Protein 6ZPN (pdb70)

Solvent-accessible surface area: 92435 Å² total; per-residue (Å²): 162,98,132,46,87,108,33,122,129,75,23,1,30,61,69,24,4,76,44,8,25,60,69,207,142,60,129,113,16,92,77,206,85,146,32,69,1,6,2,2,0,0,3,0,1,23,144,111,44,6,1,59,58,83,28,116,71,133,70,89,85,118,9,25,88,54,0,0,110,20,0,39,57,27,0,59,84,32,1,98,41,4,63,5,92,41,54,55,11,4,4,36,97,75,9,97,141,11,0,83,30,13,13,139,50,2,149,108,15,16,0,1,9,0,6,0,8,50,25,10,49,114,2,46,80,37,0,52,4,48,9,8,38,140,121,116,81,115,109,50,56,8,32,2,56,69,7,6,65,30,4,54,8,7,1,0,6,0,2,4,3,15,35,0,5,17,1,35,151,31,12,100,122,18,11,71,128,0,54,139,67,15,114,147,123,160,110,158,122,30,74,6,175,59,24,13,0,0,0,5,0,20,45,178,39,102,50,22,103,67,100,132,8,2,15,0,2,2,0,0,0,0,3,11,12,3,51,0,2,0,6,12,6,4,34,83,39,71,175,138,18,205,54,71,15,96,159,0,13,175,9,42,36,160,66,116,82,51,215,36,26,17,1,14,1,37,30,2,3,35,0,0,0,0,2,0,0,20,58,45,14,78,92,99,56,0,44,129,28,3,64,42,14,131,0,2,5,11,0,0,33,7,0,2,0,0,14,36,0,3,24,70,42,44,2,89,9,61,4,91,22,141,15,71,106,10,85,206,25,104,28,7,140,31,3,39,120,4,0,34,83,1,5,70,26,64,85,180,197,173,118,48,94,73,19,87,11,6,43,113,28,0,68,28,0,60,115,28,20,79,188,54,74,3,98,66,101,124,74,1,100,25,0,1,0,0,4,17,0,4,64,14,151,149,36,39,41,74,0,0,23,1,0,1,52,0,0,3,44,3,64,45,0,1,18,9,0,3,3,1,22,0,16,83,54,0,20,83,12,17,47,29,79,28,70,85,1,26,17,12,0,2,6,0,0,0,2,0,2,10,12,16,52,40,0,19,82,37,0,1,63,26,11,0,14,51,15,0,9,24,1,1,99,41,140,48,119,22,55,120,44,56,75,29,91,31,121,23,45,38,0,2,0,0,0,0,0,0,6,0,2,59,54,37,55,8,0,8,20,9,0,29,76,28,77,0,0,50,1,0,1,89,13,3,92,93,106,138,45,62,30,15,24,12,1,0,0,0,0,0,0,10,0,0,104,90,8,42,66,0,6,64,30,0,39,176,43,82,0,19,134,61,0,27,77,13,10,117,18,66,23,2,29,0,0,0,0,0,0,19,0,0,13,12,0,12,30,0,73,27,91,58,129,83,0,21,148,28,0,51,39,6,0,132,32,0,20,101,4,12,60,12,0,1,8,7,0,5,27,7,0,0,10,0,0,0,46,0,0,61,76,21,47,113,84,0,24,64,10,0,33,76,54,10,41,122,83,110,164,216,126,89,5,2,51,30,0,3,134,47,0,36,74,4,25,97,8,23,2,28,27,0,77,40,17,0,37,40,0,15,68,57,0,37,112,23,4,42,99,12,52,23,16,31,0,36,128,5,50,124,74,53,137,157,254,67,54,120,83,12,98,102,16,90,0,24,65,60,117,152,158,247,83,133,2,70,41,137,24,43,2,6,65,9,4,4,21,64,0,39,68,64,26,43,175,112,130,93,87,57,96,116,0,89,58,40,98,0,67,65,84,67,14,63,1,86,5,37,45,63,2,17,70,15,30,9,1,59,113,78,64,3,0,0,0,0,1,40,4,0,1,0,0,0,21,31,11,112,125,61,49,118,62,1,44,3,3,2,20,1,63,132,62,25,116,0,19,56,6,23,15,0,2,36,76,124,74,13,2,0,0,0,0,0,27,46,2,1,0,16,0,2,20,37,4,53,13,70,172,143,20,49,9,5,0,0,6,61,0,12,69,213,78,4,35,7,29,13,3,29,2,40,1,40,0,3,0,0,2,129,51,170,48,0,35,0,2,14,3,35,50,6,10,13,37,69,98,7,29,4,103,11,73,44,34,11,18,16,12,14,2,10,61,89,76,1,37,41,2,0,0,0,0,14,32,3,1,6,4,2,0,13,14,170,73,174,57,129,113,1,43,68,101,109,12,131,11,140,64,153,64,86,5,71,14,1,56,15,5,96,31,20,120,128,26,1,0,7,2,4,101,41,0,60,0,1,1,23,27,33,175,92,109,115,36,94,74,76,38,98,8,8,194,62,79,0,77,22,5,9,10,0,66,65,12,19,0,0,0,0,0,4,14,16,6,23,0,26,0,10,8,11,90,22,61,58,1,10,133,15,85,2,132,20,123,78,140,146,32,24,123,51,0,9,0,24,6,10,10,22,5,16,73,104,45,0,0,0,0,0,0,103,42,11,41,53,0,0,0,11,12,21,26,141,84,187,24,125,150,119,71,94,154,70,71,103,22,59,110,41,104,127,70,20,4,51,66,81,27,10,90,6,4,36,60,94,169,99,158,44,122,119,15,104,64,217,101,180,46,106,2,52,9,2,2,0,6,0,2,25,64,152,35,127,65,156,191,46,63,54,46,8,1,32,56,78,33,120,94,111,86,79,84,113,12,24,79,58,0,0,112,22,0,41,59,20,1,51,83,30,4,154,186,5,166,5,128,33,39,54,15,3,6,40,118,66,13,108,153,21,3,61,36,19,77,149,111,3,166,116,54,25,1,0,20,0,7,0,7,40,6,1,22,95,6,51,92,56,0,44,6,51,12,2,40,140,123,112,78,118,70,47,50,10,37,2,56,67,9,8,109,14,2,79,8,12,1,0,1,0,1,0,0,24,19,0,8,15,0,32,161,24,10,64,130,29,12,72,131,37,83,171,99,185,110,80,13,16,0,0,0,0,0,25,58,176,42,95,17,13,99,67,62,134,4,0,13,0,0,0,0,0,0,0,4,14,16,4,41,1,3,0,9,17,6,5,20,40,40,46,80,98,11,167,30,64,17,110,132,0,48,149,8,33,40,156,74,158,98,97,203,40,13,15,1,11,1,29,31,1,2,29,0,0,0,4,2,0,0,17,56,42,12,76,110,115,54,0,47,129,13,7,66,47,21,106,0,3,6,8,0,1,37,5,0,0,2,0,12,51,1,0,12,11,35,19,0,46,10,72,9,89,24,145,15,70,89,14,34,143,23,104,24,4,94,26,5,28,66,5,0,10,12,1,1,18,12,12,68,69,68,136,273,160,98,116,41,24,60,14,11,9,6,4,48,25,0,19,34,0,26,117,16,20,88,204,50,69,3,80,98,102,78,59,0,79,25,0,0,0,0,1,24,0,5,68,10,155,127,34,30,32,19,0,0,13,2,0,2,74,0,0,10,64,3,50,53,0,0,26,11,0,4,3,1,22,0,16,78,52,0,24,140,13,16,140,32,93,29,74,103,0,28,4,0,0,0,1,0,0,0,0,0,2,4,1,23,51,40,0,15,79,38,0,10,126,78,92,0,40,64,15,0,2,34,2,0,83,36,134,72,112,20,55,87,24,0,34,41,21,10,85,24,18,43,0,0,0,0,0,0,0,0,6,0,2,51,76,23,162,72,0,10,73,32,0,27,92,22,67,2,0,48,1,0,1,80,8,4,118,118,50,129,44,58,22,5,19,15,0,0,0,0,2,0,0,12,0,0,105,108,32,51,114,0,6,108,30,0,38,184,42,79,0,15,133,85,0,26,73,12,7,132,21,68,26,2,25,0,0,0,0,0,0,16,0,0,15,14,0,11,28,3,97,123,88,55,128,94,1,19,171,43,0,55,38,6,0,133,31,0,19,91,4,10,84,2,0,1,10,5,0,8,32,3,0,0,2,0,0,0,44,0,0,60,77,20,45,118,101,0,25,82,8,0,71,74,60,14,93,117,81,184,190,126,7,25,53,27,0,2,101,42,0,37,79,3,25,97,8,19,2,44,32,0,79,152,13,0,34,40,0,14,70,46,0,46,127,21,8,88,166,27,138,48,60,76,3,50,129,31,54,120,106,97,102,176,97,111,85,11,101,96,16,100,2,40,98,82,133,3,76,42,113,16,32,0,13,45,12,4,2,27,77,0,32,50,88,20,39,222,135,46,26,93,35,2,76,109,57,38,48,135,97,79,49,88,88,0,115,46,13,68,0,42,72,108,68,15,63,1,83,6,41,60,52,2,15,70,15,29,9,1,45,36,83,61,3,0,0,0,0,0,70,1,1,3,0,0,0,23,29,12,143,93,67,45,100,60,0,61,2,2,1,18,0,62,132,58,11,118,0,26,58,6,26,13,0,7,34,68,118,98,10,0,0,0,0,0,0,14,15,1,1,0,15,0,1,30,25,3,55,17,61,165,141,21,42,5,2,0,0,3,57,0,5,67,79,204,108,55,28,6,32,9,24,12,2,29,5,31,1,27,0,1,0,0,4,84,40,144,32,0,38,0,6,15,4,36,58,2,16,20,42,72,89,4,47,5,107,11,53,40,35,12,17,16,20,5,0,0,72,40,39,1,22,38,3,0,0,0,0,14,48,2,1,5,12,2,0,11,7,152,73,164,64,150,106,0,39,72,51,106,11,124,34,115,72,168,69,93,5,64,24,5,45,5,2,54,20,16,117,106,37,2,0,6,1,5,90,28,0,70,0,12,12,30,29,29,200,88,106,117,32,90,84,84,44,87,8,7,196,92,74,0,75,20,14,12,11,0,47,17,1,26,0,0,0,0,0,4,32,46,56,26,0,20,0,11,19,21,80,20,125,72,38,0,95,24,123,2,111,83,17,0,23,6,12,10,23,3,15,1,60,32,0,0,0,0,0,2,111,69,30,39,81,0,1,0,5,12,15,19,118,86,160,117,177

Radius of gyration: 49.33 Å; Cα contacts (8 Å, |Δi|>4): 4350; chains: 2; bounding box: 129×126×127 Å

Secondary structure (DSSP, 8-state):
-TTTTTS----S-SHHHH-SS--------S------EEEEEEEEE----BTTB----SSHHHHHHHHHHHHHHHHHHH-TTSEEEEEES-BHHHHHHHHHHHHHHTTTSEEEEEEEESSSPPPPSSS-EEEEPTTS-SEEEE-HHHHHHHS-SSEEEEEESTTTHHHHHTHHHHHHHHHHHHH-----------EEEEESS-SS------SSS-S-HHHHHHHSHHHHHHHHHHHH-TTT----HHHHHT-SS-TT-TTSHHHHHHHHHHHHHHHHHHHHS-HHHHHHHHSS-HHHHHHHHHHHHHHHHGGGGS---EESSPPP--TT-THHHHHHHHHHHHHHT----------THHHHHHHHHHHHHHSGGGTTTPPPSSHHHHHHHTT-TTTHHHHHHHHHHHHHT-HHHHHHHHHHT-HHHHHHGGG---TTTHHHHHHHHHHHHTT-TTHHHHHHHTTHHHHHHHHHSTT--PPP-SS-----HHHHHHHHHHHHHSS-HHHHHHHHHTTHHHHHHHHHHS-S-HHHHHHHHHHHHHHSSS-HHHHHHHHHTTHHHHHHGGGG-S-HHHHHHHHHHHHHHTT-SS--HHHHHHHHHHHHHHHGGGG-S-HHHHHHHHHHHHHHHHHTHHHHHHHHHHHHHHHHH--HHHHHHHHHHHHHTS-SSHHHHHHHHHHHHHHHHHHHSSS-THHHHHHHHHHH---S-SPPP--TT--------SPPP-HHHHHGGGGTS-----HHHHHHHHHS---EEEEEEE-SS-EEEEEE-SSSSEEEEEESSS-EEEEETTTT---EEE---PPTT--EEEEEEE-TTTS-EEEEEETTSEEEEES-TTSTTT--EEEEEE-S----EEEEETTTTEEEEE-SSSEEEEEETTTTEEEEEEEP--SSPEEEEEE-TTT--EEEEEETTSEEEEEETTS-TTS-EEEEEE-TT---EEEEEE-TTT-S-EEEEESSSEEEEE-SSSSSEEEEEE--SS-EEEEEE-SSSSEEEEEETTTEEEEEETTS-EEEEE----SS-TT-TTS-EEEEEE-SSSSEEEEEESS--EEEEEE--S-----/---S--GGGT-----S-SGGGSTT----------S------EEEEEEEE---S---------BTTB-TTSSSHHHHHHHHHHHHHHHHHHH-SSSEEEEEES-BHHHHHHHHHHHHHHSSSSEEEEEEE-SSSPPPPTTS-EEEEPTTS-SEEEE-HHHHHHHS-SSEEEEEESTTTHHHHHTHHHHHHHHHHH---EEEEESS-SS------SSS-S-HHHHHHH-HHHHHHHHHHHHSBTTB---HHHHHS-SS-TT-TTSHHHHHHHHHHHHHHHHHHHHS-HHHHHHHHSS-HHHHHHHHHHHHHHHHGGGGS---EESSPPP--TT-THHHHHHHHHHHHHHTSTT----------THHHHHHHHHHHHHHSGGGTTTPPPSSHHHHHHHTT-TTTHHHHHHHHHHHHHT-HHHHHHHHHHT-HHHHHHGGG---TTTHHHHHHHHHHHHTS-TTHHHHHHHTTHHHHHHHHHSTT--PPP-S-SGGGGHHHHHHHHHHHHHTT-HHHHHHHHHTTHHHHHHHHHHS-S-HHHHHHHHHHHHHHTSS-HHHHHHHHHTTHHHHHHGGGG-SSHHHHHHHHHHHHHHTT-SS--HHHHHHHHHHHHHHHGGGG-S-HHHHHHHHHHHHHHHHHTHHHHHHHHHHHHHT----HHHHHHHHHHHHTS-SSHHHHHHHHHHHHHHHHHHHSSS-THHHHHHHHHH----SPPP-S-----S----HHHHHGGGGTS------HHHHHHH-SHHHHHHHHHSEEEEEEEEEE-SS-EEEEEE-SSSSEEEEEESSS-EEEEETTTT---EEE---PPTT--EEEEEEES-SSS-EEEEEETTSEEEEES-TT-SSS--EEEEEE---------EEEEETTTTEEEEESSSSEEEEEETTTTS--EEEEP--SSPEEEEEE-TTT--EEEEEETTSEEEEEETTS-GGG-EEEEEE-TT---EEEEEE-TTT-S-EEEEESS-EEEEE-SSSSSEEEEEES-SS-EEEEEE-SSSSEEEEEETTTEEEEEETTS--S-EE-----EEEEEE-SSSSEEEEEESS--EEEEEEEES----

B-factor: mean 144.94, std 38.02, range [10.31, 367.52]

InterPro domains:
  IPR001680 WD40 repeat [SM00320] (1176-1211)
  IPR001680 WD40 repeat [SM00320] (1214-1258)
  IPR001680 WD40 repeat [SM00320] (1314-1355)
  IPR001680 WD40 repeat [SM00320] (1361-1402)
  IPR001680 WD40 repeat [SM00320] (1405-1444)
  IPR001680 WD40 repeat [SM00320] (1453-1494)
  IPR004083 Regulatory associated protein of TOR [PTHR12848] (195-1495)
  IPR011989 Armadillo-like helical [G3DSA:1.25.10.10] (623-888)
  IPR015943 WD40/YVTN repeat-like-containing domain superfamily [G3DSA:2.130.10.10] (1147-1270)
  IPR015943 WD40/YVTN repeat-like-containing domain superfamily [G3DSA:2.130.10.10] (1272-1500)
  IPR016024 Armadillo-type fold [SSF48371] (625-972)
  IPR029347 Raptor, N-terminal CASPase-like domain [PF14538] (255-404)
  IPR029347 Raptor, N-terminal CASPase-like domain [SM01302] (253-406)
  IPR036322 WD40-repeat-containing domain superfamily [SSF50978] (1142-1494)

Organism: Chaetomium thermophilum (strain DSM 1495 / CBS 144.50 / IMI 039719) (NCBI:txid759272)

Sequence (2158 aa):
ISQLANNWYMYFTDKRHETTGKPKEIQDWRMRDRLKTVSAAIAVCLNKLEAWQDPTIPPVSKALENIGKALQSQYETLAIRTRCKQYLDPSIEETKKFCISLRRNAKDERVLFHYNGHGVPKPTASGEIWVFNKNYTQYIPVSLYDLQQWLQAPTIFVWDCSEAGNILKNYHKFVERHEKEEEEQSYEKVNFRPYIHLAACASKENLPTNPMLPADLFTCCLTTPIEMALWFFVLQNPLKTKLTPERARKLGGRLQERRTPLGELNWIFTAITDTIAWTTLPRDLFRKFFRQDLMVAALFRNFLLAQRIMPVYGCHPQSYPELPDTRRHPLWEAWDHAVDMALAQLPMLYDYVPSTFFTEQLTAFEIYLTRGDAAAQKPPEQLPVVLQVLLSQQHRLRALILLGRFLDLGPWAVQLALSIGIFPYVLKLLQSAAQELKPVMVFIWTRILAVDISCQQDLIKDNGYTYFSSIMRPNETIPVVGLSVIDEHKAMCAFILSMLCKGFKTGQVVCNSTEIMTSCLYHTEHPDNPLLRQWSCLCISQLWKDFNEAKWRGIRENALQKLAALARDSCPEVRAAMIHAMTTFLGIPEVTDEVARLEEGIAWALLEMATDGSPIVRKELLVFWSVFVLRYENKFLVAAYEQLLEEKEYDSLYAAIWKHLCIMSVDPHPEVQRDATTIVDYIHHALLHSPVGTQAQTLMDEILRAYHVAPEPLSPGYQERKPTLPLVSTFLEWSTEYFREPQMKTQPQKLYARTHRWNNQIGLINNGTQPSKMTFHQFENCVAVADDGNTITVWDWKTNARLSRFSNGNPEGTKISDLCFINEDDQALLMTGSSDGVIRIYNNYDSDERVELASAWRALTHGMVFEWLQVNGRVLVAGDERVIRIWSAGQEICTHEIPARSGSCVTSLTSDQMTGNIFVAGFGDGAIRVFDSRLRPHEAMVRKWKDDARQWVRSVHMQRGGQRELLSASRNGKISLWDIRMDQPLKTFQSTKEILRTASTHEHLPVFAVGTSAHMVKVFDFDGNELTRLEPYSNFLQGSKASPIATTAFHPHRMILGCASRGDNYISLYSCSNERVPNSEDIISQLANNWYMYFTDKRHETTGKPKFEIQDWRMRDRLKTVSAAIAVCLNIGVEPPGAKLEAWQDPTIPPVSKALENIGKALQSQYETLAIRTRCKQYLDPSIEETKKFCISLRRNAKDERVLFHYNGHGVPKPTASGEIWVFNKNYTQYIPVSLYDLQQWLQAPTIFVWDCSEAGNILKNYHKFVERHEKEERPYIHLAACASKENLPTNPMLPADLFTCCLTTPIEMALWFFVLQNPLKTKLTPERARKLGGRLQERRTPLGELNWIFTAITDTIAWTTLPRDLFRKFFRQDLMVAALFRNFLLAQRIMPVYGCHPQSYPELPDTRRHPLWEAWDHAVDMALAQLPMLERPYDYVPSTFFTEQLTAFEIYLTRGDAAAQKPPEQLPVVLQVLLSQQHRLRALILLGRFLDLGPWAVQLALSIGIFPYVLKLLQSAAQELKPVMVFIWTRILAVDISCQQDLIKDNGYTYFSSIMRPNETIPVVGLSVIDEHKAMCAFILSMLCKGFKTGQVVCNSTEIMTSCLYHTEHPDNPLLRQWSCLCISQLWKDFNEAKWRGIRENALQKLAALARDSCPEVRAAMIHAMTTFLGIPEVTDEVARLEEGIAWALLEMATDGSPIVRKELLVFWSVFVLRYENKFLVAAYEQLLEEKESLYAAIWKHLCIMSVDPHPEVQRDATTIVDYIHHALLHSPVGTQAQTLMDEILYHVAPEPLSPGPTLPLVSTFLEWSTEYFREPQMKRSRNEAVLRETQPQKLYARTHRWNNQIGLINNGTQPSKMTFHQFENCVAVADDGNTITVWDWKTNARLSRFSNGNPEGTKISDLCFINEDDQALLMTGSSDGVIRIYNNYDSDERVELASAWRALTHMNSGMVFEWLQVNGRVLVAGDERVIRIWSAGQEICTHEIPARSGSCVTSLTSDQMTGNIFVAGFGDGAIRVFDSRLRPHEAMVRKWKDDARQWVRSVHMQRGGQRELLSASRNGKISLWDIRMDQPLKTFQSTKEILRTASTHEHLPVFAVGTSAHMVKVFDFDGNELTRLEPYSPIATTAFHPHRMILGCASRGDNYISLYSCSNERVP

Structure (mmCIF, N/CA/C/O backbone):
data_6ZPN
#
_entry.id   6ZPN
#
_cell.length_a   183.306
_cell.length_b   183.306
_cell.length_c   271.393
_cell.angle_alpha   90.000
_cell.angle_beta   90.000
_cell.angle_gamma   90.000
#
_symmetry.space_group_name_H-M   'P 41 21 2'
#
loop_
_atom_site.group_PDB
_atom_site.id
_atom_site.type_symbol
_atom_site.label_atom_id
_atom_site.label_alt_id
_atom_site.label_comp_id
_atom_site.label_asym_id
_atom_site.label_entity_id
_atom_site.label_seq_id
_atom_site.pdbx_PDB_ins_code
_atom_site.Cartn_x
_atom_site.Cartn_y
_atom_site.Cartn_z
_atom_site.occupancy
_atom_site.B_iso_or_equiv
_atom_site.auth_seq_id
_atom_site.auth_comp_id
_atom_site.auth_asym_id
_atom_site.auth_atom_id
_atom_site.pdbx_PDB_model_num
ATOM 1 N N . ILE A 1 216 ? 60.148 131.405 95.590 1.00 195.73 216 ILE A N 1
ATOM 2 C CA . ILE A 1 216 ? 60.716 130.961 96.858 1.00 209.72 216 ILE A CA 1
ATOM 3 C C . ILE A 1 216 ? 59.683 130.202 97.679 1.00 202.48 216 ILE A C 1
ATOM 4 O O . ILE A 1 216 ? 60.020 129.575 98.683 1.00 211.90 216 ILE A O 1
ATOM 19 N N . SER A 1 217 ? 58.424 130.221 97.244 1.00 206.99 217 SER A N 1
ATOM 20 C CA . SER A 1 217 ? 57.461 129.323 97.865 1.00 204.92 217 SER A CA 1
ATOM 21 C C . SER A 1 217 ? 57.735 127.891 97.430 1.00 193.60 217 SER A C 1
ATOM 22 O O . SER A 1 217 ? 57.725 126.967 98.252 1.00 182.77 217 SER A O 1
ATOM 30 N N . GLN A 1 218 ? 57.984 127.696 96.135 1.00 185.70 218 GLN A N 1
ATOM 31 C CA . GLN A 1 218 ? 58.418 126.393 95.653 1.00 192.78 218 GLN A CA 1
ATOM 32 C C . GLN A 1 218 ? 59.749 126.000 96.284 1.00 214.63 218 GLN A C 1
ATOM 33 O O . GLN A 1 218 ? 59.922 124.862 96.742 1.00 230.76 218 GLN A O 1
ATOM 47 N N . LEU A 1 219 ? 60.693 126.945 96.338 1.00 200.32 219 LEU A N 1
ATOM 48 C CA . LEU A 1 219 ? 62.025 126.659 96.863 1.00 202.71 219 LEU A CA 1
ATOM 49 C C . LEU A 1 219 ? 61.993 126.268 98.333 1.00 214.98 219 LEU A C 1
ATOM 50 O O . LEU A 1 219 ? 62.813 125.456 98.777 1.00 208.96 219 LEU A O 1
ATOM 66 N N . ALA A 1 220 ? 61.068 126.836 99.101 1.00 214.51 220 ALA A N 1
ATOM 67 C CA . ALA A 1 220 ? 60.907 126.486 100.505 1.00 186.15 220 ALA A CA 1
ATOM 68 C C . ALA A 1 220 ? 60.040 125.252 100.706 1.00 183.22 220 ALA A C 1
ATOM 69 O O . ALA A 1 220 ? 59.842 124.838 101.853 1.00 175.43 220 ALA A O 1
ATOM 76 N N . ASN A 1 221 ? 59.526 124.659 99.627 1.00 199.09 221 ASN A N 1
ATOM 77 C CA . ASN A 1 221 ? 58.688 123.471 99.710 1.00 214.94 221 ASN A CA 1
ATOM 78 C C . ASN A 1 221 ? 59.336 122.206 99.162 1.00 222.04 221 ASN A C 1
ATOM 79 O O . ASN A 1 221 ? 59.059 121.119 99.676 1.00 210.93 221 ASN A O 1
ATOM 90 N N . ASN A 1 222 ? 60.189 122.313 98.144 1.00 227.49 222 ASN A N 1
ATOM 91 C CA . ASN A 1 222 ? 60.655 121.159 97.382 1.00 206.29 222 ASN A CA 1
ATOM 92 C C . ASN A 1 222 ? 61.992 120.597 97.868 1.00 200.71 222 ASN A C 1
ATOM 93 O O . ASN A 1 222 ? 62.542 119.704 97.216 1.00 210.58 222 ASN A O 1
ATOM 104 N N . TRP A 1 223 ? 62.528 121.094 98.985 1.00 200.65 223 TRP A N 1
ATOM 105 C CA . TRP A 1 223 ? 63.924 120.843 99.361 1.00 183.02 223 TRP A CA 1
ATOM 106 C C . TRP A 1 223 ? 64.005 119.569 100.203 1.00 188.82 223 TRP A C 1
ATOM 107 O O . TRP A 1 223 ? 64.092 119.599 101.433 1.00 184.61 223 TRP A O 1
ATOM 128 N N . TYR A 1 224 ? 63.976 118.420 99.508 1.00 188.95 224 TYR A N 1
ATOM 129 C CA . TYR A 1 224 ? 64.032 117.099 100.118 1.00 169.28 224 TYR A CA 1
ATOM 130 C C . TYR A 1 224 ? 65.461 116.546 100.130 1.00 146.21 224 TYR A C 1
ATOM 131 O O . TYR A 1 224 ? 66.416 117.191 99.692 1.00 159.63 224 TYR A O 1
ATOM 149 N N . MET A 1 225 ? 65.591 115.325 100.657 1.00 131.13 225 MET A N 1
ATOM 150 C CA . MET A 1 225 ? 66.792 114.500 100.567 1.00 130.76 225 MET A CA 1
ATOM 151 C C . MET A 1 225 ? 66.472 113.263 99.727 1.00 127.58 225 MET A C 1
ATOM 152 O O . MET A 1 225 ? 65.359 112.733 99.786 1.00 158.79 225 MET A O 1
ATOM 166 N N . TYR A 1 226 ? 67.460 112.786 98.952 1.00 124.20 226 TYR A N 1
ATOM 167 C CA . TYR A 1 226 ? 67.140 112.008 97.759 1.00 118.32 226 TYR A CA 1
ATOM 168 C C . TYR A 1 226 ? 67.649 110.572 97.643 1.00 121.29 226 TYR A C 1
ATOM 169 O O . TYR A 1 226 ? 67.381 109.945 96.611 1.00 138.22 226 TYR A O 1
ATOM 187 N N . PHE A 1 227 ? 68.360 110.011 98.615 1.00 102.61 227 PHE A N 1
ATOM 188 C CA . PHE A 1 227 ? 68.730 108.595 98.493 1.00 107.80 227 PHE A CA 1
ATOM 189 C C . PHE A 1 227 ? 68.674 107.879 99.841 1.00 118.08 227 PHE A C 1
ATOM 190 O O . PHE A 1 227 ? 69.563 107.104 100.195 1.00 109.32 227 PHE A O 1
ATOM 207 N N . THR A 1 228 ? 67.609 108.108 100.605 1.00 120.09 228 THR A N 1
ATOM 208 C CA . THR A 1 228 ? 67.471 107.481 101.919 1.00 136.08 228 THR A CA 1
ATOM 209 C C . THR A 1 228 ? 66.061 106.938 102.167 1.00 129.21 228 THR A C 1
ATOM 210 O O . THR A 1 228 ? 65.431 107.225 103.186 1.00 144.28 228 THR A O 1
ATOM 221 N N . ASP A 1 229 ? 65.546 106.140 101.234 1.00 122.49 229 ASP A N 1
ATOM 222 C CA . ASP A 1 229 ? 64.236 105.509 101.356 1.00 114.91 229 ASP A CA 1
ATOM 223 C C . ASP A 1 229 ? 64.412 104.019 101.637 1.00 113.27 229 ASP A C 1
ATOM 224 O O . ASP A 1 229 ? 65.510 103.471 101.501 1.00 110.49 229 ASP A O 1
ATOM 233 N N . LYS A 1 230 ? 63.322 103.347 102.032 1.00 101.11 230 LYS A N 1
ATOM 234 C CA . LYS A 1 230 ? 63.438 101.915 102.297 1.00 100.02 230 LYS A CA 1
ATOM 235 C C . LYS A 1 230 ? 63.999 101.183 101.088 1.00 93.95 230 LYS A C 1
ATOM 236 O O . LYS A 1 230 ? 64.750 100.213 101.238 1.00 85.82 230 LYS A O 1
ATOM 255 N N . ARG A 1 231 ? 63.654 101.635 99.885 1.00 89.96 231 ARG A N 1
ATOM 256 C CA . ARG A 1 231 ? 64.146 100.972 98.690 1.00 90.44 231 ARG A CA 1
ATOM 257 C C . ARG A 1 231 ? 65.638 101.194 98.471 1.00 86.75 231 ARG A C 1
ATOM 258 O O . ARG A 1 231 ? 66.208 100.567 97.573 1.00 102.68 231 ARG A O 1
ATOM 279 N N . HIS A 1 232 ? 66.279 102.070 99.250 1.00 82.28 232 HIS A N 1
ATOM 280 C CA . HIS A 1 232 ? 67.719 102.265 99.156 1.00 90.94 232 HIS A CA 1
ATOM 281 C C . HIS A 1 232 ? 68.510 101.730 100.340 1.00 94.67 232 HIS A C 1
ATOM 282 O O . HIS A 1 232 ? 69.672 101.359 100.168 1.00 100.90 232 HIS A O 1
ATOM 296 N N . GLU A 1 233 ? 67.915 101.647 101.528 1.00 97.98 233 GLU A N 1
ATOM 297 C CA . GLU A 1 233 ? 68.582 101.004 102.651 1.00 113.82 233 GLU A CA 1
ATOM 298 C C . GLU A 1 233 ? 68.322 99.512 102.734 1.00 107.83 233 GLU A C 1
ATOM 299 O O . GLU A 1 233 ? 68.988 98.824 103.514 1.00 116.33 233 GLU A O 1
ATOM 311 N N . THR A 1 234 ? 67.385 99.006 101.943 1.00 114.39 234 THR A N 1
ATOM 312 C CA . THR A 1 234 ? 67.319 97.608 101.573 1.00 116.72 234 THR A CA 1
ATOM 313 C C . THR A 1 234 ? 66.919 97.565 100.111 1.00 109.28 234 THR A C 1
ATOM 314 O O . THR A 1 234 ? 66.634 98.593 99.491 1.00 115.79 234 THR A O 1
ATOM 325 N N . THR A 1 235 ? 66.878 96.367 99.567 1.00 122.94 235 THR A N 1
ATOM 326 C CA . THR A 1 235 ? 66.165 96.126 98.328 1.00 111.89 235 THR A CA 1
ATOM 327 C C . THR A 1 235 ? 65.214 94.933 98.419 1.00 111.23 235 THR A C 1
ATOM 328 O O . THR A 1 235 ? 64.211 94.912 97.693 1.00 84.48 235 THR A O 1
ATOM 339 N N . GLY A 1 236 ? 65.415 94.027 99.378 1.00 106.82 236 GLY A N 1
ATOM 340 C CA . GLY A 1 236 ? 64.607 92.831 99.491 1.00 94.77 236 GLY A CA 1
ATOM 341 C C . GLY A 1 236 ? 64.276 92.562 100.945 1.00 101.73 236 GLY A C 1
ATOM 342 O O . GLY A 1 236 ? 64.971 93.007 101.861 1.00 109.73 236 GLY A O 1
ATOM 346 N N . LYS A 1 237 ? 63.204 91.808 101.131 1.00 89.04 237 LYS A N 1
ATOM 347 C CA . LYS A 1 237 ? 62.641 91.603 102.453 1.00 96.01 237 LYS A CA 1
ATOM 348 C C . LYS A 1 237 ? 63.638 90.956 103.411 1.00 97.60 237 LYS A C 1
ATOM 349 O O . LYS A 1 237 ? 64.381 90.052 103.022 1.00 100.07 237 LYS A O 1
ATOM 368 N N . PRO A 1 238 ? 63.677 91.413 104.667 1.00 138.00 238 PRO A N 1
ATOM 369 C CA . PRO A 1 238 ? 64.573 90.855 105.686 1.00 141.29 238 PRO A CA 1
ATOM 370 C C . PRO A 1 238 ? 63.884 89.817 106.546 1.00 135.12 238 PRO A C 1
ATOM 371 O O . PRO A 1 238 ? 62.730 89.990 106.971 1.00 126.35 238 PRO A O 1
ATOM 382 N N . LYS A 1 239 ? 64.608 88.750 106.834 1.00 149.72 239 LYS A N 1
ATOM 383 C CA . LYS A 1 239 ? 64.098 87.674 107.676 1.00 166.92 239 LYS A CA 1
ATOM 384 C C . LYS A 1 239 ? 62.718 87.211 107.207 1.00 173.19 239 LYS A C 1
ATOM 385 O O . LYS A 1 239 ? 62.321 86.062 107.430 1.00 177.35 239 LYS A O 1
ATOM 404 N N . GLU A 1 244 ? 55.438 84.049 110.175 1.00 178.59 244 GLU A N 1
ATOM 405 C CA . GLU A 1 244 ? 56.306 84.365 111.304 1.00 191.14 244 GLU A CA 1
ATOM 406 C C . GLU A 1 244 ? 55.488 84.669 112.562 1.00 188.93 244 GLU A C 1
ATOM 407 O O . GLU A 1 244 ? 55.951 85.365 113.470 1.00 175.52 244 GLU A O 1
ATOM 419 N N . ILE A 1 245 ? 54.274 84.127 112.604 1.00 150.43 245 ILE A N 1
ATOM 420 C CA . ILE A 1 245 ? 53.340 84.361 113.693 1.00 138.80 245 ILE A CA 1
ATOM 421 C C . ILE A 1 245 ? 53.305 83.122 114.575 1.00 130.54 245 ILE A C 1
ATOM 422 O O . ILE A 1 245 ? 53.623 82.009 114.149 1.00 153.97 245 ILE A O 1
ATOM 438 N N . GLN A 1 246 ? 52.916 83.318 115.827 1.00 122.69 246 GLN A N 1
ATOM 439 C CA . GLN A 1 246 ? 52.674 82.216 116.743 1.00 130.50 246 GLN A CA 1
ATOM 440 C C . GLN A 1 246 ? 51.197 81.843 116.716 1.00 120.69 246 GLN A C 1
ATOM 441 O O . GLN A 1 246 ? 50.330 82.682 116.463 1.00 104.06 246 GLN A O 1
ATOM 455 N N . ASP A 1 247 ? 50.915 80.574 116.991 1.00 126.27 247 ASP A N 1
ATOM 456 C CA . ASP A 1 247 ? 49.550 80.080 116.878 1.00 130.04 247 ASP A CA 1
ATOM 457 C C . ASP A 1 247 ? 48.616 80.861 117.795 1.00 123.89 247 ASP A C 1
ATOM 458 O O . ASP A 1 247 ? 48.975 81.208 118.923 1.00 119.38 247 ASP A O 1
ATOM 467 N N . TRP A 1 248 ? 47.410 81.154 117.297 1.00 114.27 248 TRP A N 1
ATOM 468 C CA . TRP A 1 248 ? 46.429 81.883 118.097 1.00 121.68 248 TRP A CA 1
ATOM 469 C C . TRP A 1 248 ? 45.009 81.343 118.039 1.00 118.87 248 TRP A C 1
ATOM 470 O O . TRP A 1 248 ? 44.225 81.660 118.940 1.00 133.23 248 TRP A O 1
ATOM 491 N N . ARG A 1 249 ? 44.623 80.571 117.030 1.00 108.72 249 ARG A N 1
ATOM 492 C CA . ARG A 1 249 ? 43.230 80.168 116.907 1.00 111.45 249 ARG A CA 1
ATOM 493 C C . ARG A 1 249 ? 42.913 79.029 117.879 1.00 114.12 249 ARG A C 1
ATOM 494 O O . ARG A 1 249 ? 43.787 78.505 118.575 1.00 108.67 249 ARG A O 1
ATOM 515 N N . MET A 1 250 ? 41.633 78.655 117.935 1.00 115.48 250 MET A N 1
ATOM 516 C CA . MET A 1 250 ? 41.125 77.677 118.900 1.00 138.12 250 MET A CA 1
ATOM 517 C C . MET A 1 250 ? 40.834 76.364 118.178 1.00 140.49 250 MET A C 1
ATOM 518 O O . MET A 1 250 ? 39.798 76.220 117.522 1.00 173.14 250 MET A O 1
ATOM 532 N N . ARG A 1 251 ? 41.740 75.398 118.321 1.00 137.64 251 ARG A N 1
ATOM 533 C CA . ARG A 1 251 ? 41.590 74.108 117.656 1.00 179.49 251 ARG A CA 1
ATOM 534 C C . ARG A 1 251 ? 40.767 73.129 118.492 1.00 192.23 251 ARG A C 1
ATOM 535 O O . ARG A 1 251 ? 39.840 72.498 117.975 1.00 197.31 251 ARG A O 1
ATOM 556 N N . ASP A 1 252 ? 41.077 73.002 119.782 1.00 174.14 252 ASP A N 1
ATOM 557 C CA . ASP A 1 252 ? 40.419 72.015 120.633 1.00 191.31 252 ASP A CA 1
ATOM 558 C C . ASP A 1 252 ? 39.005 72.488 120.947 1.00 166.05 252 ASP A C 1
ATOM 559 O O . ASP A 1 252 ? 38.689 72.825 122.092 1.00 174.97 252 ASP A O 1
ATOM 568 N N . ARG A 1 253 ? 38.148 72.524 119.930 1.00 161.12 253 ARG A N 1
ATOM 569 C CA . ARG A 1 253 ? 36.784 73.025 120.076 1.00 166.07 253 ARG A CA 1
ATOM 570 C C . ARG A 1 253 ? 35.881 71.846 120.416 1.00 153.94 253 ARG A C 1
ATOM 571 O O . ARG A 1 253 ? 35.459 71.100 119.530 1.00 158.71 253 ARG A O 1
ATOM 592 N N . LEU A 1 254 ? 35.590 71.670 121.709 1.00 148.65 254 LEU A N 1
ATOM 593 C CA . LEU A 1 254 ? 34.694 70.621 122.185 1.00 141.84 254 LEU A CA 1
ATOM 594 C C . LEU A 1 254 ? 33.640 71.207 123.116 1.00 137.95 254 LEU A C 1
ATOM 595 O O . LEU A 1 254 ? 33.972 71.890 124.089 1.00 144.90 254 LEU A O 1
ATOM 611 N N . LYS A 1 255 ? 32.376 70.922 122.824 1.00 123.04 255 LYS A N 1
ATOM 612 C CA . LYS A 1 255 ? 31.245 71.488 123.544 1.00 128.46 255 LYS A CA 1
ATOM 613 C C . LYS A 1 255 ? 30.911 70.662 124.787 1.00 109.10 255 LYS A C 1
ATOM 614 O O . LYS A 1 255 ? 31.264 69.487 124.892 1.00 115.46 255 LYS A O 1
ATOM 633 N N . THR A 1 256 ? 30.224 71.301 125.739 1.00 104.15 256 THR A N 1
ATOM 634 C CA . THR A 1 256 ? 29.528 70.588 126.809 1.00 108.11 256 THR A CA 1
ATOM 635 C C . THR A 1 256 ? 28.103 70.321 126.336 1.00 111.35 256 THR A C 1
ATOM 636 O O . THR A 1 256 ? 27.305 71.253 126.197 1.00 129.67 256 THR A O 1
ATOM 647 N N . VAL A 1 257 ? 27.777 69.058 126.097 1.00 106.23 257 VAL A N 1
ATOM 648 C CA . VAL A 1 257 ? 26.534 68.725 125.416 1.00 111.11 257 VAL A CA 1
ATOM 649 C C . VAL A 1 257 ? 25.378 68.622 126.394 1.00 121.53 257 VAL A C 1
ATOM 650 O O . VAL A 1 257 ? 24.310 69.205 126.180 1.00 133.13 257 VAL A O 1
ATOM 663 N N . SER A 1 258 ? 25.577 67.910 127.497 1.00 123.33 258 SER A N 1
ATOM 664 C CA . SER A 1 258 ? 24.473 67.585 128.382 1.00 125.54 258 SER A CA 1
ATOM 665 C C . SER A 1 258 ? 24.899 67.739 129.833 1.00 109.94 258 SER A C 1
ATOM 666 O O . SER A 1 258 ? 26.084 67.700 130.170 1.00 109.75 258 SER A O 1
ATOM 674 N N . ALA A 1 259 ? 23.898 67.941 130.685 1.00 104.27 259 ALA A N 1
ATOM 675 C CA . ALA A 1 259 ? 24.108 68.246 132.090 1.00 110.02 259 ALA A CA 1
ATOM 676 C C . ALA A 1 259 ? 23.135 67.449 132.945 1.00 122.20 259 ALA A C 1
ATOM 677 O O . ALA A 1 259 ? 21.948 67.345 132.618 1.00 124.80 259 ALA A O 1
ATOM 684 N N . ALA A 1 260 ? 23.649 66.890 134.039 1.00 124.97 260 ALA A N 1
ATOM 685 C CA . ALA A 1 260 ? 22.840 66.223 135.051 1.00 124.94 260 ALA A CA 1
ATOM 686 C C . ALA A 1 260 ? 22.850 67.048 136.329 1.00 122.38 260 ALA A C 1
ATOM 687 O O . ALA A 1 260 ? 23.921 67.358 136.862 1.00 110.68 260 ALA A O 1
ATOM 694 N N . ILE A 1 261 ? 21.663 67.387 136.825 1.00 114.66 261 ILE A N 1
ATOM 695 C CA . ILE A 1 261 ? 21.497 68.245 137.990 1.00 129.80 261 ILE A CA 1
ATOM 696 C C . ILE A 1 261 ? 20.879 67.384 139.083 1.00 132.43 261 ILE A C 1
ATOM 697 O O . ILE A 1 261 ? 19.657 67.224 139.141 1.00 131.68 261 ILE A O 1
ATOM 713 N N . ALA A 1 262 ? 21.715 66.840 139.961 1.00 137.54 262 ALA A N 1
ATOM 714 C CA . ALA A 1 262 ? 21.276 65.925 141.010 1.00 137.82 262 ALA A CA 1
ATOM 715 C C . ALA A 1 262 ? 21.068 66.717 142.294 1.00 140.61 262 ALA A C 1
ATOM 716 O O . ALA A 1 262 ? 22.041 67.145 142.925 1.00 144.35 262 ALA A O 1
ATOM 723 N N . VAL A 1 263 ? 19.808 66.912 142.688 1.00 129.54 263 VAL A N 1
ATOM 724 C CA . VAL A 1 263 ? 19.522 67.567 143.960 1.00 142.77 263 VAL A CA 1
ATOM 725 C C . VAL A 1 263 ? 19.048 66.519 144.959 1.00 161.38 263 VAL A C 1
ATOM 726 O O . VAL A 1 263 ? 18.373 65.546 144.605 1.00 181.54 263 VAL A O 1
ATOM 739 N N . CYS A 1 264 ? 19.398 66.738 146.225 1.00 167.42 264 CYS A N 1
ATOM 740 C CA . CYS A 1 264 ? 19.081 65.815 147.312 1.00 162.81 264 CYS A CA 1
ATOM 741 C C . CYS A 1 264 ? 18.736 66.655 148.533 1.00 187.16 264 CYS A C 1
ATOM 742 O O . CYS A 1 264 ? 19.609 67.341 149.075 1.00 217.14 264 CYS A O 1
ATOM 750 N N . LEU A 1 265 ? 17.479 66.614 148.964 1.00 204.15 265 LEU A N 1
ATOM 751 C CA . LEU A 1 265 ? 17.071 67.425 150.104 1.00 206.19 265 LEU A CA 1
ATOM 752 C C . LEU A 1 265 ? 15.719 66.948 150.616 1.00 200.21 265 LEU A C 1
ATOM 753 O O . LEU A 1 265 ? 14.974 66.254 149.918 1.00 211.38 265 LEU A O 1
ATOM 769 N N . ASN A 1 266 ? 15.427 67.320 151.860 1.00 198.76 266 ASN A N 1
ATOM 770 C CA . ASN A 1 266 ? 14.164 66.983 152.506 1.00 184.59 266 ASN A CA 1
ATOM 771 C C . ASN A 1 266 ? 14.098 67.644 153.880 1.00 183.21 266 ASN A C 1
ATOM 772 O O . ASN A 1 266 ? 13.242 67.312 154.699 1.00 195.08 266 ASN A O 1
ATOM 783 N N . LYS A 1 282 ? 17.294 79.142 155.752 1.00 183.71 282 LYS A N 1
ATOM 784 C CA . LYS A 1 282 ? 18.028 78.926 154.512 1.00 196.76 282 LYS A CA 1
ATOM 785 C C . LYS A 1 282 ? 17.058 78.547 153.391 1.00 210.31 282 LYS A C 1
ATOM 786 O O . LYS A 1 282 ? 16.093 77.819 153.626 1.00 192.88 282 LYS A O 1
ATOM 805 N N . LEU A 1 283 ? 17.317 79.028 152.174 1.00 210.22 283 LEU A N 1
ATOM 806 C CA . LEU A 1 283 ? 16.465 78.750 151.024 1.00 205.51 283 LEU A CA 1
ATOM 807 C C . LEU A 1 283 ? 17.300 78.243 149.854 1.00 201.99 283 LEU A C 1
ATOM 808 O O . LEU A 1 283 ? 18.529 78.357 149.836 1.00 164.09 283 LEU A O 1
ATOM 824 N N . GLU A 1 284 ? 16.604 77.676 148.868 1.00 200.95 284 GLU A N 1
ATOM 825 C CA . GLU A 1 284 ? 17.221 76.955 147.763 1.00 212.40 284 GLU A CA 1
ATOM 826 C C . GLU A 1 284 ? 16.712 77.500 146.438 1.00 221.41 284 GLU A C 1
ATOM 827 O O . GLU A 1 284 ? 15.502 77.665 146.256 1.00 233.56 284 GLU A O 1
ATOM 839 N N . ALA A 1 285 ? 17.637 77.778 145.519 1.00 212.31 285 ALA A N 1
ATOM 840 C CA . ALA A 1 285 ? 17.303 78.064 144.124 1.00 201.93 285 ALA A CA 1
ATOM 841 C C . ALA A 1 285 ? 16.250 79.160 143.995 1.00 194.58 285 ALA A C 1
ATOM 842 O O . ALA A 1 285 ? 15.363 79.099 143.139 1.00 165.02 285 ALA A O 1
ATOM 849 N N . TRP A 1 286 ? 16.331 80.172 144.858 1.00 206.12 286 TRP A N 1
ATOM 850 C CA . TRP A 1 286 ? 15.377 81.279 144.857 1.00 209.70 286 TRP A CA 1
ATOM 851 C C . TRP A 1 286 ? 13.959 80.786 145.081 1.00 216.66 286 TRP A C 1
ATOM 852 O O . TRP A 1 286 ? 12.985 81.446 144.703 1.00 194.27 286 TRP A O 1
ATOM 873 N N . GLN A 1 287 ? 13.842 79.637 145.721 1.00 217.74 287 GLN A N 1
ATOM 874 C CA . GLN A 1 287 ? 12.562 79.051 146.060 1.00 219.13 287 GLN A CA 1
ATOM 875 C C . GLN A 1 287 ? 12.549 78.807 147.556 1.00 230.95 287 GLN A C 1
ATOM 876 O O . GLN A 1 287 ? 13.568 78.424 148.142 1.00 214.65 287 GLN A O 1
ATOM 890 N N . ASP A 1 288 ? 11.401 79.051 148.171 1.00 240.11 288 ASP A N 1
ATOM 891 C CA . ASP A 1 288 ? 11.206 78.693 149.564 1.00 238.02 288 ASP A CA 1
ATOM 892 C C . ASP A 1 288 ? 10.761 77.239 149.614 1.00 231.14 288 ASP A C 1
ATOM 893 O O . ASP A 1 288 ? 9.666 76.926 149.124 1.00 208.79 288 ASP A O 1
ATOM 902 N N . PRO A 1 289 ? 11.559 76.323 150.147 1.00 233.24 289 PRO A N 1
ATOM 903 C CA . PRO A 1 289 ? 11.056 74.971 150.398 1.00 226.72 289 PRO A CA 1
ATOM 904 C C . PRO A 1 289 ? 10.217 75.066 151.665 1.00 257.99 289 PRO A C 1
ATOM 905 O O . PRO A 1 289 ? 10.054 76.144 152.233 1.00 280.61 289 PRO A O 1
ATOM 916 N N . THR A 1 290 ? 9.670 73.941 152.108 1.00 269.81 290 THR A N 1
ATOM 917 C CA . THR A 1 290 ? 8.824 73.936 153.296 1.00 254.14 290 THR A CA 1
ATOM 918 C C . THR A 1 290 ? 7.467 74.593 153.056 1.00 255.32 290 THR A C 1
ATOM 919 O O . THR A 1 290 ? 6.824 75.049 154.006 1.00 269.35 290 THR A O 1
ATOM 930 N N . ILE A 1 291 ? 7.017 74.663 151.807 1.00 267.80 291 ILE A N 1
ATOM 931 C CA . ILE A 1 291 ? 5.711 75.239 151.471 1.00 257.89 291 ILE A CA 1
ATOM 932 C C . ILE A 1 291 ? 4.762 74.048 151.575 1.00 272.56 291 ILE A C 1
ATOM 933 O O . ILE A 1 291 ? 5.191 72.910 151.333 1.00 243.53 291 ILE A O 1
ATOM 949 N N . PRO A 1 292 ? 3.490 74.234 151.922 1.00 251.31 292 PRO A N 1
ATOM 950 C CA . PRO A 1 292 ? 2.633 73.077 152.232 1.00 263.43 292 PRO A CA 1
ATOM 951 C C . PRO A 1 292 ? 2.514 72.083 151.086 1.00 273.92 292 PRO A C 1
ATOM 952 O O . PRO A 1 292 ? 2.296 70.888 151.342 1.00 293.55 292 PRO A O 1
ATOM 963 N N . PRO A 1 293 ? 2.643 72.497 149.815 1.00 273.54 293 PRO A N 1
ATOM 964 C CA . PRO A 1 293 ? 2.940 71.456 148.799 1.00 249.27 293 PRO A CA 1
ATOM 965 C C . PRO A 1 293 ? 4.449 71.205 148.703 1.00 243.83 293 PRO A C 1
ATOM 966 O O . PRO A 1 293 ? 5.160 71.720 147.837 1.00 254.90 293 PRO A O 1
ATOM 977 N N . VAL A 1 294 ? 4.964 70.387 149.629 1.00 223.19 294 VAL A N 1
ATOM 978 C CA . VAL A 1 294 ? 6.412 70.208 149.744 1.00 225.62 294 VAL A CA 1
ATOM 979 C C . VAL A 1 294 ? 6.990 69.590 148.474 1.00 231.82 294 VAL A C 1
ATOM 980 O O . VAL A 1 294 ? 8.057 70.001 147.996 1.00 279.30 294 VAL A O 1
ATOM 993 N N . SER A 1 295 ? 6.296 68.607 147.897 1.00 218.19 295 SER A N 1
ATOM 994 C CA . SER A 1 295 ? 6.784 68.014 146.657 1.00 210.92 295 SER A CA 1
ATOM 995 C C . SER A 1 295 ? 6.734 69.012 145.506 1.00 218.01 295 SER A C 1
ATOM 996 O O . SER A 1 295 ? 7.588 68.972 144.616 1.00 252.07 295 SER A O 1
ATOM 1004 N N . LYS A 1 296 ? 5.757 69.922 145.510 1.00 217.32 296 LYS A N 1
ATOM 1005 C CA . LYS A 1 296 ? 5.728 70.974 144.499 1.00 214.69 296 LYS A CA 1
ATOM 1006 C C . LYS A 1 296 ? 6.938 71.893 144.626 1.00 219.03 296 LYS A C 1
ATOM 1007 O O . LYS A 1 296 ? 7.526 72.304 143.619 1.00 246.70 296 LYS A O 1
ATOM 1026 N N . ALA A 1 297 ? 7.319 72.235 145.859 1.00 207.39 297 ALA A N 1
ATOM 1027 C CA . ALA A 1 297 ? 8.508 73.059 146.058 1.00 212.68 297 ALA A CA 1
ATOM 1028 C C . ALA A 1 297 ? 9.765 72.314 145.631 1.00 214.45 297 ALA A C 1
ATOM 1029 O O . ALA A 1 297 ? 10.695 72.915 145.079 1.00 221.00 297 ALA A O 1
ATOM 1036 N N . LEU A 1 298 ? 9.807 71.001 145.862 1.00 206.07 298 LEU A N 1
ATOM 1037 C CA . LEU A 1 298 ? 10.957 70.212 145.432 1.00 189.19 298 LEU A CA 1
ATOM 1038 C C . LEU A 1 298 ? 10.976 70.027 143.917 1.00 179.00 298 LEU A C 1
ATOM 1039 O O . LEU A 1 298 ? 12.042 69.792 143.345 1.00 153.30 298 LEU A O 1
ATOM 1055 N N . GLU A 1 299 ? 9.825 70.161 143.256 1.00 205.11 299 GLU A N 1
ATOM 1056 C CA . GLU A 1 299 ? 9.774 70.208 141.795 1.00 208.40 299 GLU A CA 1
ATOM 1057 C C . GLU A 1 299 ? 10.251 71.558 141.264 1.00 205.13 299 GLU A C 1
ATOM 1058 O O . GLU A 1 299 ? 10.951 71.630 140.242 1.00 197.17 299 GLU A O 1
ATOM 1070 N N . ASN A 1 300 ? 9.874 72.636 141.952 1.00 200.12 300 ASN A N 1
ATOM 1071 C CA . ASN A 1 300 ? 10.271 73.968 141.515 1.00 186.13 300 ASN A CA 1
ATOM 1072 C C . ASN A 1 300 ? 11.763 74.188 141.717 1.00 171.64 300 ASN A C 1
ATOM 1073 O O . ASN A 1 300 ? 12.411 74.854 140.905 1.00 192.42 300 ASN A O 1
ATOM 1084 N N . ILE A 1 301 ? 12.326 73.643 142.796 1.00 154.94 301 ILE A N 1
ATOM 1085 C CA . ILE A 1 301 ? 13.771 73.725 142.982 1.00 167.00 301 ILE A CA 1
ATOM 1086 C C . ILE A 1 301 ? 14.494 73.022 141.842 1.00 165.93 301 ILE A C 1
ATOM 1087 O O . ILE A 1 301 ? 15.597 73.424 141.454 1.00 179.78 301 ILE A O 1
ATOM 1103 N N . GLY A 1 302 ? 13.890 71.972 141.284 1.00 155.15 302 GLY A N 1
ATOM 1104 C CA . GLY A 1 302 ? 14.477 71.336 140.117 1.00 165.37 302 GLY A CA 1
ATOM 1105 C C . GLY A 1 302 ? 14.395 72.211 138.881 1.00 159.68 302 GLY A C 1
ATOM 1106 O O . GLY A 1 302 ? 15.398 72.440 138.194 1.00 174.26 302 GLY A O 1
ATOM 1110 N N . LYS A 1 303 ? 13.192 72.697 138.572 1.00 165.59 303 LYS A N 1
ATOM 1111 C CA . LYS A 1 303 ? 13.012 73.457 137.337 1.00 166.28 303 LYS A CA 1
ATOM 1112 C C . LYS A 1 303 ? 13.819 74.751 137.362 1.00 170.04 303 LYS A C 1
ATOM 1113 O O . LYS A 1 303 ? 14.349 75.186 136.328 1.00 164.81 303 LYS A O 1
ATOM 1132 N N . ALA A 1 304 ? 13.926 75.382 138.532 1.00 164.91 304 ALA A N 1
ATOM 1133 C CA . ALA A 1 304 ? 14.719 76.598 138.644 1.00 173.52 304 ALA A CA 1
ATOM 1134 C C . ALA A 1 304 ? 16.172 76.334 138.278 1.00 153.19 304 ALA A C 1
ATOM 1135 O O . ALA A 1 304 ? 16.766 77.074 137.489 1.00 153.17 304 ALA A O 1
ATOM 1142 N N . LEU A 1 305 ? 16.765 75.285 138.852 1.00 138.45 305 LEU A N 1
ATOM 1143 C CA . LEU A 1 305 ? 18.150 74.962 138.527 1.00 139.37 305 LEU A CA 1
ATOM 1144 C C . LEU A 1 305 ? 18.296 74.622 137.050 1.00 132.52 305 LEU A C 1
ATOM 1145 O O . LEU A 1 305 ? 19.291 74.992 136.410 1.00 161.32 305 LEU A O 1
ATOM 1161 N N . GLN A 1 306 ? 17.307 73.925 136.488 1.00 136.91 306 GLN A N 1
ATOM 1162 C CA . GLN A 1 306 ? 17.353 73.602 135.066 1.00 141.44 306 GLN A CA 1
ATOM 1163 C C . GLN A 1 306 ? 17.461 74.868 134.224 1.00 154.10 306 GLN A C 1
ATOM 1164 O O . GLN A 1 306 ? 18.354 74.995 133.374 1.00 173.84 306 GLN A O 1
ATOM 1178 N N . SER A 1 307 ? 16.568 75.829 134.463 1.00 138.22 307 SER A N 1
ATOM 1179 C CA . SER A 1 307 ? 16.597 77.061 133.677 1.00 142.59 307 SER A CA 1
ATOM 1180 C C . SER A 1 307 ? 17.867 77.866 133.949 1.00 140.77 307 SER A C 1
ATOM 1181 O O . SER A 1 307 ? 18.448 78.461 133.026 1.00 136.92 307 SER A O 1
ATOM 1189 N N . GLN A 1 308 ? 18.313 77.900 135.207 1.00 133.07 308 GLN A N 1
ATOM 1190 C CA . GLN A 1 308 ? 19.515 78.651 135.552 1.00 129.22 308 GLN A CA 1
ATOM 1191 C C . GLN A 1 308 ? 20.721 78.143 134.773 1.00 125.88 308 GLN A C 1
ATOM 1192 O O . GLN A 1 308 ? 21.491 78.933 134.214 1.00 141.47 308 GLN A O 1
ATOM 1206 N N . TYR A 1 309 ? 20.904 76.822 134.723 1.00 129.44 309 TYR A N 1
ATOM 1207 C CA . TYR A 1 309 ? 22.009 76.286 133.933 1.00 130.69 309 TYR A CA 1
ATOM 1208 C C . TYR A 1 309 ? 21.795 76.528 132.442 1.00 134.49 309 TYR A C 1
ATOM 1209 O O . TYR A 1 309 ? 22.750 76.835 131.719 1.00 151.96 309 TYR A O 1
ATOM 1227 N N . GLU A 1 310 ? 20.553 76.400 131.957 1.00 118.33 310 GLU A N 1
ATOM 1228 C CA . GLU A 1 310 ? 20.314 76.579 130.528 1.00 132.03 310 GLU A CA 1
ATOM 1229 C C . GLU A 1 310 ? 20.680 77.983 130.071 1.00 132.14 310 GLU A C 1
ATOM 1230 O O . GLU A 1 310 ? 21.070 78.175 128.913 1.00 120.81 310 GLU A O 1
ATOM 1242 N N . THR A 1 311 ? 20.563 78.972 130.960 1.00 128.22 311 THR A N 1
ATOM 1243 C CA . THR A 1 311 ? 20.865 80.346 130.570 1.00 120.20 311 THR A CA 1
ATOM 1244 C C . THR A 1 311 ? 22.359 80.641 130.473 1.00 112.91 311 THR A C 1
ATOM 1245 O O . THR A 1 311 ? 22.739 81.621 129.824 1.00 144.23 311 THR A O 1
ATOM 1256 N N . LEU A 1 312 ? 23.207 79.844 131.121 1.00 102.13 312 LEU A N 1
ATOM 1257 C CA . LEU A 1 312 ? 24.648 80.047 131.020 1.00 106.05 312 LEU A CA 1
ATOM 1258 C C . LEU A 1 312 ? 25.186 79.691 129.636 1.00 108.44 312 LEU A C 1
ATOM 1259 O O . LEU A 1 312 ? 25.931 80.465 129.024 1.00 120.97 312 LEU A O 1
ATOM 1275 N N . ALA A 1 313 ? 24.836 78.507 129.136 1.00 120.82 313 ALA A N 1
ATOM 1276 C CA . ALA A 1 313 ? 25.420 77.949 127.923 1.00 124.24 313 ALA A CA 1
ATOM 1277 C C . ALA A 1 313 ? 24.349 77.246 127.083 1.00 132.92 313 ALA A C 1
ATOM 1278 O O . ALA A 1 313 ? 24.366 76.036 126.893 1.00 137.92 313 ALA A O 1
ATOM 1285 N N . ILE A 1 314 ? 23.390 78.009 126.571 1.00 121.72 314 ILE A N 1
ATOM 1286 C CA . ILE A 1 314 ? 22.188 77.470 125.942 1.00 136.85 314 ILE A CA 1
ATOM 1287 C C . ILE A 1 314 ? 22.373 76.245 125.048 1.00 125.73 314 ILE A C 1
ATOM 1288 O O . ILE A 1 314 ? 21.384 75.603 124.674 1.00 135.41 314 ILE A O 1
ATOM 1304 N N . ARG A 1 315 ? 23.611 75.897 124.688 1.00 122.12 315 ARG A N 1
ATOM 1305 C CA . ARG A 1 315 ? 23.819 74.648 123.954 1.00 119.01 315 ARG A CA 1
ATOM 1306 C C . ARG A 1 315 ? 23.545 73.429 124.832 1.00 124.03 315 ARG A C 1
ATOM 1307 O O . ARG A 1 315 ? 22.938 72.453 124.376 1.00 130.48 315 ARG A O 1
ATOM 1328 N N . THR A 1 316 ? 23.963 73.472 126.095 1.00 117.17 316 THR A N 1
ATOM 1329 C CA . THR A 1 316 ? 23.828 72.310 126.964 1.00 118.08 316 THR A CA 1
ATOM 1330 C C . THR A 1 316 ? 22.361 72.027 127.251 1.00 130.09 316 THR A C 1
ATOM 1331 O O . THR A 1 316 ? 21.611 72.920 127.658 1.00 142.22 316 THR A O 1
ATOM 1342 N N . ARG A 1 317 ? 21.951 70.780 127.033 1.00 129.43 317 ARG A N 1
ATOM 1343 C CA . ARG A 1 317 ? 20.640 70.320 127.473 1.00 136.70 317 ARG A CA 1
ATOM 1344 C C . ARG A 1 317 ? 20.782 69.733 128.873 1.00 127.59 317 ARG A C 1
ATOM 1345 O O . ARG A 1 317 ? 21.690 68.938 129.125 1.00 110.26 317 ARG A O 1
ATOM 1366 N N . CYS A 1 318 ? 19.893 70.130 129.783 1.00 140.95 318 CYS A N 1
ATOM 1367 C CA . CYS A 1 318 ? 20.038 69.820 131.201 1.00 144.44 318 CYS A CA 1
ATOM 1368 C C . CYS A 1 318 ? 18.822 69.070 131.719 1.00 160.77 318 CYS A C 1
ATOM 1369 O O . CYS A 1 318 ? 17.683 69.494 131.497 1.00 177.05 318 CYS A O 1
ATOM 1377 N N . LYS A 1 319 ? 19.073 67.964 132.417 1.00 156.60 319 LYS A N 1
ATOM 1378 C CA . LYS A 1 319 ? 18.036 67.214 133.110 1.00 149.25 319 LYS A CA 1
ATOM 1379 C C . LYS A 1 319 ? 18.255 67.308 134.613 1.00 140.36 319 LYS A C 1
ATOM 1380 O O . LYS A 1 319 ? 19.395 67.258 135.082 1.00 111.24 319 LYS A O 1
ATOM 1399 N N . GLN A 1 320 ? 17.163 67.432 135.362 1.00 146.90 320 GLN A N 1
ATOM 1400 C CA . GLN A 1 320 ? 17.210 67.480 136.817 1.00 149.70 320 GLN A CA 1
ATOM 1401 C C . GLN A 1 320 ? 16.721 66.149 137.374 1.00 163.81 320 GLN A C 1
ATOM 1402 O O . GLN A 1 320 ? 15.831 65.512 136.802 1.00 171.78 320 GLN A O 1
ATOM 1416 N N . TYR A 1 321 ? 17.321 65.732 138.486 1.00 161.46 321 TYR A N 1
ATOM 1417 C CA . TYR A 1 321 ? 17.005 64.470 139.141 1.00 152.47 321 TYR A CA 1
ATOM 1418 C C . TYR A 1 321 ? 16.837 64.737 140.628 1.00 160.34 321 TYR A C 1
ATOM 1419 O O . TYR A 1 321 ? 17.779 65.184 141.300 1.00 145.91 321 TYR A O 1
ATOM 1437 N N . LEU A 1 322 ? 15.643 64.440 141.133 1.00 153.64 322 LEU A N 1
ATOM 1438 C CA . LEU A 1 322 ? 15.172 64.899 142.431 1.00 165.17 322 LEU A CA 1
ATOM 1439 C C . LEU A 1 322 ? 15.207 63.738 143.412 1.00 175.10 322 LEU A C 1
ATOM 1440 O O . LEU A 1 322 ? 14.496 62.744 143.225 1.00 177.68 322 LEU A O 1
ATOM 1456 N N . ASP A 1 323 ? 16.023 63.870 144.454 1.00 185.07 323 ASP A N 1
ATOM 1457 C CA . ASP A 1 323 ? 16.208 62.822 145.449 1.00 181.07 323 ASP A CA 1
ATOM 1458 C C . ASP A 1 323 ? 16.453 61.484 144.749 1.00 170.58 323 ASP A C 1
ATOM 1459 O O . ASP A 1 323 ? 15.658 60.549 144.883 1.00 167.68 323 ASP A O 1
ATOM 1468 N N . PRO A 1 324 ? 17.531 61.367 143.981 1.00 171.91 324 PRO A N 1
ATOM 1469 C CA . PRO A 1 324 ? 17.732 60.165 143.171 1.00 182.07 324 PRO A CA 1
ATOM 1470 C C . PRO A 1 324 ? 18.186 58.969 143.990 1.00 184.70 324 PRO A C 1
ATOM 1471 O O . PRO A 1 324 ? 18.885 59.097 144.998 1.00 186.75 324 PRO A O 1
ATOM 1482 N N . SER A 1 325 ? 17.781 57.788 143.535 1.00 189.19 325 SER A N 1
ATOM 1483 C CA . SER A 1 325 ? 18.292 56.546 144.090 1.00 190.74 325 SER A CA 1
ATOM 1484 C C . SER A 1 325 ? 19.601 56.185 143.400 1.00 169.07 325 SER A C 1
ATOM 1485 O O . SER A 1 325 ? 19.812 56.503 142.226 1.00 155.75 325 SER A O 1
ATOM 1493 N N . ILE A 1 326 ? 20.479 55.505 144.139 1.00 167.88 326 ILE A N 1
ATOM 1494 C CA . ILE A 1 326 ? 21.803 55.195 143.604 1.00 172.22 326 ILE A CA 1
ATOM 1495 C C . ILE A 1 326 ? 21.687 54.441 142.282 1.00 181.20 326 ILE A C 1
ATOM 1496 O O . ILE A 1 326 ? 22.461 54.679 141.342 1.00 182.94 326 ILE A O 1
ATOM 1512 N N . GLU A 1 327 ? 20.721 53.526 142.184 1.00 184.74 327 GLU A N 1
ATOM 1513 C CA . GLU A 1 327 ? 20.457 52.864 140.909 1.00 182.77 327 GLU A CA 1
ATOM 1514 C C . GLU A 1 327 ? 20.144 53.886 139.821 1.00 175.54 327 GLU A C 1
ATOM 1515 O O . GLU A 1 327 ? 20.681 53.814 138.704 1.00 143.48 327 GLU A O 1
ATOM 1527 N N . GLU A 1 328 ? 19.288 54.864 140.140 1.00 180.48 328 GLU A N 1
ATOM 1528 C CA . GLU A 1 328 ? 18.942 55.904 139.175 1.00 172.69 328 GLU A CA 1
ATOM 1529 C C . GLU A 1 328 ? 20.170 56.712 138.777 1.00 155.52 328 GLU A C 1
ATOM 1530 O O . GLU A 1 328 ? 20.321 57.099 137.610 1.00 157.89 328 GLU A O 1
ATOM 1542 N N . THR A 1 329 ? 21.039 57.013 139.744 1.00 149.06 329 THR A N 1
ATOM 1543 C CA . THR A 1 329 ? 22.204 57.830 139.434 1.00 140.86 329 THR A CA 1
ATOM 1544 C C . THR A 1 329 ? 23.159 57.098 138.502 1.00 139.87 329 THR A C 1
ATOM 1545 O O . THR A 1 329 ? 23.656 57.688 137.535 1.00 153.08 329 THR A O 1
ATOM 1556 N N . LYS A 1 330 ? 23.435 55.816 138.766 1.00 137.70 330 LYS A N 1
ATOM 1557 C CA . LYS A 1 330 ? 24.278 55.075 137.831 1.00 151.06 330 LYS A CA 1
ATOM 1558 C C . LYS A 1 330 ? 23.628 55.025 136.457 1.00 157.89 330 LYS A C 1
ATOM 1559 O O . LYS A 1 330 ? 24.308 55.163 135.427 1.00 142.73 330 LYS A O 1
ATOM 1578 N N . LYS A 1 331 ? 22.301 54.865 136.423 1.00 158.71 331 LYS A N 1
ATOM 1579 C CA . LYS A 1 331 ? 21.619 54.812 135.140 1.00 161.73 331 LYS A CA 1
ATOM 1580 C C . LYS A 1 331 ? 21.852 56.088 134.342 1.00 162.02 331 LYS A C 1
ATOM 1581 O O . LYS A 1 331 ? 22.314 56.033 133.196 1.00 152.95 331 LYS A O 1
ATOM 1600 N N . PHE A 1 332 ? 21.551 57.258 134.927 1.00 174.73 332 PHE A N 1
ATOM 1601 C CA . PHE A 1 332 ? 21.721 58.460 134.113 1.00 152.38 332 PHE A CA 1
ATOM 1602 C C . PHE A 1 332 ? 23.191 58.741 133.838 1.00 142.37 332 PHE A C 1
ATOM 1603 O O . PHE A 1 332 ? 23.502 59.328 132.810 1.00 139.27 332 PHE A O 1
ATOM 1620 N N . CYS A 1 333 ? 24.108 58.417 134.750 1.00 131.90 333 CYS A N 1
ATOM 1621 C CA . CYS A 1 333 ? 25.502 58.747 134.471 1.00 142.11 333 CYS A CA 1
ATOM 1622 C C . CYS A 1 333 ? 26.000 57.971 133.258 1.00 152.07 333 CYS A C 1
ATOM 1623 O O . CYS A 1 333 ? 26.590 58.549 132.332 1.00 159.84 333 CYS A O 1
ATOM 1631 N N . ILE A 1 334 ? 25.694 56.671 133.201 1.00 149.71 334 ILE A N 1
ATOM 1632 C CA . ILE A 1 334 ? 26.096 55.900 132.028 1.00 159.02 334 ILE A CA 1
ATOM 1633 C C . ILE A 1 334 ? 25.337 56.394 130.799 1.00 168.27 334 ILE A C 1
ATOM 1634 O O . ILE A 1 334 ? 25.899 56.487 129.698 1.00 165.43 334 ILE A O 1
ATOM 1650 N N . SER A 1 335 ? 24.057 56.742 130.965 1.00 162.16 335 SER A N 1
ATOM 1651 C CA . SER A 1 335 ? 23.282 57.261 129.844 1.00 160.94 335 SER A CA 1
ATOM 1652 C C . SER A 1 335 ? 23.884 58.561 129.317 1.00 146.51 335 SER A C 1
ATOM 1653 O O . SER A 1 335 ? 24.017 58.751 128.105 1.00 164.02 335 SER A O 1
ATOM 1661 N N . LEU A 1 336 ? 24.222 59.481 130.222 1.00 158.70 336 LEU A N 1
ATOM 1662 C CA . LEU A 1 336 ? 24.855 60.740 129.855 1.00 145.62 336 LEU A CA 1
ATOM 1663 C C . LEU A 1 336 ? 26.100 60.495 129.030 1.00 137.32 336 LEU A C 1
ATOM 1664 O O . LEU A 1 336 ? 26.310 61.122 127.987 1.00 127.20 336 LEU A O 1
ATOM 1680 N N . ARG A 1 337 ? 26.958 59.595 129.506 1.00 135.94 337 ARG A N 1
ATOM 1681 C CA . ARG A 1 337 ? 28.217 59.382 128.810 1.00 135.61 337 ARG A CA 1
ATOM 1682 C C . ARG A 1 337 ? 28.025 58.627 127.501 1.00 127.33 337 ARG A C 1
ATOM 1683 O O . ARG A 1 337 ? 28.910 58.677 126.639 1.00 119.34 337 ARG A O 1
ATOM 1704 N N . ARG A 1 338 ? 26.887 57.948 127.319 1.00 121.60 338 ARG A N 1
ATOM 1705 C CA . ARG A 1 338 ? 26.579 57.402 125.998 1.00 138.68 338 ARG A CA 1
ATOM 1706 C C . ARG A 1 338 ? 26.034 58.470 125.055 1.00 140.02 338 ARG A C 1
ATOM 1707 O O . ARG A 1 338 ? 26.414 58.516 123.881 1.00 169.68 338 ARG A O 1
ATOM 1728 N N . ASN A 1 339 ? 25.134 59.322 125.539 1.00 121.81 339 ASN A N 1
ATOM 1729 C CA . ASN A 1 339 ? 24.560 60.341 124.671 1.00 134.87 339 ASN A CA 1
ATOM 1730 C C . ASN A 1 339 ? 25.618 61.338 124.214 1.00 137.65 339 ASN A C 1
ATOM 1731 O O . ASN A 1 339 ? 25.635 61.737 123.044 1.00 158.24 339 ASN A O 1
ATOM 1742 N N . ALA A 1 340 ? 26.502 61.758 125.118 1.00 131.64 340 ALA A N 1
ATOM 1743 C CA . ALA A 1 340 ? 27.595 62.654 124.749 1.00 122.41 340 ALA A CA 1
ATOM 1744 C C . ALA A 1 340 ? 28.888 61.862 124.557 1.00 120.32 340 ALA A C 1
ATOM 1745 O O . ALA A 1 340 ? 29.851 61.974 125.316 1.00 124.04 340 ALA A O 1
ATOM 1752 N N . LYS A 1 341 ? 28.891 61.035 123.520 1.00 125.47 341 LYS A N 1
ATOM 1753 C CA . LYS A 1 341 ? 30.102 60.313 123.161 1.00 135.47 341 LYS A CA 1
ATOM 1754 C C . LYS A 1 341 ? 31.219 61.306 122.855 1.00 133.62 341 LYS A C 1
ATOM 1755 O O . LYS A 1 341 ? 31.083 62.145 121.959 1.00 138.17 341 LYS A O 1
ATOM 1774 N N . ASP A 1 342 ? 32.312 61.229 123.608 1.00 149.09 342 ASP A N 1
ATOM 1775 C CA . ASP A 1 342 ? 33.504 62.029 123.344 1.00 155.83 342 ASP A CA 1
ATOM 1776 C C . ASP A 1 342 ? 33.399 63.516 123.684 1.00 135.28 342 ASP A C 1
ATOM 1777 O O . ASP A 1 342 ? 34.413 64.220 123.639 1.00 116.18 342 ASP A O 1
ATOM 1786 N N . GLU A 1 343 ? 32.218 64.009 124.055 1.00 146.86 343 GLU A N 1
ATOM 1787 C CA . GLU A 1 343 ? 32.029 65.426 124.351 1.00 132.21 343 GLU A CA 1
ATOM 1788 C C . GLU A 1 343 ? 31.815 65.643 125.846 1.00 119.45 343 GLU A C 1
ATOM 1789 O O . GLU A 1 343 ? 31.389 64.744 126.574 1.00 122.65 343 GLU A O 1
ATOM 1801 N N . ARG A 1 344 ? 32.108 66.861 126.296 1.00 114.89 344 ARG A N 1
ATOM 1802 C CA . ARG A 1 344 ? 32.114 67.152 127.725 1.00 109.74 344 ARG A CA 1
ATOM 1803 C C . ARG A 1 344 ? 30.708 67.019 128.310 1.00 113.55 344 ARG A C 1
ATOM 1804 O O . ARG A 1 344 ? 29.701 67.168 127.611 1.00 134.32 344 ARG A O 1
ATOM 1825 N N . VAL A 1 345 ? 30.649 66.727 129.610 1.00 105.24 345 VAL A N 1
ATOM 1826 C CA . VAL A 1 345 ? 29.388 66.531 130.316 1.00 111.70 345 VAL A CA 1
ATOM 1827 C C . VAL A 1 345 ? 29.489 67.149 131.702 1.00 112.48 345 VAL A C 1
ATOM 1828 O O . VAL A 1 345 ? 30.544 67.119 132.338 1.00 114.00 345 VAL A O 1
ATOM 1841 N N . LEU A 1 346 ? 28.372 67.694 132.181 1.00 108.01 346 LEU A N 1
ATOM 1842 C CA . LEU A 1 346 ? 28.307 68.364 133.474 1.00 117.07 346 LEU A CA 1
ATOM 1843 C C . LEU A 1 346 ? 27.584 67.487 134.484 1.00 117.46 346 LEU A C 1
ATOM 1844 O O . LEU A 1 346 ? 26.443 67.074 134.248 1.00 103.31 346 LEU A O 1
ATOM 1860 N N . PHE A 1 347 ? 28.229 67.237 135.620 1.00 128.72 347 PHE A N 1
ATOM 1861 C CA . PHE A 1 347 ? 27.598 66.583 136.758 1.00 136.63 347 PHE A CA 1
ATOM 1862 C C . PHE A 1 347 ? 27.507 67.586 137.898 1.00 121.01 347 PHE A C 1
ATOM 1863 O O . PHE A 1 347 ? 28.535 68.036 138.414 1.00 119.80 347 PHE A O 1
ATOM 1880 N N . HIS A 1 348 ? 26.283 67.913 138.298 1.00 101.79 348 HIS A N 1
ATOM 1881 C CA . HIS A 1 348 ? 26.022 68.801 139.419 1.00 117.12 348 HIS A CA 1
ATOM 1882 C C . HIS A 1 348 ? 25.530 67.969 140.590 1.00 137.72 348 HIS A C 1
ATOM 1883 O O . HIS A 1 348 ? 24.759 67.021 140.410 1.00 146.75 348 HIS A O 1
ATOM 1897 N N . TYR A 1 349 ? 25.990 68.318 141.785 1.00 135.75 349 TYR A N 1
ATOM 1898 C CA . TYR A 1 349 ? 25.638 67.581 142.986 1.00 145.49 349 TYR A CA 1
ATOM 1899 C C . TYR A 1 349 ? 25.256 68.562 144.079 1.00 147.21 349 TYR A C 1
ATOM 1900 O O . TYR A 1 349 ? 25.989 69.520 144.342 1.00 148.48 349 TYR A O 1
ATOM 1918 N N . ASN A 1 350 ? 24.103 68.321 144.698 1.00 136.03 350 ASN A N 1
ATOM 1919 C CA . ASN A 1 350 ? 23.586 69.124 145.800 1.00 150.58 350 ASN A CA 1
ATOM 1920 C C . ASN A 1 350 ? 23.347 68.169 146.965 1.00 164.91 350 ASN A C 1
ATOM 1921 O O . ASN A 1 350 ? 22.390 67.387 146.943 1.00 168.37 350 ASN A O 1
ATOM 1932 N N . GLY A 1 351 ? 24.223 68.213 147.967 1.00 187.16 351 GLY A N 1
ATOM 1933 C CA . GLY A 1 351 ? 24.174 67.249 149.053 1.00 178.11 351 GLY A CA 1
ATOM 1934 C C . GLY A 1 351 ? 23.667 67.793 150.375 1.00 174.96 351 GLY A C 1
ATOM 1935 O O . GLY A 1 351 ? 24.195 67.445 151.436 1.00 145.44 351 GLY A O 1
ATOM 1939 N N . HIS A 1 352 ? 22.629 68.632 150.336 1.00 158.03 352 HIS A N 1
ATOM 1940 C CA . HIS A 1 352 ? 22.160 69.264 151.565 1.00 170.19 352 HIS A CA 1
ATOM 1941 C C . HIS A 1 352 ? 21.409 68.272 152.448 1.00 172.17 352 HIS A C 1
ATOM 1942 O O . HIS A 1 352 ? 21.581 68.273 153.672 1.00 207.81 352 HIS A O 1
ATOM 1956 N N . GLY A 1 353 ? 20.581 67.412 151.847 1.00 197.01 353 GLY A N 1
ATOM 1957 C CA . GLY A 1 353 ? 19.790 66.472 152.624 1.00 193.75 353 GLY A CA 1
ATOM 1958 C C . GLY A 1 353 ? 20.517 65.213 153.049 1.00 183.39 353 GLY A C 1
ATOM 1959 O O . GLY A 1 353 ? 20.056 64.526 153.965 1.00 187.07 353 GLY A O 1
ATOM 1963 N N . VAL A 1 354 ? 21.628 64.887 152.399 1.00 196.24 354 VAL A N 1
ATOM 1964 C CA . VAL A 1 354 ? 22.388 63.678 152.707 1.00 199.09 354 VAL A CA 1
ATOM 1965 C C . VAL A 1 354 ? 23.595 64.088 153.546 1.00 202.80 354 VAL A C 1
ATOM 1966 O O . VAL A 1 354 ? 23.839 65.291 153.719 1.00 181.14 354 VAL A O 1
ATOM 1979 N N . PRO A 1 355 ? 24.361 63.152 154.101 1.00 198.05 355 PRO A N 1
ATOM 1980 C CA . PRO A 1 355 ? 25.516 63.533 154.917 1.00 202.49 355 PRO A CA 1
ATOM 1981 C C . PRO A 1 355 ? 26.718 63.912 154.060 1.00 182.50 355 PRO A C 1
ATOM 1982 O O . PRO A 1 355 ? 26.770 63.680 152.851 1.00 152.21 355 PRO A O 1
ATOM 1993 N N . LYS A 1 356 ? 27.695 64.516 154.727 1.00 190.80 356 LYS A N 1
ATOM 1994 C CA . LYS A 1 356 ? 28.865 65.042 154.047 1.00 197.25 356 LYS A CA 1
ATOM 1995 C C . LYS A 1 356 ? 29.677 63.908 153.429 1.00 191.79 356 LYS A C 1
ATOM 1996 O O . LYS A 1 356 ? 29.696 62.793 153.956 1.00 168.60 356 LYS A O 1
ATOM 2015 N N . PRO A 1 357 ? 30.351 64.160 152.306 1.00 181.31 357 PRO A N 1
ATOM 2016 C CA . PRO A 1 357 ? 31.229 63.128 151.751 1.00 188.93 357 PRO A CA 1
ATOM 2017 C C . PRO A 1 357 ? 32.232 62.687 152.802 1.00 192.21 357 PRO A C 1
ATOM 2018 O O . PRO A 1 357 ? 32.697 63.482 153.622 1.00 196.21 357 PRO A O 1
ATOM 2029 N N . THR A 1 358 ? 32.572 61.405 152.767 1.00 222.92 358 THR A N 1
ATOM 2030 C CA . THR A 1 358 ? 33.550 60.864 153.695 1.00 224.11 358 THR A CA 1
ATOM 2031 C C . THR A 1 358 ? 34.949 61.193 153.194 1.00 209.46 358 THR A C 1
ATOM 2032 O O . THR A 1 358 ? 35.143 61.543 152.026 1.00 189.81 358 THR A O 1
ATOM 2043 N N . ALA A 1 359 ? 35.942 61.070 154.079 1.00 228.65 359 ALA A N 1
ATOM 2044 C CA . ALA A 1 359 ? 37.317 61.349 153.663 1.00 233.56 359 ALA A CA 1
ATOM 2045 C C . ALA A 1 359 ? 37.882 60.190 152.854 1.00 236.91 359 ALA A C 1
ATOM 2046 O O . ALA A 1 359 ? 39.044 59.803 152.992 1.00 213.07 359 ALA A O 1
ATOM 2053 N N . SER A 1 360 ? 37.017 59.640 152.003 1.00 230.00 360 SER A N 1
ATOM 2054 C CA . SER A 1 360 ? 37.311 58.682 150.950 1.00 230.27 360 SER A CA 1
ATOM 2055 C C . SER A 1 360 ? 36.670 59.255 149.693 1.00 226.34 360 SER A C 1
ATOM 2056 O O . SER A 1 360 ? 36.156 60.382 149.701 1.00 233.72 360 SER A O 1
ATOM 2064 N N . GLY A 1 361 ? 36.670 58.490 148.611 1.00 220.64 361 GLY A N 1
ATOM 2065 C CA . GLY A 1 361 ? 36.026 58.990 147.416 1.00 220.91 361 GLY A CA 1
ATOM 2066 C C . GLY A 1 361 ? 34.512 59.040 147.495 1.00 211.80 361 GLY A C 1
ATOM 2067 O O . GLY A 1 361 ? 33.887 59.755 146.704 1.00 194.26 361 GLY A O 1
ATOM 2071 N N . GLU A 1 362 ? 33.908 58.323 148.439 1.00 200.29 362 GLU A N 1
ATOM 2072 C CA . GLU A 1 362 ? 32.459 58.155 148.414 1.00 203.67 362 GLU A CA 1
ATOM 2073 C C . GLU A 1 362 ? 31.697 59.449 148.705 1.00 186.45 362 GLU A C 1
ATOM 2074 O O . GLU A 1 362 ? 32.112 60.282 149.519 1.00 159.83 362 GLU A O 1
ATOM 2086 N N . ILE A 1 363 ? 30.571 59.604 148.002 1.00 187.26 363 ILE A N 1
ATOM 2087 C CA . ILE A 1 363 ? 29.608 60.682 148.184 1.00 190.52 363 ILE A CA 1
ATOM 2088 C C . ILE A 1 363 ? 28.246 60.036 148.399 1.00 169.93 363 ILE A C 1
ATOM 2089 O O . ILE A 1 363 ? 27.991 58.922 147.927 1.00 150.25 363 ILE A O 1
ATOM 2105 N N . TRP A 1 364 ? 27.359 60.740 149.093 1.00 177.35 364 TRP A N 1
ATOM 2106 C CA . TRP A 1 364 ? 26.103 60.147 149.526 1.00 185.56 364 TRP A CA 1
ATOM 2107 C C . TRP A 1 364 ? 24.948 60.472 148.589 1.00 170.10 364 TRP A C 1
ATOM 2108 O O . TRP A 1 364 ? 24.867 61.553 147.999 1.00 157.07 364 TRP A O 1
ATOM 2129 N N . VAL A 1 365 ? 24.055 59.496 148.463 1.00 182.53 365 VAL A N 1
ATOM 2130 C CA . VAL A 1 365 ? 22.877 59.535 147.618 1.00 190.59 365 VAL A CA 1
ATOM 2131 C C . VAL A 1 365 ? 21.700 59.108 148.491 1.00 209.00 365 VAL A C 1
ATOM 2132 O O . VAL A 1 365 ? 21.864 58.850 149.683 1.00 215.85 365 VAL A O 1
ATOM 2145 N N . PHE A 1 366 ? 20.513 59.038 147.903 1.00 207.66 366 PHE A N 1
ATOM 2146 C CA . PHE A 1 366 ? 19.428 58.324 148.560 1.00 212.83 366 PHE A CA 1
ATOM 2147 C C . PHE A 1 366 ? 19.458 56.854 148.140 1.00 233.35 366 PHE A C 1
ATOM 2148 O O . PHE A 1 366 ? 20.090 56.473 147.151 1.00 205.80 366 PHE A O 1
ATOM 2165 N N . ASN A 1 367 ? 18.754 56.032 148.909 1.00 233.37 367 ASN A N 1
ATOM 2166 C CA . ASN A 1 367 ? 18.555 54.629 148.579 1.00 239.88 367 ASN A CA 1
ATOM 2167 C C . ASN A 1 367 ? 17.252 54.460 147.812 1.00 246.16 367 ASN A C 1
ATOM 2168 O O . ASN A 1 367 ? 16.329 55.269 147.939 1.00 288.14 367 ASN A O 1
ATOM 2179 N N . LYS A 1 368 ? 17.182 53.404 147.002 1.00 272.02 368 LYS A N 1
ATOM 2180 C CA . LYS A 1 368 ? 15.887 53.013 146.467 1.00 240.39 368 LYS A CA 1
ATOM 2181 C C . LYS A 1 368 ? 14.918 52.861 147.632 1.00 250.59 368 LYS A C 1
ATOM 2182 O O . LYS A 1 368 ? 15.307 52.461 148.733 1.00 256.83 368 LYS A O 1
ATOM 2201 N N . ASN A 1 369 ? 13.652 53.196 147.389 1.00 227.93 369 ASN A N 1
ATOM 2202 C CA . ASN A 1 369 ? 12.588 53.387 148.377 1.00 238.79 369 ASN A CA 1
ATOM 2203 C C . ASN A 1 369 ? 12.704 54.762 149.034 1.00 253.27 369 ASN A C 1
ATOM 2204 O O . ASN A 1 369 ? 11.828 55.119 149.832 1.00 272.04 369 ASN A O 1
ATOM 2215 N N . TYR A 1 370 ? 13.737 55.549 148.720 1.00 267.35 370 TYR A N 1
ATOM 2216 C CA . TYR A 1 370 ? 13.851 56.928 149.200 1.00 259.47 370 TYR A CA 1
ATOM 2217 C C . TYR A 1 370 ? 13.835 56.988 150.727 1.00 259.80 370 TYR A C 1
ATOM 2218 O O . TYR A 1 370 ? 13.223 57.876 151.326 1.00 255.98 370 TYR A O 1
ATOM 2236 N N . THR A 1 371 ? 14.523 56.036 151.363 1.00 270.51 371 THR A N 1
ATOM 2237 C CA . THR A 1 371 ? 14.547 55.931 152.819 1.00 256.70 371 THR A CA 1
ATOM 2238 C C . THR A 1 371 ? 15.941 56.147 153.395 1.00 268.67 371 THR A C 1
ATOM 2239 O O . THR A 1 371 ? 16.119 57.021 154.250 1.00 268.31 371 THR A O 1
ATOM 2250 N N . GLN A 1 372 ? 16.937 55.386 152.945 1.00 236.80 372 GLN A N 1
ATOM 2251 C CA . GLN A 1 372 ? 18.260 55.354 153.550 1.00 241.59 372 GLN A CA 1
ATOM 2252 C C . GLN A 1 372 ? 19.284 56.044 152.658 1.00 245.86 372 GLN A C 1
ATOM 2253 O O . GLN A 1 372 ? 19.065 56.252 151.462 1.00 281.05 372 GLN A O 1
ATOM 2267 N N . TYR A 1 373 ? 20.417 56.400 153.263 1.00 242.29 373 TYR A N 1
ATOM 2268 C CA . TYR A 1 373 ? 21.506 57.073 152.567 1.00 217.27 373 TYR A CA 1
ATOM 2269 C C . TYR A 1 373 ? 22.553 56.039 152.162 1.00 204.33 373 TYR A C 1
ATOM 2270 O O . TYR A 1 373 ? 23.150 55.386 153.024 1.00 215.31 373 TYR A O 1
ATOM 2288 N N . ILE A 1 374 ? 22.778 55.899 150.857 1.00 204.35 374 ILE A N 1
ATOM 2289 C CA . ILE A 1 374 ? 23.816 55.010 150.337 1.00 209.32 374 ILE A CA 1
ATOM 2290 C C . ILE A 1 374 ? 25.015 55.833 149.878 1.00 213.01 374 ILE A C 1
ATOM 2291 O O . ILE A 1 374 ? 24.832 56.894 149.265 1.00 244.18 374 ILE A O 1
ATOM 2307 N N . PRO A 1 375 ? 26.243 55.399 150.145 1.00 208.53 375 PRO A N 1
ATOM 2308 C CA . PRO A 1 375 ? 27.408 56.060 149.546 1.00 212.01 375 PRO A CA 1
ATOM 2309 C C . PRO A 1 375 ? 27.709 55.537 148.146 1.00 209.31 375 PRO A C 1
ATOM 2310 O O . PRO A 1 375 ? 27.275 54.455 147.745 1.00 180.14 375 PRO A O 1
ATOM 2321 N N . VAL A 1 376 ? 28.481 56.335 147.404 1.00 215.90 376 VAL A N 1
ATOM 2322 C CA . VAL A 1 376 ? 28.918 56.002 146.048 1.00 206.30 376 VAL A CA 1
ATOM 2323 C C . VAL A 1 376 ? 30.401 56.338 145.945 1.00 191.40 376 VAL A C 1
ATOM 2324 O O . VAL A 1 376 ? 30.769 57.517 145.964 1.00 160.68 376 VAL A O 1
ATOM 2337 N N . SER A 1 377 ? 31.242 55.320 145.771 1.00 192.24 377 SER A N 1
ATOM 2338 C CA . SER A 1 377 ? 32.676 55.541 145.638 1.00 207.55 377 SER A CA 1
ATOM 2339 C C . SER A 1 377 ? 33.013 56.092 144.258 1.00 183.37 377 SER A C 1
ATOM 2340 O O . SER A 1 377 ? 32.298 55.859 143.279 1.00 151.44 377 SER A O 1
ATOM 2348 N N . LEU A 1 378 ? 34.133 56.818 144.184 1.00 188.69 378 LEU A N 1
ATOM 2349 C CA . LEU A 1 378 ? 34.499 57.475 142.933 1.00 185.30 378 LEU A CA 1
ATOM 2350 C C . LEU A 1 378 ? 34.771 56.466 141.825 1.00 185.10 378 LEU A C 1
ATOM 2351 O O . LEU A 1 378 ? 34.463 56.733 140.667 1.00 194.79 378 LEU A O 1
ATOM 2367 N N . TYR A 1 379 ? 35.391 55.327 142.137 1.00 176.55 379 TYR A N 1
ATOM 2368 C CA . TYR A 1 379 ? 35.743 54.381 141.078 1.00 177.98 379 TYR A CA 1
ATOM 2369 C C . TYR A 1 379 ? 34.529 54.039 140.211 1.00 195.99 379 TYR A C 1
ATOM 2370 O O . TYR A 1 379 ? 34.592 54.084 138.973 1.00 183.57 379 TYR A O 1
ATOM 2388 N N . ASP A 1 380 ? 33.401 53.716 140.852 1.00 197.39 380 ASP A N 1
ATOM 2389 C CA . ASP A 1 380 ? 32.170 53.427 140.119 1.00 194.40 380 ASP A CA 1
ATOM 2390 C C . ASP A 1 380 ? 31.707 54.643 139.318 1.00 182.25 380 ASP A C 1
ATOM 2391 O O . ASP A 1 380 ? 31.341 54.539 138.135 1.00 149.92 380 ASP A O 1
ATOM 2400 N N . LEU A 1 381 ? 31.726 55.814 139.951 1.00 198.54 381 LEU A N 1
ATOM 2401 C CA . LEU A 1 381 ? 31.291 57.023 139.266 1.00 160.18 381 LEU A CA 1
ATOM 2402 C C . LEU A 1 381 ? 32.124 57.252 138.016 1.00 140.28 381 LEU A C 1
ATOM 2403 O O . LEU A 1 381 ? 31.586 57.510 136.942 1.00 124.67 381 LEU A O 1
ATOM 2419 N N . GLN A 1 382 ? 33.443 57.134 138.138 1.00 149.56 382 GLN A N 1
ATOM 2420 C CA . GLN A 1 382 ? 34.337 57.283 136.999 1.00 148.44 382 GLN A CA 1
ATOM 2421 C C . GLN A 1 382 ? 34.020 56.268 135.907 1.00 151.44 382 GLN A C 1
ATOM 2422 O O . GLN A 1 382 ? 34.066 56.596 134.716 1.00 148.51 382 GLN A O 1
ATOM 2436 N N . GLN A 1 383 ? 33.698 55.028 136.287 1.00 153.38 383 GLN A N 1
ATOM 2437 C CA . GLN A 1 383 ? 33.306 54.056 135.269 1.00 156.07 383 GLN A CA 1
ATOM 2438 C C . GLN A 1 383 ? 31.992 54.439 134.596 1.00 165.75 383 GLN A C 1
ATOM 2439 O O . GLN A 1 383 ? 31.694 53.928 133.511 1.00 184.18 383 GLN A O 1
ATOM 2453 N N . TRP A 1 384 ? 31.197 55.312 135.224 1.00 161.55 384 TRP A N 1
ATOM 2454 C CA . TRP A 1 384 ? 29.997 55.851 134.575 1.00 165.53 384 TRP A CA 1
ATOM 2455 C C . TRP A 1 384 ? 30.242 57.129 133.761 1.00 151.77 384 TRP A C 1
ATOM 2456 O O . TRP A 1 384 ? 29.701 57.273 132.660 1.00 171.26 384 TRP A O 1
ATOM 2477 N N . LEU A 1 385 ? 31.051 58.052 134.277 1.00 152.19 385 LEU A N 1
ATOM 2478 C CA . LEU A 1 385 ? 31.214 59.414 133.780 1.00 121.49 385 LEU A CA 1
ATOM 2479 C C . LEU A 1 385 ? 32.643 59.539 133.273 1.00 119.02 385 LEU A C 1
ATOM 2480 O O . LEU A 1 385 ? 33.401 60.421 133.688 1.00 153.34 385 LEU A O 1
ATOM 2496 N N . GLN A 1 386 ? 32.986 58.670 132.332 1.00 125.26 386 GLN A N 1
ATOM 2497 C CA . GLN A 1 386 ? 34.360 58.383 131.965 1.00 138.21 386 GLN A CA 1
ATOM 2498 C C . GLN A 1 386 ? 35.174 59.566 131.461 1.00 149.08 386 GLN A C 1
ATOM 2499 O O . GLN A 1 386 ? 36.066 60.065 132.156 1.00 157.32 386 GLN A O 1
ATOM 2513 N N . ALA A 1 387 ? 34.844 60.031 130.271 1.00 136.97 387 ALA A N 1
ATOM 2514 C CA . ALA A 1 387 ? 35.627 60.978 129.478 1.00 152.29 387 ALA A CA 1
ATOM 2515 C C . ALA A 1 387 ? 35.176 62.405 129.785 1.00 142.71 387 ALA A C 1
ATOM 2516 O O . ALA A 1 387 ? 34.339 62.591 130.676 1.00 185.39 387 ALA A O 1
ATOM 2523 N N . PRO A 1 388 ? 35.689 63.443 129.071 1.00 136.78 388 PRO A N 1
ATOM 2524 C CA . PRO A 1 388 ? 35.659 64.809 129.619 1.00 123.76 388 PRO A CA 1
ATOM 2525 C C . PRO A 1 388 ? 34.407 65.182 130.394 1.00 115.37 388 PRO A C 1
ATOM 2526 O O . PRO A 1 388 ? 33.288 64.959 129.923 1.00 109.83 388 PRO A O 1
ATOM 2537 N N . THR A 1 389 ? 34.599 65.712 131.607 1.00 106.89 389 THR A N 1
ATOM 2538 C CA . THR A 1 389 ? 33.498 66.051 132.496 1.00 114.04 389 THR A CA 1
ATOM 2539 C C . THR A 1 389 ? 33.863 67.229 133.390 1.00 114.03 389 THR A C 1
ATOM 2540 O O . THR A 1 389 ? 35.025 67.416 133.772 1.00 108.26 389 THR A O 1
ATOM 2551 N N . ILE A 1 390 ? 32.839 68.020 133.697 1.00 97.51 390 ILE A N 1
ATOM 2552 C CA . ILE A 1 390 ? 32.879 69.087 134.683 1.00 108.86 390 ILE A CA 1
ATOM 2553 C C . ILE A 1 390 ? 32.089 68.582 135.879 1.00 113.49 390 ILE A C 1
ATOM 2554 O O . ILE A 1 390 ? 31.048 67.933 135.714 1.00 120.73 390 ILE A O 1
ATOM 2570 N N . PHE A 1 391 ? 32.579 68.879 137.074 1.00 124.67 391 PHE A N 1
ATOM 2571 C CA . PHE A 1 391 ? 31.940 68.490 138.321 1.00 127.69 391 PHE A CA 1
ATOM 2572 C C . PHE A 1 391 ? 31.641 69.747 139.119 1.00 114.76 391 PHE A C 1
ATOM 2573 O O . PHE A 1 391 ? 32.519 70.598 139.279 1.00 86.51 391 PHE A O 1
ATOM 2590 N N . VAL A 1 392 ? 30.410 69.867 139.606 1.00 114.77 392 VAL A N 1
ATOM 2591 C CA . VAL A 1 392 ? 30.011 70.952 140.496 1.00 130.02 392 VAL A CA 1
ATOM 2592 C C . VAL A 1 392 ? 29.565 70.326 141.808 1.00 140.47 392 VAL A C 1
ATOM 2593 O O . VAL A 1 392 ? 28.657 69.484 141.820 1.00 132.30 392 VAL A O 1
ATOM 2606 N N . TRP A 1 393 ? 30.197 70.740 142.910 1.00 134.16 393 TRP A N 1
ATOM 2607 C CA . TRP A 1 393 ? 29.948 70.168 144.234 1.00 128.27 393 TRP A CA 1
ATOM 2608 C C . TRP A 1 393 ? 29.396 71.246 145.163 1.00 139.07 393 TRP A C 1
ATOM 2609 O O . TRP A 1 393 ? 30.162 72.058 145.691 1.00 133.88 393 TRP A O 1
ATOM 2630 N N . ASP A 1 394 ? 28.079 71.260 145.384 1.00 131.72 394 ASP A N 1
ATOM 2631 C CA . ASP A 1 394 ? 27.484 72.105 146.420 1.00 146.98 394 ASP A CA 1
ATOM 2632 C C . ASP A 1 394 ? 27.185 71.255 147.657 1.00 169.87 394 ASP A C 1
ATOM 2633 O O . ASP A 1 394 ? 26.036 70.997 148.023 1.00 159.14 394 ASP A O 1
ATOM 2642 N N . CYS A 1 395 ? 28.264 70.827 148.313 1.00 177.73 395 CYS A N 1
ATOM 2643 C CA . CYS A 1 395 ? 28.178 70.106 149.575 1.00 174.89 395 CYS A CA 1
ATOM 2644 C C . CYS A 1 395 ? 29.237 70.641 150.529 1.00 183.23 395 CYS A C 1
ATOM 2645 O O . CYS A 1 395 ? 30.118 71.415 150.146 1.00 192.02 395 CYS A O 1
ATOM 2653 N N . SER A 1 396 ? 29.144 70.217 151.786 1.00 208.22 396 SER A N 1
ATOM 2654 C CA . SER A 1 396 ? 30.192 70.494 152.754 1.00 193.46 396 SER A CA 1
ATOM 2655 C C . SER A 1 396 ? 31.365 69.538 152.559 1.00 181.70 396 SER A C 1
ATOM 2656 O O . SER A 1 396 ? 31.247 68.488 151.922 1.00 167.90 396 SER A O 1
ATOM 2664 N N . GLU A 1 397 ? 32.510 69.920 153.129 1.00 196.26 397 GLU A N 1
ATOM 2665 C CA . GLU A 1 397 ? 33.734 69.131 153.046 1.00 206.27 397 GLU A CA 1
ATOM 2666 C C . GLU A 1 397 ? 33.919 68.546 151.652 1.00 185.76 397 GLU A C 1
ATOM 2667 O O . GLU A 1 397 ? 34.330 67.389 151.506 1.00 183.28 397 GLU A O 1
ATOM 2679 N N . ALA A 1 398 ? 33.619 69.337 150.621 1.00 187.38 398 ALA A N 1
ATOM 2680 C CA . ALA A 1 398 ? 33.826 68.863 149.261 1.00 177.16 398 ALA A CA 1
ATOM 2681 C C . ALA A 1 398 ? 35.298 68.597 148.983 1.00 167.04 398 ALA A C 1
ATOM 2682 O O . ALA A 1 398 ? 35.621 67.758 148.140 1.00 139.09 398 ALA A O 1
ATOM 2689 N N . GLY A 1 399 ? 36.198 69.262 149.710 1.00 168.59 399 GLY A N 1
ATOM 2690 C CA . GLY A 1 399 ? 37.613 69.176 149.382 1.00 180.07 399 GLY A CA 1
ATOM 2691 C C . GLY A 1 399 ? 38.127 67.751 149.332 1.00 190.58 399 GLY A C 1
ATOM 2692 O O . GLY A 1 399 ? 38.955 67.409 148.484 1.00 179.45 399 GLY A O 1
ATOM 2696 N N . ASN A 1 400 ? 37.636 66.895 150.230 1.00 189.14 400 ASN A N 1
ATOM 2697 C CA . ASN A 1 400 ? 38.112 65.517 150.264 1.00 198.05 400 ASN A CA 1
ATOM 2698 C C . ASN A 1 400 ? 37.821 64.804 148.950 1.00 186.86 400 ASN A C 1
ATOM 2699 O O . ASN A 1 400 ? 38.642 64.014 148.466 1.00 162.00 400 ASN A O 1
ATOM 2710 N N . ILE A 1 401 ? 36.669 65.099 148.342 1.00 191.57 401 ILE A N 1
ATOM 2711 C CA . ILE A 1 401 ? 36.342 64.540 147.032 1.00 169.43 401 ILE A CA 1
ATOM 2712 C C . ILE A 1 401 ? 37.477 64.808 146.054 1.00 154.73 401 ILE A C 1
ATOM 2713 O O . ILE A 1 401 ? 37.882 63.927 145.286 1.00 112.71 401 ILE A O 1
ATOM 2729 N N . LEU A 1 402 ? 38.028 66.025 146.092 1.00 164.40 402 LEU A N 1
ATOM 2730 C CA . LEU A 1 402 ? 39.112 66.394 145.190 1.00 173.92 402 LEU A CA 1
ATOM 2731 C C . LEU A 1 402 ? 40.395 65.653 145.530 1.00 168.53 402 LEU A C 1
ATOM 2732 O O . LEU A 1 402 ? 41.185 65.339 144.633 1.00 174.97 402 LEU A O 1
ATOM 2748 N N . LYS A 1 403 ? 40.619 65.375 146.816 1.00 173.68 403 LYS A N 1
ATOM 2749 C CA . LYS A 1 403 ? 41.886 64.797 147.247 1.00 181.57 403 LYS A CA 1
ATOM 2750 C C . LYS A 1 403 ? 42.054 63.385 146.698 1.00 177.43 403 LYS A C 1
ATOM 2751 O O . LYS A 1 403 ? 43.030 63.088 145.999 1.00 160.82 403 LYS A O 1
ATOM 2770 N N . ASN A 1 404 ? 41.104 62.501 146.994 1.00 174.35 404 ASN A N 1
ATOM 2771 C CA . ASN A 1 404 ? 41.244 61.086 146.687 1.00 190.99 404 ASN A CA 1
ATOM 2772 C C . ASN A 1 404 ? 40.719 60.723 145.306 1.00 182.93 404 ASN A C 1
ATOM 2773 O O . ASN A 1 404 ? 40.554 59.535 145.012 1.00 225.88 404 ASN A O 1
ATOM 2784 N N . TYR A 1 405 ? 40.454 61.709 144.454 1.00 186.09 405 TYR A N 1
ATOM 2785 C CA . TYR A 1 405 ? 40.018 61.407 143.096 1.00 182.62 405 TYR A CA 1
ATOM 2786 C C . TYR A 1 405 ? 41.184 60.976 142.213 1.00 167.31 405 TYR A C 1
ATOM 2787 O O . TYR A 1 405 ? 40.987 60.185 141.285 1.00 149.62 405 TYR A O 1
ATOM 2805 N N . HIS A 1 406 ? 42.401 61.460 142.492 1.00 160.63 406 HIS A N 1
ATOM 2806 C CA . HIS A 1 406 ? 43.527 61.184 141.602 1.00 178.93 406 HIS A CA 1
ATOM 2807 C C . HIS A 1 406 ? 43.946 59.719 141.648 1.00 208.89 406 HIS A C 1
ATOM 2808 O O . HIS A 1 406 ? 44.222 59.118 140.604 1.00 211.91 406 HIS A O 1
ATOM 2822 N N . LYS A 1 407 ? 44.013 59.125 142.841 1.00 212.61 407 LYS A N 1
ATOM 2823 C CA . LYS A 1 407 ? 44.408 57.722 142.925 1.00 200.53 407 LYS A CA 1
ATOM 2824 C C . LYS A 1 407 ? 43.379 56.820 142.250 1.00 171.32 407 LYS A C 1
ATOM 2825 O O . LYS A 1 407 ? 43.741 55.926 141.475 1.00 171.18 407 LYS A O 1
ATOM 2844 N N . PHE A 1 408 ? 42.090 57.064 142.492 1.00 161.47 408 PHE A N 1
ATOM 2845 C CA . PHE A 1 408 ? 41.066 56.249 141.850 1.00 168.19 408 PHE A CA 1
ATOM 2846 C C . PHE A 1 408 ? 41.169 56.322 140.331 1.00 173.45 408 PHE A C 1
ATOM 2847 O O . PHE A 1 408 ? 40.861 55.343 139.642 1.00 164.24 408 PHE A O 1
ATOM 2864 N N . VAL A 1 409 ? 41.604 57.463 139.789 1.00 177.75 409 VAL A N 1
ATOM 2865 C CA . VAL A 1 409 ? 41.859 57.546 138.353 1.00 181.07 409 VAL A CA 1
ATOM 2866 C C . VAL A 1 409 ? 43.020 56.641 137.968 1.00 182.72 409 VAL A C 1
ATOM 2867 O O . VAL A 1 409 ? 42.924 55.848 137.025 1.00 182.45 409 VAL A O 1
ATOM 2880 N N . GLU A 1 410 ? 44.133 56.738 138.699 1.00 185.40 410 GLU A N 1
ATOM 2881 C CA . GLU A 1 410 ? 45.323 56.001 138.298 1.00 194.30 410 GLU A CA 1
ATOM 2882 C C . GLU A 1 410 ? 45.043 54.511 138.230 1.00 185.20 410 GLU A C 1
ATOM 2883 O O . GLU A 1 410 ? 45.653 53.802 137.422 1.00 167.00 410 GLU A O 1
ATOM 2895 N N . ARG A 1 411 ? 44.130 54.014 139.062 1.00 183.40 411 ARG A N 1
ATOM 2896 C CA . ARG A 1 411 ? 43.700 52.632 138.914 1.00 191.96 411 ARG A CA 1
ATOM 2897 C C . ARG A 1 411 ? 43.123 52.416 137.522 1.00 185.28 411 ARG A C 1
ATOM 2898 O O . ARG A 1 411 ? 43.732 51.742 136.679 1.00 189.61 411 ARG A O 1
ATOM 2919 N N . HIS A 1 412 ? 42.025 53.114 137.215 1.00 183.68 412 HIS A N 1
ATOM 2920 C CA . HIS A 1 412 ? 41.424 52.995 135.894 1.00 170.70 412 HIS A CA 1
ATOM 2921 C C . HIS A 1 412 ? 42.480 53.132 134.813 1.00 170.65 412 HIS A C 1
ATOM 2922 O O . HIS A 1 412 ? 42.592 52.281 133.924 1.00 163.30 412 HIS A O 1
ATOM 2936 N N . GLU A 1 413 ? 43.299 54.179 134.906 1.00 175.40 413 GLU A N 1
ATOM 2937 C CA . GLU A 1 413 ? 44.273 54.431 133.855 1.00 188.01 413 GLU A CA 1
ATOM 2938 C C . GLU A 1 413 ? 45.087 53.173 133.605 1.00 202.75 413 GLU A C 1
ATOM 2939 O O . GLU A 1 413 ? 45.007 52.569 132.527 1.00 211.90 413 GLU A O 1
ATOM 2951 N N . LYS A 1 414 ? 45.757 52.672 134.648 1.00 202.04 414 LYS A N 1
ATOM 2952 C CA . LYS A 1 414 ? 46.557 51.471 134.447 1.00 204.11 414 LYS A CA 1
ATOM 2953 C C . LYS A 1 414 ? 45.652 50.316 134.058 1.00 199.37 414 LYS A C 1
ATOM 2954 O O . LYS A 1 414 ? 45.943 49.575 133.110 1.00 193.89 414 LYS A O 1
ATOM 2973 N N . GLU A 1 415 ? 44.513 50.194 134.743 1.00 191.81 415 GLU A N 1
ATOM 2974 C CA . GLU A 1 415 ? 43.538 49.168 134.398 1.00 185.22 415 GLU A CA 1
ATOM 2975 C C . GLU A 1 415 ? 43.295 49.180 132.896 1.00 192.61 415 GLU A C 1
ATOM 2976 O O . GLU A 1 415 ? 43.496 48.170 132.208 1.00 177.33 415 GLU A O 1
ATOM 2988 N N . GLU A 1 416 ? 42.952 50.352 132.354 1.00 211.10 416 GLU A N 1
ATOM 2989 C CA . GLU A 1 416 ? 42.549 50.417 130.959 1.00 201.77 416 GLU A CA 1
ATOM 2990 C C . GLU A 1 416 ? 43.758 50.362 130.039 1.00 210.88 416 GLU A C 1
ATOM 2991 O O . GLU A 1 416 ? 43.615 50.015 128.861 1.00 227.53 416 GLU A O 1
ATOM 3003 N N . GLU A 1 417 ? 44.946 50.674 130.564 1.00 208.60 417 GLU A N 1
ATOM 3004 C CA . GLU A 1 417 ? 46.173 50.472 129.810 1.00 211.92 417 GLU A CA 1
ATOM 3005 C C . GLU A 1 417 ? 46.505 48.995 129.671 1.00 210.00 417 GLU A C 1
ATOM 3006 O O . GLU A 1 417 ? 47.229 48.621 128.743 1.00 186.16 417 GLU A O 1
ATOM 3018 N N . GLU A 1 418 ? 45.976 48.147 130.562 1.00 222.35 418 GLU A N 1
ATOM 3019 C CA . GLU A 1 418 ? 46.374 46.742 130.558 1.00 218.81 418 GLU A CA 1
ATOM 3020 C C . GLU A 1 418 ? 46.058 46.078 129.226 1.00 228.45 418 GLU A C 1
ATOM 3021 O O . GLU A 1 418 ? 46.795 45.188 128.786 1.00 254.29 418 GLU A O 1
ATOM 3033 N N . GLN A 1 419 ? 44.981 46.496 128.573 1.00 222.75 419 GLN A N 1
ATOM 3034 C CA . GLN A 1 419 ? 44.566 45.893 127.316 1.00 208.31 419 GLN A CA 1
ATOM 3035 C C . GLN A 1 419 ? 45.117 46.672 126.126 1.00 192.52 419 GLN A C 1
ATOM 3036 O O . GLN A 1 419 ? 45.966 46.175 125.386 1.00 177.72 419 GLN A O 1
ATOM 3050 N N . SER A 1 425 ? 42.944 43.487 122.278 1.00 184.71 425 SER A N 1
ATOM 3051 C CA . SER A 1 425 ? 43.273 44.695 121.528 1.00 206.14 425 SER A CA 1
ATOM 3052 C C . SER A 1 425 ? 42.012 45.509 121.226 1.00 230.90 425 SER A C 1
ATOM 3053 O O . SER A 1 425 ? 41.314 45.242 120.246 1.00 230.12 425 SER A O 1
ATOM 3061 N N . TYR A 1 426 ? 41.723 46.500 122.071 1.00 237.60 426 TYR A N 1
ATOM 3062 C CA . TYR A 1 426 ? 40.522 47.315 121.934 1.00 229.51 426 TYR A CA 1
ATOM 3063 C C . TYR A 1 426 ? 40.828 48.751 122.344 1.00 242.45 426 TYR A C 1
ATOM 3064 O O . TYR A 1 426 ? 41.887 49.051 122.903 1.00 255.42 426 TYR A O 1
ATOM 3082 N N . GLU A 1 427 ? 39.875 49.642 122.059 1.00 243.44 427 GLU A N 1
ATOM 3083 C CA . GLU A 1 427 ? 40.040 51.069 122.312 1.00 226.18 427 GLU A CA 1
ATOM 3084 C C . GLU A 1 427 ? 39.853 51.394 123.791 1.00 211.01 427 GLU A C 1
ATOM 3085 O O . GLU A 1 427 ? 38.940 50.887 124.446 1.00 211.51 427 GLU A O 1
ATOM 3097 N N . LYS A 1 428 ? 40.708 52.275 124.305 1.00 186.52 428 LYS A N 1
ATOM 3098 C CA . LYS A 1 428 ? 40.722 52.613 125.722 1.00 182.66 428 LYS A CA 1
ATOM 3099 C C . LYS A 1 428 ? 39.532 53.522 126.056 1.00 172.85 428 LYS A C 1
ATOM 3100 O O . LYS A 1 428 ? 38.665 53.788 125.217 1.00 202.24 428 LYS A O 1
ATOM 3119 N N . VAL A 1 429 ? 39.481 54.007 127.295 1.00 157.79 429 VAL A N 1
ATOM 3120 C CA . VAL A 1 429 ? 38.299 54.680 127.833 1.00 161.08 429 VAL A CA 1
ATOM 3121 C C . VAL A 1 429 ? 38.567 56.125 128.239 1.00 171.62 429 VAL A C 1
ATOM 3122 O O . VAL A 1 429 ? 37.614 56.856 128.558 1.00 155.49 429 VAL A O 1
ATOM 3135 N N . ASN A 1 430 ? 39.831 56.534 128.262 1.00 188.05 430 ASN A N 1
ATOM 3136 C CA . ASN A 1 430 ? 40.403 57.871 128.348 1.00 183.50 430 ASN A CA 1
ATOM 3137 C C . ASN A 1 430 ? 40.403 58.593 129.694 1.00 190.28 430 ASN A C 1
ATOM 3138 O O . ASN A 1 430 ? 41.473 59.002 130.148 1.00 210.74 430 ASN A O 1
ATOM 3149 N N . PHE A 1 431 ? 39.307 58.605 130.439 1.00 160.28 431 PHE A N 1
ATOM 3150 C CA . PHE A 1 431 ? 39.295 59.291 131.732 1.00 153.87 431 PHE A CA 1
ATOM 3151 C C . PHE A 1 431 ? 40.092 60.607 131.830 1.00 157.85 431 PHE A C 1
ATOM 3152 O O . PHE A 1 431 ? 40.211 61.148 132.936 1.00 128.23 431 PHE A O 1
ATOM 3169 N N . ARG A 1 432 ? 40.623 61.167 130.712 1.00 172.77 432 ARG A N 1
ATOM 3170 C CA . ARG A 1 432 ? 41.788 62.045 130.887 1.00 185.41 432 ARG A CA 1
ATOM 3171 C C . ARG A 1 432 ? 41.415 63.464 131.316 1.00 185.70 432 ARG A C 1
ATOM 3172 O O . ARG A 1 432 ? 41.955 63.975 132.304 1.00 225.40 432 ARG A O 1
ATOM 3193 N N . PRO A 1 433 ? 40.504 64.133 130.599 1.00 161.56 433 PRO A N 1
ATOM 3194 C CA . PRO A 1 433 ? 40.180 65.532 130.911 1.00 141.06 433 PRO A CA 1
ATOM 3195 C C . PRO A 1 433 ? 39.063 65.785 131.923 1.00 133.99 433 PRO A C 1
ATOM 3196 O O . PRO A 1 433 ? 37.912 65.939 131.509 1.00 121.22 433 PRO A O 1
ATOM 3207 N N . TYR A 1 434 ? 39.337 65.823 133.226 1.00 116.22 434 TYR A N 1
ATOM 3208 C CA . TYR A 1 434 ? 38.290 66.104 134.202 1.00 118.71 434 TYR A CA 1
ATOM 3209 C C . TYR A 1 434 ? 38.551 67.430 134.909 1.00 120.15 434 TYR A C 1
ATOM 3210 O O . TYR A 1 434 ? 39.701 67.820 135.131 1.00 118.16 434 TYR A O 1
ATOM 3228 N N . ILE A 1 435 ? 37.464 68.132 135.240 1.00 114.96 435 ILE A N 1
ATOM 3229 C CA . ILE A 1 435 ? 37.524 69.464 135.837 1.00 119.94 435 ILE A CA 1
ATOM 3230 C C . ILE A 1 435 ? 36.575 69.503 137.026 1.00 125.29 435 ILE A C 1
ATOM 3231 O O . ILE A 1 435 ? 35.423 69.076 136.910 1.00 121.82 435 ILE A O 1
ATOM 3247 N N . HIS A 1 436 ? 37.057 69.999 138.167 1.00 121.33 436 HIS A N 1
ATOM 3248 C CA . HIS A 1 436 ? 36.266 70.066 139.390 1.00 131.59 436 HIS A CA 1
ATOM 3249 C C . HIS A 1 436 ? 36.055 71.513 139.816 1.00 120.01 436 HIS A C 1
ATOM 3250 O O . HIS A 1 436 ? 36.950 72.352 139.667 1.00 119.10 436 HIS A O 1
ATOM 3264 N N . LEU A 1 437 ? 34.876 71.785 140.380 1.00 116.95 437 LEU A N 1
ATOM 3265 C CA . LEU A 1 437 ? 34.561 73.066 141.009 1.00 128.18 437 LEU A CA 1
ATOM 3266 C C . LEU A 1 437 ? 33.794 72.759 142.290 1.00 137.82 437 LEU A C 1
ATOM 3267 O O . LEU A 1 437 ? 32.660 72.262 142.238 1.00 136.95 437 LEU A O 1
ATOM 3283 N N . ALA A 1 438 ? 34.403 73.076 143.431 1.00 154.16 438 ALA A N 1
ATOM 3284 C CA . ALA A 1 438 ? 33.898 72.695 144.740 1.00 157.62 438 ALA A CA 1
ATOM 3285 C C . ALA A 1 438 ? 33.686 73.934 145.599 1.00 153.25 438 ALA A C 1
ATOM 3286 O O . ALA A 1 438 ? 34.425 74.915 145.493 1.00 135.84 438 ALA A O 1
ATOM 3293 N N . ALA A 1 439 ? 32.668 73.874 146.463 1.00 142.98 439 ALA A N 1
ATOM 3294 C CA . ALA A 1 439 ? 32.320 75.024 147.290 1.00 155.48 439 ALA A CA 1
ATOM 3295 C C . ALA A 1 439 ? 33.201 75.159 148.528 1.00 182.29 439 ALA A C 1
ATOM 3296 O O . ALA A 1 439 ? 33.480 76.285 148.958 1.00 192.65 439 ALA A O 1
ATOM 3303 N N . CYS A 1 440 ? 33.645 74.045 149.110 1.00 197.31 440 CYS A N 1
ATOM 3304 C CA . CYS A 1 440 ? 34.356 74.041 150.381 1.00 187.12 440 CYS A CA 1
ATOM 3305 C C . CYS A 1 440 ? 35.734 73.414 150.223 1.00 181.09 440 CYS A C 1
ATOM 3306 O O . CYS A 1 440 ? 36.033 72.743 149.231 1.00 176.12 440 CYS A O 1
ATOM 3314 N N . ALA A 1 441 ? 36.573 73.627 151.233 1.00 168.02 441 ALA A N 1
ATOM 3315 C CA . ALA A 1 441 ? 37.860 72.958 151.314 1.00 195.50 441 ALA A CA 1
ATOM 3316 C C . ALA A 1 441 ? 37.689 71.659 152.102 1.00 213.29 441 ALA A C 1
ATOM 3317 O O . ALA A 1 441 ? 36.570 71.226 152.392 1.00 220.59 441 ALA A O 1
ATOM 3324 N N . SER A 1 442 ? 38.807 71.022 152.452 1.00 242.94 442 SER A N 1
ATOM 3325 C CA . SER A 1 442 ? 38.758 69.697 153.061 1.00 224.46 442 SER A CA 1
ATOM 3326 C C . SER A 1 442 ? 37.826 69.648 154.270 1.00 227.15 442 SER A C 1
ATOM 3327 O O . SER A 1 442 ? 36.931 68.797 154.339 1.00 202.43 442 SER A O 1
ATOM 3335 N N . LYS A 1 443 ? 38.010 70.556 155.230 1.00 221.11 443 LYS A N 1
ATOM 3336 C CA . LYS A 1 443 ? 37.403 70.418 156.548 1.00 221.06 443 LYS A CA 1
ATOM 3337 C C . LYS A 1 443 ? 36.367 71.488 156.872 1.00 203.32 443 LYS A C 1
ATOM 3338 O O . LYS A 1 443 ? 35.896 71.544 158.012 1.00 203.66 443 LYS A O 1
ATOM 3357 N N . GLU A 1 444 ? 35.985 72.323 155.915 1.00 208.61 444 GLU A N 1
ATOM 3358 C CA . GLU A 1 444 ? 35.075 73.418 156.218 1.00 216.55 444 GLU A CA 1
ATOM 3359 C C . GLU A 1 444 ? 33.617 72.972 156.108 1.00 202.49 444 GLU A C 1
ATOM 3360 O O . GLU A 1 444 ? 33.304 71.873 155.644 1.00 177.30 444 GLU A O 1
ATOM 3372 N N . ASN A 1 445 ? 32.721 73.848 156.565 1.00 180.16 445 ASN A N 1
ATOM 3373 C CA . ASN A 1 445 ? 31.285 73.609 156.537 1.00 201.62 445 ASN A CA 1
ATOM 3374 C C . ASN A 1 445 ? 30.579 74.719 155.770 1.00 200.11 445 ASN A C 1
ATOM 3375 O O . ASN A 1 445 ? 30.889 75.903 155.941 1.00 190.87 445 ASN A O 1
ATOM 3386 N N . LEU A 1 446 ? 29.632 74.323 154.929 1.00 218.41 446 LEU A N 1
ATOM 3387 C CA . LEU A 1 446 ? 28.761 75.286 154.272 1.00 215.39 446 LEU A CA 1
ATOM 3388 C C . LEU A 1 446 ? 28.106 76.186 155.322 1.00 213.34 446 LEU A C 1
ATOM 3389 O O . LEU A 1 446 ? 27.728 75.708 156.400 1.00 229.21 446 LEU A O 1
ATOM 3405 N N . PRO A 1 447 ? 27.960 77.482 155.053 1.00 200.45 447 PRO A N 1
ATOM 3406 C CA . PRO A 1 447 ? 27.470 78.401 156.088 1.00 213.49 447 PRO A CA 1
ATOM 3407 C C . PRO A 1 447 ? 26.023 78.107 156.456 1.00 216.94 447 PRO A C 1
ATOM 3408 O O . PRO A 1 447 ? 25.323 77.334 155.799 1.00 195.40 447 PRO A O 1
ATOM 3419 N N . THR A 1 448 ? 25.576 78.747 157.538 1.00 239.49 448 THR A N 1
ATOM 3420 C CA . THR A 1 448 ? 24.311 78.398 158.176 1.00 223.48 448 THR A CA 1
ATOM 3421 C C . THR A 1 448 ? 23.338 79.558 158.329 1.00 198.34 448 THR A C 1
ATOM 3422 O O . THR A 1 448 ? 22.130 79.357 158.173 1.00 153.38 448 THR A O 1
ATOM 3433 N N . ASN A 1 449 ? 23.819 80.770 158.598 1.00 186.95 449 ASN A N 1
ATOM 3434 C CA . ASN A 1 449 ? 22.932 81.812 159.096 1.00 196.77 449 ASN A CA 1
ATOM 3435 C C . ASN A 1 449 ? 21.885 82.182 158.044 1.00 204.67 449 ASN A C 1
ATOM 3436 O O . ASN A 1 449 ? 22.098 81.980 156.844 1.00 223.20 449 ASN A O 1
ATOM 3447 N N . PRO A 1 450 ? 20.718 82.696 158.472 1.00 207.85 450 PRO A N 1
ATOM 3448 C CA . PRO A 1 450 ? 19.776 83.275 157.506 1.00 210.10 450 PRO A CA 1
ATOM 3449 C C . PRO A 1 450 ? 20.328 84.574 156.948 1.00 222.14 450 PRO A C 1
ATOM 3450 O O . PRO A 1 450 ? 21.459 84.952 157.269 1.00 213.84 450 PRO A O 1
ATOM 3461 N N . MET A 1 451 ? 19.551 85.270 156.124 1.00 213.42 451 MET A N 1
ATOM 3462 C CA . MET A 1 451 ? 20.096 86.299 155.248 1.00 217.85 451 MET A CA 1
ATOM 3463 C C . MET A 1 451 ? 21.114 85.700 154.283 1.00 231.21 451 MET A C 1
ATOM 3464 O O . MET A 1 451 ? 21.992 86.416 153.799 1.00 274.88 451 MET A O 1
ATOM 3478 N N . LEU A 1 452 ? 21.012 84.366 154.033 1.00 252.65 452 LEU A N 1
ATOM 3479 C CA . LEU A 1 452 ? 21.887 83.539 153.196 1.00 216.93 452 LEU A CA 1
ATOM 3480 C C . LEU A 1 452 ? 21.124 82.308 152.697 1.00 205.15 452 LEU A C 1
ATOM 3481 O O . LEU A 1 452 ? 20.495 81.605 153.499 1.00 242.31 452 LEU A O 1
ATOM 3497 N N . PRO A 1 453 ? 21.141 82.018 151.397 1.00 183.13 453 PRO A N 1
ATOM 3498 C CA . PRO A 1 453 ? 20.539 80.773 150.908 1.00 180.74 453 PRO A CA 1
ATOM 3499 C C . PRO A 1 453 ? 21.437 79.574 151.179 1.00 176.33 453 PRO A C 1
ATOM 3500 O O . PRO A 1 453 ? 22.642 79.696 151.400 1.00 172.56 453 PRO A O 1
ATOM 3511 N N . ALA A 1 454 ? 20.819 78.392 151.166 1.00 163.94 454 ALA A N 1
ATOM 3512 C CA . ALA A 1 454 ? 21.598 77.171 151.337 1.00 177.15 454 ALA A CA 1
ATOM 3513 C C . ALA A 1 454 ? 22.515 76.912 150.147 1.00 193.31 454 ALA A C 1
ATOM 3514 O O . ALA A 1 454 ? 23.686 76.555 150.325 1.00 180.29 454 ALA A O 1
ATOM 3521 N N . ASP A 1 455 ? 22.007 77.089 148.933 1.00 188.53 455 ASP A N 1
ATOM 3522 C CA . ASP A 1 455 ? 22.738 76.738 147.716 1.00 173.71 455 ASP A CA 1
ATOM 3523 C C . ASP A 1 455 ? 23.653 77.871 147.254 1.00 165.64 455 ASP A C 1
ATOM 3524 O O . ASP A 1 455 ? 23.649 78.254 146.088 1.00 208.54 455 ASP A O 1
ATOM 3533 N N . LEU A 1 456 ? 24.498 78.373 148.161 1.00 152.18 456 LEU A N 1
ATOM 3534 C CA . LEU A 1 456 ? 25.250 79.596 147.882 1.00 165.21 456 LEU A CA 1
ATOM 3535 C C . LEU A 1 456 ? 26.177 79.422 146.684 1.00 146.55 456 LEU A C 1
ATOM 3536 O O . LEU A 1 456 ? 26.167 80.237 145.755 1.00 139.89 456 LEU A O 1
ATOM 3552 N N . PHE A 1 457 ? 27.018 78.391 146.708 1.00 152.64 457 PHE A N 1
ATOM 3553 C CA . PHE A 1 457 ? 27.954 78.185 145.606 1.00 146.70 457 PHE A CA 1
ATOM 3554 C C . PHE A 1 457 ? 27.200 77.951 144.302 1.00 142.81 457 PHE A C 1
ATOM 3555 O O . PHE A 1 457 ? 27.632 78.413 143.236 1.00 140.33 457 PHE A O 1
ATOM 3572 N N . THR A 1 458 ? 26.045 77.283 144.380 1.00 132.49 458 THR A N 1
ATOM 3573 C CA . THR A 1 458 ? 25.172 77.154 143.218 1.00 145.14 458 THR A CA 1
ATOM 3574 C C . THR A 1 458 ? 24.673 78.521 142.765 1.00 143.61 458 THR A C 1
ATOM 3575 O O . THR A 1 458 ? 24.573 78.785 141.561 1.00 160.38 458 THR A O 1
ATOM 3586 N N . CYS A 1 459 ? 24.358 79.406 143.717 1.00 144.79 459 CYS A N 1
ATOM 3587 C CA . CYS A 1 459 ? 23.932 80.757 143.366 1.00 157.26 459 CYS A CA 1
ATOM 3588 C C . CYS A 1 459 ? 25.026 81.490 142.604 1.00 146.24 459 CYS A C 1
ATOM 3589 O O . CYS A 1 459 ? 24.776 82.123 141.571 1.00 138.82 459 CYS A O 1
ATOM 3597 N N . CYS A 1 460 ? 26.253 81.415 143.115 1.00 154.45 460 CYS A N 1
ATOM 3598 C CA . CYS A 1 460 ? 27.382 82.042 142.446 1.00 136.41 460 CYS A CA 1
ATOM 3599 C C . CYS A 1 460 ? 27.539 81.514 141.029 1.00 117.20 460 CYS A C 1
ATOM 3600 O O . CYS A 1 460 ? 27.606 82.290 140.068 1.00 124.91 460 CYS A O 1
ATOM 3608 N N . LEU A 1 461 ? 27.560 80.191 140.874 1.00 113.53 461 LEU A N 1
ATOM 3609 C CA . LEU A 1 461 ? 27.900 79.610 139.584 1.00 113.47 461 LEU A CA 1
ATOM 3610 C C . LEU A 1 461 ? 26.742 79.552 138.598 1.00 112.20 461 LEU A C 1
ATOM 3611 O O . LEU A 1 461 ? 26.987 79.264 137.424 1.00 113.92 461 LEU A O 1
ATOM 3627 N N . THR A 1 462 ? 25.503 79.823 139.013 1.00 107.97 462 THR A N 1
ATOM 3628 C CA . THR A 1 462 ? 24.384 79.724 138.083 1.00 121.72 462 THR A CA 1
ATOM 3629 C C . THR A 1 462 ? 23.470 80.939 138.046 1.00 124.36 462 THR A C 1
ATOM 3630 O O . THR A 1 462 ? 22.679 81.056 137.103 1.00 121.36 462 THR A O 1
ATOM 3641 N N . THR A 1 463 ? 23.550 81.844 139.014 1.00 115.71 463 THR A N 1
ATOM 3642 C CA . THR A 1 463 ? 22.816 83.110 138.955 1.00 144.71 463 THR A CA 1
ATOM 3643 C C . THR A 1 463 ? 23.708 84.213 139.513 1.00 146.73 463 THR A C 1
ATOM 3644 O O . THR A 1 463 ? 23.345 84.925 140.454 1.00 165.25 463 THR A O 1
ATOM 3655 N N . PRO A 1 464 ? 24.895 84.387 138.930 1.00 132.85 464 PRO A N 1
ATOM 3656 C CA . PRO A 1 464 ? 25.893 85.261 139.560 1.00 122.48 464 PRO A CA 1
ATOM 3657 C C . PRO A 1 464 ? 25.437 86.698 139.722 1.00 131.82 464 PRO A C 1
ATOM 3658 O O . PRO A 1 464 ? 25.820 87.341 140.702 1.00 140.29 464 PRO A O 1
ATOM 3669 N N . ILE A 1 465 ? 24.657 87.238 138.784 1.00 131.32 465 ILE A N 1
ATOM 3670 C CA . ILE A 1 465 ? 24.260 88.641 138.885 1.00 128.95 465 ILE A CA 1
ATOM 3671 C C . ILE A 1 465 ? 23.302 88.845 140.055 1.00 138.83 465 ILE A C 1
ATOM 3672 O O . ILE A 1 465 ? 23.445 89.790 140.841 1.00 138.37 465 ILE A O 1
ATOM 3688 N N . GLU A 1 466 ? 22.294 87.978 140.174 1.00 151.37 466 GLU A N 1
ATOM 3689 C CA . GLU A 1 466 ? 21.356 88.094 141.286 1.00 140.47 466 GLU A CA 1
ATOM 3690 C C . GLU A 1 466 ? 22.072 87.894 142.613 1.00 126.22 466 GLU A C 1
ATOM 3691 O O . GLU A 1 466 ? 21.862 88.653 143.569 1.00 120.72 466 GLU A O 1
ATOM 3703 N N . MET A 1 467 ? 22.949 86.894 142.674 1.00 123.57 467 MET A N 1
ATOM 3704 C CA . MET A 1 467 ? 23.697 86.639 143.898 1.00 148.56 467 MET A CA 1
ATOM 3705 C C . MET A 1 467 ? 24.595 87.819 144.244 1.00 140.10 467 MET A C 1
ATOM 3706 O O . MET A 1 467 ? 24.755 88.157 145.419 1.00 164.02 467 MET A O 1
ATOM 3720 N N . ALA A 1 468 ? 25.193 88.456 143.236 1.00 134.04 468 ALA A N 1
ATOM 3721 C CA . ALA A 1 468 ? 26.085 89.583 143.491 1.00 143.77 468 ALA A CA 1
ATOM 3722 C C . ALA A 1 468 ? 25.315 90.814 143.951 1.00 133.97 468 ALA A C 1
ATOM 3723 O O . ALA A 1 468 ? 25.777 91.542 144.834 1.00 139.49 468 ALA A O 1
ATOM 3730 N N . LEU A 1 469 ? 24.140 91.065 143.369 1.00 128.05 469 LEU A N 1
ATOM 3731 C CA . LEU A 1 469 ? 23.293 92.156 143.846 1.00 137.04 469 LEU A CA 1
ATOM 3732 C C . LEU A 1 469 ? 22.906 91.930 145.299 1.00 157.70 469 LEU A C 1
ATOM 3733 O O . LEU A 1 469 ? 22.949 92.842 146.138 1.00 159.03 469 LEU A O 1
ATOM 3749 N N . TRP A 1 470 ? 22.506 90.703 145.598 1.00 146.46 470 TRP A N 1
ATOM 3750 C CA . TRP A 1 470 ? 22.172 90.306 146.956 1.00 164.60 470 TRP A CA 1
ATOM 3751 C C . TRP A 1 470 ? 23.340 90.520 147.917 1.00 149.35 470 TRP A C 1
ATOM 3752 O O . TRP A 1 470 ? 23.202 91.166 148.970 1.00 197.58 470 TRP A O 1
ATOM 3773 N N . PHE A 1 471 ? 24.502 89.967 147.568 1.00 132.91 471 PHE A N 1
ATOM 3774 C CA . PHE A 1 471 ? 25.707 90.093 148.379 1.00 128.51 471 PHE A CA 1
ATOM 3775 C C . PHE A 1 471 ? 26.059 91.555 148.599 1.00 143.35 471 PHE A C 1
ATOM 3776 O O . PHE A 1 471 ? 26.535 91.935 149.676 1.00 158.81 471 PHE A O 1
ATOM 3793 N N . PHE A 1 472 ? 25.848 92.388 147.577 1.00 158.63 472 PHE A N 1
ATOM 3794 C CA . PHE A 1 472 ? 26.124 93.812 147.703 1.00 170.02 472 PHE A CA 1
ATOM 3795 C C . PHE A 1 472 ? 25.193 94.469 148.707 1.00 178.92 472 PHE A C 1
ATOM 3796 O O . PHE A 1 472 ? 25.628 95.301 149.511 1.00 226.95 472 PHE A O 1
ATOM 3813 N N . VAL A 1 473 ? 23.904 94.123 148.669 1.00 157.42 473 VAL A N 1
ATOM 3814 C CA . VAL A 1 473 ? 22.992 94.712 149.645 1.00 166.80 473 VAL A CA 1
ATOM 3815 C C . VAL A 1 473 ? 23.377 94.277 151.050 1.00 172.97 473 VAL A C 1
ATOM 3816 O O . VAL A 1 473 ? 23.178 95.024 152.016 1.00 176.10 473 VAL A O 1
ATOM 3829 N N . LEU A 1 474 ? 23.919 93.065 151.197 1.00 160.43 474 LEU A N 1
ATOM 3830 C CA . LEU A 1 474 ? 24.379 92.647 152.521 1.00 166.29 474 LEU A CA 1
ATOM 3831 C C . LEU A 1 474 ? 25.610 93.435 152.963 1.00 155.85 474 LEU A C 1
ATOM 3832 O O . LEU A 1 474 ? 25.693 93.869 154.117 1.00 216.24 474 LEU A O 1
ATOM 3848 N N . GLN A 1 475 ? 26.580 93.621 152.066 1.00 152.94 475 GLN A N 1
ATOM 3849 C CA . GLN A 1 475 ? 27.836 94.254 152.449 1.00 173.02 475 GLN A CA 1
ATOM 3850 C C . GLN A 1 475 ? 27.745 95.773 152.482 1.00 193.46 475 GLN A C 1
ATOM 3851 O O . GLN A 1 475 ? 28.526 96.412 153.198 1.00 184.24 475 GLN A O 1
ATOM 3865 N N . ASN A 1 476 ? 26.817 96.361 151.731 1.00 193.84 476 ASN A N 1
ATOM 3866 C CA . ASN A 1 476 ? 26.647 97.814 1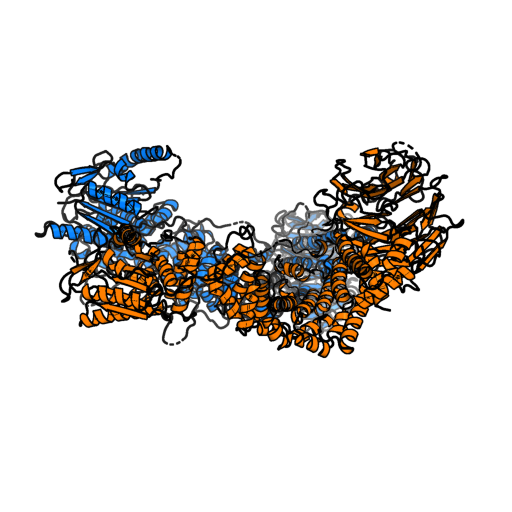51.670 1.00 204.53 476 ASN A CA 1
ATOM 3867 C C . ASN A 1 476 ? 25.186 98.178 151.922 1.00 211.60 476 ASN A C 1
ATOM 3868 O O . ASN A 1 476 ? 24.529 98.802 151.082 1.00 195.33 476 ASN A O 1
ATOM 3879 N N . PRO A 1 477 ? 24.646 97.814 153.091 1.00 212.18 477 PRO A N 1
ATOM 3880 C CA . PRO A 1 477 ? 23.272 98.228 153.426 1.00 209.14 477 PRO A CA 1
ATOM 3881 C C . PRO A 1 477 ? 23.138 99.718 153.667 1.00 214.85 477 PRO A C 1
ATOM 3882 O O . PRO A 1 477 ? 22.017 100.243 153.632 1.00 174.05 477 PRO A O 1
ATOM 3893 N N . LEU A 1 478 ? 24.241 100.405 153.937 1.00 193.33 478 LEU A N 1
ATOM 3894 C CA . LEU A 1 478 ? 24.235 101.840 154.157 1.00 209.10 478 LEU A CA 1
ATOM 3895 C C . LEU A 1 478 ? 24.392 102.625 152.863 1.00 213.98 478 LEU A C 1
ATOM 3896 O O . LEU A 1 478 ? 24.278 103.856 152.885 1.00 262.32 478 LEU A O 1
ATOM 3912 N N . LYS A 1 479 ? 24.659 101.945 151.745 1.00 239.40 479 LYS A N 1
ATOM 3913 C CA . LYS A 1 479 ? 24.536 102.537 150.420 1.00 212.65 479 LYS A CA 1
ATOM 3914 C C . LYS A 1 479 ? 23.131 102.460 149.836 1.00 206.82 479 LYS A C 1
ATOM 3915 O O . LYS A 1 479 ? 22.740 103.357 149.080 1.00 192.57 479 LYS A O 1
ATOM 3934 N N . THR A 1 480 ? 22.359 101.420 150.156 1.00 214.93 480 THR A N 1
ATOM 3935 C CA . THR A 1 480 ? 20.973 101.321 149.721 1.00 219.52 480 THR A CA 1
ATOM 3936 C C . THR A 1 480 ? 20.066 100.880 150.861 1.00 242.30 480 THR A C 1
ATOM 3937 O O . THR A 1 480 ? 20.457 100.087 151.721 1.00 233.60 480 THR A O 1
ATOM 3948 N N . LYS A 1 481 ? 18.846 101.410 150.854 1.00 230.92 481 LYS A N 1
ATOM 3949 C CA . LYS A 1 481 ? 17.801 100.989 151.785 1.00 226.40 481 LYS A CA 1
ATOM 3950 C C . LYS A 1 481 ? 16.867 99.969 151.131 1.00 215.62 481 LYS A C 1
ATOM 3951 O O . LYS A 1 481 ? 15.660 100.178 151.008 1.00 191.99 481 LYS A O 1
ATOM 3970 N N . LEU A 1 482 ? 17.441 98.845 150.713 1.00 214.87 482 LEU A N 1
ATOM 3971 C CA . LEU A 1 482 ? 16.694 97.802 150.028 1.00 203.09 482 LEU A CA 1
ATOM 3972 C C . LEU A 1 482 ? 16.875 96.473 150.746 1.00 200.99 482 LEU A C 1
ATOM 3973 O O . LEU A 1 482 ? 17.834 96.267 151.494 1.00 182.12 482 LEU A O 1
ATOM 3989 N N . THR A 1 483 ? 15.930 95.575 150.512 1.00 190.55 483 THR A N 1
ATOM 3990 C CA . THR A 1 483 ? 16.123 94.198 150.934 1.00 185.65 483 THR A CA 1
ATOM 3991 C C . THR A 1 483 ? 17.039 93.493 149.940 1.00 180.19 483 THR A C 1
ATOM 3992 O O . THR A 1 483 ? 16.939 93.728 148.733 1.00 196.84 483 THR A O 1
ATOM 4003 N N . PRO A 1 484 ? 17.925 92.615 150.404 1.00 194.12 484 PRO A N 1
ATOM 4004 C CA . PRO A 1 484 ? 18.620 91.745 149.447 1.00 186.04 484 PRO A CA 1
ATOM 4005 C C . PRO A 1 484 ? 17.638 91.024 148.544 1.00 174.46 484 PRO A C 1
ATOM 4006 O O . PRO A 1 484 ? 17.891 90.863 147.344 1.00 185.96 484 PRO A O 1
ATOM 4017 N N . GLU A 1 485 ? 16.490 90.630 149.094 1.00 173.36 485 GLU A N 1
ATOM 4018 C CA . GLU A 1 485 ? 15.436 90.029 148.287 1.00 186.89 485 GLU A CA 1
ATOM 4019 C C . GLU A 1 485 ? 15.033 90.934 147.128 1.00 179.36 485 GLU A C 1
ATOM 4020 O O . GLU A 1 485 ? 14.650 90.438 146.062 1.00 182.51 485 GLU A O 1
ATOM 4032 N N . ARG A 1 486 ? 15.105 92.258 147.313 1.00 169.25 486 ARG A N 1
ATOM 4033 C CA . ARG A 1 486 ? 14.635 93.178 146.281 1.00 173.29 486 ARG A CA 1
ATOM 4034 C C . ARG A 1 486 ? 15.698 93.447 145.224 1.00 169.73 486 ARG A C 1
ATOM 4035 O O . ARG A 1 486 ? 15.375 93.555 144.037 1.00 183.92 486 ARG A O 1
ATOM 4056 N N . ALA A 1 487 ? 16.964 93.569 145.629 1.00 177.13 487 ALA A N 1
ATOM 4057 C CA . ALA A 1 487 ? 18.028 93.750 144.647 1.00 173.55 487 ALA A CA 1
ATOM 4058 C C . ALA A 1 487 ? 17.998 92.627 143.621 1.00 174.55 487 ALA A C 1
ATOM 4059 O O . ALA A 1 487 ? 18.111 92.863 142.412 1.00 155.73 487 ALA A O 1
ATOM 4066 N N . ARG A 1 488 ? 17.852 91.392 144.100 1.00 148.68 488 ARG A N 1
ATOM 4067 C CA . ARG A 1 488 ? 17.662 90.239 143.232 1.00 141.67 488 ARG A CA 1
ATOM 4068 C C . ARG A 1 488 ? 16.732 90.541 142.067 1.00 137.88 488 ARG A C 1
ATOM 4069 O O . ARG A 1 488 ? 17.030 90.218 140.912 1.00 172.07 488 ARG A O 1
ATOM 4090 N N . LYS A 1 489 ? 15.598 91.170 142.360 1.00 149.27 489 LYS A N 1
ATOM 4091 C CA . LYS A 1 489 ? 14.565 91.437 141.360 1.00 168.37 489 LYS A CA 1
ATOM 4092 C C . LYS A 1 489 ? 14.802 92.799 140.708 1.00 156.44 489 LYS A C 1
ATOM 4093 O O . LYS A 1 489 ? 13.958 93.695 140.710 1.00 195.08 489 LYS A O 1
ATOM 4112 N N . LEU A 1 490 ? 15.992 92.935 140.135 1.00 151.14 490 LEU A N 1
ATOM 4113 C CA . LEU A 1 490 ? 16.360 94.151 139.430 1.00 156.01 490 LEU A CA 1
ATOM 4114 C C . LEU A 1 490 ? 15.774 94.111 138.026 1.00 158.74 490 LEU A C 1
ATOM 4115 O O . LEU A 1 490 ? 15.937 93.123 137.303 1.00 148.68 490 LEU A O 1
ATOM 4131 N N . GLY A 1 491 ? 15.089 95.186 137.644 1.00 164.37 491 GLY A N 1
ATOM 4132 C CA . GLY A 1 491 ? 14.468 95.261 136.338 1.00 177.74 491 GLY A CA 1
ATOM 4133 C C . GLY A 1 491 ? 15.449 95.054 135.204 1.00 180.42 491 GLY A C 1
ATOM 4134 O O . GLY A 1 491 ? 16.521 95.666 135.183 1.00 187.10 491 GLY A O 1
ATOM 4138 N N . GLY A 1 492 ? 15.097 94.194 134.256 1.00 173.20 492 GLY A N 1
ATOM 4139 C CA . GLY A 1 492 ? 15.919 93.960 133.094 1.00 166.28 492 GLY A CA 1
ATOM 4140 C C . GLY A 1 492 ? 15.875 92.510 132.664 1.00 157.60 492 GLY A C 1
ATOM 4141 O O . GLY A 1 492 ? 15.106 91.701 133.180 1.00 182.30 492 GLY A O 1
ATOM 4145 N N . ARG A 1 493 ? 16.733 92.194 131.699 1.00 155.51 493 ARG A N 1
ATOM 4146 C CA . ARG A 1 493 ? 16.781 90.892 131.047 1.00 152.48 493 ARG A CA 1
ATOM 4147 C C . ARG A 1 493 ? 18.249 90.570 130.815 1.00 158.36 493 ARG A C 1
ATOM 4148 O O . ARG A 1 493 ? 19.000 91.425 130.339 1.00 169.82 493 ARG A O 1
ATOM 4169 N N . LEU A 1 494 ? 18.657 89.347 131.156 1.00 157.31 494 LEU A N 1
ATOM 4170 C CA . LEU A 1 494 ? 20.082 89.025 131.198 1.00 141.11 494 LEU A CA 1
ATOM 4171 C C . LEU A 1 494 ? 20.785 89.188 129.850 1.00 137.48 494 LEU A C 1
ATOM 4172 O O . LEU A 1 494 ? 21.955 89.589 129.818 1.00 125.41 494 LEU A O 1
ATOM 4188 N N . GLN A 1 495 ? 20.115 88.894 128.734 1.00 139.86 495 GLN A N 1
ATOM 4189 C CA . GLN A 1 495 ? 20.739 88.977 127.417 1.00 152.98 495 GLN A CA 1
ATOM 4190 C C . GLN A 1 495 ? 20.410 90.263 126.660 1.00 150.86 495 GLN A C 1
ATOM 4191 O O . GLN A 1 495 ? 20.673 90.342 125.455 1.00 151.42 495 GLN A O 1
ATOM 4205 N N . GLU A 1 496 ? 19.853 91.269 127.329 1.00 150.10 496 GLU A N 1
ATOM 4206 C CA . GLU A 1 496 ? 19.637 92.599 126.758 1.00 151.36 496 GLU A CA 1
ATOM 4207 C C . GLU A 1 496 ? 20.518 93.622 127.472 1.00 143.20 496 GLU A C 1
ATOM 4208 O O . GLU A 1 496 ? 20.171 94.096 128.557 1.00 151.66 496 GLU A O 1
ATOM 4220 N N . ARG A 1 497 ? 21.647 93.982 126.852 1.00 140.67 497 ARG A N 1
ATOM 4221 C CA . ARG A 1 497 ? 22.562 94.939 127.473 1.00 135.87 497 ARG A CA 1
ATOM 4222 C C . ARG A 1 497 ? 21.911 96.298 127.717 1.00 135.78 497 ARG A C 1
ATOM 4223 O O . ARG A 1 497 ? 22.438 97.090 128.506 1.00 115.93 497 ARG A O 1
ATOM 4244 N N . ARG A 1 498 ? 20.785 96.590 127.068 1.00 135.26 498 ARG A N 1
ATOM 4245 C CA . ARG A 1 498 ? 20.167 97.900 127.208 1.00 152.66 498 ARG A CA 1
ATOM 4246 C C . ARG A 1 498 ? 19.431 98.087 128.531 1.00 149.96 498 ARG A C 1
ATOM 4247 O O . ARG A 1 498 ? 19.133 99.227 128.905 1.00 136.49 498 ARG A O 1
ATOM 4268 N N . THR A 1 499 ? 19.157 97.009 129.255 1.00 155.33 499 THR A N 1
ATOM 4269 C CA . THR A 1 499 ? 18.471 97.071 130.537 1.00 152.88 499 THR A CA 1
ATOM 4270 C C . THR A 1 499 ? 19.431 96.933 131.709 1.00 133.58 499 THR A C 1
ATOM 4271 O O . THR A 1 499 ? 20.448 96.242 131.607 1.00 117.13 499 THR A O 1
ATOM 4282 N N . PRO A 1 500 ? 19.096 97.580 132.847 1.00 141.44 500 PRO A N 1
ATOM 4283 C CA . PRO A 1 500 ? 19.995 97.580 134.012 1.00 145.56 500 PRO A CA 1
ATOM 4284 C C . PRO A 1 500 ? 20.611 96.227 134.313 1.00 142.58 500 PRO A C 1
ATOM 4285 O O . PRO A 1 500 ? 21.818 96.115 134.551 1.00 132.29 500 PRO A O 1
ATOM 4296 N N . LEU A 1 501 ? 19.777 95.189 134.322 1.00 144.71 501 LEU A N 1
ATOM 4297 C CA . LEU A 1 501 ? 20.273 93.856 134.632 1.00 149.75 501 LEU A CA 1
ATOM 4298 C C . LEU A 1 501 ? 21.226 93.360 133.552 1.00 146.98 501 LEU A C 1
ATOM 4299 O O . LEU A 1 501 ? 22.301 92.832 133.855 1.00 115.71 501 LEU A O 1
ATOM 4315 N N . GLY A 1 502 ? 20.851 93.521 132.282 1.00 155.18 502 GLY A N 1
ATOM 4316 C CA . GLY A 1 502 ? 21.727 93.083 131.210 1.00 145.43 502 GLY A CA 1
ATOM 4317 C C . GLY A 1 502 ? 23.042 93.835 131.196 1.00 128.08 502 GLY A C 1
ATOM 4318 O O . GLY A 1 502 ? 24.107 93.240 131.015 1.00 110.29 502 GLY A O 1
ATOM 4322 N N . GLU A 1 503 ? 22.984 95.157 131.384 1.00 123.87 503 GLU A N 1
ATOM 4323 C CA . GLU A 1 503 ? 24.206 95.948 131.475 1.00 116.87 503 GLU A CA 1
ATOM 4324 C C . GLU A 1 503 ? 25.081 95.453 132.615 1.00 111.84 503 GLU A C 1
ATOM 4325 O O . GLU A 1 503 ? 26.301 95.327 132.469 1.00 101.59 503 GLU A O 1
ATOM 4337 N N . LEU A 1 504 ? 24.474 95.198 133.775 1.00 108.03 504 LEU A N 1
ATOM 4338 C CA . LEU A 1 504 ? 25.242 94.691 134.902 1.00 114.90 504 LEU A CA 1
ATOM 4339 C C . LEU A 1 504 ? 25.890 93.361 134.553 1.00 111.66 504 LEU A C 1
ATOM 4340 O O . LEU A 1 504 ? 27.049 93.116 134.898 1.00 113.29 504 LEU A O 1
ATOM 4356 N N . ASN A 1 505 ? 25.152 92.492 133.865 1.00 111.50 505 ASN A N 1
ATOM 4357 C CA . ASN A 1 505 ? 25.701 91.203 133.459 1.00 120.89 505 ASN A CA 1
ATOM 4358 C C . ASN A 1 505 ? 26.896 91.393 132.538 1.00 111.70 505 ASN A C 1
ATOM 4359 O O . ASN A 1 505 ? 27.924 90.721 132.679 1.00 101.60 505 ASN A O 1
ATOM 4370 N N . TRP A 1 506 ? 26.775 92.319 131.597 1.00 113.27 506 TRP A N 1
ATOM 4371 C CA . TRP A 1 506 ? 27.842 92.579 130.639 1.00 108.26 506 TRP A CA 1
ATOM 4372 C C . TRP A 1 506 ? 29.078 93.136 131.331 1.00 100.35 506 TRP A C 1
ATOM 4373 O O . TRP A 1 506 ? 30.204 92.679 131.083 1.00 93.00 506 TRP A O 1
ATOM 4394 N N . ILE A 1 507 ? 28.882 94.099 132.232 1.00 104.10 507 ILE A N 1
ATOM 4395 C CA . ILE A 1 507 ? 29.992 94.634 133.012 1.00 104.44 507 ILE A CA 1
ATOM 4396 C C . ILE A 1 507 ? 30.637 93.528 133.834 1.00 98.36 507 ILE A C 1
ATOM 4397 O O . ILE A 1 507 ? 31.865 93.451 133.942 1.00 84.16 507 ILE A O 1
ATOM 4413 N N . PHE A 1 508 ? 29.822 92.658 134.428 1.00 98.75 508 PHE A N 1
ATOM 4414 C CA . PHE A 1 508 ? 30.357 91.532 135.181 1.00 110.22 508 PHE A CA 1
ATOM 4415 C C . PHE A 1 508 ? 31.244 90.671 134.297 1.00 97.27 508 PHE A C 1
ATOM 4416 O O . PHE A 1 508 ? 32.341 90.261 134.698 1.00 74.18 508 PHE A O 1
ATOM 4433 N N . THR A 1 509 ? 30.765 90.362 133.094 1.00 95.14 509 THR A N 1
ATOM 4434 C CA . THR A 1 509 ? 31.543 89.531 132.188 1.00 95.26 509 THR A CA 1
ATOM 4435 C C . THR A 1 509 ? 32.880 90.186 131.893 1.00 100.63 509 THR A C 1
ATOM 4436 O O . THR A 1 509 ? 33.932 89.545 131.975 1.00 96.00 509 THR A O 1
ATOM 4447 N N . ALA A 1 510 ? 32.854 91.483 131.587 1.00 108.39 510 ALA A N 1
ATOM 4448 C CA . ALA A 1 510 ? 34.094 92.203 131.319 1.00 104.54 510 ALA A CA 1
ATOM 4449 C C . ALA A 1 510 ? 35.040 92.130 132.515 1.00 96.75 510 ALA A C 1
ATOM 4450 O O . ALA A 1 510 ? 36.233 91.827 132.368 1.00 71.51 510 ALA A O 1
ATOM 4457 N N . ILE A 1 511 ? 34.515 92.379 133.716 1.00 93.64 511 ILE A N 1
ATOM 4458 C CA . ILE A 1 511 ? 35.367 92.487 134.895 1.00 98.21 511 ILE A CA 1
ATOM 4459 C C . ILE A 1 511 ? 36.006 91.145 135.219 1.00 97.31 511 ILE A C 1
ATOM 4460 O O . ILE A 1 511 ? 37.215 91.055 135.453 1.00 97.20 511 ILE A O 1
ATOM 4476 N N . THR A 1 512 ? 35.201 90.087 135.257 1.00 96.25 512 THR A N 1
ATOM 4477 C CA . THR A 1 512 ? 35.742 88.767 135.556 1.00 101.33 512 THR A CA 1
ATOM 4478 C C . THR A 1 512 ? 36.707 88.305 134.469 1.00 100.85 512 THR A C 1
ATOM 4479 O O . THR A 1 512 ? 37.741 87.680 134.762 1.00 96.33 512 THR A O 1
ATOM 4490 N N . ASP A 1 513 ? 36.394 88.601 133.206 1.00 103.89 513 ASP A N 1
ATOM 4491 C CA . ASP A 1 513 ? 37.284 88.213 132.122 1.00 107.12 513 ASP A CA 1
ATOM 4492 C C . ASP A 1 513 ? 38.649 88.867 132.290 1.00 104.08 513 ASP A C 1
ATOM 4493 O O . ASP A 1 513 ? 39.682 88.197 132.194 1.00 97.21 513 ASP A O 1
ATOM 4502 N N . THR A 1 514 ? 38.676 90.173 132.580 1.00 111.86 514 THR A N 1
ATOM 4503 C CA . THR A 1 514 ? 39.963 90.840 132.769 1.00 111.17 514 THR A CA 1
ATOM 4504 C C . THR A 1 514 ? 40.666 90.373 134.037 1.00 108.48 514 THR A C 1
ATOM 4505 O O . THR A 1 514 ? 41.899 90.307 134.070 1.00 109.89 514 THR A O 1
ATOM 4516 N N . ILE A 1 515 ? 39.910 90.054 135.089 1.00 100.77 515 ILE A N 1
ATOM 4517 C CA . ILE A 1 515 ? 40.523 89.526 136.302 1.00 107.13 515 ILE A CA 1
ATOM 4518 C C . ILE A 1 515 ? 41.318 88.272 135.975 1.00 107.52 515 ILE A C 1
ATOM 4519 O O . ILE A 1 515 ? 42.498 88.143 136.332 1.00 125.96 515 ILE A O 1
ATOM 4535 N N . ALA A 1 516 ? 40.681 87.332 135.271 1.00 111.84 516 ALA A N 1
ATOM 4536 C CA . ALA A 1 516 ? 41.382 86.117 134.864 1.00 119.20 516 ALA A CA 1
ATOM 4537 C C . ALA A 1 516 ? 42.559 86.446 133.947 1.00 129.26 516 ALA A C 1
ATOM 4538 O O . ALA A 1 516 ? 43.674 85.948 134.145 1.00 121.28 516 ALA A O 1
ATOM 4545 N N . TRP A 1 517 ? 42.327 87.302 132.945 1.00 129.24 517 TRP A N 1
ATOM 4546 C CA . TRP A 1 517 ? 43.376 87.703 132.007 1.00 123.99 517 TRP A CA 1
ATOM 4547 C C . TRP A 1 517 ? 44.607 88.209 132.744 1.00 122.85 517 TRP A C 1
ATOM 4548 O O . TRP A 1 517 ? 45.743 87.991 132.305 1.00 137.27 517 TRP A O 1
ATOM 4569 N N . THR A 1 518 ? 44.395 88.887 133.869 1.00 120.81 518 THR A N 1
ATOM 4570 C CA . THR A 1 518 ? 45.493 89.433 134.653 1.00 126.49 518 THR A CA 1
ATOM 4571 C C . THR A 1 518 ? 46.181 88.375 135.506 1.00 146.22 518 THR A C 1
ATOM 4572 O O . THR A 1 518 ? 47.412 88.262 135.490 1.00 189.47 518 THR A O 1
ATOM 4583 N N . THR A 1 519 ? 45.406 87.597 136.263 1.00 136.96 519 THR A N 1
ATOM 4584 C CA . THR A 1 519 ? 45.964 86.863 137.393 1.00 135.16 519 THR A CA 1
ATOM 4585 C C . THR A 1 519 ? 46.495 85.472 137.066 1.00 130.96 519 THR A C 1
ATOM 4586 O O . THR A 1 519 ? 47.074 84.834 137.951 1.00 147.29 519 THR A O 1
ATOM 4597 N N . LEU A 1 520 ? 46.308 84.973 135.853 1.00 130.60 520 LEU A N 1
ATOM 4598 C CA . LEU A 1 520 ? 46.775 83.643 135.488 1.00 123.53 520 LEU A CA 1
ATOM 4599 C C . LEU A 1 520 ? 47.379 83.697 134.092 1.00 123.98 520 LEU A C 1
ATOM 4600 O O . LEU A 1 520 ? 47.107 84.628 133.326 1.00 130.06 520 LEU A O 1
ATOM 4616 N N . PRO A 1 521 ? 48.221 82.724 133.739 1.00 126.86 521 PRO A N 1
ATOM 4617 C CA . PRO A 1 521 ? 48.924 82.786 132.452 1.00 136.32 521 PRO A CA 1
ATOM 4618 C C . PRO A 1 521 ? 48.026 82.490 131.262 1.00 135.03 521 PRO A C 1
ATOM 4619 O O . PRO A 1 521 ? 46.971 81.862 131.373 1.00 136.82 521 PRO A O 1
ATOM 4630 N N . ARG A 1 522 ? 48.486 82.952 130.095 1.00 139.62 522 ARG A N 1
ATOM 4631 C CA . ARG A 1 522 ? 47.687 82.849 128.878 1.00 146.12 522 ARG A CA 1
ATOM 4632 C C . ARG A 1 522 ? 47.235 81.418 128.616 1.00 140.68 522 ARG A C 1
ATOM 4633 O O . ARG A 1 522 ? 46.120 81.193 128.133 1.00 138.89 522 ARG A O 1
ATOM 4654 N N . ASP A 1 523 ? 48.090 80.437 128.907 1.00 154.87 523 ASP A N 1
ATOM 4655 C CA . ASP A 1 523 ? 47.713 79.042 128.703 1.00 151.11 523 ASP A CA 1
ATOM 4656 C C . ASP A 1 523 ? 46.350 78.753 129.322 1.00 137.98 523 ASP A C 1
ATOM 4657 O O . ASP A 1 523 ? 45.387 78.404 128.626 1.00 138.18 523 ASP A O 1
ATOM 4666 N N . LEU A 1 524 ? 46.255 78.915 130.643 1.00 126.58 524 LEU A N 1
ATOM 4667 C CA . LEU A 1 524 ? 45.025 78.587 131.354 1.00 134.43 524 LEU A CA 1
ATOM 4668 C C . LEU A 1 524 ? 43.887 79.516 130.954 1.00 127.02 524 LEU A C 1
ATOM 4669 O O . LEU A 1 524 ? 42.739 79.075 130.809 1.00 169.04 524 LEU A O 1
ATOM 4685 N N . PHE A 1 525 ? 44.176 80.811 130.799 1.00 116.07 525 PHE A N 1
ATOM 4686 C CA . PHE A 1 525 ? 43.134 81.751 130.407 1.00 111.74 525 PHE A CA 1
ATOM 4687 C C . PHE A 1 525 ? 42.445 81.275 129.140 1.00 117.51 525 PHE A C 1
ATOM 4688 O O . PHE A 1 525 ? 41.216 81.194 129.076 1.00 115.47 525 PHE A O 1
ATOM 4705 N N . ARG A 1 526 ? 43.233 80.945 128.119 1.00 120.88 526 ARG A N 1
ATOM 4706 C CA . ARG A 1 526 ? 42.653 80.507 126.858 1.00 124.20 526 ARG A CA 1
ATOM 4707 C C . ARG A 1 526 ? 41.985 79.145 126.999 1.00 126.47 526 ARG A C 1
ATOM 4708 O O . ARG A 1 526 ? 40.950 78.892 126.371 1.00 144.20 526 ARG A O 1
ATOM 4729 N N . LYS A 1 527 ? 42.550 78.255 127.822 1.00 130.41 527 LYS A N 1
ATOM 4730 C CA . LYS A 1 527 ? 42.000 76.904 127.895 1.00 129.38 527 LYS A CA 1
ATOM 4731 C C . LYS A 1 527 ? 40.676 76.852 128.654 1.00 123.42 527 LYS A C 1
ATOM 4732 O O . LYS A 1 527 ? 39.869 75.950 128.404 1.00 152.30 527 LYS A O 1
ATOM 4751 N N . PHE A 1 528 ? 40.425 77.785 129.574 1.00 101.08 528 PHE A N 1
ATOM 4752 C CA . PHE A 1 528 ? 39.204 77.725 130.380 1.00 115.30 528 PHE A CA 1
ATOM 4753 C C . PHE A 1 528 ? 38.227 78.870 130.147 1.00 104.86 528 PHE A C 1
ATOM 4754 O O . PHE A 1 528 ? 37.017 78.639 130.174 1.00 96.18 528 PHE A O 1
ATOM 4771 N N . PHE A 1 529 ? 38.696 80.094 129.904 1.00 111.72 529 PHE A N 1
ATOM 4772 C CA . PHE A 1 529 ? 37.816 81.236 129.687 1.00 108.09 529 PHE A CA 1
ATOM 4773 C C . PHE A 1 529 ? 37.564 81.542 128.216 1.00 99.60 529 PHE A C 1
ATOM 4774 O O . PHE A 1 529 ? 36.847 82.503 127.920 1.00 106.53 529 PHE A O 1
ATOM 4791 N N . ARG A 1 530 ? 38.154 80.776 127.292 1.00 110.05 530 ARG A N 1
ATOM 4792 C CA . ARG A 1 530 ? 37.917 80.971 125.868 1.00 116.74 530 ARG A CA 1
ATOM 4793 C C . ARG A 1 530 ? 37.532 79.704 125.115 1.00 130.15 530 ARG A C 1
ATOM 4794 O O . ARG A 1 530 ? 37.149 79.806 123.946 1.00 139.02 530 ARG A O 1
ATOM 4815 N N . GLN A 1 531 ? 37.620 78.525 125.728 1.00 127.82 531 GLN A N 1
ATOM 4816 C CA . GLN A 1 531 ? 37.389 77.297 124.974 1.00 129.62 531 GLN A CA 1
ATOM 4817 C C . GLN A 1 531 ? 35.899 77.027 124.781 1.00 116.72 531 GLN A C 1
ATOM 4818 O O . GLN A 1 531 ? 35.423 76.903 123.647 1.00 140.37 531 GLN A O 1
ATOM 4832 N N . ASP A 1 532 ? 35.145 76.935 125.874 1.00 99.67 532 ASP A N 1
ATOM 4833 C CA . ASP A 1 532 ? 33.740 76.555 125.814 1.00 114.54 532 ASP A CA 1
ATOM 4834 C C . ASP A 1 532 ? 32.892 77.532 126.612 1.00 108.18 532 ASP A C 1
ATOM 4835 O O . ASP A 1 532 ? 33.319 78.028 127.658 1.00 129.35 532 ASP A O 1
ATOM 4844 N N . LEU A 1 533 ? 31.677 77.787 126.117 1.00 105.83 533 LEU A N 1
ATOM 4845 C CA . LEU A 1 533 ? 30.789 78.730 126.788 1.00 109.64 533 LEU A CA 1
ATOM 4846 C C . LEU A 1 533 ? 30.481 78.288 128.211 1.00 106.01 533 LEU A C 1
ATOM 4847 O O . LEU A 1 533 ? 30.548 79.089 129.146 1.00 116.07 533 LEU A O 1
ATOM 4863 N N . MET A 1 534 ? 30.078 77.033 128.387 1.00 101.65 534 MET A N 1
ATOM 4864 C CA . MET A 1 534 ? 29.687 76.574 129.716 1.00 108.43 534 MET A CA 1
ATOM 4865 C C . MET A 1 534 ? 30.878 76.591 130.666 1.00 106.45 534 MET A C 1
ATOM 4866 O O . MET A 1 534 ? 30.788 77.113 131.787 1.00 100.21 534 MET A O 1
ATOM 4880 N N . VAL A 1 535 ? 32.015 76.054 130.218 1.00 107.41 535 VAL A N 1
ATOM 4881 C CA . VAL A 1 535 ? 33.201 75.993 131.067 1.00 114.09 535 VAL A CA 1
ATOM 4882 C C . VAL A 1 535 ? 33.611 77.393 131.489 1.00 107.29 535 VAL A C 1
ATOM 4883 O O . VAL A 1 535 ? 33.841 77.668 132.675 1.00 96.24 535 VAL A O 1
ATOM 4896 N N . ALA A 1 536 ? 33.721 78.296 130.516 1.00 107.01 536 ALA A N 1
ATOM 4897 C CA . ALA A 1 536 ? 34.140 79.655 130.823 1.00 105.03 536 ALA A CA 1
ATOM 4898 C C . ALA A 1 536 ? 33.129 80.339 131.724 1.00 95.97 536 ALA A C 1
ATOM 4899 O O . ALA A 1 536 ? 33.503 81.061 132.648 1.00 117.38 536 ALA A O 1
ATOM 4906 N N . ALA A 1 537 ? 31.840 80.156 131.445 1.00 101.02 537 ALA A N 1
ATOM 4907 C CA . ALA A 1 537 ? 30.814 80.730 132.302 1.00 111.67 537 ALA A CA 1
ATOM 4908 C C . ALA A 1 537 ? 31.047 80.323 133.748 1.00 111.00 537 ALA A C 1
ATOM 4909 O O . ALA A 1 537 ? 31.043 81.164 134.657 1.00 116.64 537 ALA A O 1
ATOM 4916 N N . LEU A 1 538 ? 31.281 79.031 133.977 1.00 101.82 538 LEU A N 1
ATOM 4917 C CA . LEU A 1 538 ? 31.403 78.562 135.351 1.00 103.20 538 LEU A CA 1
ATOM 4918 C C . LEU A 1 538 ? 32.692 79.050 135.993 1.00 105.11 538 LEU A C 1
ATOM 4919 O O . LEU A 1 538 ? 32.693 79.397 137.171 1.00 121.14 538 LEU A O 1
ATOM 4935 N N . PHE A 1 539 ? 33.799 79.089 135.248 1.00 106.99 539 PHE A N 1
ATOM 4936 C CA . PHE A 1 539 ? 35.041 79.609 135.827 1.00 107.09 539 PHE A CA 1
ATOM 4937 C C . PHE A 1 539 ? 34.924 81.101 136.136 1.00 117.48 539 PHE A C 1
ATOM 4938 O O . PHE A 1 539 ? 35.344 81.576 137.207 1.00 122.84 539 PHE A O 1
ATOM 4955 N N . ARG A 1 540 ? 34.342 81.850 135.209 1.00 115.41 540 ARG A N 1
ATOM 4956 C CA . ARG A 1 540 ? 34.095 83.266 135.413 1.00 114.82 540 ARG A CA 1
ATOM 4957 C C . ARG A 1 540 ? 33.290 83.492 136.684 1.00 106.56 540 ARG A C 1
ATOM 4958 O O . ARG A 1 540 ? 33.665 84.306 137.535 1.00 113.20 540 ARG A O 1
ATOM 4979 N N . ASN A 1 541 ? 32.185 82.761 136.837 1.00 108.52 541 ASN A N 1
ATOM 4980 C CA . ASN A 1 541 ? 31.354 82.898 138.030 1.00 122.40 541 ASN A CA 1
ATOM 4981 C C . ASN A 1 541 ? 32.047 82.335 139.266 1.00 126.24 541 ASN A C 1
ATOM 4982 O O . ASN A 1 541 ? 31.772 82.762 140.397 1.00 126.74 541 ASN A O 1
ATOM 4993 N N . PHE A 1 542 ? 32.960 81.389 139.072 1.00 114.30 542 PHE A N 1
ATOM 4994 C CA . PHE A 1 542 ? 33.728 80.855 140.183 1.00 116.66 542 PHE A CA 1
ATOM 4995 C C . PHE A 1 542 ? 34.653 81.910 140.755 1.00 121.23 542 PHE A C 1
ATOM 4996 O O . PHE A 1 542 ? 35.022 81.832 141.927 1.00 111.60 542 PHE A O 1
ATOM 5013 N N . LEU A 1 543 ? 35.063 82.881 139.939 1.00 132.47 543 LEU A N 1
ATOM 5014 C CA . LEU A 1 543 ? 35.807 84.017 140.491 1.00 135.59 543 LEU A CA 1
ATOM 5015 C C . LEU A 1 543 ? 34.954 84.798 141.496 1.00 129.61 543 LEU A C 1
ATOM 5016 O O . LEU A 1 543 ? 35.432 85.183 142.577 1.00 130.87 543 LEU A O 1
ATOM 5032 N N . LEU A 1 544 ? 33.678 85.024 141.168 1.00 123.97 544 LEU A N 1
ATOM 5033 C CA . LEU A 1 544 ? 32.761 85.603 142.145 1.00 122.26 544 LEU A CA 1
ATOM 5034 C C . LEU A 1 544 ? 32.652 84.718 143.377 1.00 134.79 544 LEU A C 1
ATOM 5035 O O . LEU A 1 544 ? 32.597 85.214 144.508 1.00 163.38 544 LEU A O 1
ATOM 5051 N N . ALA A 1 545 ? 32.584 83.404 143.170 1.00 120.28 545 ALA A N 1
ATOM 5052 C CA . ALA A 1 545 ? 32.555 82.483 144.303 1.00 133.34 545 ALA A CA 1
ATOM 5053 C C . ALA A 1 545 ? 33.782 82.671 145.186 1.00 148.50 545 ALA A C 1
ATOM 5054 O O . ALA A 1 545 ? 33.677 82.728 146.415 1.00 176.64 545 ALA A O 1
ATOM 5061 N N . GLN A 1 546 ? 34.957 82.772 144.565 1.00 134.06 546 GLN A N 1
ATOM 5062 C CA . GLN A 1 546 ? 36.186 83.017 145.308 1.00 128.47 546 GLN A CA 1
ATOM 5063 C C . GLN A 1 546 ? 36.067 84.281 146.142 1.00 139.24 546 GLN A C 1
ATOM 5064 O O . GLN A 1 546 ? 36.618 84.360 147.247 1.00 156.75 546 GLN A O 1
ATOM 5078 N N . ARG A 1 547 ? 35.368 85.292 145.620 1.00 152.73 547 ARG A N 1
ATOM 5079 C CA . ARG A 1 547 ? 35.223 86.525 146.392 1.00 163.25 547 ARG A CA 1
ATOM 5080 C C . ARG A 1 547 ? 34.214 86.386 147.536 1.00 152.69 547 ARG A C 1
ATOM 5081 O O . ARG A 1 547 ? 34.433 86.939 148.620 1.00 167.83 547 ARG A O 1
ATOM 5102 N N . ILE A 1 548 ? 33.111 85.667 147.326 1.00 148.11 548 ILE A N 1
ATOM 5103 C CA . ILE A 1 548 ? 31.994 85.690 148.277 1.00 152.30 548 ILE A CA 1
ATOM 5104 C C . ILE A 1 548 ? 32.126 84.617 149.359 1.00 164.00 548 ILE A C 1
ATOM 5105 O O . ILE A 1 548 ? 31.907 84.896 150.541 1.00 161.10 548 ILE A O 1
ATOM 5121 N N . MET A 1 549 ? 32.450 83.373 148.994 1.00 183.50 549 MET A N 1
ATOM 5122 C CA . MET A 1 549 ? 32.374 82.283 149.967 1.00 189.14 549 MET A CA 1
ATOM 5123 C C . MET A 1 549 ? 33.206 82.528 151.220 1.00 189.81 549 MET A C 1
ATOM 5124 O O . MET A 1 549 ? 32.708 82.242 152.323 1.00 211.10 549 MET A O 1
ATOM 5138 N N . PRO A 1 550 ? 34.438 83.042 151.143 1.00 180.52 550 PRO A N 1
ATOM 5139 C CA . PRO A 1 550 ? 35.248 83.191 152.364 1.00 189.61 550 PRO A CA 1
ATOM 5140 C C . PRO A 1 550 ? 34.726 84.249 153.328 1.00 190.71 550 PRO A C 1
ATOM 5141 O O . PRO A 1 550 ? 35.193 84.293 154.474 1.00 201.36 550 PRO A O 1
ATOM 5152 N N . VAL A 1 551 ? 33.785 85.100 152.910 1.00 173.90 551 VAL A N 1
ATOM 5153 C CA . VAL A 1 551 ? 33.128 85.980 153.871 1.00 171.64 551 VAL A CA 1
ATOM 5154 C C . VAL A 1 551 ? 32.358 85.148 154.878 1.00 176.84 551 VAL A C 1
ATOM 5155 O O . VAL A 1 551 ? 32.193 85.543 156.038 1.00 222.02 551 VAL A O 1
ATOM 5168 N N . TYR A 1 552 ? 31.887 83.988 154.454 1.00 159.16 552 TYR A N 1
ATOM 5169 C CA . TYR A 1 552 ? 31.051 83.112 155.256 1.00 172.14 552 TYR A CA 1
ATOM 5170 C C . TYR A 1 552 ? 31.718 81.753 155.450 1.00 170.81 552 TYR A C 1
ATOM 5171 O O . TYR A 1 552 ? 31.081 80.701 155.347 1.00 162.56 552 TYR A O 1
ATOM 5189 N N . GLY A 1 553 ? 33.022 81.768 155.736 1.00 187.40 553 GLY A N 1
ATOM 5190 C CA . GLY A 1 553 ? 33.744 80.561 156.096 1.00 207.71 553 GLY A CA 1
ATOM 5191 C C . GLY A 1 553 ? 34.614 79.959 155.007 1.00 212.26 553 GLY A C 1
ATOM 5192 O O . GLY A 1 553 ? 35.721 80.436 154.746 1.00 214.73 553 GLY A O 1
ATOM 5196 N N . CYS A 1 554 ? 34.116 78.900 154.372 1.00 206.62 554 CYS A N 1
ATOM 5197 C CA . CYS A 1 554 ? 34.921 78.062 153.487 1.00 204.48 554 CYS A CA 1
ATOM 5198 C C . CYS A 1 554 ? 35.515 78.847 152.317 1.00 201.04 554 CYS A C 1
ATOM 5199 O O . CYS A 1 554 ? 34.993 79.885 151.901 1.00 199.44 554 CYS A O 1
ATOM 5207 N N . HIS A 1 555 ? 36.634 78.325 151.793 1.00 209.19 555 HIS A N 1
ATOM 5208 C CA . HIS A 1 555 ? 37.278 78.823 150.579 1.00 202.42 555 HIS A CA 1
ATOM 5209 C C . HIS A 1 555 ? 37.131 77.795 149.459 1.00 187.94 555 HIS A C 1
ATOM 5210 O O . HIS A 1 555 ? 37.755 76.724 149.529 1.00 186.09 555 HIS A O 1
ATOM 5224 N N . PRO A 1 556 ? 36.341 78.062 148.415 1.00 179.54 556 PRO A N 1
ATOM 5225 C CA . PRO A 1 556 ? 36.150 77.063 147.354 1.00 170.50 556 PRO A CA 1
ATOM 5226 C C . PRO A 1 556 ? 37.452 76.670 146.673 1.00 161.73 556 PRO A C 1
ATOM 5227 O O . PRO A 1 556 ? 38.421 77.432 146.651 1.00 153.31 556 PRO A O 1
ATOM 5238 N N . GLN A 1 557 ? 37.470 75.449 146.130 1.00 157.49 557 GLN A N 1
ATOM 5239 C CA . GLN A 1 557 ? 38.591 74.924 145.358 1.00 166.04 557 GLN A CA 1
ATOM 5240 C C . GLN A 1 557 ? 38.135 74.478 143.968 1.00 157.14 557 GLN A C 1
ATOM 5241 O O . GLN A 1 557 ? 36.941 74.392 143.672 1.00 152.86 557 GLN A O 1
ATOM 5255 N N . SER A 1 558 ? 39.121 74.190 143.115 1.00 156.14 558 SER A N 1
ATOM 5256 C CA . SER A 1 558 ? 38.911 73.936 141.694 1.00 149.50 558 SER A CA 1
ATOM 5257 C C . SER A 1 558 ? 40.067 73.082 141.199 1.00 143.10 558 SER A C 1
ATOM 5258 O O . SER A 1 558 ? 41.221 73.381 141.518 1.00 138.17 558 SER A O 1
ATOM 5266 N N . TYR A 1 559 ? 39.775 72.041 140.405 1.00 119.93 559 TYR A N 1
ATOM 5267 C CA . TYR A 1 559 ? 40.844 71.091 140.105 1.00 150.72 559 TYR A CA 1
ATOM 5268 C C . TYR A 1 559 ? 42.016 71.767 139.410 1.00 159.44 559 TYR A C 1
ATOM 5269 O O . TYR A 1 559 ? 43.151 71.656 139.902 1.00 220.97 559 TYR A O 1
ATOM 5287 N N . PRO A 1 560 ? 41.836 72.466 138.304 1.00 145.33 560 PRO A N 1
ATOM 5288 C CA . PRO A 1 560 ? 42.904 73.376 137.887 1.00 143.78 560 PRO A CA 1
ATOM 5289 C C . PRO A 1 560 ? 42.939 74.516 138.891 1.00 149.66 560 PRO A C 1
ATOM 5290 O O . PRO A 1 560 ? 42.054 75.377 138.903 1.00 150.58 560 PRO A O 1
ATOM 5301 N N . GLU A 1 561 ? 43.947 74.510 139.757 1.00 142.60 561 GLU A N 1
ATOM 5302 C CA . GLU A 1 561 ? 43.946 75.388 140.918 1.00 144.46 561 GLU A CA 1
ATOM 5303 C C . GLU A 1 561 ? 44.245 76.810 140.473 1.00 139.96 561 GLU A C 1
ATOM 5304 O O . GLU A 1 561 ? 45.296 77.076 139.879 1.00 131.82 561 GLU A O 1
ATOM 5316 N N . LEU A 1 562 ? 43.334 77.703 140.741 1.00 137.90 562 LEU A N 1
ATOM 5317 C CA . LEU A 1 562 ? 43.522 79.088 140.355 1.00 131.38 562 LEU A CA 1
ATOM 5318 C C . LEU A 1 562 ? 43.908 79.924 141.567 1.00 130.46 562 LEU A C 1
ATOM 5319 O O . LEU A 1 562 ? 43.495 79.623 142.691 1.00 143.30 562 LEU A O 1
ATOM 5335 N N . PRO A 1 563 ? 44.691 80.986 141.382 1.00 137.49 563 PRO A N 1
ATOM 5336 C CA . PRO A 1 563 ? 44.997 81.874 142.509 1.00 151.46 563 PRO A CA 1
ATOM 5337 C C . PRO A 1 563 ? 43.722 82.417 143.136 1.00 155.21 563 PRO A C 1
ATOM 5338 O O . PRO A 1 563 ? 42.627 82.331 142.576 1.00 136.21 563 PRO A O 1
ATOM 5349 N N . ASP A 1 564 ? 43.873 82.973 144.341 1.00 150.12 564 ASP A N 1
ATOM 5350 C CA . ASP A 1 564 ? 42.706 83.202 145.190 1.00 166.75 564 ASP A CA 1
ATOM 5351 C C . ASP A 1 564 ? 41.801 84.303 144.640 1.00 169.99 564 ASP A C 1
ATOM 5352 O O . ASP A 1 564 ? 40.574 84.209 144.757 1.00 195.25 564 ASP A O 1
ATOM 5361 N N . THR A 1 565 ? 42.370 85.361 144.057 1.00 162.00 565 THR A N 1
ATOM 5362 C CA . THR A 1 565 ? 41.621 86.374 143.312 1.00 150.67 565 THR A CA 1
ATOM 5363 C C . THR A 1 565 ? 40.725 87.224 144.207 1.00 165.17 565 THR A C 1
ATOM 5364 O O . THR A 1 565 ? 40.105 88.174 143.715 1.00 172.06 565 THR A O 1
ATOM 5375 N N . ARG A 1 566 ? 40.661 86.943 145.510 1.00 164.54 566 ARG A N 1
ATOM 5376 C CA . ARG A 1 566 ? 39.688 87.600 146.376 1.00 173.28 566 ARG A CA 1
ATOM 5377 C C . ARG A 1 566 ? 39.663 89.109 146.161 1.00 180.84 566 ARG A C 1
ATOM 5378 O O . ARG A 1 566 ? 38.656 89.668 145.713 1.00 193.82 566 ARG A O 1
ATOM 5399 N N . ARG A 1 567 ? 40.764 89.788 146.479 1.00 181.96 567 ARG A N 1
ATOM 5400 C CA . ARG A 1 567 ? 40.839 91.241 146.342 1.00 185.68 567 ARG A CA 1
ATOM 5401 C C . ARG A 1 567 ? 41.660 91.603 145.107 1.00 163.53 567 ARG A C 1
ATOM 5402 O O . ARG A 1 567 ? 42.820 92.009 145.186 1.00 149.94 567 ARG A O 1
ATOM 5423 N N . HIS A 1 568 ? 41.031 91.445 143.942 1.00 179.73 568 HIS A N 1
ATOM 5424 C CA . HIS A 1 568 ? 41.482 92.102 142.718 1.00 166.53 568 HIS A CA 1
ATOM 5425 C C . HIS A 1 568 ? 40.839 93.481 142.642 1.00 139.33 568 HIS A C 1
ATOM 5426 O O . HIS A 1 568 ? 39.625 93.597 142.841 1.00 112.86 568 HIS A O 1
ATOM 5440 N N . PRO A 1 569 ? 41.588 94.546 142.350 1.00 134.63 569 PRO A N 1
ATOM 5441 C CA . PRO A 1 569 ? 41.008 95.890 142.511 1.00 145.75 569 PRO A CA 1
ATOM 5442 C C . PRO A 1 569 ? 39.757 96.109 141.680 1.00 135.53 569 PRO A C 1
ATOM 5443 O O . PRO A 1 569 ? 38.884 96.889 142.084 1.00 118.94 569 PRO A O 1
ATOM 5454 N N . LEU A 1 570 ? 39.624 95.414 140.546 1.00 129.41 570 LEU A N 1
ATOM 5455 C CA . LEU A 1 570 ? 38.479 95.650 139.675 1.00 135.35 570 LEU A CA 1
ATOM 5456 C C . LEU A 1 570 ? 37.162 95.397 140.390 1.00 137.78 570 LEU A C 1
ATOM 5457 O O . LEU A 1 570 ? 36.139 95.984 140.020 1.00 124.20 570 LEU A O 1
ATOM 5473 N N . TRP A 1 571 ? 37.161 94.545 141.419 1.00 131.74 571 TRP A N 1
ATOM 5474 C CA . TRP A 1 571 ? 35.919 94.287 142.140 1.00 137.46 571 TRP A CA 1
ATOM 5475 C C . TRP A 1 571 ? 35.329 95.581 142.682 1.00 131.49 571 TRP A C 1
ATOM 5476 O O . TRP A 1 571 ? 34.106 95.760 142.682 1.00 119.41 571 TRP A O 1
ATOM 5497 N N . GLU A 1 572 ? 36.181 96.509 143.126 1.00 126.44 572 GLU A N 1
ATOM 5498 C CA . GLU A 1 572 ? 35.668 97.801 143.567 1.00 134.56 572 GLU A CA 1
ATOM 5499 C C . GLU A 1 572 ? 34.838 98.442 142.464 1.00 136.65 572 GLU A C 1
ATOM 5500 O O . GLU A 1 572 ? 33.690 98.847 142.688 1.00 139.98 572 GLU A O 1
ATOM 5512 N N . ALA A 1 573 ? 35.386 98.486 141.247 1.00 132.19 573 ALA A N 1
ATOM 5513 C CA . ALA A 1 573 ? 34.621 98.979 140.110 1.00 136.01 573 ALA A CA 1
ATOM 5514 C C . ALA A 1 573 ? 33.274 98.279 140.042 1.00 136.39 573 ALA A C 1
ATOM 5515 O O . ALA A 1 573 ? 32.224 98.928 139.958 1.00 134.69 573 ALA A O 1
ATOM 5522 N N . TRP A 1 574 ? 33.284 96.948 140.139 1.00 128.63 574 TRP A N 1
ATOM 5523 C CA . TRP A 1 574 ? 32.034 96.202 140.095 1.00 132.12 574 TRP A CA 1
ATOM 5524 C C . TRP A 1 574 ? 31.048 96.761 141.110 1.00 136.82 574 TRP A C 1
ATOM 5525 O O . TRP A 1 574 ? 29.919 97.128 140.760 1.00 118.94 574 TRP A O 1
ATOM 5546 N N . ASP A 1 575 ? 31.485 96.901 142.366 1.00 139.28 575 ASP A N 1
ATOM 5547 C CA . ASP A 1 575 ? 30.595 97.425 143.396 1.00 141.97 575 ASP A CA 1
ATOM 5548 C C . ASP A 1 575 ? 30.035 98.775 142.973 1.00 142.34 575 ASP A C 1
ATOM 5549 O O . ASP A 1 575 ? 28.817 98.998 143.014 1.00 116.94 575 ASP A O 1
ATOM 5558 N N . HIS A 1 576 ? 30.907 99.670 142.502 1.00 145.72 576 HIS A N 1
ATOM 5559 C CA . HIS A 1 576 ? 30.436 100.957 142.009 1.00 156.71 576 HIS A CA 1
ATOM 5560 C C . HIS A 1 576 ? 29.364 100.757 140.950 1.00 155.54 576 HIS A C 1
ATOM 5561 O O . HIS A 1 576 ? 28.235 101.246 141.087 1.00 154.70 576 HIS A O 1
ATOM 5575 N N . ALA A 1 577 ? 29.677 99.971 139.917 1.00 149.10 577 ALA A N 1
ATOM 5576 C CA . ALA A 1 577 ? 28.710 99.774 138.847 1.00 145.89 577 ALA A CA 1
ATOM 5577 C C . ALA A 1 577 ? 27.418 99.205 139.409 1.00 139.26 577 ALA A C 1
ATOM 5578 O O . ALA A 1 577 ? 26.322 99.594 138.987 1.00 121.35 577 ALA A O 1
ATOM 5585 N N . VAL A 1 578 ? 27.527 98.304 140.389 1.00 134.65 578 VAL A N 1
ATOM 5586 C CA . VAL A 1 578 ? 26.329 97.758 141.013 1.00 134.56 578 VAL A CA 1
ATOM 5587 C C . VAL A 1 578 ? 25.593 98.856 141.764 1.00 145.26 578 VAL A C 1
ATOM 5588 O O . VAL A 1 578 ? 24.401 99.102 141.534 1.00 122.86 578 VAL A O 1
ATOM 5601 N N . ASP A 1 579 ? 26.315 99.583 142.618 1.00 145.54 579 ASP A N 1
ATOM 5602 C CA . ASP A 1 579 ? 25.669 100.584 143.454 1.00 151.35 579 ASP A CA 1
ATOM 5603 C C . ASP A 1 579 ? 24.830 101.520 142.600 1.00 147.25 579 ASP A C 1
ATOM 5604 O O . ASP A 1 579 ? 23.615 101.647 142.798 1.00 130.07 579 ASP A O 1
ATOM 5613 N N . MET A 1 580 ? 25.451 102.121 141.587 1.00 141.31 580 MET A N 1
ATOM 5614 C CA . MET A 1 580 ? 24.742 103.099 140.777 1.00 144.84 580 MET A CA 1
ATOM 5615 C C . MET A 1 580 ? 23.500 102.487 140.155 1.00 143.88 580 MET A C 1
ATOM 5616 O O . MET A 1 580 ? 22.415 103.079 140.210 1.00 149.78 580 MET A O 1
ATOM 5630 N N . ALA A 1 581 ? 23.612 101.259 139.642 1.00 142.46 581 ALA A N 1
ATOM 5631 C CA . ALA A 1 581 ? 22.445 100.627 139.039 1.00 150.91 581 ALA A CA 1
ATOM 5632 C C . ALA A 1 581 ? 21.338 100.486 140.072 1.00 154.73 581 ALA A C 1
ATOM 5633 O O . ALA A 1 581 ? 20.186 100.866 139.827 1.00 158.16 581 ALA A O 1
ATOM 5640 N N . LEU A 1 582 ? 21.690 100.011 141.268 1.00 148.67 582 LEU A N 1
ATOM 5641 C CA . LEU A 1 582 ? 20.686 99.879 142.314 1.00 150.35 582 LEU A CA 1
ATOM 5642 C C . LEU A 1 582 ? 20.111 101.238 142.683 1.00 146.71 582 LEU A C 1
ATOM 5643 O O . LEU A 1 582 ? 18.910 101.364 142.948 1.00 141.72 582 LEU A O 1
ATOM 5659 N N . ALA A 1 583 ? 20.952 102.275 142.681 1.00 148.13 583 ALA A N 1
ATOM 5660 C CA . ALA A 1 583 ? 20.461 103.609 143.001 1.00 137.24 583 ALA A CA 1
ATOM 5661 C C . ALA A 1 583 ? 19.338 104.031 142.065 1.00 132.71 583 ALA A C 1
ATOM 5662 O O . ALA A 1 583 ? 18.468 104.817 142.458 1.00 165.48 583 ALA A O 1
ATOM 5669 N N . GLN A 1 584 ? 19.333 103.520 140.837 1.00 142.84 584 GLN A N 1
ATOM 5670 C CA . GLN A 1 584 ? 18.323 103.878 139.837 1.00 168.95 584 GLN A CA 1
ATOM 5671 C C . GLN A 1 584 ? 17.176 102.877 139.814 1.00 188.89 584 GLN A C 1
ATOM 5672 O O . GLN A 1 584 ? 16.796 102.396 138.747 1.00 209.96 584 GLN A O 1
ATOM 5686 N N . LEU A 1 585 ? 16.601 102.540 140.961 1.00 190.51 585 LEU A N 1
ATOM 5687 C CA . LEU A 1 585 ? 15.497 101.593 140.915 1.00 179.35 585 LEU A CA 1
ATOM 5688 C C . LEU A 1 585 ? 14.134 102.227 141.187 1.00 179.59 585 LEU A C 1
ATOM 5689 O O . LEU A 1 585 ? 13.384 101.729 142.035 1.00 184.85 585 LEU A O 1
ATOM 5705 N N . PRO A 1 586 ? 13.768 103.337 140.503 1.00 191.64 586 PRO A N 1
ATOM 5706 C CA . PRO A 1 586 ? 12.351 103.729 140.460 1.00 202.07 586 PRO A CA 1
ATOM 5707 C C . PRO A 1 586 ? 11.537 102.825 139.543 1.00 216.15 586 PRO A C 1
ATOM 5708 O O . PRO A 1 586 ? 12.044 101.816 139.040 1.00 202.14 586 PRO A O 1
ATOM 5719 N N . MET A 1 587 ? 10.272 103.182 139.316 1.00 218.10 587 MET A N 1
ATOM 5720 C CA . MET A 1 587 ? 9.394 102.407 138.453 1.00 207.13 587 MET A CA 1
ATOM 5721 C C . MET A 1 587 ? 8.190 103.248 138.059 1.00 205.30 587 MET A C 1
ATOM 5722 O O . MET A 1 587 ? 7.708 104.065 138.851 1.00 194.43 587 MET A O 1
ATOM 5736 N N . LEU A 1 588 ? 7.728 103.058 136.828 1.00 208.18 588 LEU A N 1
ATOM 5737 C CA . LEU A 1 588 ? 6.464 103.640 136.388 1.00 222.92 588 LEU A CA 1
ATOM 5738 C C . LEU A 1 588 ? 5.418 102.539 136.204 1.00 218.67 588 LEU A C 1
ATOM 5739 O O . LEU A 1 588 ? 4.217 102.777 136.334 1.00 197.06 588 LEU A O 1
ATOM 5755 N N . TYR A 1 598 ? 11.213 107.955 132.489 1.00 209.67 598 TYR A N 1
ATOM 5756 C CA . TYR A 1 598 ? 12.549 108.039 133.069 1.00 208.67 598 TYR A CA 1
ATOM 5757 C C . TYR A 1 598 ? 13.555 107.204 132.272 1.00 203.00 598 TYR A C 1
ATOM 5758 O O . TYR A 1 598 ? 13.241 106.106 131.808 1.00 165.45 598 TYR A O 1
ATOM 5776 N N . ASP A 1 599 ? 14.764 107.740 132.115 1.00 201.05 599 ASP A N 1
ATOM 5777 C CA . ASP A 1 599 ? 15.827 107.098 131.355 1.00 191.24 599 ASP A CA 1
ATOM 5778 C C . ASP A 1 599 ? 16.855 106.491 132.304 1.00 189.80 599 ASP A C 1
ATOM 5779 O O . ASP A 1 599 ? 17.205 107.096 133.321 1.00 203.22 599 ASP A O 1
ATOM 5788 N N . TYR A 1 600 ? 17.328 105.291 131.979 1.00 178.62 600 TYR A N 1
ATOM 5789 C CA . TYR A 1 600 ? 18.404 104.680 132.748 1.00 147.94 600 TYR A CA 1
ATOM 5790 C C . TYR A 1 600 ? 19.735 105.312 132.350 1.00 140.69 600 TYR A C 1
ATOM 5791 O O . TYR A 1 600 ? 19.945 105.689 131.192 1.00 133.38 600 TYR A O 1
ATOM 5809 N N . VAL A 1 601 ? 20.638 105.427 133.321 1.00 128.93 601 VAL A N 1
ATOM 5810 C CA . VAL A 1 601 ? 21.928 106.077 133.097 1.00 131.86 601 VAL A CA 1
ATOM 5811 C C . VAL A 1 601 ? 23.037 105.032 133.141 1.00 125.81 601 VAL A C 1
ATOM 5812 O O . VAL A 1 601 ? 23.434 104.596 134.231 1.00 114.57 601 VAL A O 1
ATOM 5825 N N . PRO A 1 602 ? 23.572 104.614 131.993 1.00 119.37 602 PRO A N 1
ATOM 5826 C CA . PRO A 1 602 ? 24.583 103.551 132.001 1.00 120.82 602 PRO A CA 1
ATOM 5827 C C . PRO A 1 602 ? 25.780 103.893 132.870 1.00 125.14 602 PRO A C 1
ATOM 5828 O O . PRO A 1 602 ? 26.213 105.045 132.948 1.00 137.56 602 PRO A O 1
ATOM 5839 N N . SER A 1 603 ? 26.318 102.865 133.520 1.00 131.84 603 SER A N 1
ATOM 5840 C CA . SER A 1 603 ? 27.568 103.010 134.250 1.00 132.22 603 SER A CA 1
ATOM 5841 C C . SER A 1 603 ? 28.692 103.418 133.306 1.00 135.67 603 SER A C 1
ATOM 5842 O O . SER A 1 603 ? 28.822 102.893 132.197 1.00 140.58 603 SER A O 1
ATOM 5850 N N . THR A 1 604 ? 29.518 104.361 133.760 1.00 136.01 604 THR A N 1
ATOM 5851 C CA . THR A 1 604 ? 30.628 104.849 132.953 1.00 129.27 604 THR A CA 1
ATOM 5852 C C . THR A 1 604 ? 31.747 103.828 132.818 1.00 129.45 604 THR A C 1
ATOM 5853 O O . THR A 1 604 ? 32.702 104.081 132.076 1.00 134.56 604 THR A O 1
ATOM 5864 N N . PHE A 1 605 ? 31.652 102.699 133.526 1.00 129.15 605 PHE A N 1
ATOM 5865 C CA . PHE A 1 605 ? 32.727 101.715 133.570 1.00 124.25 605 PHE A CA 1
ATOM 5866 C C . PHE A 1 605 ? 33.448 101.580 132.239 1.00 122.91 605 PHE A C 1
ATOM 5867 O O . PHE A 1 605 ? 34.682 101.579 132.184 1.00 115.01 605 PHE A O 1
ATOM 5884 N N . PHE A 1 606 ? 32.694 101.448 131.152 1.00 125.24 606 PHE A N 1
ATOM 5885 C CA . PHE A 1 606 ? 33.318 101.128 129.876 1.00 118.94 606 PHE A CA 1
ATOM 5886 C C . PHE A 1 606 ? 34.153 102.289 129.343 1.00 108.10 606 PHE A C 1
ATOM 5887 O O . PHE A 1 606 ? 35.301 102.087 128.931 1.00 103.80 606 PHE A O 1
ATOM 5904 N N . THR A 1 607 ? 33.599 103.506 129.311 1.00 106.64 607 THR A N 1
ATOM 5905 C CA . THR A 1 607 ? 34.384 104.619 128.781 1.00 111.11 607 THR A CA 1
ATOM 5906 C C . THR A 1 607 ? 35.574 104.917 129.678 1.00 103.26 607 THR A C 1
ATOM 5907 O O . THR A 1 607 ? 36.653 105.274 129.191 1.00 131.38 607 THR A O 1
ATOM 5918 N N . GLU A 1 608 ? 35.398 104.750 130.983 1.00 95.20 608 GLU A N 1
ATOM 5919 C CA . GLU A 1 608 ? 36.510 104.886 131.914 1.00 116.87 608 GLU A CA 1
ATOM 5920 C C . GLU A 1 608 ? 37.613 103.883 131.593 1.00 102.96 608 GLU A C 1
ATOM 5921 O O . GLU A 1 608 ? 38.802 104.233 131.552 1.00 96.99 608 GLU A O 1
ATOM 5933 N N . GLN A 1 609 ? 37.232 102.634 131.334 1.00 97.96 609 GLN A N 1
ATOM 5934 C CA . GLN A 1 609 ? 38.210 101.597 131.032 1.00 100.93 609 GLN A CA 1
ATOM 5935 C C . GLN A 1 609 ? 38.915 101.865 129.706 1.00 92.36 609 GLN A C 1
ATOM 5936 O O . GLN A 1 609 ? 40.134 101.691 129.594 1.00 98.38 609 GLN A O 1
ATOM 5950 N N . LEU A 1 610 ? 38.168 102.283 128.686 1.00 85.98 610 LEU A N 1
ATOM 5951 C CA . LEU A 1 610 ? 38.801 102.602 127.411 1.00 88.59 610 LEU A CA 1
ATOM 5952 C C . LEU A 1 610 ? 39.763 103.770 127.560 1.00 98.13 610 LEU A C 1
ATOM 5953 O O . LEU A 1 610 ? 40.811 103.801 126.914 1.00 117.45 610 LEU A O 1
ATOM 5969 N N . THR A 1 611 ? 39.398 104.765 128.365 1.00 106.94 611 THR A N 1
ATOM 5970 C CA . THR A 1 611 ? 40.332 105.841 128.677 1.00 107.29 611 THR A CA 1
ATOM 5971 C C . THR A 1 611 ? 41.599 105.307 129.336 1.00 96.86 611 THR A C 1
ATOM 5972 O O . THR A 1 611 ? 42.709 105.791 129.063 1.00 85.23 611 THR A O 1
ATOM 5983 N N . ALA A 1 612 ? 41.457 104.317 130.215 1.00 92.40 612 ALA A N 1
ATOM 5984 C CA . ALA A 1 612 ? 42.643 103.670 130.772 1.00 103.74 612 ALA A CA 1
ATOM 5985 C C . ALA A 1 612 ? 43.479 103.026 129.669 1.00 102.16 612 ALA A C 1
ATOM 5986 O O . ALA A 1 612 ? 44.715 103.077 129.695 1.00 113.50 612 ALA A O 1
ATOM 5993 N N . PHE A 1 613 ? 42.819 102.395 128.702 1.00 107.23 613 PHE A N 1
ATOM 5994 C CA . PHE A 1 613 ? 43.539 101.801 127.577 1.00 108.41 613 PHE A CA 1
ATOM 5995 C C . PHE A 1 613 ? 44.279 102.872 126.783 1.00 102.46 613 PHE A C 1
ATOM 5996 O O . PHE A 1 613 ? 45.445 102.694 126.403 1.00 95.37 613 PHE A O 1
ATOM 6013 N N . GLU A 1 614 ? 43.603 103.991 126.519 1.00 95.18 614 GLU A N 1
ATOM 6014 C CA . GLU A 1 614 ? 44.213 105.118 125.823 1.00 93.66 614 GLU A CA 1
ATOM 6015 C C . GLU A 1 614 ? 45.502 105.545 126.503 1.00 92.58 614 GLU A C 1
ATOM 6016 O O . GLU A 1 614 ? 46.546 105.702 125.852 1.00 108.56 614 GLU A O 1
ATOM 6028 N N . ILE A 1 615 ? 45.452 105.730 127.823 1.00 97.60 615 ILE A N 1
ATOM 6029 C CA . ILE A 1 615 ? 46.660 106.149 128.530 1.00 109.23 615 ILE A CA 1
ATOM 6030 C C . ILE A 1 615 ? 47.726 105.060 128.449 1.00 106.40 615 ILE A C 1
ATOM 6031 O O . ILE A 1 615 ? 48.918 105.354 128.303 1.00 110.91 615 ILE A O 1
ATOM 6047 N N . TYR A 1 616 ? 47.323 103.788 128.541 1.00 111.43 616 TYR A N 1
ATOM 6048 C CA . TYR A 1 616 ? 48.305 102.715 128.401 1.00 109.51 616 TYR A CA 1
ATOM 6049 C C . TYR A 1 616 ? 49.054 102.840 127.083 1.00 107.60 616 TYR A C 1
ATOM 6050 O O . TYR A 1 616 ? 50.268 102.613 127.023 1.00 118.04 616 TYR A O 1
ATOM 6068 N N . LEU A 1 617 ? 48.340 103.183 126.011 1.00 100.04 617 LEU A N 1
ATOM 6069 C CA . LEU A 1 617 ? 49.002 103.358 124.721 1.00 100.44 617 LEU A CA 1
ATOM 6070 C C . LEU A 1 617 ? 49.945 104.555 124.761 1.00 113.28 617 LEU A C 1
ATOM 6071 O O . LEU A 1 617 ? 51.101 104.465 124.334 1.00 110.09 617 LEU A O 1
ATOM 6087 N N . THR A 1 618 ? 49.468 105.682 125.298 1.00 119.75 618 THR A N 1
ATOM 6088 C CA . THR A 1 618 ? 50.175 106.944 125.112 1.00 124.92 618 THR A CA 1
ATOM 6089 C C . THR A 1 618 ? 51.587 106.932 125.684 1.00 123.64 618 THR A C 1
ATOM 6090 O O . THR A 1 618 ? 52.424 107.717 125.229 1.00 150.87 618 THR A O 1
ATOM 6101 N N . ARG A 1 619 ? 51.887 106.060 126.645 1.00 135.94 619 ARG A N 1
ATOM 6102 C CA . ARG A 1 619 ? 53.199 106.086 127.270 1.00 158.91 619 ARG A CA 1
ATOM 6103 C C . ARG A 1 619 ? 53.601 104.698 127.747 1.00 135.44 619 ARG A C 1
ATOM 6104 O O . ARG A 1 619 ? 52.817 103.746 127.713 1.00 114.08 619 ARG A O 1
ATOM 6125 N N . GLY A 1 620 ? 54.857 104.596 128.177 1.00 144.01 620 GLY A N 1
ATOM 6126 C CA . GLY A 1 620 ? 55.247 103.563 129.111 1.00 147.07 620 GLY A CA 1
ATOM 6127 C C . GLY A 1 620 ? 55.362 102.178 128.510 1.00 145.11 620 GLY A C 1
ATOM 6128 O O . GLY A 1 620 ? 55.783 101.997 127.360 1.00 130.05 620 GLY A O 1
ATOM 6132 N N . ASP A 1 621 ? 54.946 101.186 129.300 1.00 159.13 621 ASP A N 1
ATOM 6133 C CA . ASP A 1 621 ? 55.276 99.789 129.035 1.00 164.87 621 ASP A CA 1
ATOM 6134 C C . ASP A 1 621 ? 54.699 99.277 127.721 1.00 151.85 621 ASP A C 1
ATOM 6135 O O . ASP A 1 621 ? 55.116 98.215 127.244 1.00 138.65 621 ASP A O 1
ATOM 6144 N N . ALA A 1 622 ? 53.746 99.993 127.131 1.00 134.19 622 ALA A N 1
ATOM 6145 C CA . ALA A 1 622 ? 53.256 99.609 125.815 1.00 126.14 622 ALA A CA 1
ATOM 6146 C C . ALA A 1 622 ? 54.399 99.487 124.815 1.00 116.57 622 ALA A C 1
ATOM 6147 O O . ALA A 1 622 ? 54.431 98.550 124.009 1.00 125.48 622 ALA A O 1
ATOM 6154 N N . ALA A 1 623 ? 55.356 100.419 124.857 1.00 114.96 623 ALA A N 1
ATOM 6155 C CA . ALA A 1 623 ? 56.549 100.285 124.024 1.00 127.02 623 ALA A CA 1
ATOM 6156 C C . ALA A 1 623 ? 57.361 99.048 124.385 1.00 139.74 623 ALA A C 1
ATOM 6157 O O . ALA A 1 623 ? 58.062 98.497 123.529 1.00 150.48 623 ALA A O 1
ATOM 6164 N N . ALA A 1 624 ? 57.292 98.604 125.637 1.00 139.29 624 ALA A N 1
ATOM 6165 C CA . ALA A 1 624 ? 58.030 97.436 126.101 1.00 145.99 624 ALA A CA 1
ATOM 6166 C C . ALA A 1 624 ? 57.183 96.170 126.034 1.00 132.02 624 ALA A C 1
ATOM 6167 O O . ALA A 1 624 ? 57.600 95.122 126.538 1.00 155.05 624 ALA A O 1
ATOM 6174 N N . GLN A 1 625 ? 56.011 96.255 125.405 1.00 130.52 625 GLN A N 1
ATOM 6175 C CA . GLN A 1 625 ? 55.165 95.104 125.093 1.00 134.77 625 GLN A CA 1
ATOM 6176 C C . GLN A 1 625 ? 54.775 94.340 126.354 1.00 136.00 625 GLN A C 1
ATOM 6177 O O . GLN A 1 625 ? 54.710 93.109 126.361 1.00 134.21 625 GLN A O 1
ATOM 6191 N N . LYS A 1 626 ? 54.489 95.072 127.418 1.00 140.95 626 LYS A N 1
ATOM 6192 C CA . LYS A 1 626 ? 53.717 94.492 128.507 1.00 136.65 626 LYS A CA 1
ATOM 6193 C C . LYS A 1 626 ? 52.244 94.502 128.110 1.00 115.34 626 LYS A C 1
ATOM 6194 O O . LYS A 1 626 ? 51.746 95.528 127.638 1.00 107.97 626 LYS A O 1
ATOM 6213 N N . PRO A 1 627 ? 51.527 93.392 128.261 1.00 110.81 627 PRO A N 1
ATOM 6214 C CA . PRO A 1 627 ? 50.148 93.324 127.762 1.00 117.24 627 PRO A CA 1
ATOM 6215 C C . PRO A 1 627 ? 49.251 94.314 128.478 1.00 114.71 627 PRO A C 1
ATOM 6216 O O . PRO A 1 627 ? 49.328 94.455 129.707 1.00 114.34 627 PRO A O 1
ATOM 6227 N N . PRO A 1 628 ? 48.374 95.004 127.756 1.00 114.68 628 PRO A N 1
ATOM 6228 C CA . PRO A 1 628 ? 47.435 95.905 128.429 1.00 111.02 628 PRO A CA 1
ATOM 6229 C C . PRO A 1 628 ? 46.453 95.127 129.286 1.00 102.41 628 PRO A C 1
ATOM 6230 O O . PRO A 1 628 ? 46.062 94.004 128.962 1.00 107.58 628 PRO A O 1
ATOM 6241 N N . GLU A 1 629 ? 46.054 95.741 130.399 1.00 106.97 629 GLU A N 1
ATOM 6242 C CA . GLU A 1 629 ? 45.069 95.097 131.258 1.00 113.63 629 GLU A CA 1
ATOM 6243 C C . GLU A 1 629 ? 43.677 95.166 130.653 1.00 100.46 629 GLU A C 1
ATOM 6244 O O . GLU A 1 629 ? 42.870 94.251 130.846 1.00 90.11 629 GLU A O 1
ATOM 6256 N N . GLN A 1 630 ? 43.379 96.239 129.924 1.00 100.78 630 GLN A N 1
ATOM 6257 C CA . GLN A 1 630 ? 42.013 96.516 129.508 1.00 108.95 630 GLN A CA 1
ATOM 6258 C C . GLN A 1 630 ? 41.552 95.657 128.340 1.00 98.71 630 GLN A C 1
ATOM 6259 O O . GLN A 1 630 ? 40.342 95.470 128.174 1.00 85.05 630 GLN A O 1
ATOM 6273 N N . LEU A 1 631 ? 42.479 95.119 127.544 1.00 102.56 631 LEU A N 1
ATOM 6274 C CA . LEU A 1 631 ? 42.138 94.548 126.236 1.00 104.94 631 LEU A CA 1
ATOM 6275 C C . LEU A 1 631 ? 40.823 93.776 126.223 1.00 99.83 631 LEU A C 1
ATOM 6276 O O . LEU A 1 631 ? 40.008 94.014 125.318 1.00 106.63 631 LEU A O 1
ATOM 6292 N N . PRO A 1 632 ? 40.548 92.867 127.163 1.00 91.99 632 PRO A N 1
ATOM 6293 C CA . PRO A 1 632 ? 39.257 92.163 127.130 1.00 95.88 632 PRO A CA 1
ATOM 6294 C C . PRO A 1 632 ? 38.067 93.095 127.237 1.00 99.74 632 PRO A C 1
ATOM 6295 O O . PRO A 1 632 ? 37.031 92.842 126.608 1.00 105.11 632 PRO A O 1
ATOM 6306 N N . VAL A 1 633 ? 38.182 94.182 128.001 1.00 92.10 633 VAL A N 1
ATOM 6307 C CA . VAL A 1 633 ? 37.085 95.140 128.065 1.00 97.08 633 VAL A CA 1
ATOM 6308 C C . VAL A 1 633 ? 36.900 95.828 126.719 1.00 95.39 633 VAL A C 1
ATOM 6309 O O . VAL A 1 633 ? 35.771 96.103 126.302 1.00 87.98 633 VAL A O 1
ATOM 6322 N N . VAL A 1 634 ? 37.998 96.142 126.028 1.00 91.22 634 VAL A N 1
ATOM 6323 C CA . VAL A 1 634 ? 37.883 96.744 124.703 1.00 88.25 634 VAL A CA 1
ATOM 6324 C C . VAL A 1 634 ? 37.124 95.806 123.772 1.00 95.51 634 VAL A C 1
ATOM 6325 O O . VAL A 1 634 ? 36.227 96.224 123.014 1.00 107.74 634 VAL A O 1
ATOM 6338 N N . LEU A 1 635 ? 37.465 94.516 123.824 1.00 90.11 635 LEU A N 1
ATOM 6339 C CA . LEU A 1 635 ? 36.734 93.528 123.038 1.00 94.85 635 LEU A CA 1
ATOM 6340 C C . LEU A 1 635 ? 35.252 93.535 123.397 1.00 93.70 635 LEU A C 1
ATOM 6341 O O . LEU A 1 635 ? 34.386 93.517 122.514 1.00 88.75 635 LEU A O 1
ATOM 6357 N N . GLN A 1 636 ? 34.943 93.567 124.697 1.00 97.14 636 GLN A N 1
ATOM 6358 C CA . GLN A 1 636 ? 33.550 93.634 125.125 1.00 99.47 636 GLN A CA 1
ATOM 6359 C C . GLN A 1 636 ? 32.854 94.837 124.513 1.00 92.57 636 GLN A C 1
ATOM 6360 O O . GLN A 1 636 ? 31.719 94.739 124.034 1.00 89.37 636 GLN A O 1
ATOM 6374 N N . VAL A 1 637 ? 33.527 95.986 124.527 1.00 92.08 637 VAL A N 1
ATOM 6375 C CA . VAL A 1 637 ? 32.913 97.221 124.060 1.00 95.13 637 VAL A CA 1
ATOM 6376 C C . VAL A 1 637 ? 32.568 97.126 122.582 1.00 88.36 637 VAL A C 1
ATOM 6377 O O . VAL A 1 637 ? 31.566 97.695 122.134 1.00 90.34 637 VAL A O 1
ATOM 6390 N N . LEU A 1 638 ? 33.404 96.434 121.795 1.00 89.42 638 LEU A N 1
ATOM 6391 C CA . LEU A 1 638 ? 33.150 96.373 120.351 1.00 94.26 638 LEU A CA 1
ATOM 6392 C C . LEU A 1 638 ? 31.692 96.065 120.018 1.00 111.79 638 LEU A C 1
ATOM 6393 O O . LEU A 1 638 ? 31.240 96.383 118.911 1.00 126.15 638 LEU A O 1
ATOM 6409 N N . LEU A 1 639 ? 30.954 95.434 120.937 1.00 107.84 639 LEU A N 1
ATOM 6410 C CA . LEU A 1 639 ? 29.510 95.295 120.771 1.00 109.90 639 LEU A CA 1
ATOM 6411 C C . LEU A 1 639 ? 28.804 96.649 120.832 1.00 119.71 639 LEU A C 1
ATOM 6412 O O . LEU A 1 639 ? 27.992 96.976 119.957 1.00 130.79 639 LEU A O 1
ATOM 6428 N N . SER A 1 640 ? 29.098 97.443 121.866 1.00 109.37 640 SER A N 1
ATOM 6429 C CA . SER A 1 640 ? 28.372 98.679 122.151 1.00 120.76 640 SER A CA 1
ATOM 6430 C C . SER A 1 640 ? 28.212 99.560 120.928 1.00 120.66 640 SER A C 1
ATOM 6431 O O . SER A 1 640 ? 29.187 100.115 120.421 1.00 131.00 640 SER A O 1
ATOM 6439 N N . GLN A 1 641 ? 26.966 99.777 120.514 1.00 121.97 641 GLN A N 1
ATOM 6440 C CA . GLN A 1 641 ? 26.742 100.752 119.457 1.00 109.63 641 GLN A CA 1
ATOM 6441 C C . GLN A 1 641 ? 27.268 102.121 119.866 1.00 114.85 641 GLN A C 1
ATOM 6442 O O . GLN A 1 641 ? 27.664 102.916 119.007 1.00 129.96 641 GLN A O 1
ATOM 6456 N N . GLN A 1 642 ? 27.282 102.411 121.170 1.00 131.08 642 GLN A N 1
ATOM 6457 C CA . GLN A 1 642 ? 27.751 103.709 121.645 1.00 140.85 642 GLN A CA 1
ATOM 6458 C C . GLN A 1 642 ? 29.271 103.812 121.566 1.00 122.17 642 GLN A C 1
ATOM 6459 O O . GLN A 1 642 ? 29.814 104.677 120.867 1.00 118.14 642 GLN A O 1
ATOM 6473 N N . HIS A 1 643 ? 29.976 102.942 122.288 1.00 128.28 643 HIS A N 1
ATOM 6474 C CA . HIS A 1 643 ? 31.416 103.065 122.459 1.00 121.54 643 HIS A CA 1
ATOM 6475 C C . HIS A 1 643 ? 32.240 102.297 121.431 1.00 101.46 643 HIS A C 1
ATOM 6476 O O . HIS A 1 643 ? 33.471 102.389 121.468 1.00 98.10 643 HIS A O 1
ATOM 6490 N N . ARG A 1 644 ? 31.620 101.543 120.518 1.00 103.79 644 ARG A N 1
ATOM 6491 C CA . ARG A 1 644 ? 32.432 100.727 119.619 1.00 99.58 644 ARG A CA 1
ATOM 6492 C C . ARG A 1 644 ? 33.386 101.579 118.797 1.00 96.33 644 ARG A C 1
ATOM 6493 O O . ARG A 1 644 ? 34.483 101.128 118.475 1.00 94.15 644 ARG A O 1
ATOM 6514 N N . LEU A 1 645 ? 32.994 102.797 118.432 1.00 89.96 645 LEU A N 1
ATOM 6515 C CA . LEU A 1 645 ? 33.859 103.594 117.571 1.00 92.74 645 LEU A CA 1
ATOM 6516 C C . LEU A 1 645 ? 35.196 103.882 118.252 1.00 83.93 645 LEU A C 1
ATOM 6517 O O . LEU A 1 645 ? 36.267 103.637 117.676 1.00 91.99 645 LEU A O 1
ATOM 6533 N N . ARG A 1 646 ? 35.156 104.403 119.484 1.00 82.88 646 ARG A N 1
ATOM 6534 C CA . ARG A 1 646 ? 36.400 104.681 120.195 1.00 97.66 646 ARG A CA 1
ATOM 6535 C C . ARG A 1 646 ? 37.168 103.393 120.454 1.00 91.26 646 ARG A C 1
ATOM 6536 O O . ARG A 1 646 ? 38.401 103.368 120.380 1.00 96.33 646 ARG A O 1
ATOM 6557 N N . ALA A 1 647 ? 36.456 102.316 120.786 1.00 78.48 647 ALA A N 1
ATOM 6558 C CA . ALA A 1 647 ? 37.125 101.042 121.007 1.00 90.26 647 ALA A CA 1
ATOM 6559 C C . ALA A 1 647 ? 37.894 100.620 119.766 1.00 85.48 647 ALA A C 1
ATOM 6560 O O . ALA A 1 647 ? 39.049 100.194 119.852 1.00 95.50 647 ALA A O 1
ATOM 6567 N N . LEU A 1 648 ? 37.262 100.723 118.600 1.00 80.33 648 LEU A N 1
ATOM 6568 C CA . LEU A 1 648 ? 37.925 100.343 117.363 1.00 84.84 648 LEU A CA 1
ATOM 6569 C C . LEU A 1 648 ? 39.132 101.227 117.101 1.00 87.88 648 LEU A C 1
ATOM 6570 O O . LEU A 1 648 ? 40.185 100.738 116.683 1.00 94.21 648 LEU A O 1
ATOM 6586 N N . ILE A 1 649 ? 38.999 102.534 117.325 1.00 80.34 649 ILE A N 1
ATOM 6587 C CA . ILE A 1 649 ? 40.129 103.421 117.064 1.00 84.70 649 ILE A CA 1
ATOM 6588 C C . ILE A 1 649 ? 41.297 103.072 117.977 1.00 82.54 649 ILE A C 1
ATOM 6589 O O . ILE A 1 649 ? 42.454 103.007 117.540 1.00 88.84 649 ILE A O 1
ATOM 6605 N N . LEU A 1 650 ? 41.014 102.844 119.259 1.00 84.66 650 LEU A N 1
ATOM 6606 C CA . LEU A 1 650 ? 42.075 102.467 120.183 1.00 90.06 650 LEU A CA 1
ATOM 6607 C C . LEU A 1 650 ? 42.689 101.136 119.786 1.00 85.35 650 LEU A C 1
ATOM 6608 O O . LEU A 1 650 ? 43.909 100.966 119.846 1.00 74.42 650 LEU A O 1
ATOM 6624 N N . LEU A 1 651 ? 41.859 100.179 119.375 1.00 87.32 651 LEU A N 1
ATOM 6625 C CA . LEU A 1 651 ? 42.384 98.906 118.905 1.00 91.53 651 LEU A CA 1
ATOM 6626 C C . LEU A 1 651 ? 43.319 99.114 117.728 1.00 77.00 651 LEU A C 1
ATOM 6627 O O . LEU A 1 651 ? 44.383 98.492 117.653 1.00 70.27 651 LEU A O 1
ATOM 6643 N N . GLY A 1 652 ? 42.932 99.974 116.791 1.00 79.86 652 GLY A N 1
ATOM 6644 C CA . GLY A 1 652 ? 43.814 100.283 115.682 1.00 89.60 652 GLY A CA 1
ATOM 6645 C C . GLY A 1 652 ? 45.142 100.828 116.160 1.00 87.91 652 GLY A C 1
ATOM 6646 O O . GLY A 1 652 ? 46.205 100.403 115.703 1.00 91.49 652 GLY A O 1
ATOM 6650 N N . ARG A 1 653 ? 45.097 101.775 117.097 1.00 78.19 653 ARG A N 1
ATOM 6651 C CA . ARG A 1 653 ? 46.341 102.331 117.618 1.00 87.95 653 ARG A CA 1
ATOM 6652 C C . ARG A 1 653 ? 47.176 101.253 118.296 1.00 76.38 653 ARG A C 1
ATOM 6653 O O . ARG A 1 653 ? 48.409 101.263 118.210 1.00 80.78 653 ARG A O 1
ATOM 6674 N N . PHE A 1 654 ? 46.522 100.316 118.975 1.00 74.83 654 PHE A N 1
ATOM 6675 C CA . PHE A 1 654 ? 47.242 99.216 119.603 1.00 80.91 654 PHE A CA 1
ATOM 6676 C C . PHE A 1 654 ? 47.923 98.343 118.561 1.00 84.14 654 PHE A C 1
ATOM 6677 O O . PHE A 1 654 ? 49.086 97.958 118.723 1.00 88.67 654 PHE A O 1
ATOM 6694 N N . LEU A 1 655 ? 47.209 98.020 117.484 1.00 76.23 655 LEU A N 1
ATOM 6695 C CA . LEU A 1 655 ? 47.767 97.146 116.462 1.00 72.23 655 LEU A CA 1
ATOM 6696 C C . LEU A 1 655 ? 48.884 97.832 115.698 1.00 85.02 655 LEU A C 1
ATOM 6697 O O . LEU A 1 655 ? 49.789 97.163 115.188 1.00 124.18 655 LEU A O 1
ATOM 6713 N N . ASP A 1 656 ? 48.840 99.161 115.612 1.00 80.48 656 ASP A N 1
ATOM 6714 C CA . ASP A 1 656 ? 49.901 99.876 114.916 1.00 94.77 656 ASP A CA 1
ATOM 6715 C C . ASP A 1 656 ? 51.245 99.680 115.602 1.00 95.15 656 ASP A C 1
ATOM 6716 O O . ASP A 1 656 ? 52.291 99.727 114.942 1.00 97.50 656 ASP A O 1
ATOM 6725 N N . LEU A 1 657 ? 51.237 99.424 116.914 1.00 88.71 657 LEU A N 1
ATOM 6726 C CA . LEU A 1 657 ? 52.487 99.294 117.654 1.00 100.35 657 LEU A CA 1
ATOM 6727 C C . LEU A 1 657 ? 53.419 98.291 116.992 1.00 104.31 657 LEU A C 1
ATOM 6728 O O . LEU A 1 657 ? 54.643 98.470 116.993 1.00 116.68 657 LEU A O 1
ATOM 6744 N N . GLY A 1 658 ? 52.860 97.234 116.416 1.00 101.50 658 GLY A N 1
ATOM 6745 C CA . GLY A 1 658 ? 53.646 96.267 115.693 1.00 115.18 658 GLY A CA 1
ATOM 6746 C C . GLY A 1 658 ? 52.941 94.935 115.559 1.00 106.90 658 GLY A C 1
ATOM 6747 O O . GLY A 1 658 ? 51.749 94.797 115.850 1.00 111.87 658 GLY A O 1
ATOM 6751 N N . PRO A 1 659 ? 53.675 93.919 115.105 1.00 111.21 659 PRO A N 1
ATOM 6752 C CA . PRO A 1 659 ? 53.064 92.592 114.967 1.00 109.58 659 PRO A CA 1
ATOM 6753 C C . PRO A 1 659 ? 52.724 91.943 116.296 1.00 101.52 659 PRO A C 1
ATOM 6754 O O . PRO A 1 659 ? 51.742 91.192 116.371 1.00 97.24 659 PRO A O 1
ATOM 6765 N N . TRP A 1 660 ? 53.511 92.199 117.345 1.00 106.09 660 TRP A N 1
ATOM 6766 C CA . TRP A 1 660 ? 53.263 91.551 118.629 1.00 107.95 660 TRP A CA 1
ATOM 6767 C C . TRP A 1 660 ? 51.874 91.879 119.153 1.00 104.73 660 TRP A C 1
ATOM 6768 O O . TRP A 1 660 ? 51.207 91.025 119.748 1.00 87.74 660 TRP A O 1
ATOM 6789 N N . ALA A 1 661 ? 51.427 93.120 118.961 1.00 105.31 661 ALA A N 1
ATOM 6790 C CA . ALA A 1 661 ? 50.109 93.501 119.449 1.00 97.77 661 ALA A CA 1
ATOM 6791 C C . ALA A 1 661 ? 49.004 92.808 118.668 1.00 93.03 661 ALA A C 1
ATOM 6792 O O . ALA A 1 661 ? 47.962 92.477 119.239 1.00 101.99 661 ALA A O 1
ATOM 6799 N N . VAL A 1 662 ? 49.204 92.580 117.371 1.00 81.04 662 VAL A N 1
ATOM 6800 C CA . VAL A 1 662 ? 48.232 91.804 116.609 1.00 78.57 662 VAL A CA 1
ATOM 6801 C C . VAL A 1 662 ? 48.192 90.376 117.134 1.00 88.88 662 VAL A C 1
ATOM 6802 O O . VAL A 1 662 ? 47.120 89.806 117.351 1.00 82.97 662 VAL A O 1
ATOM 6815 N N . GLN A 1 663 ? 49.365 89.780 117.357 1.00 102.11 663 GLN A N 1
ATOM 6816 C CA . GLN A 1 663 ? 49.425 88.452 117.962 1.00 106.35 663 GLN A CA 1
ATOM 6817 C C . GLN A 1 663 ? 48.595 88.410 119.238 1.00 87.88 663 GLN A C 1
ATOM 6818 O O . GLN A 1 663 ? 47.740 87.530 119.422 1.00 79.74 663 GLN A O 1
ATOM 6832 N N . LEU A 1 664 ? 48.820 89.389 120.113 1.00 96.48 664 LEU A N 1
ATOM 6833 C CA . LEU A 1 664 ? 48.145 89.431 121.405 1.00 93.49 664 LEU A CA 1
ATOM 6834 C C . LEU A 1 664 ? 46.638 89.587 121.245 1.00 90.37 664 LEU A C 1
ATOM 6835 O O . LEU A 1 664 ? 45.851 88.848 121.854 1.00 89.46 664 LEU A O 1
ATOM 6851 N N . ALA A 1 665 ? 46.216 90.567 120.448 1.00 86.91 665 ALA A N 1
ATOM 6852 C CA . ALA A 1 665 ? 44.793 90.777 120.220 1.00 90.40 665 ALA A CA 1
ATOM 6853 C C . ALA A 1 665 ? 44.142 89.523 119.658 1.00 87.70 665 ALA A C 1
ATOM 6854 O O . ALA A 1 665 ? 43.041 89.144 120.072 1.00 96.35 665 ALA A O 1
ATOM 6861 N N . LEU A 1 666 ? 44.802 88.877 118.699 1.00 85.98 666 LEU A N 1
ATOM 6862 C CA . LEU A 1 666 ? 44.253 87.668 118.106 1.00 91.62 666 LEU A CA 1
ATOM 6863 C C . LEU A 1 666 ? 44.065 86.578 119.154 1.00 87.14 666 LEU A C 1
ATOM 6864 O O . LEU A 1 666 ? 43.028 85.904 119.174 1.00 95.12 666 LEU A O 1
ATOM 6880 N N . SER A 1 667 ? 45.054 86.386 120.035 1.00 80.61 667 SER A N 1
ATOM 6881 C CA . SER A 1 667 ? 44.931 85.306 121.014 1.00 91.46 667 SER A CA 1
ATOM 6882 C C . SER A 1 667 ? 43.880 85.616 122.080 1.00 95.97 667 SER A C 1
ATOM 6883 O O . SER A 1 667 ? 43.234 84.692 122.587 1.00 121.13 667 SER A O 1
ATOM 6891 N N . ILE A 1 668 ? 43.689 86.892 122.437 1.00 88.27 668 ILE A N 1
ATOM 6892 C CA . ILE A 1 668 ? 42.615 87.221 123.378 1.00 89.81 668 ILE A CA 1
ATOM 6893 C C . ILE A 1 668 ? 41.242 86.983 122.756 1.00 90.46 668 ILE A C 1
ATOM 6894 O O . ILE A 1 668 ? 40.269 86.718 123.474 1.00 98.23 668 ILE A O 1
ATOM 6910 N N . GLY A 1 669 ? 41.125 87.101 121.433 1.00 101.49 669 GLY A N 1
ATOM 6911 C CA . GLY A 1 669 ? 39.876 86.797 120.758 1.00 117.36 669 GLY A CA 1
ATOM 6912 C C . GLY A 1 669 ? 39.233 87.939 120.000 1.00 100.22 669 GLY A C 1
ATOM 6913 O O . GLY A 1 669 ? 38.006 88.011 119.894 1.00 91.77 669 GLY A O 1
ATOM 6917 N N . ILE A 1 670 ? 40.051 88.830 119.448 1.00 91.41 670 ILE A N 1
ATOM 6918 C CA . ILE A 1 670 ? 39.509 89.940 118.677 1.00 84.86 670 ILE A CA 1
ATOM 6919 C C . ILE A 1 670 ? 38.810 89.447 117.415 1.00 88.57 670 ILE A C 1
ATOM 6920 O O . ILE A 1 670 ? 37.831 90.052 116.964 1.00 82.82 670 ILE A O 1
ATOM 6936 N N . PHE A 1 671 ? 39.286 88.355 116.826 1.00 86.75 671 PHE A N 1
ATOM 6937 C CA . PHE A 1 671 ? 38.946 88.038 115.440 1.00 90.03 671 PHE A CA 1
ATOM 6938 C C . PHE A 1 671 ? 37.454 88.008 115.140 1.00 93.81 671 PHE A C 1
ATOM 6939 O O . PHE A 1 671 ? 37.022 88.690 114.193 1.00 98.38 671 PHE A O 1
ATOM 6956 N N . PRO A 1 672 ? 36.627 87.266 115.867 1.00 89.47 672 PRO A N 1
ATOM 6957 C CA . PRO A 1 672 ? 35.210 87.202 115.490 1.00 86.29 672 PRO A CA 1
ATOM 6958 C C . PRO A 1 672 ? 34.524 88.552 115.527 1.00 85.57 672 PRO A C 1
ATOM 6959 O O . PRO A 1 672 ? 33.635 88.799 114.705 1.00 85.30 672 PRO A O 1
ATOM 6970 N N . TYR A 1 673 ? 34.921 89.440 116.441 1.00 94.63 673 TYR A N 1
ATOM 6971 C CA . TYR A 1 673 ? 34.302 90.759 116.506 1.00 89.45 673 TYR A CA 1
ATOM 6972 C C . TYR A 1 673 ? 34.529 91.528 115.215 1.00 84.86 673 TYR A C 1
ATOM 6973 O O . TYR A 1 673 ? 33.597 92.112 114.648 1.00 83.39 673 TYR A O 1
ATOM 6991 N N . VAL A 1 674 ? 35.781 91.563 114.750 1.00 80.44 674 VAL A N 1
ATOM 6992 C CA . VAL A 1 674 ? 36.107 92.326 113.555 1.00 87.40 674 VAL A CA 1
ATOM 6993 C C . VAL A 1 674 ? 35.589 91.638 112.303 1.00 86.38 674 VAL A C 1
ATOM 6994 O O . VAL A 1 674 ? 35.471 92.282 111.256 1.00 98.71 674 VAL A O 1
ATOM 7007 N N . LEU A 1 675 ? 35.284 90.339 112.372 1.00 81.62 675 LEU A N 1
ATOM 7008 C CA . LEU A 1 675 ? 34.554 89.725 111.266 1.00 91.22 675 LEU A CA 1
ATOM 7009 C C . LEU A 1 675 ? 33.087 90.141 111.275 1.00 89.13 675 LEU A C 1
ATOM 7010 O O . LEU A 1 675 ? 32.505 90.427 110.220 1.00 82.77 675 LEU A O 1
ATOM 7026 N N . LYS A 1 676 ? 32.476 90.165 112.461 1.00 91.71 676 LYS A N 1
ATOM 7027 C CA . LYS A 1 676 ? 31.072 90.544 112.593 1.00 87.61 676 LYS A CA 1
ATOM 7028 C C . LYS A 1 676 ? 30.848 91.982 112.146 1.00 83.79 676 LYS A C 1
ATOM 7029 O O . LYS A 1 676 ? 29.875 92.281 111.441 1.00 92.77 676 LYS A O 1
ATOM 7048 N N . LEU A 1 677 ? 31.757 92.883 112.522 1.00 71.93 677 LEU A N 1
ATOM 7049 C CA . LEU A 1 677 ? 31.576 94.293 112.200 1.00 77.48 677 LEU A CA 1
ATOM 7050 C C . LEU A 1 677 ? 31.504 94.535 110.702 1.00 85.89 677 LEU A C 1
ATOM 7051 O O . LEU A 1 677 ? 30.955 95.556 110.278 1.00 94.67 677 LEU A O 1
ATOM 7067 N N . LEU A 1 678 ? 32.032 93.618 109.891 1.00 88.34 678 LEU A N 1
ATOM 7068 C CA . LEU A 1 678 ? 31.954 93.787 108.447 1.00 90.27 678 LEU A CA 1
ATOM 7069 C C . LEU A 1 678 ? 30.512 93.785 107.957 1.00 89.99 678 LEU A C 1
ATOM 7070 O O . LEU A 1 678 ? 30.262 94.166 106.807 1.00 97.19 678 LEU A O 1
ATOM 7086 N N . GLN A 1 679 ? 29.563 93.337 108.788 1.00 94.91 679 GLN A N 1
ATOM 7087 C CA . GLN A 1 679 ? 28.151 93.421 108.431 1.00 106.53 679 GLN A CA 1
ATOM 7088 C C . GLN A 1 679 ? 27.537 94.783 108.741 1.00 108.21 679 GLN A C 1
ATOM 7089 O O . GLN A 1 679 ? 26.528 95.147 108.126 1.00 136.72 679 GLN A O 1
ATOM 7103 N N . SER A 1 680 ? 28.126 95.549 109.654 1.00 100.58 680 SER A N 1
ATOM 7104 C CA . SER A 1 680 ? 27.520 96.805 110.072 1.00 126.28 680 SER A CA 1
ATOM 7105 C C . SER A 1 680 ? 27.480 97.809 108.928 1.00 129.11 680 SER A C 1
ATOM 7106 O O . SER A 1 680 ? 28.452 97.981 108.187 1.00 124.80 680 SER A O 1
ATOM 7114 N N . ALA A 1 681 ? 26.344 98.491 108.802 1.00 130.02 681 ALA A N 1
ATOM 7115 C CA . ALA A 1 681 ? 26.172 99.493 107.761 1.00 146.73 681 ALA A CA 1
ATOM 7116 C C . ALA A 1 681 ? 26.823 100.828 108.102 1.00 136.51 681 ALA A C 1
ATOM 7117 O O . ALA A 1 681 ? 26.981 101.671 107.211 1.00 139.14 681 ALA A O 1
ATOM 7124 N N . ALA A 1 682 ? 27.176 101.051 109.364 1.00 129.56 682 ALA A N 1
ATOM 7125 C CA . ALA A 1 682 ? 27.727 102.336 109.768 1.00 130.48 682 ALA A CA 1
ATOM 7126 C C . ALA A 1 682 ? 28.972 102.662 108.956 1.00 126.90 682 ALA A C 1
ATOM 7127 O O . ALA A 1 682 ? 29.925 101.878 108.923 1.00 125.78 682 ALA A O 1
ATOM 7134 N N . GLN A 1 683 ? 28.968 103.829 108.310 1.00 113.27 683 GLN A N 1
ATOM 7135 C CA . GLN A 1 683 ? 30.132 104.267 107.551 1.00 118.55 683 GLN A CA 1
ATOM 7136 C C . GLN A 1 683 ? 31.185 104.924 108.429 1.00 105.47 683 GLN A C 1
ATOM 7137 O O . GLN A 1 683 ? 32.300 105.165 107.958 1.00 130.83 683 GLN A O 1
ATOM 7151 N N . GLU A 1 684 ? 30.861 105.221 109.686 1.00 105.83 684 GLU A N 1
ATOM 7152 C CA . GLU A 1 684 ? 31.889 105.662 110.616 1.00 111.23 684 GLU A CA 1
ATOM 7153 C C . GLU A 1 684 ? 33.010 104.635 110.700 1.00 106.78 684 GLU A C 1
ATOM 7154 O O . GLU A 1 684 ? 34.192 104.991 110.786 1.00 107.04 684 GLU A O 1
ATOM 7166 N N . LEU A 1 685 ? 32.649 103.351 110.661 1.00 97.27 685 LEU A N 1
ATOM 7167 C CA . LEU A 1 685 ? 33.585 102.279 110.970 1.00 101.86 685 LEU A CA 1
ATOM 7168 C C . LEU A 1 685 ? 34.550 102.006 109.827 1.00 95.83 685 LEU A C 1
ATOM 7169 O O . LEU A 1 685 ? 35.715 101.667 110.066 1.00 80.35 685 LEU A O 1
ATOM 7185 N N . LYS A 1 686 ? 34.081 102.139 108.589 1.00 89.39 686 LYS A N 1
ATOM 7186 C CA . LYS A 1 686 ? 34.778 101.599 107.430 1.00 98.65 686 LYS A CA 1
ATOM 7187 C C . LYS A 1 686 ? 36.276 101.877 107.459 1.00 89.81 686 LYS A C 1
ATOM 7188 O O . LYS A 1 686 ? 37.061 100.925 107.392 1.00 94.99 686 LYS A O 1
ATOM 7207 N N . PRO A 1 687 ? 36.724 103.128 107.580 1.00 83.51 687 PRO A N 1
ATOM 7208 C CA . PRO A 1 687 ? 38.180 103.365 107.606 1.00 85.52 687 PRO A CA 1
ATOM 7209 C C . PRO A 1 687 ? 38.904 102.649 108.741 1.00 83.48 687 PRO A C 1
ATOM 7210 O O . PRO A 1 687 ? 39.994 102.086 108.534 1.00 98.62 687 PRO A O 1
ATOM 7221 N N . VAL A 1 688 ? 38.319 102.630 109.939 1.00 77.19 688 VAL A N 1
ATOM 7222 C CA . VAL A 1 688 ? 38.956 101.925 111.046 1.00 78.19 688 VAL A CA 1
ATOM 7223 C C . VAL A 1 688 ? 39.018 100.436 110.743 1.00 85.93 688 VAL A C 1
ATOM 7224 O O . VAL A 1 688 ? 40.027 99.770 111.010 1.00 80.54 688 VAL A O 1
ATOM 7237 N N . MET A 1 689 ? 37.925 99.889 110.203 1.00 89.48 689 MET A N 1
ATOM 7238 C CA . MET A 1 689 ? 37.909 98.485 109.816 1.00 86.75 689 MET A CA 1
ATOM 7239 C C . MET A 1 689 ? 39.012 98.185 108.813 1.00 81.47 689 MET A C 1
ATOM 7240 O O . MET A 1 689 ? 39.704 97.168 108.924 1.00 89.55 689 MET A O 1
ATOM 7254 N N . VAL A 1 690 ? 39.187 99.061 107.827 1.00 74.83 690 VAL A N 1
ATOM 7255 C CA . VAL A 1 690 ? 40.218 98.849 106.822 1.00 76.21 690 VAL A CA 1
ATOM 7256 C C . VAL A 1 690 ? 41.586 98.775 107.480 1.00 75.54 690 VAL A C 1
ATOM 7257 O O . VAL A 1 690 ? 42.375 97.858 107.216 1.00 85.35 690 VAL A O 1
ATOM 7270 N N . PHE A 1 691 ? 41.895 99.749 108.338 1.00 75.32 691 PHE A N 1
ATOM 7271 C CA . PHE A 1 691 ? 43.201 99.744 108.989 1.00 79.22 691 PHE A CA 1
ATOM 7272 C C . PHE A 1 691 ? 43.403 98.467 109.797 1.00 86.20 691 PHE A C 1
ATOM 7273 O O . PHE A 1 691 ? 44.445 97.801 109.694 1.00 96.33 691 PHE A O 1
ATOM 7290 N N . ILE A 1 692 ? 42.408 98.111 110.609 1.00 88.69 692 ILE A N 1
ATOM 7291 C CA . ILE A 1 692 ? 42.528 96.931 111.456 1.00 85.89 692 ILE A CA 1
ATOM 7292 C C . ILE A 1 692 ? 42.788 95.697 110.605 1.00 79.17 692 ILE A C 1
ATOM 7293 O O . ILE A 1 692 ? 43.668 94.879 110.908 1.00 89.34 692 ILE A O 1
ATOM 7309 N N . TRP A 1 693 ? 42.023 95.537 109.526 1.00 81.61 693 TRP A N 1
ATOM 7310 C CA . TRP A 1 693 ? 42.156 94.322 108.735 1.00 84.38 693 TRP A CA 1
ATOM 7311 C C . TRP A 1 693 ? 43.487 94.279 107.997 1.00 82.82 693 TRP A C 1
ATOM 7312 O O . TRP A 1 693 ? 44.067 93.199 107.842 1.00 89.37 693 TRP A O 1
ATOM 7333 N N . THR A 1 694 ? 44.002 95.422 107.531 1.00 75.15 694 THR A N 1
ATOM 7334 C CA . THR A 1 694 ? 45.319 95.357 106.902 1.00 82.07 694 THR A CA 1
ATOM 7335 C C . THR A 1 694 ? 46.373 94.949 107.924 1.00 80.39 694 THR A C 1
ATOM 7336 O O . THR A 1 694 ? 47.231 94.103 107.643 1.00 76.20 694 THR A O 1
ATOM 7347 N N . ARG A 1 695 ? 46.309 95.517 109.128 1.00 76.98 695 ARG A N 1
ATOM 7348 C CA . ARG A 1 695 ? 47.309 95.153 110.124 1.00 86.88 695 ARG A CA 1
ATOM 7349 C C . ARG A 1 695 ? 47.198 93.685 110.517 1.00 80.47 695 ARG A C 1
ATOM 7350 O O . ARG A 1 695 ? 48.204 93.071 110.887 1.00 89.94 695 ARG A O 1
ATOM 7371 N N . ILE A 1 696 ? 45.996 93.104 110.440 1.00 77.56 696 ILE A N 1
ATOM 7372 C CA . ILE A 1 696 ? 45.846 91.685 110.759 1.00 72.62 696 ILE A CA 1
ATOM 7373 C C . ILE A 1 696 ? 46.402 90.823 109.629 1.00 83.73 696 ILE A C 1
ATOM 7374 O O . ILE A 1 696 ? 47.225 89.928 109.856 1.00 85.42 696 ILE A O 1
ATOM 7390 N N . LEU A 1 697 ? 45.949 91.066 108.397 1.00 82.68 697 LEU A N 1
ATOM 7391 C CA . LEU A 1 697 ? 46.382 90.229 107.284 1.00 79.62 697 LEU A CA 1
ATOM 7392 C C . LEU A 1 697 ? 47.886 90.307 107.074 1.00 85.76 697 LEU A C 1
ATOM 7393 O O . LEU A 1 697 ? 48.503 89.328 106.641 1.00 104.11 697 LEU A O 1
ATOM 7409 N N . ALA A 1 698 ? 48.496 91.454 107.370 1.00 90.67 698 ALA A N 1
ATOM 7410 C CA . ALA A 1 698 ? 49.931 91.579 107.169 1.00 101.95 698 ALA A CA 1
ATOM 7411 C C . ALA A 1 698 ? 50.750 90.667 108.073 1.00 97.38 698 ALA A C 1
ATOM 7412 O O . ALA A 1 698 ? 51.932 90.449 107.783 1.00 107.43 698 ALA A O 1
ATOM 7419 N N . VAL A 1 699 ? 50.173 90.123 109.144 1.00 81.91 699 VAL A N 1
ATOM 7420 C CA . VAL A 1 699 ? 50.914 89.234 110.033 1.00 83.99 699 VAL A CA 1
ATOM 7421 C C . VAL A 1 699 ? 50.353 87.826 110.100 1.00 87.14 699 VAL A C 1
ATOM 7422 O O . VAL A 1 699 ? 50.943 86.982 110.787 1.00 97.23 699 VAL A O 1
ATOM 7435 N N . ASP A 1 700 ? 49.226 87.532 109.466 1.00 102.36 700 ASP A N 1
ATOM 7436 C CA . ASP A 1 700 ? 48.757 86.149 109.432 1.00 114.20 700 ASP A CA 1
ATOM 7437 C C . ASP A 1 700 ? 47.803 86.035 108.247 1.00 106.41 700 ASP A C 1
ATOM 7438 O O . ASP A 1 700 ? 46.624 86.373 108.379 1.00 91.57 700 ASP A O 1
ATOM 7447 N N . ILE A 1 701 ? 48.316 85.580 107.102 1.00 102.57 701 ILE A N 1
ATOM 7448 C CA . ILE A 1 701 ? 47.513 85.584 105.885 1.00 97.98 701 ILE A CA 1
ATOM 7449 C C . ILE A 1 701 ? 46.433 84.512 105.847 1.00 86.82 701 ILE A C 1
ATOM 7450 O O . ILE A 1 701 ? 45.583 84.543 104.950 1.00 78.92 701 ILE A O 1
ATOM 7466 N N . SER A 1 702 ? 46.422 83.574 106.794 1.00 92.65 702 SER A N 1
ATOM 7467 C CA . SER A 1 702 ? 45.372 82.560 106.786 1.00 103.48 702 SER A CA 1
ATOM 7468 C C . SER A 1 702 ? 43.991 83.177 106.942 1.00 96.89 702 SER A C 1
ATOM 7469 O O . SER A 1 702 ? 43.001 82.583 106.502 1.00 104.66 702 SER A O 1
ATOM 7477 N N . CYS A 1 703 ? 43.905 84.360 107.550 1.00 84.21 703 CYS A N 1
ATOM 7478 C CA . CYS A 1 703 ? 42.622 85.032 107.689 1.00 92.61 703 CYS A CA 1
ATOM 7479 C C . CYS A 1 703 ? 41.965 85.271 106.340 1.00 91.81 703 CYS A C 1
ATOM 7480 O O . CYS A 1 703 ? 40.734 85.390 106.274 1.00 92.73 703 CYS A O 1
ATOM 7488 N N . GLN A 1 704 ? 42.758 85.321 105.264 1.00 82.94 704 GLN A N 1
ATOM 7489 C CA . GLN A 1 704 ? 42.197 85.420 103.920 1.00 92.98 704 GLN A CA 1
ATOM 7490 C C . GLN A 1 704 ? 41.058 84.434 103.714 1.00 95.24 704 GLN A C 1
ATOM 7491 O O . GLN A 1 704 ? 40.140 84.695 102.927 1.00 86.86 704 GLN A O 1
ATOM 7505 N N . GLN A 1 705 ? 41.115 83.285 104.390 1.00 96.68 705 GLN A N 1
ATOM 7506 C CA . GLN A 1 705 ? 40.056 82.294 104.266 1.00 98.37 705 GLN A CA 1
ATOM 7507 C C . GLN A 1 705 ? 38.759 82.815 104.865 1.00 85.86 705 GLN A C 1
ATOM 7508 O O . GLN A 1 705 ? 37.755 82.982 104.163 1.00 80.38 705 GLN A O 1
ATOM 7522 N N . ASP A 1 706 ? 38.775 83.129 106.160 1.00 90.88 706 ASP A N 1
ATOM 7523 C CA . ASP A 1 706 ? 37.546 83.563 106.810 1.00 97.07 706 ASP A CA 1
ATOM 7524 C C . ASP A 1 706 ? 36.973 84.774 106.090 1.00 92.75 706 ASP A C 1
ATOM 7525 O O . ASP A 1 706 ? 35.779 84.821 105.778 1.00 115.73 706 ASP A O 1
ATOM 7534 N N . LEU A 1 707 ? 37.833 85.744 105.772 1.00 83.74 707 LEU A N 1
ATOM 7535 C CA . LEU A 1 707 ? 37.375 86.956 105.107 1.00 90.10 707 LEU A CA 1
ATOM 7536 C C . LEU A 1 707 ? 36.636 86.632 103.817 1.00 96.46 707 LEU A C 1
ATOM 7537 O O . LEU A 1 707 ? 35.625 87.267 103.498 1.00 97.01 707 LEU A O 1
ATOM 7553 N N . ILE A 1 708 ? 37.122 85.651 103.056 1.00 94.80 708 ILE A N 1
ATOM 7554 C CA . ILE A 1 708 ? 36.446 85.344 101.801 1.00 91.86 708 ILE A CA 1
ATOM 7555 C C . ILE A 1 708 ? 35.123 84.646 102.083 1.00 91.83 708 ILE A C 1
ATOM 7556 O O . ILE A 1 708 ? 34.145 84.830 101.350 1.00 113.10 708 ILE A O 1
ATOM 7572 N N . LYS A 1 709 ? 35.073 83.824 103.136 1.00 92.82 709 LYS A N 1
ATOM 7573 C CA . LYS A 1 709 ? 33.857 83.077 103.441 1.00 97.58 709 LYS A CA 1
ATOM 7574 C C . LYS A 1 709 ? 32.783 83.990 104.019 1.00 98.97 709 LYS A C 1
ATOM 7575 O O . LYS A 1 709 ? 31.594 83.821 103.725 1.00 99.25 709 LYS A O 1
ATOM 7594 N N . ASP A 1 710 ? 33.182 84.969 104.833 1.00 106.62 710 ASP A N 1
ATOM 7595 C CA . ASP A 1 710 ? 32.254 85.915 105.438 1.00 106.94 710 ASP A CA 1
ATOM 7596 C C . ASP A 1 710 ? 32.077 87.171 104.590 1.00 93.78 710 ASP A C 1
ATOM 7597 O O . ASP A 1 710 ? 31.741 88.233 105.127 1.00 88.59 710 ASP A O 1
ATOM 7606 N N . ASN A 1 711 ? 32.318 87.072 103.283 1.00 88.81 711 ASN A N 1
ATOM 7607 C CA . ASN A 1 711 ? 31.959 88.115 102.322 1.00 100.01 711 ASN A CA 1
ATOM 7608 C C . ASN A 1 711 ? 32.719 89.416 102.565 1.00 95.18 711 ASN A C 1
ATOM 7609 O O . ASN A 1 711 ? 32.216 90.495 102.271 1.00 90.60 711 ASN A O 1
ATOM 7620 N N . GLY A 1 712 ? 33.935 89.351 103.101 1.00 110.88 712 GLY A N 1
ATOM 7621 C CA . GLY A 1 712 ? 34.702 90.575 103.263 1.00 104.08 712 GLY A CA 1
ATOM 7622 C C . GLY A 1 712 ? 35.061 91.220 101.939 1.00 91.56 712 GLY A C 1
ATOM 7623 O O . GLY A 1 712 ? 35.132 92.457 101.835 1.00 85.54 712 GLY A O 1
ATOM 7627 N N . TYR A 1 713 ? 35.292 90.400 100.913 1.00 84.34 713 TYR A N 1
ATOM 7628 C CA . TYR A 1 713 ? 35.725 90.934 99.630 1.00 102.98 713 TYR A CA 1
ATOM 7629 C C . TYR A 1 713 ? 34.765 91.999 99.123 1.00 105.01 713 TYR A C 1
ATOM 7630 O O . TYR A 1 713 ? 35.197 93.011 98.563 1.00 93.41 713 TYR A O 1
ATOM 7648 N N . THR A 1 714 ? 33.461 91.804 99.319 1.00 101.08 714 THR A N 1
ATOM 7649 C CA . THR A 1 714 ? 32.520 92.831 98.886 1.00 107.42 714 THR A CA 1
ATOM 7650 C C . THR A 1 714 ? 32.695 94.114 99.697 1.00 107.39 714 THR A C 1
ATOM 7651 O O . THR A 1 714 ? 32.684 95.213 99.134 1.00 94.48 714 THR A O 1
ATOM 7662 N N . TYR A 1 715 ? 32.873 93.997 101.016 1.00 116.98 715 TYR A N 1
ATOM 7663 C CA . TYR A 1 715 ? 33.079 95.172 101.863 1.00 111.91 715 TYR A CA 1
ATOM 7664 C C . TYR A 1 715 ? 34.210 96.038 101.321 1.00 101.41 715 TYR A C 1
ATOM 7665 O O . TYR A 1 715 ? 34.039 97.242 101.052 1.00 119.97 715 TYR A O 1
ATOM 7683 N N . PHE A 1 716 ? 35.363 95.420 101.083 1.00 92.53 716 PHE A N 1
ATOM 7684 C CA . PHE A 1 716 ? 36.525 96.223 100.716 1.00 90.77 716 PHE A CA 1
ATOM 7685 C C . PHE A 1 716 ? 36.489 96.643 99.250 1.00 95.42 716 PHE A C 1
ATOM 7686 O O . PHE A 1 716 ? 36.933 97.752 98.918 1.00 81.45 716 PHE A O 1
ATOM 7703 N N . SER A 1 717 ? 35.959 95.798 98.362 1.00 97.39 717 SER A N 1
ATOM 7704 C CA . SER A 1 717 ? 35.746 96.221 96.984 1.00 105.45 717 SER A CA 1
ATOM 7705 C C . SER A 1 717 ? 34.855 97.453 96.923 1.00 100.43 717 SER A C 1
ATOM 7706 O O . SER A 1 717 ? 35.125 98.386 96.160 1.00 86.49 717 SER A O 1
ATOM 7714 N N . SER A 1 718 ? 33.772 97.466 97.703 1.00 104.04 718 SER A N 1
ATOM 7715 C CA . SER A 1 718 ? 32.882 98.619 97.701 1.00 108.27 718 SER A CA 1
ATOM 7716 C C . SER A 1 718 ? 33.604 99.861 98.192 1.00 99.06 718 SER A C 1
ATOM 7717 O O . SER A 1 718 ? 33.412 100.954 97.647 1.00 102.46 718 SER A O 1
ATOM 7725 N N . ILE A 1 719 ? 34.428 99.723 99.235 1.00 98.09 719 ILE A N 1
ATOM 7726 C CA . ILE A 1 719 ? 35.171 100.898 99.688 1.00 104.77 719 ILE A CA 1
ATOM 7727 C C . ILE A 1 719 ? 36.122 101.393 98.601 1.00 106.73 719 ILE A C 1
ATOM 7728 O O . ILE A 1 719 ? 36.354 102.603 98.478 1.00 102.37 719 ILE A O 1
ATOM 7744 N N . MET A 1 720 ? 36.691 100.483 97.801 1.00 96.32 720 MET A N 1
ATOM 7745 C CA . MET A 1 720 ? 37.702 100.872 96.820 1.00 97.68 720 MET A CA 1
ATOM 7746 C C . MET A 1 720 ? 37.132 101.388 95.501 1.00 98.32 720 MET A C 1
ATOM 7747 O O . MET A 1 720 ? 37.915 101.819 94.648 1.00 99.78 720 MET A O 1
ATOM 7761 N N . ARG A 1 721 ? 35.815 101.363 95.301 1.00 101.84 721 ARG A N 1
ATOM 7762 C CA . ARG A 1 721 ? 35.261 101.805 94.029 1.00 108.96 721 ARG A CA 1
ATOM 7763 C C . ARG A 1 721 ? 35.691 103.246 93.751 1.00 107.41 721 ARG A C 1
ATOM 7764 O O . ARG A 1 721 ? 35.912 104.027 94.681 1.00 116.97 721 ARG A O 1
ATOM 7785 N N . PRO A 1 722 ? 35.841 103.616 92.478 1.00 111.62 722 PRO A N 1
ATOM 7786 C CA . PRO A 1 722 ? 36.400 104.943 92.164 1.00 115.19 722 PRO A CA 1
ATOM 7787 C C . PRO A 1 722 ? 35.560 106.122 92.642 1.00 135.87 722 PRO A C 1
ATOM 7788 O O . PRO A 1 722 ? 36.132 107.164 92.988 1.00 158.97 722 PRO A O 1
ATOM 7799 N N . ASN A 1 723 ? 34.235 106.010 92.676 1.00 140.54 723 ASN A N 1
ATOM 7800 C CA . ASN A 1 723 ? 33.399 107.116 93.125 1.00 145.23 723 ASN A CA 1
ATOM 7801 C C . ASN A 1 723 ? 33.084 107.072 94.614 1.00 141.79 723 ASN A C 1
ATOM 7802 O O . ASN A 1 723 ? 32.443 107.997 95.123 1.00 158.29 723 ASN A O 1
ATOM 7813 N N . GLU A 1 724 ? 33.519 106.037 95.323 1.00 153.88 724 GLU A N 1
ATOM 7814 C CA . GLU A 1 724 ? 33.162 105.876 96.725 1.00 154.19 724 GLU A CA 1
ATOM 7815 C C . GLU A 1 724 ? 33.991 106.787 97.620 1.00 152.59 724 GLU A C 1
ATOM 7816 O O . GLU A 1 724 ? 35.222 106.686 97.653 1.00 137.51 724 GLU A O 1
ATOM 7828 N N . THR A 1 725 ? 33.311 107.685 98.332 1.00 164.20 725 THR A N 1
ATOM 7829 C CA . THR A 1 725 ? 33.936 108.629 99.251 1.00 162.69 725 THR A CA 1
ATOM 7830 C C . THR A 1 725 ? 33.607 108.192 100.673 1.00 161.36 725 THR A C 1
ATOM 7831 O O . THR A 1 725 ? 32.430 108.113 101.044 1.00 160.05 725 THR A O 1
ATOM 7842 N N . ILE A 1 726 ? 34.637 107.907 101.462 1.00 172.85 726 ILE A N 1
ATOM 7843 C CA . ILE A 1 726 ? 34.447 107.359 102.804 1.00 177.57 726 ILE A CA 1
ATOM 7844 C C . ILE A 1 726 ? 34.592 108.477 103.828 1.00 176.15 726 ILE A C 1
ATOM 7845 O O . ILE A 1 726 ? 35.467 109.342 103.675 1.00 185.45 726 ILE A O 1
ATOM 7861 N N . PRO A 1 727 ? 33.778 108.499 104.886 1.00 168.63 727 PRO A N 1
ATOM 7862 C CA . PRO A 1 727 ? 33.883 109.588 105.868 1.00 176.33 727 PRO A CA 1
ATOM 7863 C C . PRO A 1 727 ? 35.089 109.410 106.778 1.00 178.89 727 PRO A C 1
ATOM 7864 O O . PRO A 1 727 ? 35.246 108.371 107.421 1.00 192.95 727 PRO A O 1
ATOM 7875 N N . VAL A 1 728 ? 35.950 110.427 106.825 1.00 175.17 728 VAL A N 1
ATOM 7876 C CA . VAL A 1 728 ? 37.000 110.456 107.833 1.00 179.14 728 VAL A CA 1
ATOM 7877 C C . VAL A 1 728 ? 36.352 110.747 109.178 1.00 200.85 728 VAL A C 1
ATOM 7878 O O . VAL A 1 728 ? 35.527 111.663 109.297 1.00 229.77 728 VAL A O 1
ATOM 7891 N N . VAL A 1 729 ? 36.720 109.979 110.201 1.00 198.28 729 VAL A N 1
ATOM 7892 C CA . VAL A 1 729 ? 36.160 110.175 111.531 1.00 214.62 729 VAL A CA 1
ATOM 7893 C C . VAL A 1 729 ? 37.205 109.817 112.574 1.00 209.33 729 VAL A C 1
ATOM 7894 O O . VAL A 1 729 ? 38.016 108.907 112.382 1.00 176.71 729 VAL A O 1
ATOM 7907 N N . GLY A 1 730 ? 37.179 110.549 113.687 1.00 189.51 730 GLY A N 1
ATOM 7908 C CA . GLY A 1 730 ? 38.120 110.304 114.760 1.00 211.31 730 GLY A CA 1
ATOM 7909 C C . GLY A 1 730 ? 39.498 110.844 114.418 1.00 235.14 730 GLY A C 1
ATOM 7910 O O . GLY A 1 730 ? 39.654 111.767 113.616 1.00 212.89 730 GLY A O 1
ATOM 7914 N N . LEU A 1 731 ? 40.510 110.241 115.031 1.00 252.72 731 LEU A N 1
ATOM 7915 C CA . LEU A 1 731 ? 41.899 110.596 114.751 1.00 234.17 731 LEU A CA 1
ATOM 7916 C C . LEU A 1 731 ? 42.444 109.730 113.619 1.00 220.74 731 LEU A C 1
ATOM 7917 O O . LEU A 1 731 ? 43.513 109.135 113.693 1.00 229.78 731 LEU A O 1
ATOM 7933 N N . SER A 1 732 ? 41.705 109.700 112.516 1.00 231.73 732 SER A N 1
ATOM 7934 C CA . SER A 1 732 ? 42.107 108.882 111.385 1.00 209.43 732 SER A CA 1
ATOM 7935 C C . SER A 1 732 ? 43.323 109.506 110.722 1.00 196.56 732 SER A C 1
ATOM 7936 O O . SER A 1 732 ? 43.217 110.095 109.644 1.00 204.94 732 SER A O 1
ATOM 7944 N N . VAL A 1 733 ? 44.482 109.386 111.366 1.00 203.82 733 VAL A N 1
ATOM 7945 C CA . VAL A 1 733 ? 45.671 110.086 110.896 1.00 186.21 733 VAL A CA 1
ATOM 7946 C C . VAL A 1 733 ? 46.074 109.577 109.519 1.00 182.13 733 VAL A C 1
ATOM 7947 O O . VAL A 1 733 ? 46.680 110.308 108.727 1.00 172.06 733 VAL A O 1
ATOM 7960 N N . ILE A 1 734 ? 45.743 108.323 109.214 1.00 165.97 734 ILE A N 1
ATOM 7961 C CA . ILE A 1 734 ? 46.132 107.682 107.961 1.00 163.75 734 ILE A CA 1
ATOM 7962 C C . ILE A 1 734 ? 45.384 108.277 106.771 1.00 163.13 734 ILE A C 1
ATOM 7963 O O . ILE A 1 734 ? 44.148 108.286 106.728 1.00 170.45 734 ILE A O 1
ATOM 7979 N N . ASP A 1 735 ? 46.142 108.807 105.807 1.00 167.90 735 ASP A N 1
ATOM 7980 C CA . ASP A 1 735 ? 45.622 109.300 104.535 1.00 171.69 735 ASP A CA 1
ATOM 7981 C C . ASP A 1 735 ? 45.682 108.260 103.415 1.00 160.00 735 ASP A C 1
ATOM 7982 O O . ASP A 1 735 ? 45.150 108.510 102.327 1.00 139.33 735 ASP A O 1
ATOM 7991 N N . GLU A 1 736 ? 46.297 107.103 103.662 1.00 148.13 736 GLU A N 1
ATOM 7992 C CA . GLU A 1 736 ? 46.467 106.043 102.663 1.00 130.82 736 GLU A CA 1
ATOM 7993 C C . GLU A 1 736 ? 45.225 105.156 102.628 1.00 138.96 736 GLU A C 1
ATOM 7994 O O . GLU A 1 736 ? 45.245 103.965 102.932 1.00 99.01 736 GLU A O 1
ATOM 8006 N N . HIS A 1 737 ? 44.121 105.776 102.234 1.00 149.42 737 HIS A N 1
ATOM 8007 C CA . HIS A 1 737 ? 42.810 105.243 102.569 1.00 148.51 737 HIS A CA 1
ATOM 8008 C C . HIS A 1 737 ? 42.453 104.003 101.753 1.00 121.83 737 HIS A C 1
ATOM 8009 O O . HIS A 1 737 ? 42.292 102.907 102.307 1.00 84.02 737 HIS A O 1
ATOM 8023 N N . LYS A 1 738 ? 42.320 104.150 100.432 1.00 121.28 738 LYS A N 1
ATOM 8024 C CA . LYS A 1 738 ? 41.957 103.012 99.590 1.00 111.11 738 LYS A CA 1
ATOM 8025 C C . LYS A 1 738 ? 43.110 102.047 99.366 1.00 99.67 738 LYS A C 1
ATOM 8026 O O . LYS A 1 738 ? 42.893 100.834 99.285 1.00 96.71 738 LYS A O 1
ATOM 8045 N N . ALA A 1 739 ? 44.335 102.559 99.254 1.00 101.58 739 ALA A N 1
ATOM 8046 C CA . ALA A 1 739 ? 45.465 101.677 99.002 1.00 94.58 739 ALA A CA 1
ATOM 8047 C C . ALA A 1 739 ? 45.486 100.525 99.992 1.00 89.39 739 ALA A C 1
ATOM 8048 O O . ALA A 1 739 ? 45.896 99.411 99.644 1.00 92.95 739 ALA A O 1
ATOM 8055 N N . MET A 1 740 ? 45.018 100.760 101.217 1.00 94.63 740 MET A N 1
ATOM 8056 C CA . MET A 1 740 ? 44.899 99.662 102.167 1.00 91.04 740 MET A CA 1
ATOM 8057 C C . MET A 1 740 ? 43.884 98.630 101.688 1.00 86.14 740 MET A C 1
ATOM 8058 O O . MET A 1 740 ? 44.106 97.424 101.836 1.00 84.55 740 MET A O 1
ATOM 8072 N N . CYS A 1 741 ? 42.765 99.075 101.109 1.00 79.39 741 CYS A N 1
ATOM 8073 C CA . CYS A 1 741 ? 41.821 98.125 100.526 1.00 87.80 741 CYS A CA 1
ATOM 8074 C C . CYS A 1 741 ? 42.479 97.300 99.427 1.00 90.97 741 CYS A C 1
ATOM 8075 O O . CYS A 1 741 ? 42.278 96.079 99.343 1.00 96.04 741 CYS A O 1
ATOM 8083 N N . ALA A 1 742 ? 43.244 97.959 98.555 1.00 84.44 742 ALA A N 1
ATOM 8084 C CA . ALA A 1 742 ? 43.971 97.236 97.521 1.00 88.99 742 ALA A CA 1
ATOM 8085 C C . ALA A 1 742 ? 44.882 96.185 98.135 1.00 84.56 742 ALA A C 1
ATOM 8086 O O . ALA A 1 742 ? 44.946 95.048 97.652 1.00 92.17 742 ALA A O 1
ATOM 8093 N N . PHE A 1 743 ? 45.605 96.549 99.196 1.00 82.13 743 PHE A N 1
ATOM 8094 C CA . PHE A 1 743 ? 46.489 95.587 99.844 1.00 85.32 743 PHE A CA 1
ATOM 8095 C C . PHE A 1 743 ? 45.699 94.422 100.431 1.00 87.12 743 PHE A C 1
ATOM 8096 O O . PHE A 1 743 ? 46.103 93.257 100.306 1.00 99.02 743 PHE A O 1
ATOM 8113 N N . ILE A 1 744 ? 44.573 94.718 101.081 1.00 80.09 744 ILE A N 1
ATOM 8114 C CA . ILE A 1 744 ? 43.747 93.661 101.654 1.00 80.68 744 ILE A CA 1
ATOM 8115 C C . ILE A 1 744 ? 43.346 92.677 100.569 1.00 83.91 744 ILE A C 1
ATOM 8116 O O . ILE A 1 744 ? 43.438 91.458 100.742 1.00 89.48 744 ILE A O 1
ATOM 8132 N N . LEU A 1 745 ? 42.864 93.195 99.442 1.00 79.94 745 LEU A N 1
ATOM 8133 C CA . LEU A 1 745 ? 42.375 92.314 98.387 1.00 81.79 745 LEU A CA 1
ATOM 8134 C C . LEU A 1 745 ? 43.514 91.525 97.756 1.00 89.52 745 LEU A C 1
ATOM 8135 O O . LEU A 1 745 ? 43.365 90.331 97.449 1.00 91.39 745 LEU A O 1
ATOM 8151 N N . SER A 1 746 ? 44.667 92.164 97.572 1.00 91.22 746 SER A N 1
ATOM 8152 C CA . SER A 1 746 ? 45.845 91.424 97.149 1.00 84.88 746 SER A CA 1
ATOM 8153 C C . SER A 1 746 ? 46.081 90.232 98.065 1.00 84.87 746 SER A C 1
ATOM 8154 O O . SER A 1 746 ? 46.285 89.107 97.599 1.00 91.47 746 SER A O 1
ATOM 8162 N N . MET A 1 747 ? 46.054 90.460 99.381 1.00 87.22 747 MET A N 1
ATOM 8163 C CA . MET A 1 747 ? 46.278 89.349 100.304 1.00 99.40 747 MET A CA 1
ATOM 8164 C C . MET A 1 747 ? 45.146 88.326 100.235 1.00 95.49 747 MET A C 1
ATOM 8165 O O . MET A 1 747 ? 45.379 87.138 100.476 1.00 89.85 747 MET A O 1
ATOM 8179 N N . LEU A 1 748 ? 43.923 88.757 99.915 1.00 86.15 748 LEU A N 1
ATOM 8180 C CA . LEU A 1 748 ? 42.843 87.790 99.734 1.00 84.46 748 LEU A CA 1
ATOM 8181 C C . LEU A 1 748 ? 43.120 86.863 98.560 1.00 82.36 748 LEU A C 1
ATOM 8182 O O . LEU A 1 748 ? 42.672 85.711 98.563 1.00 104.58 748 LEU A O 1
ATOM 8198 N N . CYS A 1 749 ? 43.821 87.351 97.536 1.00 81.76 749 CYS A N 1
ATOM 8199 C CA . CYS A 1 749 ? 44.132 86.532 96.369 1.00 85.33 749 CYS A CA 1
ATOM 8200 C C . CYS A 1 749 ? 45.532 85.917 96.388 1.00 97.00 749 CYS A C 1
ATOM 8201 O O . CYS A 1 749 ? 45.899 85.239 95.423 1.00 105.55 749 CYS A O 1
ATOM 8209 N N . LYS A 1 750 ? 46.334 86.145 97.431 1.00 91.18 750 LYS A N 1
ATOM 8210 C CA . LYS A 1 750 ? 47.697 85.615 97.462 1.00 97.20 750 LYS A CA 1
ATOM 8211 C C . LYS A 1 750 ? 47.618 84.125 97.782 1.00 105.26 750 LYS A C 1
ATOM 8212 O O . LYS A 1 750 ? 47.068 83.733 98.819 1.00 95.12 750 LYS A O 1
ATOM 8231 N N . GLY A 1 751 ? 48.181 83.299 96.901 1.00 99.13 751 GLY A N 1
ATOM 8232 C CA . GLY A 1 751 ? 47.818 81.900 96.974 1.00 104.13 751 GLY A CA 1
ATOM 8233 C C . GLY A 1 751 ? 46.302 81.955 96.830 1.00 106.27 751 GLY A C 1
ATOM 8234 O O . GLY A 1 751 ? 45.747 82.898 96.268 1.00 139.80 751 GLY A O 1
ATOM 8238 N N . PHE A 1 752 ? 45.629 80.931 97.344 1.00 110.58 752 PHE A N 1
ATOM 8239 C CA . PHE A 1 752 ? 44.175 81.006 97.474 1.00 113.29 752 PHE A CA 1
ATOM 8240 C C . PHE A 1 752 ? 43.466 81.246 96.147 1.00 100.86 752 PHE A C 1
ATOM 8241 O O . PHE A 1 752 ? 43.008 82.362 95.841 1.00 96.02 752 PHE A O 1
ATOM 8258 N N . LYS A 1 753 ? 43.386 80.198 95.326 1.00 91.64 753 LYS A N 1
ATOM 8259 C CA . LYS A 1 753 ? 42.678 80.316 94.059 1.00 95.54 753 LYS A CA 1
ATOM 8260 C C . LYS A 1 753 ? 41.233 80.741 94.283 1.00 98.75 753 LYS A C 1
ATOM 8261 O O . LYS A 1 753 ? 40.734 81.656 93.623 1.00 87.11 753 LYS A O 1
ATOM 8280 N N . THR A 1 754 ? 40.554 80.107 95.236 1.00 100.85 754 THR A N 1
ATOM 8281 C CA . THR A 1 754 ? 39.147 80.419 95.455 1.00 91.90 754 THR A CA 1
ATOM 8282 C C . THR A 1 754 ? 38.940 81.916 95.664 1.00 90.07 754 THR A C 1
ATOM 8283 O O . THR A 1 754 ? 37.935 82.484 95.218 1.00 97.36 754 THR A O 1
ATOM 8294 N N . GLY A 1 755 ? 39.888 82.577 96.327 1.00 96.70 755 GLY A N 1
ATOM 8295 C CA . GLY A 1 755 ? 39.815 84.024 96.444 1.00 92.33 755 GLY A CA 1
ATOM 8296 C C . GLY A 1 755 ? 39.971 84.715 95.103 1.00 87.01 755 GLY A C 1
ATOM 8297 O O . GLY A 1 755 ? 39.276 85.691 94.812 1.00 85.21 755 GLY A O 1
ATOM 8301 N N . GLN A 1 756 ? 40.906 84.231 94.279 1.00 96.60 756 GLN A N 1
ATOM 8302 C CA . GLN A 1 756 ? 41.077 84.768 92.932 1.00 105.13 756 GLN A CA 1
ATOM 8303 C C . GLN A 1 756 ? 39.770 84.694 92.150 1.00 99.78 756 GLN A C 1
ATOM 8304 O O . GLN A 1 756 ? 39.394 85.641 91.447 1.00 87.90 756 GLN A O 1
ATOM 8318 N N . VAL A 1 757 ? 39.053 83.580 92.290 1.00 88.00 757 VAL A N 1
ATOM 8319 C CA . VAL A 1 757 ? 37.798 83.377 91.573 1.00 89.22 757 VAL A CA 1
ATOM 8320 C C . VAL A 1 757 ? 36.732 84.339 92.077 1.00 88.91 757 VAL A C 1
ATOM 8321 O O . VAL A 1 757 ? 36.103 85.080 91.303 1.00 93.51 757 VAL A O 1
ATOM 8334 N N . VAL A 1 758 ? 36.503 84.327 93.390 1.00 98.31 758 VAL A N 1
ATOM 8335 C CA . VAL A 1 758 ? 35.486 85.196 93.969 1.00 96.28 758 VAL A CA 1
ATOM 8336 C C . VAL A 1 758 ? 35.751 86.640 93.566 1.00 96.61 758 VAL A C 1
ATOM 8337 O O . VAL A 1 758 ? 34.857 87.344 93.085 1.00 87.95 758 VAL A O 1
ATOM 8350 N N . CYS A 1 759 ? 36.997 87.092 93.725 1.00 93.84 759 CYS A N 1
ATOM 8351 C CA . CYS A 1 759 ? 37.325 88.474 93.398 1.00 93.08 759 CYS A CA 1
ATOM 8352 C C . CYS A 1 759 ? 37.176 88.757 91.910 1.00 108.08 759 CYS A C 1
ATOM 8353 O O . CYS A 1 759 ? 36.834 89.883 91.528 1.00 105.66 759 CYS A O 1
ATOM 8361 N N . ASN A 1 760 ? 37.424 87.766 91.054 1.00 110.39 760 ASN A N 1
ATOM 8362 C CA . ASN A 1 760 ? 37.184 87.993 89.640 1.00 109.99 760 ASN A CA 1
ATOM 8363 C C . ASN A 1 760 ? 35.705 88.058 89.307 1.00 102.49 760 ASN A C 1
ATOM 8364 O O . ASN A 1 760 ? 35.357 88.483 88.201 1.00 99.06 760 ASN A O 1
ATOM 8375 N N . SER A 1 761 ? 34.831 87.618 90.213 1.00 110.38 761 SER A N 1
ATOM 8376 C CA . SER A 1 761 ? 33.410 87.872 89.999 1.00 113.60 761 SER A CA 1
ATOM 8377 C C . SER A 1 761 ? 33.037 89.333 90.240 1.00 108.90 761 SER A C 1
ATOM 8378 O O . SER A 1 761 ? 31.983 89.774 89.767 1.00 114.53 761 SER A O 1
ATOM 8386 N N . THR A 1 762 ? 33.867 90.089 90.962 1.00 98.39 762 THR A N 1
ATOM 8387 C CA . THR A 1 762 ? 33.536 91.438 91.389 1.00 102.97 762 THR A CA 1
ATOM 8388 C C . THR A 1 762 ? 34.203 92.478 90.498 1.00 108.31 762 THR A C 1
ATOM 8389 O O . THR A 1 762 ? 34.913 92.162 89.542 1.00 130.71 762 THR A O 1
ATOM 8400 N N . GLU A 1 763 ? 33.985 93.746 90.847 1.00 108.63 763 GLU A N 1
ATOM 8401 C CA . GLU A 1 763 ? 34.523 94.888 90.122 1.00 120.82 763 GLU A CA 1
ATOM 8402 C C . GLU A 1 763 ? 35.951 95.248 90.547 1.00 108.98 763 GLU A C 1
ATOM 8403 O O . GLU A 1 763 ? 36.426 96.338 90.206 1.00 108.55 763 GLU A O 1
ATOM 8415 N N . ILE A 1 764 ? 36.660 94.358 91.247 1.00 99.72 764 ILE A N 1
ATOM 8416 C CA . ILE A 1 764 ? 37.953 94.735 91.814 1.00 102.22 764 ILE A CA 1
ATOM 8417 C C . ILE A 1 764 ? 38.932 95.112 90.709 1.00 93.68 764 ILE A C 1
ATOM 8418 O O . ILE A 1 764 ? 39.576 96.169 90.760 1.00 106.84 764 ILE A O 1
ATOM 8434 N N . MET A 1 765 ? 39.066 94.254 89.695 1.00 91.08 765 MET A N 1
ATOM 8435 C CA . MET A 1 765 ? 40.046 94.524 88.649 1.00 103.76 765 MET A CA 1
ATOM 8436 C C . MET A 1 765 ? 39.819 95.895 88.032 1.00 95.65 765 MET A C 1
ATOM 8437 O O . MET A 1 765 ? 40.771 96.650 87.795 1.00 96.95 765 MET A O 1
ATOM 8451 N N . THR A 1 766 ? 38.564 96.224 87.741 1.00 93.66 766 THR A N 1
ATOM 8452 C CA . THR A 1 766 ? 38.276 97.488 87.081 1.00 102.80 766 THR A CA 1
ATOM 8453 C C . THR A 1 766 ? 38.681 98.667 87.952 1.00 105.59 766 THR A C 1
ATOM 8454 O O . THR A 1 766 ? 39.258 99.641 87.459 1.00 99.35 766 THR A O 1
ATOM 8465 N N . SER A 1 767 ? 38.391 98.599 89.251 1.00 118.89 767 SER A N 1
ATOM 8466 C CA . SER A 1 767 ? 38.784 99.684 90.143 1.00 113.55 767 SER A CA 1
ATOM 8467 C C . SER A 1 767 ? 40.301 99.825 90.203 1.00 110.07 767 SER A C 1
ATOM 8468 O O . SER A 1 767 ? 40.831 100.943 90.143 1.00 109.17 767 SER A O 1
ATOM 8476 N N . CYS A 1 768 ? 41.018 98.706 90.321 1.00 108.33 768 CYS A N 1
ATOM 8477 C CA . CYS A 1 768 ? 42.476 98.772 90.337 1.00 95.54 768 CYS A CA 1
ATOM 8478 C C . CYS A 1 768 ? 42.996 99.447 89.073 1.00 92.20 768 CYS A C 1
ATOM 8479 O O . CYS A 1 768 ? 43.854 100.345 89.125 1.00 104.60 768 CYS A O 1
ATOM 8487 N N . LEU A 1 769 ? 42.474 99.025 87.921 1.00 97.70 769 LEU A N 1
ATOM 8488 C CA . LEU A 1 769 ? 42.900 99.606 86.656 1.00 100.76 769 LEU A CA 1
ATOM 8489 C C . LEU A 1 769 ? 42.594 101.095 86.616 1.00 111.07 769 LEU A C 1
ATOM 8490 O O . LEU A 1 769 ? 43.396 101.890 86.112 1.00 106.60 769 LEU A O 1
ATOM 8506 N N . TYR A 1 770 ? 41.435 101.491 87.141 1.00 105.89 770 TYR A N 1
ATOM 8507 C CA . TYR A 1 770 ? 41.104 102.908 87.199 1.00 112.17 770 TYR A CA 1
ATOM 8508 C C . TYR A 1 770 ? 42.152 103.671 87.995 1.00 107.61 770 TYR A C 1
ATOM 8509 O O . TYR A 1 770 ? 42.612 104.737 87.574 1.00 117.90 770 TYR A O 1
ATOM 8527 N N . HIS A 1 771 ? 42.550 103.136 89.150 1.00 105.15 771 HIS A N 1
ATOM 8528 C CA . HIS A 1 771 ? 43.494 103.875 89.983 1.00 100.59 771 HIS A CA 1
ATOM 8529 C C . HIS A 1 771 ? 44.883 103.937 89.366 1.00 95.93 771 HIS A C 1
ATOM 8530 O O . HIS A 1 771 ? 45.646 104.851 89.694 1.00 98.75 771 HIS A O 1
ATOM 8544 N N . THR A 1 772 ? 45.237 102.989 88.494 1.00 90.62 772 THR A N 1
ATOM 8545 C CA . THR A 1 772 ? 46.510 103.130 87.788 1.00 98.27 772 THR A CA 1
ATOM 8546 C C . THR A 1 772 ? 46.531 104.401 86.945 1.00 113.66 772 THR A C 1
ATOM 8547 O O . THR A 1 772 ? 47.579 105.037 86.794 1.00 130.24 772 THR A O 1
ATOM 8558 N N . GLU A 1 773 ? 45.386 104.771 86.365 1.00 114.32 773 GLU A N 1
ATOM 8559 C CA . GLU A 1 773 ? 45.375 105.837 85.367 1.00 127.18 773 GLU A CA 1
ATOM 8560 C C . GLU A 1 773 ? 45.340 107.224 86.008 1.00 127.10 773 GLU A C 1
ATOM 8561 O O . GLU A 1 773 ? 45.967 108.156 85.494 1.00 150.35 773 GLU A O 1
ATOM 8573 N N . HIS A 1 774 ? 44.583 107.402 87.144 1.00 134.23 774 HIS A N 1
ATOM 8574 C CA . HIS A 1 774 ? 44.385 108.753 87.666 1.00 126.46 774 HIS A CA 1
ATOM 8575 C C . HIS A 1 774 ? 45.290 109.052 88.868 1.00 141.94 774 HIS A C 1
ATOM 8576 O O . HIS A 1 774 ? 45.592 108.166 89.677 1.00 144.99 774 HIS A O 1
ATOM 8590 N N . PRO A 1 775 ? 45.706 110.315 89.000 1.00 161.85 775 PRO A N 1
ATOM 8591 C CA . PRO A 1 775 ? 46.911 110.664 89.768 1.00 170.49 775 PRO A CA 1
ATOM 8592 C C . PRO A 1 775 ? 46.770 110.727 91.289 1.00 168.98 775 PRO A C 1
ATOM 8593 O O . PRO A 1 775 ? 45.748 110.390 91.884 1.00 175.84 775 PRO A O 1
ATOM 8604 N N . ASP A 1 776 ? 47.886 111.135 91.904 1.00 167.62 776 ASP A N 1
ATOM 8605 C CA . ASP A 1 776 ? 48.117 111.667 93.243 1.00 172.67 776 ASP A CA 1
ATOM 8606 C C . ASP A 1 776 ? 48.239 110.670 94.401 1.00 163.23 776 ASP A C 1
ATOM 8607 O O . ASP A 1 776 ? 48.525 111.111 95.516 1.00 192.17 776 ASP A O 1
ATOM 8616 N N . ASN A 1 777 ? 48.038 109.374 94.216 1.00 135.65 777 ASN A N 1
ATOM 8617 C CA . ASN A 1 777 ? 48.382 108.441 95.293 1.00 133.76 777 ASN A CA 1
ATOM 8618 C C . ASN A 1 777 ? 49.334 107.384 94.758 1.00 105.28 777 ASN A C 1
ATOM 8619 O O . ASN A 1 777 ? 48.919 106.532 93.951 1.00 113.88 777 ASN A O 1
ATOM 8630 N N . PRO A 1 778 ? 50.604 107.397 95.153 1.00 98.15 778 PRO A N 1
ATOM 8631 C CA . PRO A 1 778 ? 51.549 106.423 94.597 1.00 97.96 778 PRO A CA 1
ATOM 8632 C C . PRO A 1 778 ? 51.352 105.056 95.211 1.00 95.77 778 PRO A C 1
ATOM 8633 O O . PRO A 1 778 ? 51.494 104.040 94.529 1.00 100.80 778 PRO A O 1
ATOM 8644 N N . LEU A 1 779 ? 51.047 105.019 96.508 1.00 99.19 779 LEU A N 1
ATOM 8645 C CA . LEU A 1 779 ? 50.777 103.737 97.144 1.00 92.66 779 LEU A CA 1
ATOM 8646 C C . LEU A 1 779 ? 49.571 103.054 96.518 1.00 96.04 779 LEU A C 1
ATOM 8647 O O . LEU A 1 779 ? 49.555 101.828 96.370 1.00 110.59 779 LEU A O 1
ATOM 8663 N N . LEU A 1 780 ? 48.536 103.820 96.169 1.00 87.97 780 LEU A N 1
ATOM 8664 C CA . LEU A 1 780 ? 47.385 103.203 95.524 1.00 86.92 780 LEU A CA 1
ATOM 8665 C C . LEU A 1 780 ? 47.772 102.627 94.168 1.00 91.99 780 LEU A C 1
ATOM 8666 O O . LEU A 1 780 ? 47.364 101.516 93.830 1.00 94.17 780 LEU A O 1
ATOM 8682 N N . ARG A 1 781 ? 48.558 103.363 93.376 1.00 87.42 781 ARG A N 1
ATOM 8683 C CA . ARG A 1 781 ? 49.002 102.831 92.089 1.00 90.80 781 ARG A CA 1
ATOM 8684 C C . ARG A 1 781 ? 49.797 101.546 92.287 1.00 92.73 781 ARG A C 1
ATOM 8685 O O . ARG A 1 781 ? 49.545 100.525 91.628 1.00 104.60 781 ARG A O 1
ATOM 8706 N N . GLN A 1 782 ? 50.763 101.586 93.204 1.00 92.88 782 GLN A N 1
ATOM 8707 C CA . GLN A 1 782 ? 51.561 100.411 93.526 1.00 85.02 782 GLN A CA 1
ATOM 8708 C C . GLN A 1 782 ? 50.662 99.231 93.868 1.00 85.56 782 GLN A C 1
ATOM 8709 O O . GLN A 1 782 ? 50.680 98.199 93.187 1.00 99.72 782 GLN A O 1
ATOM 8723 N N . TRP A 1 783 ? 49.842 99.374 94.908 1.00 83.67 783 TRP A N 1
ATOM 8724 C CA . TRP A 1 783 ? 49.083 98.226 95.384 1.00 84.32 783 TRP A CA 1
ATOM 8725 C C . TRP A 1 783 ? 47.944 97.850 94.452 1.00 84.20 783 TRP A C 1
ATOM 8726 O O . TRP A 1 783 ? 47.485 96.710 94.506 1.00 89.89 783 TRP A O 1
ATOM 8747 N N . SER A 1 784 ? 47.534 98.733 93.544 1.00 84.47 784 SER A N 1
ATOM 8748 C CA . SER A 1 784 ? 46.604 98.320 92.501 1.00 88.87 784 SER A CA 1
ATOM 8749 C C . SER A 1 784 ? 47.298 97.418 91.491 1.00 86.87 784 SER A C 1
ATOM 8750 O O . SER A 1 784 ? 46.730 96.406 91.057 1.00 93.01 784 SER A O 1
ATOM 8758 N N . CYS A 1 785 ? 48.529 97.763 91.105 1.00 85.93 785 CYS A N 1
ATOM 8759 C CA . CYS A 1 785 ? 49.291 96.853 90.254 1.00 88.79 785 CYS A CA 1
ATOM 8760 C C . CYS A 1 785 ? 49.537 95.518 90.956 1.00 92.78 785 CYS A C 1
ATOM 8761 O O . CYS A 1 785 ? 49.420 94.455 90.336 1.00 102.57 785 CYS A O 1
ATOM 8769 N N . LEU A 1 786 ? 49.885 95.547 92.245 1.00 84.47 786 LEU A N 1
ATOM 8770 C CA . LEU A 1 786 ? 50.098 94.285 92.952 1.00 83.78 786 LEU A CA 1
ATOM 8771 C C . LEU A 1 786 ? 48.805 93.478 93.028 1.00 83.72 786 LEU A C 1
ATOM 8772 O O . LEU A 1 786 ? 48.820 92.247 92.890 1.00 83.72 786 LEU A O 1
ATOM 8788 N N . CYS A 1 787 ? 47.679 94.155 93.270 1.00 83.72 787 CYS A N 1
ATOM 8789 C CA . CYS A 1 787 ? 46.391 93.479 93.292 1.00 84.66 787 CYS A CA 1
ATOM 8790 C C . CYS A 1 787 ? 46.125 92.784 91.968 1.00 89.02 787 CYS A C 1
ATOM 8791 O O . CYS A 1 787 ? 45.671 91.639 91.944 1.00 92.29 787 CYS A O 1
ATOM 8799 N N . ILE A 1 788 ? 46.381 93.472 90.853 1.00 87.88 788 ILE A N 1
ATOM 8800 C CA . ILE A 1 788 ? 46.204 92.835 89.550 1.00 94.73 788 ILE A CA 1
ATOM 8801 C C . ILE A 1 788 ? 47.124 91.627 89.430 1.00 86.45 788 ILE A C 1
ATOM 8802 O O . ILE A 1 788 ? 46.712 90.555 88.977 1.00 91.57 788 ILE A O 1
ATOM 8818 N N . SER A 1 789 ? 48.388 91.786 89.833 1.00 85.90 789 SER A N 1
ATOM 8819 C CA . SER A 1 789 ? 49.340 90.685 89.714 1.00 87.97 789 SER A CA 1
ATOM 8820 C C . SER A 1 789 ? 48.833 89.445 90.433 1.00 85.38 789 SER A C 1
ATOM 8821 O O . SER A 1 789 ? 48.974 88.324 89.930 1.00 85.78 789 SER A O 1
ATOM 8829 N N . GLN A 1 790 ? 48.293 89.623 91.638 1.00 84.63 790 GLN A N 1
ATOM 8830 C CA . GLN A 1 790 ? 47.760 88.496 92.394 1.00 84.29 790 GLN A CA 1
ATOM 8831 C C . GLN A 1 790 ? 46.384 88.058 91.911 1.00 85.82 790 GLN A C 1
ATOM 8832 O O . GLN A 1 790 ? 45.992 86.915 92.167 1.00 86.88 790 GLN A O 1
ATOM 8846 N N . LEU A 1 791 ? 45.655 88.933 91.213 1.00 85.50 791 LEU A N 1
ATOM 8847 C CA . LEU A 1 791 ? 44.283 88.637 90.814 1.00 93.98 791 LEU A CA 1
ATOM 8848 C C . LEU A 1 791 ? 44.219 87.595 89.712 1.00 89.63 791 LEU A C 1
ATOM 8849 O O . LEU A 1 791 ? 43.213 86.883 89.594 1.00 87.73 791 LEU A O 1
ATOM 8865 N N . TRP A 1 792 ? 45.247 87.538 88.861 1.00 87.57 792 TRP A N 1
ATOM 8866 C CA . TRP A 1 792 ? 45.269 86.643 87.712 1.00 89.48 792 TRP A CA 1
ATOM 8867 C C . TRP A 1 792 ? 46.495 85.734 87.696 1.00 91.03 792 TRP A C 1
ATOM 8868 O O . TRP A 1 792 ? 46.826 85.185 86.642 1.00 105.24 792 TRP A O 1
ATOM 8889 N N . LYS A 1 793 ? 47.163 85.529 88.837 1.00 104.05 793 LYS A N 1
ATOM 8890 C CA . LYS A 1 793 ? 48.493 84.927 88.796 1.00 110.16 793 LYS A CA 1
ATOM 8891 C C . LYS A 1 793 ? 48.477 83.612 88.029 1.00 117.28 793 LYS A C 1
ATOM 8892 O O . LYS A 1 793 ? 49.254 83.418 87.088 1.00 147.04 793 LYS A O 1
ATOM 8911 N N . ASP A 1 794 ? 47.584 82.702 88.403 1.00 94.76 794 ASP A N 1
ATOM 8912 C CA . ASP A 1 794 ? 47.459 81.433 87.701 1.00 112.67 794 ASP A CA 1
ATOM 8913 C C . ASP A 1 794 ? 46.004 81.171 87.340 1.00 124.19 794 ASP A C 1
ATOM 8914 O O . ASP A 1 794 ? 45.580 80.018 87.224 1.00 174.91 794 ASP A O 1
ATOM 8923 N N . PHE A 1 795 ? 45.234 82.238 87.145 1.00 113.04 795 PHE A N 1
ATOM 8924 C CA . PHE A 1 795 ? 43.799 82.155 86.891 1.00 126.28 795 PHE A CA 1
ATOM 8925 C C . PHE A 1 795 ? 43.536 82.686 85.488 1.00 118.54 795 PHE A C 1
ATOM 8926 O O . PHE A 1 795 ? 43.601 83.897 85.253 1.00 101.76 795 PHE A O 1
ATOM 8943 N N . ASN A 1 796 ? 43.244 81.781 84.553 1.00 120.46 796 ASN A N 1
ATOM 8944 C CA . ASN A 1 796 ? 43.188 82.182 83.152 1.00 121.14 796 ASN A CA 1
ATOM 8945 C C . ASN A 1 796 ? 42.006 83.101 82.887 1.00 104.27 796 ASN A C 1
ATOM 8946 O O . ASN A 1 796 ? 42.145 84.114 82.192 1.00 98.33 796 ASN A O 1
ATOM 8957 N N . GLU A 1 797 ? 40.841 82.778 83.446 1.00 112.26 797 GLU A N 1
ATOM 8958 C CA . GLU A 1 797 ? 39.671 83.623 83.239 1.00 119.95 797 GLU A CA 1
ATOM 8959 C C . GLU A 1 797 ? 39.965 85.066 83.634 1.00 102.29 797 GLU A C 1
ATOM 8960 O O . GLU A 1 797 ? 39.491 86.003 82.979 1.00 95.69 797 GLU A O 1
ATOM 8972 N N . ALA A 1 798 ? 40.786 85.269 84.664 1.00 93.46 798 ALA A N 1
ATOM 8973 C CA . ALA A 1 798 ? 41.159 86.626 85.042 1.00 99.11 798 ALA A CA 1
ATOM 8974 C C . ALA A 1 798 ? 42.079 87.267 84.011 1.00 98.82 798 ALA A C 1
ATOM 8975 O O . ALA A 1 798 ? 41.941 88.456 83.709 1.00 98.40 798 ALA A O 1
ATOM 8982 N N . LYS A 1 799 ? 43.046 86.517 83.485 1.00 101.64 799 LYS A N 1
ATOM 8983 C CA . LYS A 1 799 ? 43.915 87.089 82.462 1.00 93.72 799 LYS A CA 1
ATOM 8984 C C . LYS A 1 799 ? 43.095 87.530 81.256 1.00 95.26 799 LYS A C 1
ATOM 8985 O O . LYS A 1 799 ? 43.323 88.610 80.691 1.00 103.75 799 LYS A O 1
ATOM 9004 N N . TRP A 1 800 ? 42.127 86.704 80.852 1.00 96.34 800 TRP A N 1
ATOM 9005 C CA . TRP A 1 800 ? 41.267 87.067 79.733 1.00 106.40 800 TRP A CA 1
ATOM 9006 C C . TRP A 1 800 ? 40.424 88.288 80.071 1.00 100.39 800 TRP A C 1
ATOM 9007 O O . TRP A 1 800 ? 40.227 89.163 79.224 1.00 106.01 800 TRP A O 1
ATOM 9028 N N . ARG A 1 801 ? 39.918 88.371 81.304 1.00 96.88 801 ARG A N 1
ATOM 9029 C CA . ARG A 1 801 ? 39.210 89.580 81.718 1.00 107.96 801 ARG A CA 1
ATOM 9030 C C . ARG A 1 801 ? 40.104 90.808 81.570 1.00 104.62 801 ARG A C 1
ATOM 9031 O O . ARG A 1 801 ? 39.674 91.859 81.074 1.00 97.25 801 ARG A O 1
ATOM 9052 N N . GLY A 1 802 ? 41.352 90.696 82.015 1.00 108.46 802 GLY A N 1
ATOM 9053 C CA . GLY A 1 802 ? 42.268 91.815 81.881 1.00 115.08 802 GLY A CA 1
ATOM 9054 C C . GLY A 1 802 ? 42.434 92.240 80.437 1.00 114.05 802 GLY A C 1
ATOM 9055 O O . GLY A 1 802 ? 42.356 93.426 80.108 1.00 105.01 802 GLY A O 1
ATOM 9059 N N . ILE A 1 803 ? 42.634 91.267 79.547 1.00 107.46 803 ILE A N 1
ATOM 9060 C CA . ILE A 1 803 ? 42.746 91.587 78.127 1.00 106.39 803 ILE A CA 1
ATOM 9061 C C . ILE A 1 803 ? 41.473 92.263 77.643 1.00 106.50 803 ILE A C 1
ATOM 9062 O O . ILE A 1 803 ? 41.506 93.179 76.814 1.00 101.21 803 ILE A O 1
ATOM 9078 N N . ARG A 1 804 ? 40.333 91.824 78.162 1.00 121.24 804 ARG A N 1
ATOM 9079 C CA . ARG A 1 804 ? 39.052 92.395 77.768 1.00 114.45 804 ARG A CA 1
ATOM 9080 C C . ARG A 1 804 ? 38.943 93.857 78.174 1.00 101.27 804 ARG A C 1
ATOM 9081 O O . ARG A 1 804 ? 38.306 94.647 77.467 1.00 102.69 804 ARG A O 1
ATOM 9102 N N . GLU A 1 805 ? 39.555 94.241 79.295 1.00 103.72 805 GLU A N 1
ATOM 9103 C CA . GLU A 1 805 ? 39.602 95.639 79.706 1.00 110.97 805 GLU A CA 1
ATOM 9104 C C . GLU A 1 805 ? 40.901 96.317 79.280 1.00 122.30 805 GLU A C 1
ATOM 9105 O O . GLU A 1 805 ? 41.216 97.407 79.770 1.00 130.71 805 GLU A O 1
ATOM 9117 N N . ASN A 1 806 ? 41.639 95.703 78.361 1.00 131.48 806 ASN A N 1
ATOM 9118 C CA . ASN A 1 806 ? 42.987 96.125 77.978 1.00 150.47 806 ASN A CA 1
ATOM 9119 C C . ASN A 1 806 ? 43.790 96.553 79.207 1.00 121.68 806 ASN A C 1
ATOM 9120 O O . ASN A 1 806 ? 44.302 97.668 79.311 1.00 101.67 806 ASN A O 1
ATOM 9131 N N . ALA A 1 807 ? 43.902 95.611 80.144 1.00 112.34 807 ALA A N 1
ATOM 9132 C CA . ALA A 1 807 ? 44.776 95.815 81.289 1.00 115.91 807 ALA A CA 1
ATOM 9133 C C . ALA A 1 807 ? 46.215 96.008 80.843 1.00 115.45 807 ALA A C 1
ATOM 9134 O O . ALA A 1 807 ? 46.949 96.813 81.424 1.00 122.52 807 ALA A O 1
ATOM 9141 N N . LEU A 1 808 ? 46.650 95.249 79.839 1.00 108.57 808 LEU A N 1
ATOM 9142 C CA . LEU A 1 808 ? 48.058 95.282 79.466 1.00 105.16 808 LEU A CA 1
ATOM 9143 C C . LEU A 1 808 ? 48.477 96.673 78.999 1.00 118.58 808 LEU A C 1
ATOM 9144 O O . LEU A 1 808 ? 49.540 97.168 79.390 1.00 109.76 808 LEU A O 1
ATOM 9160 N N . GLN A 1 809 ? 47.654 97.330 78.178 1.00 115.18 809 GLN A N 1
ATOM 9161 C CA . GLN A 1 809 ? 47.986 98.682 77.730 1.00 123.25 809 GLN A CA 1
ATOM 9162 C C . GLN A 1 809 ? 48.037 99.651 78.907 1.00 113.51 809 GLN A C 1
ATOM 9163 O O . GLN A 1 809 ? 48.986 100.436 79.052 1.00 97.68 809 GLN A O 1
ATOM 9177 N N . LYS A 1 810 ? 47.011 99.614 79.756 1.00 113.91 810 LYS A N 1
ATOM 9178 C CA . LYS A 1 810 ? 46.948 100.537 80.880 1.00 96.50 810 LYS A CA 1
ATOM 9179 C C . LYS A 1 810 ? 48.133 100.344 81.810 1.00 95.10 810 LYS A C 1
ATOM 9180 O O . LYS A 1 810 ? 48.626 101.312 82.397 1.00 115.28 810 LYS A O 1
ATOM 9199 N N . LEU A 1 811 ? 48.597 99.101 81.962 1.00 94.28 811 LEU A N 1
ATOM 9200 C CA . LEU A 1 811 ? 49.776 98.845 82.780 1.00 93.44 811 LEU A CA 1
ATOM 9201 C C . LEU A 1 811 ? 51.034 99.358 82.092 1.00 97.28 811 LEU A C 1
ATOM 9202 O O . LEU A 1 811 ? 51.873 100.010 82.722 1.00 99.94 811 LEU A O 1
ATOM 9218 N N . ALA A 1 812 ? 51.175 99.090 80.793 1.00 95.47 812 ALA A N 1
ATOM 9219 C CA . ALA A 1 812 ? 52.342 99.571 80.068 1.00 98.36 812 ALA A CA 1
ATOM 9220 C C . ALA A 1 812 ? 52.418 101.088 80.072 1.00 96.09 812 ALA A C 1
ATOM 9221 O O . ALA A 1 812 ? 53.487 101.646 79.806 1.00 113.16 812 ALA A O 1
ATOM 9228 N N . ALA A 1 813 ? 51.303 101.765 80.348 1.00 96.44 813 ALA A N 1
ATOM 9229 C CA . ALA A 1 813 ? 51.357 103.212 80.534 1.00 97.09 813 ALA A CA 1
ATOM 9230 C C . ALA A 1 813 ? 52.327 103.596 81.649 1.00 97.68 813 ALA A C 1
ATOM 9231 O O . ALA A 1 813 ? 53.028 104.610 81.554 1.00 105.69 813 ALA A O 1
ATOM 9238 N N . LEU A 1 814 ? 52.360 102.813 82.725 1.00 102.32 814 LEU A N 1
ATOM 9239 C CA . LEU A 1 814 ? 53.161 103.133 83.899 1.00 104.38 814 LEU A CA 1
ATOM 9240 C C . LEU A 1 814 ? 54.644 102.846 83.717 1.00 99.07 814 LEU A C 1
ATOM 9241 O O . LEU A 1 814 ? 55.390 102.924 84.698 1.00 101.17 814 LEU A O 1
ATOM 9257 N N . ALA A 1 815 ? 55.095 102.516 82.505 1.00 99.28 815 ALA A N 1
ATOM 9258 C CA . ALA A 1 815 ? 56.499 102.173 82.317 1.00 101.63 815 ALA A CA 1
ATOM 9259 C C . ALA A 1 815 ? 57.417 103.306 82.745 1.00 104.80 815 ALA A C 1
ATOM 9260 O O . ALA A 1 815 ? 58.583 103.056 83.068 1.00 100.02 815 ALA A O 1
ATOM 9267 N N . ARG A 1 816 ? 56.921 104.541 82.749 1.00 95.31 816 ARG A N 1
ATOM 9268 C CA . ARG A 1 816 ? 57.715 105.709 83.099 1.00 102.88 816 ARG A CA 1
ATOM 9269 C C . ARG A 1 816 ? 57.116 106.453 84.287 1.00 96.88 816 ARG A C 1
ATOM 9270 O O . ARG A 1 816 ? 57.224 107.676 84.384 1.00 108.71 816 ARG A O 1
ATOM 9291 N N . ASP A 1 817 ? 56.480 105.726 85.197 1.00 117.67 817 ASP A N 1
ATOM 9292 C CA . ASP A 1 817 ? 55.752 106.374 86.274 1.00 125.53 817 ASP A CA 1
ATOM 9293 C C . ASP A 1 817 ? 56.699 107.103 87.218 1.00 114.08 817 ASP A C 1
ATOM 9294 O O . ASP A 1 817 ? 57.855 106.713 87.404 1.00 98.17 817 ASP A O 1
ATOM 9303 N N . SER A 1 818 ? 56.178 108.172 87.826 1.00 117.97 818 SER A N 1
ATOM 9304 C CA . SER A 1 818 ? 56.920 108.946 88.813 1.00 115.85 818 SER A CA 1
ATOM 9305 C C . SER A 1 818 ? 57.637 108.069 89.831 1.00 103.17 818 SER A C 1
ATOM 9306 O O . SER A 1 818 ? 58.811 108.296 90.138 1.00 92.82 818 SER A O 1
ATOM 9314 N N . CYS A 1 819 ? 56.942 107.063 90.371 1.00 101.72 819 CYS A N 1
ATOM 9315 C CA . CYS A 1 819 ? 57.407 106.352 91.557 1.00 100.96 819 CYS A CA 1
ATOM 9316 C C . CYS A 1 819 ? 58.007 105.006 91.185 1.00 89.64 819 CYS A C 1
ATOM 9317 O O . CYS A 1 819 ? 57.290 104.160 90.631 1.00 102.70 819 CYS A O 1
ATOM 9325 N N . PRO A 1 820 ? 59.282 104.737 91.494 1.00 89.53 820 PRO A N 1
ATOM 9326 C CA . PRO A 1 820 ? 59.857 103.433 91.128 1.00 89.06 820 PRO A CA 1
ATOM 9327 C C . PRO A 1 820 ? 59.115 102.232 91.687 1.00 87.91 820 PRO A C 1
ATOM 9328 O O . PRO A 1 820 ? 59.085 101.186 91.025 1.00 91.80 820 PRO A O 1
ATOM 9339 N N . GLU A 1 821 ? 58.546 102.317 92.891 1.00 90.26 821 GLU A N 1
ATOM 9340 C CA . GLU A 1 821 ? 57.810 101.164 93.401 1.00 86.17 821 GLU A CA 1
ATOM 9341 C C . GLU A 1 821 ? 56.601 100.852 92.529 1.00 86.31 821 GLU A C 1
ATOM 9342 O O . GLU A 1 821 ? 56.225 99.683 92.386 1.00 92.42 821 GLU A O 1
ATOM 9354 N N . VAL A 1 822 ? 55.997 101.867 91.911 1.00 87.08 822 VAL A N 1
ATOM 9355 C CA . VAL A 1 822 ? 54.910 101.595 90.978 1.00 87.43 822 VAL A CA 1
ATOM 9356 C C . VAL A 1 822 ? 55.435 100.870 89.747 1.00 88.23 822 VAL A C 1
ATOM 9357 O O . VAL A 1 822 ? 54.792 99.951 89.230 1.00 97.76 822 VAL A O 1
ATOM 9370 N N . ARG A 1 823 ? 56.584 101.303 89.229 1.00 88.58 823 ARG A N 1
ATOM 9371 C CA . ARG A 1 823 ? 57.164 100.647 88.062 1.00 89.07 823 ARG A CA 1
ATOM 9372 C C . ARG A 1 823 ? 57.449 99.179 88.354 1.00 88.22 823 ARG A C 1
ATOM 9373 O O . ARG A 1 823 ? 57.129 98.294 87.547 1.00 101.89 823 ARG A O 1
ATOM 9394 N N . ALA A 1 824 ? 58.043 98.901 89.518 1.00 87.42 824 ALA A N 1
ATOM 9395 C CA . ALA A 1 824 ? 58.301 97.518 89.912 1.00 87.88 824 ALA A CA 1
ATOM 9396 C C . ALA A 1 824 ? 57.000 96.732 90.044 1.00 86.23 824 ALA A C 1
ATOM 9397 O O . ALA A 1 824 ? 56.905 95.578 89.601 1.00 110.32 824 ALA A O 1
ATOM 9404 N N . ALA A 1 825 ? 55.986 97.337 90.661 1.00 85.98 825 ALA A N 1
ATOM 9405 C CA . ALA A 1 825 ? 54.705 96.662 90.803 1.00 85.62 825 ALA A CA 1
ATOM 9406 C C . ALA A 1 825 ? 54.106 96.312 89.448 1.00 91.58 825 ALA A C 1
ATOM 9407 O O . ALA A 1 825 ? 53.583 95.208 89.252 1.00 86.25 825 ALA A O 1
ATOM 9414 N N . MET A 1 826 ? 54.163 97.250 88.503 1.00 87.32 826 MET A N 1
ATOM 9415 C CA . MET A 1 826 ? 53.636 97.000 87.166 1.00 90.85 826 MET A CA 1
ATOM 9416 C C . MET A 1 826 ? 54.380 95.854 86.495 1.00 88.29 826 MET A C 1
ATOM 9417 O O . MET A 1 826 ? 53.762 94.973 85.877 1.00 101.20 826 MET A O 1
ATOM 9431 N N . ILE A 1 827 ? 55.708 95.852 86.596 1.00 88.15 827 ILE A N 1
ATOM 9432 C CA . ILE A 1 827 ? 56.470 94.742 86.033 1.00 96.61 827 ILE A CA 1
ATOM 9433 C C . ILE A 1 827 ? 56.023 93.427 86.657 1.00 87.48 827 ILE A C 1
ATOM 9434 O O . ILE A 1 827 ? 56.009 92.385 85.993 1.00 87.73 827 ILE A O 1
ATOM 9450 N N . HIS A 1 828 ? 55.698 93.440 87.953 1.00 90.74 828 HIS A N 1
ATOM 9451 C CA . HIS A 1 828 ? 55.278 92.194 88.593 1.00 93.55 828 HIS A CA 1
ATOM 9452 C C . HIS A 1 828 ? 53.892 91.762 88.122 1.00 86.39 828 HIS A C 1
ATOM 9453 O O . HIS A 1 828 ? 53.609 90.560 88.011 1.00 86.39 828 HIS A O 1
ATOM 9467 N N . ALA A 1 829 ? 53.022 92.721 87.821 1.00 86.80 829 ALA A N 1
ATOM 9468 C CA . ALA A 1 829 ? 51.745 92.368 87.212 1.00 87.34 829 ALA A CA 1
ATOM 9469 C C . ALA A 1 829 ? 51.964 91.694 85.863 1.00 88.22 829 ALA A C 1
ATOM 9470 O O . ALA A 1 829 ? 51.355 90.658 85.557 1.00 96.45 829 ALA A O 1
ATOM 9477 N N . MET A 1 830 ? 52.847 92.265 85.042 1.00 88.76 830 MET A N 1
ATOM 9478 C CA . MET A 1 830 ? 53.107 91.666 83.736 1.00 89.62 830 MET A CA 1
ATOM 9479 C C . MET A 1 830 ? 53.742 90.288 83.874 1.00 89.25 830 MET A C 1
ATOM 9480 O O . MET A 1 830 ? 53.372 89.353 83.156 1.00 89.79 830 MET A O 1
ATOM 9494 N N . THR A 1 831 ? 54.705 90.139 84.784 1.00 88.41 831 THR A N 1
ATOM 9495 C CA . THR A 1 831 ? 55.361 88.846 84.936 1.00 88.14 831 THR A CA 1
ATOM 9496 C C . THR A 1 831 ? 54.370 87.774 85.389 1.00 87.98 831 THR A C 1
ATOM 9497 O O . THR A 1 831 ? 54.485 86.619 84.964 1.00 89.56 831 THR A O 1
ATOM 9508 N N . THR A 1 832 ? 53.380 88.119 86.229 1.00 87.56 832 THR A N 1
ATOM 9509 C CA . THR A 1 832 ? 52.374 87.111 86.569 1.00 87.56 832 THR A CA 1
ATOM 9510 C C . THR A 1 832 ? 51.488 86.797 85.370 1.00 88.91 832 THR A C 1
ATOM 9511 O O . THR A 1 832 ? 51.109 85.639 85.156 1.00 98.24 832 THR A O 1
ATOM 9522 N N . PHE A 1 833 ? 51.140 87.819 84.578 1.00 89.23 833 PHE A N 1
ATOM 9523 C CA . PHE A 1 833 ? 50.274 87.588 83.424 1.00 106.11 833 PHE A CA 1
ATOM 9524 C C . PHE A 1 833 ? 50.830 86.503 82.509 1.00 111.29 833 PHE A C 1
ATOM 9525 O O . PHE A 1 833 ? 50.078 85.664 81.999 1.00 97.50 833 PHE A O 1
ATOM 9542 N N . LEU A 1 834 ? 52.141 86.531 82.264 1.00 117.34 834 LEU A N 1
ATOM 9543 C CA . LEU A 1 834 ? 52.800 85.505 81.468 1.00 111.13 834 LEU A CA 1
ATOM 9544 C C . LEU A 1 834 ? 52.400 84.124 81.963 1.00 113.90 834 LEU A C 1
ATOM 9545 O O . LEU A 1 834 ? 52.472 83.842 83.162 1.00 111.86 834 LEU A O 1
ATOM 9561 N N . GLY A 1 835 ? 51.988 83.256 81.039 1.00 105.25 835 GLY A N 1
ATOM 9562 C CA . GLY A 1 835 ? 51.645 81.907 81.439 1.00 118.81 835 GLY A CA 1
ATOM 9563 C C . GLY A 1 835 ? 50.517 81.214 80.701 1.00 124.55 835 GLY A C 1
ATOM 9564 O O . GLY A 1 835 ? 50.422 79.985 80.771 1.00 106.85 835 GLY A O 1
ATOM 9568 N N . ILE A 1 836 ? 49.657 81.956 80.009 1.00 132.53 836 ILE A N 1
ATOM 9569 C CA . ILE A 1 836 ? 48.497 81.356 79.344 1.00 127.86 836 ILE A CA 1
ATOM 9570 C C . ILE A 1 836 ? 48.956 80.091 78.624 1.00 127.74 836 ILE A C 1
ATOM 9571 O O . ILE A 1 836 ? 49.823 80.168 77.743 1.00 146.88 836 ILE A O 1
ATOM 9587 N N . PRO A 1 837 ? 48.417 78.902 78.971 1.00 130.05 837 PRO A N 1
ATOM 9588 C CA . PRO A 1 837 ? 49.022 77.649 78.499 1.00 137.68 837 PRO A CA 1
ATOM 9589 C C . PRO A 1 837 ? 48.805 77.391 77.018 1.00 153.07 837 PRO A C 1
ATOM 9590 O O . PRO A 1 837 ? 49.739 76.996 76.311 1.00 135.46 837 PRO A O 1
ATOM 9601 N N . GLU A 1 838 ? 47.582 77.590 76.535 1.00 147.27 838 GLU A N 1
ATOM 9602 C CA . GLU A 1 838 ? 47.318 77.456 75.104 1.00 161.09 838 GLU A CA 1
ATOM 9603 C C . GLU A 1 838 ? 48.000 78.627 74.413 1.00 144.13 838 GLU A C 1
ATOM 9604 O O . GLU A 1 838 ? 47.462 79.736 74.369 1.00 141.52 838 GLU A O 1
ATOM 9616 N N . VAL A 1 839 ? 49.185 78.384 73.863 1.00 141.90 839 VAL A N 1
ATOM 9617 C CA . VAL A 1 839 ? 50.009 79.469 73.305 1.00 134.91 839 VAL A CA 1
ATOM 9618 C C . VAL A 1 839 ? 49.563 79.634 71.856 1.00 135.51 839 VAL A C 1
ATOM 9619 O O . VAL A 1 839 ? 50.163 79.130 70.905 1.00 155.16 839 VAL A O 1
ATOM 9632 N N . THR A 1 840 ? 48.472 80.377 71.691 1.00 137.06 840 THR A N 1
ATOM 9633 C CA . THR A 1 840 ? 47.916 80.764 70.406 1.00 142.79 840 THR A CA 1
ATOM 9634 C C . THR A 1 840 ? 48.747 81.881 69.777 1.00 158.29 840 THR A C 1
ATOM 9635 O O . THR A 1 840 ? 49.658 82.440 70.393 1.00 154.72 840 THR A O 1
ATOM 9646 N N . ASP A 1 841 ? 48.431 82.197 68.519 1.00 175.85 841 ASP A N 1
ATOM 9647 C CA . ASP A 1 841 ? 49.021 83.378 67.899 1.00 167.27 841 ASP A CA 1
ATOM 9648 C C . ASP A 1 841 ? 48.650 84.625 68.691 1.00 151.20 841 ASP A C 1
ATOM 9649 O O . ASP A 1 841 ? 49.499 85.485 68.958 1.00 117.75 841 ASP A O 1
ATOM 9658 N N . GLU A 1 842 ? 47.382 84.716 69.099 1.00 164.37 842 GLU A N 1
ATOM 9659 C CA . GLU A 1 842 ? 46.918 85.835 69.911 1.00 162.49 842 GLU A CA 1
ATOM 9660 C C . GLU A 1 842 ? 47.754 85.973 71.175 1.00 135.37 842 GLU A C 1
ATOM 9661 O O . GLU A 1 842 ? 48.137 87.083 71.571 1.00 121.42 842 GLU A O 1
ATOM 9673 N N . VAL A 1 843 ? 48.059 84.849 71.819 1.00 126.75 843 VAL A N 1
ATOM 9674 C CA . VAL A 1 843 ? 48.676 84.896 73.137 1.00 120.25 843 VAL A CA 1
ATOM 9675 C C . VAL A 1 843 ? 50.129 85.339 73.037 1.00 119.54 843 VAL A C 1
ATOM 9676 O O . VAL A 1 843 ? 50.580 86.222 73.779 1.00 128.25 843 VAL A O 1
ATOM 9689 N N . ALA A 1 844 ? 50.885 84.738 72.116 1.00 109.58 844 ALA A N 1
ATOM 9690 C CA . ALA A 1 844 ? 52.276 85.139 71.949 1.00 116.20 844 ALA A CA 1
ATOM 9691 C C . ALA A 1 844 ? 52.377 86.556 71.410 1.00 110.20 844 ALA A C 1
ATOM 9692 O O . ALA A 1 844 ? 53.339 87.266 71.715 1.00 108.68 844 ALA A O 1
ATOM 9699 N N . ARG A 1 845 ? 51.384 86.994 70.638 1.00 101.76 845 ARG A N 1
ATOM 9700 C CA . ARG A 1 845 ? 51.323 88.392 70.228 1.00 111.79 845 ARG A CA 1
ATOM 9701 C C . ARG A 1 845 ? 51.194 89.310 71.439 1.00 109.90 845 ARG A C 1
ATOM 9702 O O . ARG A 1 845 ? 51.919 90.307 71.560 1.00 126.10 845 ARG A O 1
ATOM 9723 N N . LEU A 1 846 ? 50.293 88.972 72.366 1.00 114.86 846 LEU A N 1
ATOM 9724 C CA . LEU A 1 846 ? 50.132 89.795 73.563 1.00 107.46 846 LEU A CA 1
ATOM 9725 C C . LEU A 1 846 ? 51.408 89.823 74.392 1.00 102.61 846 LEU A C 1
ATOM 9726 O O . LEU A 1 846 ? 51.835 90.880 74.874 1.00 107.60 846 LEU A O 1
ATOM 9742 N N . GLU A 1 847 ? 52.014 88.658 74.594 1.00 101.04 847 GLU A N 1
ATOM 9743 C CA . GLU A 1 847 ? 53.198 88.589 75.442 1.00 105.80 847 GLU A CA 1
ATOM 9744 C C . GLU A 1 847 ? 54.380 89.306 74.797 1.00 109.15 847 GLU A C 1
ATOM 9745 O O . GLU A 1 847 ? 55.175 89.955 75.491 1.00 106.95 847 GLU A O 1
ATOM 9757 N N . GLU A 1 848 ? 54.502 89.224 73.469 1.00 105.90 848 GLU A N 1
ATOM 9758 C CA . GLU A 1 848 ? 55.532 89.992 72.780 1.00 117.32 848 GLU A CA 1
ATOM 9759 C C . GLU A 1 848 ? 55.286 91.485 72.926 1.00 108.58 848 GLU A C 1
ATOM 9760 O O . GLU A 1 848 ? 56.229 92.258 73.116 1.00 100.27 848 GLU A O 1
ATOM 9772 N N . GLY A 1 849 ? 54.027 91.915 72.829 1.00 108.70 849 GLY A N 1
ATOM 9773 C CA . GLY A 1 849 ? 53.730 93.316 73.083 1.00 117.36 849 GLY A CA 1
ATOM 9774 C C . GLY A 1 849 ? 54.158 93.745 74.473 1.00 116.67 849 GLY A C 1
ATOM 9775 O O . GLY A 1 849 ? 54.745 94.819 74.654 1.00 99.08 849 GLY A O 1
ATOM 9779 N N . ILE A 1 850 ? 53.861 92.914 75.476 1.00 120.08 850 ILE A N 1
ATOM 9780 C CA . ILE A 1 850 ? 54.315 93.190 76.838 1.00 103.60 850 ILE A CA 1
ATOM 9781 C C . ILE A 1 850 ? 55.821 93.408 76.854 1.00 100.28 850 ILE A C 1
ATOM 9782 O O . ILE A 1 850 ? 56.322 94.412 77.380 1.00 106.18 850 ILE A O 1
ATOM 9798 N N . ALA A 1 851 ? 56.562 92.428 76.325 1.00 100.92 851 ALA A N 1
ATOM 9799 C CA . ALA A 1 851 ? 58.020 92.489 76.367 1.00 100.89 851 ALA A CA 1
ATOM 9800 C C . ALA A 1 851 ? 58.537 93.723 75.643 1.00 99.53 851 ALA A C 1
ATOM 9801 O O . ALA A 1 851 ? 59.528 94.330 76.064 1.00 106.49 851 ALA A O 1
ATOM 9808 N N . TRP A 1 852 ? 57.876 94.106 74.549 1.00 96.77 852 TRP A N 1
ATOM 9809 C CA . TRP A 1 852 ? 58.239 95.334 73.852 1.00 99.96 852 TRP A CA 1
ATOM 9810 C C . TRP A 1 852 ? 58.074 96.544 74.763 1.00 97.50 852 TRP A C 1
ATOM 9811 O O . TRP A 1 852 ? 58.983 97.371 74.891 1.00 97.57 852 TRP A O 1
ATOM 9832 N N . ALA A 1 853 ? 56.905 96.664 75.400 1.00 97.25 853 ALA A N 1
ATOM 9833 C CA . ALA A 1 853 ? 56.643 97.818 76.257 1.00 105.55 853 ALA A CA 1
ATOM 9834 C C . ALA A 1 853 ? 57.676 97.918 77.371 1.00 105.77 853 ALA A C 1
ATOM 9835 O O . ALA A 1 853 ? 58.198 99.002 77.657 1.00 120.45 853 ALA A O 1
ATOM 9842 N N . LEU A 1 854 ? 57.982 96.790 78.014 1.00 104.52 854 LEU A N 1
ATOM 9843 C CA . LEU A 1 854 ? 58.927 96.800 79.126 1.00 102.08 854 LEU A CA 1
ATOM 9844 C C . LEU A 1 854 ? 60.377 96.929 78.672 1.00 109.67 854 LEU A C 1
ATOM 9845 O O . LEU A 1 854 ? 61.234 97.280 79.489 1.00 123.40 854 LEU A O 1
ATOM 9861 N N . LEU A 1 855 ? 60.671 96.652 77.396 1.00 106.17 855 LEU A N 1
ATOM 9862 C CA . LEU A 1 855 ? 62.031 96.816 76.894 1.00 112.93 855 LEU A CA 1
ATOM 9863 C C . LEU A 1 855 ? 62.556 98.219 77.162 1.00 106.94 855 LEU A C 1
ATOM 9864 O O . LEU A 1 855 ? 63.759 98.407 77.379 1.00 118.21 855 LEU A O 1
ATOM 9880 N N . GLU A 1 856 ? 61.669 99.213 77.135 1.00 102.61 856 GLU A N 1
ATOM 9881 C CA . GLU A 1 856 ? 62.052 100.581 77.460 1.00 111.90 856 GLU A CA 1
ATOM 9882 C C . GLU A 1 856 ? 62.745 100.667 78.813 1.00 105.58 856 GLU A C 1
ATOM 9883 O O . GLU A 1 856 ? 63.713 101.418 78.977 1.00 101.62 856 GLU A O 1
ATOM 9895 N N . MET A 1 857 ? 62.267 99.899 79.792 1.00 108.58 857 MET A N 1
ATOM 9896 C CA . MET A 1 857 ? 62.621 100.118 81.188 1.00 110.20 857 MET A CA 1
ATOM 9897 C C . MET A 1 857 ? 63.994 99.583 81.558 1.00 103.11 857 MET A C 1
ATOM 9898 O O . MET A 1 857 ? 64.381 99.688 82.726 1.00 112.93 857 MET A O 1
ATOM 9912 N N . ALA A 1 858 ? 64.744 99.026 80.609 1.00 103.41 858 ALA A N 1
ATOM 9913 C CA . ALA A 1 858 ? 66.072 98.531 80.943 1.00 114.54 858 ALA A CA 1
ATOM 9914 C C . ALA A 1 858 ? 66.997 99.647 81.405 1.00 104.73 858 ALA A C 1
ATOM 9915 O O . ALA A 1 858 ? 68.012 99.364 82.051 1.00 122.07 858 ALA A O 1
ATOM 9922 N N . THR A 1 859 ? 66.676 100.904 81.084 1.00 94.67 859 THR A N 1
ATOM 9923 C CA . THR A 1 859 ? 67.557 102.020 81.393 1.00 109.08 859 THR A CA 1
ATOM 9924 C C . THR A 1 859 ? 67.264 102.724 82.712 1.00 111.10 859 THR A C 1
ATOM 9925 O O . THR A 1 859 ? 68.135 103.450 83.204 1.00 134.39 859 THR A O 1
ATOM 9936 N N . ASP A 1 860 ? 66.099 102.523 83.321 1.00 116.32 860 ASP A N 1
ATOM 9937 C CA . ASP A 1 860 ? 65.747 103.381 84.451 1.00 124.95 860 ASP A CA 1
ATOM 9938 C C . ASP A 1 860 ? 66.719 103.135 85.602 1.00 121.68 860 ASP A C 1
ATOM 9939 O O . ASP A 1 860 ? 67.351 102.080 85.703 1.00 92.94 860 ASP A O 1
ATOM 9948 N N . GLY A 1 861 ? 66.873 104.154 86.444 1.00 122.30 861 GLY A N 1
ATOM 9949 C CA . GLY A 1 861 ? 67.935 104.188 87.427 1.00 115.21 861 GLY A CA 1
ATOM 9950 C C . GLY A 1 861 ? 67.742 103.348 88.666 1.00 96.44 861 GLY A C 1
ATOM 9951 O O . GLY A 1 861 ? 68.703 103.196 89.426 1.00 94.24 861 GLY A O 1
ATOM 9955 N N . SER A 1 862 ? 66.554 102.792 88.906 1.00 93.56 862 SER A N 1
ATOM 9956 C CA . SER A 1 862 ? 66.274 102.179 90.199 1.00 97.93 862 SER A CA 1
ATOM 9957 C C . SER A 1 862 ? 66.617 100.697 90.174 1.00 89.80 862 SER A C 1
ATOM 9958 O O . SER A 1 862 ? 65.919 99.922 89.500 1.00 89.46 862 SER A O 1
ATOM 9966 N N . PRO A 1 863 ? 67.633 100.248 90.921 1.00 93.96 863 PRO A N 1
ATOM 9967 C CA . PRO A 1 863 ? 67.955 98.812 90.919 1.00 101.02 863 PRO A CA 1
ATOM 9968 C C . PRO A 1 863 ? 66.759 97.937 91.239 1.00 92.85 863 PRO A C 1
ATOM 9969 O O . PRO A 1 863 ? 66.647 96.834 90.702 1.00 94.30 863 PRO A O 1
ATOM 9980 N N . ILE A 1 864 ? 65.888 98.387 92.144 1.00 90.60 864 ILE A N 1
ATOM 9981 C CA . ILE A 1 864 ? 64.636 97.682 92.426 1.00 91.58 864 ILE A CA 1
ATOM 9982 C C . ILE A 1 864 ? 63.924 97.343 91.115 1.00 97.19 864 ILE A C 1
ATOM 9983 O O . ILE A 1 864 ? 63.540 96.185 90.860 1.00 103.73 864 ILE A O 1
ATOM 9999 N N . VAL A 1 865 ? 63.807 98.338 90.231 1.00 90.60 865 VAL A N 1
ATOM 10000 C CA . VAL A 1 865 ? 63.037 98.170 89.004 1.00 88.15 865 VAL A CA 1
ATOM 10001 C C . VAL A 1 865 ? 63.762 97.250 88.037 1.00 88.40 865 VAL A C 1
ATOM 10002 O O . VAL A 1 865 ? 63.145 96.404 87.384 1.00 96.18 865 VAL A O 1
ATOM 10015 N N . ARG A 1 866 ? 65.071 97.425 87.892 1.00 88.81 866 ARG A N 1
ATOM 10016 C CA . ARG A 1 866 ? 65.814 96.566 86.978 1.00 89.04 866 ARG A CA 1
ATOM 10017 C C . ARG A 1 866 ? 65.814 95.118 87.459 1.00 88.28 866 ARG A C 1
ATOM 10018 O O . ARG A 1 866 ? 65.786 94.187 86.646 1.00 88.34 866 ARG A O 1
ATOM 10039 N N . LYS A 1 867 ? 65.873 94.909 88.775 1.00 95.37 867 LYS A N 1
ATOM 10040 C CA . LYS A 1 867 ? 65.783 93.562 89.323 1.00 94.20 867 LYS A CA 1
ATOM 10041 C C . LYS A 1 867 ? 64.455 92.916 88.953 1.00 86.72 867 LYS A C 1
ATOM 10042 O O . LYS A 1 867 ? 64.413 91.748 88.536 1.00 88.44 867 LYS A O 1
ATOM 10061 N N . GLU A 1 868 ? 63.354 93.664 89.085 1.00 86.64 868 GLU A N 1
ATOM 10062 C CA . GLU A 1 868 ? 62.069 93.095 88.679 1.00 86.73 868 GLU A CA 1
ATOM 10063 C C . GLU A 1 868 ? 62.026 92.850 87.172 1.00 89.19 868 GLU A C 1
ATOM 10064 O O . GLU A 1 868 ? 61.452 91.854 86.714 1.00 105.82 868 GLU A O 1
ATOM 10076 N N . LEU A 1 869 ? 62.643 93.734 86.387 1.00 91.43 869 LEU A N 1
ATOM 10077 C CA . LEU A 1 869 ? 62.689 93.516 84.946 1.00 95.86 869 LEU A CA 1
ATOM 10078 C C . LEU A 1 869 ? 63.416 92.221 84.614 1.00 93.04 869 LEU A C 1
ATOM 10079 O O . LEU A 1 869 ? 63.005 91.479 83.716 1.00 89.48 869 LEU A O 1
ATOM 10095 N N . LEU A 1 870 ? 64.514 91.946 85.316 1.00 95.51 870 LEU A N 1
ATOM 10096 C CA . LEU A 1 870 ? 65.249 90.712 85.075 1.00 88.40 870 LEU A CA 1
ATOM 10097 C C . LEU A 1 870 ? 64.449 89.498 85.519 1.00 88.65 870 LEU A C 1
ATOM 10098 O O . LEU A 1 870 ? 64.563 88.434 84.912 1.00 106.24 870 LEU A O 1
ATOM 10114 N N . VAL A 1 871 ? 63.642 89.628 86.571 1.00 92.32 871 VAL A N 1
ATOM 10115 C CA . VAL A 1 871 ? 62.720 88.547 86.922 1.00 91.55 871 VAL A CA 1
ATOM 10116 C C . VAL A 1 871 ? 61.768 88.266 85.759 1.00 94.21 871 VAL A C 1
ATOM 10117 O O . VAL A 1 871 ? 61.577 87.111 85.326 1.00 87.46 871 VAL A O 1
ATOM 10130 N N . PHE A 1 872 ? 61.168 89.332 85.226 1.00 90.82 872 PHE A N 1
ATOM 10131 C CA . PHE A 1 872 ? 60.228 89.181 84.123 1.00 95.42 872 PHE A CA 1
ATOM 10132 C C . PHE A 1 872 ? 60.895 88.520 82.926 1.00 95.22 872 PHE A C 1
ATOM 10133 O O . PHE A 1 872 ? 60.319 87.629 82.294 1.00 104.77 872 PHE A O 1
ATOM 10150 N N . TRP A 1 873 ? 62.103 88.969 82.579 1.00 96.13 873 TRP A N 1
ATOM 10151 C CA . TRP A 1 873 ? 62.790 88.387 81.434 1.00 102.80 873 TRP A CA 1
ATOM 10152 C C . TRP A 1 873 ? 63.236 86.961 81.712 1.00 100.74 873 TRP A C 1
ATOM 10153 O O . TRP A 1 873 ? 63.288 86.151 80.793 1.00 113.09 873 TRP A O 1
ATOM 10174 N N . SER A 1 874 ? 63.591 86.635 82.950 1.00 102.12 874 SER A N 1
ATOM 10175 C CA . SER A 1 874 ? 63.810 85.240 83.301 1.00 97.08 874 SER A CA 1
ATOM 10176 C C . SER A 1 874 ? 62.636 84.397 82.830 1.00 96.12 874 SER A C 1
ATOM 10177 O O . SER A 1 874 ? 62.787 83.442 82.047 1.00 115.91 874 SER A O 1
ATOM 10185 N N . VAL A 1 875 ? 61.441 84.776 83.275 1.00 88.62 875 VAL A N 1
ATOM 10186 C CA . VAL A 1 875 ? 60.258 84.003 82.907 1.00 96.41 875 VAL A CA 1
ATOM 10187 C C . VAL A 1 875 ? 60.056 84.019 81.395 1.00 94.40 875 VAL A C 1
ATOM 10188 O O . VAL A 1 875 ? 59.763 82.985 80.776 1.00 101.56 875 VAL A O 1
ATOM 10201 N N . PHE A 1 876 ? 60.212 85.190 80.778 1.00 94.45 876 PHE A N 1
ATOM 10202 C CA . PHE A 1 876 ? 59.932 85.341 79.354 1.00 96.00 876 PHE A CA 1
ATOM 10203 C C . PHE A 1 876 ? 60.909 84.551 78.496 1.00 95.30 876 PHE A C 1
ATOM 10204 O O . PHE A 1 876 ? 60.526 84.035 77.441 1.00 107.95 876 PHE A O 1
ATOM 10221 N N . VAL A 1 877 ? 62.167 84.458 78.926 1.00 98.13 877 VAL A N 1
ATOM 10222 C CA . VAL A 1 877 ? 63.167 83.670 78.218 1.00 98.80 877 VAL A CA 1
ATOM 10223 C C . VAL A 1 877 ? 62.837 82.193 78.326 1.00 103.33 877 VAL A C 1
ATOM 10224 O O . VAL A 1 877 ? 62.913 81.456 77.336 1.00 114.35 877 VAL A O 1
ATOM 10237 N N . LEU A 1 878 ? 62.468 81.730 79.526 1.00 98.84 878 LEU A N 1
ATOM 10238 C CA . LEU A 1 878 ? 62.050 80.335 79.634 1.00 102.11 878 LEU A CA 1
ATOM 10239 C C . LEU A 1 878 ? 60.878 80.050 78.705 1.00 105.12 878 LEU A C 1
ATOM 10240 O O . LEU A 1 878 ? 60.847 79.010 78.039 1.00 122.59 878 LEU A O 1
ATOM 10256 N N . ARG A 1 879 ? 59.909 80.965 78.635 1.00 104.15 879 ARG A N 1
ATOM 10257 C CA . ARG A 1 879 ? 58.769 80.742 77.752 1.00 111.46 879 ARG A CA 1
ATOM 10258 C C . ARG A 1 879 ? 59.208 80.563 76.301 1.00 98.42 879 ARG A C 1
ATOM 10259 O O . ARG A 1 879 ? 58.729 79.660 75.607 1.00 122.80 879 ARG A O 1
ATOM 10280 N N . TYR A 1 880 ? 60.110 81.416 75.818 1.00 97.33 880 TYR A N 1
ATOM 10281 C CA . TYR A 1 880 ? 60.503 81.426 74.412 1.00 107.51 880 TYR A CA 1
ATOM 10282 C C . TYR A 1 880 ? 61.970 81.052 74.245 1.00 109.16 880 TYR A C 1
ATOM 10283 O O . TYR A 1 880 ? 62.688 81.633 73.431 1.00 108.55 880 TYR A O 1
ATOM 10301 N N . GLU A 1 881 ? 62.428 80.067 75.017 1.00 112.90 881 GLU A N 1
ATOM 10302 C CA . GLU A 1 881 ? 63.823 79.640 74.994 1.00 116.34 881 GLU A CA 1
ATOM 10303 C C . GLU A 1 881 ? 64.383 79.507 73.580 1.00 128.94 881 GLU A C 1
ATOM 10304 O O . GLU A 1 881 ? 65.521 79.912 73.327 1.00 129.59 881 GLU A O 1
ATOM 10316 N N . ASN A 1 882 ? 63.610 78.935 72.655 1.00 138.67 882 ASN A N 1
ATOM 10317 C CA . ASN A 1 882 ? 64.125 78.707 71.308 1.00 131.91 882 ASN A CA 1
ATOM 10318 C C . ASN A 1 882 ? 64.567 80.013 70.662 1.00 131.04 882 ASN A C 1
ATOM 10319 O O . ASN A 1 882 ? 65.696 80.126 70.155 1.00 102.09 882 ASN A O 1
ATOM 10330 N N . LYS A 1 883 ? 63.671 81.007 70.660 1.00 133.84 883 LYS A N 1
ATOM 10331 C CA . LYS A 1 883 ? 63.972 82.296 70.055 1.00 128.48 883 LYS A CA 1
ATOM 10332 C C . LYS A 1 883 ? 65.245 82.882 70.646 1.00 120.31 883 LYS A C 1
ATOM 10333 O O . LYS A 1 883 ? 66.068 83.471 69.934 1.00 125.51 883 LYS A O 1
ATOM 10352 N N . PHE A 1 884 ? 65.433 82.718 71.954 1.00 130.46 884 PHE A N 1
ATOM 10353 C CA . PHE A 1 884 ? 66.605 83.306 72.584 1.00 132.10 884 PHE A CA 1
ATOM 10354 C C . PHE A 1 884 ? 67.865 82.525 72.255 1.00 121.70 884 PHE A C 1
ATOM 10355 O O . PHE A 1 884 ? 68.927 83.127 72.108 1.00 121.47 884 PHE A O 1
ATOM 10372 N N . LEU A 1 885 ? 67.778 81.204 72.095 1.00 123.29 885 LEU A N 1
ATOM 10373 C CA . LEU A 1 885 ? 68.960 80.472 71.657 1.00 123.96 885 LEU A CA 1
ATOM 10374 C C . LEU A 1 885 ? 69.388 80.935 70.272 1.00 130.34 885 LEU A C 1
ATOM 10375 O O . LEU A 1 885 ? 70.578 81.181 70.029 1.00 116.80 885 LEU A O 1
ATOM 10391 N N . VAL A 1 886 ? 68.425 81.102 69.359 1.00 116.12 886 VAL A N 1
ATOM 10392 C CA . VAL A 1 886 ? 68.792 81.555 68.019 1.00 110.84 886 VAL A CA 1
ATOM 10393 C C . VAL A 1 886 ? 69.396 82.955 68.076 1.00 114.82 886 VAL A C 1
ATOM 10394 O O . VAL A 1 886 ? 70.375 83.246 67.380 1.00 121.45 886 VAL A O 1
ATOM 10407 N N . ALA A 1 887 ? 68.821 83.850 68.885 1.00 124.05 887 ALA A N 1
ATOM 10408 C CA . ALA A 1 887 ? 69.369 85.204 68.966 1.00 132.63 887 ALA A CA 1
ATOM 10409 C C . ALA A 1 887 ? 70.756 85.212 69.601 1.00 123.10 887 ALA A C 1
ATOM 10410 O O . ALA A 1 887 ? 71.633 85.985 69.190 1.00 101.68 887 ALA A O 1
ATOM 10417 N N . ALA A 1 888 ? 70.973 84.366 70.607 1.00 126.50 888 ALA A N 1
ATOM 10418 C CA . ALA A 1 888 ? 72.273 84.304 71.259 1.00 128.22 888 ALA A CA 1
ATOM 10419 C C . ALA A 1 888 ? 73.338 83.799 70.302 1.00 125.97 888 ALA A C 1
ATOM 10420 O O . ALA A 1 888 ? 74.471 84.291 70.310 1.00 114.69 888 ALA A O 1
ATOM 10427 N N . TYR A 1 889 ? 72.999 82.798 69.488 1.00 122.77 889 TYR A N 1
ATOM 10428 C CA . TYR A 1 889 ? 73.917 82.340 68.448 1.00 141.11 889 TYR A CA 1
ATOM 10429 C C . TYR A 1 889 ? 74.176 83.440 67.420 1.00 133.09 889 TYR A C 1
ATOM 10430 O O . TYR A 1 889 ? 75.328 83.690 67.030 1.00 115.68 889 TYR A O 1
ATOM 10448 N N . GLU A 1 890 ? 73.101 84.073 66.938 1.00 131.01 890 GLU A N 1
ATOM 10449 C CA . GLU A 1 890 ? 73.196 85.226 66.052 1.00 129.67 890 GLU A CA 1
ATOM 10450 C C . GLU A 1 890 ? 74.244 86.219 66.524 1.00 128.89 890 GLU A C 1
ATOM 10451 O O . GLU A 1 890 ? 75.086 86.674 65.741 1.00 141.39 890 GLU A O 1
ATOM 10463 N N . GLN A 1 891 ? 74.180 86.597 67.800 1.00 129.87 891 GLN A N 1
ATOM 10464 C CA . GLN A 1 891 ? 75.063 87.653 68.285 1.00 139.34 891 GLN A CA 1
ATOM 10465 C C . GLN A 1 891 ? 76.504 87.166 68.363 1.00 137.12 891 GLN A C 1
ATOM 10466 O O . GLN A 1 891 ? 77.430 87.941 68.098 1.00 152.38 891 GLN A O 1
ATOM 10480 N N . LEU A 1 892 ? 76.716 85.876 68.631 1.00 153.30 892 LEU A N 1
ATOM 10481 C CA . LEU A 1 892 ? 78.065 85.327 68.546 1.00 154.95 892 LEU A CA 1
ATOM 10482 C C . LEU A 1 892 ? 78.615 85.455 67.132 1.00 175.81 892 LEU A C 1
ATOM 10483 O O . LEU A 1 892 ? 79.741 85.922 66.931 1.00 192.52 892 LEU A O 1
ATOM 10499 N N . LEU A 1 893 ? 77.836 85.031 66.133 1.00 172.32 893 LEU A N 1
ATOM 10500 C CA . LEU A 1 893 ? 78.344 85.083 64.762 1.00 161.70 893 LEU A CA 1
ATOM 10501 C C . LEU A 1 893 ? 78.583 86.520 64.318 1.00 162.22 893 LEU A C 1
ATOM 10502 O O . LEU A 1 893 ? 79.594 86.818 63.674 1.00 175.85 893 LEU A O 1
ATOM 10518 N N . GLU A 1 894 ? 77.663 87.426 64.648 1.00 172.30 894 GLU A N 1
ATOM 10519 C CA . GLU A 1 894 ? 77.869 88.823 64.293 1.00 172.54 894 GLU A CA 1
ATOM 10520 C C . GLU A 1 894 ? 79.038 89.438 65.051 1.00 186.32 894 GLU A C 1
ATOM 10521 O O . GLU A 1 894 ? 79.581 90.453 64.602 1.00 192.78 894 GLU A O 1
ATOM 10533 N N . GLU A 1 895 ? 79.441 88.852 66.184 1.00 202.90 895 GLU A N 1
ATOM 10534 C CA . GLU A 1 895 ? 80.688 89.260 66.821 1.00 198.85 895 GLU A CA 1
ATOM 10535 C C . GLU A 1 895 ? 81.898 88.607 66.168 1.00 193.10 895 GLU A C 1
ATOM 10536 O O . GLU A 1 895 ? 83.009 89.135 66.284 1.00 186.94 895 GLU A O 1
ATOM 10548 N N . LYS A 1 896 ? 81.707 87.471 65.496 1.00 189.93 896 LYS A N 1
ATOM 10549 C CA . LYS A 1 896 ? 82.820 86.808 64.825 1.00 205.02 896 LYS A CA 1
ATOM 10550 C C . LYS A 1 896 ? 83.305 87.637 63.642 1.00 218.78 896 LYS A C 1
ATOM 10551 O O . LYS A 1 896 ? 84.488 87.988 63.555 1.00 237.96 896 LYS A O 1
ATOM 10570 N N . GLU A 1 897 ? 82.397 87.968 62.719 1.00 215.63 897 GLU A N 1
ATOM 10571 C CA . GLU A 1 897 ? 82.788 88.747 61.549 1.00 206.09 897 GLU A CA 1
ATOM 10572 C C . GLU A 1 897 ? 83.272 90.136 61.945 1.00 214.71 897 GLU A C 1
ATOM 10573 O O . GLU A 1 897 ? 84.074 90.743 61.227 1.00 249.89 897 GLU A O 1
ATOM 10585 N N . TYR A 1 898 ? 82.800 90.649 63.077 1.00 213.85 898 TYR A N 1
ATOM 10586 C CA . TYR A 1 898 ? 83.270 91.921 63.612 1.00 219.52 898 TYR A CA 1
ATOM 10587 C C . TYR A 1 898 ? 84.786 91.920 63.780 1.00 233.43 898 TYR A C 1
ATOM 10588 O O . TYR A 1 898 ? 85.342 91.083 64.492 1.00 219.60 898 TYR A O 1
ATOM 10606 N N . ASP A 1 938 ? 63.748 87.664 63.592 1.00 152.99 938 ASP A N 1
ATOM 10607 C CA . ASP A 1 938 ? 62.890 88.022 64.720 1.00 190.68 938 ASP A CA 1
ATOM 10608 C C . ASP A 1 938 ? 63.582 89.105 65.546 1.00 186.02 938 ASP A C 1
ATOM 10609 O O . ASP A 1 938 ? 64.595 88.855 66.200 1.00 177.00 938 ASP A O 1
ATOM 10618 N N . SER A 1 939 ? 63.008 90.309 65.520 1.00 180.09 939 SER A N 1
ATOM 10619 C CA . SER A 1 939 ? 63.733 91.504 65.939 1.00 173.61 939 SER A CA 1
ATOM 10620 C C . SER A 1 939 ? 63.816 91.633 67.457 1.00 165.89 939 SER A C 1
ATOM 10621 O O . SER A 1 939 ? 64.911 91.756 68.016 1.00 140.86 939 SER A O 1
ATOM 10629 N N . LEU A 1 940 ? 62.671 91.597 68.140 1.00 161.82 940 LEU A N 1
ATOM 10630 C CA . LEU A 1 940 ? 62.640 91.916 69.565 1.00 144.96 940 LEU A CA 1
ATOM 10631 C C . LEU A 1 940 ? 63.630 91.080 70.361 1.00 131.27 940 LEU A C 1
ATOM 10632 O O . LEU A 1 940 ? 64.353 91.601 71.220 1.00 143.00 940 LEU A O 1
ATOM 10648 N N . TYR A 1 941 ? 63.677 89.778 70.093 1.00 134.97 941 TYR A N 1
ATOM 10649 C CA . TYR A 1 941 ? 64.450 88.896 70.957 1.00 132.46 941 TYR A CA 1
ATOM 10650 C C . TYR A 1 941 ? 65.927 89.255 70.929 1.00 125.49 941 TYR A C 1
ATOM 10651 O O . TYR A 1 941 ? 66.632 89.070 71.929 1.00 108.33 941 TYR A O 1
ATOM 10669 N N . ALA A 1 942 ? 66.411 89.791 69.808 1.00 109.94 942 ALA A N 1
ATOM 10670 C CA . ALA A 1 942 ? 67.781 90.286 69.772 1.00 119.07 942 ALA A CA 1
ATOM 10671 C C . ALA A 1 942 ? 67.970 91.464 70.721 1.00 121.17 942 ALA A C 1
ATOM 10672 O O . ALA A 1 942 ? 69.006 91.570 71.384 1.00 115.15 942 ALA A O 1
ATOM 10679 N N . ALA A 1 943 ? 66.991 92.370 70.788 1.00 134.11 943 ALA A N 1
ATOM 10680 C CA . ALA A 1 943 ? 67.098 93.507 71.700 1.00 133.90 943 ALA A CA 1
ATOM 10681 C C . ALA A 1 943 ? 67.058 93.062 73.157 1.00 123.84 943 ALA A C 1
ATOM 10682 O O . ALA A 1 943 ? 67.788 93.602 74.001 1.00 95.55 943 ALA A O 1
ATOM 10689 N N . ILE A 1 944 ? 66.187 92.103 73.481 1.00 122.44 944 ILE A N 1
ATOM 10690 C CA . ILE A 1 944 ? 66.156 91.592 74.848 1.00 119.09 944 ILE A CA 1
ATOM 10691 C C . ILE A 1 944 ? 67.493 90.948 75.198 1.00 123.75 944 ILE A C 1
ATOM 10692 O O . ILE A 1 944 ? 68.032 91.172 76.286 1.00 118.29 944 ILE A O 1
ATOM 10708 N N . TRP A 1 945 ? 68.056 90.146 74.285 1.00 135.99 945 TRP A N 1
ATOM 10709 C CA . TRP A 1 945 ? 69.363 89.552 74.553 1.00 132.88 945 TRP A CA 1
ATOM 10710 C C . TRP A 1 945 ? 70.430 90.626 74.725 1.00 134.54 945 TRP A C 1
ATOM 10711 O O . TRP A 1 945 ? 71.278 90.537 75.622 1.00 124.98 945 TRP A O 1
ATOM 10732 N N . LYS A 1 946 ? 70.410 91.646 73.869 1.00 134.72 946 LYS A N 1
ATOM 10733 C CA . LYS A 1 946 ? 71.387 92.718 73.986 1.00 132.55 946 LYS A CA 1
ATOM 10734 C C . LYS A 1 946 ? 71.327 93.345 75.369 1.00 122.53 946 LYS A C 1
ATOM 10735 O O . LYS A 1 946 ? 72.350 93.461 76.052 1.00 103.48 946 LYS A O 1
ATOM 10754 N N . HIS A 1 947 ? 70.130 93.746 75.805 1.00 115.57 947 HIS A N 1
ATOM 10755 C CA . HIS A 1 947 ? 70.020 94.376 77.115 1.00 113.14 947 HIS A CA 1
ATOM 10756 C C . HIS A 1 947 ? 70.360 93.411 78.237 1.00 114.64 947 HIS A C 1
ATOM 10757 O O . HIS A 1 947 ? 70.895 93.834 79.261 1.00 105.75 947 HIS A O 1
ATOM 10771 N N . LEU A 1 948 ? 70.062 92.124 78.074 1.00 116.31 948 LEU A N 1
ATOM 10772 C CA . LEU A 1 948 ? 70.459 91.161 79.091 1.00 104.17 948 LEU A CA 1
ATOM 10773 C C . LEU A 1 948 ? 71.971 91.148 79.240 1.00 101.59 948 LEU A C 1
ATOM 10774 O O . LEU A 1 948 ? 72.502 91.159 80.359 1.00 106.22 948 LEU A O 1
ATOM 10790 N N . CYS A 1 949 ? 72.682 91.163 78.113 1.00 107.63 949 CYS A N 1
ATOM 10791 C CA . CYS A 1 949 ? 74.138 91.212 78.165 1.00 110.97 949 CYS A CA 1
ATOM 10792 C C . CYS A 1 949 ? 74.614 92.514 78.794 1.00 100.56 949 CYS A C 1
ATOM 10793 O O . CYS A 1 949 ? 75.501 92.513 79.654 1.00 92.86 949 CYS A O 1
ATOM 10801 N N . ILE A 1 950 ? 74.031 93.638 78.383 1.00 93.53 950 ILE A N 1
ATOM 10802 C CA . ILE A 1 950 ? 74.410 94.919 78.974 1.00 103.54 950 ILE A CA 1
ATOM 10803 C C . ILE A 1 950 ? 74.242 94.861 80.486 1.00 109.19 950 ILE A C 1
ATOM 10804 O O . ILE A 1 950 ? 75.138 95.241 81.249 1.00 115.07 950 ILE A O 1
ATOM 10820 N N . MET A 1 951 ? 73.094 94.363 80.940 1.00 104.91 951 MET A N 1
ATOM 10821 C CA . MET A 1 951 ? 72.798 94.311 82.362 1.00 106.46 951 MET A CA 1
ATOM 10822 C C . MET A 1 951 ? 73.666 93.300 83.088 1.00 107.31 951 MET A C 1
ATOM 10823 O O . MET A 1 951 ? 73.751 93.349 84.319 1.00 119.81 951 MET A O 1
ATOM 10837 N N . SER A 1 952 ? 74.304 92.384 82.364 1.00 97.22 952 SER A N 1
ATOM 10838 C CA . SER A 1 952 ? 75.320 91.559 83.009 1.00 109.96 952 SER A CA 1
ATOM 10839 C C . SER A 1 952 ? 76.574 92.349 83.353 1.00 115.88 952 SER A C 1
ATOM 10840 O O . SER A 1 952 ? 77.546 91.752 83.828 1.00 108.15 952 SER A O 1
ATOM 10848 N N . VAL A 1 953 ? 76.580 93.659 83.090 1.00 109.53 953 VAL A N 1
ATOM 10849 C CA . VAL A 1 953 ? 77.618 94.563 83.570 1.00 120.83 953 VAL A CA 1
ATOM 10850 C C . VAL A 1 953 ? 77.045 95.757 84.318 1.00 126.69 953 VAL A C 1
ATOM 10851 O O . VAL A 1 953 ? 77.809 96.592 84.807 1.00 133.76 953 VAL A O 1
ATOM 10864 N N . ASP A 1 954 ? 75.715 95.866 84.426 1.00 142.79 954 ASP A N 1
ATOM 10865 C CA . ASP A 1 954 ? 75.050 96.892 85.222 1.00 127.65 954 ASP A CA 1
ATOM 10866 C C . ASP A 1 954 ? 75.859 97.075 86.498 1.00 113.51 954 ASP A C 1
ATOM 10867 O O . ASP A 1 954 ? 76.238 96.088 87.138 1.00 104.88 954 ASP A O 1
ATOM 10876 N N . PRO A 1 955 ? 76.180 98.309 86.884 1.00 107.60 955 PRO A N 1
ATOM 10877 C CA . PRO A 1 955 ? 77.105 98.498 88.008 1.00 102.15 955 PRO A CA 1
ATOM 10878 C C . PRO A 1 955 ? 76.553 98.050 89.350 1.00 97.87 955 PRO A C 1
ATOM 10879 O O . PRO A 1 955 ? 77.350 97.763 90.251 1.00 94.93 955 PRO A O 1
ATOM 10890 N N . HIS A 1 956 ? 75.233 97.982 89.516 1.00 94.68 956 HIS A N 1
ATOM 10891 C CA . HIS A 1 956 ? 74.647 97.525 90.776 1.00 103.29 956 HIS A CA 1
ATOM 10892 C C . HIS A 1 956 ? 74.841 96.020 90.906 1.00 103.81 956 HIS A C 1
ATOM 10893 O O . HIS A 1 956 ? 74.422 95.271 90.013 1.00 125.65 956 HIS A O 1
ATOM 10907 N N . PRO A 1 957 ? 75.452 95.531 91.988 1.00 96.25 957 PRO A N 1
ATOM 10908 C CA . PRO A 1 957 ? 75.845 94.112 92.015 1.00 97.57 957 PRO A CA 1
ATOM 10909 C C . PRO A 1 957 ? 74.691 93.132 91.866 1.00 100.54 957 PRO A C 1
ATOM 10910 O O . PRO A 1 957 ? 74.844 92.123 91.169 1.00 105.95 957 PRO A O 1
ATOM 10921 N N . GLU A 1 958 ? 73.540 93.391 92.494 1.00 105.06 958 GLU A N 1
ATOM 10922 C CA . GLU A 1 958 ? 72.431 92.443 92.403 1.00 106.99 958 GLU A CA 1
ATOM 10923 C C . GLU A 1 958 ? 71.902 92.349 90.976 1.00 88.33 958 GLU A C 1
ATOM 10924 O O . GLU A 1 958 ? 71.594 91.252 90.484 1.00 97.09 958 GLU A O 1
ATOM 10936 N N . VAL A 1 959 ? 71.807 93.488 90.292 1.00 74.33 959 VAL A N 1
ATOM 10937 C CA . VAL A 1 959 ? 71.339 93.486 88.911 1.00 86.46 959 VAL A CA 1
ATOM 10938 C C . VAL A 1 959 ? 72.298 92.682 88.048 1.00 98.67 959 VAL A C 1
ATOM 10939 O O . VAL A 1 959 ? 71.885 91.843 87.236 1.00 108.07 959 VAL A O 1
ATOM 10952 N N . GLN A 1 960 ? 73.598 92.910 88.234 1.00 92.37 960 GLN A N 1
ATOM 10953 C CA . GLN A 1 960 ? 74.602 92.148 87.503 1.00 97.32 960 GLN A CA 1
ATOM 10954 C C . GLN A 1 960 ? 74.446 90.657 87.763 1.00 97.85 960 GLN A C 1
ATOM 10955 O O . GLN A 1 960 ? 74.499 89.845 86.835 1.00 105.00 960 GLN A O 1
ATOM 10969 N N . ARG A 1 961 ? 74.265 90.276 89.028 1.00 93.97 961 ARG A N 1
ATOM 10970 C CA . ARG A 1 961 ? 74.146 88.863 89.371 1.00 104.20 961 ARG A CA 1
ATOM 10971 C C . ARG A 1 961 ? 72.973 88.220 88.634 1.00 101.80 961 ARG A C 1
ATOM 10972 O O . ARG A 1 961 ? 73.127 87.186 87.964 1.00 112.95 961 ARG A O 1
ATOM 10993 N N . ASP A 1 962 ? 71.794 88.838 88.727 1.00 114.77 962 ASP A N 1
ATOM 10994 C CA . ASP A 1 962 ? 70.613 88.268 88.082 1.00 117.16 962 ASP A CA 1
ATOM 10995 C C . ASP A 1 962 ? 70.802 88.185 86.569 1.00 107.30 962 ASP A C 1
ATOM 10996 O O . ASP A 1 962 ? 70.544 87.140 85.945 1.00 105.81 962 ASP A O 1
ATOM 11005 N N . ALA A 1 963 ? 71.292 89.269 85.964 1.00 86.16 963 ALA A N 1
ATOM 11006 C CA . ALA A 1 963 ? 71.399 89.306 84.510 1.00 97.76 963 ALA A CA 1
ATOM 11007 C C . ALA A 1 963 ? 72.412 88.288 84.004 1.00 98.06 963 ALA A C 1
ATOM 11008 O O . ALA A 1 963 ? 72.171 87.603 82.994 1.00 102.71 963 ALA A O 1
ATOM 11015 N N . THR A 1 964 ? 73.546 88.156 84.695 1.00 113.02 964 THR A N 1
ATOM 11016 C CA . THR A 1 964 ? 74.504 87.136 84.300 1.00 110.63 964 THR A CA 1
ATOM 11017 C C . THR A 1 964 ? 73.867 85.759 84.375 1.00 113.64 964 THR A C 1
ATOM 11018 O O . THR A 1 964 ? 73.849 85.039 83.382 1.00 116.56 964 THR A O 1
ATOM 11029 N N . THR A 1 965 ? 73.252 85.409 85.512 1.00 107.44 965 THR A N 1
ATOM 11030 C CA . THR A 1 965 ? 72.682 84.066 85.611 1.00 107.54 965 THR A CA 1
ATOM 11031 C C . THR A 1 965 ? 71.721 83.783 84.458 1.00 96.28 965 THR A C 1
ATOM 11032 O O . THR A 1 965 ? 71.708 82.670 83.916 1.00 97.26 965 THR A O 1
ATOM 11043 N N . ILE A 1 966 ? 70.955 84.788 84.017 1.00 92.35 966 ILE A N 1
ATOM 11044 C CA . ILE A 1 966 ? 70.103 84.562 82.842 1.00 95.32 966 ILE A CA 1
ATOM 11045 C C . ILE A 1 966 ? 70.961 84.233 81.618 1.00 98.55 966 ILE A C 1
ATOM 11046 O O . ILE A 1 966 ? 70.718 83.246 80.903 1.00 113.15 966 ILE A O 1
ATOM 11062 N N . VAL A 1 967 ? 71.982 85.057 81.363 1.00 99.58 967 VAL A N 1
ATOM 11063 C CA . VAL A 1 967 ? 72.810 84.857 80.173 1.00 105.67 967 VAL A CA 1
ATOM 11064 C C . VAL A 1 967 ? 73.526 83.508 80.231 1.00 108.13 967 VAL A C 1
ATOM 11065 O O . VAL A 1 967 ? 73.643 82.803 79.221 1.00 125.27 967 VAL A O 1
ATOM 11078 N N . ASP A 1 968 ? 74.053 83.154 81.405 1.00 101.38 968 ASP A N 1
ATOM 11079 C CA . ASP A 1 968 ? 74.757 81.890 81.581 1.00 114.91 968 ASP A CA 1
ATOM 11080 C C . ASP A 1 968 ? 73.830 80.703 81.372 1.00 107.82 968 ASP A C 1
ATOM 11081 O O . ASP A 1 968 ? 74.240 79.683 80.808 1.00 121.77 968 ASP A O 1
ATOM 11090 N N . TYR A 1 969 ? 72.578 80.806 81.819 1.00 109.87 969 TYR A N 1
ATOM 11091 C CA . TYR A 1 969 ? 71.629 79.737 81.534 1.00 109.65 969 TYR A CA 1
ATOM 11092 C C . TYR A 1 969 ? 71.434 79.569 80.034 1.00 104.04 969 TYR A C 1
ATOM 11093 O O . TYR A 1 969 ? 71.422 78.444 79.515 1.00 118.39 969 TYR A O 1
ATOM 11111 N N . ILE A 1 970 ? 71.266 80.684 79.315 1.00 97.27 970 ILE A N 1
ATOM 11112 C CA . ILE A 1 970 ? 71.030 80.571 77.875 1.00 109.30 970 ILE A CA 1
ATOM 11113 C C . ILE A 1 970 ? 72.262 80.015 77.166 1.00 117.47 970 ILE A C 1
ATOM 11114 O O . ILE A 1 970 ? 72.142 79.249 76.205 1.00 134.01 970 ILE A O 1
ATOM 11130 N N . HIS A 1 971 ? 73.461 80.391 77.612 1.00 116.94 971 HIS A N 1
ATOM 11131 C CA . HIS A 1 971 ? 74.665 79.839 76.994 1.00 116.40 971 HIS A CA 1
ATOM 11132 C C . HIS A 1 971 ? 74.803 78.344 77.280 1.00 122.06 971 HIS A C 1
ATOM 11133 O O . HIS A 1 971 ? 75.165 77.566 76.387 1.00 134.50 971 HIS A O 1
ATOM 11147 N N . HIS A 1 972 ? 74.544 77.922 78.523 1.00 124.84 972 HIS A N 1
ATOM 11148 C CA . HIS A 1 972 ? 74.626 76.504 78.854 1.00 132.99 972 HIS A CA 1
ATOM 11149 C C . HIS A 1 972 ? 73.544 75.690 78.159 1.00 125.77 972 HIS A C 1
ATOM 11150 O O . HIS A 1 972 ? 73.689 74.469 78.038 1.00 154.34 972 HIS A O 1
ATOM 11164 N N . ALA A 1 973 ? 72.456 76.327 77.725 1.00 131.14 973 ALA A N 1
ATOM 11165 C CA . ALA A 1 973 ? 71.465 75.633 76.911 1.00 123.99 973 ALA A CA 1
ATOM 11166 C C . ALA A 1 973 ? 71.814 75.655 75.432 1.00 129.18 973 ALA A C 1
ATOM 11167 O O . ALA A 1 973 ? 71.421 74.745 74.694 1.00 157.66 973 ALA A O 1
ATOM 11174 N N . LEU A 1 974 ? 72.544 76.679 74.985 1.00 140.40 974 LEU A N 1
ATOM 11175 C CA . LEU A 1 974 ? 72.993 76.721 73.599 1.00 146.98 974 LEU A CA 1
ATOM 11176 C C . LEU A 1 974 ? 74.096 75.708 73.339 1.00 154.14 974 LEU A C 1
ATOM 11177 O O . LEU A 1 974 ? 74.166 75.137 72.246 1.00 162.85 974 LEU A O 1
ATOM 11193 N N . LEU A 1 975 ? 74.967 75.474 74.321 1.00 143.26 975 LEU A N 1
ATOM 11194 C CA . LEU A 1 975 ? 75.971 74.426 74.163 1.00 149.41 975 LEU A CA 1
ATOM 11195 C C . LEU A 1 975 ? 75.316 73.052 74.133 1.00 156.12 975 LEU A C 1
ATOM 11196 O O . LEU A 1 975 ? 75.605 72.234 73.254 1.00 195.24 975 LEU A O 1
ATOM 11212 N N . HIS A 1 976 ? 74.426 72.783 75.085 1.00 144.17 976 HIS A N 1
ATOM 11213 C CA . HIS A 1 976 ? 73.711 71.514 75.128 1.00 165.77 976 HIS A CA 1
ATOM 11214 C C . HIS A 1 976 ? 72.587 71.444 74.104 1.00 176.00 976 HIS A C 1
ATOM 11215 O O . HIS A 1 976 ? 71.923 70.407 74.001 1.00 197.36 976 HIS A O 1
ATOM 11229 N N . SER A 1 977 ? 72.362 72.515 73.350 1.00 150.86 977 SER A N 1
ATOM 11230 C CA . SER A 1 977 ? 71.440 72.478 72.237 1.00 165.46 977 SER A CA 1
ATOM 11231 C C . SER A 1 977 ? 72.025 71.562 71.169 1.00 175.35 977 SER A C 1
ATOM 11232 O O . SER A 1 977 ? 73.193 71.175 71.243 1.00 172.57 977 SER A O 1
ATOM 11240 N N . PRO A 1 978 ? 71.245 71.197 70.152 1.00 188.28 978 PRO A N 1
ATOM 11241 C CA . PRO A 1 978 ? 71.831 70.450 69.030 1.00 180.78 978 PRO A CA 1
ATOM 11242 C C . PRO A 1 978 ? 72.723 71.321 68.155 1.00 162.21 978 PRO A C 1
ATOM 11243 O O . PRO A 1 978 ? 72.601 71.323 66.926 1.00 176.31 978 PRO A O 1
ATOM 11254 N N . VAL A 1 979 ? 73.628 72.065 68.789 1.00 174.00 979 VAL A N 1
ATOM 11255 C CA . VAL A 1 979 ? 74.611 72.873 68.078 1.00 171.82 979 VAL A CA 1
ATOM 11256 C C . VAL A 1 979 ? 75.948 72.779 68.802 1.00 173.47 979 VAL A C 1
ATOM 11257 O O . VAL A 1 979 ? 76.200 73.516 69.762 1.00 158.13 979 VAL A O 1
ATOM 11270 N N . GLY A 1 980 ? 76.827 71.886 68.337 1.00 186.24 980 GLY A N 1
ATOM 11271 C CA . GLY A 1 980 ? 78.178 71.846 68.867 1.00 181.78 980 GLY A CA 1
ATOM 11272 C C . GLY A 1 980 ? 79.075 72.902 68.273 1.00 189.81 980 GLY A C 1
ATOM 11273 O O . GLY A 1 980 ? 80.117 73.226 68.853 1.00 174.96 980 GLY A O 1
ATOM 11277 N N . THR A 1 981 ? 78.680 73.439 67.120 1.00 178.64 981 THR A N 1
ATOM 11278 C CA . THR A 1 981 ? 79.247 74.660 66.568 1.00 193.89 981 THR A CA 1
ATOM 11279 C C . THR A 1 981 ? 79.419 75.689 67.675 1.00 194.72 981 THR A C 1
ATOM 11280 O O . THR A 1 981 ? 80.360 76.487 67.646 1.00 191.27 981 THR A O 1
ATOM 11291 N N . GLN A 1 982 ? 78.501 75.684 68.644 1.00 164.65 982 GLN A N 1
ATOM 11292 C CA . GLN A 1 982 ? 78.522 76.688 69.701 1.00 191.33 982 GLN A CA 1
ATOM 11293 C C . GLN A 1 982 ? 79.848 76.666 70.453 1.00 170.44 982 GLN A C 1
ATOM 11294 O O . GLN A 1 982 ? 80.631 77.619 70.366 1.00 130.47 982 GLN A O 1
ATOM 11308 N N . ALA A 1 983 ? 80.173 75.537 71.092 1.00 200.85 983 ALA A N 1
ATOM 11309 C CA . ALA A 1 983 ? 81.419 75.448 71.851 1.00 186.23 983 ALA A CA 1
ATOM 11310 C C . ALA A 1 983 ? 82.585 75.999 71.044 1.00 191.93 983 ALA A C 1
ATOM 11311 O O . ALA A 1 983 ? 83.406 76.777 71.557 1.00 163.02 983 ALA A O 1
ATOM 11318 N N . GLN A 1 984 ? 82.640 75.647 69.759 1.00 200.69 984 GLN A N 1
ATOM 11319 C CA . GLN A 1 984 ? 83.683 76.178 68.895 1.00 197.01 984 GLN A CA 1
ATOM 11320 C C . GLN A 1 984 ? 83.619 77.699 68.848 1.00 182.87 984 GLN A C 1
ATOM 11321 O O . GLN A 1 984 ? 84.509 78.372 69.363 1.00 184.56 984 GLN A O 1
ATOM 11335 N N . THR A 1 985 ? 82.525 78.257 68.322 1.00 188.44 985 THR A N 1
ATOM 11336 C CA . THR A 1 985 ? 82.441 79.707 68.141 1.00 184.84 985 THR A CA 1
ATOM 11337 C C . THR A 1 985 ? 82.804 80.450 69.424 1.00 183.97 985 THR A C 1
ATOM 11338 O O . THR A 1 985 ? 83.513 81.465 69.391 1.00 181.90 985 THR A O 1
ATOM 11349 N N . LEU A 1 986 ? 82.336 79.945 70.566 1.00 185.63 986 LEU A N 1
ATOM 11350 C CA . LEU A 1 986 ? 82.655 80.556 71.852 1.00 196.22 986 LEU A CA 1
ATOM 11351 C C . LEU A 1 986 ? 84.164 80.549 72.102 1.00 200.81 986 LEU A C 1
ATOM 11352 O O . LEU A 1 986 ? 84.752 81.576 72.475 1.00 173.43 986 LEU A O 1
ATOM 11368 N N . MET A 1 987 ? 84.823 79.410 71.853 1.00 207.32 987 MET A N 1
ATOM 11369 C CA . MET A 1 987 ? 86.271 79.343 72.061 1.00 206.70 987 MET A CA 1
ATOM 11370 C C . MET A 1 987 ? 87.032 80.178 71.030 1.00 212.15 987 MET A C 1
ATOM 11371 O O . MET A 1 987 ? 88.009 80.863 71.366 1.00 209.11 987 MET A O 1
ATOM 11385 N N . ASP A 1 988 ? 86.613 80.099 69.766 1.00 213.70 988 ASP A N 1
ATOM 11386 C CA . ASP A 1 988 ? 87.094 80.979 68.709 1.00 218.62 988 ASP A CA 1
ATOM 11387 C C . ASP A 1 988 ? 87.156 82.422 69.185 1.00 206.30 988 ASP A C 1
ATOM 11388 O O . ASP A 1 988 ? 88.190 83.088 69.068 1.00 190.24 988 ASP A O 1
ATOM 11397 N N . GLU A 1 989 ? 86.038 82.924 69.716 1.00 204.56 989 GLU A N 1
ATOM 11398 C CA . GLU A 1 989 ? 85.992 84.313 70.157 1.00 194.97 989 GLU A CA 1
ATOM 11399 C C . GLU A 1 989 ? 86.880 84.547 71.373 1.00 199.95 989 GLU A C 1
ATOM 11400 O O . GLU A 1 989 ? 87.461 85.631 71.510 1.00 200.33 989 GLU A O 1
ATOM 11412 N N . ILE A 1 990 ? 86.987 83.563 72.271 1.00 212.24 990 ILE A N 1
ATOM 11413 C CA . ILE A 1 990 ? 87.851 83.734 73.440 1.00 232.71 990 ILE A CA 1
ATOM 11414 C C . ILE A 1 990 ? 89.308 83.923 73.013 1.00 245.18 990 ILE A C 1
ATOM 11415 O O . ILE A 1 990 ? 90.008 84.806 73.522 1.00 256.58 990 ILE A O 1
ATOM 11431 N N . LEU A 1 991 ? 89.786 83.098 72.074 1.00 236.30 991 LEU A N 1
ATOM 11432 C CA . LEU A 1 991 ? 91.192 83.187 71.671 1.00 221.09 991 LEU A CA 1
ATOM 11433 C C . LEU A 1 991 ? 91.493 84.510 70.970 1.00 236.67 991 LEU A C 1
ATOM 11434 O O . LEU A 1 991 ? 92.546 85.115 71.205 1.00 250.53 991 LEU A O 1
ATOM 11450 N N . ARG A 1 992 ? 90.588 84.978 70.115 1.00 244.73 992 ARG A N 1
ATOM 11451 C CA . ARG A 1 992 ? 90.793 86.233 69.393 1.00 224.48 992 ARG A CA 1
ATOM 11452 C C . ARG A 1 992 ? 90.309 87.422 70.221 1.00 194.50 992 ARG A C 1
ATOM 11453 O O . ARG A 1 992 ? 90.870 87.730 71.274 1.00 172.97 992 ARG A O 1
ATOM 11474 N N . ALA A 1 1089 ? 97.241 101.256 89.296 1.00 134.90 1089 ALA A N 1
ATOM 11475 C CA . ALA A 1 1089 ? 96.769 101.653 90.619 1.00 155.87 1089 ALA A CA 1
ATOM 11476 C C . ALA A 1 1089 ? 95.294 101.286 90.798 1.00 159.78 1089 ALA A C 1
ATOM 11477 O O . ALA A 1 1089 ? 94.486 102.114 91.223 1.00 171.53 1089 ALA A O 1
ATOM 11484 N N . TYR A 1 1090 ? 94.956 100.033 90.496 1.00 154.81 1090 TYR A N 1
ATOM 11485 C CA . TYR A 1 1090 ? 93.575 99.604 90.346 1.00 143.37 1090 TYR A CA 1
ATOM 11486 C C . TYR A 1 1090 ? 93.246 98.459 91.294 1.00 145.57 1090 TYR A C 1
ATOM 11487 O O . TYR A 1 1090 ? 94.122 97.706 91.729 1.00 156.18 1090 TYR A O 1
ATOM 11505 N N . HIS A 1 1091 ? 91.954 98.340 91.599 1.00 141.79 1091 HIS A N 1
ATOM 11506 C CA . HIS A 1 1091 ? 91.433 97.233 92.397 1.00 146.72 1091 HIS A CA 1
ATOM 11507 C C . HIS A 1 1091 ? 92.234 97.053 93.684 1.00 143.14 1091 HIS A C 1
ATOM 11508 O O . HIS A 1 1091 ? 92.580 95.936 94.075 1.00 145.48 1091 HIS A O 1
ATOM 11522 N N . VAL A 1 1092 ? 92.534 98.166 94.350 1.00 147.32 1092 VAL A N 1
ATOM 11523 C CA . VAL A 1 1092 ? 93.459 98.155 95.482 1.00 149.17 1092 VAL A CA 1
ATOM 11524 C C . VAL A 1 1092 ? 92.732 97.946 96.805 1.00 138.71 1092 VAL A C 1
ATOM 11525 O O . VAL A 1 1092 ? 93.172 97.162 97.648 1.00 136.90 1092 VAL A O 1
ATOM 11538 N N . ALA A 1 1093 ? 91.639 98.657 97.024 1.00 133.35 1093 ALA A N 1
ATOM 11539 C CA . ALA A 1 1093 ? 90.891 98.605 98.266 1.00 143.05 1093 ALA A CA 1
ATOM 11540 C C . ALA A 1 1093 ? 89.618 97.784 98.096 1.00 142.93 1093 ALA A C 1
ATOM 11541 O O . ALA A 1 1093 ? 89.202 97.490 96.970 1.00 162.05 1093 ALA A O 1
ATOM 11548 N N . PRO A 1 1094 ? 88.982 97.375 99.194 1.00 143.97 1094 PRO A N 1
ATOM 11549 C CA . PRO A 1 1094 ? 87.693 96.673 99.081 1.00 142.70 1094 PRO A CA 1
ATOM 11550 C C . PRO A 1 1094 ? 86.618 97.586 98.507 1.00 134.61 1094 PRO A C 1
ATOM 11551 O O . PRO A 1 1094 ? 86.458 98.726 98.947 1.00 125.94 1094 PRO A O 1
ATOM 11562 N N . GLU A 1 1095 ? 85.883 97.079 97.514 1.00 130.16 1095 GLU A N 1
ATOM 11563 C CA . GLU A 1 1095 ? 84.749 97.857 97.019 1.00 135.72 1095 GLU A CA 1
ATOM 11564 C C . GLU A 1 1095 ? 83.492 97.508 97.815 1.00 126.55 1095 GLU A C 1
ATOM 11565 O O . GLU A 1 1095 ? 83.239 96.331 98.087 1.00 116.87 1095 GLU A O 1
ATOM 11577 N N . PRO A 1 1096 ? 82.696 98.490 98.223 1.00 132.23 1096 PRO A N 1
ATOM 11578 C CA . PRO A 1 1096 ? 81.518 98.196 99.040 1.00 133.68 1096 PRO A CA 1
ATOM 11579 C C . PRO A 1 1096 ? 80.370 97.678 98.180 1.00 131.13 1096 PRO A C 1
ATOM 11580 O O . PRO A 1 1096 ? 80.368 97.783 96.952 1.00 123.70 1096 PRO A O 1
ATOM 11591 N N . LEU A 1 1097 ? 79.384 97.101 98.861 1.00 133.24 1097 LEU A N 1
ATOM 11592 C CA . LEU A 1 1097 ? 78.296 96.386 98.213 1.00 131.88 1097 LEU A CA 1
ATOM 11593 C C . LEU A 1 1097 ? 76.953 96.858 98.758 1.00 129.12 1097 LEU A C 1
ATOM 11594 O O . LEU A 1 1097 ? 76.854 97.387 99.868 1.00 121.67 1097 LEU A O 1
ATOM 11610 N N . SER A 1 1098 ? 75.916 96.674 97.939 1.00 127.42 1098 SER A N 1
ATOM 11611 C CA . SER A 1 1098 ? 74.572 97.103 98.296 1.00 132.20 1098 SER A CA 1
ATOM 11612 C C . SER A 1 1098 ? 74.072 96.360 99.536 1.00 133.09 1098 SER A C 1
ATOM 11613 O O . SER A 1 1098 ? 74.399 95.189 99.745 1.00 140.99 1098 SER A O 1
ATOM 11621 N N . PRO A 1 1099 ? 73.259 97.017 100.366 1.00 127.37 1099 PRO A N 1
ATOM 11622 C CA . PRO A 1 1099 ? 72.915 96.448 101.675 1.00 138.51 1099 PRO A CA 1
ATOM 11623 C C . PRO A 1 1099 ? 72.246 95.084 101.570 1.00 148.14 1099 PRO A C 1
ATOM 11624 O O . PRO A 1 1099 ? 71.354 94.869 100.747 1.00 142.15 1099 PRO A O 1
ATOM 11635 N N . GLY A 1 1100 ? 72.695 94.157 102.418 1.00 158.00 1100 GLY A N 1
ATOM 11636 C CA . GLY A 1 1100 ? 72.100 92.836 102.485 1.00 150.11 1100 GLY A CA 1
ATOM 11637 C C . GLY A 1 1100 ? 72.521 91.869 101.405 1.00 150.24 1100 GLY A C 1
ATOM 11638 O O . GLY A 1 1100 ? 71.854 90.848 101.212 1.00 155.85 1100 GLY A O 1
ATOM 11642 N N . TYR A 1 1101 ? 73.606 92.152 100.696 1.00 157.07 1101 TYR A N 1
ATOM 11643 C CA . TYR A 1 1101 ? 74.000 91.332 99.558 1.00 155.68 1101 TYR A CA 1
ATOM 11644 C C . TYR A 1 1101 ? 74.429 89.946 100.028 1.00 168.05 1101 TYR A C 1
ATOM 11645 O O . TYR A 1 1101 ? 75.219 89.812 100.967 1.00 152.52 1101 TYR A O 1
ATOM 11663 N N . GLN A 1 1102 ? 73.897 88.912 99.373 1.00 189.03 1102 GLN A N 1
ATOM 11664 C CA . GLN A 1 1102 ? 74.122 87.528 99.763 1.00 190.49 1102 GLN A CA 1
ATOM 11665 C C . GLN A 1 1102 ? 75.380 86.987 99.075 1.00 191.94 1102 GLN A C 1
ATOM 11666 O O . GLN A 1 1102 ? 76.166 87.737 98.489 1.00 178.24 1102 GLN A O 1
ATOM 11680 N N . GLU A 1 1103 ? 75.593 85.672 99.148 1.00 212.41 1103 GLU A N 1
ATOM 11681 C CA . GLU A 1 1103 ? 76.763 85.051 98.530 1.00 223.31 1103 GLU A CA 1
ATOM 11682 C C . GLU A 1 1103 ? 76.443 83.593 98.234 1.00 238.79 1103 GLU A C 1
ATOM 11683 O O . GLU A 1 1103 ? 76.332 82.784 99.160 1.00 267.33 1103 GLU A O 1
ATOM 11695 N N . ARG A 1 1104 ? 76.296 83.260 96.951 1.00 233.90 1104 ARG A N 1
ATOM 11696 C CA . ARG A 1 1104 ? 76.078 81.885 96.531 1.00 236.57 1104 ARG A CA 1
ATOM 11697 C C . ARG A 1 1104 ? 77.411 81.135 96.467 1.00 239.87 1104 ARG A C 1
ATOM 11698 O O . ARG A 1 1104 ? 78.485 81.690 96.723 1.00 247.99 1104 ARG A O 1
ATOM 11719 N N . LYS A 1 1105 ? 77.341 79.853 96.121 1.00 243.46 1105 LYS A N 1
ATOM 11720 C CA . LYS A 1 1105 ? 78.536 79.035 95.937 1.00 230.03 1105 LYS A CA 1
ATOM 11721 C C . LYS A 1 1105 ? 79.243 79.409 94.636 1.00 218.64 1105 LYS A C 1
ATOM 11722 O O . LYS A 1 1105 ? 78.614 79.539 93.585 1.00 203.42 1105 LYS A O 1
ATOM 11741 N N . PRO A 1 1110 ? 72.698 77.279 86.287 1.00 144.61 1110 PRO A N 1
ATOM 11742 C CA . PRO A 1 1110 ? 71.863 77.974 87.274 1.00 150.30 1110 PRO A CA 1
ATOM 11743 C C . PRO A 1 1110 ? 70.372 77.774 87.028 1.00 150.02 1110 PRO A C 1
ATOM 11744 O O . PRO A 1 1110 ? 69.921 77.936 85.895 1.00 147.24 1110 PRO A O 1
ATOM 11755 N N . THR A 1 1111 ? 69.618 77.423 88.068 1.00 159.89 1111 THR A N 1
ATOM 11756 C CA . THR A 1 1111 ? 68.170 77.316 87.938 1.00 154.79 1111 THR A CA 1
ATOM 11757 C C . THR A 1 1111 ? 67.609 78.709 87.686 1.00 126.19 1111 THR A C 1
ATOM 11758 O O . THR A 1 1111 ? 67.799 79.617 88.504 1.00 99.96 1111 THR A O 1
ATOM 11769 N N . LEU A 1 1112 ? 66.967 78.894 86.530 1.00 107.24 1112 LEU A N 1
ATOM 11770 C CA . LEU A 1 1112 ? 66.697 80.247 86.067 1.00 107.21 1112 LEU A CA 1
ATOM 11771 C C . LEU A 1 1112 ? 65.498 80.926 86.722 1.00 117.67 1112 LEU A C 1
ATOM 11772 O O . LEU A 1 1112 ? 65.685 81.951 87.392 1.00 144.18 1112 LEU A O 1
ATOM 11788 N N . PRO A 1 1113 ? 64.261 80.399 86.584 1.00 106.81 1113 PRO A N 1
ATOM 11789 C CA . PRO A 1 1113 ? 63.084 81.244 86.861 1.00 96.84 1113 PRO A CA 1
ATOM 11790 C C . PRO A 1 1113 ? 63.224 81.955 88.195 1.00 104.98 1113 PRO A C 1
ATOM 11791 O O . PRO A 1 1113 ? 63.204 81.321 89.253 1.00 135.27 1113 PRO A O 1
ATOM 11802 N N . LEU A 1 1114 ? 63.351 83.279 88.146 1.00 112.46 1114 LEU A N 1
ATOM 11803 C CA . LEU A 1 1114 ? 63.943 84.039 89.237 1.00 94.88 1114 LEU A CA 1
ATOM 11804 C C . LEU A 1 1114 ? 62.888 84.441 90.257 1.00 101.84 1114 LEU A C 1
ATOM 11805 O O . LEU A 1 1114 ? 61.783 84.854 89.896 1.00 104.40 1114 LEU A O 1
ATOM 11821 N N . VAL A 1 1115 ? 63.244 84.335 91.535 1.00 90.92 1115 VAL A N 1
ATOM 11822 C CA . VAL A 1 1115 ? 62.291 84.589 92.610 1.00 99.42 1115 VAL A CA 1
ATOM 11823 C C . VAL A 1 1115 ? 62.130 86.088 92.797 1.00 99.81 1115 VAL A C 1
ATOM 11824 O O . VAL A 1 1115 ? 63.119 86.819 92.921 1.00 103.71 1115 VAL A O 1
ATOM 11837 N N . SER A 1 1116 ? 60.886 86.549 92.842 1.00 104.57 1116 SER A N 1
ATOM 11838 C CA . SER A 1 1116 ? 60.594 87.964 93.009 1.00 104.62 1116 SER A CA 1
ATOM 11839 C C . SER A 1 1116 ? 60.331 88.231 94.484 1.00 111.59 1116 SER A C 1
ATOM 11840 O O . SER A 1 1116 ? 59.465 87.593 95.095 1.00 122.44 1116 SER A O 1
ATOM 11848 N N . THR A 1 1117 ? 61.071 89.164 95.049 1.00 109.56 1117 THR A N 1
ATOM 11849 C CA . THR A 1 1117 ? 60.908 89.521 96.444 1.00 104.97 1117 THR A CA 1
ATOM 11850 C C . THR A 1 1117 ? 59.982 90.713 96.645 1.00 105.34 1117 THR A C 1
ATOM 11851 O O . THR A 1 1117 ? 59.768 91.123 97.788 1.00 96.70 1117 THR A O 1
ATOM 11862 N N . PHE A 1 1118 ? 59.419 91.270 95.569 1.00 109.69 1118 PHE A N 1
ATOM 11863 C CA . PHE A 1 1118 ? 58.831 92.602 95.667 1.00 103.32 1118 PHE A CA 1
ATOM 11864 C C . PHE A 1 1118 ? 57.506 92.619 96.420 1.00 98.08 1118 PHE A C 1
ATOM 11865 O O . PHE A 1 1118 ? 57.216 93.593 97.116 1.00 114.07 1118 PHE A O 1
ATOM 11882 N N . LEU A 1 1119 ? 56.668 91.590 96.283 1.00 94.79 1119 LEU A N 1
ATOM 11883 C CA . LEU A 1 1119 ? 55.454 91.577 97.096 1.00 95.71 1119 LEU A CA 1
ATOM 11884 C C . LEU A 1 1119 ? 55.786 91.393 98.571 1.00 90.16 1119 LEU A C 1
ATOM 11885 O O . LEU A 1 1119 ? 55.247 92.092 99.437 1.00 88.34 1119 LEU A O 1
ATOM 11901 N N . GLU A 1 1120 ? 56.644 90.425 98.878 1.00 92.76 1120 GLU A N 1
ATOM 11902 C CA . GLU A 1 1120 ? 56.990 90.173 100.269 1.00 105.51 1120 GLU A CA 1
ATOM 11903 C C . GLU A 1 1120 ? 57.603 91.416 100.898 1.00 90.76 1120 GLU A C 1
ATOM 11904 O O . GLU A 1 1120 ? 57.380 91.704 102.079 1.00 97.61 1120 GLU A O 1
ATOM 11916 N N . TRP A 1 1121 ? 58.373 92.170 100.114 1.00 88.65 1121 TRP A N 1
ATOM 11917 C CA . TRP A 1 1121 ? 58.950 93.427 100.584 1.00 96.22 1121 TRP A CA 1
ATOM 11918 C C . TRP A 1 1121 ? 57.882 94.502 100.737 1.00 88.15 1121 TRP A C 1
ATOM 11919 O O . TRP A 1 1121 ? 57.860 95.229 101.736 1.00 88.49 1121 TRP A O 1
ATOM 11940 N N . SER A 1 1122 ? 56.993 94.624 99.754 1.00 87.34 1122 SER A N 1
ATOM 11941 C CA . SER A 1 1122 ? 55.980 95.668 99.793 1.00 91.69 1122 SER A CA 1
ATOM 11942 C C . SER A 1 1122 ? 55.041 95.497 100.976 1.00 89.05 1122 SER A C 1
ATOM 11943 O O . SER A 1 1122 ? 54.552 96.492 101.523 1.00 86.84 1122 SER A O 1
ATOM 11951 N N . THR A 1 1123 ? 54.766 94.255 101.380 1.00 92.81 1123 THR A N 1
ATOM 11952 C CA . THR A 1 1123 ? 53.807 94.045 102.458 1.00 92.79 1123 THR A CA 1
ATOM 11953 C C . THR A 1 1123 ? 54.407 94.318 103.827 1.00 88.07 1123 THR A C 1
ATOM 11954 O O . THR A 1 1123 ? 53.683 94.240 104.823 1.00 98.06 1123 THR A O 1
ATOM 11965 N N . GLU A 1 1124 ? 55.709 94.594 103.907 1.00 88.58 1124 GLU A N 1
ATOM 11966 C CA . GLU A 1 1124 ? 56.285 94.970 105.192 1.00 89.52 1124 GLU A CA 1
ATOM 11967 C C . GLU A 1 1124 ? 55.713 96.295 105.677 1.00 89.49 1124 GLU A C 1
ATOM 11968 O O . GLU A 1 1124 ? 55.465 96.467 106.875 1.00 95.49 1124 GLU A O 1
ATOM 11980 N N . TYR A 1 1125 ? 55.500 97.239 104.766 1.00 88.88 1125 TYR A N 1
ATOM 11981 C CA . TYR A 1 1125 ? 54.922 98.533 105.108 1.00 94.38 1125 TYR A CA 1
ATOM 11982 C C . TYR A 1 1125 ? 53.780 98.443 106.119 1.00 101.10 1125 TYR A C 1
ATOM 11983 O O . TYR A 1 1125 ? 53.653 99.319 106.982 1.00 121.36 1125 TYR A O 1
ATOM 12001 N N . PHE A 1 1126 ? 52.936 97.414 106.019 1.00 88.48 1126 PHE A N 1
ATOM 12002 C CA . PHE A 1 1126 ? 51.810 97.238 106.932 1.00 88.55 1126 PHE A CA 1
ATOM 12003 C C . PHE A 1 1126 ? 52.136 96.326 108.111 1.00 92.86 1126 PHE A C 1
ATOM 12004 O O . PHE A 1 1126 ? 51.220 95.885 108.814 1.00 100.77 1126 PHE A O 1
ATOM 12021 N N . ARG A 1 1127 ? 53.416 96.029 108.334 1.00 91.63 1127 ARG A N 1
ATOM 12022 C CA . ARG A 1 1127 ? 53.883 95.472 109.595 1.00 108.35 1127 ARG A CA 1
ATOM 12023 C C . ARG A 1 1127 ? 54.720 96.455 110.397 1.00 114.28 1127 ARG A C 1
ATOM 12024 O O . ARG A 1 1127 ? 54.925 96.237 111.596 1.00 136.77 1127 ARG A O 1
ATOM 12045 N N . GLU A 1 1128 ? 55.213 97.508 109.767 1.00 101.99 1128 GLU A N 1
ATOM 12046 C CA . GLU A 1 1128 ? 55.861 98.613 110.447 1.00 114.21 1128 GLU A CA 1
ATOM 12047 C C . GLU A 1 1128 ? 54.822 99.661 110.831 1.00 110.90 1128 GLU A C 1
ATOM 12048 O O . GLU A 1 1128 ? 53.814 99.825 110.137 1.00 110.79 1128 GLU A O 1
ATOM 12060 N N . PRO A 1 1129 ? 55.037 100.405 111.912 1.00 111.28 1129 PRO A N 1
ATOM 12061 C CA . PRO A 1 1129 ? 54.069 101.442 112.281 1.00 110.30 1129 PRO A CA 1
ATOM 12062 C C . PRO A 1 1129 ? 53.929 102.489 111.189 1.00 107.23 1129 PRO A C 1
ATOM 12063 O O . PRO A 1 1129 ? 54.903 102.874 110.539 1.00 109.96 1129 PRO A O 1
ATOM 12074 N N . GLN A 1 1130 ? 52.693 102.948 110.990 1.00 106.61 1130 GLN A N 1
ATOM 12075 C CA . GLN A 1 1130 ? 52.381 103.948 109.983 1.00 109.75 1130 GLN A CA 1
ATOM 12076 C C . GLN A 1 1130 ? 51.666 105.176 110.532 1.00 114.69 1130 GLN A C 1
ATOM 12077 O O . GLN A 1 1130 ? 51.451 106.127 109.773 1.00 131.71 1130 GLN A O 1
ATOM 12091 N N . MET A 1 1131 ? 51.266 105.182 111.805 1.00 108.15 1131 MET A N 1
ATOM 12092 C CA . MET A 1 1131 ? 50.576 106.339 112.364 1.00 124.88 1131 MET A CA 1
ATOM 12093 C C . MET A 1 1131 ? 51.530 107.347 112.998 1.00 141.73 1131 MET A C 1
ATOM 12094 O O . MET A 1 1131 ? 51.209 108.541 113.039 1.00 151.59 1131 MET A O 1
ATOM 12108 N N . LYS A 1 1132 ? 52.685 106.909 113.496 1.00 145.78 1132 LYS A N 1
ATOM 12109 C CA . LYS A 1 1132 ? 53.636 107.833 114.119 1.00 159.43 1132 LYS A CA 1
ATOM 12110 C C . LYS A 1 1132 ? 54.886 107.971 113.249 1.00 165.81 1132 LYS A C 1
ATOM 12111 O O . LYS A 1 1132 ? 54.985 108.871 112.413 1.00 147.47 1132 LYS A O 1
ATOM 12130 N N . THR A 1 1161 ? 79.358 137.234 104.744 1.00 159.51 1161 THR A N 1
ATOM 12131 C CA . THR A 1 1161 ? 79.939 138.011 105.833 1.00 179.23 1161 THR A CA 1
ATOM 12132 C C . THR A 1 1161 ? 80.906 139.020 105.224 1.00 199.31 1161 THR A C 1
ATOM 12133 O O . THR A 1 1161 ? 82.116 138.800 105.206 1.00 221.93 1161 THR A O 1
ATOM 12144 N N . GLN A 1 1162 ? 80.356 140.139 104.753 1.00 218.54 1162 GLN A N 1
ATOM 12145 C CA . GLN A 1 1162 ? 81.111 141.077 103.922 1.00 211.77 1162 GLN A CA 1
ATOM 12146 C C . GLN A 1 1162 ? 82.489 141.425 104.472 1.00 203.73 1162 GLN A C 1
ATOM 12147 O O . GLN A 1 1162 ? 83.456 141.405 103.694 1.00 185.77 1162 GLN A O 1
ATOM 12161 N N . PRO A 1 1163 ? 82.660 141.766 105.752 1.00 196.70 1163 PRO A N 1
ATOM 12162 C CA . PRO A 1 1163 ? 84.026 141.998 106.251 1.00 201.11 1163 PRO A CA 1
ATOM 12163 C C . PRO A 1 1163 ? 84.958 140.821 106.025 1.00 192.74 1163 PRO A C 1
ATOM 12164 O O . PRO A 1 1163 ? 86.126 141.007 105.651 1.00 213.00 1163 PRO A O 1
ATOM 12175 N N . GLN A 1 1164 ? 84.468 139.601 106.246 1.00 205.84 1164 GLN A N 1
ATOM 12176 C CA . GLN A 1 1164 ? 85.293 138.418 106.029 1.00 186.89 1164 GLN A CA 1
ATOM 12177 C C . GLN A 1 1164 ? 85.623 138.223 104.556 1.00 175.52 1164 GLN A C 1
ATOM 12178 O O . GLN A 1 1164 ? 86.655 137.626 104.229 1.00 161.23 1164 GLN A O 1
ATOM 12192 N N . LYS A 1 1165 ? 84.757 138.689 103.653 1.00 164.65 1165 LYS A N 1
ATOM 12193 C CA . LYS A 1 1165 ? 85.094 138.629 102.236 1.00 173.50 1165 LYS A CA 1
ATOM 12194 C C . LYS A 1 1165 ? 86.332 139.467 101.951 1.00 186.97 1165 LYS A C 1
ATOM 12195 O O . LYS A 1 1165 ? 87.237 139.028 101.232 1.00 200.39 1165 LYS A O 1
ATOM 12214 N N . LEU A 1 1166 ? 86.390 140.677 102.511 1.00 188.68 1166 LEU A N 1
ATOM 12215 C CA . LEU A 1 1166 ? 87.530 141.558 102.285 1.00 183.00 1166 LEU A CA 1
ATOM 12216 C C . LEU A 1 1166 ? 88.754 141.141 103.096 1.00 195.54 1166 LEU A C 1
ATOM 12217 O O . LEU A 1 1166 ? 89.865 141.562 102.756 1.00 224.06 1166 LEU A O 1
ATOM 12233 N N . TYR A 1 1167 ? 88.597 140.335 104.153 1.00 174.42 1167 TYR A N 1
ATOM 12234 C CA . TYR A 1 1167 ? 89.780 139.706 104.740 1.00 170.25 1167 TYR A CA 1
ATOM 12235 C C . TYR A 1 1167 ? 90.508 138.870 103.691 1.00 169.70 1167 TYR A C 1
ATOM 12236 O O . TYR A 1 1167 ? 91.714 139.025 103.477 1.00 207.95 1167 TYR A O 1
ATOM 12254 N N . ALA A 1 1168 ? 89.774 137.971 103.025 1.00 168.97 1168 ALA A N 1
ATOM 12255 C CA . ALA A 1 1168 ? 90.364 137.076 102.036 1.00 158.90 1168 ALA A CA 1
ATOM 12256 C C . ALA A 1 1168 ? 90.695 137.785 100.730 1.00 165.49 1168 ALA A C 1
ATOM 12257 O O . ALA A 1 1168 ? 91.541 137.298 99.973 1.00 165.09 1168 ALA A O 1
ATOM 12264 N N . ARG A 1 1169 ? 90.028 138.906 100.439 1.00 193.48 1169 ARG A N 1
ATOM 12265 C CA . ARG A 1 1169 ? 90.381 139.725 99.287 1.00 175.67 1169 ARG A CA 1
ATOM 12266 C C . ARG A 1 1169 ? 91.695 140.467 99.482 1.00 169.99 1169 ARG A C 1
ATOM 12267 O O . ARG A 1 1169 ? 92.231 141.004 98.509 1.00 157.94 1169 ARG A O 1
ATOM 12288 N N . THR A 1 1170 ? 92.171 140.591 100.721 1.00 159.65 1170 THR A N 1
ATOM 12289 C CA . THR A 1 1170 ? 93.424 141.270 101.027 1.00 168.63 1170 THR A CA 1
ATOM 12290 C C . THR A 1 1170 ? 94.539 140.319 101.433 1.00 166.14 1170 THR A C 1
ATOM 12291 O O . THR A 1 1170 ? 95.654 140.410 100.911 1.00 187.80 1170 THR A O 1
ATOM 12302 N N . HIS A 1 1171 ? 94.262 139.409 102.362 1.00 155.47 1171 HIS A N 1
ATOM 12303 C CA . HIS A 1 1171 ? 95.298 138.603 102.987 1.00 170.37 1171 HIS A CA 1
ATOM 12304 C C . HIS A 1 1171 ? 95.922 137.647 101.969 1.00 164.72 1171 HIS A C 1
ATOM 12305 O O . HIS A 1 1171 ? 95.552 137.607 100.793 1.00 156.39 1171 HIS A O 1
ATOM 12319 N N . ARG A 1 1172 ? 96.897 136.872 102.438 1.00 150.57 1172 ARG A N 1
ATOM 12320 C CA . ARG A 1 1172 ? 97.777 136.079 101.588 1.00 171.24 1172 ARG A CA 1
ATOM 12321 C C . ARG A 1 1172 ? 97.661 134.615 101.993 1.00 165.97 1172 ARG A C 1
ATOM 12322 O O . ARG A 1 1172 ? 97.924 134.269 103.149 1.00 178.36 1172 ARG A O 1
ATOM 12343 N N . TRP A 1 1173 ? 97.270 133.757 101.044 1.00 169.42 1173 TRP A N 1
ATOM 12344 C CA . TRP A 1 1173 ? 96.946 132.359 101.346 1.00 157.33 1173 TRP A CA 1
ATOM 12345 C C . TRP A 1 1173 ? 98.221 131.512 101.351 1.00 144.07 1173 TRP A C 1
ATOM 12346 O O . TRP A 1 1173 ? 98.466 130.684 100.470 1.00 142.61 1173 TRP A O 1
ATOM 12367 N N . ASN A 1 1174 ? 99.044 131.728 102.379 1.00 130.90 1174 ASN A N 1
ATOM 12368 C CA . ASN A 1 1174 ? 100.304 131.005 102.518 1.00 142.53 1174 ASN A CA 1
ATOM 12369 C C . ASN A 1 1174 ? 100.361 130.126 103.764 1.00 143.25 1174 ASN A C 1
ATOM 12370 O O . ASN A 1 1174 ? 101.420 129.556 104.051 1.00 157.30 1174 ASN A O 1
ATOM 12381 N N . ASN A 1 1175 ? 99.268 129.998 104.514 1.00 153.10 1175 ASN A N 1
ATOM 12382 C CA . ASN A 1 1175 ? 99.294 129.294 105.794 1.00 161.26 1175 ASN A CA 1
ATOM 12383 C C . ASN A 1 1175 ? 98.953 127.826 105.565 1.00 160.17 1175 ASN A C 1
ATOM 12384 O O . ASN A 1 1175 ? 97.793 127.485 105.328 1.00 168.29 1175 ASN A O 1
ATOM 12395 N N . GLN A 1 1176 ? 99.954 126.953 105.658 1.00 148.54 1176 GLN A N 1
ATOM 12396 C CA . GLN A 1 1176 ? 99.732 125.522 105.453 1.00 150.62 1176 GLN A CA 1
ATOM 12397 C C . GLN A 1 1176 ? 99.015 124.941 106.664 1.00 156.39 1176 GLN A C 1
ATOM 12398 O O . GLN A 1 1176 ? 99.631 124.618 107.681 1.00 171.87 1176 GLN A O 1
ATOM 12412 N N . ILE A 1 1177 ? 97.693 124.820 106.548 1.00 152.04 1177 ILE A N 1
ATOM 12413 C CA . ILE A 1 1177 ? 96.878 124.282 107.630 1.00 151.97 1177 ILE A CA 1
ATOM 12414 C C . ILE A 1 1177 ? 97.103 122.779 107.809 1.00 143.65 1177 ILE A C 1
ATOM 12415 O O . ILE A 1 1177 ? 96.977 122.262 108.926 1.00 138.86 1177 ILE A O 1
ATOM 12431 N N . GLY A 1 1178 ? 97.433 122.052 106.743 1.00 157.96 1178 GLY A N 1
ATOM 12432 C CA . GLY A 1 1178 ? 97.616 120.615 106.878 1.00 152.71 1178 GLY A CA 1
ATOM 12433 C C . GLY A 1 1178 ? 98.314 120.008 105.681 1.00 155.53 1178 GLY A C 1
ATOM 12434 O O . GLY A 1 1178 ? 98.495 120.649 104.642 1.00 124.82 1178 GLY A O 1
ATOM 12438 N N . LEU A 1 1179 ? 98.713 118.746 105.855 1.00 159.00 1179 LEU A N 1
ATOM 12439 C CA . LEU A 1 1179 ? 99.327 117.956 104.789 1.00 159.44 1179 LEU A CA 1
ATOM 12440 C C . LEU A 1 1179 ? 98.923 116.503 104.983 1.00 157.62 1179 LEU A C 1
ATOM 12441 O O . LEU A 1 1179 ? 99.171 115.931 106.049 1.00 130.29 1179 LEU A O 1
ATOM 12457 N N . ILE A 1 1180 ? 98.337 115.904 103.948 1.00 159.69 1180 ILE A N 1
ATOM 12458 C CA . ILE A 1 1180 ? 97.769 114.560 104.006 1.00 158.49 1180 ILE A CA 1
ATOM 12459 C C . ILE A 1 1180 ? 98.483 113.695 102.976 1.00 148.67 1180 ILE A C 1
ATOM 12460 O O . ILE A 1 1180 ? 98.613 114.091 101.812 1.00 151.91 1180 ILE A O 1
ATOM 12476 N N . ASN A 1 1181 ? 98.955 112.525 103.405 1.00 140.22 1181 ASN A N 1
ATOM 12477 C CA . ASN A 1 1181 ? 99.631 111.575 102.523 1.00 142.13 1181 ASN A CA 1
ATOM 12478 C C . ASN A 1 1181 ? 98.608 110.551 102.039 1.00 136.80 1181 ASN A C 1
ATOM 12479 O O . ASN A 1 1181 ? 98.248 109.624 102.768 1.00 154.50 1181 ASN A O 1
ATOM 12490 N N . ASN A 1 1182 ? 98.148 110.716 100.800 1.00 139.37 1182 ASN A N 1
ATOM 12491 C CA . ASN A 1 1182 ? 97.140 109.842 100.222 1.00 141.61 1182 ASN A CA 1
ATOM 12492 C C . ASN A 1 1182 ? 97.790 108.542 99.743 1.00 147.49 1182 ASN A C 1
ATOM 12493 O O . ASN A 1 1182 ? 99.008 108.362 99.819 1.00 157.37 1182 ASN A O 1
ATOM 12504 N N . GLY A 1 1183 ? 96.973 107.615 99.246 1.00 155.04 1183 GLY A N 1
ATOM 12505 C CA . GLY A 1 1183 ? 97.509 106.368 98.731 1.00 147.97 1183 GLY A CA 1
ATOM 12506 C C . GLY A 1 1183 ? 98.261 106.518 97.422 1.00 136.43 1183 GLY A C 1
ATOM 12507 O O . GLY A 1 1183 ? 99.488 106.388 97.382 1.00 122.16 1183 GLY A O 1
ATOM 12511 N N . THR A 1 1184 ? 97.531 106.790 96.346 1.00 141.07 1184 THR A N 1
ATOM 12512 C CA . THR A 1 1184 ? 98.092 107.104 95.039 1.00 157.25 1184 THR A CA 1
ATOM 12513 C C . THR A 1 1184 ? 97.859 108.580 94.728 1.00 131.58 1184 THR A C 1
ATOM 12514 O O . THR A 1 1184 ? 97.189 109.297 95.474 1.00 109.01 1184 THR A O 1
ATOM 12525 N N . GLN A 1 1185 ? 98.417 109.038 93.614 1.00 131.50 1185 GLN A N 1
ATOM 12526 C CA . GLN A 1 1185 ? 98.315 110.452 93.277 1.00 141.80 1185 GLN A CA 1
ATOM 12527 C C . GLN A 1 1185 ? 96.849 110.839 93.103 1.00 124.22 1185 GLN A C 1
ATOM 12528 O O . GLN A 1 1185 ? 96.116 110.159 92.372 1.00 136.61 1185 GLN A O 1
ATOM 12542 N N . PRO A 1 1186 ? 96.375 111.890 93.775 1.00 108.76 1186 PRO A N 1
ATOM 12543 C CA . PRO A 1 1186 ? 94.957 112.253 93.670 1.00 115.36 1186 PRO A CA 1
ATOM 12544 C C . PRO A 1 1186 ? 94.576 112.718 92.273 1.00 124.91 1186 PRO A C 1
ATOM 12545 O O . PRO A 1 1186 ? 95.282 113.517 91.654 1.00 134.00 1186 PRO A O 1
ATOM 12556 N N . SER A 1 1187 ? 93.445 112.206 91.783 1.00 137.51 1187 SER A N 1
ATOM 12557 C CA . SER A 1 1187 ? 92.793 112.788 90.615 1.00 142.11 1187 SER A CA 1
ATOM 12558 C C . SER A 1 1187 ? 91.949 113.996 91.015 1.00 129.30 1187 SER A C 1
ATOM 12559 O O . SER A 1 1187 ? 92.152 115.103 90.504 1.00 132.96 1187 SER A O 1
ATOM 12567 N N . LYS A 1 1188 ? 91.002 113.797 91.938 1.00 135.18 1188 LYS A N 1
ATOM 12568 C CA . LYS A 1 1188 ? 90.035 114.831 92.294 1.00 127.46 1188 LYS A CA 1
ATOM 12569 C C . LYS A 1 1188 ? 89.769 114.781 93.791 1.00 133.34 1188 LYS A C 1
ATOM 12570 O O . LYS A 1 1188 ? 90.120 113.819 94.471 1.00 132.42 1188 LYS A O 1
ATOM 12589 N N . MET A 1 1189 ? 89.142 115.831 94.312 1.00 136.76 1189 MET A N 1
ATOM 12590 C CA . MET A 1 1189 ? 88.747 115.822 95.712 1.00 135.22 1189 MET A CA 1
ATOM 12591 C C . MET A 1 1189 ? 87.654 116.852 95.936 1.00 135.87 1189 MET A C 1
ATOM 12592 O O . MET A 1 1189 ? 87.462 117.768 95.132 1.00 128.76 1189 MET A O 1
ATOM 12606 N N . THR A 1 1190 ? 86.950 116.691 97.053 1.00 120.92 1190 THR A N 1
ATOM 12607 C CA . THR A 1 1190 ? 85.869 117.597 97.410 1.00 122.37 1190 THR A CA 1
ATOM 12608 C C . THR A 1 1190 ? 85.719 117.633 98.924 1.00 124.12 1190 THR A C 1
ATOM 12609 O O . THR A 1 1190 ? 85.996 116.647 99.618 1.00 110.66 1190 THR A O 1
ATOM 12620 N N . PHE A 1 1191 ? 85.259 118.782 99.422 1.00 129.55 1191 PHE A N 1
ATOM 12621 C CA . PHE A 1 1191 ? 85.208 119.088 100.845 1.00 130.29 1191 PHE A CA 1
ATOM 12622 C C . PHE A 1 1191 ? 83.769 119.114 101.349 1.00 132.21 1191 PHE A C 1
ATOM 12623 O O . PHE A 1 1191 ? 82.887 119.698 100.712 1.00 123.29 1191 PHE A O 1
ATOM 12640 N N . HIS A 1 1192 ? 83.547 118.496 102.510 1.00 127.74 1192 HIS A N 1
ATOM 12641 C CA . HIS A 1 1192 ? 82.234 118.512 103.145 1.00 142.60 1192 HIS A CA 1
ATOM 12642 C C . HIS A 1 1192 ? 81.914 119.908 103.671 1.00 127.46 1192 HIS A C 1
ATOM 12643 O O . HIS A 1 1192 ? 82.765 120.570 104.270 1.00 137.06 1192 HIS A O 1
ATOM 12657 N N . GLN A 1 1193 ? 80.674 120.357 103.438 1.00 118.14 1193 GLN A N 1
ATOM 12658 C CA . GLN A 1 1193 ? 80.267 121.691 103.876 1.00 119.70 1193 GLN A CA 1
ATOM 12659 C C . GLN A 1 1193 ? 80.436 121.859 105.382 1.00 123.90 1193 GLN A C 1
ATOM 12660 O O . GLN A 1 1193 ? 80.993 122.860 105.847 1.00 146.35 1193 GLN A O 1
ATOM 12674 N N . PHE A 1 1194 ? 79.943 120.899 106.160 1.00 130.85 1194 PHE A N 1
ATOM 12675 C CA . PHE A 1 1194 ? 79.883 121.025 107.610 1.00 136.14 1194 PHE A CA 1
ATOM 12676 C C . PHE A 1 1194 ? 80.834 120.083 108.331 1.00 142.71 1194 PHE A C 1
ATOM 12677 O O . PHE A 1 1194 ? 81.635 120.533 109.156 1.00 149.23 1194 PHE A O 1
ATOM 12694 N N . GLU A 1 1195 ? 80.760 118.782 108.060 1.00 135.74 1195 GLU A N 1
ATOM 12695 C CA . GLU A 1 1195 ? 81.733 117.864 108.633 1.00 142.21 1195 GLU A CA 1
ATOM 12696 C C . GLU A 1 1195 ? 83.130 118.225 108.128 1.00 140.16 1195 GLU A C 1
ATOM 12697 O O . GLU A 1 1195 ? 83.299 118.868 107.089 1.00 136.11 1195 GLU A O 1
ATOM 12709 N N . ASN A 1 1196 ? 84.145 117.815 108.889 1.00 129.26 1196 ASN A N 1
ATOM 12710 C CA . ASN A 1 1196 ? 85.518 118.228 108.627 1.00 130.30 1196 ASN A CA 1
ATOM 12711 C C . ASN A 1 1196 ? 86.275 117.243 107.748 1.00 131.48 1196 ASN A C 1
ATOM 12712 O O . ASN A 1 1196 ? 87.497 117.110 107.890 1.00 142.35 1196 ASN A O 1
ATOM 12723 N N . CYS A 1 1197 ? 85.595 116.557 106.837 1.00 145.27 1197 CYS A N 1
ATOM 12724 C CA . CYS A 1 1197 ? 86.218 115.512 106.043 1.00 130.81 1197 CYS A CA 1
ATOM 12725 C C . CYS A 1 1197 ? 86.323 115.922 104.580 1.00 126.77 1197 CYS A C 1
ATOM 12726 O O . CYS A 1 1197 ? 85.639 116.832 104.103 1.00 113.36 1197 CYS A O 1
ATOM 12734 N N . VAL A 1 1198 ? 87.219 115.232 103.883 1.00 127.68 1198 VAL A N 1
ATOM 12735 C CA . VAL A 1 1198 ? 87.521 115.479 102.481 1.00 125.72 1198 VAL A CA 1
ATOM 12736 C C . VAL A 1 1198 ? 87.574 114.137 101.769 1.00 128.85 1198 VAL A C 1
ATOM 12737 O O . VAL A 1 1198 ? 88.233 113.201 102.242 1.00 111.79 1198 VAL A O 1
ATOM 12750 N N . ALA A 1 1199 ? 86.875 114.043 100.641 1.00 122.98 1199 ALA A N 1
ATOM 12751 C CA . ALA A 1 1199 ? 86.871 112.846 99.815 1.00 113.76 1199 ALA A CA 1
ATOM 12752 C C . ALA A 1 1199 ? 87.862 113.054 98.681 1.00 123.12 1199 ALA A C 1
ATOM 12753 O O . ALA A 1 1199 ? 87.875 114.118 98.055 1.00 116.86 1199 ALA A O 1
ATOM 12760 N N . VAL A 1 1200 ? 88.685 112.039 98.425 1.00 127.94 1200 VAL A N 1
ATOM 12761 C CA . VAL A 1 1200 ? 89.814 112.126 97.509 1.00 126.61 1200 VAL A CA 1
ATOM 12762 C C . VAL A 1 1200 ? 89.745 110.934 96.570 1.00 125.47 1200 VAL A C 1
ATOM 12763 O O . VAL A 1 1200 ? 89.950 109.789 96.995 1.00 107.16 1200 VAL A O 1
ATOM 12776 N N . ALA A 1 1201 ? 89.470 111.200 95.299 1.00 134.42 1201 ALA A N 1
ATOM 12777 C CA . ALA A 1 1201 ? 89.483 110.186 94.263 1.00 124.51 1201 ALA A CA 1
ATOM 12778 C C . ALA A 1 1201 ? 90.882 110.098 93.674 1.00 125.97 1201 ALA A C 1
ATOM 12779 O O . ALA A 1 1201 ? 91.436 111.110 93.223 1.00 130.84 1201 ALA A O 1
ATOM 12786 N N . ASP A 1 1202 ? 91.439 108.890 93.687 1.00 125.71 1202 ASP A N 1
ATOM 12787 C CA . ASP A 1 1202 ? 92.737 108.596 93.112 1.00 124.76 1202 ASP A CA 1
ATOM 12788 C C . ASP A 1 1202 ? 92.650 108.530 91.593 1.00 129.47 1202 ASP A C 1
ATOM 12789 O O . ASP A 1 1202 ? 91.571 108.591 90.996 1.00 114.79 1202 ASP A O 1
ATOM 12798 N N . ASP A 1 1203 ? 93.810 108.379 90.963 1.00 140.09 1203 ASP A N 1
ATOM 12799 C CA . ASP A 1 1203 ? 93.833 107.807 89.627 1.00 136.73 1203 ASP A CA 1
ATOM 12800 C C . ASP A 1 1203 ? 93.304 106.378 89.706 1.00 144.84 1203 ASP A C 1
ATOM 12801 O O . ASP A 1 1203 ? 93.563 105.652 90.671 1.00 135.76 1203 ASP A O 1
ATOM 12810 N N . GLY A 1 1204 ? 92.522 105.991 88.704 1.00 139.46 1204 GLY A N 1
ATOM 12811 C CA . GLY A 1 1204 ? 91.892 104.691 88.759 1.00 135.16 1204 GLY A CA 1
ATOM 12812 C C . GLY A 1 1204 ? 90.758 104.658 89.771 1.00 132.28 1204 GLY A C 1
ATOM 12813 O O . GLY A 1 1204 ? 90.136 105.676 90.088 1.00 137.39 1204 GLY A O 1
ATOM 12817 N N . ASN A 1 1205 ? 90.489 103.457 90.288 1.00 140.61 1205 ASN A N 1
ATOM 12818 C CA . ASN A 1 1205 ? 89.297 103.204 91.096 1.00 136.88 1205 ASN A CA 1
ATOM 12819 C C . ASN A 1 1205 ? 89.682 103.105 92.571 1.00 131.40 1205 ASN A C 1
ATOM 12820 O O . ASN A 1 1205 ? 89.851 102.024 93.133 1.00 122.70 1205 ASN A O 1
ATOM 12831 N N . THR A 1 1206 ? 89.787 104.263 93.214 1.00 152.04 1206 THR A N 1
ATOM 12832 C CA . THR A 1 1206 ? 90.035 104.288 94.649 1.00 154.23 1206 THR A CA 1
ATOM 12833 C C . THR A 1 1206 ? 89.554 105.612 95.215 1.00 141.68 1206 THR A C 1
ATOM 12834 O O . THR A 1 1206 ? 89.659 106.652 94.564 1.00 160.48 1206 THR A O 1
ATOM 12845 N N . ILE A 1 1207 ? 89.036 105.559 96.438 1.00 124.95 1207 ILE A N 1
ATOM 12846 C CA . ILE A 1 1207 ? 88.525 106.731 97.137 1.00 128.08 1207 ILE A CA 1
ATOM 12847 C C . ILE A 1 1207 ? 89.012 106.662 98.576 1.00 120.11 1207 ILE A C 1
ATOM 12848 O O . ILE A 1 1207 ? 88.999 105.590 99.196 1.00 123.71 1207 ILE A O 1
ATOM 12864 N N . THR A 1 1208 ? 89.429 107.809 99.109 1.00 110.15 1208 THR A N 1
ATOM 12865 C CA . THR A 1 1208 ? 89.854 107.919 100.497 1.00 114.90 1208 THR A CA 1
ATOM 12866 C C . THR A 1 1208 ? 89.175 109.130 101.114 1.00 106.38 1208 THR A C 1
ATOM 12867 O O . THR A 1 1208 ? 89.144 110.202 100.510 1.00 106.36 1208 THR A O 1
ATOM 12878 N N . VAL A 1 1209 ? 88.645 108.965 102.315 1.00 106.61 1209 VAL A N 1
ATOM 12879 C CA . VAL A 1 1209 ? 87.985 110.044 103.030 1.00 114.40 1209 VAL A CA 1
ATOM 12880 C C . VAL A 1 1209 ? 88.810 110.300 104.275 1.00 127.40 1209 VAL A C 1
ATOM 12881 O O . VAL A 1 1209 ? 88.895 109.435 105.163 1.00 125.44 1209 VAL A O 1
ATOM 12894 N N . TRP A 1 1210 ? 89.421 111.486 104.327 1.00 135.05 1210 TRP A N 1
ATOM 12895 C CA . TRP A 1 1210 ? 90.242 111.941 105.437 1.00 128.27 1210 TRP A CA 1
ATOM 12896 C C . TRP A 1 1210 ? 89.490 112.967 106.269 1.00 145.50 1210 TRP A C 1
ATOM 12897 O O . TRP A 1 1210 ? 88.536 113.594 105.811 1.00 138.39 1210 TRP A O 1
ATOM 12918 N N . ASP A 1 1211 ? 89.942 113.132 107.503 1.00 143.99 1211 ASP A N 1
ATOM 12919 C CA . ASP A 1 1211 ? 89.552 114.254 108.347 1.00 161.00 1211 ASP A CA 1
ATOM 12920 C C . ASP A 1 1211 ? 90.705 115.249 108.301 1.00 138.79 1211 ASP A C 1
ATOM 12921 O O . ASP A 1 1211 ? 91.752 115.013 108.911 1.00 133.93 1211 ASP A O 1
ATOM 12930 N N . TRP A 1 1212 ? 90.527 116.356 107.572 1.00 143.00 1212 TRP A N 1
ATOM 12931 C CA . TRP A 1 1212 ? 91.652 117.264 107.360 1.00 140.28 1212 TRP A CA 1
ATOM 12932 C C . TRP A 1 1212 ? 92.099 117.940 108.649 1.00 138.70 1212 TRP A C 1
ATOM 12933 O O . TRP A 1 1212 ? 93.183 118.531 108.680 1.00 148.44 1212 TRP A O 1
ATOM 12954 N N . LYS A 1 1213 ? 91.289 117.875 109.697 1.00 141.95 1213 LYS A N 1
ATOM 12955 C CA . LYS A 1 1213 ? 91.732 118.099 111.064 1.00 150.78 1213 LYS A CA 1
ATOM 12956 C C . LYS A 1 1213 ? 91.994 116.711 111.642 1.00 169.13 1213 LYS A C 1
ATOM 12957 O O . LYS A 1 1213 ? 91.078 115.884 111.690 1.00 185.77 1213 LYS A O 1
ATOM 12976 N N . THR A 1 1214 ? 93.226 116.451 112.071 1.00 153.97 1214 THR A N 1
ATOM 12977 C CA . THR A 1 1214 ? 93.688 115.173 112.628 1.00 172.05 1214 THR A CA 1
ATOM 12978 C C . THR A 1 1214 ? 94.089 114.145 111.565 1.00 166.57 1214 THR A C 1
ATOM 12979 O O . THR A 1 1214 ? 94.585 113.073 111.935 1.00 164.92 1214 THR A O 1
ATOM 12990 N N . ASN A 1 1215 ? 93.922 114.429 110.277 1.00 159.67 1215 ASN A N 1
ATOM 12991 C CA . ASN A 1 1215 ? 94.300 113.509 109.200 1.00 165.57 1215 ASN A CA 1
ATOM 12992 C C . ASN A 1 1215 ? 93.923 112.061 109.527 1.00 166.30 1215 ASN A C 1
ATOM 12993 O O . ASN A 1 1215 ? 94.767 111.171 109.639 1.00 152.41 1215 ASN A O 1
ATOM 13004 N N . ALA A 1 1216 ? 92.617 111.837 109.680 1.00 167.22 1216 ALA A N 1
ATOM 13005 C CA . ALA A 1 1216 ? 92.135 110.593 110.272 1.00 159.34 1216 ALA A CA 1
ATOM 13006 C C . ALA A 1 1216 ? 92.208 109.396 109.323 1.00 158.87 1216 ALA A C 1
ATOM 13007 O O . ALA A 1 1216 ? 92.590 108.299 109.744 1.00 184.31 1216 ALA A O 1
ATOM 13014 N N . ARG A 1 1217 ? 91.864 109.577 108.050 1.00 163.30 1217 ARG A N 1
ATOM 13015 C CA . ARG A 1 1217 ? 91.552 108.466 107.147 1.00 156.79 1217 ARG A CA 1
ATOM 13016 C C . ARG A 1 1217 ? 90.315 107.706 107.623 1.00 146.20 1217 ARG A C 1
ATOM 13017 O O . ARG A 1 1217 ? 90.370 106.530 107.990 1.00 130.92 1217 ARG A O 1
ATOM 13038 N N . LEU A 1 1218 ? 89.188 108.408 107.613 1.00 141.15 1218 LEU A N 1
ATOM 13039 C CA . LEU A 1 1218 ? 87.938 107.774 108.003 1.00 132.74 1218 LEU A CA 1
ATOM 13040 C C . LEU A 1 1218 ? 87.610 106.573 107.123 1.00 137.43 1218 LEU A C 1
ATOM 13041 O O . LEU A 1 1218 ? 87.039 105.594 107.617 1.00 152.93 1218 LEU A O 1
ATOM 13057 N N . SER A 1 1219 ? 87.945 106.612 105.832 1.00 133.79 1219 SER A N 1
ATOM 13058 C CA . SER A 1 1219 ? 87.605 105.450 105.013 1.00 126.32 1219 SER A CA 1
ATOM 13059 C C . SER A 1 1219 ? 88.516 105.329 103.800 1.00 121.15 1219 SER A C 1
ATOM 13060 O O . SER A 1 1219 ? 89.071 106.320 103.325 1.00 124.66 1219 SER A O 1
ATOM 13068 N N . ARG A 1 1220 ? 88.667 104.093 103.315 1.00 118.45 1220 ARG A N 1
ATOM 13069 C CA . ARG A 1 1220 ? 89.301 103.810 102.027 1.00 122.72 1220 ARG A CA 1
ATOM 13070 C C . ARG A 1 1220 ? 88.504 102.705 101.343 1.00 116.39 1220 ARG A C 1
ATOM 13071 O O . ARG A 1 1220 ? 88.448 101.582 101.852 1.00 123.10 1220 ARG A O 1
ATOM 13092 N N . PHE A 1 1221 ? 87.888 103.020 100.200 1.00 125.33 1221 PHE A N 1
ATOM 13093 C CA . PHE A 1 1221 ? 87.138 102.022 99.438 1.00 119.20 1221 PHE A CA 1
ATOM 13094 C C . PHE A 1 1221 ? 87.283 102.294 97.94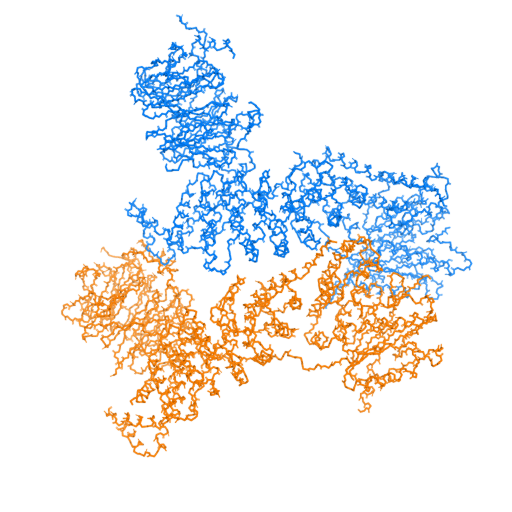8 1.00 120.05 1221 PHE A C 1
ATOM 13095 O O . PHE A 1 1221 ? 87.470 103.438 97.534 1.00 139.32 1221 PHE A O 1
ATOM 13112 N N . SER A 1 1222 ? 87.155 101.240 97.142 1.00 124.16 1222 SER A N 1
ATOM 13113 C CA . SER A 1 1222 ? 87.355 101.333 95.699 1.00 129.22 1222 SER A CA 1
ATOM 13114 C C . SER A 1 1222 ? 86.018 101.541 94.996 1.00 107.59 1222 SER A C 1
ATOM 13115 O O . SER A 1 1222 ? 85.050 100.821 95.264 1.00 107.69 1222 SER A O 1
ATOM 13123 N N . ASN A 1 1223 ? 85.977 102.522 94.089 1.00 100.80 1223 ASN A N 1
ATOM 13124 C CA . ASN A 1 1223 ? 84.736 102.933 93.442 1.00 114.33 1223 ASN A CA 1
ATOM 13125 C C . ASN A 1 1223 ? 84.185 101.895 92.477 1.00 117.91 1223 ASN A C 1
ATOM 13126 O O . ASN A 1 1223 ? 83.056 102.058 92.004 1.00 119.52 1223 ASN A O 1
ATOM 13137 N N . GLY A 1 1224 ? 84.943 100.850 92.166 1.00 106.74 1224 GLY A N 1
ATOM 13138 C CA . GLY A 1 1224 ? 84.455 99.831 91.264 1.00 114.12 1224 GLY A CA 1
ATOM 13139 C C . GLY A 1 1224 ? 84.490 100.196 89.799 1.00 120.26 1224 GLY A C 1
ATOM 13140 O O . GLY A 1 1224 ? 83.763 99.588 89.008 1.00 126.42 1224 GLY A O 1
ATOM 13144 N N . ASN A 1 1225 ? 85.289 101.188 89.410 1.00 119.73 1225 ASN A N 1
ATOM 13145 C CA . ASN A 1 1225 ? 85.470 101.466 87.996 1.00 117.76 1225 ASN A CA 1
ATOM 13146 C C . ASN A 1 1225 ? 86.167 100.284 87.330 1.00 131.50 1225 ASN A C 1
ATOM 13147 O O . ASN A 1 1225 ? 86.999 99.618 87.949 1.00 126.80 1225 ASN A O 1
ATOM 13158 N N . PRO A 1 1226 ? 85.881 100.026 86.062 1.00 134.86 1226 PRO A N 1
ATOM 13159 C CA . PRO A 1 1226 ? 86.682 99.046 85.325 1.00 133.42 1226 PRO A CA 1
ATOM 13160 C C . PRO A 1 1226 ? 88.100 99.559 85.150 1.00 133.09 1226 PRO A C 1
ATOM 13161 O O . PRO A 1 1226 ? 88.372 100.757 85.256 1.00 148.27 1226 PRO A O 1
ATOM 13172 N N . GLU A 1 1227 ? 89.018 98.633 84.902 1.00 142.36 1227 GLU A N 1
ATOM 13173 C CA . GLU A 1 1227 ? 90.398 99.035 84.670 1.00 139.29 1227 GLU A CA 1
ATOM 13174 C C . GLU A 1 1227 ? 90.464 99.968 83.464 1.00 126.70 1227 GLU A C 1
ATOM 13175 O O . GLU A 1 1227 ? 89.778 99.765 82.457 1.00 114.48 1227 GLU A O 1
ATOM 13187 N N . GLY A 1 1228 ? 91.303 100.994 83.568 1.00 131.27 1228 GLY A N 1
ATOM 13188 C CA . GLY A 1 1228 ? 91.380 102.021 82.542 1.00 128.74 1228 GLY A CA 1
ATOM 13189 C C . GLY A 1 1228 ? 90.213 102.989 82.496 1.00 124.31 1228 GLY A C 1
ATOM 13190 O O . GLY A 1 1228 ? 89.761 103.352 81.402 1.00 123.41 1228 GLY A O 1
ATOM 13194 N N . THR A 1 1229 ? 89.717 103.421 83.657 1.00 114.45 1229 THR A N 1
ATOM 13195 C CA . THR A 1 1229 ? 88.694 104.460 83.736 1.00 123.18 1229 THR A CA 1
ATOM 13196 C C . THR A 1 1229 ? 88.857 105.195 85.058 1.00 121.64 1229 THR A C 1
ATOM 13197 O O . THR A 1 1229 ? 88.904 104.560 86.116 1.00 126.74 1229 THR A O 1
ATOM 13208 N N . LYS A 1 1230 ? 88.926 106.520 85.000 1.00 131.18 1230 LYS A N 1
ATOM 13209 C CA . LYS A 1 1230 ? 89.167 107.340 86.177 1.00 140.69 1230 LYS A CA 1
ATOM 13210 C C . LYS A 1 1230 ? 87.869 107.969 86.675 1.00 123.40 1230 LYS A C 1
ATOM 13211 O O . LYS A 1 1230 ? 86.833 107.945 86.005 1.00 101.20 1230 LYS A O 1
ATOM 13230 N N . ILE A 1 1231 ? 87.941 108.536 87.876 1.00 126.77 1231 ILE A N 1
ATOM 13231 C CA . ILE A 1 1231 ? 86.798 109.179 88.517 1.00 120.71 1231 ILE A CA 1
ATOM 13232 C C . ILE A 1 1231 ? 86.758 110.639 88.085 1.00 127.13 1231 ILE A C 1
ATOM 13233 O O . ILE A 1 1231 ? 87.754 111.361 88.211 1.00 141.26 1231 ILE A O 1
ATOM 13249 N N . SER A 1 1232 ? 85.598 111.082 87.597 1.00 111.56 1232 SER A N 1
ATOM 13250 C CA . SER A 1 1232 ? 85.467 112.384 86.960 1.00 124.11 1232 SER A CA 1
ATOM 13251 C C . SER A 1 1232 ? 85.131 113.499 87.938 1.00 139.79 1232 SER A C 1
ATOM 13252 O O . SER A 1 1232 ? 85.599 114.629 87.755 1.00 189.78 1232 SER A O 1
ATOM 13260 N N . ASP A 1 1233 ? 84.346 113.216 88.972 1.00 132.53 1233 ASP A N 1
ATOM 13261 C CA . ASP A 1 1233 ? 84.033 114.220 89.980 1.00 135.27 1233 ASP A CA 1
ATOM 13262 C C . ASP A 1 1233 ? 83.538 113.511 91.230 1.00 108.80 1233 ASP A C 1
ATOM 13263 O O . ASP A 1 1233 ? 83.250 112.312 91.221 1.00 100.90 1233 ASP A O 1
ATOM 13272 N N . LEU A 1 1234 ? 83.447 114.278 92.312 1.00 108.42 1234 LEU A N 1
ATOM 13273 C CA . LEU A 1 1234 ? 82.822 113.837 93.547 1.00 101.82 1234 LEU A CA 1
ATOM 13274 C C . LEU A 1 1234 ? 81.848 114.901 94.021 1.00 109.32 1234 LEU A C 1
ATOM 13275 O O . LEU A 1 1234 ? 82.147 116.098 93.971 1.00 124.11 1234 LEU A O 1
ATOM 13291 N N . CYS A 1 1235 ? 80.692 114.459 94.489 1.00 108.37 1235 CYS A N 1
ATOM 13292 C CA . CYS A 1 1235 ? 79.746 115.330 95.160 1.00 104.47 1235 CYS A CA 1
ATOM 13293 C C . CYS A 1 1235 ? 79.398 114.721 96.507 1.00 114.60 1235 CYS A C 1
ATOM 13294 O O . CYS A 1 1235 ? 79.225 113.504 96.617 1.00 129.39 1235 CYS A O 1
ATOM 13302 N N . PHE A 1 1236 ? 79.321 115.560 97.531 1.00 110.26 1236 PHE A N 1
ATOM 13303 C CA . PHE A 1 1236 ? 78.575 115.214 98.729 1.00 106.52 1236 PHE A CA 1
ATOM 13304 C C . PHE A 1 1236 ? 77.135 115.671 98.521 1.00 113.16 1236 PHE A C 1
ATOM 13305 O O . PHE A 1 1236 ? 76.896 116.824 98.146 1.00 130.26 1236 PHE A O 1
ATOM 13322 N N . ILE A 1 1237 ? 76.182 114.776 98.760 1.00 107.68 1237 ILE A N 1
ATOM 13323 C CA . ILE A 1 1237 ? 74.770 115.091 98.596 1.00 111.01 1237 ILE A CA 1
ATOM 13324 C C . ILE A 1 1237 ? 74.088 114.873 99.936 1.00 122.71 1237 ILE A C 1
ATOM 13325 O O . ILE A 1 1237 ? 74.555 114.086 100.766 1.00 129.47 1237 ILE A O 1
ATOM 13341 N N . ASN A 1 1238 ? 72.995 115.600 100.159 1.00 119.88 1238 ASN A N 1
ATOM 13342 C CA . ASN A 1 1238 ? 72.287 115.522 101.432 1.00 129.86 1238 ASN A CA 1
ATOM 13343 C C . ASN A 1 1238 ? 73.235 115.908 102.561 1.00 143.50 1238 ASN A C 1
ATOM 13344 O O . ASN A 1 1238 ? 73.272 115.266 103.612 1.00 156.93 1238 ASN A O 1
ATOM 13355 N N . GLU A 1 1239 ? 74.030 116.954 102.332 1.00 142.79 1239 GLU A N 1
ATOM 13356 C CA . GLU A 1 1239 ? 74.931 117.436 103.371 1.00 142.99 1239 GLU A CA 1
ATOM 13357 C C . GLU A 1 1239 ? 74.193 117.828 104.641 1.00 147.25 1239 GLU A C 1
ATOM 13358 O O . GLU A 1 1239 ? 74.836 118.019 105.679 1.00 159.72 1239 GLU A O 1
ATOM 13370 N N . ASP A 1 1240 ? 72.871 117.956 104.590 1.00 149.47 1240 ASP A N 1
ATOM 13371 C CA . ASP A 1 1240 ? 72.064 118.233 105.770 1.00 155.00 1240 ASP A CA 1
ATOM 13372 C C . ASP A 1 1240 ? 71.462 116.912 106.256 1.00 163.10 1240 ASP A C 1
ATOM 13373 O O . ASP A 1 1240 ? 70.629 116.313 105.571 1.00 200.63 1240 ASP A O 1
ATOM 13382 N N . ASP A 1 1241 ? 71.917 116.458 107.426 1.00 197.17 1241 ASP A N 1
ATOM 13383 C CA . ASP A 1 1241 ? 71.402 115.323 108.192 1.00 187.61 1241 ASP A CA 1
ATOM 13384 C C . ASP A 1 1241 ? 71.770 113.912 107.739 1.00 191.86 1241 ASP A C 1
ATOM 13385 O O . ASP A 1 1241 ? 71.993 113.053 108.600 1.00 187.02 1241 ASP A O 1
ATOM 13394 N N . GLN A 1 1242 ? 71.922 113.642 106.440 1.00 152.63 1242 GLN A N 1
ATOM 13395 C CA . GLN A 1 1242 ? 72.380 112.310 106.005 1.00 164.78 1242 GLN A CA 1
ATOM 13396 C C . GLN A 1 1242 ? 73.276 112.518 104.784 1.00 154.67 1242 GLN A C 1
ATOM 13397 O O . GLN A 1 1242 ? 72.818 112.409 103.645 1.00 156.63 1242 GLN A O 1
ATOM 13411 N N . ALA A 1 1243 ? 74.558 112.766 105.024 1.00 134.49 1243 ALA A N 1
ATOM 13412 C CA . ALA A 1 1243 ? 75.466 113.012 103.915 1.00 134.48 1243 ALA A CA 1
ATOM 13413 C C . ALA A 1 1243 ? 75.786 111.713 103.185 1.00 132.11 1243 ALA A C 1
ATOM 13414 O O . ALA A 1 1243 ? 76.028 110.673 103.805 1.00 167.88 1243 ALA A O 1
ATOM 13421 N N . LEU A 1 1244 ? 75.796 111.782 101.858 1.00 119.63 1244 LEU A N 1
ATOM 13422 C CA . LEU A 1 1244 ? 76.207 110.669 101.019 1.00 125.26 1244 LEU A CA 1
ATOM 13423 C C . LEU A 1 1244 ? 77.165 111.190 99.959 1.00 127.15 1244 LEU A C 1
ATOM 13424 O O . LEU A 1 1244 ? 77.233 112.393 99.693 1.00 128.79 1244 LEU A O 1
ATOM 13440 N N . LEU A 1 1245 ? 77.897 110.268 99.342 1.00 127.65 1245 LEU A N 1
ATOM 13441 C CA . LEU A 1 1245 ? 78.956 110.616 98.399 1.00 108.32 1245 LEU A CA 1
ATOM 13442 C C . LEU A 1 1245 ? 78.587 110.146 96.998 1.00 99.06 1245 LEU A C 1
ATOM 13443 O O . LEU A 1 1245 ? 78.388 108.950 96.784 1.00 104.83 1245 LEU A O 1
ATOM 13459 N N . MET A 1 1246 ? 78.511 111.076 96.043 1.00 99.07 1246 MET A N 1
ATOM 13460 C CA . MET A 1 1246 ? 78.377 110.701 94.641 1.00 98.44 1246 MET A CA 1
ATOM 13461 C C . MET A 1 1246 ? 79.745 110.511 93.998 1.00 119.10 1246 MET A C 1
ATOM 13462 O O . MET A 1 1246 ? 80.737 111.122 94.404 1.00 124.18 1246 MET A O 1
ATOM 13476 N N . THR A 1 1247 ? 79.781 109.651 92.982 1.00 116.12 1247 THR A N 1
ATOM 13477 C CA . THR A 1 1247 ? 80.936 109.516 92.109 1.00 108.11 1247 THR A CA 1
ATOM 13478 C C . THR A 1 1247 ? 80.444 109.309 90.689 1.00 112.67 1247 THR A C 1
ATOM 13479 O O . THR A 1 1247 ? 79.543 108.496 90.450 1.00 108.75 1247 THR A O 1
ATOM 13490 N N . GLY A 1 1248 ? 81.051 110.031 89.754 1.00 111.61 1248 GLY A N 1
ATOM 13491 C CA . GLY A 1 1248 ? 80.868 109.791 88.338 1.00 117.53 1248 GLY A CA 1
ATOM 13492 C C . GLY A 1 1248 ? 82.128 109.154 87.777 1.00 121.37 1248 GLY A C 1
ATOM 13493 O O . GLY A 1 1248 ? 83.235 109.613 88.046 1.00 142.12 1248 GLY A O 1
ATOM 13497 N N . SER A 1 1249 ? 81.945 108.070 87.039 1.00 112.53 1249 SER A N 1
ATOM 13498 C CA . SER A 1 1249 ? 83.049 107.359 86.418 1.00 119.81 1249 SER A CA 1
ATOM 13499 C C . SER A 1 1249 ? 83.020 107.604 84.917 1.00 117.57 1249 SER A C 1
ATOM 13500 O O . SER A 1 1249 ? 81.953 107.769 84.322 1.00 122.01 1249 SER A O 1
ATOM 13508 N N . SER A 1 1250 ? 84.207 107.630 84.307 1.00 128.55 1250 SER A N 1
ATOM 13509 C CA . SER A 1 1250 ? 84.292 107.962 82.889 1.00 124.94 1250 SER A CA 1
ATOM 13510 C C . SER A 1 1250 ? 83.447 107.025 82.034 1.00 126.58 1250 SER A C 1
ATOM 13511 O O . SER A 1 1250 ? 82.883 107.452 81.019 1.00 125.82 1250 SER A O 1
ATOM 13519 N N . ASP A 1 1251 ? 83.324 105.760 82.433 1.00 128.76 1251 ASP A N 1
ATOM 13520 C CA . ASP A 1 1251 ? 82.556 104.781 81.670 1.00 124.55 1251 ASP A CA 1
ATOM 13521 C C . ASP A 1 1251 ? 81.067 105.117 81.623 1.00 118.27 1251 ASP A C 1
ATOM 13522 O O . ASP A 1 1251 ? 80.288 104.409 80.975 1.00 108.50 1251 ASP A O 1
ATOM 13531 N N . GLY A 1 1252 ? 80.660 106.188 82.301 1.00 114.82 1252 GLY A N 1
ATOM 13532 C CA . GLY A 1 1252 ? 79.292 106.665 82.255 1.00 124.89 1252 GLY A CA 1
ATOM 13533 C C . GLY A 1 1252 ? 78.461 106.376 83.485 1.00 123.58 1252 GLY A C 1
ATOM 13534 O O . GLY A 1 1252 ? 77.307 106.816 83.542 1.00 141.95 1252 GLY A O 1
ATOM 13538 N N . VAL A 1 1253 ? 78.998 105.673 84.475 1.00 104.53 1253 VAL A N 1
ATOM 13539 C CA . VAL A 1 1253 ? 78.201 105.219 85.608 1.00 105.16 1253 VAL A CA 1
ATOM 13540 C C . VAL A 1 1253 ? 78.274 106.233 86.740 1.00 114.11 1253 VAL A C 1
ATOM 13541 O O . VAL A 1 1253 ? 79.343 106.766 87.063 1.00 131.50 1253 VAL A O 1
ATOM 13554 N N . ILE A 1 1254 ? 77.129 106.468 87.374 1.00 115.53 1254 ILE A N 1
ATOM 13555 C CA . ILE A 1 1254 ? 77.063 107.196 88.631 1.00 102.21 1254 ILE A CA 1
ATOM 13556 C C . ILE A 1 1254 ? 76.816 106.195 89.742 1.00 111.64 1254 ILE A C 1
ATOM 13557 O O . ILE A 1 1254 ? 75.966 105.301 89.621 1.00 128.42 1254 ILE A O 1
ATOM 13573 N N . ARG A 1 1255 ? 77.549 106.353 90.831 1.00 110.33 1255 ARG A N 1
ATOM 13574 C CA . ARG A 1 1255 ? 77.361 105.547 92.022 1.00 112.61 1255 ARG A CA 1
ATOM 13575 C C . ARG A 1 1255 ? 77.223 106.503 93.191 1.00 117.08 1255 ARG A C 1
ATOM 13576 O O . ARG A 1 1255 ? 77.735 107.624 93.149 1.00 123.92 1255 ARG A O 1
ATOM 13597 N N . ILE A 1 1256 ? 76.518 106.076 94.230 1.00 125.37 1256 ILE A N 1
ATOM 13598 C CA . ILE A 1 1256 ? 76.402 106.908 95.421 1.00 102.04 1256 ILE A CA 1
ATOM 13599 C C . ILE A 1 1256 ? 76.472 106.029 96.662 1.00 101.84 1256 ILE A C 1
ATOM 13600 O O . ILE A 1 1256 ? 75.838 104.972 96.735 1.00 101.08 1256 ILE A O 1
ATOM 13616 N N . TYR A 1 1257 ? 77.232 106.498 97.651 1.00 99.07 1257 TYR A N 1
ATOM 13617 C CA . TYR A 1 1257 ? 77.624 105.730 98.822 1.00 107.50 1257 TYR A CA 1
ATOM 13618 C C . TYR A 1 1257 ? 77.015 106.336 100.074 1.00 109.72 1257 TYR A C 1
ATOM 13619 O O . TYR A 1 1257 ? 76.973 107.564 100.220 1.00 113.63 1257 TYR A O 1
ATOM 13637 N N . ASN A 1 1258 ? 76.617 105.457 101.000 1.00 111.60 1258 ASN A N 1
ATOM 13638 C CA . ASN A 1 1258 ? 75.695 105.780 102.084 1.00 126.18 1258 ASN A CA 1
ATOM 13639 C C . ASN A 1 1258 ? 76.381 106.101 103.403 1.00 128.60 1258 ASN A C 1
ATOM 13640 O O . ASN A 1 1258 ? 75.901 106.969 104.138 1.00 134.55 1258 ASN A O 1
ATOM 13651 N N . ASN A 1 1259 ? 77.480 105.424 103.747 1.00 122.00 1259 ASN A N 1
ATOM 13652 C CA . ASN A 1 1259 ? 78.243 105.747 104.955 1.00 127.35 1259 ASN A CA 1
ATOM 13653 C C . ASN A 1 1259 ? 79.705 105.954 104.546 1.00 121.07 1259 ASN A C 1
ATOM 13654 O O . ASN A 1 1259 ? 80.578 105.120 104.793 1.00 125.73 1259 ASN A O 1
ATOM 13665 N N . TYR A 1 1260 ? 79.956 107.107 103.921 1.00 127.12 1260 TYR A N 1
ATOM 13666 C CA . TYR A 1 1260 ? 81.284 107.427 103.409 1.00 125.70 1260 TYR A CA 1
ATOM 13667 C C . TYR A 1 1260 ? 82.330 107.515 104.513 1.00 117.18 1260 TYR A C 1
ATOM 13668 O O . TYR A 1 1260 ? 83.496 107.176 104.285 1.00 104.25 1260 TYR A O 1
ATOM 13686 N N . ASP A 1 1261 ? 81.943 107.949 105.712 1.00 128.79 1261 ASP A N 1
ATOM 13687 C CA . ASP A 1 1261 ? 82.904 108.265 106.761 1.00 131.61 1261 ASP A CA 1
ATOM 13688 C C . ASP A 1 1261 ? 83.261 107.072 107.639 1.00 129.75 1261 ASP A C 1
ATOM 13689 O O . ASP A 1 1261 ? 83.985 107.247 108.624 1.00 139.23 1261 ASP A O 1
ATOM 13698 N N . SER A 1 1262 ? 82.786 105.872 107.313 1.00 125.73 1262 SER A N 1
ATOM 13699 C CA . SER A 1 1262 ? 83.128 104.692 108.089 1.00 142.59 1262 SER A CA 1
ATOM 13700 C C . SER A 1 1262 ? 83.564 103.548 107.195 1.00 145.64 1262 SER A C 1
ATOM 13701 O O . SER A 1 1262 ? 82.935 103.264 106.172 1.00 137.62 1262 SER A O 1
ATOM 13709 N N . ASP A 1 1263 ? 84.643 102.898 107.598 1.00 153.89 1263 ASP A N 1
ATOM 13710 C CA . ASP A 1 1263 ? 85.087 101.690 106.932 1.00 143.60 1263 ASP A CA 1
ATOM 13711 C C . ASP A 1 1263 ? 84.286 100.530 107.506 1.00 144.26 1263 ASP A C 1
ATOM 13712 O O . ASP A 1 1263 ? 84.006 100.497 108.706 1.00 160.20 1263 ASP A O 1
ATOM 13721 N N . GLU A 1 1264 ? 83.900 99.598 106.636 1.00 151.96 1264 GLU A N 1
ATOM 13722 C CA . GLU A 1 1264 ? 83.117 98.408 106.959 1.00 163.18 1264 GLU A CA 1
ATOM 13723 C C . GLU A 1 1264 ? 81.640 98.716 107.163 1.00 165.94 1264 GLU A C 1
ATOM 13724 O O . GLU A 1 1264 ? 80.813 97.798 107.148 1.00 169.64 1264 GLU A O 1
ATOM 13736 N N . ARG A 1 1265 ? 81.285 99.983 107.366 1.00 157.44 1265 ARG A N 1
ATOM 13737 C CA . ARG A 1 1265 ? 79.881 100.363 107.451 1.00 146.83 1265 ARG A CA 1
ATOM 13738 C C . ARG A 1 1265 ? 79.414 101.063 106.183 1.00 140.66 1265 ARG A C 1
ATOM 13739 O O . ARG A 1 1265 ? 78.228 101.387 106.064 1.00 140.82 1265 ARG A O 1
ATOM 13760 N N . VAL A 1 1266 ? 80.328 101.295 105.240 1.00 127.89 1266 VAL A N 1
ATOM 13761 C CA . VAL A 1 1266 ? 80.003 101.979 103.995 1.00 123.19 1266 VAL A CA 1
ATOM 13762 C C . VAL A 1 1266 ? 79.125 101.083 103.133 1.00 125.69 1266 VAL A C 1
ATOM 13763 O O . VAL A 1 1266 ? 79.459 99.919 102.878 1.00 143.93 1266 VAL A O 1
ATOM 13776 N N . GLU A 1 1267 ? 77.986 101.616 102.697 1.00 125.38 1267 GLU A N 1
ATOM 13777 C CA . GLU A 1 1267 ? 77.112 100.927 101.760 1.00 130.61 1267 GLU A CA 1
ATOM 13778 C C . GLU A 1 1267 ? 77.111 101.639 100.413 1.00 108.46 1267 GLU A C 1
ATOM 13779 O O . GLU A 1 1267 ? 77.578 102.772 100.268 1.00 121.09 1267 GLU A O 1
ATOM 13791 N N . LEU A 1 1268 ? 76.545 100.953 99.429 1.00 96.98 1268 LEU A N 1
ATOM 13792 C CA . LEU A 1 1268 ? 76.248 101.512 98.117 1.00 100.25 1268 LEU A CA 1
ATOM 13793 C C . LEU A 1 1268 ? 74.733 101.663 98.038 1.00 105.09 1268 LEU A C 1
ATOM 13794 O O . LEU A 1 1268 ? 74.009 100.663 97.983 1.00 123.21 1268 LEU A O 1
ATOM 13810 N N . ALA A 1 1269 ? 74.254 102.910 98.023 1.00 106.84 1269 ALA A N 1
ATOM 13811 C CA . ALA A 1 1269 ? 72.814 103.155 98.029 1.00 112.30 1269 ALA A CA 1
ATOM 13812 C C . ALA A 1 1269 ? 72.197 102.874 96.665 1.00 96.71 1269 ALA A C 1
ATOM 13813 O O . ALA A 1 1269 ? 71.241 102.099 96.553 1.00 98.53 1269 ALA A O 1
ATOM 13820 N N . SER A 1 1270 ? 72.723 103.500 95.619 1.00 93.89 1270 SER A N 1
ATOM 13821 C CA . SER A 1 1270 ? 72.242 103.247 94.272 1.00 103.34 1270 SER A CA 1
ATOM 13822 C C . SER A 1 1270 ? 73.395 103.436 93.295 1.00 110.16 1270 SER A C 1
ATOM 13823 O O . SER A 1 1270 ? 74.450 103.991 93.634 1.00 105.16 1270 SER A O 1
ATOM 13831 N N . ALA A 1 1271 ? 73.193 102.928 92.080 1.00 109.84 1271 ALA A N 1
ATOM 13832 C CA . ALA A 1 1271 ? 74.205 102.997 91.032 1.00 106.56 1271 ALA A CA 1
ATOM 13833 C C . ALA A 1 1271 ? 73.534 102.705 89.700 1.00 93.25 1271 ALA A C 1
ATOM 13834 O O . ALA A 1 1271 ? 72.805 101.716 89.578 1.00 96.09 1271 ALA A O 1
ATOM 13841 N N . TRP A 1 1272 ? 73.785 103.555 88.707 1.00 93.43 1272 TRP A N 1
ATOM 13842 C CA . TRP A 1 1272 ? 73.167 103.371 87.402 1.00 93.10 1272 TRP A CA 1
ATOM 13843 C C . TRP A 1 1272 ? 74.049 103.962 86.316 1.00 93.66 1272 TRP A C 1
ATOM 13844 O O . TRP A 1 1272 ? 74.768 104.940 86.540 1.00 104.49 1272 TRP A O 1
ATOM 13865 N N . ARG A 1 1273 ? 73.962 103.373 85.123 1.00 93.65 1273 ARG A N 1
ATOM 13866 C CA . ARG A 1 1273 ? 74.673 103.881 83.954 1.00 103.98 1273 ARG A CA 1
ATOM 13867 C C . ARG A 1 1273 ? 73.934 105.108 83.429 1.00 108.38 1273 ARG A C 1
ATOM 13868 O O . ARG A 1 1273 ? 72.840 104.995 82.867 1.00 109.08 1273 ARG A O 1
ATOM 13889 N N . ALA A 1 1274 ? 74.546 106.283 83.611 1.00 105.47 1274 ALA A N 1
ATOM 13890 C CA . ALA A 1 1274 ? 73.911 107.548 83.256 1.00 118.05 1274 ALA A CA 1
ATOM 13891 C C . ALA A 1 1274 ? 74.101 107.925 81.791 1.00 125.79 1274 ALA A C 1
ATOM 13892 O O . ALA A 1 1274 ? 73.282 108.673 81.245 1.00 137.96 1274 ALA A O 1
ATOM 13899 N N . LEU A 1 1275 ? 75.161 107.438 81.151 1.00 136.79 1275 LEU A N 1
ATOM 13900 C CA . LEU A 1 1275 ? 75.448 107.708 79.748 1.00 143.15 1275 LEU A CA 1
ATOM 13901 C C . LEU A 1 1275 ? 75.492 106.392 78.986 1.00 145.44 1275 LEU A C 1
ATOM 13902 O O . LEU A 1 1275 ? 76.216 105.470 79.378 1.00 126.50 1275 LEU A O 1
ATOM 13918 N N . THR A 1 1276 ? 74.745 106.319 77.884 1.00 146.92 1276 THR A N 1
ATOM 13919 C CA . THR A 1 1276 ? 74.591 105.095 77.103 1.00 176.59 1276 THR A CA 1
ATOM 13920 C C . THR A 1 1276 ? 75.388 105.256 75.814 1.00 202.36 1276 THR A C 1
ATOM 13921 O O . THR A 1 1276 ? 75.025 106.056 74.945 1.00 234.69 1276 THR A O 1
ATOM 13932 N N . HIS A 1 1277 ? 76.466 104.485 75.695 1.00 201.92 1277 HIS A N 1
ATOM 13933 C CA . HIS A 1 1277 ? 77.323 104.492 74.513 1.00 201.23 1277 HIS A CA 1
ATOM 13934 C C . HIS A 1 1277 ? 78.043 105.835 74.420 1.00 173.75 1277 HIS A C 1
ATOM 13935 O O . HIS A 1 1277 ? 78.713 106.257 75.365 1.00 134.86 1277 HIS A O 1
ATOM 13949 N N . GLY A 1 1286 ? 85.808 111.648 79.850 1.00 181.75 1286 GLY A N 1
ATOM 13950 C CA . GLY A 1 1286 ? 84.775 110.669 80.139 1.00 157.14 1286 GLY A CA 1
ATOM 13951 C C . GLY A 1 1286 ? 83.401 111.302 80.187 1.00 150.77 1286 GLY A C 1
ATOM 13952 O O . GLY A 1 1286 ? 82.797 111.576 79.150 1.00 173.81 1286 GLY A O 1
ATOM 13956 N N . MET A 1 1287 ? 82.899 111.524 81.397 1.00 134.73 1287 MET A N 1
ATOM 13957 C CA . MET A 1 1287 ? 81.638 112.215 81.598 1.00 123.88 1287 MET A CA 1
ATOM 13958 C C . MET A 1 1287 ? 81.840 113.272 82.668 1.00 111.65 1287 MET A C 1
ATOM 13959 O O . MET A 1 1287 ? 82.768 113.196 83.476 1.00 105.81 1287 MET A O 1
ATOM 13973 N N . VAL A 1 1288 ? 80.946 114.250 82.670 1.00 102.20 1288 VAL A N 1
ATOM 13974 C CA . VAL A 1 1288 ? 80.891 115.260 83.714 1.00 112.37 1288 VAL A CA 1
ATOM 13975 C C . VAL A 1 1288 ? 79.452 115.361 84.190 1.00 116.71 1288 VAL A C 1
ATOM 13976 O O . VAL A 1 1288 ? 78.502 115.151 83.425 1.00 113.88 1288 VAL A O 1
ATOM 13989 N N . PHE A 1 1289 ? 79.299 115.664 85.475 1.00 120.78 1289 PHE A N 1
ATOM 13990 C CA . PHE A 1 1289 ? 77.979 115.715 86.078 1.00 109.45 1289 PHE A CA 1
ATOM 13991 C C . PHE A 1 1289 ? 77.941 116.784 87.158 1.00 114.46 1289 PHE A C 1
ATOM 13992 O O . PHE A 1 1289 ? 78.900 116.959 87.914 1.00 143.04 1289 PHE A O 1
ATOM 14009 N N . GLU A 1 1290 ? 76.815 117.489 87.214 1.00 110.95 1290 GLU A N 1
ATOM 14010 C CA . GLU A 1 1290 ? 76.520 118.445 88.273 1.00 113.93 1290 GLU A CA 1
ATOM 14011 C C . GLU A 1 1290 ? 75.299 117.979 89.056 1.00 106.91 1290 GLU A C 1
ATOM 14012 O O . GLU A 1 1290 ? 74.333 117.464 88.479 1.00 109.92 1290 GLU A O 1
ATOM 14024 N N . TRP A 1 1291 ? 75.352 118.174 90.373 1.00 104.63 1291 TRP A N 1
ATOM 14025 C CA . TRP A 1 1291 ? 74.298 117.766 91.293 1.00 111.47 1291 TRP A CA 1
ATOM 14026 C C . TRP A 1 1291 ? 73.541 118.989 91.795 1.00 108.35 1291 TRP A C 1
ATOM 14027 O O . TRP A 1 1291 ? 74.146 119.902 92.368 1.00 114.97 1291 TRP A O 1
ATOM 14048 N N . LEU A 1 1292 ? 72.219 118.991 91.608 1.00 100.94 1292 LEU A N 1
ATOM 14049 C CA . LEU A 1 1292 ? 71.339 120.001 92.188 1.00 109.64 1292 LEU A CA 1
ATOM 14050 C C . LEU A 1 1292 ? 70.547 119.367 93.327 1.00 126.76 1292 LEU A C 1
ATOM 14051 O O . LEU A 1 1292 ? 69.710 118.484 93.097 1.00 138.36 1292 LEU A O 1
ATOM 14067 N N . GLN A 1 1293 ? 70.814 119.832 94.551 1.00 126.11 1293 GLN A N 1
ATOM 14068 C CA . GLN A 1 1293 ? 70.102 119.352 95.730 1.00 120.31 1293 GLN A CA 1
ATOM 14069 C C . GLN A 1 1293 ? 68.712 119.968 95.824 1.00 126.17 1293 GLN A C 1
ATOM 14070 O O . GLN A 1 1293 ? 67.750 119.287 96.195 1.00 133.67 1293 GLN A O 1
ATOM 14084 N N . VAL A 1 1294 ? 68.595 121.263 95.521 1.00 126.06 1294 VAL A N 1
ATOM 14085 C CA . VAL A 1 1294 ? 67.280 121.892 95.442 1.00 141.94 1294 VAL A CA 1
ATOM 14086 C C . VAL A 1 1294 ? 66.376 121.085 94.524 1.00 130.73 1294 VAL A C 1
ATOM 14087 O O . VAL A 1 1294 ? 65.243 120.735 94.875 1.00 121.12 1294 VAL A O 1
ATOM 14100 N N . ASN A 1 1295 ? 66.878 120.771 93.339 1.00 114.79 1295 ASN A N 1
ATOM 14101 C CA . ASN A 1 1295 ? 66.070 120.199 92.280 1.00 109.25 1295 ASN A CA 1
ATOM 14102 C C . ASN A 1 1295 ? 66.009 118.683 92.339 1.00 114.37 1295 ASN A C 1
ATOM 14103 O O . ASN A 1 1295 ? 65.093 118.089 91.757 1.00 110.61 1295 ASN A O 1
ATOM 14114 N N . GLY A 1 1296 ? 66.944 118.045 93.039 1.00 123.41 1296 GLY A N 1
ATOM 14115 C CA . GLY A 1 1296 ? 67.020 116.599 93.048 1.00 114.51 1296 GLY A CA 1
ATOM 14116 C C . GLY A 1 1296 ? 67.426 116.072 91.691 1.00 114.89 1296 GLY A C 1
ATOM 14117 O O . GLY A 1 1296 ? 66.818 115.128 91.178 1.00 123.44 1296 GLY A O 1
ATOM 14121 N N . ARG A 1 1297 ? 68.455 116.682 91.101 1.00 118.02 1297 ARG A N 1
ATOM 14122 C CA . ARG A 1 1297 ? 68.770 116.481 89.695 1.00 111.91 1297 ARG A CA 1
ATOM 14123 C C . ARG A 1 1297 ? 70.249 116.196 89.503 1.00 119.73 1297 ARG A C 1
ATOM 14124 O O . ARG A 1 1297 ? 71.100 116.700 90.239 1.00 114.76 1297 ARG A O 1
ATOM 14145 N N . VAL A 1 1298 ? 70.541 115.382 88.495 1.00 113.44 1298 VAL A N 1
ATOM 14146 C CA . VAL A 1 1298 ? 71.904 115.077 88.083 1.00 103.76 1298 VAL A CA 1
ATOM 14147 C C . VAL A 1 1298 ? 71.978 115.389 86.596 1.00 107.99 1298 VAL A C 1
ATOM 14148 O O . VAL A 1 1298 ? 71.358 114.694 85.782 1.00 125.59 1298 VAL A O 1
ATOM 14161 N N . LEU A 1 1299 ? 72.698 116.449 86.244 1.00 113.74 1299 LEU A N 1
ATOM 14162 C CA . LEU A 1 1299 ? 72.954 116.775 84.848 1.00 107.29 1299 LEU A CA 1
ATOM 14163 C C . LEU A 1 1299 ? 74.232 116.064 84.436 1.00 107.54 1299 LEU A C 1
ATOM 14164 O O . LEU A 1 1299 ? 75.281 116.285 85.044 1.00 103.72 1299 LEU A O 1
ATOM 14180 N N . VAL A 1 1300 ? 74.153 115.235 83.400 1.00 107.45 1300 VAL A N 1
ATOM 14181 C CA . VAL A 1 1300 ? 75.290 114.462 82.925 1.00 109.87 1300 VAL A CA 1
ATOM 14182 C C . VAL A 1 1300 ? 75.480 114.757 81.449 1.00 109.80 1300 VAL A C 1
ATOM 14183 O O . VAL A 1 1300 ? 74.553 114.567 80.654 1.00 109.69 1300 VAL A O 1
ATOM 14196 N N . ALA A 1 1301 ? 76.681 115.190 81.077 1.00 99.32 1301 ALA A N 1
ATOM 14197 C CA . ALA A 1 1301 ? 77.051 115.312 79.675 1.00 105.38 1301 ALA A CA 1
ATOM 14198 C C . ALA A 1 1301 ? 78.401 114.647 79.469 1.00 112.71 1301 ALA A C 1
ATOM 14199 O O . ALA A 1 1301 ? 79.219 114.573 80.387 1.00 109.14 1301 ALA A O 1
ATOM 14206 N N . GLY A 1 1302 ? 78.626 114.159 78.256 1.00 123.47 1302 GLY A N 1
ATOM 14207 C CA . GLY A 1 1302 ? 79.872 113.488 77.946 1.00 142.82 1302 GLY A CA 1
ATOM 14208 C C . GLY A 1 1302 ? 80.333 113.702 76.521 1.00 152.48 1302 GLY A C 1
ATOM 14209 O O . GLY A 1 1302 ? 80.422 114.840 76.047 1.00 140.21 1302 GLY A O 1
ATOM 14213 N N . ASP A 1 1303 ? 80.639 112.604 75.832 1.00 169.03 1303 ASP A N 1
ATOM 14214 C CA . ASP A 1 1303 ? 81.024 112.644 74.429 1.00 178.98 1303 ASP A CA 1
ATOM 14215 C C . ASP A 1 1303 ? 79.823 112.529 73.500 1.00 162.50 1303 ASP A C 1
ATOM 14216 O O . ASP A 1 1303 ? 80.000 112.501 72.277 1.00 175.35 1303 ASP A O 1
ATOM 14225 N N . GLU A 1 1304 ? 78.615 112.464 74.051 1.00 163.30 1304 GLU A N 1
ATOM 14226 C CA . GLU A 1 1304 ? 77.396 112.368 73.267 1.00 156.87 1304 GLU A CA 1
ATOM 14227 C C . GLU A 1 1304 ? 76.864 113.774 73.031 1.00 149.08 1304 GLU A C 1
ATOM 14228 O O . GLU A 1 1304 ? 77.178 114.713 73.767 1.00 157.51 1304 GLU A O 1
ATOM 14240 N N . ARG A 1 1305 ? 76.050 113.917 71.994 1.00 141.51 1305 ARG A N 1
ATOM 14241 C CA . ARG A 1 1305 ? 75.513 115.226 71.653 1.00 151.48 1305 ARG A CA 1
ATOM 14242 C C . ARG A 1 1305 ? 74.316 115.606 72.512 1.00 144.37 1305 ARG A C 1
ATOM 14243 O O . ARG A 1 1305 ? 73.587 116.543 72.163 1.00 135.44 1305 ARG A O 1
ATOM 14264 N N . VAL A 1 1306 ? 74.115 114.918 73.635 1.00 145.14 1306 VAL A N 1
ATOM 14265 C CA . VAL A 1 1306 ? 72.989 115.162 74.523 1.00 135.53 1306 VAL A CA 1
ATOM 14266 C C . VAL A 1 1306 ? 73.489 115.372 75.946 1.00 122.16 1306 VAL A C 1
ATOM 14267 O O . VAL A 1 1306 ? 74.411 114.688 76.406 1.00 108.04 1306 VAL A O 1
ATOM 14280 N N . ILE A 1 1307 ? 72.877 116.333 76.630 1.00 113.22 1307 ILE A N 1
ATOM 14281 C CA . ILE A 1 1307 ? 73.012 116.545 78.064 1.00 119.42 1307 ILE A CA 1
ATOM 14282 C C . ILE A 1 1307 ? 71.782 115.925 78.715 1.00 118.15 1307 ILE A C 1
ATOM 14283 O O . ILE A 1 1307 ? 70.672 116.451 78.591 1.00 118.03 1307 ILE A O 1
ATOM 14299 N N . ARG A 1 1308 ? 71.965 114.810 79.406 1.00 114.31 1308 ARG A N 1
ATOM 14300 C CA . ARG A 1 1308 ? 70.859 114.146 80.073 1.00 114.02 1308 ARG A CA 1
ATOM 14301 C C . ARG A 1 1308 ? 70.645 114.747 81.456 1.00 113.28 1308 ARG A C 1
ATOM 14302 O O . ARG A 1 1308 ? 71.581 115.230 82.096 1.00 99.93 1308 ARG A O 1
ATOM 14323 N N . ILE A 1 1309 ? 69.390 114.740 81.899 1.00 114.33 1309 ILE A N 1
ATOM 14324 C CA . ILE A 1 1309 ? 69.004 115.203 83.223 1.00 113.19 1309 ILE A CA 1
ATOM 14325 C C . ILE A 1 1309 ? 68.244 114.075 83.899 1.00 111.74 1309 ILE A C 1
ATOM 14326 O O . ILE A 1 1309 ? 67.147 113.707 83.451 1.00 108.08 1309 ILE A O 1
ATOM 14342 N N . TRP A 1 1310 ? 68.816 113.545 84.977 1.00 107.99 1310 TRP A N 1
ATOM 14343 C CA . TRP A 1 1310 ? 68.218 112.485 85.771 1.00 110.23 1310 TRP A CA 1
ATOM 14344 C C . TRP A 1 1310 ? 67.586 113.081 87.020 1.00 111.52 1310 TRP A C 1
ATOM 14345 O O . TRP A 1 1310 ? 68.157 113.982 87.638 1.00 106.69 1310 TRP A O 1
ATOM 14366 N N . SER A 1 1311 ? 66.403 112.578 87.386 1.00 117.38 1311 SER A N 1
ATOM 14367 C CA . SER A 1 1311 ? 65.710 112.991 88.603 1.00 109.39 1311 SER A CA 1
ATOM 14368 C C . SER A 1 1311 ? 65.981 111.959 89.685 1.00 92.44 1311 SER A C 1
ATOM 14369 O O . SER A 1 1311 ? 65.429 110.855 89.645 1.00 111.22 1311 SER A O 1
ATOM 14377 N N . ALA A 1 1312 ? 66.810 112.323 90.662 1.00 98.48 1312 ALA A N 1
ATOM 14378 C CA . ALA A 1 1312 ? 67.021 111.441 91.801 1.00 101.97 1312 ALA A CA 1
ATOM 14379 C C . ALA A 1 1312 ? 65.716 111.161 92.529 1.00 109.06 1312 ALA A C 1
ATOM 14380 O O . ALA A 1 1312 ? 65.627 110.178 93.275 1.00 91.96 1312 ALA A O 1
ATOM 14387 N N . GLY A 1 1313 ? 64.707 112.010 92.337 1.00 106.53 1313 GLY A N 1
ATOM 14388 C CA . GLY A 1 1313 ? 63.396 111.707 92.880 1.00 109.65 1313 GLY A CA 1
ATOM 14389 C C . GLY A 1 1313 ? 62.798 110.456 92.268 1.00 96.40 1313 GLY A C 1
ATOM 14390 O O . GLY A 1 1313 ? 62.365 109.545 92.979 1.00 93.21 1313 GLY A O 1
ATOM 14394 N N . GLN A 1 1314 ? 62.801 110.380 90.940 1.00 91.47 1314 GLN A N 1
ATOM 14395 C CA . GLN A 1 1314 ? 62.162 109.288 90.226 1.00 93.07 1314 GLN A CA 1
ATOM 14396 C C . GLN A 1 1314 ? 63.123 108.183 89.818 1.00 98.51 1314 GLN A C 1
ATOM 14397 O O . GLN A 1 1314 ? 62.671 107.077 89.504 1.00 91.64 1314 GLN A O 1
ATOM 14411 N N . GLU A 1 1315 ? 64.426 108.453 89.823 1.00 118.46 1315 GLU A N 1
ATOM 14412 C CA . GLU A 1 1315 ? 65.427 107.553 89.253 1.00 109.62 1315 GLU A CA 1
ATOM 14413 C C . GLU A 1 1315 ? 65.070 107.178 87.814 1.00 97.29 1315 GLU A C 1
ATOM 14414 O O . GLU A 1 1315 ? 65.079 106.008 87.421 1.00 89.77 1315 GLU A O 1
ATOM 14426 N N . ILE A 1 1316 ? 64.722 108.198 87.031 1.00 90.29 1316 ILE A N 1
ATOM 14427 C CA . ILE A 1 1316 ? 64.515 108.069 85.595 1.00 90.50 1316 ILE A CA 1
ATOM 14428 C C . ILE A 1 1316 ? 65.105 109.319 84.956 1.00 106.46 1316 ILE A C 1
ATOM 14429 O O . ILE A 1 1316 ? 65.105 110.401 85.550 1.00 125.37 1316 ILE A O 1
ATOM 14445 N N . CYS A 1 1317 ? 65.607 109.167 83.734 1.00 121.27 1317 CYS A N 1
ATOM 14446 C CA . CYS A 1 1317 ? 66.178 110.287 82.985 1.00 115.88 1317 CYS A CA 1
ATOM 14447 C C . CYS A 1 1317 ? 65.045 111.207 82.529 1.00 110.85 1317 CYS A C 1
ATOM 14448 O O . CYS A 1 1317 ? 64.509 111.096 81.424 1.00 92.06 1317 CYS A O 1
ATOM 14456 N N . THR A 1 1318 ? 64.645 112.111 83.430 1.00 114.98 1318 THR A N 1
ATOM 14457 C CA . THR A 1 1318 ? 63.518 112.998 83.154 1.00 113.37 1318 THR A CA 1
ATOM 14458 C C . THR A 1 1318 ? 63.682 113.744 81.830 1.00 117.39 1318 THR A C 1
ATOM 14459 O O . THR A 1 1318 ? 62.743 113.794 81.028 1.00 116.20 1318 THR A O 1
ATOM 14470 N N . HIS A 1 1319 ? 64.849 114.355 81.585 1.00 109.07 1319 HIS A N 1
ATOM 14471 C CA . HIS A 1 1319 ? 65.018 115.175 80.386 1.00 122.69 1319 HIS A CA 1
ATOM 14472 C C . HIS A 1 1319 ? 66.284 114.794 79.626 1.00 121.04 1319 HIS A C 1
ATOM 14473 O O . HIS A 1 1319 ? 67.204 114.189 80.175 1.00 124.71 1319 HIS A O 1
ATOM 14487 N N . GLU A 1 1320 ? 66.328 115.179 78.347 1.00 118.62 1320 GLU A N 1
ATOM 14488 C CA . GLU A 1 1320 ? 67.540 115.023 77.539 1.00 123.89 1320 GLU A CA 1
ATOM 14489 C C . GLU A 1 1320 ? 67.596 116.196 76.560 1.00 128.36 1320 GLU A C 1
ATOM 14490 O O . GLU A 1 1320 ? 66.874 116.209 75.558 1.00 126.52 1320 GLU A O 1
ATOM 14502 N N . ILE A 1 1321 ? 68.458 117.164 76.861 1.00 126.10 1321 ILE A N 1
ATOM 14503 C CA . ILE A 1 1321 ? 68.630 118.393 76.090 1.00 125.48 1321 ILE A CA 1
ATOM 14504 C C . ILE A 1 1321 ? 69.708 118.160 75.041 1.00 127.82 1321 ILE A C 1
ATOM 14505 O O . ILE A 1 1321 ? 70.693 117.476 75.328 1.00 105.83 1321 ILE A O 1
ATOM 14521 N N . PRO A 1 1322 ? 69.574 118.670 73.820 1.00 142.86 1322 PRO A N 1
ATOM 14522 C CA . PRO A 1 1322 ? 70.695 118.575 72.879 1.00 135.12 1322 PRO A CA 1
ATOM 14523 C C . PRO A 1 1322 ? 71.655 119.748 72.976 1.00 141.70 1322 PRO A C 1
ATOM 14524 O O . PRO A 1 1322 ? 71.263 120.899 72.765 1.00 159.92 1322 PRO A O 1
ATOM 14535 N N . ALA A 1 1323 ? 72.912 119.472 73.303 1.00 126.99 1323 ALA A N 1
ATOM 14536 C CA . ALA A 1 1323 ? 73.963 120.459 73.112 1.00 132.75 1323 ALA A CA 1
ATOM 14537 C C . ALA A 1 1323 ? 74.308 120.511 71.632 1.00 142.62 1323 ALA A C 1
ATOM 14538 O O . ALA A 1 1323 ? 74.471 119.469 70.989 1.00 164.87 1323 ALA A O 1
ATOM 14545 N N . ARG A 1 1324 ? 74.419 121.721 71.088 1.00 135.29 1324 ARG A N 1
ATOM 14546 C CA . ARG A 1 1324 ? 74.535 121.851 69.640 1.00 157.81 1324 ARG A CA 1
ATOM 14547 C C . ARG A 1 1324 ? 75.901 121.392 69.141 1.00 159.24 1324 ARG A C 1
ATOM 14548 O O . ARG A 1 1324 ? 75.998 120.741 68.095 1.00 157.48 1324 ARG A O 1
ATOM 14569 N N . SER A 1 1325 ? 76.961 121.707 69.878 1.00 159.71 1325 SER A N 1
ATOM 14570 C CA . SER A 1 1325 ? 78.307 121.497 69.366 1.00 154.51 1325 SER A CA 1
ATOM 14571 C C . SER A 1 1325 ? 78.549 120.035 69.016 1.00 133.91 1325 SER A C 1
ATOM 14572 O O . SER A 1 1325 ? 78.152 119.124 69.749 1.00 127.86 1325 SER A O 1
ATOM 14580 N N . GLY A 1 1326 ? 79.206 119.817 67.876 1.00 141.90 1326 GLY A N 1
ATOM 14581 C CA . GLY A 1 1326 ? 79.783 118.517 67.598 1.00 143.15 1326 GLY A CA 1
ATOM 14582 C C . GLY A 1 1326 ? 80.957 118.192 68.493 1.00 150.39 1326 GLY A C 1
ATOM 14583 O O . GLY A 1 1326 ? 81.305 117.016 68.646 1.00 184.87 1326 GLY A O 1
ATOM 14587 N N . SER A 1 1327 ? 81.578 119.212 69.081 1.00 150.64 1327 SER A N 1
ATOM 14588 C CA . SER A 1 1327 ? 82.591 119.017 70.102 1.00 157.03 1327 SER A CA 1
ATOM 14589 C C . SER A 1 1327 ? 81.937 118.614 71.421 1.00 140.85 1327 SER A C 1
ATOM 14590 O O . SER A 1 1327 ? 80.718 118.702 71.601 1.00 120.18 1327 SER A O 1
ATOM 14598 N N . CYS A 1 1328 ? 82.766 118.165 72.351 1.00 133.39 1328 CYS A N 1
ATOM 14599 C CA . CYS A 1 1328 ? 82.268 117.571 73.578 1.00 135.66 1328 CYS A CA 1
ATOM 14600 C C . CYS A 1 1328 ? 81.961 118.635 74.627 1.00 134.44 1328 CYS A C 1
ATOM 14601 O O . CYS A 1 1328 ? 82.315 119.809 74.494 1.00 138.73 1328 CYS A O 1
ATOM 14609 N N . VAL A 1 1329 ? 81.282 118.201 75.680 1.00 127.95 1329 VAL A N 1
ATOM 14610 C CA . VAL A 1 1329 ? 81.065 119.019 76.863 1.00 120.27 1329 VAL A CA 1
ATOM 14611 C C . VAL A 1 1329 ? 82.151 118.682 77.874 1.00 120.77 1329 VAL A C 1
ATOM 14612 O O . VAL A 1 1329 ? 82.382 117.507 78.183 1.00 113.81 1329 VAL A O 1
ATOM 14625 N N . THR A 1 1330 ? 82.818 119.713 78.388 1.00 112.31 1330 THR A N 1
ATOM 14626 C CA . THR A 1 1330 ? 83.977 119.548 79.254 1.00 109.63 1330 THR A CA 1
ATOM 14627 C C . THR A 1 1330 ? 83.678 119.808 80.720 1.00 113.54 1330 THR A C 1
ATOM 14628 O O . THR A 1 1330 ? 84.401 119.301 81.584 1.00 119.99 1330 THR A O 1
ATOM 14639 N N . SER A 1 1331 ? 82.664 120.613 81.023 1.00 112.35 1331 SER A N 1
ATOM 14640 C CA . SER A 1 1331 ? 82.247 120.825 82.401 1.00 127.55 1331 SER A CA 1
ATOM 14641 C C . SER A 1 1331 ? 80.858 121.442 82.401 1.00 120.08 1331 SER A C 1
ATOM 14642 O O . SER A 1 1331 ? 80.398 121.975 81.388 1.00 110.05 1331 SER A O 1
ATOM 14650 N N . LEU A 1 1332 ? 80.199 121.375 83.557 1.00 120.82 1332 LEU A N 1
ATOM 14651 C CA . LEU A 1 1332 ? 78.897 121.995 83.730 1.00 117.48 1332 LEU A CA 1
ATOM 14652 C C . LEU A 1 1332 ? 78.801 122.636 85.104 1.00 118.89 1332 LEU A C 1
ATOM 14653 O O . LEU A 1 1332 ? 79.445 122.194 86.060 1.00 110.82 1332 LEU A O 1
ATOM 14669 N N . THR A 1 1333 ? 77.986 123.688 85.182 1.00 106.79 1333 THR A N 1
ATOM 14670 C CA . THR A 1 1333 ? 77.452 124.182 86.440 1.00 110.31 1333 THR A CA 1
ATOM 14671 C C . THR A 1 1333 ? 76.059 124.734 86.188 1.00 116.68 1333 THR A C 1
ATOM 14672 O O . THR A 1 1333 ? 75.585 124.804 85.052 1.00 116.14 1333 THR A O 1
ATOM 14683 N N . SER A 1 1334 ? 75.410 125.108 87.282 1.00 125.30 1334 SER A N 1
ATOM 14684 C CA . SER A 1 1334 ? 74.102 125.741 87.263 1.00 128.65 1334 SER A CA 1
ATOM 14685 C C . SER A 1 1334 ? 73.975 126.516 88.564 1.00 134.21 1334 SER A C 1
ATOM 14686 O O . SER A 1 1334 ? 74.797 126.370 89.471 1.00 135.81 1334 SER A O 1
ATOM 14694 N N . ASP A 1 1335 ? 72.951 127.355 88.650 1.00 131.43 1335 ASP A N 1
ATOM 14695 C CA . ASP A 1 1335 ? 72.681 128.041 89.907 1.00 139.25 1335 ASP A CA 1
ATOM 14696 C C . ASP A 1 1335 ? 72.013 127.044 90.849 1.00 125.94 1335 ASP A C 1
ATOM 14697 O O . ASP A 1 1335 ? 70.982 126.450 90.511 1.00 130.53 1335 ASP A O 1
ATOM 14706 N N . GLN A 1 1336 ? 72.618 126.835 92.014 1.00 126.62 1336 GLN A N 1
ATOM 14707 C CA . GLN A 1 1336 ? 72.189 125.796 92.939 1.00 134.64 1336 GLN A CA 1
ATOM 14708 C C . GLN A 1 1336 ? 70.940 126.164 93.727 1.00 147.59 1336 GLN A C 1
ATOM 14709 O O . GLN A 1 1336 ? 70.579 125.424 94.648 1.00 169.20 1336 GLN A O 1
ATOM 14723 N N . MET A 1 1337 ? 70.273 127.265 93.399 1.00 141.86 1337 MET A N 1
ATOM 14724 C CA . MET A 1 1337 ? 69.156 127.737 94.211 1.00 140.15 1337 MET A CA 1
ATOM 14725 C C . MET A 1 1337 ? 67.830 127.804 93.468 1.00 130.59 1337 MET A C 1
ATOM 14726 O O . MET A 1 1337 ? 66.811 127.385 94.022 1.00 151.24 1337 MET A O 1
ATOM 14740 N N . THR A 1 1338 ? 67.794 128.303 92.233 1.00 125.34 1338 THR A N 1
ATOM 14741 C CA . THR A 1 1338 ? 66.614 128.050 91.412 1.00 131.49 1338 THR A CA 1
ATOM 14742 C C . THR A 1 1338 ? 66.635 126.631 90.851 1.00 136.36 1338 THR A C 1
ATOM 14743 O O . THR A 1 1338 ? 65.573 126.051 90.603 1.00 151.29 1338 THR A O 1
ATOM 14754 N N . GLY A 1 1339 ? 67.827 126.067 90.635 1.00 147.02 1339 GLY A N 1
ATOM 14755 C CA . GLY A 1 1339 ? 67.947 124.722 90.102 1.00 147.22 1339 GLY A CA 1
ATOM 14756 C C . GLY A 1 1339 ? 67.552 124.596 88.652 1.00 152.49 1339 GLY A C 1
ATOM 14757 O O . GLY A 1 1339 ? 67.322 123.482 88.172 1.00 153.99 1339 GLY A O 1
ATOM 14761 N N . ASN A 1 1340 ? 67.480 125.712 87.934 1.00 148.36 1340 ASN A N 1
ATOM 14762 C CA . ASN A 1 1340 ? 66.755 125.789 86.676 1.00 145.46 1340 ASN A CA 1
ATOM 14763 C C . ASN A 1 1340 ? 67.643 125.893 85.447 1.00 155.54 1340 ASN A C 1
ATOM 14764 O O . ASN A 1 1340 ? 67.495 125.096 84.515 1.00 156.92 1340 ASN A O 1
ATOM 14775 N N . ILE A 1 1341 ? 68.556 126.859 85.411 1.00 143.16 1341 ILE A N 1
ATOM 14776 C CA . ILE A 1 1341 ? 69.367 127.135 84.232 1.00 133.07 1341 ILE A CA 1
ATOM 14777 C C . ILE A 1 1341 ? 70.798 126.698 84.495 1.00 129.10 1341 ILE A C 1
ATOM 14778 O O . ILE A 1 1341 ? 71.355 126.963 85.567 1.00 115.92 1341 ILE A O 1
ATOM 14794 N N . PHE A 1 1342 ? 71.397 126.039 83.511 1.00 116.61 1342 PHE A N 1
ATOM 14795 C CA . PHE A 1 1342 ? 72.748 125.529 83.659 1.00 121.18 1342 PHE A CA 1
ATOM 14796 C C . PHE A 1 1342 ? 73.589 125.949 82.463 1.00 118.97 1342 PHE A C 1
ATOM 14797 O O . PHE A 1 1342 ? 73.075 126.401 81.436 1.00 107.50 1342 PHE A O 1
ATOM 14814 N N . VAL A 1 1343 ? 74.905 125.852 82.644 1.00 116.05 1343 VAL A N 1
ATOM 14815 C CA . VAL A 1 1343 ? 75.887 126.289 81.660 1.00 116.89 1343 VAL A CA 1
ATOM 14816 C C . VAL A 1 1343 ? 76.915 125.182 81.478 1.00 123.89 1343 VAL A C 1
ATOM 14817 O O . VAL A 1 1343 ? 77.382 124.589 82.457 1.00 125.21 1343 VAL A O 1
ATOM 14830 N N . ALA A 1 1344 ? 77.259 124.903 80.224 1.00 120.24 1344 ALA A N 1
ATOM 14831 C CA . ALA A 1 1344 ? 78.248 123.891 79.881 1.00 123.59 1344 ALA A CA 1
ATOM 14832 C C . ALA A 1 1344 ? 79.344 124.516 79.031 1.00 125.81 1344 ALA A C 1
ATOM 14833 O O . ALA A 1 1344 ? 79.055 125.233 78.066 1.00 120.80 1344 ALA A O 1
ATOM 14840 N N . GLY A 1 1345 ? 80.598 124.257 79.402 1.00 141.75 1345 GLY A N 1
ATOM 14841 C CA . GLY A 1 1345 ? 81.713 124.583 78.543 1.00 138.65 1345 GLY A CA 1
ATOM 14842 C C . GLY A 1 1345 ? 82.013 123.452 77.571 1.00 131.95 1345 GLY A C 1
ATOM 14843 O O . GLY A 1 1345 ? 81.694 122.296 77.830 1.00 137.31 1345 GLY A O 1
ATOM 14847 N N . PHE A 1 1346 ? 82.640 123.786 76.443 1.00 120.77 1346 PHE A N 1
ATOM 14848 C CA . PHE A 1 1346 ? 82.846 122.826 75.369 1.00 126.08 1346 PHE A CA 1
ATOM 14849 C C . PHE A 1 1346 ? 84.317 122.773 74.984 1.00 133.73 1346 PHE A C 1
ATOM 14850 O O . PHE A 1 1346 ? 85.108 123.650 75.337 1.00 118.33 1346 PHE A O 1
ATOM 14867 N N . GLY A 1 1347 ? 84.678 121.708 74.264 1.00 132.23 1347 GLY A N 1
ATOM 14868 C CA . GLY A 1 1347 ? 86.057 121.508 73.855 1.00 126.63 1347 GLY A CA 1
ATOM 14869 C C . GLY A 1 1347 ? 86.520 122.434 72.750 1.00 114.63 1347 GLY A C 1
ATOM 14870 O O . GLY A 1 1347 ? 87.727 122.654 72.608 1.00 112.08 1347 GLY A O 1
ATOM 14874 N N . ASP A 1 1348 ? 85.596 122.968 71.956 1.00 120.06 1348 ASP A N 1
ATOM 14875 C CA . ASP A 1 1348 ? 85.929 123.913 70.898 1.00 123.57 1348 ASP A CA 1
ATOM 14876 C C . ASP A 1 1348 ? 85.977 125.356 71.394 1.00 119.56 1348 ASP A C 1
ATOM 14877 O O . ASP A 1 1348 ? 86.042 126.278 70.576 1.00 146.89 1348 ASP A O 1
ATOM 14886 N N . GLY A 1 1349 ? 85.952 125.567 72.712 1.00 123.98 1349 GLY A N 1
ATOM 14887 C CA . GLY A 1 1349 ? 86.010 126.887 73.300 1.00 128.56 1349 GLY A CA 1
ATOM 14888 C C . GLY A 1 1349 ? 84.665 127.506 73.609 1.00 128.23 1349 GLY A C 1
ATOM 14889 O O . GLY A 1 1349 ? 84.604 128.473 74.378 1.00 130.79 1349 GLY A O 1
ATOM 14893 N N . ALA A 1 1350 ? 83.589 126.969 73.044 1.00 123.21 1350 ALA A N 1
ATOM 14894 C CA . ALA A 1 1350 ? 82.264 127.533 73.229 1.00 127.44 1350 ALA A CA 1
ATOM 14895 C C . ALA A 1 1350 ? 81.766 127.330 74.658 1.00 129.35 1350 ALA A C 1
ATOM 14896 O O . ALA A 1 1350 ? 82.206 126.437 75.387 1.00 144.25 1350 ALA A O 1
ATOM 14903 N N . ILE A 1 1351 ? 80.831 128.189 75.051 1.00 119.12 1351 ILE A N 1
ATOM 14904 C CA . ILE A 1 1351 ? 80.136 128.102 76.329 1.00 123.36 1351 ILE A CA 1
ATOM 14905 C C . ILE A 1 1351 ? 78.656 128.306 76.045 1.00 127.81 1351 ILE A C 1
ATOM 14906 O O . ILE A 1 1351 ? 78.284 129.251 75.343 1.00 147.55 1351 ILE A O 1
ATOM 14922 N N . ARG A 1 1352 ? 77.811 127.428 76.577 1.00 127.53 1352 ARG A N 1
ATOM 14923 C CA . ARG A 1 1352 ? 76.391 127.465 76.252 1.00 136.67 1352 ARG A CA 1
ATOM 14924 C C . ARG A 1 1352 ? 75.554 127.432 77.519 1.00 132.97 1352 ARG A C 1
ATOM 14925 O O . ARG A 1 1352 ? 75.729 126.550 78.365 1.00 132.26 1352 ARG A O 1
ATOM 14946 N N . VAL A 1 1353 ? 74.629 128.382 77.624 1.00 133.45 1353 VAL A N 1
ATOM 14947 C CA . VAL A 1 1353 ? 73.688 128.464 78.731 1.00 134.55 1353 VAL A CA 1
ATOM 14948 C C . VAL A 1 1353 ? 72.329 128.001 78.236 1.00 129.86 1353 VAL A C 1
ATOM 14949 O O . VAL A 1 1353 ? 71.803 128.555 77.256 1.00 129.32 1353 VAL A O 1
ATOM 14962 N N . PHE A 1 1354 ? 71.760 127.015 78.938 1.00 138.36 1354 PHE A N 1
ATOM 14963 C CA . PHE A 1 1354 ? 70.450 126.449 78.663 1.00 126.19 1354 PHE A CA 1
ATOM 14964 C C . PHE A 1 1354 ? 69.551 126.639 79.879 1.00 132.94 1354 PHE A C 1
ATOM 14965 O O . PHE A 1 1354 ? 70.025 126.734 81.017 1.00 122.26 1354 PHE A O 1
ATOM 14982 N N . ASP A 1 1355 ? 68.247 126.685 79.625 1.00 127.14 1355 ASP A N 1
ATOM 14983 C CA . ASP A 1 1355 ? 67.231 126.719 80.668 1.00 133.83 1355 ASP A CA 1
ATOM 14984 C C . ASP A 1 1355 ? 66.468 125.403 80.633 1.00 139.12 1355 ASP A C 1
ATOM 14985 O O . ASP A 1 1355 ? 65.936 125.019 79.586 1.00 122.20 1355 ASP A O 1
ATOM 14994 N N . SER A 1 1356 ? 66.426 124.713 81.776 1.00 143.70 1356 SER A N 1
ATOM 14995 C CA . SER A 1 1356 ? 65.737 123.428 81.850 1.00 147.25 1356 SER A CA 1
ATOM 14996 C C . SER A 1 1356 ? 64.248 123.558 81.546 1.00 147.17 1356 SER A C 1
ATOM 14997 O O . SER A 1 1356 ? 63.641 122.620 81.017 1.00 135.05 1356 SER A O 1
ATOM 15005 N N . ARG A 1 1357 ? 63.643 124.705 81.870 1.00 150.54 1357 ARG A N 1
ATOM 15006 C CA . ARG A 1 1357 ? 62.193 124.839 81.761 1.00 146.85 1357 ARG A CA 1
ATOM 15007 C C . ARG A 1 1357 ? 61.707 124.715 80.323 1.00 133.14 1357 ARG A C 1
ATOM 15008 O O . ARG A 1 1357 ? 60.556 124.328 80.087 1.00 139.63 1357 ARG A O 1
ATOM 15029 N N . LEU A 1 1358 ? 62.554 125.036 79.354 1.00 126.52 1358 LEU A N 1
ATOM 15030 C CA . LEU A 1 1358 ? 62.081 125.223 77.995 1.00 138.57 1358 LEU A CA 1
ATOM 15031 C C . LEU A 1 1358 ? 61.954 123.888 77.270 1.00 153.68 1358 LEU A C 1
ATOM 15032 O O . LEU A 1 1358 ? 62.259 122.817 77.803 1.00 175.69 1358 LEU A O 1
ATOM 15048 N N . ARG A 1 1359 ? 61.482 123.966 76.030 1.00 159.22 1359 ARG A N 1
ATOM 15049 C CA . ARG A 1 1359 ? 61.545 122.830 75.137 1.00 174.79 1359 ARG A CA 1
ATOM 15050 C C . ARG A 1 1359 ? 63.001 122.422 74.933 1.00 163.75 1359 ARG A C 1
ATOM 15051 O O . ARG A 1 1359 ? 63.892 123.276 74.905 1.00 175.23 1359 ARG A O 1
ATOM 15072 N N . PRO A 1 1360 ? 63.280 121.133 74.777 1.00 157.80 1360 PRO A N 1
ATOM 15073 C CA . PRO A 1 1360 ? 64.549 120.760 74.156 1.00 173.09 1360 PRO A CA 1
ATOM 15074 C C . PRO A 1 1360 ? 64.536 121.304 72.736 1.00 188.56 1360 PRO A C 1
ATOM 15075 O O . PRO A 1 1360 ? 63.479 121.448 72.118 1.00 211.38 1360 PRO A O 1
ATOM 15086 N N . HIS A 1 1361 ? 65.713 121.640 72.224 1.00 157.46 1361 HIS A N 1
ATOM 15087 C CA . HIS A 1 1361 ? 65.911 122.247 70.914 1.00 175.33 1361 HIS A CA 1
ATOM 15088 C C . HIS A 1 1361 ? 65.558 123.735 70.948 1.00 158.09 1361 HIS A C 1
ATOM 15089 O O . HIS A 1 1361 ? 65.787 124.430 69.957 1.00 178.49 1361 HIS A O 1
ATOM 15103 N N . GLU A 1 1362 ? 64.997 124.243 72.048 1.00 173.67 1362 GLU A N 1
ATOM 15104 C CA . GLU A 1 1362 ? 64.905 125.675 72.297 1.00 171.77 1362 GLU A CA 1
ATOM 15105 C C . GLU A 1 1362 ? 65.533 125.997 73.648 1.00 161.41 1362 GLU A C 1
ATOM 15106 O O . GLU A 1 1362 ? 65.420 127.134 74.120 1.00 138.17 1362 GLU A O 1
ATOM 15118 N N . ALA A 1 1363 ? 66.195 125.018 74.272 1.00 155.74 1363 ALA A N 1
ATOM 15119 C CA . ALA A 1 1363 ? 66.843 125.244 75.557 1.00 146.76 1363 ALA A CA 1
ATOM 15120 C C . ALA A 1 1363 ? 68.082 126.106 75.399 1.00 158.41 1363 ALA A C 1
ATOM 15121 O O . ALA A 1 1363 ? 68.424 126.866 76.308 1.00 139.22 1363 ALA A O 1
ATOM 15128 N N . MET A 1 1364 ? 68.777 125.976 74.270 1.00 161.01 1364 MET A N 1
ATOM 15129 C CA . MET A 1 1364 ? 69.870 126.881 73.941 1.00 152.96 1364 MET A CA 1
ATOM 15130 C C . MET A 1 1364 ? 69.413 128.319 74.122 1.00 137.75 1364 MET A C 1
ATOM 15131 O O . MET A 1 1364 ? 68.507 128.789 73.428 1.00 142.24 1364 MET A O 1
ATOM 15145 N N . VAL A 1 1365 ? 70.053 129.015 75.057 1.00 132.69 1365 VAL A N 1
ATOM 15146 C CA . VAL A 1 1365 ? 69.695 130.381 75.415 1.00 121.52 1365 VAL A CA 1
ATOM 15147 C C . VAL A 1 1365 ? 70.814 131.353 75.070 1.00 135.52 1365 VAL A C 1
ATOM 15148 O O . VAL A 1 1365 ? 70.573 132.402 74.464 1.00 160.86 1365 VAL A O 1
ATOM 15161 N N . ARG A 1 1366 ? 72.051 131.019 75.438 1.00 135.01 1366 ARG A N 1
ATOM 15162 C CA . ARG A 1 1366 ? 73.180 131.888 75.101 1.00 145.63 1366 ARG A CA 1
ATOM 15163 C C . ARG A 1 1366 ? 74.351 131.051 74.619 1.00 152.25 1366 ARG A C 1
ATOM 15164 O O . ARG A 1 1366 ? 74.819 130.166 75.341 1.00 177.54 1366 ARG A O 1
ATOM 15185 N N . LYS A 1 1367 ? 74.821 131.339 73.407 1.00 161.55 1367 LYS A N 1
ATOM 15186 C CA . LYS A 1 1367 ? 76.083 130.815 72.904 1.00 154.48 1367 LYS A CA 1
ATOM 15187 C C . LYS A 1 1367 ? 77.140 131.909 73.017 1.00 155.68 1367 LYS A C 1
ATOM 15188 O O . LYS A 1 1367 ? 76.954 133.013 72.494 1.00 179.87 1367 LYS A O 1
ATOM 15207 N N . TRP A 1 1368 ? 78.237 131.604 73.705 1.00 149.42 1368 TRP A N 1
ATOM 15208 C CA . TRP A 1 1368 ? 79.466 132.379 73.676 1.00 144.93 1368 TRP A CA 1
ATOM 15209 C C . TRP A 1 1368 ? 80.525 131.525 72.995 1.00 146.71 1368 TRP A C 1
ATOM 15210 O O . TRP A 1 1368 ? 80.496 130.297 73.101 1.00 185.69 1368 TRP A O 1
ATOM 15231 N N . LYS A 1 1369 ? 81.485 132.161 72.326 1.00 150.58 1369 LYS A N 1
ATOM 15232 C CA . LYS A 1 1369 ? 82.480 131.404 71.570 1.00 164.71 1369 LYS A CA 1
ATOM 15233 C C . LYS A 1 1369 ? 83.851 132.057 71.684 1.00 157.06 1369 LYS A C 1
ATOM 15234 O O . LYS A 1 1369 ? 84.059 133.176 71.206 1.00 155.46 1369 LYS A O 1
ATOM 15253 N N . ASP A 1 1370 ? 84.773 131.345 72.331 1.00 164.47 1370 ASP A N 1
ATOM 15254 C CA . ASP A 1 1370 ? 86.176 131.734 72.402 1.00 175.10 1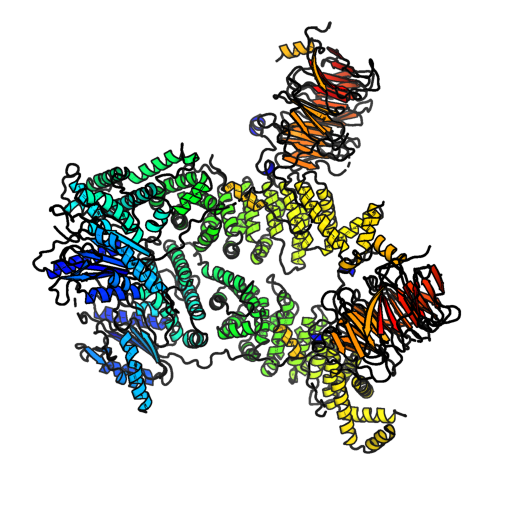370 ASP A CA 1
ATOM 15255 C C . ASP A 1 1370 ? 86.734 131.940 71.000 1.00 173.45 1370 ASP A C 1
ATOM 15256 O O . ASP A 1 1370 ? 86.661 131.044 70.155 1.00 183.99 1370 ASP A O 1
ATOM 15265 N N . ASP A 1 1371 ? 87.285 133.131 70.750 1.00 173.79 1371 ASP A N 1
ATOM 15266 C CA . ASP A 1 1371 ? 87.978 133.368 69.487 1.00 173.72 1371 ASP A CA 1
ATOM 15267 C C . ASP A 1 1371 ? 89.152 132.412 69.312 1.00 169.20 1371 ASP A C 1
ATOM 15268 O O . ASP A 1 1371 ? 89.390 131.906 68.210 1.00 154.49 1371 ASP A O 1
ATOM 15277 N N . ALA A 1 1372 ? 89.905 132.162 70.383 1.00 159.52 1372 ALA A N 1
ATOM 15278 C CA . ALA A 1 1372 ? 91.061 131.283 70.288 1.00 165.96 1372 ALA A CA 1
ATOM 15279 C C . ALA A 1 1372 ? 90.671 129.826 70.086 1.00 157.39 1372 ALA A C 1
ATOM 15280 O O . ALA A 1 1372 ? 91.555 128.995 69.847 1.00 171.68 1372 ALA A O 1
ATOM 15287 N N . ARG A 1 1373 ? 89.381 129.500 70.176 1.00 161.65 1373 ARG A N 1
ATOM 15288 C CA . ARG A 1 1373 ? 88.891 128.145 69.933 1.00 156.30 1373 ARG A CA 1
ATOM 15289 C C . ARG A 1 1373 ? 89.675 127.163 70.796 1.00 153.34 1373 ARG A C 1
ATOM 15290 O O . ARG A 1 1373 ? 90.136 126.113 70.341 1.00 156.02 1373 ARG A O 1
ATOM 15311 N N . GLN A 1 1374 ? 89.806 127.512 72.071 1.00 147.04 1374 GLN A N 1
ATOM 15312 C CA . GLN A 1 1374 ? 90.616 126.753 73.009 1.00 153.42 1374 GLN A CA 1
ATOM 15313 C C . GLN A 1 1374 ? 89.752 126.110 74.083 1.00 154.81 1374 GLN A C 1
ATOM 15314 O O . GLN A 1 1374 ? 88.826 126.728 74.616 1.00 136.71 1374 GLN A O 1
ATOM 15328 N N . TRP A 1 1375 ? 90.083 124.857 74.380 1.00 144.75 1375 TRP A N 1
ATOM 15329 C CA . TRP A 1 1375 ? 89.384 124.023 75.349 1.00 130.98 1375 TRP A CA 1
ATOM 15330 C C . TRP A 1 1375 ? 89.000 124.787 76.610 1.00 126.72 1375 TRP A C 1
ATOM 15331 O O . TRP A 1 1375 ? 89.763 125.614 77.113 1.00 132.42 1375 TRP A O 1
ATOM 15352 N N . VAL A 1 1376 ? 87.802 124.497 77.120 1.00 121.49 1376 VAL A N 1
ATOM 15353 C CA . VAL A 1 1376 ? 87.312 125.080 78.365 1.00 116.65 1376 VAL A CA 1
ATOM 15354 C C . VAL A 1 1376 ? 87.623 124.110 79.500 1.00 111.77 1376 VAL A C 1
ATOM 15355 O O . VAL A 1 1376 ? 86.958 123.083 79.654 1.00 113.45 1376 VAL A O 1
ATOM 15368 N N . ARG A 1 1377 ? 88.633 124.438 80.309 1.00 118.99 1377 ARG A N 1
ATOM 15369 C CA . ARG A 1 1377 ? 88.973 123.584 81.442 1.00 121.04 1377 ARG A CA 1
ATOM 15370 C C . ARG A 1 1377 ? 87.791 123.451 82.390 1.00 124.04 1377 ARG A C 1
ATOM 15371 O O . ARG A 1 1377 ? 87.384 122.340 82.747 1.00 132.28 1377 ARG A O 1
ATOM 15392 N N . SER A 1 1378 ? 87.222 124.583 82.802 1.00 123.07 1378 SER A N 1
ATOM 15393 C CA . SER A 1 1378 ? 86.169 124.591 83.804 1.00 124.31 1378 SER A CA 1
ATOM 15394 C C . SER A 1 1378 ? 85.236 125.770 83.571 1.00 131.07 1378 SER A C 1
ATOM 15395 O O . SER A 1 1378 ? 85.577 126.737 82.887 1.00 131.79 1378 SER A O 1
ATOM 15403 N N . VAL A 1 1379 ? 84.047 125.675 84.161 1.00 130.88 1379 VAL A N 1
ATOM 15404 C CA . VAL A 1 1379 ? 83.102 126.785 84.206 1.00 117.53 1379 VAL A CA 1
ATOM 15405 C C . VAL A 1 1379 ? 82.328 126.674 85.514 1.00 116.84 1379 VAL A C 1
ATOM 15406 O O . VAL A 1 1379 ? 81.673 125.659 85.768 1.00 145.55 1379 VAL A O 1
ATOM 15419 N N . HIS A 1 1380 ? 82.416 127.701 86.360 1.00 112.52 1380 HIS A N 1
ATOM 15420 C CA . HIS A 1 1380 ? 81.789 127.704 87.675 1.00 127.37 1380 HIS A CA 1
ATOM 15421 C C . HIS A 1 1380 ? 80.859 128.902 87.803 1.00 124.57 1380 HIS A C 1
ATOM 15422 O O . HIS A 1 1380 ? 81.198 130.010 87.377 1.00 157.21 1380 HIS A O 1
ATOM 15436 N N . MET A 1 1381 ? 79.682 128.672 88.371 1.00 144.96 1381 MET A N 1
ATOM 15437 C CA . MET A 1 1381 ? 78.773 129.744 88.770 1.00 151.93 1381 MET A CA 1
ATOM 15438 C C . MET A 1 1381 ? 78.689 129.695 90.295 1.00 166.18 1381 MET A C 1
ATOM 15439 O O . MET A 1 1381 ? 77.874 128.962 90.858 1.00 156.52 1381 MET A O 1
ATOM 15453 N N . GLN A 1 1382 ? 79.516 130.498 90.965 1.00 170.46 1382 GLN A N 1
ATOM 15454 C CA . GLN A 1 1382 ? 79.555 130.477 92.426 1.00 167.88 1382 GLN A CA 1
ATOM 15455 C C . GLN A 1 1382 ? 78.300 131.167 92.938 1.00 159.90 1382 GLN A C 1
ATOM 15456 O O . GLN A 1 1382 ? 78.316 132.321 93.372 1.00 183.35 1382 GLN A O 1
ATOM 15470 N N . ARG A 1 1383 ? 77.191 130.446 92.893 1.00 166.51 1383 ARG A N 1
ATOM 15471 C CA . ARG A 1 1383 ? 76.016 130.952 93.572 1.00 164.48 1383 ARG A CA 1
ATOM 15472 C C . ARG A 1 1383 ? 76.108 130.603 95.053 1.00 149.85 1383 ARG A C 1
ATOM 15473 O O . ARG A 1 1383 ? 76.824 129.682 95.463 1.00 116.59 1383 ARG A O 1
ATOM 15494 N N . GLY A 1 1384 ? 75.377 131.362 95.858 1.00 144.35 1384 GLY A N 1
ATOM 15495 C CA . GLY A 1 1384 ? 75.623 131.403 97.284 1.00 165.61 1384 GLY A CA 1
ATOM 15496 C C . GLY A 1 1384 ? 76.466 132.605 97.657 1.00 184.50 1384 GLY A C 1
ATOM 15497 O O . GLY A 1 1384 ? 76.142 133.335 98.600 1.00 222.87 1384 GLY A O 1
ATOM 15501 N N . GLY A 1 1385 ? 77.552 132.822 96.923 1.00 169.86 1385 GLY A N 1
ATOM 15502 C CA . GLY A 1 1385 ? 78.350 134.017 97.107 1.00 159.40 1385 GLY A CA 1
ATOM 15503 C C . GLY A 1 1385 ? 77.812 135.240 96.394 1.00 148.81 1385 GLY A C 1
ATOM 15504 O O . GLY A 1 1385 ? 77.409 136.213 97.038 1.00 147.81 1385 GLY A O 1
ATOM 15508 N N . GLN A 1 1386 ? 77.803 135.201 95.063 1.00 166.34 1386 GLN A N 1
ATOM 15509 C CA . GLN A 1 1386 ? 77.306 136.305 94.255 1.00 160.59 1386 GLN A CA 1
ATOM 15510 C C . GLN A 1 1386 ? 76.917 135.771 92.886 1.00 177.08 1386 GLN A C 1
ATOM 15511 O O . GLN A 1 1386 ? 77.278 134.654 92.507 1.00 162.30 1386 GLN A O 1
ATOM 15525 N N . ARG A 1 1387 ? 76.174 136.589 92.140 1.00 197.78 1387 ARG A N 1
ATOM 15526 C CA . ARG A 1 1387 ? 75.797 136.244 90.770 1.00 193.27 1387 ARG A CA 1
ATOM 15527 C C . ARG A 1 1387 ? 77.092 136.365 89.975 1.00 208.03 1387 ARG A C 1
ATOM 15528 O O . ARG A 1 1387 ? 77.368 137.369 89.313 1.00 282.37 1387 ARG A O 1
ATOM 15549 N N . GLU A 1 1388 ? 77.939 135.347 90.099 1.00 159.52 1388 GLU A N 1
ATOM 15550 C CA . GLU A 1 1388 ? 79.276 135.391 89.522 1.00 159.97 1388 GLU A CA 1
ATOM 15551 C C . GLU A 1 1388 ? 79.533 134.115 88.741 1.00 158.30 1388 GLU A C 1
ATOM 15552 O O . GLU A 1 1388 ? 79.551 133.027 89.324 1.00 157.02 1388 GLU A O 1
ATOM 15564 N N . LEU A 1 1389 ? 79.728 134.246 87.430 1.00 127.38 1389 LEU A N 1
ATOM 15565 C CA . LEU A 1 1389 ? 79.982 133.120 86.537 1.00 135.19 1389 LEU A CA 1
ATOM 15566 C C . LEU A 1 1389 ? 81.386 133.261 85.963 1.00 129.63 1389 LEU A C 1
ATOM 15567 O O . LEU A 1 1389 ? 81.706 134.284 85.350 1.00 151.21 1389 LEU A O 1
ATOM 15583 N N . LEU A 1 1390 ? 82.220 132.243 86.170 1.00 123.90 1390 LEU A N 1
ATOM 15584 C CA . LEU A 1 1390 ? 83.624 132.271 85.782 1.00 121.76 1390 LEU A CA 1
ATOM 15585 C C . LEU A 1 1390 ? 83.943 131.074 84.898 1.00 126.44 1390 LEU A C 1
ATOM 15586 O O . LEU A 1 1390 ? 83.500 129.955 85.173 1.00 165.80 1390 LEU A O 1
ATOM 15602 N N . SER A 1 1391 ? 84.709 131.311 83.830 1.00 122.05 1391 SER A N 1
ATOM 15603 C CA . SER A 1 1391 ? 85.123 130.251 82.915 1.00 137.10 1391 SER A CA 1
ATOM 15604 C C . SER A 1 1391 ? 86.604 130.407 82.607 1.00 135.61 1391 SER A C 1
ATOM 15605 O O . SER A 1 1391 ? 87.015 131.412 82.014 1.00 159.05 1391 SER A O 1
ATOM 15613 N N . ALA A 1 1392 ? 87.401 129.425 83.029 1.00 130.63 1392 ALA A N 1
ATOM 15614 C CA . ALA A 1 1392 ? 88.815 129.345 82.688 1.00 135.15 1392 ALA A CA 1
ATOM 15615 C C . ALA A 1 1392 ? 89.022 128.540 81.410 1.00 138.20 1392 ALA A C 1
ATOM 15616 O O . ALA A 1 1392 ? 88.275 127.605 81.113 1.00 129.43 1392 ALA A O 1
ATOM 15623 N N . SER A 1 1393 ? 90.057 128.908 80.662 1.00 148.07 1393 SER A N 1
ATOM 15624 C CA . SER A 1 1393 ? 90.412 128.241 79.419 1.00 139.95 1393 SER A CA 1
ATOM 15625 C C . SER A 1 1393 ? 91.703 127.452 79.588 1.00 135.78 1393 SER A C 1
ATOM 15626 O O . SER A 1 1393 ? 92.506 127.707 80.490 1.00 130.75 1393 SER A O 1
ATOM 15634 N N . ARG A 1 1394 ? 91.887 126.473 78.701 1.00 137.08 1394 ARG A N 1
ATOM 15635 C CA . ARG A 1 1394 ? 93.130 125.712 78.678 1.00 138.91 1394 ARG A CA 1
ATOM 15636 C C . ARG A 1 1394 ? 94.330 126.647 78.591 1.00 138.18 1394 ARG A C 1
ATOM 15637 O O . ARG A 1 1394 ? 95.307 126.495 79.332 1.00 116.56 1394 ARG A O 1
ATOM 15658 N N . ASN A 1 1395 ? 94.262 127.639 77.697 1.00 138.30 1395 ASN A N 1
ATOM 15659 C CA . ASN A 1 1395 ? 95.394 128.541 77.508 1.00 144.92 1395 ASN A CA 1
ATOM 15660 C C . ASN A 1 1395 ? 95.601 129.440 78.721 1.00 142.67 1395 ASN A C 1
ATOM 15661 O O . ASN A 1 1395 ? 96.744 129.723 79.098 1.00 157.60 1395 ASN A O 1
ATOM 15672 N N . GLY A 1 1396 ? 94.518 129.913 79.335 1.00 150.15 1396 GLY A N 1
ATOM 15673 C CA . GLY A 1 1396 ? 94.639 130.698 80.547 1.00 143.98 1396 GLY A CA 1
ATOM 15674 C C . GLY A 1 1396 ? 93.685 131.869 80.684 1.00 149.10 1396 GLY A C 1
ATOM 15675 O O . GLY A 1 1396 ? 93.536 132.405 81.785 1.00 134.02 1396 GLY A O 1
ATOM 15679 N N . LYS A 1 1397 ? 93.035 132.284 79.597 1.00 149.42 1397 LYS A N 1
ATOM 15680 C CA . LYS A 1 1397 ? 92.077 133.382 79.683 1.00 141.99 1397 LYS A CA 1
ATOM 15681 C C . LYS A 1 1397 ? 90.933 132.988 80.613 1.00 139.77 1397 LYS A C 1
ATOM 15682 O O . LYS A 1 1397 ? 90.356 131.905 80.482 1.00 148.76 1397 LYS A O 1
ATOM 15701 N N . ILE A 1 1398 ? 90.603 133.875 81.552 1.00 136.70 1398 ILE A N 1
ATOM 15702 C CA . ILE A 1 1398 ? 89.618 133.604 82.597 1.00 136.64 1398 ILE A CA 1
ATOM 15703 C C . ILE A 1 1398 ? 88.531 134.665 82.496 1.00 134.76 1398 ILE A C 1
ATOM 15704 O O . ILE A 1 1398 ? 88.680 135.773 83.023 1.00 149.05 1398 ILE A O 1
ATOM 15720 N N . SER A 1 1399 ? 87.429 134.327 81.829 1.00 124.07 1399 SER A N 1
ATOM 15721 C CA . SER A 1 1399 ? 86.362 135.285 81.576 1.00 143.30 1399 SER A CA 1
ATOM 15722 C C . SER A 1 1399 ? 85.286 135.202 82.649 1.00 154.51 1399 SER A C 1
ATOM 15723 O O . SER A 1 1399 ? 84.971 134.121 83.155 1.00 175.04 1399 SER A O 1
ATOM 15731 N N . LEU A 1 1400 ? 84.735 136.358 83.003 1.00 152.12 1400 LEU A N 1
ATOM 15732 C CA . LEU A 1 1400 ? 83.599 136.458 83.909 1.00 144.01 1400 LEU A CA 1
ATOM 15733 C C . LEU A 1 1400 ? 82.420 137.017 83.126 1.00 145.27 1400 LEU A C 1
ATOM 15734 O O . LEU A 1 1400 ? 82.489 138.141 82.618 1.00 173.05 1400 LEU A O 1
ATOM 15750 N N . TRP A 1 1401 ? 81.341 136.247 83.042 1.00 149.07 1401 TRP A N 1
ATOM 15751 C CA . TRP A 1 1401 ? 80.215 136.585 82.188 1.00 144.55 1401 TRP A CA 1
ATOM 15752 C C . TRP A 1 1401 ? 79.024 137.042 83.015 1.00 148.96 1401 TRP A C 1
ATOM 15753 O O . TRP A 1 1401 ? 78.869 136.664 84.180 1.00 126.17 1401 TRP A O 1
ATOM 15774 N N . ASP A 1 1402 ? 78.187 137.866 82.396 1.00 165.69 1402 ASP A N 1
ATOM 15775 C CA . ASP A 1 1402 ? 76.810 138.046 82.827 1.00 174.25 1402 ASP A CA 1
ATOM 15776 C C . ASP A 1 1402 ? 75.930 137.266 81.863 1.00 159.36 1402 ASP A C 1
ATOM 15777 O O . ASP A 1 1402 ? 76.084 137.378 80.642 1.00 155.34 1402 ASP A O 1
ATOM 15786 N N . ILE A 1 1403 ? 75.007 136.484 82.418 1.00 170.10 1403 ILE A N 1
ATOM 15787 C CA . ILE A 1 1403 ? 74.232 135.563 81.598 1.00 166.63 1403 ILE A CA 1
ATOM 15788 C C . ILE A 1 1403 ? 73.369 136.325 80.609 1.00 166.79 1403 ILE A C 1
ATOM 15789 O O . ILE A 1 1403 ? 73.053 135.818 79.525 1.00 138.80 1403 ILE A O 1
ATOM 15805 N N . ARG A 1 1404 ? 72.993 137.558 80.947 1.00 168.80 1404 ARG A N 1
ATOM 15806 C CA . ARG A 1 1404 ? 72.118 138.333 80.079 1.00 181.43 1404 ARG A CA 1
ATOM 15807 C C . ARG A 1 1404 ? 72.893 138.917 78.902 1.00 178.52 1404 ARG A C 1
ATOM 15808 O O . ARG A 1 1404 ? 72.531 138.699 77.740 1.00 173.11 1404 ARG A O 1
ATOM 15829 N N . MET A 1 1405 ? 73.969 139.646 79.184 1.00 168.93 1405 MET A N 1
ATOM 15830 C CA . MET A 1 1405 ? 74.597 140.496 78.187 1.00 175.73 1405 MET A CA 1
ATOM 15831 C C . MET A 1 1405 ? 75.577 139.718 77.306 1.00 171.10 1405 MET A C 1
ATOM 15832 O O . MET A 1 1405 ? 76.013 138.609 77.627 1.00 169.27 1405 MET A O 1
ATOM 15846 N N . ASP A 1 1406 ? 75.925 140.343 76.175 1.00 182.80 1406 ASP A N 1
ATOM 15847 C CA . ASP A 1 1406 ? 76.657 139.678 75.102 1.00 158.87 1406 ASP A CA 1
ATOM 15848 C C . ASP A 1 1406 ? 78.141 139.499 75.392 1.00 150.08 1406 ASP A C 1
ATOM 15849 O O . ASP A 1 1406 ? 78.745 138.533 74.911 1.00 129.88 1406 ASP A O 1
ATOM 15858 N N . GLN A 1 1407 ? 78.751 140.413 76.128 1.00 160.66 1407 GLN A N 1
ATOM 15859 C CA . GLN A 1 1407 ? 80.189 140.410 76.320 1.00 162.39 1407 GLN A CA 1
ATOM 15860 C C . GLN A 1 1407 ? 80.557 139.949 77.720 1.00 156.11 1407 GLN A C 1
ATOM 15861 O O . GLN A 1 1407 ? 79.747 140.023 78.650 1.00 178.28 1407 GLN A O 1
ATOM 15875 N N . PRO A 1 1408 ? 81.776 139.446 77.904 1.00 147.11 1408 PRO A N 1
ATOM 15876 C CA . PRO A 1 1408 ? 82.232 139.109 79.257 1.00 162.09 1408 PRO A CA 1
ATOM 15877 C C . PRO A 1 1408 ? 82.527 140.372 80.048 1.00 161.87 1408 PRO A C 1
ATOM 15878 O O . PRO A 1 1408 ? 83.272 141.243 79.593 1.00 151.68 1408 PRO A O 1
ATOM 15889 N N . LEU A 1 1409 ? 81.917 140.474 81.232 1.00 181.44 1409 LEU A N 1
ATOM 15890 C CA . LEU A 1 1409 ? 82.185 141.594 82.124 1.00 177.04 1409 LEU A CA 1
ATOM 15891 C C . LEU A 1 1409 ? 83.677 141.902 82.159 1.00 181.80 1409 LEU A C 1
ATOM 15892 O O . LEU A 1 1409 ? 84.107 143.027 81.882 1.00 206.33 1409 LEU A O 1
ATOM 15908 N N . LYS A 1 1410 ? 84.478 140.895 82.500 1.00 157.38 1410 LYS A N 1
ATOM 15909 C CA . LYS A 1 1410 ? 85.921 141.035 82.605 1.00 159.24 1410 LYS A CA 1
ATOM 15910 C C . LYS A 1 1410 ? 86.581 139.785 82.046 1.00 151.84 1410 LYS A C 1
ATOM 15911 O O . LYS A 1 1410 ? 85.947 138.740 81.898 1.00 176.56 1410 LYS A O 1
ATOM 15930 N N . THR A 1 1411 ? 87.873 139.898 81.748 1.00 153.16 1411 THR A N 1
ATOM 15931 C CA . THR A 1 1411 ? 88.620 138.789 81.169 1.00 149.86 1411 THR A CA 1
ATOM 15932 C C . THR A 1 1411 ? 90.106 139.076 81.291 1.00 143.03 1411 THR A C 1
ATOM 15933 O O . THR A 1 1411 ? 90.565 140.162 80.912 1.00 183.74 1411 THR A O 1
ATOM 15944 N N . PHE A 1 1412 ? 90.864 138.118 81.819 1.00 133.86 1412 PHE A N 1
ATOM 15945 C CA . PHE A 1 1412 ? 92.286 138.330 82.032 1.00 153.34 1412 PHE A CA 1
ATOM 15946 C C . PHE A 1 1412 ? 93.017 136.997 82.053 1.00 161.86 1412 PHE A C 1
ATOM 15947 O O . PHE A 1 1412 ? 92.441 135.961 82.396 1.00 191.50 1412 PHE A O 1
ATOM 15964 N N . GLN A 1 1413 ? 94.299 137.048 81.691 1.00 151.36 1413 GLN A N 1
ATOM 15965 C CA . GLN A 1 1413 ? 95.156 135.874 81.741 1.00 148.69 1413 GLN A CA 1
ATOM 15966 C C . GLN A 1 1413 ? 95.503 135.532 83.184 1.00 156.15 1413 GLN A C 1
ATOM 15967 O O . GLN A 1 1413 ? 95.601 136.408 84.048 1.00 170.66 1413 GLN A O 1
ATOM 15981 N N . SER A 1 1414 ? 95.691 134.240 83.439 1.00 157.96 1414 SER A N 1
ATOM 15982 C CA . SER A 1 1414 ? 96.049 133.737 84.759 1.00 164.45 1414 SER A CA 1
ATOM 15983 C C . SER A 1 1414 ? 97.451 133.155 84.813 1.00 159.99 1414 SER A C 1
ATOM 15984 O O . SER A 1 1414 ? 98.160 133.360 85.801 1.00 142.77 1414 SER A O 1
ATOM 15992 N N . THR A 1 1415 ? 97.862 132.429 83.775 1.00 169.54 1415 THR A N 1
ATOM 15993 C CA . THR A 1 1415 ? 99.242 131.991 83.634 1.00 173.97 1415 THR A CA 1
ATOM 15994 C C . THR A 1 1415 ? 99.577 131.898 82.153 1.00 177.72 1415 THR A C 1
ATOM 15995 O O . THR A 1 1415 ? 98.721 131.572 81.326 1.00 172.70 1415 THR A O 1
ATOM 16006 N N . LYS A 1 1416 ? 100.836 132.183 81.827 1.00 170.19 1416 LYS A N 1
ATOM 16007 C CA . LYS A 1 1416 ? 101.284 132.031 80.449 1.00 166.49 1416 LYS A CA 1
ATOM 16008 C C . LYS A 1 1416 ? 101.275 130.567 80.029 1.00 146.68 1416 LYS A C 1
ATOM 16009 O O . LYS A 1 1416 ? 100.922 130.244 78.889 1.00 137.43 1416 LYS A O 1
ATOM 16028 N N . GLU A 1 1417 ? 101.660 129.670 80.934 1.00 149.87 1417 GLU A N 1
ATOM 16029 C CA . GLU A 1 1417 ? 101.734 128.248 80.640 1.00 149.27 1417 GLU A CA 1
ATOM 16030 C C . GLU A 1 1417 ? 100.341 127.618 80.701 1.00 154.58 1417 GLU A C 1
ATOM 16031 O O . GLU A 1 1417 ? 99.341 128.282 80.984 1.00 171.45 1417 GLU A O 1
ATOM 16043 N N . ILE A 1 1418 ? 100.272 126.311 80.434 1.00 144.22 1418 ILE A N 1
ATOM 16044 C CA . ILE A 1 1418 ? 98.985 125.637 80.298 1.00 134.25 1418 ILE A CA 1
ATOM 16045 C C . ILE A 1 1418 ? 98.282 125.563 81.646 1.00 140.21 1418 ILE A C 1
ATOM 16046 O O . ILE A 1 1418 ? 98.897 125.264 82.678 1.00 143.41 1418 ILE A O 1
ATOM 16062 N N . LEU A 1 1419 ? 96.978 125.833 81.636 1.00 130.78 1419 LEU A N 1
ATOM 16063 C CA . LEU A 1 1419 ? 96.145 125.804 82.835 1.00 129.56 1419 LEU A CA 1
ATOM 16064 C C . LEU A 1 1419 ? 95.563 124.403 82.988 1.00 128.31 1419 LEU A C 1
ATOM 16065 O O . LEU A 1 1419 ? 94.786 123.951 82.141 1.00 133.62 1419 LEU A O 1
ATOM 16081 N N . ARG A 1 1420 ? 95.953 123.707 84.055 1.00 123.92 1420 ARG A N 1
ATOM 16082 C CA . ARG A 1 1420 ? 95.417 122.378 84.327 1.00 119.70 1420 ARG A CA 1
ATOM 16083 C C . ARG A 1 1420 ? 94.115 122.426 85.130 1.00 135.80 1420 ARG A C 1
ATOM 16084 O O . ARG A 1 1420 ? 93.158 121.720 84.798 1.00 147.49 1420 ARG A O 1
ATOM 16105 N N . THR A 1 1421 ? 94.061 123.248 86.181 1.00 139.58 1421 THR A N 1
ATOM 16106 C CA . THR A 1 1421 ? 92.931 123.288 87.101 1.00 130.76 1421 THR A CA 1
ATOM 16107 C C . THR A 1 1421 ? 92.447 124.720 87.283 1.00 134.42 1421 THR A C 1
ATOM 16108 O O . THR A 1 1421 ? 93.186 125.680 87.056 1.00 166.63 1421 THR A O 1
ATOM 16119 N N . ALA A 1 1422 ? 91.190 124.854 87.717 1.00 124.98 1422 ALA A N 1
ATOM 16120 C CA . ALA A 1 1422 ? 90.630 126.172 88.011 1.00 128.77 1422 ALA A CA 1
ATOM 16121 C C . ALA A 1 1422 ? 89.487 125.996 89.011 1.00 139.41 1422 ALA A C 1
ATOM 16122 O O . ALA A 1 1422 ? 88.389 125.585 88.628 1.00 154.83 1422 ALA A O 1
ATOM 16129 N N . SER A 1 1423 ? 89.757 126.307 90.273 1.00 148.69 1423 SER A N 1
ATOM 16130 C CA . SER A 1 1423 ? 88.728 126.314 91.300 1.00 146.62 1423 SER A CA 1
ATOM 16131 C C . SER A 1 1423 ? 88.143 127.717 91.474 1.00 149.69 1423 SER A C 1
ATOM 16132 O O . SER A 1 1423 ? 88.751 128.723 91.102 1.00 169.43 1423 SER A O 1
ATOM 16140 N N . THR A 1 1424 ? 86.947 127.767 92.067 1.00 155.82 1424 THR A N 1
ATOM 16141 C CA . THR A 1 1424 ? 86.309 129.010 92.483 1.00 138.12 1424 THR A CA 1
ATOM 16142 C C . THR A 1 1424 ? 85.677 128.797 93.851 1.00 143.29 1424 THR A C 1
ATOM 16143 O O . THR A 1 1424 ? 85.056 127.759 94.099 1.00 170.51 1424 THR A O 1
ATOM 16154 N N . HIS A 1 1425 ? 85.834 129.777 94.733 1.00 144.08 1425 HIS A N 1
ATOM 16155 C CA . HIS A 1 1425 ? 85.251 129.677 96.062 1.00 143.78 1425 HIS A CA 1
ATOM 16156 C C . HIS A 1 1425 ? 83.786 130.091 96.021 1.00 138.23 1425 HIS A C 1
ATOM 16157 O O . HIS A 1 1425 ? 83.400 131.003 95.284 1.00 120.10 1425 HIS A O 1
ATOM 16171 N N . GLU A 1 1426 ? 82.973 129.417 96.832 1.00 150.21 1426 GLU A N 1
ATOM 16172 C CA . GLU A 1 1426 ? 81.527 129.506 96.673 1.00 162.26 1426 GLU A CA 1
ATOM 16173 C C . GLU A 1 1426 ? 80.956 130.787 97.264 1.00 153.64 1426 GLU A C 1
ATOM 16174 O O . GLU A 1 1426 ? 79.991 131.340 96.727 1.00 125.92 1426 GLU A O 1
ATOM 16186 N N . HIS A 1 1427 ? 81.519 131.263 98.372 1.00 141.58 1427 HIS A N 1
ATOM 16187 C CA . HIS A 1 1427 ? 81.039 132.469 99.034 1.00 152.66 1427 HIS A CA 1
ATOM 16188 C C . HIS A 1 1427 ? 82.063 133.595 98.963 1.00 146.68 1427 HIS A C 1
ATOM 16189 O O . HIS A 1 1427 ? 81.756 134.689 98.480 1.00 132.11 1427 HIS A O 1
ATOM 16203 N N . LEU A 1 1428 ? 83.279 133.347 99.432 1.00 137.79 1428 LEU A N 1
ATOM 16204 C CA . LEU A 1 1428 ? 84.336 134.337 99.318 1.00 132.18 1428 LEU A CA 1
ATOM 16205 C C . LEU A 1 1428 ? 84.559 134.681 97.848 1.00 146.37 1428 LEU A C 1
ATOM 16206 O O . LEU A 1 1428 ? 84.492 133.796 96.989 1.00 196.49 1428 LEU A O 1
ATOM 16222 N N . PRO A 1 1429 ? 84.813 135.951 97.516 1.00 155.93 1429 PRO A N 1
ATOM 16223 C CA . PRO A 1 1429 ? 85.121 136.298 96.110 1.00 157.91 1429 PRO A CA 1
ATOM 16224 C C . PRO A 1 1429 ? 86.602 136.122 95.789 1.00 159.13 1429 PRO A C 1
ATOM 16225 O O . PRO A 1 1429 ? 87.376 137.080 95.656 1.00 171.15 1429 PRO A O 1
ATOM 16236 N N . VAL A 1 1430 ? 87.005 134.863 95.657 1.00 154.79 1430 VAL A N 1
ATOM 16237 C CA . VAL A 1 1430 ? 88.385 134.490 95.371 1.00 142.53 1430 VAL A CA 1
ATOM 16238 C C . VAL A 1 1430 ? 88.355 133.240 94.510 1.00 141.07 1430 VAL A C 1
ATOM 16239 O O . VAL A 1 1430 ? 87.489 132.378 94.685 1.00 159.32 1430 VAL A O 1
ATOM 16252 N N . PHE A 1 1431 ? 89.303 133.127 93.583 1.00 150.13 1431 PHE A N 1
ATOM 16253 C CA . PHE A 1 1431 ? 89.405 131.910 92.788 1.00 142.08 1431 PHE A CA 1
ATOM 16254 C C . PHE A 1 1431 ? 90.874 131.551 92.637 1.00 135.55 1431 PHE A C 1
ATOM 16255 O O . PHE A 1 1431 ? 91.758 132.322 93.004 1.00 155.85 1431 PHE A O 1
ATOM 16272 N N . ALA A 1 1432 ? 91.136 130.348 92.133 1.00 129.55 1432 ALA A N 1
ATOM 16273 C CA . ALA A 1 1432 ? 92.498 129.849 92.033 1.00 133.80 1432 ALA A CA 1
ATOM 16274 C C . ALA A 1 1432 ? 92.677 129.114 90.716 1.00 127.95 1432 ALA A C 1
ATOM 16275 O O . ALA A 1 1432 ? 91.708 128.683 90.088 1.00 151.25 1432 ALA A O 1
ATOM 16282 N N . VAL A 1 1433 ? 93.935 128.975 90.300 1.00 119.00 1433 VAL A N 1
ATOM 16283 C CA . VAL A 1 1433 ? 94.273 128.185 89.122 1.00 128.21 1433 VAL A CA 1
ATOM 16284 C C . VAL A 1 1433 ? 95.552 127.410 89.396 1.00 135.53 1433 VAL A C 1
ATOM 16285 O O . VAL A 1 1433 ? 96.506 127.948 89.965 1.00 123.33 1433 VAL A O 1
ATOM 16298 N N . GLY A 1 1434 ? 95.578 126.153 88.960 1.00 132.84 1434 GLY A N 1
ATOM 16299 C CA . GLY A 1 1434 ? 96.790 125.356 88.968 1.00 125.20 1434 GLY A CA 1
ATOM 16300 C C . GLY A 1 1434 ? 97.429 125.407 87.592 1.00 140.32 1434 GLY A C 1
ATOM 16301 O O . GLY A 1 1434 ? 96.775 125.141 86.581 1.00 151.93 1434 GLY A O 1
ATOM 16305 N N . THR A 1 1435 ? 98.710 125.743 87.569 1.00 150.02 1435 THR A N 1
ATOM 16306 C CA . THR A 1 1435 ? 99.433 125.933 86.321 1.00 154.19 1435 THR A CA 1
ATOM 16307 C C . THR A 1 1435 ? 100.208 124.670 85.954 1.00 152.72 1435 THR A C 1
ATOM 16308 O O . THR A 1 1435 ? 100.313 123.720 86.735 1.00 129.90 1435 THR A O 1
ATOM 16319 N N . SER A 1 1436 ? 100.728 124.661 84.721 1.00 169.55 1436 SER A N 1
ATOM 16320 C CA . SER A 1 1436 ? 101.404 123.484 84.186 1.00 152.03 1436 SER A CA 1
ATOM 16321 C C . SER A 1 1436 ? 102.739 123.209 84.867 1.00 151.81 1436 SER A C 1
ATOM 16322 O O . SER A 1 1436 ? 103.199 122.062 84.850 1.00 138.32 1436 SER A O 1
ATOM 16330 N N . ALA A 1 1437 ? 103.379 124.226 85.445 1.00 148.89 1437 ALA A N 1
ATOM 16331 C CA . ALA A 1 1437 ? 104.637 124.053 86.169 1.00 154.64 1437 ALA A CA 1
ATOM 16332 C C . ALA A 1 1437 ? 104.393 124.293 87.659 1.00 139.07 1437 ALA A C 1
ATOM 16333 O O . ALA A 1 1437 ? 104.661 125.370 88.193 1.00 143.38 1437 ALA A O 1
ATOM 16340 N N . HIS A 1 1438 ? 103.894 123.255 88.328 1.00 135.98 1438 HIS A N 1
ATOM 16341 C CA . HIS A 1 1438 ? 103.943 123.101 89.783 1.00 138.62 1438 HIS A CA 1
ATOM 16342 C C . HIS A 1 1438 ? 103.714 124.410 90.536 1.00 142.59 1438 HIS A C 1
ATOM 16343 O O . HIS A 1 1438 ? 104.494 124.799 91.407 1.00 154.57 1438 HIS A O 1
ATOM 16357 N N . MET A 1 1439 ? 102.619 125.092 90.208 1.00 119.22 1439 MET A N 1
ATOM 16358 C CA . MET A 1 1439 ? 102.308 126.339 90.894 1.00 125.14 1439 MET A CA 1
ATOM 16359 C C . MET A 1 1439 ? 100.813 126.607 90.829 1.00 134.67 1439 MET A C 1
ATOM 16360 O O . MET A 1 1439 ? 100.175 126.361 89.804 1.00 152.88 1439 MET A O 1
ATOM 16374 N N . VAL A 1 1440 ? 100.270 127.128 91.927 1.00 137.30 1440 VAL A N 1
ATOM 16375 C CA . VAL A 1 1440 ? 98.868 127.521 92.003 1.00 127.49 1440 VAL A CA 1
ATOM 16376 C C . VAL A 1 1440 ? 98.816 128.998 92.368 1.00 129.45 1440 VAL A C 1
ATOM 16377 O O . VAL A 1 1440 ? 99.421 129.426 93.357 1.00 122.09 1440 VAL A O 1
ATOM 16390 N N . LYS A 1 1441 ? 98.104 129.772 91.558 1.00 134.58 1441 LYS A N 1
ATOM 16391 C CA . LYS A 1 1441 ? 97.972 131.211 91.745 1.00 143.41 1441 LYS A CA 1
ATOM 16392 C C . LYS A 1 1441 ? 96.541 131.516 92.169 1.00 134.75 1441 LYS A C 1
ATOM 16393 O O . LYS A 1 1441 ? 95.588 131.056 91.530 1.00 158.89 1441 LYS A O 1
ATOM 16412 N N . VAL A 1 1442 ? 96.399 132.273 93.257 1.00 133.98 1442 VAL A N 1
ATOM 16413 C CA . VAL A 1 1442 ? 95.109 132.578 93.870 1.00 138.82 1442 VAL A CA 1
ATOM 16414 C C . VAL A 1 1442 ? 94.773 134.036 93.576 1.00 132.56 1442 VAL A C 1
ATOM 16415 O O . VAL A 1 1442 ? 95.370 134.950 94.157 1.00 140.30 1442 VAL A O 1
ATOM 16428 N N . PHE A 1 1443 ? 93.807 134.253 92.688 1.00 124.91 1443 PHE A N 1
ATOM 16429 C CA . PHE A 1 1443 ? 93.423 135.570 92.208 1.00 135.66 1443 PHE A CA 1
ATOM 16430 C C . PHE A 1 1443 ? 92.159 136.094 92.889 1.00 145.66 1443 PHE A C 1
ATOM 16431 O O . PHE A 1 1443 ? 91.347 135.341 93.449 1.00 134.61 1443 PHE A O 1
ATOM 16448 N N . ASP A 1 1444 ? 92.002 137.416 92.800 1.00 167.34 1444 ASP A N 1
ATOM 16449 C CA . ASP A 1 1444 ? 90.776 138.145 93.084 1.00 165.19 1444 ASP A CA 1
ATOM 16450 C C . ASP A 1 1444 ? 89.979 138.329 91.797 1.00 162.61 1444 ASP A C 1
ATOM 16451 O O . ASP A 1 1444 ? 90.502 138.209 90.687 1.00 160.06 1444 ASP A O 1
ATOM 16460 N N . PHE A 1 1445 ? 88.695 138.631 91.959 1.00 162.71 1445 PHE A N 1
ATOM 16461 C CA . PHE A 1 1445 ? 87.824 138.724 90.798 1.00 174.74 1445 PHE A CA 1
ATOM 16462 C C . PHE A 1 1445 ? 88.100 139.948 89.940 1.00 179.59 1445 PHE A C 1
ATOM 16463 O O . PHE A 1 1445 ? 87.502 140.065 88.865 1.00 167.72 1445 PHE A O 1
ATOM 16480 N N . ASP A 1 1446 ? 88.977 140.854 90.372 1.00 189.31 1446 ASP A N 1
ATOM 16481 C CA . ASP A 1 1446 ? 89.315 142.030 89.583 1.00 186.32 1446 ASP A CA 1
ATOM 16482 C C . ASP A 1 1446 ? 90.656 141.878 88.870 1.00 163.72 1446 ASP A C 1
ATOM 16483 O O . ASP A 1 1446 ? 91.143 142.846 88.278 1.00 167.80 1446 ASP A O 1
ATOM 16492 N N . GLY A 1 1447 ? 91.253 140.681 88.893 1.00 157.77 1447 GLY A N 1
ATOM 16493 C CA . GLY A 1 1447 ? 92.462 140.384 88.153 1.00 142.24 1447 GLY A CA 1
ATOM 16494 C C . GLY A 1 1447 ? 93.711 140.171 88.992 1.00 155.45 1447 GLY A C 1
ATOM 16495 O O . GLY A 1 1447 ? 94.588 139.399 88.584 1.00 164.09 1447 GLY A O 1
ATOM 16499 N N . ASN A 1 1448 ? 93.813 140.813 90.152 1.00 165.49 1448 ASN A N 1
ATOM 16500 C CA . ASN A 1 1448 ? 95.097 140.902 90.840 1.00 169.83 1448 ASN A CA 1
ATOM 16501 C C . ASN A 1 1448 ? 95.329 139.721 91.774 1.00 148.02 1448 ASN A C 1
ATOM 16502 O O . ASN A 1 1448 ? 94.413 139.250 92.452 1.00 161.25 1448 ASN A O 1
ATOM 16513 N N . GLU A 1 1449 ? 96.571 139.239 91.779 1.00 145.58 1449 GLU A N 1
ATOM 16514 C CA . GLU A 1 1449 ? 96.918 137.947 92.358 1.00 159.43 1449 GLU A CA 1
ATOM 16515 C C . GLU A 1 1449 ? 97.156 138.089 93.859 1.00 151.87 1449 GLU A C 1
ATOM 16516 O O . GLU A 1 1449 ? 97.971 138.908 94.291 1.00 160.36 1449 GLU A O 1
ATOM 16528 N N . LEU A 1 1450 ? 96.446 137.281 94.652 1.00 148.30 1450 LEU A N 1
ATOM 16529 C CA . LEU A 1 1450 ? 96.541 137.333 96.106 1.00 159.68 1450 LEU A CA 1
ATOM 16530 C C . LEU A 1 1450 ? 97.649 136.461 96.670 1.00 153.54 1450 LEU A C 1
ATOM 16531 O O . LEU A 1 1450 ? 98.005 136.626 97.840 1.00 164.02 1450 LEU A O 1
ATOM 16547 N N . THR A 1 1451 ? 98.197 135.549 95.875 1.00 135.19 1451 THR A N 1
ATOM 16548 C CA . THR A 1 1451 ? 99.376 134.793 96.266 1.00 159.45 1451 THR A CA 1
ATOM 16549 C C . THR A 1 1451 ? 99.738 133.851 95.129 1.00 161.36 1451 THR A C 1
ATOM 16550 O O . THR A 1 1451 ? 98.906 133.517 94.279 1.00 172.99 1451 THR A O 1
ATOM 16561 N N . ARG A 1 1452 ? 100.990 133.415 95.140 1.00 162.26 1452 ARG A N 1
ATOM 16562 C CA . ARG A 1 1452 ? 101.475 132.360 94.268 1.00 153.11 1452 ARG A CA 1
ATOM 16563 C C . ARG A 1 1452 ? 102.147 131.325 95.155 1.00 148.91 1452 ARG A C 1
ATOM 16564 O O . ARG A 1 1452 ? 102.767 131.667 96.168 1.00 147.74 1452 ARG A O 1
ATOM 16585 N N . LEU A 1 1453 ? 102.015 130.061 94.780 1.00 135.82 1453 LEU A N 1
ATOM 16586 C CA . LEU A 1 1453 ? 102.268 128.982 95.720 1.00 145.81 1453 LEU A CA 1
ATOM 16587 C C . LEU A 1 1453 ? 102.840 127.783 94.981 1.00 151.80 1453 LEU A C 1
ATOM 16588 O O . LEU A 1 1453 ? 102.539 127.554 93.806 1.00 161.04 1453 LEU A O 1
ATOM 16604 N N . GLU A 1 1454 ? 103.664 127.017 95.689 1.00 161.95 1454 GLU A N 1
ATOM 16605 C CA . GLU A 1 1454 ? 104.296 125.811 95.154 1.00 172.51 1454 GLU A CA 1
ATOM 16606 C C . GLU A 1 1454 ? 104.128 124.702 96.183 1.00 161.07 1454 GLU A C 1
ATOM 16607 O O . GLU A 1 1454 ? 104.824 124.716 97.220 1.00 166.43 1454 GLU A O 1
ATOM 16619 N N . PRO A 1 1455 ? 103.253 123.721 95.950 1.00 154.36 1455 PRO A N 1
ATOM 16620 C CA . PRO A 1 1455 ? 102.984 122.717 96.992 1.00 160.51 1455 PRO A CA 1
ATOM 16621 C C . PRO A 1 1455 ? 104.108 121.695 97.082 1.00 151.54 1455 PRO A C 1
ATOM 16622 O O . PRO A 1 1455 ? 104.586 121.183 96.068 1.00 155.41 1455 PRO A O 1
ATOM 16633 N N . TYR A 1 1456 ? 104.540 121.424 98.313 1.00 168.02 1456 TYR A N 1
ATOM 16634 C CA . TYR A 1 1456 ? 105.603 120.470 98.601 1.00 170.37 1456 TYR A CA 1
ATOM 16635 C C . TYR A 1 1456 ? 105.524 119.235 97.717 1.00 162.15 1456 TYR A C 1
ATOM 16636 O O . TYR A 1 1456 ? 104.530 118.502 97.737 1.00 174.91 1456 TYR A O 1
ATOM 16654 N N . SER A 1 1457 ? 106.591 118.994 96.957 1.00 161.05 1457 SER A N 1
ATOM 16655 C CA . SER A 1 1457 ? 106.686 117.830 96.087 1.00 179.14 1457 SER A CA 1
ATOM 16656 C C . SER A 1 1457 ? 108.151 117.464 95.907 1.00 182.24 1457 SER A C 1
ATOM 16657 O O . SER A 1 1457 ? 109.050 118.258 96.193 1.00 185.29 1457 SER A O 1
ATOM 16665 N N . ASN A 1 1458 ? 108.382 116.239 95.428 1.00 159.87 1458 ASN A N 1
ATOM 16666 C CA . ASN A 1 1458 ? 109.738 115.754 95.206 1.00 163.91 1458 ASN A CA 1
ATOM 16667 C C . ASN A 1 1458 ? 110.382 116.348 93.965 1.00 166.08 1458 ASN A C 1
ATOM 16668 O O . ASN A 1 1458 ? 111.610 116.310 93.838 1.00 181.74 1458 ASN A O 1
ATOM 16679 N N . PHE A 1 1459 ? 109.589 116.865 93.041 1.00 163.05 1459 PHE A N 1
ATOM 16680 C CA . PHE A 1 1459 ? 110.114 117.440 91.814 1.00 169.88 1459 PHE A CA 1
ATOM 16681 C C . PHE A 1 1459 ? 110.474 118.895 92.070 1.00 169.66 1459 PHE A C 1
ATOM 16682 O O . PHE A 1 1459 ? 109.744 119.615 92.756 1.00 163.02 1459 PHE A O 1
ATOM 16699 N N . LEU A 1 1460 ? 111.596 119.330 91.506 1.00 161.51 1460 LEU A N 1
ATOM 16700 C CA . LEU A 1 1460 ? 112.246 120.557 91.952 1.00 168.77 1460 LEU A CA 1
ATOM 16701 C C . LEU A 1 1460 ? 111.463 121.788 91.475 1.00 167.57 1460 LEU A C 1
ATOM 16702 O O . LEU A 1 1460 ? 110.342 121.693 90.968 1.00 149.50 1460 LEU A O 1
ATOM 16718 N N . GLN A 1 1461 ? 112.075 122.968 91.616 1.00 166.18 1461 GLN A N 1
ATOM 16719 C CA . GLN A 1 1461 ? 111.380 124.238 91.819 1.00 183.57 1461 GLN A CA 1
ATOM 16720 C C . GLN A 1 1461 ? 110.075 124.409 91.056 1.00 175.99 1461 GLN A C 1
ATOM 16721 O O . GLN A 1 1461 ? 109.001 124.487 91.663 1.00 174.67 1461 GLN A O 1
ATOM 16735 N N . GLY A 1 1462 ? 110.158 124.454 89.736 1.00 176.16 1462 GLY A N 1
ATOM 16736 C CA . GLY A 1 1462 ? 108.986 124.547 88.896 1.00 175.45 1462 GLY A CA 1
ATOM 16737 C C . GLY A 1 1462 ? 109.073 123.429 87.890 1.00 173.19 1462 GLY A C 1
ATOM 16738 O O . GLY A 1 1462 ? 108.699 123.578 86.722 1.00 174.54 1462 GLY A O 1
ATOM 16742 N N . SER A 1 1463 ? 109.612 122.305 88.351 1.00 178.02 1463 SER A N 1
ATOM 16743 C CA . SER A 1 1463 ? 109.803 121.145 87.497 1.00 176.46 1463 SER A CA 1
ATOM 16744 C C . SER A 1 1463 ? 108.522 120.847 86.739 1.00 163.22 1463 SER A C 1
ATOM 16745 O O . SER A 1 1463 ? 107.485 120.549 87.340 1.00 147.27 1463 SER A O 1
ATOM 16753 N N . LYS A 1 1464 ? 108.596 120.937 85.419 1.00 160.25 1464 LYS A N 1
ATOM 16754 C CA . LYS A 1 1464 ? 107.421 120.785 84.572 1.00 159.98 1464 LYS A CA 1
ATOM 16755 C C . LYS A 1 1464 ? 106.965 119.338 84.461 1.00 162.02 1464 LYS A C 1
ATOM 16756 O O . LYS A 1 1464 ? 106.081 119.045 83.648 1.00 167.79 1464 LYS A O 1
ATOM 16775 N N . ALA A 1 1465 ? 107.545 118.440 85.256 1.00 150.16 1465 ALA A N 1
ATOM 16776 C CA . ALA A 1 1465 ? 107.169 117.034 85.268 1.00 159.95 1465 ALA A CA 1
ATOM 16777 C C . ALA A 1 1465 ? 106.135 116.703 86.335 1.00 155.47 1465 ALA A C 1
ATOM 16778 O O . ALA A 1 1465 ? 105.727 115.542 86.438 1.00 163.99 1465 ALA A O 1
ATOM 16785 N N . SER A 1 1466 ? 105.706 117.683 87.131 1.00 161.88 1466 SER A N 1
ATOM 16786 C CA . SER A 1 1466 ? 104.618 117.507 88.094 1.00 156.76 1466 SER A CA 1
ATOM 16787 C C . SER A 1 1466 ? 103.636 118.668 87.964 1.00 153.94 1466 SER A C 1
ATOM 16788 O O . SER A 1 1466 ? 103.546 119.525 88.851 1.00 152.86 1466 SER A O 1
ATOM 16796 N N . PRO A 1 1467 ? 102.887 118.728 86.860 1.00 151.70 1467 PRO A N 1
ATOM 16797 C CA . PRO A 1 1467 ? 101.791 119.701 86.764 1.00 152.52 1467 PRO A CA 1
ATOM 16798 C C . PRO A 1 1467 ? 100.739 119.423 87.824 1.00 155.41 1467 PRO A C 1
ATOM 16799 O O . PRO A 1 1467 ? 100.529 118.280 88.233 1.00 159.62 1467 PRO A O 1
ATOM 16810 N N . ILE A 1 1468 ? 100.064 120.481 88.267 1.00 149.95 1468 ILE A N 1
ATOM 16811 C CA . ILE A 1 1468 ? 99.117 120.321 89.361 1.00 153.79 1468 ILE A CA 1
ATOM 16812 C C . ILE A 1 1468 ? 97.922 119.521 88.867 1.00 149.64 1468 ILE A C 1
ATOM 16813 O O . ILE A 1 1468 ? 97.348 119.813 87.810 1.00 113.29 1468 ILE A O 1
ATOM 16829 N N . ALA A 1 1469 ? 97.551 118.494 89.628 1.00 141.85 1469 ALA A N 1
ATOM 16830 C CA . ALA A 1 1469 ? 96.478 117.602 89.217 1.00 137.05 1469 ALA A CA 1
ATOM 16831 C C . ALA A 1 1469 ? 95.119 118.097 89.684 1.00 136.37 1469 ALA A C 1
ATOM 16832 O O . ALA A 1 1469 ? 94.125 117.929 88.968 1.00 143.79 1469 ALA A O 1
ATOM 16839 N N . THR A 1 1470 ? 95.044 118.701 90.869 1.00 129.43 1470 THR A N 1
ATOM 16840 C CA . THR A 1 1470 ? 93.752 119.207 91.307 1.00 129.78 1470 THR A CA 1
ATOM 16841 C C . THR A 1 1470 ? 93.906 120.340 92.311 1.00 128.73 1470 THR A C 1
ATOM 16842 O O . THR A 1 1470 ? 94.913 120.456 93.020 1.00 130.35 1470 THR A O 1
ATOM 16853 N N . THR A 1 1471 ? 92.848 121.149 92.367 1.00 122.73 1471 THR A N 1
ATOM 16854 C CA . THR A 1 1471 ? 92.732 122.354 93.176 1.00 124.01 1471 THR A CA 1
ATOM 16855 C C . THR A 1 1471 ? 91.292 122.411 93.660 1.00 121.06 1471 THR A C 1
ATOM 16856 O O . THR A 1 1471 ? 90.368 122.306 92.849 1.00 125.67 1471 THR A O 1
ATOM 16867 N N . ALA A 1 1472 ? 91.093 122.583 94.962 1.00 131.24 1472 ALA A N 1
ATOM 16868 C CA . ALA A 1 1472 ? 89.759 122.399 95.527 1.00 123.80 1472 ALA A CA 1
ATOM 16869 C C . ALA A 1 1472 ? 89.540 123.343 96.696 1.00 126.66 1472 ALA A C 1
ATOM 16870 O O . ALA A 1 1472 ? 90.226 123.239 97.710 1.00 144.73 1472 ALA A O 1
ATOM 16877 N N . PHE A 1 1473 ? 88.579 124.249 96.566 1.00 122.93 1473 PHE A N 1
ATOM 16878 C CA . PHE A 1 1473 ? 88.213 125.101 97.686 1.00 138.29 1473 PHE A CA 1
ATOM 16879 C C . PHE A 1 1473 ? 87.231 124.404 98.621 1.00 145.56 1473 PHE A C 1
ATOM 16880 O O . PHE A 1 1473 ? 86.400 123.593 98.202 1.00 172.08 1473 PHE A O 1
ATOM 16897 N N . HIS A 1 1474 ? 87.344 124.729 99.904 1.00 153.19 1474 HIS A N 1
ATOM 16898 C CA . HIS A 1 1474 ? 86.287 124.423 100.853 1.00 138.05 1474 HIS A CA 1
ATOM 16899 C C . HIS A 1 1474 ? 85.114 125.371 100.605 1.00 137.65 1474 HIS A C 1
ATOM 16900 O O . HIS A 1 1474 ? 85.313 126.519 100.197 1.00 129.59 1474 HIS A O 1
ATOM 16914 N N . PRO A 1 1475 ? 83.874 124.913 100.806 1.00 132.88 1475 PRO A N 1
ATOM 16915 C CA . PRO A 1 1475 ? 82.741 125.779 100.439 1.00 139.63 1475 PRO A CA 1
ATOM 16916 C C . PRO A 1 1475 ? 82.541 126.957 101.374 1.00 142.84 1475 PRO A C 1
ATOM 16917 O O . PRO A 1 1475 ? 82.154 128.038 100.915 1.00 148.52 1475 PRO A O 1
ATOM 16928 N N . HIS A 1 1476 ? 82.797 126.792 102.672 1.00 133.59 1476 HIS A N 1
ATOM 16929 C CA . HIS A 1 1476 ? 82.617 127.872 103.634 1.00 133.38 1476 HIS A CA 1
ATOM 16930 C C . HIS A 1 1476 ? 83.936 128.349 104.232 1.00 136.62 1476 HIS A C 1
ATOM 16931 O O . HIS A 1 1476 ? 84.245 129.543 104.170 1.00 146.65 1476 HIS A O 1
ATOM 16945 N N . ARG A 1 1477 ? 84.715 127.451 104.829 1.00 138.69 1477 ARG A N 1
ATOM 16946 C CA . ARG A 1 1477 ? 85.991 127.834 105.412 1.00 158.77 1477 ARG A CA 1
ATOM 16947 C C . ARG A 1 1477 ? 86.871 128.516 104.365 1.00 155.52 1477 ARG A C 1
ATOM 16948 O O . ARG A 1 1477 ? 86.671 128.380 103.154 1.00 129.69 1477 ARG A O 1
ATOM 16969 N N . MET A 1 1478 ? 87.851 129.275 104.849 1.00 156.68 1478 MET A N 1
ATOM 16970 C CA . MET A 1 1478 ? 88.847 129.896 103.975 1.00 145.72 1478 MET A CA 1
ATOM 16971 C C . MET A 1 1478 ? 90.022 128.935 103.784 1.00 136.23 1478 MET A C 1
ATOM 16972 O O . MET A 1 1478 ? 91.123 129.131 104.302 1.00 144.21 1478 MET A O 1
ATOM 16986 N N . ILE A 1 1479 ? 89.768 127.875 103.017 1.00 132.01 1479 ILE A N 1
ATOM 16987 C CA . ILE A 1 1479 ? 90.759 126.830 102.790 1.00 133.02 1479 ILE A CA 1
ATOM 16988 C C . ILE A 1 1479 ? 90.842 126.515 101.304 1.00 140.28 1479 ILE A C 1
ATOM 16989 O O . ILE A 1 1479 ? 89.867 126.659 100.561 1.00 128.32 1479 ILE A O 1
ATOM 17005 N N . LEU A 1 1480 ? 92.026 126.069 100.880 1.00 146.83 1480 LEU A N 1
ATOM 17006 C CA . LEU A 1 1480 ? 92.297 125.674 99.504 1.00 129.13 1480 LEU A CA 1
ATOM 17007 C C . LEU A 1 1480 ? 93.185 124.442 99.513 1.00 129.52 1480 LEU A C 1
ATOM 17008 O O . LEU A 1 1480 ? 94.189 124.402 100.224 1.00 131.21 1480 LEU A O 1
ATOM 17024 N N . GLY A 1 1481 ? 92.842 123.447 98.710 1.00 123.98 1481 GLY A N 1
ATOM 17025 C CA . GLY A 1 1481 ? 93.565 122.191 98.673 1.00 129.05 1481 GLY A CA 1
ATOM 17026 C C . GLY A 1 1481 ? 94.231 122.005 97.318 1.00 146.63 1481 GLY A C 1
ATOM 17027 O O . GLY A 1 1481 ? 93.670 122.380 96.289 1.00 136.94 1481 GLY A O 1
ATOM 17031 N N . CYS A 1 1482 ? 95.417 121.408 97.344 1.00 146.97 1482 CYS A N 1
ATOM 17032 C CA . CYS A 1 1482 ? 96.245 121.231 96.164 1.00 134.77 1482 CYS A CA 1
ATOM 17033 C C . CYS A 1 1482 ? 96.784 119.815 96.121 1.00 134.73 1482 CYS A C 1
ATOM 17034 O O . CYS A 1 1482 ? 97.116 119.235 97.160 1.00 134.19 1482 CYS A O 1
ATOM 17042 N N . ALA A 1 1483 ? 96.875 119.266 94.916 1.00 137.46 1483 ALA A N 1
ATOM 17043 C CA . ALA A 1 1483 ? 97.599 118.017 94.726 1.00 144.45 1483 ALA A CA 1
ATOM 17044 C C . ALA A 1 1483 ? 98.274 118.054 93.366 1.00 155.27 1483 ALA A C 1
ATOM 17045 O O . ALA A 1 1483 ? 97.621 118.325 92.349 1.00 124.86 1483 ALA A O 1
ATOM 17052 N N . SER A 1 1484 ? 99.578 117.794 93.369 1.00 153.44 1484 SER A N 1
ATOM 17053 C CA . SER A 1 1484 ? 100.392 117.716 92.169 1.00 158.34 1484 SER A CA 1
ATOM 17054 C C . SER A 1 1484 ? 100.401 116.287 91.629 1.00 135.34 1484 SER A C 1
ATOM 17055 O O . SER A 1 1484 ? 99.946 115.345 92.282 1.00 132.85 1484 SER A O 1
ATOM 17063 N N . ARG A 1 1485 ? 100.924 116.132 90.409 1.00 146.96 1485 ARG A N 1
ATOM 17064 C CA . ARG A 1 1485 ? 100.864 114.838 89.734 1.00 142.27 1485 ARG A CA 1
ATOM 17065 C C . ARG A 1 1485 ? 101.837 113.840 90.351 1.00 147.19 1485 ARG A C 1
ATOM 17066 O O . ARG A 1 1485 ? 101.425 112.801 90.880 1.00 152.89 1485 ARG A O 1
ATOM 17087 N N . GLY A 1 1486 ? 103.136 114.141 90.300 1.00 139.74 1486 GLY A N 1
ATOM 17088 C CA . GLY A 1 1486 ? 104.128 113.173 90.745 1.00 146.92 1486 GLY A CA 1
ATOM 17089 C C . GLY A 1 1486 ? 103.918 112.729 92.180 1.00 150.57 1486 GLY A C 1
ATOM 17090 O O . GLY A 1 1486 ? 104.005 111.538 92.490 1.00 155.94 1486 GLY A O 1
ATOM 17094 N N . ASP A 1 1487 ? 103.644 113.677 93.073 1.00 155.64 1487 ASP A N 1
ATOM 17095 C CA . ASP A 1 1487 ? 103.402 113.372 94.476 1.00 170.35 1487 ASP A CA 1
ATOM 17096 C C . ASP A 1 1487 ? 101.947 112.961 94.716 1.00 149.82 1487 ASP A C 1
ATOM 17097 O O . ASP A 1 1487 ? 101.056 113.201 93.896 1.00 112.99 1487 ASP A O 1
ATOM 17106 N N . ASN A 1 1488 ? 101.720 112.312 95.857 1.00 142.13 1488 ASN A N 1
ATOM 17107 C CA . ASN A 1 1488 ? 100.360 112.054 96.318 1.00 145.26 1488 ASN A CA 1
ATOM 17108 C C . ASN A 1 1488 ? 100.152 112.740 97.663 1.00 136.48 1488 ASN A C 1
ATOM 17109 O O . ASN A 1 1488 ? 99.585 112.161 98.594 1.00 137.54 1488 ASN A O 1
ATOM 17120 N N . TYR A 1 1489 ? 100.598 113.985 97.757 1.00 155.55 1489 TYR A N 1
ATOM 17121 C CA . TYR A 1 1489 ? 100.431 114.799 98.950 1.00 168.83 1489 TYR A CA 1
ATOM 17122 C C . TYR A 1 1489 ? 99.323 115.810 98.693 1.00 155.85 1489 TYR A C 1
ATOM 17123 O O . TYR A 1 1489 ? 99.358 116.530 97.690 1.00 151.15 1489 TYR A O 1
ATOM 17141 N N . ILE A 1 1490 ? 98.337 115.851 99.580 1.00 130.54 1490 ILE A N 1
ATOM 17142 C CA . ILE A 1 1490 ? 97.261 116.832 99.507 1.00 139.13 1490 ILE A CA 1
ATOM 17143 C C . ILE A 1 1490 ? 97.605 117.950 100.481 1.00 140.95 1490 ILE A C 1
ATOM 17144 O O . ILE A 1 1490 ? 97.567 117.760 101.700 1.00 131.78 1490 ILE A O 1
ATOM 17160 N N . SER A 1 1491 ? 97.947 119.118 99.946 1.00 156.44 1491 SER A N 1
ATOM 17161 C CA . SER A 1 1491 ? 98.304 120.268 100.765 1.00 144.38 1491 SER A CA 1
ATOM 17162 C C . SER A 1 1491 ? 97.081 121.144 100.987 1.00 139.97 1491 SER A C 1
ATOM 17163 O O . SER A 1 1491 ? 96.255 121.312 100.089 1.00 149.13 1491 SER A O 1
ATOM 17171 N N . LEU A 1 1492 ? 96.970 121.703 102.186 1.00 125.02 1492 LEU A N 1
ATOM 17172 C CA . LEU A 1 1492 ? 95.835 122.534 102.564 1.00 134.93 1492 LEU A CA 1
ATOM 17173 C C . LEU A 1 1492 ? 96.345 123.887 103.036 1.00 128.70 1492 LEU A C 1
ATOM 17174 O O . LEU A 1 1492 ? 97.256 123.953 103.863 1.00 151.37 1492 LEU A O 1
ATOM 17190 N N . TYR A 1 1493 ? 95.758 124.962 102.513 1.00 120.12 1493 TYR A N 1
ATOM 17191 C CA . TYR A 1 1493 ? 96.215 126.317 102.776 1.00 138.79 1493 TYR A CA 1
ATOM 17192 C C . TYR A 1 1493 ? 95.054 127.194 103.211 1.00 158.65 1493 TYR A C 1
ATOM 17193 O O . TYR A 1 1493 ? 93.897 126.938 102.876 1.00 168.39 1493 TYR A O 1
ATOM 17211 N N . SER A 1 1494 ? 95.384 128.231 103.974 1.00 174.45 1494 SER A N 1
ATOM 17212 C CA . SER A 1 1494 ? 94.425 129.243 104.386 1.00 164.39 1494 SER A CA 1
ATOM 17213 C C . SER A 1 1494 ? 95.157 130.571 104.521 1.00 160.33 1494 SER A C 1
ATOM 17214 O O . SER A 1 1494 ? 96.389 130.639 104.433 1.00 179.27 1494 SER A O 1
ATOM 17222 N N . CYS A 1 1495 ? 94.382 131.629 104.753 1.00 151.74 1495 CYS A N 1
ATOM 17223 C CA . CYS A 1 1495 ? 94.947 132.970 104.837 1.00 167.85 1495 CYS A CA 1
ATOM 17224 C C . CYS A 1 1495 ? 95.803 133.116 106.091 1.00 180.54 1495 CYS A C 1
ATOM 17225 O O . CYS A 1 1495 ? 95.471 132.598 107.160 1.00 183.26 1495 CYS A O 1
ATOM 17233 N N . SER A 1 1496 ? 96.921 133.816 105.939 1.00 174.52 1496 SER A N 1
ATOM 17234 C CA . SER A 1 1496 ? 97.776 134.239 107.034 1.00 178.34 1496 SER A CA 1
ATOM 17235 C C . SER A 1 1496 ? 97.556 135.731 107.286 1.00 181.76 1496 SER A C 1
ATOM 17236 O O . SER A 1 1496 ? 96.623 136.341 106.756 1.00 182.66 1496 SER A O 1
ATOM 17244 N N . ASN A 1 1497 ? 98.421 136.334 108.100 1.00 208.40 1497 ASN A N 1
ATOM 17245 C CA . ASN A 1 1497 ? 98.216 137.706 108.541 1.00 199.62 1497 ASN A CA 1
ATOM 17246 C C . ASN A 1 1497 ? 98.812 138.742 107.598 1.00 194.86 1497 ASN A C 1
ATOM 17247 O O . ASN A 1 1497 ? 98.526 139.934 107.760 1.00 218.36 1497 ASN A O 1
ATOM 17258 N N . GLU A 1 1498 ? 99.616 138.333 106.622 1.00 199.63 1498 GLU A N 1
ATOM 17259 C CA . GLU A 1 1498 ? 100.092 139.289 105.634 1.00 191.96 1498 GLU A CA 1
ATOM 17260 C C . GLU A 1 1498 ? 98.913 139.821 104.827 1.00 184.43 1498 GLU A C 1
ATOM 17261 O O . GLU A 1 1498 ? 97.884 139.158 104.674 1.00 216.54 1498 GLU A O 1
ATOM 17273 N N . ARG A 1 1499 ? 99.071 141.032 104.318 1.00 163.88 1499 ARG A N 1
ATOM 17274 C CA . ARG A 1 1499 ? 98.129 141.627 103.392 1.00 180.99 1499 ARG A CA 1
ATOM 17275 C C . ARG A 1 1499 ? 98.701 141.490 101.985 1.00 186.33 1499 ARG A C 1
ATOM 17276 O O . ARG A 1 1499 ? 99.696 140.794 101.760 1.00 186.95 1499 ARG A O 1
ATOM 17297 N N . VAL A 1 1500 ? 98.076 142.159 101.026 1.00 183.19 1500 VAL A N 1
ATOM 17298 C CA . VAL A 1 1500 ? 98.665 142.255 99.695 1.00 196.08 1500 VAL A CA 1
ATOM 17299 C C . VAL A 1 1500 ? 99.032 143.720 99.49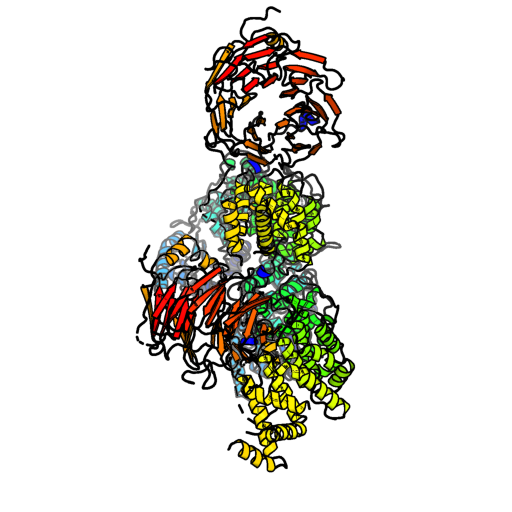0 1.00 210.84 1500 VAL A C 1
ATOM 17300 O O . VAL A 1 1500 ? 98.283 144.611 99.915 1.00 227.06 1500 VAL A O 1
ATOM 17313 N N . PRO A 1 1501 ? 100.167 144.016 98.845 1.00 215.70 1501 PRO A N 1
ATOM 17314 C CA . PRO A 1 1501 ? 100.587 145.425 98.738 1.00 213.52 1501 PRO A CA 1
ATOM 17315 C C . PRO A 1 1501 ? 99.562 146.316 98.060 1.00 214.36 1501 PRO A C 1
ATOM 17316 O O . PRO A 1 1501 ? 99.399 147.475 98.463 1.00 226.23 1501 PRO A O 1
ATOM 17327 N N . ASN A 1 1502 ? 98.871 145.809 97.042 1.00 224.85 1502 ASN A N 1
ATOM 17328 C CA . ASN A 1 1502 ? 97.753 146.512 96.412 1.00 219.81 1502 ASN A CA 1
ATOM 17329 C C . ASN A 1 1502 ? 98.014 148.006 96.229 1.00 210.98 1502 ASN A C 1
ATOM 17330 O O . ASN A 1 1502 ? 98.798 148.413 95.371 1.00 209.74 1502 ASN A O 1
ATOM 17341 N N . SER B 1 212 ? 80.873 74.483 57.348 1.00 213.00 212 SER B N 1
ATOM 17342 C CA . SER B 1 212 ? 80.250 75.799 57.456 1.00 217.53 212 SER B CA 1
ATOM 17343 C C . SER B 1 212 ? 78.933 75.709 58.229 1.00 233.75 212 SER B C 1
ATOM 17344 O O . SER B 1 212 ? 78.307 74.649 58.278 1.00 248.82 212 SER B O 1
ATOM 17351 N N . GLU B 1 213 ? 78.520 76.826 58.833 1.00 235.18 213 GLU B N 1
ATOM 17352 C CA . GLU B 1 213 ? 77.275 76.910 59.600 1.00 237.55 213 GLU B CA 1
ATOM 17353 C C . GLU B 1 213 ? 76.450 78.076 59.060 1.00 242.13 213 GLU B C 1
ATOM 17354 O O . GLU B 1 213 ? 76.731 79.240 59.365 1.00 237.17 213 GLU B O 1
ATOM 17366 N N . ASP B 1 214 ? 75.428 77.757 58.268 1.00 248.34 214 ASP B N 1
ATOM 17367 C CA . ASP B 1 214 ? 74.549 78.759 57.683 1.00 241.61 214 ASP B CA 1
ATOM 17368 C C . ASP B 1 214 ? 73.507 79.186 58.719 1.00 232.06 214 ASP B C 1
ATOM 17369 O O . ASP B 1 214 ? 73.617 78.877 59.909 1.00 218.97 214 ASP B O 1
ATOM 17378 N N . ILE B 1 215 ? 72.485 79.919 58.277 1.00 241.54 215 ILE B N 1
ATOM 17379 C CA . ILE B 1 215 ? 71.341 80.252 59.128 1.00 233.38 215 ILE B CA 1
ATOM 17380 C C . ILE B 1 215 ? 70.364 79.084 58.995 1.00 236.52 215 ILE B C 1
ATOM 17381 O O . ILE B 1 215 ? 69.539 79.022 58.083 1.00 216.70 215 ILE B O 1
ATOM 17397 N N . ILE B 1 216 ? 70.489 78.116 59.901 1.00 224.80 216 ILE B N 1
ATOM 17398 C CA . ILE B 1 216 ? 69.620 76.940 59.928 1.00 221.23 216 ILE B CA 1
ATOM 17399 C C . ILE B 1 216 ? 69.077 76.845 61.352 1.00 216.39 216 ILE B C 1
ATOM 17400 O O . ILE B 1 216 ? 69.660 76.189 62.222 1.00 190.28 216 ILE B O 1
ATOM 17416 N N . SER B 1 217 ? 67.959 77.527 61.598 1.00 215.74 217 SER B N 1
ATOM 17417 C CA . SER B 1 217 ? 67.213 77.398 62.843 1.00 204.10 217 SER B CA 1
ATOM 17418 C C . SER B 1 217 ? 66.392 76.115 62.886 1.00 191.47 217 SER B C 1
ATOM 17419 O O . SER B 1 217 ? 66.248 75.504 63.953 1.00 154.78 217 SER B O 1
ATOM 17427 N N . GLN B 1 218 ? 65.854 75.691 61.736 1.00 182.32 218 GLN B N 1
ATOM 17428 C CA . GLN B 1 218 ? 65.012 74.496 61.692 1.00 207.40 218 GLN B CA 1
ATOM 17429 C C . GLN B 1 218 ? 65.678 73.323 62.395 1.00 226.00 218 GLN B C 1
ATOM 17430 O O . GLN B 1 218 ? 64.995 72.496 63.013 1.00 252.44 218 GLN B O 1
ATOM 17444 N N . LEU B 1 219 ? 67.002 73.227 62.308 1.00 210.28 219 LEU B N 1
ATOM 17445 C CA . LEU B 1 219 ? 67.700 72.131 62.967 1.00 198.92 219 LEU B CA 1
ATOM 17446 C C . LEU B 1 219 ? 67.371 72.102 64.455 1.00 203.77 219 LEU B C 1
ATOM 17447 O O . LEU B 1 219 ? 67.339 71.026 65.062 1.00 242.70 219 LEU B O 1
ATOM 17463 N N . ALA B 1 220 ? 67.102 73.266 65.053 1.00 205.92 220 ALA B N 1
ATOM 17464 C CA . ALA B 1 220 ? 66.654 73.345 66.438 1.00 180.28 220 ALA B CA 1
ATOM 17465 C C . ALA B 1 220 ? 65.150 73.131 66.581 1.00 193.54 220 ALA B C 1
ATOM 17466 O O . ALA B 1 220 ? 64.642 73.134 67.708 1.00 223.45 220 ALA B O 1
ATOM 17473 N N . ASN B 1 221 ? 64.434 72.959 65.469 1.00 189.37 221 ASN B N 1
ATOM 17474 C CA . ASN B 1 221 ? 63.001 72.693 65.452 1.00 202.91 221 ASN B CA 1
ATOM 17475 C C . ASN B 1 221 ? 62.651 71.296 64.958 1.00 216.17 221 ASN B C 1
ATOM 17476 O O . ASN B 1 221 ? 61.620 70.750 65.358 1.00 205.53 221 ASN B O 1
ATOM 17487 N N . ASN B 1 222 ? 63.492 70.713 64.108 1.00 200.90 222 ASN B N 1
ATOM 17488 C CA . ASN B 1 222 ? 63.163 69.548 63.298 1.00 191.62 222 ASN B CA 1
ATOM 17489 C C . ASN B 1 222 ? 63.499 68.218 63.959 1.00 194.98 222 ASN B C 1
ATOM 17490 O O . ASN B 1 222 ? 63.325 67.170 63.328 1.00 238.53 222 ASN B O 1
ATOM 17501 N N . TRP B 1 223 ? 63.973 68.226 65.203 1.00 186.04 223 TRP B N 1
ATOM 17502 C CA . TRP B 1 223 ? 64.607 67.048 65.797 1.00 168.91 223 TRP B CA 1
ATOM 17503 C C . TRP B 1 223 ? 63.599 66.228 66.602 1.00 166.42 223 TRP B C 1
ATOM 17504 O O . TRP B 1 223 ? 63.532 66.295 67.831 1.00 162.64 223 TRP B O 1
ATOM 17525 N N . TYR B 1 224 ? 62.806 65.420 65.892 1.00 168.36 224 TYR B N 1
ATOM 17526 C CA . TYR B 1 224 ? 61.821 64.577 66.552 1.00 153.60 224 TYR B CA 1
ATOM 17527 C C . TYR B 1 224 ? 62.389 63.177 66.802 1.00 134.89 224 TYR B C 1
ATOM 17528 O O . TYR B 1 224 ? 63.538 62.870 66.471 1.00 107.94 224 TYR B O 1
ATOM 17546 N N . MET B 1 225 ? 61.558 62.324 67.406 1.00 112.95 225 MET B N 1
ATOM 17547 C CA . MET B 1 225 ? 61.816 60.900 67.569 1.00 101.08 225 MET B CA 1
ATOM 17548 C C . MET B 1 225 ? 60.807 60.106 66.752 1.00 98.70 225 MET B C 1
ATOM 17549 O O . MET B 1 225 ? 59.644 60.505 66.633 1.00 128.34 225 MET B O 1
ATOM 17563 N N . TYR B 1 226 ? 61.247 58.978 66.198 1.00 106.33 226 TYR B N 1
ATOM 17564 C CA . TYR B 1 226 ? 60.522 58.288 65.139 1.00 95.13 226 TYR B CA 1
ATOM 17565 C C . TYR B 1 226 ? 60.172 56.872 65.583 1.00 95.98 226 TYR B C 1
ATOM 17566 O O . TYR B 1 226 ? 60.954 56.209 66.270 1.00 113.89 226 TYR B O 1
ATOM 17584 N N . PHE B 1 227 ? 58.972 56.435 65.205 1.00 98.33 227 PHE B N 1
ATOM 17585 C CA . PHE B 1 227 ? 58.469 55.076 65.435 1.00 93.60 227 PHE B CA 1
ATOM 17586 C C . PHE B 1 227 ? 58.165 54.764 66.905 1.00 103.73 227 PHE B C 1
ATOM 17587 O O . PHE B 1 227 ? 58.451 53.664 67.384 1.00 93.64 227 PHE B O 1
ATOM 17604 N N . THR B 1 228 ? 57.542 55.700 67.616 1.00 102.44 228 THR B N 1
ATOM 17605 C CA . THR B 1 228 ? 57.078 55.440 68.979 1.00 115.12 228 THR B CA 1
ATOM 17606 C C . THR B 1 228 ? 55.682 56.033 69.176 1.00 118.18 228 THR B C 1
ATOM 17607 O O . THR B 1 228 ? 55.404 56.722 70.158 1.00 149.45 228 THR B O 1
ATOM 17618 N N . ASP B 1 229 ? 54.785 55.754 68.236 1.00 108.00 229 ASP B N 1
ATOM 17619 C CA . ASP B 1 229 ? 53.405 56.218 68.275 1.00 121.90 229 ASP B CA 1
ATOM 17620 C C . ASP B 1 229 ? 52.453 55.057 68.543 1.00 128.06 229 ASP B C 1
ATOM 17621 O O . ASP B 1 229 ? 52.829 53.882 68.510 1.00 122.96 229 ASP B O 1
ATOM 17630 N N . LYS B 1 230 ? 51.194 55.408 68.817 1.00 125.27 230 LYS B N 1
ATOM 17631 C CA . LYS B 1 230 ? 50.178 54.393 69.078 1.00 124.19 230 LYS B CA 1
ATOM 17632 C C . LYS B 1 230 ? 50.116 53.377 67.947 1.00 121.48 230 LYS B C 1
ATOM 17633 O O . LYS B 1 230 ? 49.884 52.186 68.187 1.00 126.41 230 LYS B O 1
ATOM 17652 N N . ARG B 1 231 ? 50.345 53.825 66.713 1.00 127.42 231 ARG B N 1
ATOM 17653 C CA . ARG B 1 231 ? 50.280 52.976 65.529 1.00 127.21 231 ARG B CA 1
ATOM 17654 C C . ARG B 1 231 ? 51.426 51.975 65.442 1.00 123.29 231 ARG B C 1
ATOM 17655 O O . ARG B 1 231 ? 51.423 51.139 64.530 1.00 131.10 231 ARG B O 1
ATOM 17676 N N . HIS B 1 232 ? 52.388 52.029 66.361 1.00 110.50 232 HIS B N 1
ATOM 17677 C CA . HIS B 1 232 ? 53.493 51.077 66.421 1.00 108.33 232 HIS B CA 1
ATOM 17678 C C . HIS B 1 232 ? 53.277 50.036 67.508 1.00 126.14 232 HIS B C 1
ATOM 17679 O O . HIS B 1 232 ? 54.022 49.049 67.569 1.00 124.55 232 HIS B O 1
ATOM 17693 N N . GLU B 1 233 ? 52.291 50.259 68.372 1.00 134.34 233 GLU B N 1
ATOM 17694 C CA . GLU B 1 233 ? 51.614 49.193 69.100 1.00 131.03 233 GLU B CA 1
ATOM 17695 C C . GLU B 1 233 ? 50.540 48.566 68.209 1.00 138.55 233 GLU B C 1
ATOM 17696 O O . GLU B 1 233 ? 49.793 47.692 68.664 1.00 97.90 233 GLU B O 1
ATOM 17708 N N . THR B 1 234 ? 50.387 49.118 67.003 1.00 159.39 234 THR B N 1
ATOM 17709 C CA . THR B 1 234 ? 49.880 48.514 65.749 1.00 140.81 234 THR B CA 1
ATOM 17710 C C . THR B 1 234 ? 48.417 48.031 65.719 1.00 137.32 234 THR B C 1
ATOM 17711 O O . THR B 1 234 ? 48.143 46.835 65.586 1.00 150.80 234 THR B O 1
ATOM 17722 N N . THR B 1 235 ? 47.476 48.972 65.766 1.00 133.10 235 THR B N 1
ATOM 17723 C CA . THR B 1 235 ? 46.156 48.723 65.223 1.00 134.34 235 THR B CA 1
ATOM 17724 C C . THR B 1 235 ? 45.320 47.808 66.100 1.00 130.62 235 THR B C 1
ATOM 17725 O O . THR B 1 235 ? 44.102 47.694 65.882 1.00 124.47 235 THR B O 1
ATOM 17736 N N . GLY B 1 236 ? 45.905 47.165 67.097 1.00 123.67 236 GLY B N 1
ATOM 17737 C CA . GLY B 1 236 ? 45.149 46.281 67.928 1.00 129.61 236 GLY B CA 1
ATOM 17738 C C . GLY B 1 236 ? 44.283 47.048 68.904 1.00 121.28 236 GLY B C 1
ATOM 17739 O O . GLY B 1 236 ? 44.627 48.124 69.387 1.00 120.49 236 GLY B O 1
ATOM 17743 N N . LYS B 1 237 ? 43.146 46.449 69.219 1.00 117.23 237 LYS B N 1
ATOM 17744 C CA . LYS B 1 237 ? 42.125 47.053 70.066 1.00 119.95 237 LYS B CA 1
ATOM 17745 C C . LYS B 1 237 ? 42.044 46.171 71.309 1.00 150.95 237 LYS B C 1
ATOM 17746 O O . LYS B 1 237 ? 41.023 45.521 71.556 1.00 202.39 237 LYS B O 1
ATOM 17765 N N . PRO B 1 238 ? 43.081 46.187 72.159 1.00 155.00 238 PRO B N 1
ATOM 17766 C CA . PRO B 1 238 ? 43.203 45.130 73.179 1.00 166.66 238 PRO B CA 1
ATOM 17767 C C . PRO B 1 238 ? 41.890 44.779 73.862 1.00 181.83 238 PRO B C 1
ATOM 17768 O O . PRO B 1 238 ? 41.130 45.654 74.290 1.00 195.15 238 PRO B O 1
ATOM 17779 N N . LYS B 1 239 ? 41.633 43.477 73.966 1.00 210.63 239 LYS B N 1
ATOM 17780 C CA . LYS B 1 239 ? 40.407 42.963 74.565 1.00 208.45 239 LYS B CA 1
ATOM 17781 C C . LYS B 1 239 ? 40.723 42.012 75.720 1.00 207.91 239 LYS B C 1
ATOM 17782 O O . LYS B 1 239 ? 41.430 42.372 76.663 1.00 188.50 239 LYS B O 1
ATOM 17801 N N . PHE B 1 243 ? 37.620 45.392 76.147 1.00 167.77 243 PHE B N 1
ATOM 17802 C CA . PHE B 1 243 ? 37.229 46.513 76.999 1.00 201.63 243 PHE B CA 1
ATOM 17803 C C . PHE B 1 243 ? 35.705 46.654 77.060 1.00 201.79 243 PHE B C 1
ATOM 17804 O O . PHE B 1 243 ? 35.024 46.503 76.043 1.00 177.72 243 PHE B O 1
ATOM 17821 N N . GLU B 1 244 ? 35.175 46.960 78.245 1.00 195.83 244 GLU B N 1
ATOM 17822 C CA . GLU B 1 244 ? 33.731 47.084 78.417 1.00 175.36 244 GLU B CA 1
ATOM 17823 C C . GLU B 1 244 ? 33.437 47.834 79.711 1.00 153.92 244 GLU B C 1
ATOM 17824 O O . GLU B 1 244 ? 34.294 47.965 80.589 1.00 155.36 244 GLU B O 1
ATOM 17836 N N . ILE B 1 245 ? 32.201 48.325 79.809 1.00 144.65 245 ILE B N 1
ATOM 17837 C CA . ILE B 1 245 ? 31.748 49.152 80.919 1.00 151.33 245 ILE B CA 1
ATOM 17838 C C . ILE B 1 245 ? 30.873 48.326 81.852 1.00 141.50 245 ILE B C 1
ATOM 17839 O O . ILE B 1 245 ? 30.307 47.296 81.477 1.00 160.76 245 ILE B O 1
ATOM 17855 N N . GLN B 1 246 ? 30.774 48.777 83.099 1.00 128.20 246 GLN B N 1
ATOM 17856 C CA . GLN B 1 246 ? 29.837 48.210 84.057 1.00 142.96 246 GLN B CA 1
ATOM 17857 C C . GLN B 1 246 ? 28.538 49.010 84.038 1.00 136.64 246 GLN B C 1
ATOM 17858 O O . GLN B 1 246 ? 28.526 50.198 83.704 1.00 120.25 246 GLN B O 1
ATOM 17872 N N . ASP B 1 247 ? 27.438 48.339 84.384 1.00 134.11 247 ASP B N 1
ATOM 17873 C CA . ASP B 1 247 ? 26.115 48.952 84.308 1.00 134.74 247 ASP B CA 1
ATOM 17874 C C . ASP B 1 247 ? 26.028 50.190 85.191 1.00 128.61 247 ASP B C 1
ATOM 17875 O O . ASP B 1 247 ? 26.528 50.204 86.319 1.00 143.54 247 ASP B O 1
ATOM 17884 N N . TRP B 1 248 ? 25.371 51.233 84.677 1.00 131.57 248 TRP B N 1
ATOM 17885 C CA . TRP B 1 248 ? 25.226 52.475 85.431 1.00 131.73 248 TRP B CA 1
ATOM 17886 C C . TRP B 1 248 ? 23.843 53.104 85.389 1.00 124.24 248 TRP B C 1
ATOM 17887 O O . TRP B 1 248 ? 23.545 53.926 86.262 1.00 144.26 248 TRP B O 1
ATOM 17908 N N . ARG B 1 249 ? 22.995 52.788 84.422 1.00 114.20 249 ARG B N 1
ATOM 17909 C CA . ARG B 1 249 ? 21.730 53.494 84.306 1.00 126.76 249 ARG B CA 1
ATOM 17910 C C . ARG B 1 249 ? 20.740 52.974 85.351 1.00 133.96 249 ARG B C 1
ATOM 17911 O O . ARG B 1 249 ? 20.997 51.994 86.056 1.00 137.57 249 ARG B O 1
ATOM 17932 N N . MET B 1 250 ? 19.587 53.641 85.447 1.00 142.59 250 MET B N 1
ATOM 17933 C CA . MET B 1 250 ? 18.612 53.387 86.509 1.00 158.15 250 MET B CA 1
ATOM 17934 C C . MET B 1 250 ? 17.419 52.619 85.952 1.00 168.12 250 MET B C 1
ATOM 17935 O O . MET B 1 250 ? 16.523 53.199 85.333 1.00 180.97 250 MET B O 1
ATOM 17949 N N . ARG B 1 251 ? 17.409 51.309 86.192 1.00 182.18 251 ARG B N 1
ATOM 17950 C CA . ARG B 1 251 ? 16.340 50.447 85.709 1.00 192.41 251 ARG B CA 1
ATOM 17951 C C . ARG B 1 251 ? 15.195 50.321 86.711 1.00 191.54 251 ARG B C 1
ATOM 17952 O O . ARG B 1 251 ? 14.034 50.552 86.358 1.00 171.42 251 ARG B O 1
ATOM 17973 N N . ASP B 1 252 ? 15.500 49.969 87.963 1.00 183.67 252 ASP B N 1
ATOM 17974 C CA . ASP B 1 252 ? 14.468 49.701 88.966 1.00 201.53 252 ASP B CA 1
ATOM 17975 C C . ASP B 1 252 ? 13.897 51.003 89.533 1.00 210.17 252 ASP B C 1
ATOM 17976 O O . ASP B 1 252 ? 13.976 51.290 90.728 1.00 220.41 252 ASP B O 1
ATOM 17985 N N . ARG B 1 253 ? 13.298 51.795 88.647 1.00 196.90 253 ARG B N 1
ATOM 17986 C CA . ARG B 1 253 ? 12.717 53.084 89.017 1.00 190.88 253 ARG B CA 1
ATOM 17987 C C . ARG B 1 253 ? 11.213 52.892 89.212 1.00 183.89 253 ARG B C 1
ATOM 17988 O O . ARG B 1 253 ? 10.458 52.782 88.243 1.00 185.85 253 ARG B O 1
ATOM 18009 N N . LEU B 1 254 ? 10.783 52.846 90.471 1.00 172.11 254 LEU B N 1
ATOM 18010 C CA . LEU B 1 254 ? 9.374 52.725 90.823 1.00 161.39 254 LEU B CA 1
ATOM 18011 C C . LEU B 1 254 ? 8.999 53.899 91.715 1.00 145.12 254 LEU B C 1
ATOM 18012 O O . LEU B 1 254 ? 9.680 54.173 92.709 1.00 147.10 254 LEU B O 1
ATOM 18028 N N . LYS B 1 255 ? 7.913 54.579 91.361 1.00 136.48 255 LYS B N 1
ATOM 18029 C CA . LYS B 1 255 ? 7.549 55.832 91.999 1.00 154.86 255 LYS B CA 1
ATOM 18030 C C . LYS B 1 255 ? 6.807 55.603 93.313 1.00 157.73 255 LYS B C 1
ATOM 18031 O O . LYS B 1 255 ? 6.217 54.547 93.556 1.00 182.01 255 LYS B O 1
ATOM 18050 N N . THR B 1 256 ? 6.858 56.621 94.169 1.00 174.67 256 THR B N 1
ATOM 18051 C CA . THR B 1 256 ? 5.968 56.739 95.319 1.00 164.28 256 THR B CA 1
ATOM 18052 C C . THR B 1 256 ? 4.746 57.532 94.867 1.00 151.16 256 THR B C 1
ATOM 18053 O O . THR B 1 256 ? 4.845 58.730 94.585 1.00 138.00 256 THR B O 1
ATOM 18064 N N . VAL B 1 257 ? 3.598 56.866 94.791 1.00 133.84 257 VAL B N 1
ATOM 18065 C CA . VAL B 1 257 ? 2.436 57.434 94.114 1.00 155.28 257 VAL B CA 1
ATOM 18066 C C . VAL B 1 257 ? 1.596 58.294 95.047 1.00 163.99 257 VAL B C 1
ATOM 18067 O O . VAL B 1 257 ? 1.206 59.413 94.698 1.00 165.66 257 VAL B O 1
ATOM 18080 N N . SER B 1 258 ? 1.269 57.789 96.233 1.00 162.36 258 SER B N 1
ATOM 18081 C CA . SER B 1 258 ? 0.321 58.473 97.097 1.00 160.28 258 SER B CA 1
ATOM 18082 C C . SER B 1 258 ? 0.765 58.379 98.546 1.00 156.48 258 SER B C 1
ATOM 18083 O O . SER B 1 258 ? 1.518 57.485 98.941 1.00 139.34 258 SER B O 1
ATOM 18091 N N . ALA B 1 259 ? 0.253 59.315 99.337 1.00 159.96 259 ALA B N 1
ATOM 18092 C CA . ALA B 1 259 ? 0.665 59.500 100.718 1.00 156.67 259 ALA B CA 1
ATOM 18093 C C . ALA B 1 259 ? -0.553 59.681 101.607 1.00 152.64 259 ALA B C 1
ATOM 18094 O O . ALA B 1 259 ? -1.504 60.381 101.244 1.00 120.94 259 ALA B O 1
ATOM 18101 N N . ALA B 1 260 ? -0.523 59.025 102.763 1.00 150.66 260 ALA B N 1
ATOM 18102 C CA . ALA B 1 260 ? -1.514 59.202 103.814 1.00 146.39 260 ALA B CA 1
ATOM 18103 C C . ALA B 1 260 ? -0.851 59.896 104.995 1.00 135.32 260 ALA B C 1
ATOM 18104 O O . ALA B 1 260 ? 0.155 59.406 105.516 1.00 111.28 260 ALA B O 1
ATOM 18111 N N . ILE B 1 261 ? -1.422 61.017 105.428 1.00 116.25 261 ILE B N 1
ATOM 18112 C CA . ILE B 1 261 ? -0.832 61.846 106.474 1.00 126.82 261 ILE B CA 1
ATOM 18113 C C . ILE B 1 261 ? -1.758 61.789 107.683 1.00 129.81 261 ILE B C 1
ATOM 18114 O O . ILE B 1 261 ? -2.725 62.548 107.771 1.00 143.86 261 ILE B O 1
ATOM 18130 N N . ALA B 1 262 ? -1.439 60.920 108.639 1.00 137.28 262 ALA B N 1
ATOM 18131 C CA . ALA B 1 262 ? -2.294 60.680 109.798 1.00 132.32 262 ALA B CA 1
ATOM 18132 C C . ALA B 1 262 ? -1.831 61.549 110.960 1.00 121.57 262 ALA B C 1
ATOM 18133 O O . ALA B 1 262 ? -0.776 61.295 111.549 1.00 122.17 262 ALA B O 1
ATOM 18140 N N . VAL B 1 263 ? -2.623 62.575 111.301 1.00 114.79 263 VAL B N 1
ATOM 18141 C CA . VAL B 1 263 ? -2.345 63.409 112.465 1.00 131.29 263 VAL B CA 1
ATOM 18142 C C . VAL B 1 263 ? -3.315 63.031 113.576 1.00 127.15 263 VAL B C 1
ATOM 18143 O O . VAL B 1 263 ? -4.462 62.647 113.324 1.00 155.92 263 VAL B O 1
ATOM 18156 N N . CYS B 1 264 ? -2.848 63.130 114.820 1.00 131.30 264 CYS B N 1
ATOM 18157 C CA . CYS B 1 264 ? -3.642 62.758 115.990 1.00 132.47 264 CYS B CA 1
ATOM 18158 C C . CYS B 1 264 ? -3.336 63.745 117.108 1.00 133.86 264 CYS B C 1
ATOM 18159 O O . CYS B 1 264 ? -2.228 63.728 117.654 1.00 143.47 264 CYS B O 1
ATOM 18167 N N . LEU B 1 265 ? -4.304 64.588 117.467 1.00 141.06 265 LEU B N 1
ATOM 18168 C CA . LEU B 1 265 ? -4.052 65.574 118.512 1.00 155.53 265 LEU B CA 1
ATOM 18169 C C . LEU B 1 265 ? -5.362 66.200 118.985 1.00 167.25 265 LEU B C 1
ATOM 18170 O O . LEU B 1 265 ? -6.392 66.138 118.306 1.00 146.62 265 LEU B O 1
ATOM 18186 N N . ASN B 1 266 ? -5.305 66.772 120.192 1.00 194.80 266 ASN B N 1
ATOM 18187 C CA . ASN B 1 266 ? -6.442 67.432 120.828 1.00 189.23 266 ASN B CA 1
ATOM 18188 C C . ASN B 1 266 ? -5.985 68.071 122.140 1.00 205.65 266 ASN B C 1
ATOM 18189 O O . ASN B 1 266 ? -4.783 68.110 122.421 1.00 230.63 266 ASN B O 1
ATOM 18200 N N . ILE B 1 267 ? -6.920 68.591 122.943 1.00 225.35 267 ILE B N 1
ATOM 18201 C CA . ILE B 1 267 ? -6.558 69.081 124.274 1.00 224.99 267 ILE B CA 1
ATOM 18202 C C . ILE B 1 267 ? -6.039 67.944 125.151 1.00 219.60 267 ILE B C 1
ATOM 18203 O O . ILE B 1 267 ? -5.160 68.154 125.997 1.00 202.70 267 ILE B O 1
ATOM 18219 N N . GLY B 1 268 ? -6.583 66.738 124.986 1.00 209.06 268 GLY B N 1
ATOM 18220 C CA . GLY B 1 268 ? -6.278 65.631 125.874 1.00 206.26 268 GLY B CA 1
ATOM 18221 C C . GLY B 1 268 ? -4.885 65.057 125.710 1.00 208.48 268 GLY B C 1
ATOM 18222 O O . GLY B 1 268 ? -4.577 64.437 124.687 1.00 198.19 268 GLY B O 1
ATOM 18226 N N . VAL B 1 269 ? -4.042 65.235 126.730 1.00 216.47 269 VAL B N 1
ATOM 18227 C CA . VAL B 1 269 ? -2.651 64.799 126.689 1.00 208.13 269 VAL B CA 1
ATOM 18228 C C . VAL B 1 269 ? -2.564 63.345 127.130 1.00 198.14 269 VAL B C 1
ATOM 18229 O O . VAL B 1 269 ? -3.305 62.898 128.015 1.00 220.98 269 VAL B O 1
ATOM 18242 N N . GLU B 1 270 ? -1.657 62.598 126.497 1.00 158.56 270 GLU B N 1
ATOM 18243 C CA . GLU B 1 270 ? -1.364 61.235 126.911 1.00 202.14 270 GLU B CA 1
ATOM 18244 C C . GLU B 1 270 ? -0.524 61.242 128.188 1.00 224.65 270 GLU B C 1
ATOM 18245 O O . GLU B 1 270 ? 0.210 62.198 128.450 1.00 273.16 270 GLU B O 1
ATOM 18257 N N . PRO B 1 271 ? -0.614 60.181 129.009 1.00 227.20 271 PRO B N 1
ATOM 18258 C CA . PRO B 1 271 ? 0.305 60.086 130.147 1.00 212.19 271 PRO B CA 1
ATOM 18259 C C . PRO B 1 271 ? 1.568 59.283 129.835 1.00 188.24 271 PRO B C 1
ATOM 18260 O O . PRO B 1 271 ? 1.781 58.886 128.688 1.00 151.02 271 PRO B O 1
ATOM 18271 N N . PRO B 1 279 ? 3.470 75.351 131.546 1.00 225.65 279 PRO B N 1
ATOM 18272 C CA . PRO B 1 279 ? 4.450 76.369 131.156 1.00 210.99 279 PRO B CA 1
ATOM 18273 C C . PRO B 1 279 ? 5.105 76.075 129.806 1.00 211.25 279 PRO B C 1
ATOM 18274 O O . PRO B 1 279 ? 4.972 76.867 128.870 1.00 185.74 279 PRO B O 1
ATOM 18285 N N . GLY B 1 280 ? 5.812 74.952 129.711 1.00 206.73 280 GLY B N 1
ATOM 18286 C CA . GLY B 1 280 ? 6.368 74.546 128.437 1.00 211.24 280 GLY B CA 1
ATOM 18287 C C . GLY B 1 280 ? 5.288 74.074 127.482 1.00 206.10 280 GLY B C 1
ATOM 18288 O O . GLY B 1 280 ? 4.215 73.625 127.887 1.00 196.05 280 GLY B O 1
ATOM 18292 N N . ALA B 1 281 ? 5.575 74.183 126.191 1.00 174.44 281 ALA B N 1
ATOM 18293 C CA . ALA B 1 281 ? 4.624 73.774 125.161 1.00 169.73 281 ALA B CA 1
ATOM 18294 C C . ALA B 1 281 ? 5.360 73.694 123.827 1.00 147.90 281 ALA B C 1
ATOM 18295 O O . ALA B 1 281 ? 6.592 73.790 123.768 1.00 117.63 281 ALA B O 1
ATOM 18302 N N . LYS B 1 282 ? 4.596 73.486 122.756 1.00 136.12 282 LYS B N 1
ATOM 18303 C CA . LYS B 1 282 ? 5.138 73.230 121.429 1.00 119.76 282 LYS B CA 1
ATOM 18304 C C . LYS B 1 282 ? 4.052 73.517 120.391 1.00 120.44 282 LYS B C 1
ATOM 18305 O O . LYS B 1 282 ? 2.857 73.456 120.695 1.00 95.72 282 LYS B O 1
ATOM 18324 N N . LEU B 1 283 ? 4.475 73.847 119.169 1.00 136.82 283 LEU B N 1
ATOM 18325 C CA . LEU B 1 283 ? 3.557 74.159 118.080 1.00 134.40 283 LEU B CA 1
ATOM 18326 C C . LEU B 1 283 ? 3.758 73.176 116.930 1.00 126.89 283 LEU B C 1
ATOM 18327 O O . LEU B 1 283 ? 4.773 72.479 116.851 1.00 120.41 283 LEU B O 1
ATOM 18343 N N . GLU B 1 284 ? 2.782 73.142 116.021 1.00 132.43 284 GLU B N 1
ATOM 18344 C CA . GLU B 1 284 ? 2.671 72.079 115.028 1.00 142.68 284 GLU B CA 1
ATOM 18345 C C . GLU B 1 284 ? 2.618 72.659 113.625 1.00 151.01 284 GLU B C 1
ATOM 18346 O O . GLU B 1 284 ? 1.844 73.585 113.365 1.00 157.44 284 GLU B O 1
ATOM 18358 N N . ALA B 1 285 ? 3.430 72.100 112.724 1.00 146.82 285 ALA B N 1
ATOM 18359 C CA . ALA B 1 285 ? 3.347 72.395 111.293 1.00 128.80 285 ALA B CA 1
ATOM 18360 C C . ALA B 1 285 ? 3.382 73.896 111.039 1.00 136.43 285 ALA B C 1
ATOM 18361 O O . ALA B 1 285 ? 2.729 74.411 110.128 1.00 129.70 285 ALA B O 1
ATOM 18368 N N . TRP B 1 286 ? 4.163 74.604 111.855 1.00 144.61 286 TRP B N 1
ATOM 18369 C CA . TRP B 1 286 ? 4.269 76.058 111.777 1.00 151.60 286 TRP B CA 1
ATOM 18370 C C . TRP B 1 286 ? 2.914 76.725 112.000 1.00 158.62 286 TRP B C 1
ATOM 18371 O O . TRP B 1 286 ? 2.654 77.821 111.495 1.00 175.31 286 TRP B O 1
ATOM 18392 N N . GLN B 1 287 ? 2.049 76.054 112.761 1.00 150.99 287 GLN B N 1
ATOM 18393 C CA . GLN B 1 287 ? 0.727 76.545 113.116 1.00 157.36 287 GLN B CA 1
ATOM 18394 C C . GLN B 1 287 ? 0.582 76.535 114.632 1.00 168.59 287 GLN B C 1
ATOM 18395 O O . GLN B 1 287 ? 1.096 75.632 115.302 1.00 150.66 287 GLN B O 1
ATOM 18409 N N . ASP B 1 288 ? -0.105 77.555 115.176 1.00 187.61 288 ASP B N 1
ATOM 18410 C CA . ASP B 1 288 ? -0.473 77.592 116.592 1.00 168.70 288 ASP B CA 1
ATOM 18411 C C . ASP B 1 288 ? -1.777 76.819 116.763 1.00 152.23 288 ASP B C 1
ATOM 18412 O O . ASP B 1 288 ? -2.824 77.268 116.280 1.00 181.98 288 ASP B O 1
ATOM 18421 N N . PRO B 1 289 ? -1.774 75.672 117.449 1.00 153.60 289 PRO B N 1
ATOM 18422 C CA . PRO B 1 289 ? -3.026 74.925 117.629 1.00 153.43 289 PRO B CA 1
ATOM 18423 C C . PRO B 1 289 ? -3.927 75.414 118.749 1.00 173.32 289 PRO B C 1
ATOM 18424 O O . PRO B 1 289 ? -5.078 74.960 118.822 1.00 174.58 289 PRO B O 1
ATOM 18435 N N . THR B 1 290 ? -3.473 76.322 119.610 1.00 185.30 290 THR B N 1
ATOM 18436 C CA . THR B 1 290 ? -4.255 76.708 120.776 1.00 194.45 290 THR B CA 1
ATOM 18437 C C . THR B 1 290 ? -5.140 77.934 120.555 1.00 202.05 290 THR B C 1
ATOM 18438 O O . THR B 1 290 ? -5.624 78.509 121.537 1.00 200.52 290 THR B O 1
ATOM 18449 N N . ILE B 1 291 ? -5.367 78.346 119.312 1.00 205.71 291 ILE B N 1
ATOM 18450 C CA . ILE B 1 291 ? -6.222 79.503 119.043 1.00 207.10 291 ILE B CA 1
ATOM 18451 C C . ILE B 1 291 ? -7.604 79.071 118.561 1.00 210.80 291 ILE B C 1
ATOM 18452 O O . ILE B 1 291 ? -7.726 78.046 117.874 1.00 192.30 291 ILE B O 1
ATOM 18468 N N . PRO B 1 292 ? -8.670 79.788 118.916 1.00 201.69 292 PRO B N 1
ATOM 18469 C CA . PRO B 1 292 ? -10.006 79.452 118.396 1.00 191.32 292 PRO B CA 1
ATOM 18470 C C . PRO B 1 292 ? -10.104 79.766 116.913 1.00 177.28 292 PRO B C 1
ATOM 18471 O O . PRO B 1 292 ? -9.536 80.766 116.450 1.00 184.48 292 PRO B O 1
ATOM 18482 N N . PRO B 1 293 ? -10.833 78.955 116.126 1.00 189.07 293 PRO B N 1
ATOM 18483 C CA . PRO B 1 293 ? -11.503 77.704 116.496 1.00 181.45 293 PRO B CA 1
ATOM 18484 C C . PRO B 1 293 ? -10.525 76.552 116.482 1.00 168.00 293 PRO B C 1
ATOM 18485 O O . PRO B 1 293 ? -9.774 76.404 115.521 1.00 172.59 293 PRO B O 1
ATOM 18496 N N . VAL B 1 294 ? -10.542 75.738 117.534 1.00 170.09 294 VAL B N 1
ATOM 18497 C CA . VAL B 1 294 ? -9.542 74.685 117.669 1.00 189.29 294 VAL B CA 1
ATOM 18498 C C . VAL B 1 294 ? -9.623 73.726 116.486 1.00 196.23 294 VAL B C 1
ATOM 18499 O O . VAL B 1 294 ? -8.597 73.260 115.969 1.00 200.42 294 VAL B O 1
ATOM 18512 N N . SER B 1 295 ? -10.841 73.425 116.027 1.00 186.80 295 SER B N 1
ATOM 18513 C CA . SER B 1 295 ? -10.996 72.571 114.853 1.00 177.31 295 SER B CA 1
ATOM 18514 C C . SER B 1 295 ? -10.474 73.245 113.587 1.00 176.69 295 SER B C 1
ATOM 18515 O O . SER B 1 295 ? -9.955 72.567 112.694 1.00 178.38 295 SER B O 1
ATOM 18523 N N . LYS B 1 296 ? -10.589 74.571 113.490 1.00 166.47 296 LYS B N 1
ATOM 18524 C CA . LYS B 1 296 ? -9.999 75.272 112.352 1.00 167.04 296 LYS B CA 1
ATOM 18525 C C . LYS B 1 296 ? -8.481 75.126 112.354 1.00 172.34 296 LYS B C 1
ATOM 18526 O O . LYS B 1 296 ? -7.863 74.910 111.302 1.00 185.37 296 LYS B O 1
ATOM 18545 N N . ALA B 1 297 ? -7.862 75.224 113.532 1.00 174.65 297 ALA B N 1
ATOM 18546 C CA . ALA B 1 297 ? -6.422 75.022 113.624 1.00 163.71 297 ALA B CA 1
ATOM 18547 C C . ALA B 1 297 ? -6.041 73.587 113.286 1.00 165.62 297 ALA B C 1
ATOM 18548 O O . ALA B 1 297 ? -4.990 73.349 112.684 1.00 190.62 297 ALA B O 1
ATOM 18555 N N . LEU B 1 298 ? -6.879 72.613 113.661 1.00 157.27 298 LEU B N 1
ATOM 18556 C CA . LEU B 1 298 ? -6.596 71.223 113.309 1.00 159.13 298 LEU B CA 1
ATOM 18557 C C . LEU B 1 298 ? -6.823 70.957 111.822 1.00 153.23 298 LEU B C 1
ATOM 18558 O O . LEU B 1 298 ? -6.275 69.990 111.282 1.00 134.28 298 LEU B O 1
ATOM 18574 N N . GLU B 1 299 ? -7.619 71.790 111.152 1.00 140.80 299 GLU B N 1
ATOM 18575 C CA . GLU B 1 299 ? -7.720 71.732 109.695 1.00 167.80 299 GLU B CA 1
ATOM 18576 C C . GLU B 1 299 ? -6.486 72.337 109.032 1.00 169.38 299 GLU B C 1
ATOM 18577 O O . GLU B 1 299 ? -5.987 71.819 108.019 1.00 171.46 299 GLU B O 1
ATOM 18589 N N . ASN B 1 300 ? -5.983 73.434 109.600 1.00 178.38 300 ASN B N 1
ATOM 18590 C CA . ASN B 1 300 ? -4.813 74.094 109.030 1.00 173.34 300 ASN B CA 1
ATOM 18591 C C . ASN B 1 300 ? -3.550 73.263 109.230 1.00 162.99 300 ASN B C 1
ATOM 18592 O O . ASN B 1 300 ? -2.681 73.227 108.352 1.00 163.65 300 ASN B O 1
ATOM 18603 N N . ILE B 1 301 ? -3.424 72.596 110.382 1.00 145.03 301 ILE B N 1
ATOM 18604 C CA . ILE B 1 301 ? -2.298 71.690 110.601 1.00 143.22 301 ILE B CA 1
ATOM 18605 C C . ILE B 1 301 ? -2.323 70.551 109.593 1.00 141.36 301 ILE B C 1
ATOM 18606 O O . ILE B 1 301 ? -1.273 70.006 109.232 1.00 138.47 301 ILE B O 1
ATOM 18622 N N . GLY B 1 302 ? -3.513 70.150 109.146 1.00 162.47 302 GLY B N 1
ATOM 18623 C CA . GLY B 1 302 ? -3.589 69.161 108.085 1.00 170.23 302 GLY B CA 1
ATOM 18624 C C . GLY B 1 302 ? -3.123 69.713 106.751 1.00 161.32 302 GLY B C 1
ATOM 18625 O O . GLY B 1 302 ? -2.267 69.121 106.082 1.00 147.24 302 GLY B O 1
ATOM 18629 N N . LYS B 1 303 ? -3.691 70.851 106.341 1.00 146.01 303 LYS B N 1
ATOM 18630 C CA . LYS B 1 303 ? -3.376 71.382 105.015 1.00 167.51 303 LYS B CA 1
ATOM 18631 C C . LYS B 1 303 ? -1.900 71.754 104.905 1.00 161.13 303 LYS B C 1
ATOM 18632 O O . LYS B 1 303 ? -1.283 71.582 103.843 1.00 177.04 303 LYS B O 1
ATOM 18651 N N . ALA B 1 304 ? -1.314 72.258 105.993 1.00 153.26 304 ALA B N 1
ATOM 18652 C CA . ALA B 1 304 ? 0.106 72.582 105.977 1.00 147.63 304 ALA B CA 1
ATOM 18653 C C . ALA B 1 304 ? 0.939 71.344 105.673 1.00 149.09 304 ALA B C 1
ATOM 18654 O O . ALA B 1 304 ? 1.814 71.374 104.802 1.00 141.23 304 ALA B O 1
ATOM 18661 N N . LEU B 1 305 ? 0.674 70.240 106.380 1.00 149.35 305 LEU B N 1
ATOM 18662 C CA . LEU B 1 305 ? 1.420 69.008 106.138 1.00 141.41 305 LEU B CA 1
ATOM 18663 C C . LEU B 1 305 ? 1.205 68.514 104.715 1.00 142.07 305 LEU B C 1
ATOM 18664 O O . LEU B 1 305 ? 2.133 67.995 104.078 1.00 121.90 305 LEU B O 1
ATOM 18680 N N . GLN B 1 306 ? -0.018 68.659 104.202 1.00 155.32 306 GLN B N 1
ATOM 18681 C CA . GLN B 1 306 ? -0.285 68.255 102.826 1.00 162.21 306 GLN B CA 1
ATOM 18682 C C . GLN B 1 306 ? 0.621 69.006 101.856 1.00 158.27 306 GLN B C 1
ATOM 18683 O O . GLN B 1 306 ? 1.306 68.395 101.024 1.00 147.37 306 GLN B O 1
ATOM 18697 N N . SER B 1 307 ? 0.656 70.338 101.964 1.00 152.67 307 SER B N 1
ATOM 18698 C CA . SER B 1 307 ? 1.481 71.120 101.043 1.00 154.74 307 SER B CA 1
ATOM 18699 C C . SER B 1 307 ? 2.966 70.833 101.250 1.00 140.39 307 SER B C 1
ATOM 18700 O O . SER B 1 307 ? 3.735 70.755 100.280 1.00 151.02 307 SER B O 1
ATOM 18708 N N . GLN B 1 308 ? 3.384 70.673 102.507 1.00 128.77 308 GLN B N 1
ATOM 18709 C CA . GLN B 1 308 ? 4.786 70.400 102.797 1.00 119.21 308 GLN B CA 1
ATOM 18710 C C . GLN B 1 308 ? 5.239 69.118 102.114 1.00 125.43 308 GLN B C 1
ATOM 18711 O O . GLN B 1 308 ? 6.311 69.075 101.499 1.00 157.71 308 GLN B O 1
ATOM 18725 N N . TYR B 1 309 ? 4.437 68.057 102.210 1.00 123.64 309 TYR B N 1
ATOM 18726 C CA . TYR B 1 309 ? 4.806 66.828 101.516 1.00 122.87 309 TYR B CA 1
ATOM 18727 C C . TYR B 1 309 ? 4.747 67.012 100.006 1.00 134.86 309 TYR B C 1
ATOM 18728 O O . TYR B 1 309 ? 5.603 66.495 99.279 1.00 125.73 309 TYR B O 1
ATOM 18746 N N . GLU B 1 310 ? 3.752 67.754 99.513 1.00 135.22 310 GLU B N 1
ATOM 18747 C CA . GLU B 1 310 ? 3.622 67.923 98.070 1.00 153.22 310 GLU B CA 1
ATOM 18748 C C . GLU B 1 310 ? 4.837 68.623 97.478 1.00 153.06 310 GLU B C 1
ATOM 18749 O O . GLU B 1 310 ? 5.199 68.367 96.325 1.00 162.54 310 GLU B O 1
ATOM 18761 N N . THR B 1 311 ? 5.488 69.494 98.248 1.00 154.76 311 THR B N 1
ATOM 18762 C CA . THR B 1 311 ? 6.646 70.196 97.703 1.00 151.29 311 THR B CA 1
ATOM 18763 C C . THR B 1 311 ? 7.903 69.332 97.643 1.00 144.00 311 THR B C 1
ATOM 18764 O O . THR B 1 311 ? 8.826 69.672 96.895 1.00 175.90 311 THR B O 1
ATOM 18775 N N . LEU B 1 312 ? 7.981 68.240 98.409 1.00 126.24 312 LEU B N 1
ATOM 18776 C CA . LEU B 1 312 ? 9.132 67.354 98.261 1.00 128.91 312 LEU B CA 1
ATOM 18777 C C . LEU B 1 312 ? 9.103 66.696 96.890 1.00 139.62 312 LEU B C 1
ATOM 18778 O O . LEU B 1 312 ? 10.099 66.701 96.158 1.00 158.57 312 LEU B O 1
ATOM 18794 N N . ALA B 1 313 ? 7.960 66.117 96.536 1.00 142.44 313 ALA B N 1
ATOM 18795 C CA . ALA B 1 313 ? 7.768 65.431 95.267 1.00 149.41 313 ALA B CA 1
ATOM 18796 C C . ALA B 1 313 ? 6.337 65.708 94.842 1.00 144.20 313 ALA B C 1
ATOM 18797 O O . ALA B 1 313 ? 5.403 65.355 95.567 1.00 137.27 313 ALA B O 1
ATOM 18804 N N . ILE B 1 314 ? 6.154 66.366 93.697 1.00 147.19 314 ILE B N 1
ATOM 18805 C CA . ILE B 1 314 ? 4.808 66.772 93.300 1.00 163.34 314 ILE B CA 1
ATOM 18806 C C . ILE B 1 314 ? 4.094 65.685 92.512 1.00 165.89 314 ILE B C 1
ATOM 18807 O O . ILE B 1 314 ? 2.903 65.838 92.197 1.00 139.45 314 ILE B O 1
ATOM 18823 N N . ARG B 1 315 ? 4.781 64.593 92.177 1.00 176.82 315 ARG B N 1
ATOM 18824 C CA . ARG B 1 315 ? 4.100 63.449 91.583 1.00 178.98 315 ARG B CA 1
ATOM 18825 C C . ARG B 1 315 ? 3.192 62.775 92.603 1.00 185.84 315 ARG B C 1
ATOM 18826 O O . ARG B 1 315 ? 2.085 62.339 92.266 1.00 216.86 315 ARG B O 1
ATOM 18847 N N . THR B 1 316 ? 3.642 62.680 93.852 1.00 174.77 316 THR B N 1
ATOM 18848 C CA . THR B 1 316 ? 2.859 62.017 94.886 1.00 169.14 316 THR B CA 1
ATOM 18849 C C . THR B 1 316 ? 1.624 62.845 95.216 1.00 160.92 316 THR B C 1
ATOM 18850 O O . THR B 1 316 ? 1.732 64.040 95.509 1.00 128.56 316 THR B O 1
ATOM 18861 N N . ARG B 1 317 ? 0.450 62.216 95.177 1.00 170.73 317 ARG B N 1
ATOM 18862 C CA . ARG B 1 317 ? -0.756 62.858 95.684 1.00 165.40 317 ARG B CA 1
ATOM 18863 C C . ARG B 1 317 ? -0.937 62.487 97.149 1.00 155.96 317 ARG B C 1
ATOM 18864 O O . ARG B 1 317 ? -0.811 61.316 97.520 1.00 138.91 317 ARG B O 1
ATOM 18885 N N . CYS B 1 318 ? -1.240 63.483 97.971 1.00 149.16 318 CYS B N 1
ATOM 18886 C CA . CYS B 1 318 ? -1.229 63.334 99.417 1.00 159.92 318 CYS B CA 1
ATOM 18887 C C . CYS B 1 318 ? -2.599 63.670 99.982 1.00 154.28 318 CYS B C 1
ATOM 18888 O O . CYS B 1 318 ? -3.151 64.735 99.685 1.00 152.93 318 CYS B O 1
ATOM 18896 N N . LYS B 1 319 ? -3.137 62.764 100.801 1.00 156.50 319 LYS B N 1
ATOM 18897 C CA . LYS B 1 319 ? -4.369 62.992 101.545 1.00 159.02 319 LYS B CA 1
ATOM 18898 C C . LYS B 1 319 ? -4.060 63.045 103.035 1.00 158.62 319 LYS B C 1
ATOM 18899 O O . LYS B 1 319 ? -3.237 62.271 103.536 1.00 140.66 319 LYS B O 1
ATOM 18918 N N . GLN B 1 320 ? -4.752 63.937 103.735 1.00 161.71 320 GLN B N 1
ATOM 18919 C CA . GLN B 1 320 ? -4.596 64.132 105.168 1.00 158.75 320 GLN B CA 1
ATOM 18920 C C . GLN B 1 320 ? -5.759 63.502 105.925 1.00 158.93 320 GLN B C 1
ATOM 18921 O O . GLN B 1 320 ? -6.893 63.461 105.440 1.00 149.45 320 GLN B O 1
ATOM 18935 N N . TYR B 1 321 ? -5.461 62.993 107.120 1.00 166.18 321 TYR B N 1
ATOM 18936 C CA . TYR B 1 321 ? -6.445 62.331 107.967 1.00 156.35 321 TYR B CA 1
ATOM 18937 C C . TYR B 1 321 ? -6.308 62.861 109.385 1.00 159.38 321 TYR B C 1
ATOM 18938 O O . TYR B 1 321 ? -5.274 62.661 110.034 1.00 165.18 321 TYR B O 1
ATOM 18956 N N . LEU B 1 322 ? -7.375 63.487 109.869 1.00 154.61 322 LEU B N 1
ATOM 18957 C CA . LEU B 1 322 ? -7.371 64.309 111.070 1.00 158.24 322 LEU B CA 1
ATOM 18958 C C . LEU B 1 322 ? -8.087 63.552 112.182 1.00 152.56 322 LEU B C 1
ATOM 18959 O O . LEU B 1 322 ? -9.292 63.297 112.083 1.00 169.99 322 LEU B O 1
ATOM 18975 N N . ASP B 1 323 ? -7.353 63.201 113.234 1.00 145.88 323 ASP B N 1
ATOM 18976 C CA . ASP B 1 323 ? -7.880 62.414 114.345 1.00 141.47 323 ASP B CA 1
ATOM 18977 C C . ASP B 1 323 ? -8.667 61.203 113.832 1.00 141.43 323 ASP B C 1
ATOM 18978 O O . ASP B 1 323 ? -9.857 61.061 114.126 1.00 173.96 323 ASP B O 1
ATOM 18987 N N . PRO B 1 324 ? -8.032 60.313 113.080 1.00 143.14 324 PRO B N 1
ATOM 18988 C CA . PRO B 1 324 ? -8.774 59.216 112.457 1.00 160.84 324 PRO B CA 1
ATOM 18989 C C . PRO B 1 324 ? -9.119 58.111 113.442 1.00 178.11 324 PRO B C 1
ATOM 18990 O O . PRO B 1 324 ? -8.396 57.851 114.407 1.00 189.33 324 PRO B O 1
ATOM 19001 N N . SER B 1 325 ? -10.259 57.470 113.188 1.00 188.74 325 SER B N 1
ATOM 19002 C CA . SER B 1 325 ? -10.680 56.276 113.909 1.00 169.28 325 SER B CA 1
ATOM 19003 C C . SER B 1 325 ? -10.111 55.020 113.259 1.00 155.83 325 SER B C 1
ATOM 19004 O O . SER B 1 325 ? -9.923 54.962 112.041 1.00 155.48 325 SER B O 1
ATOM 19012 N N . ILE B 1 326 ? -9.874 53.993 114.084 1.00 141.14 326 ILE B N 1
ATOM 19013 C CA . ILE B 1 326 ? -9.262 52.759 113.590 1.00 149.70 326 ILE B CA 1
ATOM 19014 C C . ILE B 1 326 ? -10.074 52.190 112.431 1.00 164.79 326 ILE B C 1
ATOM 19015 O O . ILE B 1 326 ? -9.516 51.669 111.451 1.00 161.25 326 ILE B O 1
ATOM 19031 N N . GLU B 1 327 ? -11.401 52.293 112.516 1.00 160.37 327 GLU B N 1
ATOM 19032 C CA . GLU B 1 327 ? -12.246 51.924 111.389 1.00 177.19 327 GLU B CA 1
ATOM 19033 C C . GLU B 1 327 ? -11.816 52.689 110.144 1.00 167.81 327 GLU B C 1
ATOM 19034 O O . GLU B 1 327 ? -11.628 52.112 109.066 1.00 155.65 327 GLU B O 1
ATOM 19046 N N . GLU B 1 328 ? -11.636 54.003 110.300 1.00 182.36 328 GLU B N 1
ATOM 19047 C CA . GLU B 1 328 ? -11.232 54.877 109.204 1.00 169.16 328 GLU B CA 1
ATOM 19048 C C . GLU B 1 328 ? -9.833 54.540 108.696 1.00 157.62 328 GLU B C 1
ATOM 19049 O O . GLU B 1 328 ? -9.582 54.549 107.479 1.00 136.84 328 GLU B O 1
ATOM 19061 N N . THR B 1 329 ? -8.902 54.253 109.617 1.00 162.10 329 THR B N 1
ATOM 19062 C CA . THR B 1 329 ? -7.517 53.998 109.228 1.00 165.05 329 THR B CA 1
ATOM 19063 C C . THR B 1 329 ? -7.386 52.712 108.424 1.00 172.49 329 THR B C 1
ATOM 19064 O O . THR B 1 329 ? -6.621 52.663 107.451 1.00 191.72 329 THR B O 1
ATOM 19075 N N . LYS B 1 330 ? -8.089 51.649 108.824 1.00 157.32 330 LYS B N 1
ATOM 19076 C CA . LYS B 1 330 ? -8.048 50.440 108.008 1.00 161.00 330 LYS B CA 1
ATOM 19077 C C . LYS B 1 330 ? -8.524 50.750 106.595 1.00 172.95 330 LYS B C 1
ATOM 19078 O O . LYS B 1 330 ? -7.988 50.220 105.608 1.00 171.69 330 LYS B O 1
ATOM 19097 N N . LYS B 1 331 ? -9.527 51.625 106.484 1.00 167.49 331 LYS B N 1
ATOM 19098 C CA . LYS B 1 331 ? -10.024 52.030 105.177 1.00 178.73 331 LYS B CA 1
ATOM 19099 C C . LYS B 1 331 ? -8.929 52.705 104.356 1.00 189.70 331 LYS B C 1
ATOM 19100 O O . LYS B 1 331 ? -8.681 52.313 103.206 1.00 205.56 331 LYS B O 1
ATOM 19119 N N . PHE B 1 332 ? -8.247 53.717 104.924 1.00 171.98 332 PHE B N 1
ATOM 19120 C CA . PHE B 1 332 ? -7.242 54.390 104.102 1.00 160.51 332 PHE B CA 1
ATOM 19121 C C . PHE B 1 332 ? -6.150 53.412 103.707 1.00 156.63 332 PHE B C 1
ATOM 19122 O O . PHE B 1 332 ? -5.647 53.444 102.583 1.00 174.33 332 PHE B O 1
ATOM 19139 N N . CYS B 1 333 ? -5.747 52.557 104.644 1.00 166.91 333 CYS B N 1
ATOM 19140 C CA . CYS B 1 333 ? -4.606 51.690 104.384 1.00 162.59 333 CYS B CA 1
ATOM 19141 C C . CYS B 1 333 ? -4.908 50.685 103.282 1.00 168.27 333 CYS B C 1
ATOM 19142 O O . CYS B 1 333 ? -4.056 50.437 102.421 1.00 181.98 333 CYS B O 1
ATOM 19150 N N . ILE B 1 334 ? -6.098 50.085 103.285 1.00 173.55 334 ILE B N 1
ATOM 19151 C CA . ILE B 1 334 ? -6.426 49.164 102.199 1.00 185.98 334 ILE B CA 1
ATOM 19152 C C . ILE B 1 334 ? -6.611 49.918 100.880 1.00 175.74 334 ILE B C 1
ATOM 19153 O O . ILE B 1 334 ? -6.125 49.484 99.820 1.00 174.49 334 ILE B O 1
ATOM 19169 N N . SER B 1 335 ? -7.281 51.075 100.922 1.00 182.51 335 SER B N 1
ATOM 19170 C CA . SER B 1 335 ? -7.546 51.825 99.697 1.00 194.73 335 SER B CA 1
ATOM 19171 C C . SER B 1 335 ? -6.258 52.296 99.027 1.00 189.17 335 SER B C 1
ATOM 19172 O O . SER B 1 335 ? -6.091 52.156 97.807 1.00 154.92 335 SER B O 1
ATOM 19180 N N . LEU B 1 336 ? -5.346 52.880 99.808 1.00 179.05 336 LEU B N 1
ATOM 19181 C CA . LEU B 1 336 ? -4.081 53.368 99.268 1.00 171.87 336 LEU B CA 1
ATOM 19182 C C . LEU B 1 336 ? -3.358 52.275 98.497 1.00 169.38 336 LEU B C 1
ATOM 19183 O O . LEU B 1 336 ? -2.904 52.486 97.367 1.00 202.85 336 LEU B O 1
ATOM 19199 N N . ARG B 1 337 ? -3.239 51.095 99.104 1.00 171.15 337 ARG B N 1
ATOM 19200 C CA . ARG B 1 337 ? -2.495 50.006 98.491 1.00 169.44 337 ARG B CA 1
ATOM 19201 C C . ARG B 1 337 ? -3.246 49.375 97.328 1.00 168.72 337 ARG B C 1
ATOM 19202 O O . ARG B 1 337 ? -2.624 48.671 96.524 1.00 156.14 337 ARG B O 1
ATOM 19223 N N . ARG B 1 338 ? -4.563 49.600 97.214 1.00 182.28 338 ARG B N 1
ATOM 19224 C CA . ARG B 1 338 ? -5.229 49.206 95.970 1.00 196.72 338 ARG B CA 1
ATOM 19225 C C . ARG B 1 338 ? -4.980 50.213 94.845 1.00 187.87 338 ARG B C 1
ATOM 19226 O O . ARG B 1 338 ? -4.713 49.813 93.706 1.00 175.32 338 ARG B O 1
ATOM 19247 N N . ASN B 1 339 ? -5.058 51.515 95.132 1.00 173.12 339 ASN B N 1
ATOM 19248 C CA . ASN B 1 339 ? -4.840 52.506 94.079 1.00 177.84 339 ASN B CA 1
ATOM 19249 C C . ASN B 1 339 ? -3.408 52.450 93.554 1.00 173.41 339 ASN B C 1
ATOM 19250 O O . ASN B 1 339 ? -3.175 52.553 92.344 1.00 173.23 339 ASN B O 1
ATOM 19261 N N . ALA B 1 340 ? -2.436 52.285 94.453 1.00 176.21 340 ALA B N 1
ATOM 19262 C CA . ALA B 1 340 ? -1.027 52.106 94.096 1.00 177.69 340 ALA B CA 1
ATOM 19263 C C . ALA B 1 340 ? -0.756 50.604 94.127 1.00 164.31 340 ALA B C 1
ATOM 19264 O O . ALA B 1 340 ? -0.169 50.059 95.062 1.00 166.02 340 ALA B O 1
ATOM 19271 N N . LYS B 1 341 ? -1.205 49.933 93.066 1.00 150.30 341 LYS B N 1
ATOM 19272 C CA . LYS B 1 341 ? -1.145 48.478 92.993 1.00 175.83 341 LYS B CA 1
ATOM 19273 C C . LYS B 1 341 ? 0.231 47.930 93.356 1.00 175.49 341 LYS B C 1
ATOM 19274 O O . LYS B 1 341 ? 0.381 47.196 94.339 1.00 187.75 341 LYS B O 1
ATOM 19293 N N . ASP B 1 342 ? 1.252 48.280 92.577 1.00 185.59 342 ASP B N 1
ATOM 19294 C CA . ASP B 1 342 ? 2.609 47.808 92.816 1.00 191.41 342 ASP B CA 1
ATOM 19295 C C . ASP B 1 342 ? 3.608 48.922 93.086 1.00 197.25 342 ASP B C 1
ATOM 19296 O O . ASP B 1 342 ? 4.802 48.635 93.243 1.00 190.74 342 ASP B O 1
ATOM 19305 N N . GLU B 1 343 ? 3.169 50.173 93.139 1.00 190.94 343 GLU B N 1
ATOM 19306 C CA . GLU B 1 343 ? 4.063 51.308 93.298 1.00 194.52 343 GLU B CA 1
ATOM 19307 C C . GLU B 1 343 ? 4.058 51.783 94.748 1.00 197.21 343 GLU B C 1
ATOM 19308 O O . GLU B 1 343 ? 3.116 51.542 95.507 1.00 210.20 343 GLU B O 1
ATOM 19320 N N . ARG B 1 344 ? 5.139 52.459 95.126 1.00 200.96 344 ARG B N 1
ATOM 19321 C CA . ARG B 1 344 ? 5.387 52.779 96.527 1.00 167.97 344 ARG B CA 1
ATOM 19322 C C . ARG B 1 344 ? 4.336 53.742 97.077 1.00 158.64 344 ARG B C 1
ATOM 19323 O O . ARG B 1 344 ? 3.711 54.509 96.340 1.00 137.42 344 ARG B O 1
ATOM 19344 N N . VAL B 1 345 ? 4.139 53.681 98.399 1.00 141.10 345 VAL B N 1
ATOM 19345 C CA . VAL B 1 345 ? 3.175 54.524 99.098 1.00 146.97 345 VAL B CA 1
ATOM 19346 C C . VAL B 1 345 ? 3.759 54.971 100.433 1.00 139.21 345 VAL B C 1
ATOM 19347 O O . VAL B 1 345 ? 4.520 54.245 101.080 1.00 126.73 345 VAL B O 1
ATOM 19360 N N . LEU B 1 346 ? 3.382 56.176 100.845 1.00 120.22 346 LEU B N 1
ATOM 19361 C CA . LEU B 1 346 ? 3.890 56.808 102.053 1.00 122.78 346 LEU B CA 1
ATOM 19362 C C . LEU B 1 346 ? 2.840 56.769 103.152 1.00 130.71 346 LEU B C 1
ATOM 19363 O O . LEU B 1 346 ? 1.701 57.195 102.940 1.00 122.93 346 LEU B O 1
ATOM 19379 N N . PHE B 1 347 ? 3.227 56.270 104.324 1.00 133.26 347 PHE B N 1
ATOM 19380 C CA . PHE B 1 347 ? 2.412 56.354 105.529 1.00 128.94 347 PHE B CA 1
ATOM 19381 C C . PHE B 1 347 ? 3.106 57.282 106.519 1.00 122.30 347 PHE B C 1
ATOM 19382 O O . PHE B 1 347 ? 4.220 56.992 106.965 1.00 109.28 347 PHE B O 1
ATOM 19399 N N . HIS B 1 348 ? 2.446 58.389 106.855 1.00 115.85 348 HIS B N 1
ATOM 19400 C CA . HIS B 1 348 ? 2.922 59.343 107.850 1.00 121.42 348 HIS B CA 1
ATOM 19401 C C . HIS B 1 348 ? 2.083 59.209 109.111 1.00 123.65 348 HIS B C 1
ATOM 19402 O O . HIS B 1 348 ? 0.857 59.065 109.039 1.00 139.88 348 HIS B O 1
ATOM 19416 N N . TYR B 1 349 ? 2.737 59.260 110.266 1.00 121.45 349 TYR B N 1
ATOM 19417 C CA . TYR B 1 349 ? 2.048 59.117 111.538 1.00 126.50 349 TYR B CA 1
ATOM 19418 C C . TYR B 1 349 ? 2.541 60.178 112.504 1.00 125.92 349 TYR B C 1
ATOM 19419 O O . TYR B 1 349 ? 3.751 60.367 112.654 1.00 136.10 349 TYR B O 1
ATOM 19437 N N . ASN B 1 350 ? 1.602 60.871 113.143 1.00 119.57 350 ASN B N 1
ATOM 19438 C CA . ASN B 1 350 ? 1.887 61.897 114.141 1.00 116.60 350 ASN B CA 1
ATOM 19439 C C . ASN B 1 350 ? 1.150 61.501 115.414 1.00 122.66 350 ASN B C 1
ATOM 19440 O O . ASN B 1 350 ? -0.075 61.644 115.499 1.00 155.97 350 ASN B O 1
ATOM 19451 N N . GLY B 1 351 ? 1.889 61.004 116.403 1.00 130.86 351 GLY B N 1
ATOM 19452 C CA . GLY B 1 351 ? 1.260 60.452 117.589 1.00 137.13 351 GLY B CA 1
ATOM 19453 C C . GLY B 1 351 ? 1.379 61.323 118.822 1.00 127.41 351 GLY B C 1
ATOM 19454 O O . GLY B 1 351 ? 1.608 60.821 119.927 1.00 129.56 351 GLY B O 1
ATOM 19458 N N . HIS B 1 352 ? 1.223 62.635 118.645 1.00 114.00 352 HIS B N 1
ATOM 19459 C CA . HIS B 1 352 ? 1.425 63.567 119.749 1.00 132.13 352 HIS B CA 1
ATOM 19460 C C . HIS B 1 352 ? 0.256 63.567 120.729 1.00 146.19 352 HIS B C 1
ATOM 19461 O O . HIS B 1 352 ? 0.468 63.631 121.945 1.00 168.35 352 HIS B O 1
ATOM 19475 N N . GLY B 1 353 ? -0.981 63.511 120.227 1.00 142.97 353 GLY B N 1
ATOM 19476 C CA . GLY B 1 353 ? -2.137 63.533 121.106 1.00 152.60 353 GLY B CA 1
ATOM 19477 C C . GLY B 1 353 ? -2.502 62.190 121.697 1.00 153.79 353 GLY B C 1
ATOM 19478 O O . GLY B 1 353 ? -3.226 62.141 122.697 1.00 180.19 353 GLY B O 1
ATOM 19482 N N . VAL B 1 354 ? -2.018 61.106 121.103 1.00 151.14 354 VAL B N 1
ATOM 19483 C CA . VAL B 1 354 ? -2.330 59.750 121.546 1.00 148.26 354 VAL B CA 1
ATOM 19484 C C . VAL B 1 354 ? -1.145 59.239 122.358 1.00 144.05 354 VAL B C 1
ATOM 19485 O O . VAL B 1 354 ? -0.100 59.905 122.398 1.00 138.62 354 VAL B O 1
ATOM 19498 N N . PRO B 1 355 ? -1.245 58.092 123.024 1.00 152.31 355 PRO B N 1
ATOM 19499 C CA . PRO B 1 355 ? -0.120 57.617 123.834 1.00 152.07 355 PRO B CA 1
ATOM 19500 C C . PRO B 1 355 ? 0.962 56.954 122.995 1.00 145.47 355 PRO B C 1
ATOM 19501 O O . PRO B 1 355 ? 0.772 56.605 121.828 1.00 127.72 355 PRO B O 1
ATOM 19512 N N . LYS B 1 356 ? 2.120 56.793 123.620 1.00 152.99 356 LYS B N 1
ATOM 19513 C CA . LYS B 1 356 ? 3.277 56.285 122.906 1.00 153.60 356 LYS B CA 1
ATOM 19514 C C . LYS B 1 356 ? 3.078 54.818 122.520 1.00 153.57 356 LYS B C 1
ATOM 19515 O O . LYS B 1 356 ? 2.403 54.066 123.226 1.00 152.03 356 LYS B O 1
ATOM 19534 N N . PRO B 1 357 ? 3.673 54.389 121.404 1.00 147.00 357 PRO B N 1
ATOM 19535 C CA . PRO B 1 357 ? 3.533 52.993 120.976 1.00 146.62 357 PRO B CA 1
ATOM 19536 C C . PRO B 1 357 ? 3.852 52.000 122.085 1.00 146.37 357 PRO B C 1
ATOM 19537 O O . PRO B 1 357 ? 4.653 52.264 122.985 1.00 118.98 357 PRO B O 1
ATOM 19548 N N . THR B 1 358 ? 3.203 50.845 121.996 1.00 152.14 358 THR B N 1
ATOM 19549 C CA . THR B 1 358 ? 3.341 49.775 122.966 1.00 165.34 358 THR B CA 1
ATOM 19550 C C . THR B 1 358 ? 4.637 49.014 122.733 1.00 154.23 358 THR B C 1
ATOM 19551 O O . THR B 1 358 ? 5.219 49.054 121.650 1.00 129.57 358 THR B O 1
ATOM 19562 N N . ALA B 1 359 ? 5.074 48.282 123.758 1.00 150.22 359 ALA B N 1
ATOM 19563 C CA . ALA B 1 359 ? 6.314 47.524 123.654 1.00 155.79 359 ALA B CA 1
ATOM 19564 C C . ALA B 1 359 ? 6.155 46.235 122.859 1.00 165.83 359 ALA B C 1
ATOM 19565 O O . ALA B 1 359 ? 6.995 45.335 122.973 1.00 172.87 359 ALA B O 1
ATOM 19572 N N . SER B 1 360 ? 5.111 46.156 122.034 1.00 153.91 360 SER B N 1
ATOM 19573 C CA . SER B 1 360 ? 4.948 45.095 121.051 1.00 162.09 360 SER B CA 1
ATOM 19574 C C . SER B 1 360 ? 4.645 45.688 119.684 1.00 156.67 360 SER B C 1
ATOM 19575 O O . SER B 1 360 ? 4.104 44.995 118.820 1.00 175.11 360 SER B O 1
ATOM 19583 N N . GLY B 1 361 ? 4.949 46.968 119.490 1.00 149.50 361 GLY B N 1
ATOM 19584 C CA . GLY B 1 361 ? 4.776 47.597 118.209 1.00 146.25 361 GLY B CA 1
ATOM 19585 C C . GLY B 1 361 ? 3.466 48.316 118.015 1.00 144.20 361 GLY B C 1
ATOM 19586 O O . GLY B 1 361 ? 3.356 49.111 117.075 1.00 147.52 361 GLY B O 1
ATOM 19590 N N . GLU B 1 362 ? 2.470 48.086 118.866 1.00 141.74 362 GLU B N 1
ATOM 19591 C CA . GLU B 1 362 ? 1.157 48.642 118.582 1.00 164.69 362 GLU B CA 1
ATOM 19592 C C . GLU B 1 362 ? 1.241 50.162 118.572 1.00 134.01 362 GLU B C 1
ATOM 19593 O O . GLU B 1 362 ? 1.986 50.770 119.347 1.00 102.08 362 GLU B O 1
ATOM 19605 N N . ILE B 1 363 ? 0.460 50.769 117.695 1.00 130.28 363 ILE B N 1
ATOM 19606 C CA . ILE B 1 363 ? 0.421 52.214 117.560 1.00 133.23 363 ILE B CA 1
ATOM 19607 C C . ILE B 1 363 ? -0.992 52.659 117.858 1.00 134.89 363 ILE B C 1
ATOM 19608 O O . ILE B 1 363 ? -1.958 51.939 117.589 1.00 133.17 363 ILE B O 1
ATOM 19624 N N . TRP B 1 364 ? -1.114 53.863 118.387 1.00 145.85 364 TRP B N 1
ATOM 19625 C CA . TRP B 1 364 ? -2.390 54.326 118.899 1.00 145.84 364 TRP B CA 1
ATOM 19626 C C . TRP B 1 364 ? -3.094 55.219 117.895 1.00 142.54 364 TRP B C 1
ATOM 19627 O O . TRP B 1 364 ? -2.468 55.996 117.170 1.00 119.35 364 TRP B O 1
ATOM 19648 N N . VAL B 1 365 ? -4.409 55.078 117.864 1.00 157.65 365 VAL B N 1
ATOM 19649 C CA . VAL B 1 365 ? -5.302 55.783 116.975 1.00 156.04 365 VAL B CA 1
ATOM 19650 C C . VAL B 1 365 ? -6.396 56.364 117.865 1.00 158.11 365 VAL B C 1
ATOM 19651 O O . VAL B 1 365 ? -6.363 56.197 119.083 1.00 161.87 365 VAL B O 1
ATOM 19664 N N . PHE B 1 366 ? -7.360 57.046 117.270 1.00 171.76 366 PHE B N 1
ATOM 19665 C CA . PHE B 1 366 ? -8.571 57.354 118.011 1.00 1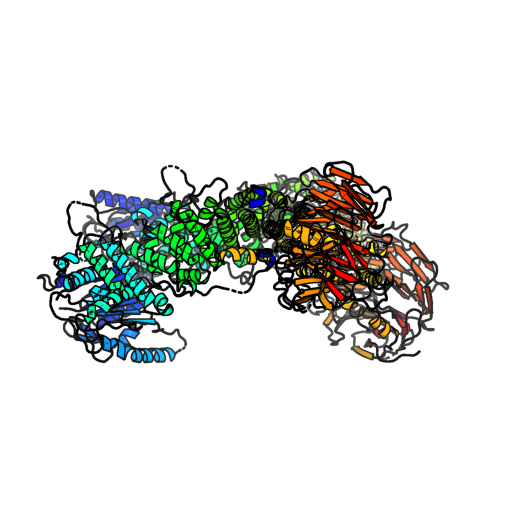87.72 366 PHE B CA 1
ATOM 19666 C C . PHE B 1 366 ? -9.594 56.232 117.830 1.00 199.02 366 PHE B C 1
ATOM 19667 O O . PHE B 1 366 ? -9.469 55.372 116.955 1.00 150.43 366 PHE B O 1
ATOM 19684 N N . ASN B 1 367 ? -10.598 56.238 118.696 1.00 192.77 367 ASN B N 1
ATOM 19685 C CA . ASN B 1 367 ? -11.743 55.350 118.566 1.00 188.13 367 ASN B CA 1
ATOM 19686 C C . ASN B 1 367 ? -12.850 56.059 117.799 1.00 184.10 367 ASN B C 1
ATOM 19687 O O . ASN B 1 367 ? -12.933 57.290 117.793 1.00 178.72 367 ASN B O 1
ATOM 19698 N N . LYS B 1 368 ? -13.712 55.275 117.153 1.00 198.33 368 LYS B N 1
ATOM 19699 C CA . LYS B 1 368 ? -14.922 55.858 116.594 1.00 178.87 368 LYS B CA 1
ATOM 19700 C C . LYS B 1 368 ? -15.633 56.657 117.679 1.00 176.75 368 LYS B C 1
ATOM 19701 O O . LYS B 1 368 ? -15.579 56.316 118.865 1.00 188.42 368 LYS B O 1
ATOM 19720 N N . ASN B 1 369 ? -16.263 57.755 117.271 1.00 175.42 369 ASN B N 1
ATOM 19721 C CA . ASN B 1 369 ? -16.800 58.812 118.128 1.00 192.51 369 ASN B CA 1
ATOM 19722 C C . ASN B 1 369 ? -15.682 59.733 118.608 1.00 197.81 369 ASN B C 1
ATOM 19723 O O . ASN B 1 369 ? -15.970 60.708 119.312 1.00 195.78 369 ASN B O 1
ATOM 19734 N N . TYR B 1 370 ? -14.423 59.456 118.261 1.00 205.26 370 TYR B N 1
ATOM 19735 C CA . TYR B 1 370 ? -13.315 60.371 118.527 1.00 195.41 370 TYR B CA 1
ATOM 19736 C C . TYR B 1 370 ? -13.169 60.655 120.021 1.00 183.40 370 TYR B C 1
ATOM 19737 O O . TYR B 1 370 ? -12.921 61.789 120.436 1.00 167.49 370 TYR B O 1
ATOM 19755 N N . THR B 1 371 ? -13.326 59.612 120.838 1.00 184.84 371 THR B N 1
ATOM 19756 C CA . THR B 1 371 ? -13.275 59.736 122.290 1.00 172.98 371 THR B CA 1
ATOM 19757 C C . THR B 1 371 ? -12.132 58.955 122.919 1.00 167.77 371 THR B C 1
ATOM 19758 O O . THR B 1 371 ? -11.353 59.524 123.694 1.00 148.88 371 THR B O 1
ATOM 19769 N N . GLN B 1 372 ? -12.019 57.663 122.628 1.00 178.27 372 GLN B N 1
ATOM 19770 C CA . GLN B 1 372 ? -11.084 56.773 123.298 1.00 181.44 372 GLN B CA 1
ATOM 19771 C C . GLN B 1 372 ? -9.934 56.403 122.368 1.00 167.83 372 GLN B C 1
ATOM 19772 O O . GLN B 1 372 ? -10.023 56.539 121.145 1.00 172.51 372 GLN B O 1
ATOM 19786 N N . TYR B 1 373 ? -8.847 55.920 122.965 1.00 143.06 373 TYR B N 1
ATOM 19787 C CA . TYR B 1 373 ? -7.648 55.542 122.228 1.00 146.66 373 TYR B CA 1
ATOM 19788 C C . TYR B 1 373 ? -7.647 54.037 121.979 1.00 146.20 373 TYR B C 1
ATOM 19789 O O . TYR B 1 373 ? -7.652 53.247 122.930 1.00 159.86 373 TYR B O 1
ATOM 19807 N N . ILE B 1 374 ? -7.638 53.644 120.707 1.00 141.30 374 ILE B N 1
ATOM 19808 C CA . ILE B 1 374 ? -7.530 52.235 120.328 1.00 157.44 374 ILE B CA 1
ATOM 19809 C C . ILE B 1 374 ? -6.113 51.940 119.849 1.00 143.57 374 ILE B C 1
ATOM 19810 O O . ILE B 1 374 ? -5.531 52.748 119.112 1.00 137.74 374 ILE B O 1
ATOM 19826 N N . PRO B 1 375 ? -5.518 50.812 120.229 1.00 139.87 375 PRO B N 1
ATOM 19827 C CA . PRO B 1 375 ? -4.243 50.409 119.629 1.00 149.26 375 PRO B CA 1
ATOM 19828 C C . PRO B 1 375 ? -4.447 49.675 118.311 1.00 152.44 375 PRO B C 1
ATOM 19829 O O . PRO B 1 375 ? -5.538 49.202 117.987 1.00 137.30 375 PRO B O 1
ATOM 19840 N N . VAL B 1 376 ? -3.361 49.595 117.545 1.00 158.36 376 VAL B N 1
ATOM 19841 C CA . VAL B 1 376 ? -3.340 48.882 116.273 1.00 146.37 376 VAL B CA 1
ATOM 19842 C C . VAL B 1 376 ? -2.068 48.049 116.234 1.00 142.84 376 VAL B C 1
ATOM 19843 O O . VAL B 1 376 ? -0.964 48.604 116.251 1.00 147.19 376 VAL B O 1
ATOM 19856 N N . SER B 1 377 ? -2.211 46.731 116.191 1.00 142.62 377 SER B N 1
ATOM 19857 C CA . SER B 1 377 ? -1.043 45.877 116.083 1.00 161.17 377 SER B CA 1
ATOM 19858 C C . SER B 1 377 ? -0.493 45.925 114.666 1.00 163.55 377 SER B C 1
ATOM 19859 O O . SER B 1 377 ? -1.217 46.196 113.700 1.00 139.63 377 SER B O 1
ATOM 19867 N N . LEU B 1 378 ? 0.802 45.644 114.544 1.00 177.35 378 LEU B N 1
ATOM 19868 C CA . LEU B 1 378 ? 1.440 45.762 113.242 1.00 175.16 378 LEU B CA 1
ATOM 19869 C C . LEU B 1 378 ? 0.816 44.801 112.240 1.00 174.77 378 LEU B C 1
ATOM 19870 O O . LEU B 1 378 ? 0.513 45.197 111.116 1.00 163.30 378 LEU B O 1
ATOM 19886 N N . TYR B 1 379 ? 0.518 43.570 112.660 1.00 180.56 379 TYR B N 1
ATOM 19887 C CA . TYR B 1 379 ? 0.043 42.551 111.723 1.00 179.11 379 TYR B CA 1
ATOM 19888 C C . TYR B 1 379 ? -1.126 43.059 110.882 1.00 173.04 379 TYR B C 1
ATOM 19889 O O . TYR B 1 379 ? -1.156 42.867 109.659 1.00 150.94 379 TYR B O 1
ATOM 19907 N N . ASP B 1 380 ? -2.098 43.713 111.518 1.00 183.04 380 ASP B N 1
ATOM 19908 C CA . ASP B 1 380 ? -3.220 44.275 110.771 1.00 195.61 380 ASP B CA 1
ATOM 19909 C C . ASP B 1 380 ? -2.734 45.311 109.762 1.00 179.56 380 ASP B C 1
ATOM 19910 O O . ASP B 1 380 ? -3.143 45.310 108.591 1.00 145.67 380 ASP B O 1
ATOM 19919 N N . LEU B 1 381 ? -1.844 46.201 110.202 1.00 171.08 381 LEU B N 1
ATOM 19920 C CA . LEU B 1 381 ? -1.312 47.235 109.319 1.00 176.63 381 LEU B CA 1
ATOM 19921 C C . LEU B 1 381 ? -0.591 46.617 108.125 1.00 165.65 381 LEU B C 1
ATOM 19922 O O . LEU B 1 381 ? -0.829 46.996 106.972 1.00 161.64 381 LEU B O 1
ATOM 19938 N N . GLN B 1 382 ? 0.276 45.637 108.386 1.00 144.43 382 GLN B N 1
ATOM 19939 C CA . GLN B 1 382 ? 0.994 44.946 107.324 1.00 145.27 382 GLN B CA 1
ATOM 19940 C C . GLN B 1 382 ? 0.028 44.301 106.343 1.00 159.38 382 GLN B C 1
ATOM 19941 O O . GLN B 1 382 ? 0.274 44.291 105.130 1.00 148.55 382 GLN B O 1
ATOM 19955 N N . GLN B 1 383 ? -1.063 43.719 106.852 1.00 160.94 383 GLN B N 1
ATOM 19956 C CA . GLN B 1 383 ? -2.075 43.176 105.956 1.00 177.61 383 GLN B CA 1
ATOM 19957 C C . GLN B 1 383 ? -2.784 44.278 105.183 1.00 165.66 383 GLN B C 1
ATOM 19958 O O . GLN B 1 383 ? -3.388 43.997 104.142 1.00 187.14 383 GLN B O 1
ATOM 19972 N N . TRP B 1 384 ? -2.720 45.522 105.661 1.00 143.96 384 TRP B N 1
ATOM 19973 C CA . TRP B 1 384 ? -3.212 46.627 104.846 1.00 173.17 384 TRP B CA 1
ATOM 19974 C C . TRP B 1 384 ? -2.124 47.194 103.925 1.00 180.75 384 TRP B C 1
ATOM 19975 O O . TRP B 1 384 ? -2.377 47.398 102.733 1.00 174.12 384 TRP B O 1
ATOM 19996 N N . LEU B 1 385 ? -0.919 47.458 104.447 1.00 186.61 385 LEU B N 1
ATOM 19997 C CA . LEU B 1 385 ? 0.143 48.150 103.705 1.00 172.11 385 LEU B CA 1
ATOM 19998 C C . LEU B 1 385 ? 1.419 47.310 103.563 1.00 161.50 385 LEU B C 1
ATOM 19999 O O . LEU B 1 385 ? 2.397 47.545 104.276 1.00 183.11 385 LEU B O 1
ATOM 20015 N N . GLN B 1 386 ? 1.426 46.340 102.645 1.00 149.16 386 GLN B N 1
ATOM 20016 C CA . GLN B 1 386 ? 2.619 45.515 102.470 1.00 170.94 386 GLN B CA 1
ATOM 20017 C C . GLN B 1 386 ? 3.476 45.954 101.292 1.00 185.59 386 GLN B C 1
ATOM 20018 O O . GLN B 1 386 ? 4.687 45.701 101.293 1.00 196.94 386 GLN B O 1
ATOM 20032 N N . ALA B 1 387 ? 2.882 46.619 100.305 1.00 181.28 387 ALA B N 1
ATOM 20033 C CA . ALA B 1 387 ? 3.525 46.833 99.017 1.00 186.09 387 ALA B CA 1
ATOM 20034 C C . ALA B 1 387 ? 4.658 47.821 99.241 1.00 187.89 387 ALA B C 1
ATOM 20035 O O . ALA B 1 387 ? 4.859 48.245 100.385 1.00 153.92 387 ALA B O 1
ATOM 20042 N N . PRO B 1 388 ? 5.461 48.169 98.227 1.00 176.78 388 PRO B N 1
ATOM 20043 C CA . PRO B 1 388 ? 6.614 49.026 98.525 1.00 163.19 388 PRO B CA 1
ATOM 20044 C C . PRO B 1 388 ? 6.109 50.214 99.332 1.00 158.15 388 PRO B C 1
ATOM 20045 O O . PRO B 1 388 ? 5.181 50.896 98.888 1.00 136.65 388 PRO B O 1
ATOM 20056 N N . THR B 1 389 ? 6.657 50.464 100.517 1.00 150.06 389 THR B N 1
ATOM 20057 C CA . THR B 1 389 ? 6.081 51.518 101.336 1.00 146.13 389 THR B CA 1
ATOM 20058 C C . THR B 1 389 ? 7.126 52.146 102.244 1.00 148.37 389 THR B C 1
ATOM 20059 O O . THR B 1 389 ? 8.051 51.483 102.730 1.00 123.94 389 THR B O 1
ATOM 20070 N N . ILE B 1 390 ? 6.934 53.444 102.472 1.00 150.79 390 ILE B N 1
ATOM 20071 C CA . ILE B 1 390 ? 7.725 54.248 103.390 1.00 142.71 390 ILE B CA 1
ATOM 20072 C C . ILE B 1 390 ? 6.878 54.526 104.622 1.00 143.13 390 ILE B C 1
ATOM 20073 O O . ILE B 1 390 ? 5.663 54.733 104.517 1.00 121.81 390 ILE B O 1
ATOM 20089 N N . PHE B 1 391 ? 7.521 54.515 105.787 1.00 134.91 391 PHE B N 1
ATOM 20090 C CA . PHE B 1 391 ? 6.891 54.812 107.066 1.00 129.11 391 PHE B CA 1
ATOM 20091 C C . PHE B 1 391 ? 7.612 55.997 107.697 1.00 118.01 391 PHE B C 1
ATOM 20092 O O . PHE B 1 391 ? 8.844 56.002 107.776 1.00 104.27 391 PHE B O 1
ATOM 20109 N N . VAL B 1 392 ? 6.852 56.999 108.131 1.00 116.57 392 VAL B N 1
ATOM 20110 C CA . VAL B 1 392 ? 7.380 58.147 108.862 1.00 116.55 392 VAL B CA 1
ATOM 20111 C C . VAL B 1 392 ? 6.706 58.169 110.226 1.00 113.83 392 VAL B C 1
ATOM 20112 O O . VAL B 1 392 ? 5.471 58.208 110.308 1.00 124.73 392 VAL B O 1
ATOM 20125 N N . TRP B 1 393 ? 7.511 58.150 111.292 1.00 104.16 393 TRP B N 1
ATOM 20126 C CA . TRP B 1 393 ? 6.995 58.070 112.660 1.00 115.35 393 TRP B CA 1
ATOM 20127 C C . TRP B 1 393 ? 7.397 59.315 113.448 1.00 109.90 393 TRP B C 1
ATOM 20128 O O . TRP B 1 393 ? 8.545 59.426 113.891 1.00 107.36 393 TRP B O 1
ATOM 20149 N N . ASP B 1 394 ? 6.466 60.255 113.619 1.00 109.13 394 ASP B N 1
ATOM 20150 C CA . ASP B 1 394 ? 6.640 61.364 114.555 1.00 121.21 394 ASP B CA 1
ATOM 20151 C C . ASP B 1 394 ? 5.846 61.081 115.834 1.00 122.17 394 ASP B C 1
ATOM 20152 O O . ASP B 1 394 ? 4.753 61.604 116.075 1.00 130.59 394 ASP B O 1
ATOM 20161 N N . CYS B 1 395 ? 6.387 60.159 116.625 1.00 126.08 395 CYS B N 1
ATOM 20162 C CA . CYS B 1 395 ? 5.870 59.859 117.950 1.00 120.86 395 CYS B CA 1
ATOM 20163 C C . CYS B 1 395 ? 7.049 59.690 118.893 1.00 111.27 395 CYS B C 1
ATOM 20164 O O . CYS B 1 395 ? 8.206 59.649 118.469 1.00 121.59 395 CYS B O 1
ATOM 20172 N N . SER B 1 396 ? 6.756 59.595 120.183 1.00 103.59 396 SER B N 1
ATOM 20173 C CA . SER B 1 396 ? 7.798 59.199 121.114 1.00 107.70 396 SER B CA 1
ATOM 20174 C C . SER B 1 396 ? 7.994 57.687 121.058 1.00 109.57 396 SER B C 1
ATOM 20175 O O . SER B 1 396 ? 7.148 56.942 120.558 1.00 106.44 396 SER B O 1
ATOM 20183 N N . GLU B 1 397 ? 9.135 57.241 121.577 1.00 111.28 397 GLU B N 1
ATOM 20184 C CA . GLU B 1 397 ? 9.486 55.826 121.585 1.00 117.92 397 GLU B CA 1
ATOM 20185 C C . GLU B 1 397 ? 9.110 55.132 120.282 1.00 124.78 397 GLU B C 1
ATOM 20186 O O . GLU B 1 397 ? 8.614 54.001 120.298 1.00 149.21 397 GLU B O 1
ATOM 20198 N N . ALA B 1 398 ? 9.346 55.793 119.148 1.00 128.07 398 ALA B N 1
ATOM 20199 C CA . ALA B 1 398 ? 9.103 55.152 117.864 1.00 116.18 398 ALA B CA 1
ATOM 20200 C C . ALA B 1 398 ? 9.994 53.935 117.666 1.00 123.26 398 ALA B C 1
ATOM 20201 O O . ALA B 1 398 ? 9.639 53.039 116.894 1.00 115.29 398 ALA B O 1
ATOM 20208 N N . GLY B 1 399 ? 11.137 53.886 118.358 1.00 132.49 399 GLY B N 1
ATOM 20209 C CA . GLY B 1 399 ? 12.112 52.838 118.102 1.00 145.46 399 GLY B CA 1
ATOM 20210 C C . GLY B 1 399 ? 11.546 51.440 118.254 1.00 143.47 399 GLY B C 1
ATOM 20211 O O . GLY B 1 399 ? 11.885 50.539 117.483 1.00 158.21 399 GLY B O 1
ATOM 20215 N N . ASN B 1 400 ? 10.688 51.230 119.255 1.00 130.00 400 ASN B N 1
ATOM 20216 C CA . ASN B 1 400 ? 10.128 49.895 119.443 1.00 140.99 400 ASN B CA 1
ATOM 20217 C C . ASN B 1 400 ? 9.282 49.469 118.242 1.00 138.45 400 ASN B C 1
ATOM 20218 O O . ASN B 1 400 ? 9.252 48.279 117.907 1.00 167.97 400 ASN B O 1
ATOM 20229 N N . ILE B 1 401 ? 8.602 50.410 117.573 1.00 130.66 401 ILE B N 1
ATOM 20230 C CA . ILE B 1 401 ? 7.902 50.059 116.338 1.00 125.39 401 ILE B CA 1
ATOM 20231 C C . ILE B 1 401 ? 8.851 49.329 115.401 1.00 139.55 401 ILE B C 1
ATOM 20232 O O . ILE B 1 401 ? 8.490 48.328 114.770 1.00 153.27 401 ILE B O 1
ATOM 20248 N N . LEU B 1 402 ? 10.086 49.827 115.299 1.00 135.00 402 LEU B N 1
ATOM 20249 C CA . LEU B 1 402 ? 11.079 49.227 114.419 1.00 151.17 402 LEU B CA 1
ATOM 20250 C C . LEU B 1 402 ? 11.526 47.858 114.913 1.00 146.32 402 LEU B C 1
ATOM 20251 O O . LEU B 1 402 ? 11.860 46.986 114.102 1.00 169.55 402 LEU B O 1
ATOM 20267 N N . LYS B 1 403 ? 11.549 47.653 116.231 1.00 129.93 403 LYS B N 1
ATOM 20268 C CA . LYS B 1 403 ? 12.164 46.450 116.779 1.00 146.15 403 LYS B CA 1
ATOM 20269 C C . LYS B 1 403 ? 11.402 45.196 116.363 1.00 155.24 403 LYS B C 1
ATOM 20270 O O . LYS B 1 403 ? 11.955 44.311 115.696 1.00 162.06 403 LYS B O 1
ATOM 20289 N N . ASN B 1 404 ? 10.128 45.102 116.739 1.00 156.62 404 ASN B N 1
ATOM 20290 C CA . ASN B 1 404 ? 9.354 43.884 116.545 1.00 170.93 404 ASN B CA 1
ATOM 20291 C C . ASN B 1 404 ? 8.568 43.878 115.238 1.00 165.79 404 ASN B C 1
ATOM 20292 O O . ASN B 1 404 ? 7.653 43.063 115.079 1.00 223.65 404 ASN B O 1
ATOM 20303 N N . TYR B 1 405 ? 8.903 44.756 114.295 1.00 157.73 405 TYR B N 1
ATOM 20304 C CA . TYR B 1 405 ? 8.229 44.723 113.001 1.00 168.64 405 TYR B CA 1
ATOM 20305 C C . TYR B 1 405 ? 8.692 43.526 112.179 1.00 179.30 405 TYR B C 1
ATOM 20306 O O . TYR B 1 405 ? 7.922 42.992 111.371 1.00 183.52 405 TYR B O 1
ATOM 20324 N N . HIS B 1 406 ? 9.930 43.069 112.396 1.00 159.87 406 HIS B N 1
ATOM 20325 C CA . HIS B 1 406 ? 10.469 41.975 111.596 1.00 172.08 406 HIS B CA 1
ATOM 20326 C C . HIS B 1 406 ? 9.763 40.658 111.895 1.00 187.53 406 HIS B C 1
ATOM 20327 O O . HIS B 1 406 ? 9.522 39.863 110.981 1.00 195.60 406 HIS B O 1
ATOM 20341 N N . LYS B 1 407 ? 9.459 40.385 113.167 1.00 196.69 407 LYS B N 1
ATOM 20342 C CA . LYS B 1 407 ? 8.762 39.145 113.495 1.00 188.53 407 LYS B CA 1
ATOM 20343 C C . LYS B 1 407 ? 7.382 39.123 112.848 1.00 169.86 407 LYS B C 1
ATOM 20344 O O . LYS B 1 407 ? 6.961 38.116 112.259 1.00 185.66 407 LYS B O 1
ATOM 20363 N N . PHE B 1 408 ? 6.654 40.235 112.970 1.00 154.94 408 PHE B N 1
ATOM 20364 C CA . PHE B 1 408 ? 5.340 40.334 112.354 1.00 165.83 408 PHE B CA 1
ATOM 20365 C C . PHE B 1 408 ? 5.433 40.202 110.843 1.00 168.98 408 PHE B C 1
ATOM 20366 O O . PHE B 1 408 ? 4.510 39.677 110.210 1.00 183.44 408 PHE B O 1
ATOM 20383 N N . VAL B 1 409 ? 6.531 40.668 110.244 1.00 150.62 409 VAL B N 1
ATOM 20384 C CA . VAL B 1 409 ? 6.735 40.429 108.819 1.00 174.59 409 VAL B CA 1
ATOM 20385 C C . VAL B 1 409 ? 6.921 38.941 108.555 1.00 185.26 409 VAL B C 1
ATOM 20386 O O . VAL B 1 409 ? 6.302 38.381 107.649 1.00 218.35 409 VAL B O 1
ATOM 20399 N N . GLU B 1 410 ? 7.794 38.287 109.328 1.00 205.90 410 GLU B N 1
ATOM 20400 C CA . GLU B 1 410 ? 8.102 36.881 109.078 1.00 199.29 410 GLU B CA 1
ATOM 20401 C C . GLU B 1 410 ? 6.857 36.011 109.181 1.00 202.26 410 GLU B C 1
ATOM 20402 O O . GLU B 1 410 ? 6.730 35.008 108.458 1.00 208.12 410 GLU B O 1
ATOM 20414 N N . ARG B 1 411 ? 5.920 36.387 110.054 1.00 190.99 411 ARG B N 1
ATOM 20415 C CA . ARG B 1 411 ? 4.653 35.664 110.115 1.00 200.10 411 ARG B CA 1
ATOM 20416 C C . ARG B 1 411 ? 3.964 35.689 108.754 1.00 202.37 411 ARG B C 1
ATOM 20417 O O . ARG B 1 411 ? 3.657 34.640 108.181 1.00 234.41 411 ARG B O 1
ATOM 20438 N N . HIS B 1 412 ? 3.697 36.887 108.229 1.00 186.76 412 HIS B N 1
ATOM 20439 C CA . HIS B 1 412 ? 3.157 37.006 106.877 1.00 196.14 412 HIS B CA 1
ATOM 20440 C C . HIS B 1 412 ? 3.992 36.208 105.878 1.00 221.13 412 HIS B C 1
ATOM 20441 O O . HIS B 1 412 ? 3.454 35.474 105.042 1.00 233.63 412 HIS B O 1
ATOM 20455 N N . GLU B 1 413 ? 5.318 36.355 105.952 1.00 221.77 413 GLU B N 1
ATOM 20456 C CA . GLU B 1 413 ? 6.222 35.747 104.981 1.00 220.30 413 GLU B CA 1
ATOM 20457 C C . GLU B 1 413 ? 5.933 34.259 104.835 1.00 216.66 413 GLU B C 1
ATOM 20458 O O . GLU B 1 413 ? 5.671 33.761 103.735 1.00 230.75 413 GLU B O 1
ATOM 20470 N N . LYS B 1 414 ? 5.981 33.531 105.951 1.00 231.48 414 LYS B N 1
ATOM 20471 C CA . LYS B 1 414 ? 5.678 32.102 105.899 1.00 219.46 414 LYS B CA 1
ATOM 20472 C C . LYS B 1 414 ? 4.207 31.849 105.574 1.00 215.52 414 LYS B C 1
ATOM 20473 O O . LYS B 1 414 ? 3.882 30.898 104.854 1.00 219.27 414 LYS B O 1
ATOM 20492 N N . GLU B 1 415 ? 3.307 32.693 106.090 1.00 208.25 415 GLU B N 1
ATOM 20493 C CA . GLU B 1 415 ? 1.871 32.500 105.926 1.00 219.92 415 GLU B CA 1
ATOM 20494 C C . GLU B 1 415 ? 1.467 32.097 104.514 1.00 230.08 415 GLU B C 1
ATOM 20495 O O . GLU B 1 415 ? 0.932 31.004 104.290 1.00 290.07 415 GLU B O 1
ATOM 20507 N N . GLU B 1 416 ? 1.718 32.972 103.551 1.00 218.63 416 GLU B N 1
ATOM 20508 C CA . GLU B 1 416 ? 1.237 32.770 102.191 1.00 218.72 416 GLU B CA 1
ATOM 20509 C C . GLU B 1 416 ? 2.246 32.010 101.336 1.00 213.27 416 GLU B C 1
ATOM 20510 O O . GLU B 1 416 ? 3.427 32.355 101.296 1.00 194.95 416 GLU B O 1
ATOM 20522 N N . ARG B 1 432 ? 7.246 43.152 101.645 1.00 136.00 432 ARG B N 1
ATOM 20523 C CA . ARG B 1 432 ? 8.630 43.035 102.095 1.00 155.35 432 ARG B CA 1
ATOM 20524 C C . ARG B 1 432 ? 9.460 44.302 101.822 1.00 179.10 432 ARG B C 1
ATOM 20525 O O . ARG B 1 432 ? 10.300 44.664 102.645 1.00 236.76 432 ARG B O 1
ATOM 20546 N N . PRO B 1 433 ? 9.267 44.974 100.670 1.00 164.87 433 PRO B N 1
ATOM 20547 C CA . PRO B 1 433 ? 10.132 46.158 100.459 1.00 147.62 433 PRO B CA 1
ATOM 20548 C C . PRO B 1 433 ? 9.594 47.372 101.218 1.00 146.58 433 PRO B C 1
ATOM 20549 O O . PRO B 1 433 ? 8.897 48.245 100.700 1.00 124.18 433 PRO B O 1
ATOM 20560 N N . TYR B 1 434 ? 9.946 47.428 102.501 1.00 143.05 434 TYR B N 1
ATOM 20561 C CA . TYR B 1 434 ? 9.509 48.484 103.400 1.00 135.81 434 TYR B CA 1
ATOM 20562 C C . TYR B 1 434 ? 10.704 49.275 103.915 1.00 152.05 434 TYR B C 1
ATOM 20563 O O . TYR B 1 434 ? 11.795 48.734 104.115 1.00 137.66 434 TYR B O 1
ATOM 20581 N N . ILE B 1 435 ? 10.475 50.571 104.119 1.00 161.18 435 ILE B N 1
ATOM 20582 C CA . ILE B 1 435 ? 11.506 51.519 104.525 1.00 149.83 435 ILE B CA 1
ATOM 20583 C C . ILE B 1 435 ? 10.949 52.334 105.682 1.00 146.06 435 ILE B C 1
ATOM 20584 O O . ILE B 1 435 ? 9.844 52.873 105.574 1.00 95.97 435 ILE B O 1
ATOM 20600 N N . HIS B 1 436 ? 11.708 52.437 106.776 1.00 137.25 436 HIS B N 1
ATOM 20601 C CA . HIS B 1 436 ? 11.260 53.136 107.975 1.00 126.17 436 HIS B CA 1
ATOM 20602 C C . HIS B 1 436 ? 12.121 54.360 108.260 1.00 111.51 436 HIS B C 1
ATOM 20603 O O . HIS B 1 436 ? 13.339 54.335 108.059 1.00 107.51 436 HIS B O 1
ATOM 20617 N N . LEU B 1 437 ? 11.481 55.413 108.770 1.00 114.20 437 LEU B N 1
ATOM 20618 C CA . LEU B 1 437 ? 12.159 56.610 109.258 1.00 113.53 437 LEU B CA 1
ATOM 20619 C C . LEU B 1 437 ? 11.461 57.049 110.537 1.00 111.33 437 LEU B C 1
ATOM 20620 O O . LEU B 1 437 ? 10.284 57.432 110.507 1.00 111.61 437 LEU B O 1
ATOM 20636 N N . ALA B 1 438 ? 12.186 56.997 111.653 1.00 112.77 438 ALA B N 1
ATOM 20637 C CA . ALA B 1 438 ? 11.627 57.222 112.976 1.00 110.61 438 ALA B CA 1
ATOM 20638 C C . ALA B 1 438 ? 12.350 58.369 113.667 1.00 98.84 438 ALA B C 1
ATOM 20639 O O . ALA B 1 438 ? 13.545 58.589 113.454 1.00 107.64 438 ALA B O 1
ATOM 20646 N N . ALA B 1 439 ? 11.608 59.104 114.496 1.00 94.48 439 ALA B N 1
ATOM 20647 C CA . ALA B 1 439 ? 12.177 60.257 115.181 1.00 103.06 439 ALA B CA 1
ATOM 20648 C C . ALA B 1 439 ? 12.976 59.878 116.424 1.00 104.76 439 ALA B C 1
ATOM 20649 O O . ALA B 1 439 ? 13.956 60.557 116.747 1.00 106.39 439 ALA B O 1
ATOM 20656 N N . CYS B 1 440 ? 12.579 58.824 117.134 1.00 98.84 440 CYS B N 1
ATOM 20657 C CA . CYS B 1 440 ? 13.164 58.476 118.422 1.00 115.94 440 CYS B CA 1
ATOM 20658 C C . CYS B 1 440 ? 13.739 57.069 118.406 1.00 134.85 440 CYS B C 1
ATOM 20659 O O . CYS B 1 440 ? 13.490 56.272 117.497 1.00 140.12 440 CYS B O 1
ATOM 20667 N N . ALA B 1 441 ? 14.516 56.777 119.446 1.00 141.23 441 ALA B N 1
ATOM 20668 C CA . ALA B 1 441 ? 15.010 55.435 119.698 1.00 157.30 441 ALA B CA 1
ATOM 20669 C C . ALA B 1 441 ? 14.016 54.701 120.597 1.00 146.56 441 ALA B C 1
ATOM 20670 O O . ALA B 1 441 ? 12.911 55.182 120.860 1.00 126.81 441 ALA B O 1
ATOM 20677 N N . SER B 1 442 ? 14.414 53.526 121.090 1.00 163.40 442 SER B N 1
ATOM 20678 C CA . SER B 1 442 ? 13.493 52.671 121.832 1.00 161.18 442 SER B CA 1
ATOM 20679 C C . SER B 1 442 ? 12.793 53.420 122.962 1.00 145.94 442 SER B C 1
ATOM 20680 O O . SER B 1 442 ? 11.560 53.415 123.050 1.00 126.70 442 SER B O 1
ATOM 20688 N N . LYS B 1 443 ? 13.561 54.064 123.842 1.00 140.97 443 LYS B N 1
ATOM 20689 C CA . LYS B 1 443 ? 13.028 54.583 125.097 1.00 137.96 443 LYS B CA 1
ATOM 20690 C C . LYS B 1 443 ? 13.102 56.101 125.213 1.00 135.28 443 LYS B C 1
ATOM 20691 O O . LYS B 1 443 ? 12.887 56.635 126.308 1.00 131.52 443 LYS B O 1
ATOM 20710 N N . GLU B 1 444 ? 13.401 56.811 124.130 1.00 134.12 444 GLU B N 1
ATOM 20711 C CA . GLU B 1 444 ? 13.553 58.256 124.202 1.00 135.30 444 GLU B CA 1
ATOM 20712 C C . GLU B 1 444 ? 12.203 58.956 124.053 1.00 127.18 444 GLU B C 1
ATOM 20713 O O . GLU B 1 444 ? 11.200 58.364 123.652 1.00 113.64 444 GLU B O 1
ATOM 20725 N N . ASN B 1 445 ? 12.197 60.247 124.368 1.00 149.24 445 ASN B N 1
ATOM 20726 C CA . ASN B 1 445 ? 10.998 61.066 124.299 1.00 141.41 445 ASN B CA 1
ATOM 20727 C C . ASN B 1 445 ? 11.223 62.264 123.392 1.00 141.87 445 ASN B C 1
ATOM 20728 O O . ASN B 1 445 ? 12.261 62.929 123.466 1.00 143.99 445 ASN B O 1
ATOM 20739 N N . LEU B 1 446 ? 10.234 62.539 122.553 1.00 126.64 446 LEU B N 1
ATOM 20740 C CA . LEU B 1 446 ? 10.250 63.754 121.759 1.00 125.51 446 LEU B CA 1
ATOM 20741 C C . LEU B 1 446 ? 10.462 64.951 122.686 1.00 137.39 446 LEU B C 1
ATOM 20742 O O . LEU B 1 446 ? 9.931 64.968 123.803 1.00 143.39 446 LEU B O 1
ATOM 20758 N N . PRO B 1 447 ? 11.234 65.957 122.274 1.00 147.50 447 PRO B N 1
ATOM 20759 C CA . PRO B 1 447 ? 11.567 67.043 123.200 1.00 141.05 447 PRO B CA 1
ATOM 20760 C C . PRO B 1 447 ? 10.322 67.820 123.590 1.00 142.62 447 PRO B C 1
ATOM 20761 O O . PRO B 1 447 ? 9.239 67.649 123.026 1.00 148.46 447 PRO B O 1
ATOM 20772 N N . THR B 1 448 ? 10.478 68.675 124.593 1.00 144.16 448 THR B N 1
ATOM 20773 C CA . THR B 1 448 ? 9.335 69.304 125.240 1.00 134.45 448 THR B CA 1
ATOM 20774 C C . THR B 1 448 ? 9.395 70.821 125.265 1.00 132.99 448 THR B C 1
ATOM 20775 O O . THR B 1 448 ? 8.352 71.470 125.143 1.00 124.50 448 THR B O 1
ATOM 20786 N N . ASN B 1 449 ? 10.578 71.410 125.422 1.00 142.02 449 ASN B N 1
ATOM 20787 C CA . ASN B 1 449 ? 10.653 72.822 125.767 1.00 144.46 449 ASN B CA 1
ATOM 20788 C C . ASN B 1 449 ? 10.129 73.703 124.634 1.00 138.71 449 ASN B C 1
ATOM 20789 O O . ASN B 1 449 ? 10.170 73.318 123.462 1.00 129.57 449 ASN B O 1
ATOM 20800 N N . PRO B 1 450 ? 9.647 74.905 124.960 1.00 141.83 450 PRO B N 1
ATOM 20801 C CA . PRO B 1 450 ? 9.346 75.885 123.910 1.00 141.09 450 PRO B CA 1
ATOM 20802 C C . PRO B 1 450 ? 10.632 76.382 123.274 1.00 145.63 450 PRO B C 1
ATOM 20803 O O . PRO B 1 450 ? 11.712 75.869 123.584 1.00 124.28 450 PRO B O 1
ATOM 20814 N N . MET B 1 451 ? 10.535 77.366 122.382 1.00 152.58 451 MET B N 1
ATOM 20815 C CA . MET B 1 451 ? 11.602 77.675 121.435 1.00 148.08 451 MET B CA 1
ATOM 20816 C C . MET B 1 451 ? 11.868 76.486 120.521 1.00 127.17 451 MET B C 1
ATOM 20817 O O . MET B 1 451 ? 12.932 76.392 119.903 1.00 119.57 451 MET B O 1
ATOM 20831 N N . LEU B 1 452 ? 10.890 75.584 120.429 1.00 118.05 452 LEU B N 1
ATOM 20832 C CA . LEU B 1 452 ? 10.986 74.326 119.704 1.00 110.11 452 LEU B CA 1
ATOM 20833 C C . LEU B 1 452 ? 9.582 73.882 119.317 1.00 108.93 452 LEU B C 1
ATOM 20834 O O . LEU B 1 452 ? 8.685 73.861 120.170 1.00 124.53 452 LEU B O 1
ATOM 20850 N N . PRO B 1 453 ? 9.339 73.536 118.059 1.00 108.37 453 PRO B N 1
ATOM 20851 C CA . PRO B 1 453 ? 8.035 72.981 117.689 1.00 122.49 453 PRO B CA 1
ATOM 20852 C C . PRO B 1 453 ? 7.895 71.521 118.095 1.00 131.82 453 PRO B C 1
ATOM 20853 O O . PRO B 1 453 ? 8.873 70.804 118.317 1.00 124.71 453 PRO B O 1
ATOM 20864 N N . ALA B 1 454 ? 6.634 71.096 118.200 1.00 125.45 454 ALA B N 1
ATOM 20865 C CA . ALA B 1 454 ? 6.335 69.684 118.415 1.00 134.23 454 ALA B CA 1
ATOM 20866 C C . ALA B 1 454 ? 6.715 68.875 117.187 1.00 138.25 454 ALA B C 1
ATOM 20867 O O . ALA B 1 454 ? 7.201 67.743 117.295 1.00 132.35 454 ALA B O 1
ATOM 20874 N N . ASP B 1 455 ? 6.502 69.458 116.014 1.00 123.23 455 ASP B N 1
ATOM 20875 C CA . ASP B 1 455 ? 6.646 68.786 114.735 1.00 129.70 455 ASP B CA 1
ATOM 20876 C C . ASP B 1 455 ? 8.113 68.744 114.328 1.00 135.66 455 ASP B C 1
ATOM 20877 O O . ASP B 1 455 ? 8.448 69.075 113.187 1.00 188.88 455 ASP B O 1
ATOM 20886 N N . LEU B 1 456 ? 8.999 68.322 115.238 1.00 139.58 456 LEU B N 1
ATOM 20887 C CA . LEU B 1 456 ? 10.430 68.477 114.983 1.00 131.46 456 LEU B CA 1
ATOM 20888 C C . LEU B 1 456 ? 10.900 67.560 113.861 1.00 121.78 456 LEU B C 1
ATOM 20889 O O . LEU B 1 456 ? 11.451 68.021 112.856 1.00 124.00 456 LEU B O 1
ATOM 20905 N N . PHE B 1 457 ? 10.714 66.251 114.025 1.00 114.17 457 PHE B N 1
ATOM 20906 C CA . PHE B 1 457 ? 11.175 65.313 113.006 1.00 116.91 457 PHE B CA 1
ATOM 20907 C C . PHE B 1 457 ? 10.412 65.506 111.700 1.00 117.57 457 PHE B C 1
ATOM 20908 O O . PHE B 1 457 ? 10.992 65.413 110.608 1.00 111.79 457 PHE B O 1
ATOM 20925 N N . THR B 1 458 ? 9.117 65.814 111.795 1.00 115.19 458 THR B N 1
ATOM 20926 C CA . THR B 1 458 ? 8.344 66.133 110.602 1.00 125.09 458 THR B CA 1
ATOM 20927 C C . THR B 1 458 ? 8.854 67.403 109.933 1.00 121.30 458 THR B C 1
ATOM 20928 O O . THR B 1 458 ? 8.916 67.478 108.702 1.00 126.45 458 THR B O 1
ATOM 20939 N N . CYS B 1 459 ? 9.200 68.423 110.724 1.00 117.45 459 CYS B N 1
ATOM 20940 C CA . CYS B 1 459 ? 9.756 69.643 110.142 1.00 125.55 459 CYS B CA 1
ATOM 20941 C C . CYS B 1 459 ? 11.080 69.357 109.446 1.00 115.50 459 CYS B C 1
ATOM 20942 O O . CYS B 1 459 ? 11.328 69.850 108.339 1.00 126.82 459 CYS B O 1
ATOM 20950 N N . CYS B 1 460 ? 11.947 68.569 110.081 1.00 108.59 460 CYS B N 1
ATOM 20951 C CA . CYS B 1 460 ? 13.196 68.185 109.436 1.00 104.95 460 CYS B CA 1
ATOM 20952 C C . CYS B 1 460 ? 12.922 67.515 108.094 1.00 102.13 460 CYS B C 1
ATOM 20953 O O . CYS B 1 460 ? 13.529 67.872 107.079 1.00 117.71 460 CYS B O 1
ATOM 20961 N N . LEU B 1 461 ? 12.000 66.548 108.065 1.00 90.27 461 LEU B N 1
ATOM 20962 C CA . LEU B 1 461 ? 11.798 65.767 106.851 1.00 89.57 461 LEU B CA 1
ATOM 20963 C C . LEU B 1 461 ? 10.916 66.443 105.809 1.00 91.50 461 LEU B C 1
ATOM 20964 O O . LEU B 1 461 ? 10.848 65.938 104.686 1.00 93.95 461 LEU B O 1
ATOM 20980 N N . THR B 1 462 ? 10.234 67.548 106.130 1.00 106.95 462 THR B N 1
ATOM 20981 C CA . THR B 1 462 ? 9.353 68.195 105.160 1.00 111.99 462 THR B CA 1
ATOM 20982 C C . THR B 1 462 ? 9.555 69.697 105.005 1.00 114.57 462 THR B C 1
ATOM 20983 O O . THR B 1 462 ? 9.016 70.269 104.051 1.00 115.62 462 THR B O 1
ATOM 20994 N N . THR B 1 463 ? 10.290 70.354 105.902 1.00 115.75 463 THR B N 1
ATOM 20995 C CA . THR B 1 463 ? 10.639 71.770 105.751 1.00 124.47 463 THR B CA 1
ATOM 20996 C C . THR B 1 463 ? 12.081 71.980 106.197 1.00 119.71 463 THR B C 1
ATOM 20997 O O . THR B 1 463 ? 12.371 72.825 107.049 1.00 126.81 463 THR B O 1
ATOM 21008 N N . PRO B 1 464 ? 13.023 71.240 105.608 1.00 112.69 464 PRO B N 1
ATOM 21009 C CA . PRO B 1 464 ? 14.379 71.207 106.180 1.00 104.95 464 PRO B CA 1
ATOM 21010 C C . PRO B 1 464 ? 15.054 72.564 106.234 1.00 107.10 464 PRO B C 1
ATOM 21011 O O . PRO B 1 464 ? 15.742 72.857 107.215 1.00 114.36 464 PRO B O 1
ATOM 21022 N N . ILE B 1 465 ? 14.854 73.419 105.232 1.00 101.32 465 ILE B N 1
ATOM 21023 C CA . ILE B 1 465 ? 15.547 74.704 105.225 1.00 100.02 465 ILE B CA 1
ATOM 21024 C C . ILE B 1 465 ? 15.020 75.589 106.347 1.00 102.55 465 ILE B C 1
ATOM 21025 O O . ILE B 1 465 ? 15.791 76.216 107.085 1.00 101.16 465 ILE B O 1
ATOM 21041 N N . GLU B 1 466 ? 13.697 75.654 106.489 1.00 113.41 466 GLU B N 1
ATOM 21042 C CA . GLU B 1 466 ? 13.106 76.476 107.536 1.00 118.07 466 GLU B CA 1
ATOM 21043 C C . GLU B 1 466 ? 13.523 75.985 108.916 1.00 109.04 466 GLU B C 1
ATOM 21044 O O . GLU B 1 466 ? 13.880 76.784 109.796 1.00 100.88 466 GLU B O 1
ATOM 21056 N N . MET B 1 467 ? 13.496 74.667 109.118 1.00 98.71 467 MET B N 1
ATOM 21057 C CA . MET B 1 467 ? 13.908 74.113 110.402 1.00 104.79 467 MET B CA 1
ATOM 21058 C C . MET B 1 467 ? 15.383 74.382 110.661 1.00 104.22 467 MET B C 1
ATOM 21059 O O . MET B 1 467 ? 15.781 74.633 111.802 1.00 111.59 467 MET B O 1
ATOM 21073 N N . ALA B 1 468 ? 16.212 74.336 109.616 1.00 103.13 468 ALA B N 1
ATOM 21074 C CA . ALA B 1 468 ? 17.639 74.574 109.798 1.00 108.12 468 ALA B CA 1
ATOM 21075 C C . ALA B 1 468 ? 17.908 76.027 110.160 1.00 101.53 468 ALA B C 1
ATOM 21076 O O . ALA B 1 468 ? 18.792 76.314 110.971 1.00 101.69 468 ALA B O 1
ATOM 21083 N N . LEU B 1 469 ? 17.166 76.958 109.557 1.00 103.59 469 LEU B N 1
ATOM 21084 C CA . LEU B 1 469 ? 17.277 78.363 109.944 1.00 102.17 469 LEU B CA 1
ATOM 21085 C C . LEU B 1 469 ? 16.880 78.556 111.407 1.00 96.35 469 LEU B C 1
ATOM 21086 O O . LEU B 1 469 ? 17.581 79.229 112.178 1.00 119.66 469 LEU B O 1
ATOM 21102 N N . TRP B 1 470 ? 15.764 77.949 111.809 1.00 88.57 470 TRP B N 1
ATOM 21103 C CA . TRP B 1 470 ? 15.344 78.002 113.207 1.00 102.18 470 TRP B CA 1
ATOM 21104 C C . TRP B 1 470 ? 16.442 77.484 114.125 1.00 109.52 470 TRP B C 1
ATOM 21105 O O . TRP B 1 470 ? 16.863 78.156 115.081 1.00 98.69 470 TRP B O 1
ATOM 21126 N N . PHE B 1 471 ? 16.922 76.279 113.833 1.00 109.04 471 PHE B N 1
ATOM 21127 C CA . PHE B 1 471 ? 17.950 75.644 114.640 1.00 102.17 471 PHE B CA 1
ATOM 21128 C C . PHE B 1 471 ? 19.202 76.501 114.712 1.00 102.32 471 PHE B C 1
ATOM 21129 O O . PHE B 1 471 ? 19.839 76.594 115.768 1.00 112.65 471 PHE B O 1
ATOM 21146 N N . PHE B 1 472 ? 19.572 77.137 113.598 1.00 102.84 472 PHE B N 1
ATOM 21147 C CA . PHE B 1 472 ? 20.770 77.965 113.571 1.00 107.59 472 PHE B CA 1
ATOM 21148 C C . PHE B 1 472 ? 20.615 79.185 114.462 1.00 105.82 472 PHE B C 1
ATOM 21149 O O . PHE B 1 472 ? 21.556 79.574 115.163 1.00 114.41 472 PHE B O 1
ATOM 21166 N N . VAL B 1 473 ? 19.443 79.818 114.429 1.00 101.94 473 VAL B N 1
ATOM 21167 C CA . VAL B 1 473 ? 19.233 80.972 115.297 1.00 113.98 473 VAL B CA 1
ATOM 21168 C C . VAL B 1 473 ? 19.273 80.552 116.759 1.00 112.79 473 VAL B C 1
ATOM 21169 O O . VAL B 1 473 ? 19.726 81.315 117.622 1.00 131.87 473 VAL B O 1
ATOM 21182 N N . LEU B 1 474 ? 18.803 79.342 117.068 1.00 101.50 474 LEU B N 1
ATOM 21183 C CA . LEU B 1 474 ? 18.874 78.883 118.453 1.00 98.73 474 LEU B CA 1
ATOM 21184 C C . LEU B 1 474 ? 20.308 78.596 118.886 1.00 95.36 474 LEU B C 1
ATOM 21185 O O . LEU B 1 474 ? 20.709 78.964 119.994 1.00 107.69 474 LEU B O 1
ATOM 21201 N N . GLN B 1 475 ? 21.089 77.928 118.034 1.00 98.82 475 GLN B N 1
ATOM 21202 C CA . GLN B 1 475 ? 22.419 77.474 118.427 1.00 115.60 475 GLN B CA 1
ATOM 21203 C C . GLN B 1 475 ? 23.485 78.557 118.328 1.00 131.05 475 GLN B C 1
ATOM 21204 O O . GLN B 1 475 ? 24.506 78.464 119.019 1.00 145.87 475 GLN B O 1
ATOM 21218 N N . ASN B 1 476 ? 23.277 79.576 117.500 1.00 114.77 476 ASN B N 1
ATOM 21219 C CA . ASN B 1 476 ? 24.249 80.654 117.322 1.00 121.83 476 ASN B CA 1
ATOM 21220 C C . ASN B 1 476 ? 23.562 81.994 117.541 1.00 138.16 476 ASN B C 1
ATOM 21221 O O . ASN B 1 476 ? 23.531 82.847 116.651 1.00 170.44 476 ASN B O 1
ATOM 21232 N N . PRO B 1 477 ? 22.992 82.211 118.722 1.00 156.98 477 PRO B N 1
ATOM 21233 C CA . PRO B 1 477 ? 22.448 83.534 119.029 1.00 153.46 477 PRO B CA 1
ATOM 21234 C C . PRO B 1 477 ? 23.589 84.520 119.159 1.00 150.67 477 PRO B C 1
ATOM 21235 O O . PRO B 1 477 ? 24.712 84.162 119.521 1.00 107.81 477 PRO B O 1
ATOM 21246 N N . LEU B 1 478 ? 23.301 85.770 118.815 1.00 180.31 478 LEU B N 1
ATOM 21247 C CA . LEU B 1 478 ? 24.256 86.870 118.820 1.00 186.45 478 LEU B CA 1
ATOM 21248 C C . LEU B 1 478 ? 25.298 86.710 117.717 1.00 168.06 478 LEU B C 1
ATOM 21249 O O . LEU B 1 478 ? 26.139 87.599 117.543 1.00 171.62 478 LEU B O 1
ATOM 21265 N N . LYS B 1 479 ? 25.286 85.597 116.982 1.00 171.43 479 LYS B N 1
ATOM 21266 C CA . LYS B 1 479 ? 25.874 85.593 115.648 1.00 151.66 479 LYS B CA 1
ATOM 21267 C C . LYS B 1 479 ? 24.880 86.233 114.691 1.00 145.68 479 LYS B C 1
ATOM 21268 O O . LYS B 1 479 ? 25.269 86.801 113.665 1.00 143.84 479 LYS B O 1
ATOM 21287 N N . THR B 1 480 ? 23.592 86.107 115.023 1.00 135.20 480 THR B N 1
ATOM 21288 C CA . THR B 1 480 ? 22.502 86.886 114.459 1.00 144.20 480 THR B CA 1
ATOM 21289 C C . THR B 1 480 ? 21.623 87.333 115.621 1.00 154.91 480 THR B C 1
ATOM 21290 O O . THR B 1 480 ? 21.408 86.573 116.571 1.00 157.31 480 THR B O 1
ATOM 21301 N N . LYS B 1 481 ? 21.117 88.557 115.547 1.00 147.14 481 LYS B N 1
ATOM 21302 C CA . LYS B 1 481 ? 20.158 89.054 116.534 1.00 150.04 481 LYS B CA 1
ATOM 21303 C C . LYS B 1 481 ? 18.730 88.928 116.003 1.00 136.33 481 LYS B C 1
ATOM 21304 O O . LYS B 1 481 ? 17.988 89.903 115.891 1.00 139.72 481 LYS B O 1
ATOM 21323 N N . LEU B 1 482 ? 18.336 87.697 115.698 1.00 131.51 482 LEU B N 1
ATOM 21324 C CA . LEU B 1 482 ? 17.042 87.432 115.094 1.00 135.89 482 LEU B CA 1
ATOM 21325 C C . LEU B 1 482 ? 16.250 86.444 115.938 1.00 137.28 482 LEU B C 1
ATOM 21326 O O . LEU B 1 482 ? 16.803 85.702 116.752 1.00 137.09 482 LEU B O 1
ATOM 21342 N N . THR B 1 483 ? 14.942 86.465 115.748 1.00 125.47 483 THR B N 1
ATOM 21343 C CA . THR B 1 483 ? 14.100 85.433 116.328 1.00 118.28 483 THR B CA 1
ATOM 21344 C C . THR B 1 483 ? 14.180 84.170 115.480 1.00 117.03 483 THR B C 1
ATOM 21345 O O . THR B 1 483 ? 14.239 84.257 114.253 1.00 118.66 483 THR B O 1
ATOM 21356 N N . PRO B 1 484 ? 14.174 82.987 116.094 1.00 117.59 484 PRO B N 1
ATOM 21357 C CA . PRO B 1 484 ? 13.981 81.772 115.288 1.00 123.23 484 PRO B CA 1
ATOM 21358 C C . PRO B 1 484 ? 12.729 81.846 114.434 1.00 119.48 484 PRO B C 1
ATOM 21359 O O . PRO B 1 484 ? 12.711 81.375 113.289 1.00 132.96 484 PRO B O 1
ATOM 21370 N N . GLU B 1 485 ? 11.669 82.441 114.981 1.00 130.84 485 GLU B N 1
ATOM 21371 C CA . GLU B 1 485 ? 10.437 82.637 114.230 1.00 139.42 485 GLU B CA 1
ATOM 21372 C C . GLU B 1 485 ? 10.652 83.455 112.966 1.00 123.20 485 GLU B C 1
ATOM 21373 O O . GLU B 1 485 ? 9.979 83.213 111.958 1.00 102.51 485 GLU B O 1
ATOM 21385 N N . ARG B 1 486 ? 11.568 84.427 112.994 1.00 125.09 486 ARG B N 1
ATOM 21386 C CA . ARG B 1 486 ? 11.745 85.311 111.847 1.00 136.63 486 ARG B CA 1
ATOM 21387 C C . ARG B 1 486 ? 12.680 84.735 110.790 1.00 129.04 486 ARG B C 1
ATOM 21388 O O . ARG B 1 486 ? 12.436 84.918 109.593 1.00 109.06 486 ARG B O 1
ATOM 21409 N N . ALA B 1 487 ? 13.756 84.061 111.204 1.00 135.28 487 ALA B N 1
ATOM 21410 C CA . ALA B 1 487 ? 14.635 83.417 110.233 1.00 126.83 487 ALA B CA 1
ATOM 21411 C C . ALA B 1 487 ? 13.839 82.485 109.330 1.00 110.00 487 ALA B C 1
ATOM 21412 O O . ALA B 1 487 ? 14.037 82.467 108.110 1.00 121.92 487 ALA B O 1
ATOM 21419 N N . ARG B 1 488 ? 12.930 81.705 109.919 1.00 101.53 488 ARG B N 1
ATOM 21420 C CA . ARG B 1 488 ? 12.016 80.870 109.149 1.00 111.66 488 ARG B CA 1
ATOM 21421 C C . ARG B 1 488 ? 11.514 81.574 107.894 1.00 123.66 488 ARG B C 1
ATOM 21422 O O . ARG B 1 488 ? 11.495 80.993 106.802 1.00 118.67 488 ARG B O 1
ATOM 21443 N N . LYS B 1 489 ? 11.102 82.830 108.034 1.00 110.23 489 LYS B N 1
ATOM 21444 C CA . LYS B 1 489 ? 10.535 83.590 106.921 1.00 121.91 489 LYS B CA 1
ATOM 21445 C C . LYS B 1 489 ? 11.630 84.365 106.186 1.00 115.48 489 LYS B C 1
ATOM 21446 O O . LYS B 1 489 ? 11.629 85.594 106.100 1.00 135.21 489 LYS B O 1
ATOM 21465 N N . LEU B 1 490 ? 12.585 83.606 105.656 1.00 114.37 490 LEU B N 1
ATOM 21466 C CA . LEU B 1 490 ? 13.677 84.179 104.880 1.00 124.20 490 LEU B CA 1
ATOM 21467 C C . LEU B 1 490 ? 13.198 84.475 103.465 1.00 132.81 490 LEU B C 1
ATOM 21468 O O . LEU B 1 490 ? 12.596 83.617 102.811 1.00 129.62 490 LEU B O 1
ATOM 21484 N N . GLY B 1 491 ? 13.464 85.692 102.997 1.00 140.02 491 GLY B N 1
ATOM 21485 C CA . GLY B 1 491 ? 13.049 86.101 101.671 1.00 147.20 491 GLY B CA 1
ATOM 21486 C C . GLY B 1 491 ? 13.560 85.184 100.581 1.00 156.48 491 GLY B C 1
ATOM 21487 O O . GLY B 1 491 ? 14.745 84.839 100.549 1.00 175.56 491 GLY B O 1
ATOM 21491 N N . GLY B 1 492 ? 12.678 84.784 99.682 1.00 158.14 492 GLY B N 1
ATOM 21492 C CA . GLY B 1 492 ? 13.043 83.948 98.566 1.00 141.09 492 GLY B CA 1
ATOM 21493 C C . GLY B 1 492 ? 11.931 82.976 98.252 1.00 136.64 492 GLY B C 1
ATOM 21494 O O . GLY B 1 492 ? 10.836 83.048 98.808 1.00 138.65 492 GLY B O 1
ATOM 21498 N N . ARG B 1 493 ? 12.236 82.049 97.346 1.00 137.75 493 ARG B N 1
ATOM 21499 C CA . ARG B 1 493 ? 11.265 81.096 96.829 1.00 140.86 493 ARG B CA 1
ATOM 21500 C C . ARG B 1 493 ? 11.946 79.748 96.672 1.00 137.44 493 ARG B C 1
ATOM 21501 O O . ARG B 1 493 ? 13.023 79.661 96.075 1.00 124.79 493 ARG B O 1
ATOM 21522 N N . LEU B 1 494 ? 11.324 78.702 97.207 1.00 145.05 494 LEU B N 1
ATOM 21523 C CA . LEU B 1 494 ? 11.949 77.390 97.174 1.00 146.76 494 LEU B CA 1
ATOM 21524 C C . LEU B 1 494 ? 12.153 76.977 95.724 1.00 141.16 494 LEU B C 1
ATOM 21525 O O . LEU B 1 494 ? 11.227 77.042 94.911 1.00 159.95 494 LEU B O 1
ATOM 21541 N N . GLN B 1 495 ? 13.371 76.565 95.399 1.00 133.96 495 GLN B N 1
ATOM 21542 C CA . GLN B 1 495 ? 13.724 76.095 94.066 1.00 157.30 495 GLN B CA 1
ATOM 21543 C C . GLN B 1 495 ? 13.812 77.212 93.032 1.00 155.02 495 GLN B C 1
ATOM 21544 O O . GLN B 1 495 ? 13.764 76.944 91.826 1.00 140.08 495 GLN B O 1
ATOM 21558 N N . GLU B 1 496 ? 13.914 78.465 93.466 1.00 149.79 496 GLU B N 1
ATOM 21559 C CA . GLU B 1 496 ? 14.352 79.545 92.586 1.00 149.19 496 GLU B CA 1
ATOM 21560 C C . GLU B 1 496 ? 15.751 79.874 93.092 1.00 156.69 496 GLU B C 1
ATOM 21561 O O . GLU B 1 496 ? 15.921 80.698 93.994 1.00 153.28 496 GLU B O 1
ATOM 21573 N N . ARG B 1 497 ? 16.751 79.235 92.500 1.00 156.95 497 ARG B N 1
ATOM 21574 C CA . ARG B 1 497 ? 18.115 79.519 92.903 1.00 137.88 497 ARG B CA 1
ATOM 21575 C C . ARG B 1 497 ? 18.392 80.990 92.628 1.00 132.58 497 ARG B C 1
ATOM 21576 O O . ARG B 1 497 ? 17.731 81.627 91.805 1.00 149.92 497 ARG B O 1
ATOM 21597 N N . ARG B 1 498 ? 19.363 81.537 93.347 1.00 128.13 498 ARG B N 1
ATOM 21598 C CA . ARG B 1 498 ? 19.744 82.943 93.329 1.00 142.12 498 ARG B CA 1
ATOM 21599 C C . ARG B 1 498 ? 18.812 83.784 94.209 1.00 139.43 498 ARG B C 1
ATOM 21600 O O . ARG B 1 498 ? 19.083 84.970 94.404 1.00 132.07 498 ARG B O 1
ATOM 21621 N N . THR B 1 499 ? 17.728 83.217 94.746 1.00 140.31 499 THR B N 1
ATOM 21622 C CA . THR B 1 499 ? 17.075 83.932 95.835 1.00 139.89 499 THR B CA 1
ATOM 21623 C C . THR B 1 499 ? 17.590 83.347 97.146 1.00 130.61 499 THR B C 1
ATOM 21624 O O . THR B 1 499 ? 17.859 82.142 97.215 1.00 120.49 499 THR B O 1
ATOM 21635 N N . PRO B 1 500 ? 17.762 84.146 98.205 1.00 122.55 500 PRO B N 1
ATOM 21636 C CA . PRO B 1 500 ? 18.412 83.622 99.414 1.00 130.95 500 PRO B CA 1
ATOM 21637 C C . PRO B 1 500 ? 17.922 82.243 99.820 1.00 128.02 500 PRO B C 1
ATOM 21638 O O . PRO B 1 500 ? 18.728 81.332 100.036 1.00 123.66 500 PRO B O 1
ATOM 21649 N N . LEU B 1 501 ? 16.602 82.069 99.887 1.00 116.31 501 LEU B N 1
ATOM 21650 C CA . LEU B 1 501 ? 16.052 80.790 100.322 1.00 120.69 501 LEU B CA 1
ATOM 21651 C C . LEU B 1 501 ? 16.331 79.691 99.306 1.00 117.40 501 LEU B C 1
ATOM 21652 O O . LEU B 1 501 ? 16.686 78.567 99.681 1.00 114.22 501 LEU B O 1
ATOM 21668 N N . GLY B 1 502 ? 16.139 79.981 98.020 1.00 124.35 502 GLY B N 1
ATOM 21669 C CA . GLY B 1 502 ? 16.427 78.986 97.000 1.00 124.98 502 GLY B CA 1
ATOM 21670 C C . GLY B 1 502 ? 17.893 78.600 96.967 1.00 118.66 502 GLY B C 1
ATOM 21671 O O . GLY B 1 502 ? 18.234 77.420 96.841 1.00 124.64 502 GLY B O 1
ATOM 21675 N N . GLU B 1 503 ? 18.780 79.590 97.074 1.00 114.31 503 GLU B N 1
ATOM 21676 C CA . GLU B 1 503 ? 20.205 79.296 97.159 1.00 113.39 503 GLU B CA 1
ATOM 21677 C C . GLU B 1 503 ? 20.506 78.402 98.355 1.00 111.62 503 GLU B C 1
ATOM 21678 O O . GLU B 1 503 ? 21.276 77.442 98.247 1.00 110.03 503 GLU B O 1
ATOM 21690 N N . LEU B 1 504 ? 19.934 78.726 99.516 1.00 104.97 504 LEU B N 1
ATOM 21691 C CA . LEU B 1 504 ? 20.167 77.907 100.699 1.00 96.78 504 LEU B CA 1
ATOM 21692 C C . LEU B 1 504 ? 19.685 76.482 100.481 1.00 105.00 504 LEU B C 1
ATOM 21693 O O . LEU B 1 504 ? 20.356 75.527 100.877 1.00 108.95 504 LEU B O 1
ATOM 21709 N N . ASN B 1 505 ? 18.515 76.321 99.864 1.00 100.39 505 ASN B N 1
ATOM 21710 C CA . ASN B 1 505 ? 17.998 74.984 99.594 1.00 107.78 505 ASN B CA 1
ATOM 21711 C C . ASN B 1 505 ? 18.935 74.215 98.672 1.00 98.46 505 ASN B C 1
ATOM 21712 O O . ASN B 1 505 ? 19.201 73.026 98.882 1.00 85.87 505 ASN B O 1
ATOM 21723 N N . TRP B 1 506 ? 19.437 74.882 97.640 1.00 96.16 506 TRP B N 1
ATOM 21724 C CA . TRP B 1 506 ? 20.332 74.232 96.691 1.00 99.60 506 TRP B CA 1
ATOM 21725 C C . TRP B 1 506 ? 21.644 73.828 97.355 1.00 89.56 506 TRP B C 1
ATOM 21726 O O . TRP B 1 506 ? 22.140 72.709 97.150 1.00 96.72 506 TRP B O 1
ATOM 21747 N N . ILE B 1 507 ? 22.212 74.716 98.169 1.00 104.24 507 ILE B N 1
ATOM 21748 C CA . ILE B 1 507 ? 23.397 74.357 98.939 1.00 99.57 507 ILE B CA 1
ATOM 21749 C C . ILE B 1 507 ? 23.083 73.177 99.847 1.00 86.04 507 ILE B C 1
ATOM 21750 O O . ILE B 1 507 ? 23.897 72.263 100.009 1.00 71.69 507 ILE B O 1
ATOM 21766 N N . PHE B 1 508 ? 21.899 73.181 100.456 1.00 82.97 508 PHE B N 1
ATOM 21767 C CA . PHE B 1 508 ? 21.509 72.085 101.330 1.00 86.75 508 PHE B CA 1
ATOM 21768 C C . PHE B 1 508 ? 21.528 70.763 100.582 1.00 82.87 508 PHE B C 1
ATOM 21769 O O . PHE B 1 508 ? 22.073 69.765 101.071 1.00 90.82 508 PHE B O 1
ATOM 21786 N N . THR B 1 509 ? 20.913 70.733 99.400 1.00 82.74 509 THR B N 1
ATOM 21787 C CA . THR B 1 509 ? 20.876 69.493 98.634 1.00 89.94 509 THR B CA 1
ATOM 21788 C C . THR B 1 509 ? 22.283 69.043 98.286 1.00 87.38 509 THR B C 1
ATOM 21789 O O . THR B 1 509 ? 22.615 67.861 98.421 1.00 82.69 509 THR B O 1
ATOM 21800 N N . ALA B 1 510 ? 23.130 69.973 97.844 1.00 96.17 510 ALA B N 1
ATOM 21801 C CA . ALA B 1 510 ? 24.507 69.609 97.532 1.00 93.28 510 ALA B CA 1
ATOM 21802 C C . ALA B 1 510 ? 25.196 68.993 98.745 1.00 77.70 510 ALA B C 1
ATOM 21803 O O . ALA B 1 510 ? 25.864 67.953 98.640 1.00 81.80 510 ALA B O 1
ATOM 21810 N N . ILE B 1 511 ? 25.039 69.622 99.911 1.00 74.08 511 ILE B N 1
ATOM 21811 C CA . ILE B 1 511 ? 25.767 69.185 101.097 1.00 75.72 511 ILE B CA 1
ATOM 21812 C C . ILE B 1 511 ? 25.285 67.814 101.551 1.00 83.46 511 ILE B C 1
ATOM 21813 O O . ILE B 1 511 ? 26.090 66.910 101.798 1.00 98.85 511 ILE B O 1
ATOM 21829 N N . THR B 1 512 ? 23.972 67.630 101.672 1.00 85.97 512 THR B N 1
ATOM 21830 C CA . THR B 1 512 ? 23.482 66.332 102.125 1.00 88.21 512 THR B CA 1
ATOM 21831 C C . THR B 1 512 ? 23.821 65.241 101.116 1.00 86.64 512 THR B C 1
ATOM 21832 O O . THR B 1 512 ? 24.150 64.109 101.499 1.00 92.36 512 THR B O 1
ATOM 21843 N N . ASP B 1 513 ? 23.744 65.555 99.822 1.00 82.27 513 ASP B N 1
ATOM 21844 C CA . ASP B 1 513 ? 24.081 64.562 98.815 1.00 95.23 513 ASP B CA 1
ATOM 21845 C C . ASP B 1 513 ? 25.528 64.112 98.963 1.00 98.03 513 ASP B C 1
ATOM 21846 O O . ASP B 1 513 ? 25.814 62.912 98.936 1.00 95.60 513 ASP B O 1
ATOM 21855 N N . THR B 1 514 ? 26.460 65.060 99.133 1.00 98.82 514 THR B N 1
ATOM 21856 C CA . THR B 1 514 ? 27.855 64.653 99.299 1.00 96.12 514 THR B CA 1
ATOM 21857 C C . THR B 1 514 ? 28.079 63.932 100.621 1.00 91.44 514 THR B C 1
ATOM 21858 O O . THR B 1 514 ? 28.935 63.044 100.700 1.00 92.67 514 THR B O 1
ATOM 21869 N N . ILE B 1 515 ? 27.346 64.305 101.671 1.00 91.95 515 ILE B N 1
ATOM 21870 C CA . ILE B 1 515 ? 27.453 63.578 102.932 1.00 94.71 515 ILE B CA 1
ATOM 21871 C C . ILE B 1 515 ? 27.116 62.112 102.711 1.00 99.13 515 ILE B C 1
ATOM 21872 O O . ILE B 1 515 ? 27.864 61.210 103.112 1.00 98.73 515 ILE B O 1
ATOM 21888 N N . ALA B 1 516 ? 25.983 61.853 102.061 1.00 94.93 516 ALA B N 1
ATOM 21889 C CA . ALA B 1 516 ? 25.608 60.474 101.779 1.00 98.07 516 ALA B CA 1
ATOM 21890 C C . ALA B 1 516 ? 26.646 59.801 100.891 1.00 100.33 516 ALA B C 1
ATOM 21891 O O . ALA B 1 516 ? 27.099 58.687 101.175 1.00 121.34 516 ALA B O 1
ATOM 21898 N N . TRP B 1 517 ? 27.040 60.477 99.812 1.00 97.79 517 TRP B N 1
ATOM 21899 C CA . TRP B 1 517 ? 28.023 59.933 98.882 1.00 102.99 517 TRP B CA 1
ATOM 21900 C C . TRP B 1 517 ? 29.296 59.502 99.596 1.00 102.64 517 TRP B C 1
ATOM 21901 O O . TRP B 1 517 ? 29.915 58.496 99.229 1.00 107.69 517 TRP B O 1
ATOM 21922 N N . THR B 1 518 ? 29.701 60.252 100.620 1.00 95.49 518 THR B N 1
ATOM 21923 C CA . THR B 1 518 ? 30.919 59.938 101.356 1.00 98.50 518 THR B CA 1
ATOM 21924 C C . THR B 1 518 ? 30.711 58.799 102.345 1.00 115.38 518 THR B C 1
ATOM 21925 O O . THR B 1 518 ? 31.509 57.857 102.398 1.00 129.51 518 THR B O 1
ATOM 21936 N N . THR B 1 519 ? 29.660 58.884 103.151 1.00 108.99 519 THR B N 1
ATOM 21937 C CA . THR B 1 519 ? 29.524 58.054 104.338 1.00 106.68 519 THR B CA 1
ATOM 21938 C C . THR B 1 519 ? 28.824 56.727 104.075 1.00 104.54 519 THR B C 1
ATOM 21939 O O . THR B 1 519 ? 28.680 55.930 105.008 1.00 107.54 519 THR B O 1
ATOM 21950 N N . LEU B 1 520 ? 28.399 56.463 102.848 1.00 114.74 520 LEU B N 1
ATOM 21951 C CA . LEU B 1 520 ? 27.641 55.271 102.506 1.00 115.49 520 LEU B CA 1
ATOM 21952 C C . LEU B 1 520 ? 28.240 54.601 101.283 1.00 123.05 520 LEU B C 1
ATOM 21953 O O . LEU B 1 520 ? 28.921 55.247 100.479 1.00 151.00 520 LEU B O 1
ATOM 21969 N N . PRO B 1 521 ? 28.009 53.304 101.116 1.00 121.53 521 PRO B N 1
ATOM 21970 C CA . PRO B 1 521 ? 28.502 52.612 99.923 1.00 132.87 521 PRO B CA 1
ATOM 21971 C C . PRO B 1 521 ? 27.629 52.926 98.717 1.00 138.96 521 PRO B C 1
ATOM 21972 O O . PRO B 1 521 ? 26.461 53.300 98.838 1.00 150.72 521 PRO B O 1
ATOM 21983 N N . ARG B 1 522 ? 28.221 52.763 97.531 1.00 148.03 522 ARG B N 1
ATOM 21984 C CA . ARG B 1 522 ? 27.507 53.135 96.314 1.00 149.73 522 ARG B CA 1
ATOM 21985 C C . ARG B 1 522 ? 26.162 52.427 96.231 1.00 150.21 522 ARG B C 1
ATOM 21986 O O . ARG B 1 522 ? 25.176 53.009 95.768 1.00 126.89 522 ARG B O 1
ATOM 22007 N N . ASP B 1 523 ? 26.099 51.171 96.676 1.00 161.21 523 ASP B N 1
ATOM 22008 C CA . ASP B 1 523 ? 24.840 50.435 96.645 1.00 164.29 523 ASP B CA 1
ATOM 22009 C C . ASP B 1 523 ? 23.710 51.260 97.255 1.00 148.85 523 ASP B C 1
ATOM 22010 O O . ASP B 1 523 ? 22.748 51.630 96.571 1.00 128.35 523 ASP B O 1
ATOM 22019 N N . LEU B 1 524 ? 23.836 51.587 98.544 1.00 125.22 524 LEU B N 1
ATOM 22020 C CA . LEU B 1 524 ? 22.769 52.295 99.240 1.00 123.26 524 LEU B CA 1
ATOM 22021 C C . LEU B 1 524 ? 22.574 53.694 98.677 1.00 123.03 524 LEU B C 1
ATOM 22022 O O . LEU B 1 524 ? 21.439 54.160 98.522 1.00 134.60 524 LEU B O 1
ATOM 22038 N N . PHE B 1 525 ? 23.672 54.392 98.392 1.00 139.80 525 PHE B N 1
ATOM 22039 C CA . PHE B 1 525 ? 23.548 55.738 97.854 1.00 129.67 525 PHE B CA 1
ATOM 22040 C C . PHE B 1 525 ? 22.669 55.730 96.614 1.00 124.39 525 PHE B C 1
ATOM 22041 O O . PHE B 1 525 ? 21.690 56.474 96.526 1.00 112.60 525 PHE B O 1
ATOM 22058 N N . ARG B 1 526 ? 22.978 54.855 95.657 1.00 118.21 526 ARG B N 1
ATOM 22059 C CA . ARG B 1 526 ? 22.192 54.818 94.433 1.00 124.13 526 ARG B CA 1
ATOM 22060 C C . ARG B 1 526 ? 20.780 54.324 94.700 1.00 135.42 526 ARG B C 1
ATOM 22061 O O . ARG B 1 526 ? 19.834 54.788 94.055 1.00 138.48 526 ARG B O 1
ATOM 22082 N N . LYS B 1 527 ? 20.608 53.402 95.651 1.00 133.10 527 LYS B N 1
ATOM 22083 C CA . LYS B 1 527 ? 19.282 52.838 95.857 1.00 135.69 527 LYS B CA 1
ATOM 22084 C C . LYS B 1 527 ? 18.328 53.830 96.512 1.00 125.56 527 LYS B C 1
ATOM 22085 O O . LYS B 1 527 ? 17.116 53.753 96.282 1.00 139.47 527 LYS B O 1
ATOM 22104 N N . PHE B 1 528 ? 18.832 54.760 97.320 1.00 117.92 528 PHE B N 1
ATOM 22105 C CA . PHE B 1 528 ? 17.935 55.653 98.045 1.00 126.22 528 PHE B CA 1
ATOM 22106 C C . PHE B 1 528 ? 18.040 57.119 97.661 1.00 126.58 528 PHE B C 1
ATOM 22107 O O . PHE B 1 528 ? 17.021 57.808 97.679 1.00 109.31 528 PHE B O 1
ATOM 22124 N N . PHE B 1 529 ? 19.222 57.618 97.324 1.00 128.65 529 PHE B N 1
ATOM 22125 C CA . PHE B 1 529 ? 19.391 59.020 96.976 1.00 127.32 529 PHE B CA 1
ATOM 22126 C C . PHE B 1 529 ? 19.344 59.280 95.474 1.00 130.97 529 PHE B C 1
ATOM 22127 O O . PHE B 1 529 ? 19.478 60.435 95.061 1.00 146.92 529 PHE B O 1
ATOM 22144 N N . ARG B 1 530 ? 19.180 58.241 94.647 1.00 127.67 530 ARG B N 1
ATOM 22145 C CA . ARG B 1 530 ? 19.045 58.423 93.207 1.00 126.48 530 ARG B CA 1
ATOM 22146 C C . ARG B 1 530 ? 17.846 57.708 92.601 1.00 128.73 530 ARG B C 1
ATOM 22147 O O . ARG B 1 530 ? 17.535 57.960 91.432 1.00 147.89 530 ARG B O 1
ATOM 22168 N N . GLN B 1 531 ? 17.156 56.846 93.349 1.00 139.93 531 GLN B N 1
ATOM 22169 C CA . GLN B 1 531 ? 16.088 56.043 92.763 1.00 137.35 531 GLN B CA 1
ATOM 22170 C C . GLN B 1 531 ? 14.802 56.848 92.600 1.00 127.72 531 GLN B C 1
ATOM 22171 O O . GLN B 1 531 ? 14.274 56.974 91.490 1.00 125.98 531 GLN B O 1
ATOM 22185 N N . ASP B 1 532 ? 14.279 57.397 93.696 1.00 115.50 532 ASP B N 1
ATOM 22186 C CA . ASP B 1 532 ? 12.990 58.077 93.690 1.00 122.43 532 ASP B CA 1
ATOM 22187 C C . ASP B 1 532 ? 13.110 59.433 94.369 1.00 116.25 532 ASP B C 1
ATOM 22188 O O . ASP B 1 532 ? 13.858 59.587 95.340 1.00 110.78 532 ASP B O 1
ATOM 22197 N N . LEU B 1 533 ? 12.358 60.413 93.855 1.00 115.83 533 LEU B N 1
ATOM 22198 C CA . LEU B 1 533 ? 12.405 61.764 94.409 1.00 127.19 533 LEU B CA 1
ATOM 22199 C C . LEU B 1 533 ? 11.983 61.790 95.871 1.00 132.22 533 LEU B C 1
ATOM 22200 O O . LEU B 1 533 ? 12.677 62.360 96.715 1.00 139.27 533 LEU B O 1
ATOM 22216 N N . MET B 1 534 ? 10.822 61.215 96.182 1.00 129.00 534 MET B N 1
ATOM 22217 C CA . MET B 1 534 ? 10.295 61.291 97.542 1.00 123.92 534 MET B CA 1
ATOM 22218 C C . MET B 1 534 ? 11.226 60.577 98.515 1.00 112.63 534 MET B C 1
ATOM 22219 O O . MET B 1 534 ? 11.571 61.110 99.580 1.00 124.30 534 MET B O 1
ATOM 22233 N N . VAL B 1 535 ? 11.672 59.377 98.140 1.00 108.83 535 VAL B N 1
ATOM 22234 C CA . VAL B 1 535 ? 12.567 58.600 98.992 1.00 116.62 535 VAL B CA 1
ATOM 22235 C C . VAL B 1 535 ? 13.852 59.374 99.251 1.00 117.36 535 VAL B C 1
ATOM 22236 O O . VAL B 1 535 ? 14.306 59.511 100.396 1.00 111.29 535 VAL B O 1
ATOM 22249 N N . ALA B 1 536 ? 14.469 59.875 98.181 1.00 118.30 536 ALA B N 1
ATOM 22250 C CA . ALA B 1 536 ? 15.728 60.593 98.323 1.00 116.69 536 ALA B CA 1
ATOM 22251 C C . ALA B 1 536 ? 15.552 61.871 99.131 1.00 105.45 536 ALA B C 1
ATOM 22252 O O . ALA B 1 536 ? 16.390 62.199 99.976 1.00 116.16 536 ALA B O 1
ATOM 22259 N N . ALA B 1 537 ? 14.493 62.628 98.853 1.00 100.46 537 ALA B N 1
ATOM 22260 C CA . ALA B 1 537 ? 14.219 63.838 99.616 1.00 112.16 537 ALA B CA 1
ATOM 22261 C C . ALA B 1 537 ? 14.158 63.530 101.103 1.00 98.46 537 ALA B C 1
ATOM 22262 O O . ALA B 1 537 ? 14.765 64.229 101.924 1.00 92.71 537 ALA B O 1
ATOM 22269 N N . LEU B 1 538 ? 13.426 62.477 101.468 1.00 102.67 538 LEU B N 1
ATOM 22270 C CA . LEU B 1 538 ? 13.256 62.190 102.886 1.00 107.62 538 LEU B CA 1
ATOM 22271 C C . LEU B 1 538 ? 14.555 61.701 103.513 1.00 107.15 538 LEU B C 1
ATOM 22272 O O . LEU B 1 538 ? 14.857 62.058 104.649 1.00 110.27 538 LEU B O 1
ATOM 22288 N N . PHE B 1 539 ? 15.342 60.891 102.801 1.00 99.91 539 PHE B N 1
ATOM 22289 C CA . PHE B 1 539 ? 16.622 60.458 103.366 1.00 104.96 539 PHE B CA 1
ATOM 22290 C C . PHE B 1 539 ? 17.589 61.631 103.527 1.00 103.35 539 PHE B C 1
ATOM 22291 O O . PHE B 1 539 ? 18.280 61.753 104.553 1.00 93.35 539 PHE B O 1
ATOM 22308 N N . ARG B 1 540 ? 17.663 62.497 102.519 1.00 107.43 540 ARG B N 1
ATOM 22309 C CA . ARG B 1 540 ? 18.494 63.687 102.625 1.00 109.56 540 ARG B CA 1
ATOM 22310 C C . ARG B 1 540 ? 18.089 64.514 103.838 1.00 105.40 540 ARG B C 1
ATOM 22311 O O . ARG B 1 540 ? 18.933 64.892 104.659 1.00 97.31 540 ARG B O 1
ATOM 22332 N N . ASN B 1 541 ? 16.790 64.784 103.981 1.00 94.68 541 ASN B N 1
ATOM 22333 C CA . ASN B 1 541 ? 16.321 65.577 105.112 1.00 89.45 541 ASN B CA 1
ATOM 22334 C C . ASN B 1 541 ? 16.482 64.816 106.421 1.00 91.97 541 ASN B C 1
ATOM 22335 O O . ASN B 1 541 ? 16.624 65.420 107.494 1.00 122.15 541 ASN B O 1
ATOM 22346 N N . PHE B 1 542 ? 16.493 63.490 106.350 1.00 85.77 542 PHE B N 1
ATOM 22347 C CA . PHE B 1 542 ? 16.739 62.681 107.530 1.00 89.68 542 PHE B CA 1
ATOM 22348 C C . PHE B 1 542 ? 18.167 62.838 108.021 1.00 89.42 542 PHE B C 1
ATOM 22349 O O . PHE B 1 542 ? 18.430 62.660 109.210 1.00 77.05 542 PHE B O 1
ATOM 22366 N N . LEU B 1 543 ? 19.105 63.145 107.126 1.00 93.40 543 LEU B N 1
ATOM 22367 C CA . LEU B 1 543 ? 20.453 63.466 107.599 1.00 100.67 543 LEU B CA 1
ATOM 22368 C C . LEU B 1 543 ? 20.437 64.712 108.488 1.00 96.64 543 LEU B C 1
ATOM 22369 O O . LEU B 1 543 ? 21.085 64.750 109.547 1.00 89.66 543 LEU B O 1
ATOM 22385 N N . LEU B 1 544 ? 19.681 65.736 108.085 1.00 91.60 544 LEU B N 1
ATOM 22386 C CA . LEU B 1 544 ? 19.481 66.891 108.954 1.00 88.43 544 LEU B CA 1
ATOM 22387 C C . LEU B 1 544 ? 18.835 66.478 110.268 1.00 86.24 544 LEU B C 1
ATOM 22388 O O . LEU B 1 544 ? 19.196 66.984 111.337 1.00 98.33 544 LEU B O 1
ATOM 22404 N N . ALA B 1 545 ? 17.851 65.582 110.202 1.00 84.78 545 ALA B N 1
ATOM 22405 C CA . ALA B 1 545 ? 17.248 65.087 111.435 1.00 93.60 545 ALA B CA 1
ATOM 22406 C C . ALA B 1 545 ? 18.303 64.455 112.334 1.00 85.27 545 ALA B C 1
ATOM 22407 O O . ALA B 1 545 ? 18.339 64.714 113.542 1.00 86.04 545 ALA B O 1
ATOM 22414 N N . GLN B 1 546 ? 19.180 63.635 111.754 1.00 78.23 546 GLN B N 1
ATOM 22415 C CA . GLN B 1 546 ? 20.262 63.030 112.521 1.00 92.49 546 GLN B CA 1
ATOM 22416 C C . GLN B 1 546 ? 21.098 64.097 113.210 1.00 90.55 546 GLN B C 1
ATOM 22417 O O . GLN B 1 546 ? 21.568 63.898 114.336 1.00 90.72 546 GLN B O 1
ATOM 22431 N N . ARG B 1 547 ? 21.299 65.237 112.542 1.00 93.02 547 ARG B N 1
ATOM 22432 C CA . ARG B 1 547 ? 22.122 66.291 113.136 1.00 107.73 547 ARG B CA 1
ATOM 22433 C C . ARG B 1 547 ? 21.399 67.055 114.245 1.00 92.77 547 ARG B C 1
ATOM 22434 O O . ARG B 1 547 ? 22.018 67.416 115.253 1.00 94.06 547 ARG B O 1
ATOM 22455 N N . ILE B 1 548 ? 20.107 67.324 114.081 1.00 92.74 548 ILE B N 1
ATOM 22456 C CA . ILE B 1 548 ? 19.407 68.233 114.989 1.00 100.61 548 ILE B CA 1
ATOM 22457 C C . ILE B 1 548 ? 18.820 67.494 116.183 1.00 109.77 548 ILE B C 1
ATOM 22458 O O . ILE B 1 548 ? 18.962 67.932 117.325 1.00 119.34 548 ILE B O 1
ATOM 22474 N N . MET B 1 549 ? 18.154 66.370 115.949 1.00 103.51 549 MET B N 1
ATOM 22475 C CA . MET B 1 549 ? 17.389 65.736 117.018 1.00 105.02 549 MET B CA 1
ATOM 22476 C C . MET B 1 549 ? 18.209 65.436 118.267 1.00 101.77 549 MET B C 1
ATOM 22477 O O . MET B 1 549 ? 17.681 65.621 119.378 1.00 112.82 549 MET B O 1
ATOM 22491 N N . PRO B 1 550 ? 19.454 64.960 118.179 1.00 97.76 550 PRO B N 1
ATOM 22492 C CA . PRO B 1 550 ? 20.167 64.556 119.400 1.00 103.63 550 PRO B CA 1
ATOM 22493 C C . PRO B 1 550 ? 20.617 65.693 120.309 1.00 105.32 550 PRO B C 1
ATOM 22494 O O . PRO B 1 550 ? 20.945 65.418 121.471 1.00 123.50 550 PRO B O 1
ATOM 22505 N N . VAL B 1 551 ? 20.666 66.948 119.846 1.00 110.87 551 VAL B N 1
ATOM 22506 C CA . VAL B 1 551 ? 20.931 68.028 120.797 1.00 117.18 551 VAL B CA 1
ATOM 22507 C C . VAL B 1 551 ? 19.761 68.154 121.763 1.00 120.50 551 VAL B C 1
ATOM 22508 O O . VAL B 1 551 ? 19.920 68.646 122.886 1.00 148.26 551 VAL B O 1
ATOM 22521 N N . TYR B 1 552 ? 18.571 67.738 121.336 1.00 107.66 552 TYR B N 1
ATOM 22522 C CA . TYR B 1 552 ? 17.354 67.838 122.125 1.00 115.33 552 TYR B CA 1
ATOM 22523 C C . TYR B 1 552 ? 16.826 66.446 122.437 1.00 121.11 552 TYR B C 1
ATOM 22524 O O . TYR B 1 552 ? 15.624 66.184 122.369 1.00 161.15 552 TYR B O 1
ATOM 22542 N N . GLY B 1 553 ? 17.729 65.533 122.786 1.00 118.67 553 GLY B N 1
ATOM 22543 C CA . GLY B 1 553 ? 17.317 64.228 123.256 1.00 126.55 553 GLY B CA 1
ATOM 22544 C C . GLY B 1 553 ? 17.430 63.108 122.245 1.00 124.36 553 GLY B C 1
ATOM 22545 O O . GLY B 1 553 ? 18.512 62.564 122.010 1.00 150.28 553 GLY B O 1
ATOM 22549 N N . CYS B 1 554 ? 16.300 62.756 121.645 1.00 114.58 554 CYS B N 1
ATOM 22550 C CA . CYS B 1 554 ? 16.186 61.536 120.858 1.00 134.07 554 CYS B CA 1
ATOM 22551 C C . CYS B 1 554 ? 17.178 61.472 119.696 1.00 123.59 554 CYS B C 1
ATOM 22552 O O . CYS B 1 554 ? 17.582 62.488 119.122 1.00 93.64 554 CYS B O 1
ATOM 22560 N N . HIS B 1 555 ? 17.544 60.232 119.342 1.00 108.94 555 HIS B N 1
ATOM 22561 C CA . HIS B 1 555 ? 18.368 59.928 118.176 1.00 111.82 555 HIS B CA 1
ATOM 22562 C C . HIS B 1 555 ? 17.536 59.188 117.138 1.00 108.64 555 HIS B C 1
ATOM 22563 O O . HIS B 1 555 ? 17.183 58.020 117.360 1.00 121.12 555 HIS B O 1
ATOM 22577 N N . PRO B 1 556 ? 17.209 59.798 115.999 1.00 110.96 556 PRO B N 1
ATOM 22578 C CA . PRO B 1 556 ? 16.356 59.114 115.017 1.00 119.89 556 PRO B CA 1
ATOM 22579 C C . PRO B 1 556 ? 16.974 57.830 114.489 1.00 115.29 556 PRO B C 1
ATOM 22580 O O . PRO B 1 556 ? 18.196 57.699 114.396 1.00 105.15 556 PRO B O 1
ATOM 22591 N N . GLN B 1 557 ? 16.102 56.890 114.110 1.00 117.40 557 GLN B N 1
ATOM 22592 C CA . GLN B 1 557 ? 16.492 55.630 113.489 1.00 124.11 557 GLN B CA 1
ATOM 22593 C C . GLN B 1 557 ? 15.791 55.446 112.143 1.00 119.93 557 GLN B C 1
ATOM 22594 O O . GLN B 1 557 ? 14.858 56.172 111.791 1.00 104.53 557 GLN B O 1
ATOM 22608 N N . SER B 1 558 ? 16.263 54.450 111.392 1.00 122.10 558 SER B N 1
ATOM 22609 C CA . SER B 1 558 ? 15.862 54.244 110.005 1.00 128.47 558 SER B CA 1
ATOM 22610 C C . SER B 1 558 ? 16.097 52.785 109.646 1.00 128.84 558 SER B C 1
ATOM 22611 O O . SER B 1 558 ? 17.154 52.239 109.976 1.00 120.67 558 SER B O 1
ATOM 22619 N N . TYR B 1 559 ? 15.131 52.154 108.965 1.00 118.45 559 TYR B N 1
ATOM 22620 C CA . TYR B 1 559 ? 15.249 50.711 108.771 1.00 151.42 559 TYR B CA 1
ATOM 22621 C C . TYR B 1 559 ? 16.506 50.348 107.993 1.00 160.22 559 TYR B C 1
ATOM 22622 O O . TYR B 1 559 ? 17.302 49.533 108.494 1.00 204.76 559 TYR B O 1
ATOM 22640 N N . PRO B 1 560 ? 16.765 50.892 106.808 1.00 136.82 560 PRO B N 1
ATOM 22641 C CA . PRO B 1 560 ? 18.126 50.779 106.276 1.00 123.36 560 PRO B CA 1
ATOM 22642 C C . PRO B 1 560 ? 19.029 51.654 107.124 1.00 132.99 560 PRO B C 1
ATOM 22643 O O . PRO B 1 560 ? 18.982 52.884 107.030 1.00 162.76 560 PRO B O 1
ATOM 22654 N N . GLU B 1 561 ? 19.839 51.034 107.972 1.00 130.68 561 GLU B N 1
ATOM 22655 C CA . GLU B 1 561 ? 20.550 51.766 109.010 1.00 139.82 561 GLU B CA 1
ATOM 22656 C C . GLU B 1 561 ? 21.708 52.541 108.398 1.00 135.96 561 GLU B C 1
ATOM 22657 O O . GLU B 1 561 ? 22.594 51.954 107.768 1.00 148.42 561 GLU B O 1
ATOM 22669 N N . LEU B 1 562 ? 21.698 53.863 108.579 1.00 134.02 562 LEU B N 1
ATOM 22670 C CA . LEU B 1 562 ? 22.757 54.707 108.052 1.00 125.66 562 LEU B CA 1
ATOM 22671 C C . LEU B 1 562 ? 23.718 55.110 109.168 1.00 123.80 562 LEU B C 1
ATOM 22672 O O . LEU B 1 562 ? 23.322 55.198 110.334 1.00 149.79 562 LEU B O 1
ATOM 22688 N N . PRO B 1 563 ? 24.994 55.335 108.859 1.00 120.37 563 PRO B N 1
ATOM 22689 C CA . PRO B 1 563 ? 25.928 55.827 109.881 1.00 132.45 563 PRO B CA 1
ATOM 22690 C C . PRO B 1 563 ? 25.457 57.148 110.471 1.00 137.53 563 PRO B C 1
ATOM 22691 O O . PRO B 1 563 ? 24.591 57.832 109.924 1.00 152.26 563 PRO B O 1
ATOM 22702 N N . ASP B 1 564 ? 26.067 57.528 111.598 1.00 122.54 564 ASP B N 1
ATOM 22703 C CA . ASP B 1 564 ? 25.457 58.554 112.443 1.00 146.22 564 ASP B CA 1
ATOM 22704 C C . ASP B 1 564 ? 25.448 59.916 111.761 1.00 154.68 564 ASP B C 1
ATOM 22705 O O . ASP B 1 564 ? 24.481 60.673 111.897 1.00 197.73 564 ASP B O 1
ATOM 22714 N N . THR B 1 565 ? 26.513 60.255 111.037 1.00 143.72 565 THR B N 1
ATOM 22715 C CA . THR B 1 565 ? 26.512 61.434 110.175 1.00 131.10 565 THR B CA 1
ATOM 22716 C C . THR B 1 565 ? 26.468 62.754 110.946 1.00 127.37 565 THR B C 1
ATOM 22717 O O . THR B 1 565 ? 26.623 63.821 110.342 1.00 97.59 565 THR B O 1
ATOM 22728 N N . ARG B 1 566 ? 26.314 62.708 112.273 1.00 143.94 566 ARG B N 1
ATOM 22729 C CA . ARG B 1 566 ? 26.126 63.940 113.038 1.00 123.84 566 ARG B CA 1
ATOM 22730 C C . ARG B 1 566 ? 27.182 64.977 112.682 1.00 112.84 566 ARG B C 1
ATOM 22731 O O . ARG B 1 566 ? 26.869 66.050 112.157 1.00 103.62 566 ARG B O 1
ATOM 22752 N N . ARG B 1 567 ? 28.444 64.677 112.980 1.00 110.31 567 ARG B N 1
ATOM 22753 C CA . ARG B 1 567 ? 29.527 65.616 112.708 1.00 128.80 567 ARG B CA 1
ATOM 22754 C C . ARG B 1 567 ? 30.309 65.178 111.470 1.00 115.73 567 ARG B C 1
ATOM 22755 O O . ARG B 1 567 ? 31.435 64.685 111.532 1.00 145.63 567 ARG B O 1
ATOM 22776 N N . HIS B 1 568 ? 29.684 65.400 110.335 1.00 107.69 568 HIS B N 1
ATOM 22777 C CA . HIS B 1 568 ? 30.371 65.436 109.051 1.00 107.62 568 HIS B CA 1
ATOM 22778 C C . HIS B 1 568 ? 30.889 66.847 108.832 1.00 104.00 568 HIS B C 1
ATOM 22779 O O . HIS B 1 568 ? 30.149 67.806 109.063 1.00 112.49 568 HIS B O 1
ATOM 22793 N N . PRO B 1 569 ? 32.139 67.035 108.415 1.00 104.37 569 PRO B N 1
ATOM 22794 C CA . PRO B 1 569 ? 32.686 68.402 108.405 1.00 104.01 569 PRO B CA 1
ATOM 22795 C C . PRO B 1 569 ? 31.880 69.360 107.543 1.00 95.42 569 PRO B C 1
ATOM 22796 O O . PRO B 1 569 ? 31.843 70.565 107.832 1.00 103.76 569 PRO B O 1
ATOM 22807 N N . LEU B 1 570 ? 31.208 68.854 106.504 1.00 88.68 570 LEU B N 1
ATOM 22808 C CA . LEU B 1 570 ? 30.462 69.727 105.605 1.00 89.25 570 LEU B CA 1
ATOM 22809 C C . LEU B 1 570 ? 29.377 70.514 106.332 1.00 86.90 570 LEU B C 1
ATOM 22810 O O . LEU B 1 570 ? 28.991 71.596 105.875 1.00 84.88 570 LEU B O 1
ATOM 22826 N N . TRP B 1 571 ? 28.864 69.998 107.453 1.00 86.92 571 TRP B N 1
ATOM 22827 C CA . TRP B 1 571 ? 27.850 70.750 108.187 1.00 98.87 571 TRP B CA 1
ATOM 22828 C C . TRP B 1 571 ? 28.381 72.120 108.584 1.00 98.96 571 TRP B C 1
ATOM 22829 O O . TRP B 1 571 ? 27.648 73.114 108.532 1.00 102.48 571 TRP B O 1
ATOM 22850 N N . GLU B 1 572 ? 29.664 72.207 108.943 1.00 100.76 572 GLU B N 1
ATOM 22851 C CA . GLU B 1 572 ? 30.234 73.518 109.226 1.00 109.71 572 GLU B CA 1
ATOM 22852 C C . GLU B 1 572 ? 30.028 74.451 108.040 1.00 98.51 572 GLU B C 1
ATOM 22853 O O . GLU B 1 572 ? 29.500 75.560 108.190 1.00 110.27 572 GLU B O 1
ATOM 22865 N N . ALA B 1 573 ? 30.380 73.988 106.838 1.00 97.00 573 ALA B N 1
ATOM 22866 C CA . ALA B 1 573 ? 30.117 74.777 105.639 1.00 100.76 573 ALA B CA 1
ATOM 22867 C C . ALA B 1 573 ? 28.660 75.217 105.596 1.00 89.43 573 ALA B C 1
ATOM 22868 O O . ALA B 1 573 ? 28.359 76.399 105.389 1.00 90.73 573 ALA B O 1
ATOM 22875 N N . TRP B 1 574 ? 27.738 74.279 105.823 1.00 95.84 574 TRP B N 1
ATOM 22876 C CA . TRP B 1 574 ? 26.322 74.625 105.819 1.00 93.01 574 TRP B CA 1
ATOM 22877 C C . TRP B 1 574 ? 26.054 75.800 106.746 1.00 94.19 574 TRP B C 1
ATOM 22878 O O . TRP B 1 574 ? 25.452 76.802 106.341 1.00 99.39 574 TRP B O 1
ATOM 22899 N N . ASP B 1 575 ? 26.535 75.712 107.990 1.00 87.13 575 ASP B N 1
ATOM 22900 C CA . ASP B 1 575 ? 26.300 76.791 108.942 1.00 90.37 575 ASP B CA 1
ATOM 22901 C C . ASP B 1 575 ? 26.778 78.116 108.366 1.00 94.51 575 ASP B C 1
ATOM 22902 O O . ASP B 1 575 ? 26.041 79.110 108.361 1.00 101.60 575 ASP B O 1
ATOM 22911 N N . HIS B 1 576 ? 27.990 78.125 107.803 1.00 97.67 576 HIS B N 1
ATOM 22912 C CA . HIS B 1 576 ? 28.503 79.340 107.182 1.00 104.30 576 HIS B CA 1
ATOM 22913 C C . HIS B 1 576 ? 27.506 79.883 106.168 1.00 88.19 576 HIS B C 1
ATOM 22914 O O . HIS B 1 576 ? 27.087 81.045 106.246 1.00 101.10 576 HIS B O 1
ATOM 22928 N N . ALA B 1 577 ? 27.071 79.029 105.235 1.00 89.70 577 ALA B N 1
ATOM 22929 C CA . ALA B 1 577 ? 26.155 79.481 104.196 1.00 96.02 577 ALA B CA 1
ATOM 22930 C C . ALA B 1 577 ? 24.892 80.059 104.809 1.00 94.25 577 ALA B C 1
ATOM 22931 O O . ALA B 1 577 ? 24.355 81.058 104.316 1.00 130.05 577 ALA B O 1
ATOM 22938 N N . VAL B 1 578 ? 24.401 79.447 105.889 1.00 89.64 578 VAL B N 1
ATOM 22939 C CA . VAL B 1 578 ? 23.232 79.997 106.562 1.00 98.80 578 VAL B CA 1
ATOM 22940 C C . VAL B 1 578 ? 23.580 81.342 107.181 1.00 97.20 578 VAL B C 1
ATOM 22941 O O . VAL B 1 578 ? 22.909 82.350 106.929 1.00 95.58 578 VAL B O 1
ATOM 22954 N N . ASP B 1 579 ? 24.677 81.395 107.941 1.00 102.02 579 ASP B N 1
ATOM 22955 C CA . ASP B 1 579 ? 25.020 82.617 108.657 1.00 108.14 579 ASP B CA 1
ATOM 22956 C C . ASP B 1 579 ? 25.017 83.815 107.720 1.00 105.93 579 ASP B C 1
ATOM 22957 O O . ASP B 1 579 ? 24.265 84.779 107.913 1.00 97.24 579 ASP B O 1
ATOM 22966 N N . MET B 1 580 ? 25.830 83.745 106.669 1.00 104.27 580 MET B N 1
ATOM 22967 C CA . MET B 1 580 ? 25.955 84.871 105.755 1.00 112.14 580 MET B CA 1
ATOM 22968 C C . MET B 1 580 ? 24.613 85.220 105.130 1.00 110.96 580 MET B C 1
ATOM 22969 O O . MET B 1 580 ? 24.324 86.397 104.888 1.00 118.13 580 MET B O 1
ATOM 22983 N N . ALA B 1 581 ? 23.797 84.212 104.814 1.00 108.21 581 ALA B N 1
ATOM 22984 C CA . ALA B 1 581 ? 22.472 84.502 104.275 1.00 113.93 581 ALA B CA 1
ATOM 22985 C C . ALA B 1 581 ? 21.629 85.271 105.290 1.00 107.46 581 ALA B C 1
ATOM 22986 O O . ALA B 1 581 ? 21.015 86.292 104.958 1.00 104.21 581 ALA B O 1
ATOM 22993 N N . LEU B 1 582 ? 21.609 84.812 106.547 1.00 106.02 582 LEU B N 1
ATOM 22994 C CA . LEU B 1 582 ? 20.840 85.522 107.567 1.00 103.80 582 LEU B CA 1
ATOM 22995 C C . LEU B 1 582 ? 21.397 86.920 107.795 1.00 105.10 582 LEU B C 1
ATOM 22996 O O . LEU B 1 582 ? 20.646 87.850 108.104 1.00 106.12 582 LEU B O 1
ATOM 23012 N N . ALA B 1 583 ? 22.713 87.080 107.685 1.00 106.07 583 ALA B N 1
ATOM 23013 C CA . ALA B 1 583 ? 23.294 88.408 107.812 1.00 110.15 583 ALA B CA 1
ATOM 23014 C C . ALA B 1 583 ? 22.696 89.380 106.802 1.00 110.95 583 ALA B C 1
ATOM 23015 O O . ALA B 1 583 ? 22.651 90.588 107.061 1.00 119.45 583 ALA B O 1
ATOM 23022 N N . GLN B 1 584 ? 22.260 88.891 105.640 1.00 122.25 584 GLN B N 1
ATOM 23023 C CA . GLN B 1 584 ? 21.645 89.752 104.632 1.00 128.60 584 GLN B CA 1
ATOM 23024 C C . GLN B 1 584 ? 20.125 89.672 104.676 1.00 142.74 584 GLN B C 1
ATOM 23025 O O . GLN B 1 584 ? 19.462 89.707 103.637 1.00 148.09 584 GLN B O 1
ATOM 23039 N N . LEU B 1 585 ? 19.549 89.550 105.868 1.00 149.60 585 LEU B N 1
ATOM 23040 C CA . LEU B 1 585 ? 18.101 89.555 106.039 1.00 145.40 585 LEU B CA 1
ATOM 23041 C C . LEU B 1 585 ? 17.629 90.983 106.273 1.00 149.61 585 LEU B C 1
ATOM 23042 O O . LEU B 1 585 ? 16.587 91.391 105.746 1.00 174.62 585 LEU B O 1
ATOM 23058 N N . PRO B 1 586 ? 18.364 91.772 107.058 1.00 140.13 586 PRO B N 1
ATOM 23059 C CA . PRO B 1 586 ? 18.013 93.191 107.178 1.00 143.15 586 PRO B CA 1
ATOM 23060 C C . PRO B 1 586 ? 18.205 93.973 105.895 1.00 143.82 586 PRO B C 1
ATOM 23061 O O . PRO B 1 586 ? 17.417 94.887 105.619 1.00 166.80 586 PRO B O 1
ATOM 23072 N N . MET B 1 587 ? 19.202 93.644 105.095 1.00 155.04 587 MET B N 1
ATOM 23073 C CA . MET B 1 587 ? 19.383 94.393 103.855 1.00 164.50 587 MET B CA 1
ATOM 23074 C C . MET B 1 587 ? 18.350 94.038 102.798 1.00 152.89 587 MET B C 1
ATOM 23075 O O . MET B 1 587 ? 18.493 94.472 101.648 1.00 136.82 587 MET B O 1
ATOM 23089 N N . LEU B 1 588 ? 17.302 93.296 103.139 1.00 148.37 588 LEU B N 1
ATOM 23090 C CA . LEU B 1 588 ? 16.203 93.011 102.220 1.00 167.12 588 LEU B CA 1
ATOM 23091 C C . LEU B 1 588 ? 15.028 93.886 102.646 1.00 170.91 588 LEU B C 1
ATOM 23092 O O . LEU B 1 588 ? 14.267 93.534 103.553 1.00 125.42 588 LEU B O 1
ATOM 23108 N N . GLU B 1 589 ? 14.894 95.037 101.986 1.00 202.16 589 GLU B N 1
ATOM 23109 C CA . GLU B 1 589 ? 13.891 96.032 102.326 1.00 200.10 589 GLU B CA 1
ATOM 23110 C C . GLU B 1 589 ? 13.227 96.539 101.052 1.00 211.41 589 GLU B C 1
ATOM 23111 O O . GLU B 1 589 ? 13.652 96.233 99.932 1.00 183.43 589 GLU B O 1
ATOM 23123 N N . ARG B 1 590 ? 12.168 97.324 101.251 1.00 242.57 590 ARG B N 1
ATOM 23124 C CA . ARG B 1 590 ? 11.437 98.009 100.184 1.00 218.14 590 ARG B CA 1
ATOM 23125 C C . ARG B 1 590 ? 12.325 98.389 98.998 1.00 206.55 590 ARG B C 1
ATOM 23126 O O . ARG B 1 590 ? 12.183 99.467 98.415 1.00 173.29 590 ARG B O 1
ATOM 23147 N N . PRO B 1 597 ? 16.659 98.032 97.272 1.00 206.28 597 PRO B N 1
ATOM 23148 C CA . PRO B 1 597 ? 17.548 98.295 96.133 1.00 220.55 597 PRO B CA 1
ATOM 23149 C C . PRO B 1 597 ? 18.979 97.829 96.397 1.00 228.40 597 PRO B C 1
ATOM 23150 O O . PRO B 1 597 ? 19.916 98.628 96.381 1.00 248.16 597 PRO B O 1
ATOM 23161 N N . TYR B 1 598 ? 19.136 96.528 96.627 1.00 203.57 598 TYR B N 1
ATOM 23162 C CA . TYR B 1 598 ? 20.403 95.961 97.064 1.00 183.04 598 TYR B CA 1
ATOM 23163 C C . TYR B 1 598 ? 20.515 94.556 96.499 1.00 175.39 598 TYR B C 1
ATOM 23164 O O . TYR B 1 598 ? 19.519 93.838 96.380 1.00 171.20 598 TYR B O 1
ATOM 23182 N N . ASP B 1 599 ? 21.739 94.168 96.157 1.00 176.93 599 ASP B N 1
ATOM 23183 C CA . ASP B 1 599 ? 21.999 92.892 95.511 1.00 170.80 599 ASP B CA 1
ATOM 23184 C C . ASP B 1 599 ? 22.451 91.870 96.543 1.00 156.52 599 ASP B C 1
ATOM 23185 O O . ASP B 1 599 ? 23.215 92.188 97.458 1.00 145.83 599 ASP B O 1
ATOM 23194 N N . TYR B 1 600 ? 21.965 90.644 96.388 1.00 153.33 600 TYR B N 1
ATOM 23195 C CA . TYR B 1 600 ? 22.344 89.545 97.261 1.00 140.78 600 TYR B CA 1
ATOM 23196 C C . TYR B 1 600 ? 23.746 89.057 96.929 1.00 128.94 600 TYR B C 1
ATOM 23197 O O . TYR B 1 600 ? 24.195 89.119 95.781 1.00 125.69 600 TYR B O 1
ATOM 23215 N N . VAL B 1 601 ? 24.443 88.580 97.955 1.00 117.35 601 VAL B N 1
ATOM 23216 C CA . VAL B 1 601 ? 25.821 88.114 97.812 1.00 112.36 601 VAL B CA 1
ATOM 23217 C C . VAL B 1 601 ? 25.829 86.596 97.971 1.00 106.20 601 VAL B C 1
ATOM 23218 O O . VAL B 1 601 ? 25.718 86.091 99.097 1.00 109.39 601 VAL B O 1
ATOM 23231 N N . PRO B 1 602 ? 25.933 85.832 96.882 1.00 100.69 602 PRO B N 1
ATOM 23232 C CA . PRO B 1 602 ? 25.874 84.371 96.999 1.00 113.16 602 PRO B CA 1
ATOM 23233 C C . PRO B 1 602 ? 26.944 83.825 97.925 1.00 121.72 602 PRO B C 1
ATOM 23234 O O . PRO B 1 602 ? 28.064 84.335 97.982 1.00 126.23 602 PRO B O 1
ATOM 23245 N N . SER B 1 603 ? 26.584 82.768 98.646 1.00 130.53 603 SER B N 1
ATOM 23246 C CA . SER B 1 603 ? 27.559 82.036 99.439 1.00 121.67 603 SER B CA 1
ATOM 23247 C C . SER B 1 603 ? 28.645 81.457 98.540 1.00 112.51 603 SER B C 1
ATOM 23248 O O . SER B 1 603 ? 28.367 80.917 97.465 1.00 108.39 603 SER B O 1
ATOM 23256 N N . THR B 1 604 ? 29.893 81.561 98.997 1.00 107.62 604 THR B N 1
ATOM 23257 C CA . THR B 1 604 ? 31.029 81.071 98.228 1.00 102.61 604 THR B CA 1
ATOM 23258 C C . THR B 1 604 ? 31.100 79.550 98.179 1.00 106.14 604 THR B C 1
ATOM 23259 O O . THR B 1 604 ? 31.934 79.011 97.444 1.00 104.58 604 THR B O 1
ATOM 23270 N N . PHE B 1 605 ? 30.244 78.858 98.935 1.00 103.09 605 PHE B N 1
ATOM 23271 C CA . PHE B 1 605 ? 30.311 77.407 99.069 1.00 98.40 605 PHE B CA 1
ATOM 23272 C C . PHE B 1 605 ? 30.689 76.690 97.782 1.00 91.34 605 PHE B C 1
ATOM 23273 O O . PHE B 1 605 ? 31.591 75.848 97.771 1.00 92.17 605 PHE B O 1
ATOM 23290 N N . PHE B 1 606 ? 30.007 77.007 96.683 1.00 96.09 606 PHE B N 1
ATOM 23291 C CA . PHE B 1 606 ? 30.174 76.214 95.470 1.00 102.57 606 PHE B CA 1
ATOM 23292 C C . PHE B 1 606 ? 31.554 76.406 94.854 1.00 102.85 606 PHE B C 1
ATOM 23293 O O . PHE B 1 606 ? 32.220 75.428 94.497 1.00 87.99 606 PHE B O 1
ATOM 23310 N N . THR B 1 607 ? 31.993 77.655 94.683 1.00 98.77 607 THR B N 1
ATOM 23311 C CA . THR B 1 607 ? 33.309 77.866 94.086 1.00 92.64 607 THR B CA 1
ATOM 23312 C C . THR B 1 607 ? 34.408 77.337 95.000 1.00 80.58 607 THR B C 1
ATOM 23313 O O . THR B 1 607 ? 35.428 76.823 94.520 1.00 85.15 607 THR B O 1
ATOM 23324 N N . GLU B 1 608 ? 34.198 77.420 96.312 1.00 78.13 608 GLU B N 1
ATOM 23325 C CA . GLU B 1 608 ? 35.111 76.804 97.268 1.00 91.41 608 GLU B CA 1
ATOM 23326 C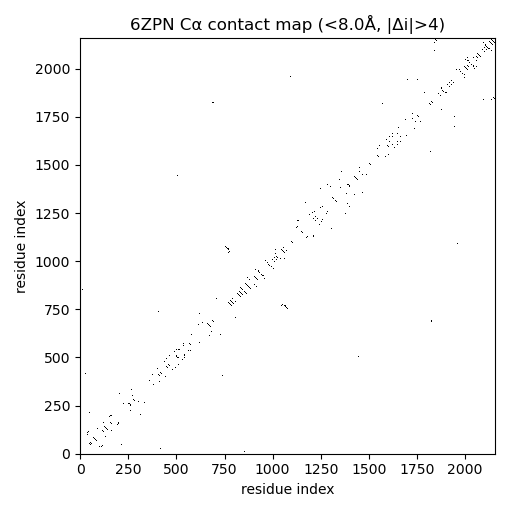 C . GLU B 1 608 ? 35.193 75.294 97.062 1.00 82.47 608 GLU B C 1
ATOM 23327 O O . GLU B 1 608 ? 36.283 74.702 97.041 1.00 88.24 608 GLU B O 1
ATOM 23339 N N . GLN B 1 609 ? 34.042 74.653 96.891 1.00 88.83 609 GLN B N 1
ATOM 23340 C CA . GLN B 1 609 ? 34.016 73.210 96.707 1.00 89.54 609 GLN B CA 1
ATOM 23341 C C . GLN B 1 609 ? 34.683 72.812 95.398 1.00 84.63 609 GLN B C 1
ATOM 23342 O O . GLN B 1 609 ? 35.426 71.825 95.344 1.00 71.74 609 GLN B O 1
ATOM 23356 N N . LEU B 1 610 ? 34.425 73.571 94.330 1.00 76.76 610 LEU B N 1
ATOM 23357 C CA . LEU B 1 610 ? 35.060 73.289 93.046 1.00 77.40 610 LEU B CA 1
ATOM 23358 C C . LEU B 1 610 ? 36.568 73.431 93.151 1.00 86.44 610 LEU B C 1
ATOM 23359 O O . LEU B 1 610 ? 37.316 72.670 92.530 1.00 101.36 610 LEU B O 1
ATOM 23375 N N . THR B 1 611 ? 37.030 74.429 93.905 1.00 93.43 611 THR B N 1
ATOM 23376 C CA . THR B 1 611 ? 38.454 74.546 94.198 1.00 85.79 611 THR B CA 1
ATOM 23377 C C . THR B 1 611 ? 38.977 73.295 94.892 1.00 83.54 611 THR B C 1
ATOM 23378 O O . THR B 1 611 ? 40.089 72.825 94.604 1.00 71.81 611 THR B O 1
ATOM 23389 N N . ALA B 1 612 ? 38.187 72.740 95.811 1.00 85.34 612 ALA B N 1
ATOM 23390 C CA . ALA B 1 612 ? 38.567 71.476 96.438 1.00 98.17 612 ALA B CA 1
ATOM 23391 C C . ALA B 1 612 ? 38.673 70.349 95.413 1.00 84.85 612 ALA B C 1
ATOM 23392 O O . ALA B 1 612 ? 39.580 69.510 95.484 1.00 76.39 612 ALA B O 1
ATOM 23399 N N . PHE B 1 613 ? 37.733 70.295 94.471 1.00 76.20 613 PHE B N 1
ATOM 23400 C CA . PHE B 1 613 ? 37.774 69.275 93.421 1.00 76.96 613 PHE B CA 1
ATOM 23401 C C . PHE B 1 613 ? 39.021 69.435 92.555 1.00 86.26 613 PHE B C 1
ATOM 23402 O O . PHE B 1 613 ? 39.701 68.451 92.223 1.00 94.52 613 PHE B O 1
ATOM 23419 N N . GLU B 1 614 ? 39.322 70.676 92.172 1.00 88.97 614 GLU B N 1
ATOM 23420 C CA . GLU B 1 614 ? 40.541 70.987 91.432 1.00 91.80 614 GLU B CA 1
ATOM 23421 C C . GLU B 1 614 ? 41.754 70.423 92.153 1.00 82.89 614 GLU B C 1
ATOM 23422 O O . GLU B 1 614 ? 42.636 69.797 91.546 1.00 85.64 614 GLU B O 1
ATOM 23434 N N . ILE B 1 615 ? 41.813 70.646 93.463 1.00 87.08 615 ILE B N 1
ATOM 23435 C CA . ILE B 1 615 ? 42.932 70.132 94.239 1.00 84.93 615 ILE B CA 1
ATOM 23436 C C . ILE B 1 615 ? 42.956 68.611 94.207 1.00 85.80 615 ILE B C 1
ATOM 23437 O O . ILE B 1 615 ? 44.021 67.996 94.079 1.00 95.72 615 ILE B O 1
ATOM 23453 N N . TYR B 1 616 ? 41.788 67.978 94.335 1.00 99.83 616 TYR B N 1
ATOM 23454 C CA . TYR B 1 616 ? 41.743 66.519 94.300 1.00 103.46 616 TYR B CA 1
ATOM 23455 C C . TYR B 1 616 ? 42.351 65.982 93.017 1.00 94.68 616 TYR B C 1
ATOM 23456 O O . TYR B 1 616 ? 43.027 64.947 93.026 1.00 94.53 616 TYR B O 1
ATOM 23474 N N . LEU B 1 617 ? 42.070 66.643 91.893 1.00 83.84 617 LEU B N 1
ATOM 23475 C CA . LEU B 1 617 ? 42.643 66.204 90.622 1.00 88.30 617 LEU B CA 1
ATOM 23476 C C . LEU B 1 617 ? 44.153 66.402 90.598 1.00 102.68 617 LEU B C 1
ATOM 23477 O O . LEU B 1 617 ? 44.902 65.484 90.244 1.00 93.43 617 LEU B O 1
ATOM 23493 N N . THR B 1 618 ? 44.619 67.593 90.998 1.00 119.64 618 THR B N 1
ATOM 23494 C CA . THR B 1 618 ? 46.002 67.983 90.726 1.00 122.16 618 THR B CA 1
ATOM 23495 C C . THR B 1 618 ? 47.034 67.065 91.374 1.00 123.65 618 THR B C 1
ATOM 23496 O O . THR B 1 618 ? 48.189 67.052 90.934 1.00 143.56 618 THR B O 1
ATOM 23507 N N . ARG B 1 619 ? 46.669 66.316 92.410 1.00 125.89 619 ARG B N 1
ATOM 23508 C CA . ARG B 1 619 ? 47.640 65.469 93.085 1.00 145.90 619 ARG B CA 1
ATOM 23509 C C . ARG B 1 619 ? 46.951 64.251 93.679 1.00 138.10 619 ARG B C 1
ATOM 23510 O O . ARG B 1 619 ? 45.723 64.135 93.680 1.00 118.61 619 ARG B O 1
ATOM 23531 N N . GLY B 1 620 ? 47.777 63.325 94.162 1.00 173.49 620 GLY B N 1
ATOM 23532 C CA . GLY B 1 620 ? 47.336 62.401 95.190 1.00 160.06 620 GLY B CA 1
ATOM 23533 C C . GLY B 1 620 ? 46.404 61.314 94.695 1.00 143.81 620 GLY B C 1
ATOM 23534 O O . GLY B 1 620 ? 46.540 60.780 93.588 1.00 118.19 620 GLY B O 1
ATOM 23538 N N . ASP B 1 621 ? 45.429 60.991 95.548 1.00 149.72 621 ASP B N 1
ATOM 23539 C CA . ASP B 1 621 ? 44.644 59.772 95.402 1.00 157.85 621 ASP B CA 1
ATOM 23540 C C . ASP B 1 621 ? 43.813 59.734 94.124 1.00 145.73 621 ASP B C 1
ATOM 23541 O O . ASP B 1 621 ? 43.313 58.661 93.765 1.00 112.48 621 ASP B O 1
ATOM 23550 N N . ALA B 1 622 ? 43.627 60.864 93.435 1.00 136.16 622 ALA B N 1
ATOM 23551 C CA . ALA B 1 622 ? 42.938 60.810 92.148 1.00 120.10 622 ALA B CA 1
ATOM 23552 C C . ALA B 1 622 ? 43.615 59.791 91.242 1.00 117.75 622 ALA B C 1
ATOM 23553 O O . ALA B 1 622 ? 42.953 58.957 90.616 1.00 125.76 622 ALA B O 1
ATOM 23560 N N . ALA B 1 623 ? 44.940 59.845 91.157 1.00 124.39 623 ALA B N 1
ATOM 23561 C CA . ALA B 1 623 ? 45.677 58.704 90.640 1.00 121.76 623 ALA B CA 1
ATOM 23562 C C . ALA B 1 623 ? 45.513 57.586 91.660 1.00 131.31 623 ALA B C 1
ATOM 23563 O O . ALA B 1 623 ? 45.590 57.821 92.869 1.00 133.35 623 ALA B O 1
ATOM 23570 N N . ALA B 1 624 ? 45.276 56.375 91.177 1.00 132.97 624 ALA B N 1
ATOM 23571 C CA . ALA B 1 624 ? 44.919 55.216 91.999 1.00 140.39 624 ALA B CA 1
ATOM 23572 C C . ALA B 1 624 ? 43.432 55.303 92.329 1.00 124.21 624 ALA B C 1
ATOM 23573 O O . ALA B 1 624 ? 42.926 54.514 93.140 1.00 148.70 624 ALA B O 1
ATOM 23580 N N . GLN B 1 625 ? 42.731 56.273 91.740 1.00 115.02 625 GLN B N 1
ATOM 23581 C CA . GLN B 1 625 ? 41.275 56.266 91.564 1.00 124.94 625 GLN B CA 1
ATOM 23582 C C . GLN B 1 625 ? 40.490 56.041 92.859 1.00 119.16 625 GLN B C 1
ATOM 23583 O O . GLN B 1 625 ? 39.556 55.237 92.921 1.00 114.26 625 GLN B O 1
ATOM 23597 N N . LYS B 1 626 ? 40.864 56.776 93.901 1.00 114.12 626 LYS B N 1
ATOM 23598 C CA . LYS B 1 626 ? 39.935 56.972 95.013 1.00 123.30 626 LYS B CA 1
ATOM 23599 C C . LYS B 1 626 ? 38.871 57.982 94.590 1.00 109.69 626 LYS B C 1
ATOM 23600 O O . LYS B 1 626 ? 39.212 59.026 94.024 1.00 103.66 626 LYS B O 1
ATOM 23619 N N . PRO B 1 627 ? 37.589 57.704 94.813 1.00 113.57 627 PRO B N 1
ATOM 23620 C CA . PRO B 1 627 ? 36.539 58.596 94.305 1.00 112.97 627 PRO B CA 1
ATOM 23621 C C . PRO B 1 627 ? 36.617 59.968 94.946 1.00 100.74 627 PRO B C 1
ATOM 23622 O O . PRO B 1 627 ? 36.794 60.079 96.169 1.00 92.55 627 PRO B O 1
ATOM 23633 N N . PRO B 1 628 ? 36.458 61.038 94.164 1.00 92.19 628 PRO B N 1
ATOM 23634 C CA . PRO B 1 628 ? 36.466 62.383 94.747 1.00 99.22 628 PRO B CA 1
ATOM 23635 C C . PRO B 1 628 ? 35.258 62.611 95.631 1.00 99.88 628 PRO B C 1
ATOM 23636 O O . PRO B 1 628 ? 34.163 62.109 95.367 1.00 111.34 628 PRO B O 1
ATOM 23647 N N . GLU B 1 629 ? 35.460 63.408 96.678 1.00 105.58 629 GLU B N 1
ATOM 23648 C CA . GLU B 1 629 ? 34.348 63.713 97.566 1.00 106.85 629 GLU B CA 1
ATOM 23649 C C . GLU B 1 629 ? 33.377 64.697 96.927 1.00 92.60 629 GLU B C 1
ATOM 23650 O O . GLU B 1 629 ? 32.166 64.599 97.150 1.00 92.36 629 GLU B O 1
ATOM 23662 N N . GLN B 1 630 ? 33.883 65.628 96.114 1.00 96.65 630 GLN B N 1
ATOM 23663 C CA . GLN B 1 630 ? 33.088 66.763 95.661 1.00 100.39 630 GLN B CA 1
ATOM 23664 C C . GLN B 1 630 ? 32.102 66.416 94.555 1.00 92.71 630 GLN B C 1
ATOM 23665 O O . GLN B 1 630 ? 31.148 67.173 94.345 1.00 81.07 630 GLN B O 1
ATOM 23679 N N . LEU B 1 631 ? 32.317 65.312 93.835 1.00 92.09 631 LEU B N 1
ATOM 23680 C CA . LEU B 1 631 ? 31.597 65.056 92.584 1.00 93.79 631 LEU B CA 1
ATOM 23681 C C . LEU B 1 631 ? 30.129 65.466 92.627 1.00 89.77 631 LEU B C 1
ATOM 23682 O O . LEU B 1 631 ? 29.691 66.183 91.714 1.00 99.83 631 LEU B O 1
ATOM 23698 N N . PRO B 1 632 ? 29.335 65.094 93.637 1.00 80.87 632 PRO B N 1
ATOM 23699 C CA . PRO B 1 632 ? 27.930 65.532 93.647 1.00 91.98 632 PRO B CA 1
ATOM 23700 C C . PRO B 1 632 ? 27.774 67.038 93.649 1.00 94.90 632 PRO B C 1
ATOM 23701 O O . PRO B 1 632 ? 26.831 67.557 93.036 1.00 105.34 632 PRO B O 1
ATOM 23712 N N . VAL B 1 633 ? 28.677 67.769 94.302 1.00 82.19 633 VAL B N 1
ATOM 23713 C CA . VAL B 1 633 ? 28.587 69.222 94.239 1.00 84.88 633 VAL B CA 1
ATOM 23714 C C . VAL B 1 633 ? 28.861 69.711 92.823 1.00 80.84 633 VAL B C 1
ATOM 23715 O O . VAL B 1 633 ? 28.235 70.666 92.360 1.00 74.96 633 VAL B O 1
ATOM 23728 N N . VAL B 1 634 ? 29.818 69.097 92.124 1.00 85.33 634 VAL B N 1
ATOM 23729 C CA . VAL B 1 634 ? 30.086 69.498 90.744 1.00 90.32 634 VAL B CA 1
ATOM 23730 C C . VAL B 1 634 ? 28.841 69.290 89.893 1.00 91.06 634 VAL B C 1
ATOM 23731 O O . VAL B 1 634 ? 28.463 70.147 89.072 1.00 83.03 634 VAL B O 1
ATOM 23744 N N . LEU B 1 635 ? 28.181 68.146 90.078 1.00 84.21 635 LEU B N 1
ATOM 23745 C CA . LEU B 1 635 ? 26.932 67.907 89.367 1.00 89.91 635 LEU B CA 1
ATOM 23746 C C . LEU B 1 635 ? 25.921 69.002 89.681 1.00 87.69 635 LEU B C 1
ATOM 23747 O O . LEU B 1 635 ? 25.259 69.530 88.781 1.00 97.93 635 LEU B O 1
ATOM 23763 N N . GLN B 1 636 ? 25.789 69.356 90.962 1.00 83.61 636 GLN B N 1
ATOM 23764 C CA . GLN B 1 636 ? 24.877 70.433 91.333 1.00 89.68 636 GLN B CA 1
ATOM 23765 C C . GLN B 1 636 ? 25.239 71.729 90.620 1.00 91.31 636 GLN B C 1
ATOM 23766 O O . GLN B 1 636 ? 24.362 72.436 90.114 1.00 99.54 636 GLN B O 1
ATOM 23780 N N . VAL B 1 637 ? 26.530 72.052 90.571 1.00 88.39 637 VAL B N 1
ATOM 23781 C CA . VAL B 1 637 ? 26.956 73.328 90.012 1.00 89.47 637 VAL B CA 1
ATOM 23782 C C . VAL B 1 637 ? 26.586 73.418 88.542 1.00 90.03 637 VAL B C 1
ATOM 23783 O O . VAL B 1 637 ? 26.278 74.503 88.037 1.00 89.99 637 VAL B O 1
ATOM 23796 N N . LEU B 1 638 ? 26.648 72.288 87.822 1.00 91.01 638 LEU B N 1
ATOM 23797 C CA . LEU B 1 638 ? 26.373 72.325 86.382 1.00 87.89 638 LEU B CA 1
ATOM 23798 C C . LEU B 1 638 ? 25.111 73.119 86.029 1.00 104.38 638 LEU B C 1
ATOM 23799 O O . LEU B 1 638 ? 24.990 73.594 84.893 1.00 116.90 638 LEU B O 1
ATOM 23815 N N . LEU B 1 639 ? 24.168 73.265 86.967 1.00 113.01 639 LEU B N 1
ATOM 23816 C CA . LEU B 1 639 ? 23.039 74.173 86.766 1.00 128.75 639 LEU B CA 1
ATOM 23817 C C . LEU B 1 639 ? 23.495 75.633 86.704 1.00 126.94 639 LEU B C 1
ATOM 23818 O O . LEU B 1 639 ? 23.113 76.374 85.789 1.00 113.40 639 LEU B O 1
ATOM 23834 N N . SER B 1 640 ? 24.300 76.062 87.680 1.00 129.41 640 SER B N 1
ATOM 23835 C CA . SER B 1 640 ? 24.685 77.462 87.846 1.00 136.14 640 SER B CA 1
ATOM 23836 C C . SER B 1 640 ? 25.157 78.101 86.557 1.00 144.79 640 SER B C 1
ATOM 23837 O O . SER B 1 640 ? 26.181 77.706 85.999 1.00 162.71 640 SER B O 1
ATOM 23845 N N . GLN B 1 641 ? 24.456 79.142 86.117 1.00 150.48 641 GLN B N 1
ATOM 23846 C CA . GLN B 1 641 ? 24.975 79.906 84.992 1.00 137.42 641 GLN B CA 1
ATOM 23847 C C . GLN B 1 641 ? 26.349 80.485 85.305 1.00 135.82 641 GLN B C 1
ATOM 23848 O O . GLN B 1 641 ? 27.181 80.626 84.402 1.00 135.31 641 GLN B O 1
ATOM 23862 N N . GLN B 1 642 ? 26.617 80.807 86.573 1.00 124.31 642 GLN B N 1
ATOM 23863 C CA . GLN B 1 642 ? 27.889 81.433 86.922 1.00 131.45 642 GLN B CA 1
ATOM 23864 C C . GLN B 1 642 ? 29.032 80.424 86.916 1.00 116.86 642 GLN B C 1
ATOM 23865 O O . GLN B 1 642 ? 30.002 80.571 86.166 1.00 135.23 642 GLN B O 1
ATOM 23879 N N . HIS B 1 643 ? 28.935 79.399 87.752 1.00 113.07 643 HIS B N 1
ATOM 23880 C CA . HIS B 1 643 ? 30.033 78.470 87.962 1.00 114.79 643 HIS B CA 1
ATOM 23881 C C . HIS B 1 643 ? 30.007 77.294 86.997 1.00 100.87 643 HIS B C 1
ATOM 23882 O O . HIS B 1 643 ? 30.890 76.434 87.065 1.00 107.36 643 HIS B O 1
ATOM 23896 N N . ARG B 1 644 ? 29.028 77.237 86.097 1.00 106.46 644 ARG B N 1
ATOM 23897 C CA . ARG B 1 644 ? 28.893 76.061 85.246 1.00 117.51 644 ARG B CA 1
ATOM 23898 C C . ARG B 1 644 ? 30.166 75.804 84.453 1.00 107.02 644 ARG B C 1
ATOM 23899 O O . ARG B 1 644 ? 30.571 74.650 84.286 1.00 105.10 644 ARG B O 1
ATOM 23920 N N . LEU B 1 645 ? 30.826 76.856 83.973 1.00 93.04 645 LEU B N 1
ATOM 23921 C CA . LEU B 1 645 ? 31.981 76.628 83.114 1.00 98.96 645 LEU B CA 1
ATOM 23922 C C . LEU B 1 645 ? 33.112 75.941 83.867 1.00 94.06 645 LEU B C 1
ATOM 23923 O O . LEU B 1 645 ? 33.676 74.954 83.385 1.00 88.36 645 LEU B O 1
ATOM 23939 N N . ARG B 1 646 ? 33.494 76.472 85.029 1.00 97.27 646 ARG B N 1
ATOM 23940 C CA . ARG B 1 646 ? 34.596 75.857 85.757 1.00 100.71 646 ARG B CA 1
ATOM 23941 C C . ARG B 1 646 ? 34.239 74.438 86.165 1.00 84.78 646 ARG B C 1
ATOM 23942 O O . ARG B 1 646 ? 35.080 73.534 86.099 1.00 78.65 646 ARG B O 1
ATOM 23963 N N . ALA B 1 647 ? 32.991 74.220 86.578 1.00 80.10 647 ALA B N 1
ATOM 23964 C CA . ALA B 1 647 ? 32.561 72.872 86.918 1.00 87.82 647 ALA B CA 1
ATOM 23965 C C . ALA B 1 647 ? 32.725 71.938 85.726 1.00 89.10 647 ALA B C 1
ATOM 23966 O O . ALA B 1 647 ? 33.245 70.825 85.861 1.00 89.29 647 ALA B O 1
ATOM 23973 N N . LEU B 1 648 ? 32.286 72.378 84.546 1.00 84.43 648 LEU B N 1
ATOM 23974 C CA . LEU B 1 648 ? 32.401 71.545 83.354 1.00 75.38 648 LEU B CA 1
ATOM 23975 C C . LEU B 1 648 ? 33.859 71.263 83.011 1.00 77.76 648 LEU B C 1
ATOM 23976 O O . LEU B 1 648 ? 34.207 70.146 82.616 1.00 92.03 648 LEU B O 1
ATOM 23992 N N . ILE B 1 649 ? 34.718 72.274 83.115 1.00 72.29 649 ILE B N 1
ATOM 23993 C CA . ILE B 1 649 ? 36.127 72.079 82.788 1.00 74.91 649 ILE B CA 1
ATOM 23994 C C . ILE B 1 649 ? 36.755 71.075 83.743 1.00 72.52 649 ILE B C 1
ATOM 23995 O O . ILE B 1 649 ? 37.535 70.202 83.337 1.00 92.08 649 ILE B O 1
ATOM 24011 N N . LEU B 1 650 ? 36.449 71.200 85.034 1.00 68.36 650 LEU B N 1
ATOM 24012 C CA . LEU B 1 650 ? 36.971 70.240 85.996 1.00 82.32 650 LEU B CA 1
ATOM 24013 C C . LEU B 1 650 ? 36.433 68.843 85.713 1.00 91.74 650 LEU B C 1
ATOM 24014 O O . LEU B 1 650 ? 37.163 67.856 85.845 1.00 90.62 650 LEU B O 1
ATOM 24030 N N . LEU B 1 651 ? 35.153 68.733 85.347 1.00 91.11 651 LEU B N 1
ATOM 24031 C CA . LEU B 1 651 ? 34.620 67.430 84.967 1.00 85.90 651 LEU B CA 1
ATOM 24032 C C . LEU B 1 651 ? 35.396 66.852 83.795 1.00 82.02 651 LEU B C 1
ATOM 24033 O O . LEU B 1 651 ? 35.696 65.656 83.770 1.00 89.33 651 LEU B O 1
ATOM 24049 N N . GLY B 1 652 ? 35.699 67.681 82.799 1.00 84.78 652 GLY B N 1
ATOM 24050 C CA . GLY B 1 652 ? 36.504 67.206 81.690 1.00 84.70 652 GLY B CA 1
ATOM 24051 C C . GLY B 1 652 ? 37.843 66.675 82.158 1.00 84.48 652 GLY B C 1
ATOM 24052 O O . GLY B 1 652 ? 38.269 65.590 81.759 1.00 77.06 652 GLY B O 1
ATOM 24056 N N . ARG B 1 653 ? 38.516 67.430 83.031 1.00 83.42 653 ARG B N 1
ATOM 24057 C CA . ARG B 1 653 ? 39.809 66.977 83.542 1.00 90.24 653 ARG B CA 1
ATOM 24058 C C . ARG B 1 653 ? 39.670 65.673 84.320 1.00 81.04 653 ARG B C 1
ATOM 24059 O O . ARG B 1 653 ? 40.554 64.811 84.268 1.00 73.02 653 ARG B O 1
ATOM 24080 N N . PHE B 1 654 ? 38.574 65.516 85.056 1.00 80.03 654 PHE B N 1
ATOM 24081 C CA . PHE B 1 654 ? 38.328 64.269 85.769 1.00 77.97 654 PHE B CA 1
ATOM 24082 C C . PHE B 1 654 ? 38.138 63.107 84.805 1.00 83.99 654 PHE B C 1
ATOM 24083 O O . PHE B 1 654 ? 38.657 62.008 85.031 1.00 91.96 654 PHE B O 1
ATOM 24100 N N . LEU B 1 655 ? 37.359 63.320 83.744 1.00 87.76 655 LEU B N 1
ATOM 24101 C CA . LEU B 1 655 ? 37.092 62.251 82.788 1.00 80.87 655 LEU B CA 1
ATOM 24102 C C . LEU B 1 655 ? 38.342 61.909 81.992 1.00 88.95 655 LEU B C 1
ATOM 24103 O O . LEU B 1 655 ? 38.478 60.782 81.501 1.00 114.96 655 LEU B O 1
ATOM 24119 N N . ASP B 1 656 ? 39.250 62.873 81.839 1.00 86.72 656 ASP B N 1
ATOM 24120 C CA . ASP B 1 656 ? 40.501 62.600 81.147 1.00 85.02 656 ASP B CA 1
ATOM 24121 C C . ASP B 1 656 ? 41.338 61.578 81.900 1.00 84.38 656 ASP B C 1
ATOM 24122 O O . ASP B 1 656 ? 42.149 60.871 81.290 1.00 83.55 656 ASP B O 1
ATOM 24131 N N . LEU B 1 657 ? 41.169 61.494 83.223 1.00 80.96 657 LEU B N 1
ATOM 24132 C CA . LEU B 1 657 ? 41.973 60.567 84.013 1.00 94.35 657 LEU B CA 1
ATOM 24133 C C . LEU B 1 657 ? 41.889 59.156 83.446 1.00 101.27 657 LEU B C 1
ATOM 24134 O O . LEU B 1 657 ? 42.869 58.401 83.481 1.00 100.83 657 LEU B O 1
ATOM 24150 N N . GLY B 1 658 ? 40.727 58.783 82.921 1.00 106.64 658 GLY B N 1
ATOM 24151 C CA . GLY B 1 658 ? 40.567 57.513 82.262 1.00 117.29 658 GLY B CA 1
ATOM 24152 C C . GLY B 1 658 ? 39.120 57.081 82.197 1.00 107.08 658 GLY B C 1
ATOM 24153 O O . GLY B 1 658 ? 38.200 57.846 82.501 1.00 100.75 658 GLY B O 1
ATOM 24157 N N . PRO B 1 659 ? 38.891 55.831 81.792 1.00 112.32 659 PRO B N 1
ATOM 24158 C CA . PRO B 1 659 ? 37.514 55.335 81.737 1.00 105.28 659 PRO B CA 1
ATOM 24159 C C . PRO B 1 659 ? 36.897 55.175 83.108 1.00 87.08 659 PRO B C 1
ATOM 24160 O O . PRO B 1 659 ? 35.681 55.349 83.252 1.00 91.70 659 PRO B O 1
ATOM 24171 N N . TRP B 1 660 ? 37.700 54.853 84.122 1.00 82.21 660 TRP B N 1
ATOM 24172 C CA . TRP B 1 660 ? 37.149 54.628 85.453 1.00 101.85 660 TRP B CA 1
ATOM 24173 C C . TRP B 1 660 ? 36.386 55.851 85.944 1.00 106.61 660 TRP B C 1
ATOM 24174 O O . TRP B 1 660 ? 35.330 55.725 86.580 1.00 107.94 660 TRP B O 1
ATOM 24195 N N . ALA B 1 661 ? 36.898 57.045 85.648 1.00 98.82 661 ALA B N 1
ATOM 24196 C CA . ALA B 1 661 ? 36.219 58.261 86.072 1.00 93.21 661 ALA B CA 1
ATOM 24197 C C . ALA B 1 661 ? 34.915 58.457 85.316 1.00 96.27 661 ALA B C 1
ATOM 24198 O O . ALA B 1 661 ? 33.947 58.964 85.883 1.00 114.59 661 ALA B O 1
ATOM 24205 N N . VAL B 1 662 ? 34.864 58.056 84.046 1.00 92.78 662 VAL B N 1
ATOM 24206 C CA . VAL B 1 662 ? 33.608 58.125 83.306 1.00 90.78 662 VAL B CA 1
ATOM 24207 C C . VAL B 1 662 ? 32.588 57.181 83.925 1.00 93.95 662 VAL B C 1
ATOM 24208 O O . VAL B 1 662 ? 31.430 57.546 84.139 1.00 92.06 662 VAL B O 1
ATOM 24221 N N . GLN B 1 663 ? 33.005 55.950 84.216 1.00 93.65 663 GLN B N 1
ATOM 24222 C CA . GLN B 1 663 ? 32.134 55.008 84.913 1.00 106.15 663 GLN B CA 1
ATOM 24223 C C . GLN B 1 663 ? 31.573 55.635 86.184 1.00 97.37 663 GLN B C 1
ATOM 24224 O O . GLN B 1 663 ? 30.357 55.623 86.428 1.00 84.34 663 GLN B O 1
ATOM 24238 N N . LEU B 1 664 ? 32.455 56.218 86.995 1.00 94.45 664 LEU B N 1
ATOM 24239 C CA . LEU B 1 664 ? 32.026 56.794 88.263 1.00 97.29 664 LEU B CA 1
ATOM 24240 C C . LEU B 1 664 ? 31.053 57.946 88.039 1.00 93.47 664 LEU B C 1
ATOM 24241 O O . LEU B 1 664 ? 29.968 57.989 88.632 1.00 90.62 664 LEU B O 1
ATOM 24257 N N . ALA B 1 665 ? 31.422 58.886 87.172 1.00 78.26 665 ALA B N 1
ATOM 24258 C CA . ALA B 1 665 ? 30.556 60.024 86.901 1.00 87.88 665 ALA B CA 1
ATOM 24259 C C . ALA B 1 665 ? 29.190 59.563 86.426 1.00 93.90 665 ALA B C 1
ATOM 24260 O O . ALA B 1 665 ? 28.161 60.073 86.880 1.00 104.99 665 ALA B O 1
ATOM 24267 N N . LEU B 1 666 ? 29.161 58.588 85.520 1.00 98.56 666 LEU B N 1
ATOM 24268 C CA . LEU B 1 666 ? 27.891 58.085 85.023 1.00 92.26 666 LEU B CA 1
ATOM 24269 C C . LEU B 1 666 ? 27.049 57.523 86.157 1.00 95.54 666 LEU B C 1
ATOM 24270 O O . LEU B 1 666 ? 25.845 57.790 86.234 1.00 108.92 666 LEU B O 1
ATOM 24286 N N . SER B 1 667 ? 27.667 56.754 87.060 1.00 95.53 667 SER B N 1
ATOM 24287 C CA . SER B 1 667 ? 26.884 56.128 88.123 1.00 98.05 667 SER B CA 1
ATOM 24288 C C . SER B 1 667 ? 26.388 57.149 89.150 1.00 99.95 667 SER B C 1
ATOM 24289 O O . SER B 1 667 ? 25.308 56.963 89.723 1.00 119.80 667 SER B O 1
ATOM 24297 N N . ILE B 1 668 ? 27.136 58.232 89.392 1.00 97.85 668 ILE B N 1
ATOM 24298 C CA . ILE B 1 668 ? 26.621 59.269 90.289 1.00 105.83 668 ILE B CA 1
ATOM 24299 C C . ILE B 1 668 ? 25.418 59.977 89.668 1.00 100.39 668 ILE B C 1
ATOM 24300 O O . ILE B 1 668 ? 24.532 60.450 90.390 1.00 105.90 668 ILE B O 1
ATOM 24316 N N . GLY B 1 669 ? 25.358 60.058 88.334 1.00 103.45 669 GLY B N 1
ATOM 24317 C CA . GLY B 1 669 ? 24.225 60.662 87.652 1.00 107.78 669 GLY B CA 1
ATOM 24318 C C . GLY B 1 669 ? 24.550 61.877 86.801 1.00 102.40 669 GLY B C 1
ATOM 24319 O O . GLY B 1 669 ? 23.738 62.802 86.696 1.00 104.46 669 GLY B O 1
ATOM 24323 N N . ILE B 1 670 ? 25.740 61.892 86.195 1.00 106.34 670 ILE B N 1
ATOM 24324 C CA . ILE B 1 670 ? 26.145 63.009 85.346 1.00 105.39 670 ILE B CA 1
ATOM 24325 C C . ILE B 1 670 ? 25.279 63.110 84.096 1.00 107.40 670 ILE B C 1
ATOM 24326 O O . ILE B 1 670 ? 25.038 64.213 83.589 1.00 92.96 670 ILE B O 1
ATOM 24342 N N . PHE B 1 671 ? 24.807 61.978 83.575 1.00 103.54 671 PHE B N 1
ATOM 24343 C CA . PHE B 1 671 ? 24.286 61.921 82.210 1.00 104.03 671 PHE B CA 1
ATOM 24344 C C . PHE B 1 671 ? 23.214 62.958 81.900 1.00 99.95 671 PHE B C 1
ATOM 24345 O O . PHE B 1 671 ? 23.366 63.697 80.911 1.00 87.42 671 PHE B O 1
ATOM 24362 N N . PRO B 1 672 ? 22.136 63.074 82.670 1.00 92.30 672 PRO B N 1
ATOM 24363 C CA . PRO B 1 672 ? 21.093 64.040 82.304 1.00 94.33 672 PRO B CA 1
ATOM 24364 C C . PRO B 1 672 ? 21.583 65.470 82.275 1.00 95.30 672 PRO B C 1
ATOM 24365 O O . PRO B 1 672 ? 21.084 66.269 81.474 1.00 97.76 672 PRO B O 1
ATOM 24376 N N . TYR B 1 673 ? 22.540 65.827 83.129 1.00 93.94 673 TYR B N 1
ATOM 24377 C CA . TYR B 1 673 ? 23.063 67.187 83.115 1.00 98.29 673 TYR B CA 1
ATOM 24378 C C . TYR B 1 673 ? 23.724 67.505 81.782 1.00 99.31 673 TYR B C 1
ATOM 24379 O O . TYR B 1 673 ? 23.473 68.556 81.176 1.00 97.91 673 TYR B O 1
ATOM 24397 N N . VAL B 1 674 ? 24.599 66.607 81.322 1.00 87.23 674 VAL B N 1
ATOM 24398 C CA . VAL B 1 674 ? 25.328 66.846 80.089 1.00 87.73 674 VAL B CA 1
ATOM 24399 C C . VAL B 1 674 ? 24.438 66.680 78.870 1.00 90.04 674 VAL B C 1
ATOM 24400 O O . VAL B 1 674 ? 24.781 67.179 77.793 1.00 105.89 674 VAL B O 1
ATOM 24413 N N . LEU B 1 675 ? 23.300 65.990 78.996 1.00 97.81 675 LEU B N 1
ATOM 24414 C CA . LEU B 1 675 ? 22.319 66.048 77.914 1.00 96.76 675 LEU B CA 1
ATOM 24415 C C . LEU B 1 675 ? 21.589 67.385 77.903 1.00 96.75 675 LEU B C 1
ATOM 24416 O O . LEU B 1 675 ? 21.381 67.978 76.839 1.00 100.96 675 LEU B O 1
ATOM 24432 N N . LYS B 1 676 ? 21.197 67.880 79.079 1.00 100.57 676 LYS B N 1
ATOM 24433 C CA . LYS B 1 676 ? 20.489 69.151 79.137 1.00 103.66 676 LYS B CA 1
ATOM 24434 C C . LYS B 1 676 ? 21.355 70.273 78.594 1.00 96.97 676 LYS B C 1
ATOM 24435 O O . LYS B 1 676 ? 20.868 71.156 77.880 1.00 88.84 676 LYS B O 1
ATOM 24454 N N . LEU B 1 677 ? 22.642 70.258 78.923 1.00 98.12 677 LEU B N 1
ATOM 24455 C CA . LEU B 1 677 ? 23.499 71.351 78.487 1.00 99.35 677 LEU B CA 1
ATOM 24456 C C . LEU B 1 677 ? 23.552 71.477 76.968 1.00 103.46 677 LEU B C 1
ATOM 24457 O O . LEU B 1 677 ? 23.842 72.566 76.462 1.00 117.69 677 LEU B O 1
ATOM 24473 N N . LEU B 1 678 ? 23.262 70.404 76.225 1.00 97.25 678 LEU B N 1
ATOM 24474 C CA . LEU B 1 678 ? 23.263 70.503 74.768 1.00 101.15 678 LEU B CA 1
ATOM 24475 C C . LEU B 1 678 ? 22.183 71.448 74.250 1.00 106.36 678 LEU B C 1
ATOM 24476 O O . LEU B 1 678 ? 22.245 71.861 73.087 1.00 115.28 678 LEU B O 1
ATOM 24492 N N . GLN B 1 679 ? 21.196 71.797 75.074 1.00 104.30 679 GLN B N 1
ATOM 24493 C CA . GLN B 1 679 ? 20.217 72.794 74.667 1.00 107.10 679 GLN B CA 1
ATOM 24494 C C . GLN B 1 679 ? 20.718 74.215 74.881 1.00 106.12 679 GLN B C 1
ATOM 24495 O O . GLN B 1 679 ? 20.179 75.144 74.271 1.00 106.69 679 GLN B O 1
ATOM 24509 N N . SER B 1 680 ? 21.711 74.410 75.746 1.00 123.71 680 SER B N 1
ATOM 24510 C CA . SER B 1 680 ? 22.172 75.755 76.063 1.00 129.33 680 SER B CA 1
ATOM 24511 C C . SER B 1 680 ? 22.832 76.412 74.859 1.00 131.06 680 SER B C 1
ATOM 24512 O O . SER B 1 680 ? 23.634 75.796 74.150 1.00 114.34 680 SER B O 1
ATOM 24520 N N . ALA B 1 681 ? 22.502 77.689 74.650 1.00 129.47 681 ALA B N 1
ATOM 24521 C CA . ALA B 1 681 ? 23.065 78.463 73.553 1.00 138.97 681 ALA B CA 1
ATOM 24522 C C . ALA B 1 681 ? 24.465 78.984 73.851 1.00 136.47 681 ALA B C 1
ATOM 24523 O O . ALA B 1 681 ? 25.167 79.395 72.920 1.00 138.86 681 ALA B O 1
ATOM 24530 N N . ALA B 1 682 ? 24.881 78.981 75.116 1.00 139.61 682 ALA B N 1
ATOM 24531 C CA . ALA B 1 682 ? 26.163 79.567 75.487 1.00 138.02 682 ALA B CA 1
ATOM 24532 C C . ALA B 1 682 ? 27.302 78.927 74.702 1.00 125.97 682 ALA B C 1
ATOM 24533 O O . ALA B 1 682 ? 27.464 77.703 74.697 1.00 138.58 682 ALA B O 1
ATOM 24540 N N . GLN B 1 683 ? 28.092 79.769 74.031 1.00 110.90 683 GLN B N 1
ATOM 24541 C CA . GLN B 1 683 ? 29.237 79.290 73.271 1.00 117.31 683 GLN B CA 1
ATOM 24542 C C . GLN B 1 683 ? 30.473 79.088 74.132 1.00 109.40 683 GLN B C 1
ATOM 24543 O O . GLN B 1 683 ? 31.439 78.481 73.661 1.00 111.04 683 GLN B O 1
ATOM 24557 N N . GLU B 1 684 ? 30.469 79.571 75.374 1.00 111.41 684 GLU B N 1
ATOM 24558 C CA . GLU B 1 684 ? 31.543 79.212 76.291 1.00 106.00 684 GLU B CA 1
ATOM 24559 C C . GLU B 1 684 ? 31.641 77.699 76.427 1.00 105.02 684 GLU B C 1
ATOM 24560 O O . GLU B 1 684 ? 32.738 77.141 76.547 1.00 121.32 684 GLU B O 1
ATOM 24572 N N . LEU B 1 685 ? 30.491 77.026 76.411 1.00 101.01 685 LEU B N 1
ATOM 24573 C CA . LEU B 1 685 ? 30.407 75.619 76.769 1.00 105.18 685 LEU B CA 1
ATOM 24574 C C . LEU B 1 685 ? 30.900 74.698 75.660 1.00 111.39 685 LEU B C 1
ATOM 24575 O O . LEU B 1 685 ? 31.502 73.653 75.943 1.00 118.55 685 LEU B O 1
ATOM 24591 N N . LYS B 1 686 ? 30.639 75.061 74.400 1.00 90.41 686 LYS B N 1
ATOM 24592 C CA . LYS B 1 686 ? 30.753 74.127 73.274 1.00 96.33 686 LYS B CA 1
ATOM 24593 C C . LYS B 1 686 ? 32.017 73.278 73.285 1.00 97.09 686 LYS B C 1
ATOM 24594 O O . LYS B 1 686 ? 31.897 72.048 73.222 1.00 117.96 686 LYS B O 1
ATOM 24613 N N . PRO B 1 687 ? 33.224 73.832 73.356 1.00 102.16 687 PRO B N 1
ATOM 24614 C CA . PRO B 1 687 ? 34.405 72.955 73.404 1.00 102.17 687 PRO B CA 1
ATOM 24615 C C . PRO B 1 687 ? 34.408 72.001 74.590 1.00 99.08 687 PRO B C 1
ATOM 24616 O O . PRO B 1 687 ? 34.784 70.827 74.440 1.00 100.53 687 PRO B O 1
ATOM 24627 N N . VAL B 1 688 ? 33.998 72.474 75.772 1.00 102.04 688 VAL B N 1
ATOM 24628 C CA . VAL B 1 688 ? 33.980 71.605 76.943 1.00 103.20 688 VAL B CA 1
ATOM 24629 C C . VAL B 1 688 ? 32.965 70.490 76.750 1.00 100.66 688 VAL B C 1
ATOM 24630 O O . VAL B 1 688 ? 33.231 69.325 77.070 1.00 94.72 688 VAL B O 1
ATOM 24643 N N . MET B 1 689 ? 31.779 70.833 76.239 1.00 102.49 689 MET B N 1
ATOM 24644 C CA . MET B 1 689 ? 30.782 69.811 75.947 1.00 102.00 689 MET B CA 1
ATOM 24645 C C . MET B 1 689 ? 31.328 68.781 74.966 1.00 94.11 689 MET B C 1
ATOM 24646 O O . MET B 1 689 ? 31.119 67.574 75.141 1.00 100.51 689 MET B O 1
ATOM 24660 N N . VAL B 1 690 ? 32.025 69.235 73.925 1.00 80.19 690 VAL B N 1
ATOM 24661 C CA . VAL B 1 690 ? 32.578 68.296 72.958 1.00 76.66 690 VAL B CA 1
ATOM 24662 C C . VAL B 1 690 ? 33.533 67.333 73.646 1.00 81.92 690 VAL B C 1
ATOM 24663 O O . VAL B 1 690 ? 33.433 66.111 73.481 1.00 84.01 690 VAL B O 1
ATOM 24676 N N . PHE B 1 691 ? 34.478 67.867 74.424 1.00 79.81 691 PHE B N 1
ATOM 24677 C CA . PHE B 1 691 ? 35.439 66.988 75.082 1.00 84.91 691 PHE B CA 1
ATOM 24678 C C . PHE B 1 691 ? 34.730 65.993 75.994 1.00 82.79 691 PHE B C 1
ATOM 24679 O O . PHE B 1 691 ? 35.026 64.789 75.975 1.00 82.82 691 PHE B O 1
ATOM 24696 N N . ILE B 1 692 ? 33.798 66.483 76.814 1.00 77.06 692 ILE B N 1
ATOM 24697 C CA . ILE B 1 692 ? 33.108 65.603 77.750 1.00 83.12 692 ILE B CA 1
ATOM 24698 C C . ILE B 1 692 ? 32.427 64.474 76.993 1.00 84.87 692 ILE B C 1
ATOM 24699 O O . ILE B 1 692 ? 32.554 63.294 77.348 1.00 89.87 692 ILE B O 1
ATOM 24715 N N . TRP B 1 693 ? 31.713 64.813 75.921 1.00 93.30 693 TRP B N 1
ATOM 24716 C CA . TRP B 1 693 ? 30.966 63.780 75.222 1.00 95.81 693 TRP B CA 1
ATOM 24717 C C . TRP B 1 693 ? 31.889 62.803 74.504 1.00 83.58 693 TRP B C 1
ATOM 24718 O O . TRP B 1 693 ? 31.557 61.619 74.416 1.00 79.04 693 TRP B O 1
ATOM 24739 N N . THR B 1 694 ? 33.035 63.246 73.973 1.00 75.57 694 THR B N 1
ATOM 24740 C CA . THR B 1 694 ? 33.933 62.258 73.379 1.00 84.16 694 THR B CA 1
ATOM 24741 C C . THR B 1 694 ? 34.452 61.304 74.445 1.00 89.21 694 THR B C 1
ATOM 24742 O O . THR B 1 694 ? 34.549 60.095 74.213 1.00 104.99 694 THR B O 1
ATOM 24753 N N . ARG B 1 695 ? 34.813 61.834 75.617 1.00 81.53 695 ARG B N 1
ATOM 24754 C CA . ARG B 1 695 ? 35.315 60.948 76.662 1.00 83.56 695 ARG B CA 1
ATOM 24755 C C . ARG B 1 695 ? 34.223 59.985 77.116 1.00 78.02 695 ARG B C 1
ATOM 24756 O O . ARG B 1 695 ? 34.527 58.864 77.541 1.00 88.25 695 ARG B O 1
ATOM 24777 N N . ILE B 1 696 ? 32.953 60.399 77.015 1.00 72.72 696 ILE B N 1
ATOM 24778 C CA . ILE B 1 696 ? 31.853 59.508 77.381 1.00 77.31 696 ILE B CA 1
ATOM 24779 C C . ILE B 1 696 ? 31.634 58.445 76.308 1.00 83.52 696 ILE B C 1
ATOM 24780 O O . ILE B 1 696 ? 31.649 57.248 76.605 1.00 103.65 696 ILE B O 1
ATOM 24796 N N . LEU B 1 697 ? 31.442 58.859 75.045 1.00 84.15 697 LEU B N 1
ATOM 24797 C CA . LEU B 1 697 ? 31.128 57.914 73.970 1.00 82.78 697 LEU B CA 1
ATOM 24798 C C . LEU B 1 697 ? 32.242 56.898 73.741 1.00 88.78 697 LEU B C 1
ATOM 24799 O O . LEU B 1 697 ? 31.975 55.787 73.272 1.00 102.15 697 LEU B O 1
ATOM 24815 N N . ALA B 1 698 ? 33.493 57.263 74.022 1.00 85.38 698 ALA B N 1
ATOM 24816 C CA . ALA B 1 698 ? 34.575 56.296 73.886 1.00 83.70 698 ALA B CA 1
ATOM 24817 C C . ALA B 1 698 ? 34.383 55.124 74.838 1.00 86.07 698 ALA B C 1
ATOM 24818 O O . ALA B 1 698 ? 35.055 54.098 74.695 1.00 110.23 698 ALA B O 1
ATOM 24825 N N . VAL B 1 699 ? 33.520 55.289 75.838 1.00 86.87 699 VAL B N 1
ATOM 24826 C CA . VAL B 1 699 ? 33.080 54.234 76.739 1.00 91.33 699 VAL B CA 1
ATOM 24827 C C . VAL B 1 699 ? 31.575 54.101 76.543 1.00 100.82 699 VAL B C 1
ATOM 24828 O O . VAL B 1 699 ? 30.890 55.105 76.327 1.00 142.38 699 VAL B O 1
ATOM 24841 N N . ASP B 1 700 ? 31.052 52.882 76.601 1.00 97.20 700 ASP B N 1
ATOM 24842 C CA . ASP B 1 700 ? 29.598 52.756 76.550 1.00 105.62 700 ASP B CA 1
ATOM 24843 C C . ASP B 1 700 ? 28.981 53.516 75.378 1.00 96.67 700 ASP B C 1
ATOM 24844 O O . ASP B 1 700 ? 28.454 54.618 75.556 1.00 78.30 700 ASP B O 1
ATOM 24853 N N . ILE B 1 701 ? 29.071 52.948 74.169 1.00 95.41 701 ILE B N 1
ATOM 24854 C CA . ILE B 1 701 ? 28.599 53.627 72.967 1.00 90.85 701 ILE B CA 1
ATOM 24855 C C . ILE B 1 701 ? 27.085 53.698 72.929 1.00 87.64 701 ILE B C 1
ATOM 24856 O O . ILE B 1 701 ? 26.508 54.338 72.040 1.00 79.85 701 ILE B O 1
ATOM 24872 N N . SER B 1 702 ? 26.414 53.064 73.892 1.00 82.77 702 SER B N 1
ATOM 24873 C CA . SER B 1 702 ? 24.956 53.078 73.906 1.00 88.92 702 SER B CA 1
ATOM 24874 C C . SER B 1 702 ? 24.393 54.489 73.998 1.00 89.70 702 SER B C 1
ATOM 24875 O O . SER B 1 702 ? 23.262 54.740 73.561 1.00 87.20 702 SER B O 1
ATOM 24883 N N . CYS B 1 703 ? 25.153 55.421 74.564 1.00 98.88 703 CYS B N 1
ATOM 24884 C CA . CYS B 1 703 ? 24.684 56.797 74.636 1.00 104.66 703 CYS B CA 1
ATOM 24885 C C . CYS B 1 703 ? 24.388 57.369 73.256 1.00 97.17 703 CYS B C 1
ATOM 24886 O O . CYS B 1 703 ? 23.573 58.293 73.145 1.00 98.28 703 CYS B O 1
ATOM 24894 N N . GLN B 1 704 ? 25.005 56.820 72.202 1.00 94.63 704 GLN B N 1
ATOM 24895 C CA . GLN B 1 704 ? 24.678 57.244 70.844 1.00 95.23 704 GLN B CA 1
ATOM 24896 C C . GLN B 1 704 ? 23.176 57.334 70.632 1.00 100.63 704 GLN B C 1
ATOM 24897 O O . GLN B 1 704 ? 22.706 58.147 69.827 1.00 102.44 704 GLN B O 1
ATOM 24911 N N . GLN B 1 705 ? 22.411 56.490 71.326 1.00 94.62 705 GLN B N 1
ATOM 24912 C CA . GLN B 1 705 ? 20.961 56.514 71.182 1.00 97.80 705 GLN B CA 1
ATOM 24913 C C . GLN B 1 705 ? 20.386 57.813 71.734 1.00 99.20 705 GLN B C 1
ATOM 24914 O O . GLN B 1 705 ? 19.734 58.575 71.011 1.00 109.21 705 GLN B O 1
ATOM 24928 N N . ASP B 1 706 ? 20.643 58.103 73.011 1.00 98.02 706 ASP B N 1
ATOM 24929 C CA . ASP B 1 706 ? 20.071 59.308 73.604 1.00 97.46 706 ASP B CA 1
ATOM 24930 C C . ASP B 1 706 ? 20.457 60.539 72.793 1.00 89.96 706 ASP B C 1
ATOM 24931 O O . ASP B 1 706 ? 19.600 61.354 72.434 1.00 110.35 706 ASP B O 1
ATOM 24940 N N . LEU B 1 707 ? 21.740 60.652 72.435 1.00 88.55 707 LEU B N 1
ATOM 24941 C CA . LEU B 1 707 ? 22.192 61.813 71.675 1.00 93.76 707 LEU B CA 1
ATOM 24942 C C . LEU B 1 707 ? 21.379 61.989 70.399 1.00 103.22 707 LEU B C 1
ATOM 24943 O O . LEU B 1 707 ? 21.050 63.116 70.015 1.00 101.46 707 LEU B O 1
ATOM 24959 N N . ILE B 1 708 ? 21.054 60.890 69.720 1.00 102.97 708 ILE B N 1
ATOM 24960 C CA . ILE B 1 708 ? 20.322 61.021 68.467 1.00 103.01 708 ILE B CA 1
ATOM 24961 C C . ILE B 1 708 ? 18.873 61.397 68.740 1.00 112.80 708 ILE B C 1
ATOM 24962 O O . ILE B 1 708 ? 18.262 62.159 67.981 1.00 135.70 708 ILE B O 1
ATOM 24978 N N . LYS B 1 709 ? 18.292 60.854 69.815 1.00 103.64 709 LYS B N 1
ATOM 24979 C CA . LYS B 1 709 ? 16.892 61.136 70.121 1.00 106.35 709 LYS B CA 1
ATOM 24980 C C . LYS B 1 709 ? 16.717 62.534 70.707 1.00 120.11 709 LYS B C 1
ATOM 24981 O O . LYS B 1 709 ? 15.712 63.201 70.435 1.00 137.85 709 LYS B O 1
ATOM 25000 N N . ASP B 1 710 ? 17.674 62.982 71.521 1.00 123.01 710 ASP B N 1
ATOM 25001 C CA . ASP B 1 710 ? 17.642 64.295 72.148 1.00 118.37 710 ASP B CA 1
ATOM 25002 C C . ASP B 1 710 ? 18.380 65.360 71.331 1.00 109.62 710 ASP B C 1
ATOM 25003 O O . ASP B 1 710 ? 18.810 66.374 71.892 1.00 108.79 710 ASP B O 1
ATOM 25012 N N . ASN B 1 711 ? 18.525 65.154 70.021 1.00 116.82 711 ASN B N 1
ATOM 25013 C CA . ASN B 1 711 ? 18.965 66.187 69.084 1.00 125.74 711 ASN B CA 1
ATOM 25014 C C . ASN B 1 711 ? 20.401 66.656 69.318 1.00 119.52 711 ASN B C 1
ATOM 25015 O O . ASN B 1 711 ? 20.739 67.801 69.011 1.00 117.38 711 ASN B O 1
ATOM 25026 N N . GLY B 1 712 ? 21.267 65.796 69.858 1.00 115.04 712 GLY B N 1
ATOM 25027 C CA . GLY B 1 712 ? 22.671 66.157 69.971 1.00 110.07 712 GLY B CA 1
ATOM 25028 C C . GLY B 1 712 ? 23.351 66.289 68.623 1.00 103.18 712 GLY B C 1
ATOM 25029 O O . GLY B 1 712 ? 24.257 67.122 68.448 1.00 91.89 712 GLY B O 1
ATOM 25033 N N . TYR B 1 713 ? 22.926 65.478 67.652 1.00 97.03 713 TYR B N 1
ATOM 25034 C CA . TYR B 1 713 ? 23.588 65.477 66.356 1.00 102.90 713 TYR B CA 1
ATOM 25035 C C . TYR B 1 713 ? 23.657 66.885 65.785 1.00 101.56 713 TYR B C 1
ATOM 25036 O O . TYR B 1 713 ? 24.666 67.266 65.183 1.00 97.85 713 TYR B O 1
ATOM 25054 N N . THR B 1 714 ? 22.607 67.682 65.986 1.00 106.39 714 THR B N 1
ATOM 25055 C CA . THR B 1 714 ? 22.640 69.064 65.522 1.00 121.45 714 THR B CA 1
ATOM 25056 C C . THR B 1 714 ? 23.709 69.859 66.259 1.00 116.04 714 THR B C 1
ATOM 25057 O O . THR B 1 714 ? 24.478 70.606 65.641 1.00 117.15 714 THR B O 1
ATOM 25068 N N . TYR B 1 715 ? 23.790 69.687 67.581 1.00 109.82 715 TYR B N 1
ATOM 25069 C CA . TYR B 1 715 ? 24.796 70.391 68.368 1.00 108.62 715 TYR B CA 1
ATOM 25070 C C . TYR B 1 715 ? 26.179 70.193 67.776 1.00 113.95 715 TYR B C 1
ATOM 25071 O O . TYR B 1 715 ? 26.921 71.158 67.558 1.00 122.23 715 TYR B O 1
ATOM 25089 N N . PHE B 1 716 ? 26.550 68.941 67.518 1.00 117.25 716 PHE B N 1
ATOM 25090 C CA . PHE B 1 716 ? 27.925 68.694 67.087 1.00 110.81 716 PHE B CA 1
ATOM 25091 C C . PHE B 1 716 ? 28.126 68.975 65.600 1.00 123.45 716 PHE B C 1
ATOM 25092 O O . PHE B 1 716 ? 29.183 69.488 65.202 1.00 118.10 716 PHE B O 1
ATOM 25109 N N . SER B 1 717 ? 27.119 68.691 64.769 1.00 114.94 717 SER B N 1
ATOM 25110 C CA . SER B 1 717 ? 27.201 69.055 63.361 1.00 123.31 717 SER B CA 1
ATOM 25111 C C . SER B 1 717 ? 27.468 70.542 63.197 1.00 119.96 717 SER B C 1
ATOM 25112 O O . SER B 1 717 ? 28.313 70.943 62.388 1.00 106.02 717 SER B O 1
ATOM 25120 N N . SER B 1 718 ? 26.763 71.376 63.962 1.00 116.16 718 SER B N 1
ATOM 25121 C CA . SER B 1 718 ? 26.958 72.814 63.838 1.00 123.89 718 SER B CA 1
ATOM 25122 C C . SER B 1 718 ? 28.379 73.211 64.210 1.00 122.64 718 SER B C 1
ATOM 25123 O O . SER B 1 718 ? 28.990 74.051 63.540 1.00 137.97 718 SER B O 1
ATOM 25131 N N . ILE B 1 719 ? 28.929 72.614 65.271 1.00 123.53 719 ILE B N 1
ATOM 25132 C CA . ILE B 1 719 ? 30.295 72.945 65.655 1.00 111.64 719 ILE B CA 1
ATOM 25133 C C . ILE B 1 719 ? 31.261 72.548 64.555 1.00 107.11 719 ILE B C 1
ATOM 25134 O O . ILE B 1 719 ? 32.278 73.219 64.340 1.00 93.27 719 ILE B O 1
ATOM 25150 N N . MET B 1 720 ? 30.979 71.449 63.853 1.00 108.17 720 MET B N 1
ATOM 25151 C CA . MET B 1 720 ? 31.926 70.981 62.850 1.00 116.18 720 MET B CA 1
ATOM 25152 C C . MET B 1 720 ? 31.769 71.651 61.489 1.00 114.51 720 MET B C 1
ATOM 25153 O O . MET B 1 720 ? 32.612 71.422 60.617 1.00 120.00 720 MET B O 1
ATOM 25167 N N . ARG B 1 721 ? 30.733 72.455 61.271 1.00 112.81 721 ARG B N 1
ATOM 25168 C CA . ARG B 1 721 ? 30.579 73.083 59.967 1.00 118.09 721 ARG B CA 1
ATOM 25169 C C . ARG B 1 721 ? 31.790 73.965 59.668 1.00 119.92 721 ARG B C 1
ATOM 25170 O O . ARG B 1 721 ? 32.396 74.533 60.579 1.00 127.56 721 ARG B O 1
ATOM 25191 N N . PRO B 1 722 ? 32.182 74.075 58.405 1.00 132.29 722 PRO B N 1
ATOM 25192 C CA . PRO B 1 722 ? 33.373 74.862 58.084 1.00 134.75 722 PRO B CA 1
ATOM 25193 C C . PRO B 1 722 ? 33.140 76.330 58.396 1.00 142.46 722 PRO B C 1
ATOM 25194 O O . PRO B 1 722 ? 32.030 76.851 58.260 1.00 162.27 722 PRO B O 1
ATOM 25205 N N . ASN B 1 723 ? 34.205 76.996 58.833 1.00 159.01 723 ASN B N 1
ATOM 25206 C CA . ASN B 1 723 ? 34.227 78.415 59.178 1.00 174.71 723 ASN B CA 1
ATOM 25207 C C . ASN B 1 723 ? 33.458 78.735 60.457 1.00 164.24 723 ASN B C 1
ATOM 25208 O O . ASN B 1 723 ? 33.425 79.905 60.862 1.00 170.49 723 ASN B O 1
ATOM 25219 N N . GLU B 1 724 ? 32.837 77.752 61.107 1.00 158.51 724 GLU B N 1
ATOM 25220 C CA . GLU B 1 724 ? 32.183 78.001 62.385 1.00 164.42 724 GLU B CA 1
ATOM 25221 C C . GLU B 1 724 ? 33.297 78.124 63.414 1.00 163.98 724 GLU B C 1
ATOM 25222 O O . GLU B 1 724 ? 34.060 77.175 63.625 1.00 177.87 724 GLU B O 1
ATOM 25234 N N . THR B 1 725 ? 33.394 79.284 64.047 1.00 175.25 725 THR B N 1
ATOM 25235 C CA . THR B 1 725 ? 34.496 79.587 64.946 1.00 174.34 725 THR B CA 1
ATOM 25236 C C . THR B 1 725 ? 34.016 79.489 66.386 1.00 171.51 725 THR B C 1
ATOM 25237 O O . THR B 1 725 ? 33.085 80.195 66.791 1.00 161.96 725 THR B O 1
ATOM 25248 N N . ILE B 1 726 ? 34.659 78.612 67.150 1.00 174.33 726 ILE B N 1
ATOM 25249 C CA . ILE B 1 726 ? 34.249 78.293 68.513 1.00 167.64 726 ILE B CA 1
ATOM 25250 C C . ILE B 1 726 ? 35.122 79.099 69.469 1.00 152.20 726 ILE B C 1
ATOM 25251 O O . ILE B 1 726 ? 36.326 79.253 69.220 1.00 151.58 726 ILE B O 1
ATOM 25267 N N . PRO B 1 727 ? 34.571 79.640 70.558 1.00 154.73 727 PRO B N 1
ATOM 25268 C CA . PRO B 1 727 ? 35.402 80.430 71.481 1.00 156.05 727 PRO B CA 1
ATOM 25269 C C . PRO B 1 727 ? 36.321 79.529 72.297 1.00 156.79 727 PRO B C 1
ATOM 25270 O O . PRO B 1 727 ? 35.877 78.578 72.944 1.00 182.49 727 PRO B O 1
ATOM 25281 N N . VAL B 1 728 ? 37.612 79.853 72.263 1.00 162.96 728 VAL B N 1
ATOM 25282 C CA . VAL B 1 728 ? 38.615 79.123 73.029 1.00 165.49 728 VAL B CA 1
ATOM 25283 C C . VAL B 1 728 ? 38.432 79.373 74.520 1.00 170.62 728 VAL B C 1
ATOM 25284 O O . VAL B 1 728 ? 38.249 80.514 74.963 1.00 171.52 728 VAL B O 1
ATOM 25297 N N . VAL B 1 729 ? 38.484 78.291 75.309 1.00 168.27 729 VAL B N 1
ATOM 25298 C CA . VAL B 1 729 ? 38.390 78.383 76.762 1.00 176.27 729 VAL B CA 1
ATOM 25299 C C . VAL B 1 729 ? 39.745 78.652 77.401 1.00 200.71 729 VAL B C 1
ATOM 25300 O O . VAL B 1 729 ? 39.823 78.884 78.614 1.00 194.03 729 VAL B O 1
ATOM 25313 N N . GLY B 1 730 ? 40.814 78.672 76.603 1.00 194.11 730 GLY B N 1
ATOM 25314 C CA . GLY B 1 730 ? 42.153 78.883 77.110 1.00 197.25 730 GLY B CA 1
ATOM 25315 C C . GLY B 1 730 ? 42.762 77.650 77.721 1.00 198.84 730 GLY B C 1
ATOM 25316 O O . GLY B 1 730 ? 43.760 77.748 78.442 1.00 188.42 730 GLY B O 1
ATOM 25320 N N . LEU B 1 731 ? 42.190 76.488 77.441 1.00 200.70 731 LEU B N 1
ATOM 25321 C CA . LEU B 1 731 ? 42.680 75.221 77.944 1.00 193.52 731 LEU B CA 1
ATOM 25322 C C . LEU B 1 731 ? 43.656 74.597 76.957 1.00 189.08 731 LEU B C 1
ATOM 25323 O O . LEU B 1 731 ? 43.851 75.074 75.838 1.00 183.38 731 LEU B O 1
ATOM 25339 N N . SER B 1 732 ? 44.240 73.483 77.377 1.00 173.76 732 SER B N 1
ATOM 25340 C CA . SER B 1 732 ? 45.203 72.738 76.578 1.00 188.14 732 SER B CA 1
ATOM 25341 C C . SER B 1 732 ? 44.429 72.045 75.466 1.00 193.78 732 SER B C 1
ATOM 25342 O O . SER B 1 732 ? 43.407 72.559 74.999 1.00 192.75 732 SER B O 1
ATOM 25350 N N . VAL B 1 733 ? 44.890 70.871 75.054 1.00 201.41 733 VAL B N 1
ATOM 25351 C CA . VAL B 1 733 ? 44.487 70.162 73.843 1.00 195.22 733 VAL B CA 1
ATOM 25352 C C . VAL B 1 733 ? 42.987 70.172 73.529 1.00 174.36 733 VAL B C 1
ATOM 25353 O O . VAL B 1 733 ? 42.553 69.545 72.559 1.00 153.63 733 VAL B O 1
ATOM 25366 N N . ILE B 1 734 ? 42.174 70.887 74.307 1.00 179.07 734 ILE B N 1
ATOM 25367 C CA . ILE B 1 734 ? 40.755 71.036 73.971 1.00 182.46 734 ILE B CA 1
ATOM 25368 C C . ILE B 1 734 ? 40.626 71.762 72.625 1.00 187.11 734 ILE B C 1
ATOM 25369 O O . ILE B 1 734 ? 39.518 71.925 72.103 1.00 194.41 734 ILE B O 1
ATOM 25385 N N . ASP B 1 735 ? 41.758 72.140 72.015 1.00 183.33 735 ASP B N 1
ATOM 25386 C CA . ASP B 1 735 ? 41.758 72.876 70.753 1.00 164.16 735 ASP B CA 1
ATOM 25387 C C . ASP B 1 735 ? 41.654 71.997 69.513 1.00 157.94 735 ASP B C 1
ATOM 25388 O O . ASP B 1 735 ? 41.495 72.538 68.413 1.00 158.25 735 ASP B O 1
ATOM 25397 N N . GLU B 1 736 ? 41.761 70.677 69.644 1.00 155.85 736 GLU B N 1
ATOM 25398 C CA . GLU B 1 736 ? 41.566 69.779 68.505 1.00 138.40 736 GLU B CA 1
ATOM 25399 C C . GLU B 1 736 ? 40.126 69.301 68.444 1.00 129.10 736 GLU B C 1
ATOM 25400 O O . GLU B 1 736 ? 39.842 68.155 68.085 1.00 140.52 736 GLU B O 1
ATOM 25412 N N . HIS B 1 737 ? 39.191 70.180 68.806 1.00 125.08 737 HIS B N 1
ATOM 25413 C CA . HIS B 1 737 ? 37.839 69.744 69.127 1.00 115.40 737 HIS B CA 1
ATOM 25414 C C . HIS B 1 737 ? 36.966 69.521 67.894 1.00 96.18 737 HIS B C 1
ATOM 25415 O O . HIS B 1 737 ? 35.954 68.822 68.004 1.00 106.36 737 HIS B O 1
ATOM 25429 N N . LYS B 1 738 ? 37.305 70.076 66.724 1.00 94.15 738 LYS B N 1
ATOM 25430 C CA . LYS B 1 738 ? 36.499 69.737 65.551 1.00 101.36 738 LYS B CA 1
ATOM 25431 C C . LYS B 1 738 ? 36.708 68.271 65.188 1.00 95.50 738 LYS B C 1
ATOM 25432 O O . LYS B 1 738 ? 35.764 67.575 64.790 1.00 93.06 738 LYS B O 1
ATOM 25451 N N . ALA B 1 739 ? 37.950 67.794 65.297 1.00 97.26 739 ALA B N 1
ATOM 25452 C CA . ALA B 1 739 ? 38.200 66.370 65.136 1.00 89.97 739 ALA B CA 1
ATOM 25453 C C . ALA B 1 739 ? 37.408 65.568 66.156 1.00 78.43 739 ALA B C 1
ATOM 25454 O O . ALA B 1 739 ? 36.934 64.465 65.857 1.00 94.86 739 ALA B O 1
ATOM 25461 N N . MET B 1 740 ? 37.239 66.114 67.362 1.00 70.72 740 MET B N 1
ATOM 25462 C CA . MET B 1 740 ? 36.421 65.443 68.367 1.00 86.74 740 MET B CA 1
ATOM 25463 C C . MET B 1 740 ? 34.956 65.378 67.945 1.00 85.50 740 MET B C 1
ATOM 25464 O O . MET B 1 740 ? 34.292 64.361 68.170 1.00 64.45 740 MET B O 1
ATOM 25478 N N . CYS B 1 741 ? 34.428 66.450 67.347 1.00 86.49 741 CYS B N 1
ATOM 25479 C CA . CYS B 1 741 ? 33.077 66.384 66.796 1.00 89.91 741 CYS B CA 1
ATOM 25480 C C . CYS B 1 741 ? 32.984 65.302 65.730 1.00 85.31 741 CYS B C 1
ATOM 25481 O O . CYS B 1 741 ? 32.001 64.549 65.675 1.00 86.37 741 CYS B O 1
ATOM 25489 N N . ALA B 1 742 ? 33.990 65.232 64.855 1.00 84.72 742 ALA B N 1
ATOM 25490 C CA . ALA B 1 742 ? 34.009 64.175 63.850 1.00 87.81 742 ALA B CA 1
ATOM 25491 C C . ALA B 1 742 ? 33.927 62.808 64.513 1.00 76.99 742 ALA B C 1
ATOM 25492 O O . ALA B 1 742 ? 33.164 61.935 64.075 1.00 81.24 742 ALA B O 1
ATOM 25499 N N . PHE B 1 743 ? 34.699 62.607 65.578 1.00 76.36 743 PHE B N 1
ATOM 25500 C CA . PHE B 1 743 ? 34.658 61.330 66.283 1.00 81.73 743 PHE B CA 1
ATOM 25501 C C . PHE B 1 743 ? 33.282 61.075 66.892 1.00 81.40 743 PHE B C 1
ATOM 25502 O O . PHE B 1 743 ? 32.749 59.959 66.808 1.00 84.37 743 PHE B O 1
ATOM 25519 N N . ILE B 1 744 ? 32.694 62.097 67.516 1.00 71.56 744 ILE B N 1
ATOM 25520 C CA . ILE B 1 744 ? 31.381 61.929 68.130 1.00 83.65 744 ILE B CA 1
ATOM 25521 C C . ILE B 1 744 ? 30.385 61.447 67.089 1.00 83.96 744 ILE B C 1
ATOM 25522 O O . ILE B 1 744 ? 29.662 60.468 67.300 1.00 89.62 744 ILE B O 1
ATOM 25538 N N . LEU B 1 745 ? 30.352 62.117 65.938 1.00 86.64 745 LEU B N 1
ATOM 25539 C CA . LEU B 1 745 ? 29.359 61.776 64.924 1.00 91.74 745 LEU B CA 1
ATOM 25540 C C . LEU B 1 745 ? 29.624 60.390 64.351 1.00 88.94 745 LEU B C 1
ATOM 25541 O O . LEU B 1 745 ? 28.684 59.615 64.101 1.00 97.15 745 LEU B O 1
ATOM 25557 N N . SER B 1 746 ? 30.901 60.047 64.167 1.00 88.81 746 SER B N 1
ATOM 25558 C CA . SER B 1 746 ? 31.243 58.682 63.796 1.00 87.17 746 SER B CA 1
ATOM 25559 C C . SER B 1 746 ? 30.595 57.692 64.754 1.00 87.46 746 SER B C 1
ATOM 25560 O O . SER B 1 746 ? 29.932 56.739 64.331 1.00 92.06 746 SER B O 1
ATOM 25568 N N . MET B 1 747 ? 30.756 57.919 66.058 1.00 87.26 747 MET B N 1
ATOM 25569 C CA . MET B 1 747 ? 30.177 56.984 67.019 1.00 96.50 747 MET B CA 1
ATOM 25570 C C . MET B 1 747 ? 28.651 57.010 66.977 1.00 92.42 747 MET B C 1
ATOM 25571 O O . MET B 1 747 ? 28.012 55.982 67.228 1.00 94.73 747 MET B O 1
ATOM 25585 N N . LEU B 1 748 ? 28.054 58.160 66.647 1.00 90.28 748 LEU B N 1
ATOM 25586 C CA . LEU B 1 748 ? 26.602 58.220 66.505 1.00 91.61 748 LEU B CA 1
ATOM 25587 C C . LEU B 1 748 ? 26.109 57.333 65.372 1.00 93.25 748 LEU B C 1
ATOM 25588 O O . LEU B 1 748 ? 24.977 56.840 65.425 1.00 108.75 748 LEU B O 1
ATOM 25604 N N . CYS B 1 749 ? 26.919 57.144 64.328 1.00 92.53 749 CYS B N 1
ATOM 25605 C CA . CYS B 1 749 ? 26.510 56.305 63.206 1.00 88.94 749 CYS B CA 1
ATOM 25606 C C . CYS B 1 749 ? 27.035 54.873 63.269 1.00 92.71 749 CYS B C 1
ATOM 25607 O O . CYS B 1 749 ? 26.696 54.072 62.391 1.00 105.18 749 CYS B O 1
ATOM 25615 N N . LYS B 1 750 ? 27.830 54.518 64.275 1.00 93.04 750 LYS B N 1
ATOM 25616 C CA . LYS B 1 750 ? 28.432 53.190 64.317 1.00 96.27 750 LYS B CA 1
ATOM 25617 C C . LYS B 1 750 ? 27.425 52.151 64.801 1.00 106.71 750 LYS B C 1
ATOM 25618 O O . LYS B 1 750 ? 26.908 52.254 65.918 1.00 117.87 750 LYS B O 1
ATOM 25637 N N . GLY B 1 751 ? 27.161 51.150 63.964 1.00 120.25 751 GLY B N 1
ATOM 25638 C CA . GLY B 1 751 ? 26.141 50.153 64.285 1.00 133.11 751 GLY B CA 1
ATOM 25639 C C . GLY B 1 751 ? 24.806 50.761 64.636 1.00 131.95 751 GLY B C 1
ATOM 25640 O O . GLY B 1 751 ? 24.097 50.252 65.515 1.00 129.09 751 GLY B O 1
ATOM 25644 N N . PHE B 1 752 ? 24.429 51.834 63.942 1.00 128.37 752 PHE B N 1
ATOM 25645 C CA . PHE B 1 752 ? 23.199 52.562 64.257 1.00 125.92 752 PHE B CA 1
ATOM 25646 C C . PHE B 1 752 ? 22.636 53.148 62.961 1.00 136.62 752 PHE B C 1
ATOM 25647 O O . PHE B 1 752 ? 22.951 54.280 62.591 1.00 132.17 752 PHE B O 1
ATOM 25664 N N . LYS B 1 753 ? 21.793 52.363 62.279 1.00 128.26 753 LYS B N 1
ATOM 25665 C CA . LYS B 1 753 ? 21.198 52.850 61.038 1.00 126.55 753 LYS B CA 1
ATOM 25666 C C . LYS B 1 753 ? 20.466 54.160 61.271 1.00 120.85 753 LYS B C 1
ATOM 25667 O O . LYS B 1 753 ? 20.589 55.098 60.476 1.00 118.89 753 LYS B O 1
ATOM 25686 N N . THR B 1 754 ? 19.687 54.237 62.353 1.00 103.51 754 THR B N 1
ATOM 25687 C CA . THR B 1 754 ? 18.934 55.455 62.626 1.00 105.82 754 THR B CA 1
ATOM 25688 C C . THR B 1 754 ? 19.857 56.662 62.665 1.00 102.70 754 THR B C 1
ATOM 25689 O O . THR B 1 754 ? 19.513 57.743 62.167 1.00 102.01 754 THR B O 1
ATOM 25700 N N . GLY B 1 755 ? 21.051 56.486 63.231 1.00 108.64 755 GLY B N 1
ATOM 25701 C CA . GLY B 1 755 ? 22.019 57.565 63.226 1.00 119.40 755 GLY B CA 1
ATOM 25702 C C . GLY B 1 755 ? 22.510 57.905 61.834 1.00 109.35 755 GLY B C 1
ATOM 25703 O O . GLY B 1 755 ? 22.612 59.080 61.478 1.00 97.99 755 GLY B O 1
ATOM 25707 N N . GLN B 1 756 ? 22.820 56.887 61.025 1.00 112.69 756 GLN B N 1
ATOM 25708 C CA . GLN B 1 756 ? 23.249 57.157 59.657 1.00 115.75 756 GLN B CA 1
ATOM 25709 C C . GLN B 1 756 ? 22.200 57.973 58.920 1.00 125.44 756 GLN B C 1
ATOM 25710 O O . GLN B 1 756 ? 22.529 58.915 58.193 1.00 103.21 756 GLN B O 1
ATOM 25724 N N . VAL B 1 757 ? 20.929 57.644 59.134 1.00 113.31 757 VAL B N 1
ATOM 25725 C CA . VAL B 1 757 ? 19.837 58.327 58.449 1.00 112.29 757 VAL B CA 1
ATOM 25726 C C . VAL B 1 757 ? 19.751 59.776 58.904 1.00 105.71 757 VAL B C 1
ATOM 25727 O O . VAL B 1 757 ? 19.801 60.722 58.098 1.00 101.78 757 VAL B O 1
ATOM 25740 N N . VAL B 1 758 ? 19.617 59.966 60.215 1.00 112.82 758 VAL B N 1
ATOM 25741 C CA . VAL B 1 758 ? 19.496 61.314 60.753 1.00 104.47 758 VAL B CA 1
ATOM 25742 C C . VAL B 1 758 ? 20.671 62.158 60.287 1.00 96.46 758 VAL B C 1
ATOM 25743 O O . VAL B 1 758 ? 20.501 63.265 59.763 1.00 104.21 758 VAL B O 1
ATOM 25756 N N . CYS B 1 759 ? 21.883 61.623 60.431 1.00 88.46 759 CYS B N 1
ATOM 25757 C CA . CYS B 1 759 ? 23.076 62.372 60.072 1.00 100.51 759 CYS B CA 1
ATOM 25758 C C . CYS B 1 759 ? 23.136 62.652 58.579 1.00 118.58 759 CYS B C 1
ATOM 25759 O O . CYS B 1 759 ? 23.680 63.684 58.167 1.00 124.56 759 CYS B O 1
ATOM 25767 N N . ASN B 1 760 ? 22.595 61.758 57.753 1.00 115.64 760 ASN B N 1
ATOM 25768 C CA . ASN B 1 760 ? 22.553 62.033 56.329 1.00 125.96 760 ASN B CA 1
ATOM 25769 C C . ASN B 1 760 ? 21.526 63.094 55.976 1.00 130.25 760 ASN B C 1
ATOM 25770 O O . ASN B 1 760 ? 21.564 63.625 54.861 1.00 135.21 760 ASN B O 1
ATOM 25781 N N . SER B 1 761 ? 20.600 63.408 56.882 1.00 113.48 761 SER B N 1
ATOM 25782 C CA . SER B 1 761 ? 19.742 64.560 56.621 1.00 116.04 761 SER B CA 1
ATOM 25783 C C . SER B 1 761 ? 20.465 65.895 56.809 1.00 125.99 761 SER B C 1
ATOM 25784 O O . SER B 1 761 ? 20.008 66.909 56.270 1.00 138.20 761 SER B O 1
ATOM 25792 N N . THR B 1 762 ? 21.581 65.917 57.544 1.00 132.03 762 THR B N 1
ATOM 25793 C CA . THR B 1 762 ? 22.266 67.146 57.919 1.00 121.26 762 THR B CA 1
ATOM 25794 C C . THR B 1 762 ? 23.475 67.396 57.016 1.00 114.08 762 THR B C 1
ATOM 25795 O O . THR B 1 762 ? 23.755 66.646 56.080 1.00 116.09 762 THR B O 1
ATOM 25806 N N . GLU B 1 763 ? 24.204 68.477 57.310 1.00 113.92 763 GLU B N 1
ATOM 25807 C CA . GLU B 1 763 ? 25.378 68.881 56.544 1.00 130.86 763 GLU B CA 1
ATOM 25808 C C . GLU B 1 763 ? 26.671 68.179 56.990 1.00 136.07 763 GLU B C 1
ATOM 25809 O O . GLU B 1 763 ? 27.764 68.662 56.662 1.00 125.36 763 GLU B O 1
ATOM 25821 N N . ILE B 1 764 ? 26.583 67.068 57.726 1.00 139.29 764 ILE B N 1
ATOM 25822 C CA . ILE B 1 764 ? 27.786 66.457 58.288 1.00 116.82 764 ILE B CA 1
ATOM 25823 C C . ILE B 1 764 ? 28.728 66.001 57.179 1.00 110.84 764 ILE B C 1
ATOM 25824 O O . ILE B 1 764 ? 29.924 66.321 57.189 1.00 112.15 764 ILE B O 1
ATOM 25840 N N . MET B 1 765 ? 28.205 65.245 56.206 1.00 101.21 765 MET B N 1
ATOM 25841 C CA . MET B 1 765 ? 29.061 64.698 55.155 1.00 107.22 765 MET B CA 1
ATOM 25842 C C . MET B 1 765 ? 29.854 65.800 54.467 1.00 110.46 765 MET B C 1
ATOM 25843 O O . MET B 1 765 ? 31.059 65.658 54.215 1.00 116.15 765 MET B O 1
ATOM 25857 N N . THR B 1 766 ? 29.183 66.900 54.132 1.00 111.38 766 THR B N 1
ATOM 25858 C CA . THR B 1 766 ? 29.858 67.979 53.428 1.00 109.55 766 THR B CA 1
ATOM 25859 C C . THR B 1 766 ? 30.966 68.572 54.281 1.00 106.34 766 THR B C 1
ATOM 25860 O O . THR B 1 766 ? 32.055 68.866 53.778 1.00 112.57 766 THR B O 1
ATOM 25871 N N . SER B 1 767 ? 30.711 68.755 55.576 1.00 94.82 767 SER B N 1
ATOM 25872 C CA . SER B 1 767 ? 31.747 69.296 56.448 1.00 109.62 767 SER B CA 1
ATOM 25873 C C . SER B 1 767 ? 32.957 68.369 56.505 1.00 104.76 767 SER B C 1
ATOM 25874 O O . SER B 1 767 ? 34.106 68.829 56.435 1.00 113.91 767 SER B O 1
ATOM 25882 N N . CYS B 1 768 ? 32.722 67.060 56.637 1.00 98.10 768 CYS B N 1
ATOM 25883 C CA . CYS B 1 768 ? 33.829 66.106 56.650 1.00 97.90 768 CYS B CA 1
ATOM 25884 C C . CYS B 1 768 ? 34.640 66.201 55.363 1.00 100.37 768 CYS B C 1
ATOM 25885 O O . CYS B 1 768 ? 35.881 66.254 55.385 1.00 117.56 768 CYS B O 1
ATOM 25893 N N . LEU B 1 769 ? 33.946 66.212 54.223 1.00 98.19 769 LEU B N 1
ATOM 25894 C CA . LEU B 1 769 ? 34.638 66.278 52.942 1.00 103.88 769 LEU B CA 1
ATOM 25895 C C . LEU B 1 769 ? 35.441 67.563 52.822 1.00 99.85 769 LEU B C 1
ATOM 25896 O O . LEU B 1 769 ? 36.559 67.559 52.294 1.00 109.39 769 LEU B O 1
ATOM 25912 N N . TYR B 1 770 ? 34.881 68.677 53.290 1.00 96.84 770 TYR B N 1
ATOM 25913 C CA . TYR B 1 770 ? 35.627 69.928 53.291 1.00 103.96 770 TYR B CA 1
ATOM 25914 C C . TYR B 1 770 ? 36.895 69.794 54.117 1.00 104.36 770 TYR B C 1
ATOM 25915 O O . TYR B 1 770 ? 37.967 70.257 53.712 1.00 133.11 770 TYR B O 1
ATOM 25933 N N . HIS B 1 771 ? 36.786 69.168 55.286 1.00 93.29 771 HIS B N 1
ATOM 25934 C CA . HIS B 1 771 ? 37.927 69.078 56.184 1.00 101.41 771 HIS B CA 1
ATOM 25935 C C . HIS B 1 771 ? 39.022 68.159 55.665 1.00 102.62 771 HIS B C 1
ATOM 25936 O O . HIS B 1 771 ? 40.176 68.305 56.082 1.00 122.63 771 HIS B O 1
ATOM 25950 N N . THR B 1 772 ? 38.696 67.203 54.789 1.00 102.59 772 THR B N 1
ATOM 25951 C CA . THR B 1 772 ? 39.767 66.390 54.210 1.00 113.51 772 THR B CA 1
ATOM 25952 C C . THR B 1 772 ? 40.751 67.250 53.422 1.00 127.02 772 THR B C 1
ATOM 25953 O O . THR B 1 772 ? 41.959 66.986 53.423 1.00 137.67 772 THR B O 1
ATOM 25964 N N . GLU B 1 773 ? 40.251 68.267 52.724 1.00 126.37 773 GLU B N 1
ATOM 25965 C CA . GLU B 1 773 ? 41.052 68.984 51.739 1.00 140.96 773 GLU B CA 1
ATOM 25966 C C . GLU B 1 773 ? 41.899 70.109 52.327 1.00 146.48 773 GLU B C 1
ATOM 25967 O O . GLU B 1 773 ? 43.046 70.294 51.905 1.00 152.43 773 GLU B O 1
ATOM 25979 N N . HIS B 1 774 ? 41.377 70.879 53.278 1.00 144.49 774 HIS B N 1
ATOM 25980 C CA . HIS B 1 774 ? 42.082 72.112 53.615 1.00 154.53 774 HIS B CA 1
ATOM 25981 C C . HIS B 1 774 ? 43.129 72.086 54.728 1.00 158.79 774 HIS B C 1
ATOM 25982 O O . HIS B 1 774 ? 44.320 72.248 54.431 1.00 113.76 774 HIS B O 1
ATOM 25996 N N . PRO B 1 775 ? 42.779 71.843 55.985 1.00 181.81 775 PRO B N 1
ATOM 25997 C CA . PRO B 1 775 ? 43.666 72.237 57.085 1.00 171.48 775 PRO B CA 1
ATOM 25998 C C . PRO B 1 775 ? 44.862 71.299 57.203 1.00 151.31 775 PRO B C 1
ATOM 25999 O O . PRO B 1 775 ? 45.027 70.353 56.433 1.00 139.14 775 PRO B O 1
ATOM 26010 N N . ASP B 1 776 ? 45.715 71.610 58.183 1.00 164.72 776 ASP B N 1
ATOM 26011 C CA . ASP B 1 776 ? 46.818 70.751 58.579 1.00 165.70 776 ASP B CA 1
ATOM 26012 C C . ASP B 1 776 ? 46.537 69.917 59.819 1.00 153.08 776 ASP B C 1
ATOM 26013 O O . ASP B 1 776 ? 47.359 69.062 60.158 1.00 167.01 776 ASP B O 1
ATOM 26022 N N . ASN B 1 777 ? 45.418 70.134 60.508 1.00 123.57 777 ASN B N 1
ATOM 26023 C CA . ASN B 1 777 ? 45.108 69.272 61.643 1.00 124.37 777 ASN B CA 1
ATOM 26024 C C . ASN B 1 777 ? 44.892 67.855 61.124 1.00 118.03 777 ASN B C 1
ATOM 26025 O O . ASN B 1 777 ? 43.894 67.593 60.441 1.00 136.07 777 ASN B O 1
ATOM 26036 N N . PRO B 1 778 ? 45.809 66.912 61.412 1.00 109.88 778 PRO B N 1
ATOM 26037 C CA . PRO B 1 778 ? 45.700 65.566 60.833 1.00 97.53 778 PRO B CA 1
ATOM 26038 C C . PRO B 1 778 ? 44.646 64.704 61.494 1.00 94.11 778 PRO B C 1
ATOM 26039 O O . PRO B 1 778 ? 43.990 63.899 60.826 1.00 102.09 778 PRO B O 1
ATOM 26050 N N . LEU B 1 779 ? 44.487 64.840 62.810 1.00 93.09 779 LEU B N 1
ATOM 26051 C CA . LEU B 1 779 ? 43.445 64.078 63.483 1.00 90.97 779 LEU B CA 1
ATOM 26052 C C . LEU B 1 779 ? 42.094 64.395 62.867 1.00 96.11 779 LEU B C 1
ATOM 26053 O O . LEU B 1 779 ? 41.231 63.518 62.750 1.00 88.93 779 LEU B O 1
ATOM 26069 N N . LEU B 1 780 ? 41.895 65.647 62.458 1.00 91.39 780 LEU B N 1
ATOM 26070 C CA . LEU B 1 780 ? 40.653 66.015 61.794 1.00 98.43 780 LEU B CA 1
ATOM 26071 C C . LEU B 1 780 ? 40.488 65.269 60.476 1.00 93.30 780 LEU B C 1
ATOM 26072 O O . LEU B 1 780 ? 39.410 64.749 60.184 1.00 86.74 780 LEU B O 1
ATOM 26088 N N . ARG B 1 781 ? 41.547 65.201 59.664 1.00 81.83 781 ARG B N 1
ATOM 26089 C CA . ARG B 1 781 ? 41.454 64.465 58.406 1.00 89.43 781 ARG B CA 1
ATOM 26090 C C . ARG B 1 781 ? 41.103 63.010 58.672 1.00 89.99 781 ARG B C 1
ATOM 26091 O O . ARG B 1 781 ? 40.178 62.448 58.065 1.00 93.19 781 ARG B O 1
ATOM 26112 N N . GLN B 1 782 ? 41.831 62.393 59.603 1.00 80.98 782 GLN B N 1
ATOM 26113 C CA . GLN B 1 782 ? 41.568 61.014 59.984 1.00 80.90 782 GLN B CA 1
ATOM 26114 C C . GLN B 1 782 ? 40.101 60.824 60.347 1.00 80.68 782 GLN B C 1
ATOM 26115 O O . GLN B 1 782 ? 39.378 60.056 59.700 1.00 89.62 782 GLN B O 1
ATOM 26129 N N . TRP B 1 783 ? 39.637 61.535 61.371 1.00 81.60 783 TRP B N 1
ATOM 26130 C CA . TRP B 1 783 ? 38.297 61.266 61.870 1.00 85.83 783 TRP B CA 1
ATOM 26131 C C . TRP B 1 783 ? 37.220 61.774 60.927 1.00 89.89 783 TRP B C 1
ATOM 26132 O O . TRP B 1 783 ? 36.085 61.301 61.004 1.00 86.34 783 TRP B O 1
ATOM 26153 N N . SER B 1 784 ? 37.550 62.647 59.983 1.00 81.47 784 SER B N 1
ATOM 26154 C CA . SER B 1 784 ? 36.579 62.969 58.948 1.00 88.91 784 SER B CA 1
ATOM 26155 C C . SER B 1 784 ? 36.413 61.806 57.976 1.00 87.50 784 SER B C 1
ATOM 26156 O O . SER B 1 784 ? 35.281 61.436 57.627 1.00 86.64 784 SER B O 1
ATOM 26164 N N . CYS B 1 785 ? 37.522 61.189 57.556 1.00 84.10 785 CYS B N 1
ATOM 26165 C CA . CYS B 1 785 ? 37.406 60.006 56.706 1.00 82.06 785 CYS B CA 1
ATOM 26166 C C . CYS B 1 785 ? 36.662 58.885 57.421 1.00 83.66 785 CYS B C 1
ATOM 26167 O O . CYS B 1 785 ? 35.826 58.201 56.819 1.00 96.54 785 CYS B O 1
ATOM 26175 N N . LEU B 1 786 ? 36.965 58.668 58.703 1.00 78.97 786 LEU B N 1
ATOM 26176 C CA . LEU B 1 786 ? 36.258 57.633 59.455 1.00 78.01 786 LEU B CA 1
ATOM 26177 C C . LEU B 1 786 ? 34.777 57.974 59.602 1.00 89.00 786 LEU B C 1
ATOM 26178 O O . LEU B 1 786 ? 33.911 57.087 59.541 1.00 101.47 786 LEU B O 1
ATOM 26194 N N . CYS B 1 787 ? 34.465 59.252 59.814 1.00 88.16 787 CYS B N 1
ATOM 26195 C CA . CYS B 1 787 ? 33.074 59.666 59.870 1.00 93.56 787 CYS B CA 1
ATOM 26196 C C . CYS B 1 787 ? 32.354 59.293 58.585 1.00 95.16 787 CYS B C 1
ATOM 26197 O O . CYS B 1 787 ? 31.249 58.748 58.620 1.00 106.00 787 CYS B O 1
ATOM 26205 N N . ILE B 1 788 ? 32.974 59.573 57.437 1.00 92.90 788 ILE B N 1
ATOM 26206 C CA . ILE B 1 788 ? 32.366 59.187 56.164 1.00 93.25 788 ILE B CA 1
ATOM 26207 C C . ILE B 1 788 ? 32.189 57.676 56.100 1.00 86.20 788 ILE B C 1
ATOM 26208 O O . ILE B 1 788 ? 31.145 57.171 55.666 1.00 88.23 788 ILE B O 1
ATOM 26224 N N . SER B 1 789 ? 33.215 56.928 56.507 1.00 90.19 789 SER B N 1
ATOM 26225 C CA . SER B 1 789 ? 33.141 55.474 56.429 1.00 88.79 789 SER B CA 1
ATOM 26226 C C . SER B 1 789 ? 31.924 54.953 57.173 1.00 86.04 789 SER B C 1
ATOM 26227 O O . SER B 1 789 ? 31.204 54.079 56.678 1.00 93.77 789 SER B O 1
ATOM 26235 N N . GLN B 1 790 ? 31.690 55.471 58.379 1.00 90.33 790 GLN B N 1
ATOM 26236 C CA . GLN B 1 790 ? 30.540 55.040 59.167 1.00 101.25 790 GLN B CA 1
ATOM 26237 C C . GLN B 1 790 ? 29.235 55.662 58.687 1.00 102.96 790 GLN B C 1
ATOM 26238 O O . GLN B 1 790 ? 28.157 55.125 58.971 1.00 93.53 790 GLN B O 1
ATOM 26252 N N . LEU B 1 791 ? 29.315 56.774 57.960 1.00 111.65 791 LEU B N 1
ATOM 26253 C CA . LEU B 1 791 ? 28.123 57.507 57.557 1.00 106.27 791 LEU B CA 1
ATOM 26254 C C . LEU B 1 791 ? 27.347 56.778 56.469 1.00 102.76 791 LEU B C 1
ATOM 26255 O O . LEU B 1 791 ? 26.119 56.910 56.400 1.00 94.56 791 LEU B O 1
ATOM 26271 N N . TRP B 1 792 ? 28.033 56.011 55.615 1.00 95.55 792 TRP B N 1
ATOM 26272 C CA . TRP B 1 792 ? 27.400 55.346 54.478 1.00 99.45 792 TRP B CA 1
ATOM 26273 C C . TRP B 1 792 ? 27.617 53.831 54.473 1.00 102.28 792 TRP B C 1
ATOM 26274 O O . TRP B 1 792 ? 27.510 53.208 53.412 1.00 104.11 792 TRP B O 1
ATOM 26295 N N . LYS B 1 793 ? 27.898 53.219 55.630 1.00 100.79 793 LYS B N 1
ATOM 26296 C CA . LYS B 1 793 ? 28.418 51.851 55.633 1.00 111.65 793 LYS B CA 1
ATOM 26297 C C . LYS B 1 793 ? 27.512 50.899 54.858 1.00 119.02 793 LYS B C 1
ATOM 26298 O O . LYS B 1 793 ? 27.964 50.205 53.941 1.00 152.71 793 LYS B O 1
ATOM 26317 N N . ASP B 1 794 ? 26.224 50.862 55.200 1.00 93.58 794 ASP B N 1
ATOM 26318 C CA . ASP B 1 794 ? 25.263 50.041 54.472 1.00 109.89 794 ASP B CA 1
ATOM 26319 C C . ASP B 1 794 ? 24.037 50.865 54.109 1.00 109.55 794 ASP B C 1
ATOM 26320 O O . ASP B 1 794 ? 22.942 50.324 53.931 1.00 135.77 794 ASP B O 1
ATOM 26329 N N . PHE B 1 795 ? 24.226 52.170 53.953 1.00 109.20 795 PHE B N 1
ATOM 26330 C CA . PHE B 1 795 ? 23.146 53.121 53.703 1.00 122.70 795 PHE B CA 1
ATOM 26331 C C . PHE B 1 795 ? 23.361 53.683 52.300 1.00 117.22 795 PHE B C 1
ATOM 26332 O O . PHE B 1 795 ? 24.230 54.532 52.085 1.00 89.73 795 PHE B O 1
ATOM 26349 N N . ASN B 1 796 ? 22.554 53.208 51.349 1.00 125.16 796 ASN B N 1
ATOM 26350 C CA . ASN B 1 796 ? 22.808 53.514 49.945 1.00 123.94 796 ASN B CA 1
ATOM 26351 C C . ASN B 1 796 ? 22.529 54.976 49.628 1.00 120.14 796 ASN B C 1
ATOM 26352 O O . ASN B 1 796 ? 23.272 55.601 48.865 1.00 104.03 796 ASN B O 1
ATOM 26363 N N . GLU B 1 797 ? 21.449 55.530 50.176 1.00 121.57 797 GLU B N 1
ATOM 26364 C CA . GLU B 1 797 ? 21.151 56.936 49.928 1.00 133.66 797 GLU B CA 1
ATOM 26365 C C . GLU B 1 797 ? 22.351 57.805 50.283 1.00 119.07 797 GLU B C 1
ATOM 26366 O O . GLU B 1 797 ? 22.658 58.778 49.582 1.00 118.42 797 GLU B O 1
ATOM 26378 N N . ALA B 1 798 ? 23.086 57.423 51.329 1.00 116.23 798 ALA B N 1
ATOM 26379 C CA . ALA B 1 798 ? 24.299 58.150 51.685 1.00 120.55 798 ALA B CA 1
ATOM 26380 C C . ALA B 1 798 ? 25.394 57.947 50.645 1.00 112.06 798 ALA B C 1
ATOM 26381 O O . ALA B 1 798 ? 26.113 58.890 50.301 1.00 89.86 798 ALA B O 1
ATOM 26388 N N . LYS B 1 799 ? 25.553 56.723 50.146 1.00 108.13 799 LYS B N 1
ATOM 26389 C CA . LYS B 1 799 ? 26.566 56.492 49.123 1.00 104.25 799 LYS B CA 1
ATOM 26390 C C . LYS B 1 799 ? 26.293 57.355 47.900 1.00 110.45 799 LYS B C 1
ATOM 26391 O O . LYS B 1 799 ? 27.207 57.979 47.342 1.00 95.97 799 LYS B O 1
ATOM 26410 N N . TRP B 1 800 ? 25.027 57.429 47.491 1.00 119.24 800 TRP B N 1
ATOM 26411 C CA . TRP B 1 800 ? 24.671 58.258 46.349 1.00 132.67 800 TRP B CA 1
ATOM 26412 C C . TRP B 1 800 ? 24.920 59.729 46.648 1.00 110.58 800 TRP B C 1
ATOM 26413 O O . TRP B 1 800 ? 25.406 60.464 45.786 1.00 92.10 800 TRP B O 1
ATOM 26434 N N . ARG B 1 801 ? 24.605 60.179 47.864 1.00 105.36 801 ARG B N 1
ATOM 26435 C CA . ARG B 1 801 ? 24.939 61.553 48.228 1.00 117.55 801 ARG B CA 1
ATOM 26436 C C . ARG B 1 801 ? 26.434 61.797 48.063 1.00 114.20 801 ARG B C 1
ATOM 26437 O O . ARG B 1 801 ? 26.860 62.811 47.491 1.00 95.97 801 ARG B O 1
ATOM 26458 N N . GLY B 1 802 ? 27.247 60.859 48.542 1.00 111.72 802 GLY B N 1
ATOM 26459 C CA . GLY B 1 802 ? 28.683 61.005 48.395 1.00 123.81 802 GLY B CA 1
ATOM 26460 C C . GLY B 1 802 ? 29.076 61.154 46.942 1.00 116.14 802 GLY B C 1
ATOM 26461 O O . GLY B 1 802 ? 29.858 62.036 46.581 1.00 105.74 802 GLY B O 1
ATOM 26465 N N . ILE B 1 803 ? 28.507 60.312 46.082 1.00 95.15 803 ILE B N 1
ATOM 26466 C CA . ILE B 1 803 ? 28.781 60.437 44.654 1.00 106.01 803 ILE B CA 1
ATOM 26467 C C . ILE B 1 803 ? 28.343 61.806 44.152 1.00 108.81 803 ILE B C 1
ATOM 26468 O O . ILE B 1 803 ? 28.963 62.385 43.252 1.00 117.50 803 ILE B O 1
ATOM 26484 N N . ARG B 1 804 ? 27.248 62.327 44.700 1.00 103.21 804 ARG B N 1
ATOM 26485 C CA . ARG B 1 804 ? 26.765 63.637 44.281 1.00 112.21 804 ARG B CA 1
ATOM 26486 C C . ARG B 1 804 ? 27.756 64.735 44.649 1.00 111.31 804 ARG B C 1
ATOM 26487 O O . ARG B 1 804 ? 27.862 65.736 43.930 1.00 140.91 804 ARG B O 1
ATOM 26508 N N . GLU B 1 805 ? 28.485 64.571 45.753 1.00 115.05 805 GLU B N 1
ATOM 26509 C CA . GLU B 1 805 ? 29.524 65.520 46.139 1.00 121.30 805 GLU B CA 1
ATOM 26510 C C . GLU B 1 805 ? 30.917 65.081 45.697 1.00 123.47 805 GLU B C 1
ATOM 26511 O O . GLU B 1 805 ? 31.913 65.646 46.162 1.00 119.94 805 GLU B O 1
ATOM 26523 N N . ASN B 1 806 ? 31.007 64.113 44.793 1.00 119.71 806 ASN B N 1
ATOM 26524 C CA . ASN B 1 806 ? 32.271 63.487 44.412 1.00 134.75 806 ASN B CA 1
ATOM 26525 C C . ASN B 1 806 ? 33.161 63.279 45.639 1.00 116.73 806 ASN B C 1
ATOM 26526 O O . ASN B 1 806 ? 34.281 63.781 45.739 1.00 118.57 806 ASN B O 1
ATOM 26537 N N . ALA B 1 807 ? 32.618 62.521 46.592 1.00 110.01 807 ALA B N 1
ATOM 26538 C CA . ALA B 1 807 ? 33.419 62.090 47.730 1.00 115.88 807 ALA B CA 1
ATOM 26539 C C . ALA B 1 807 ? 34.602 61.248 47.273 1.00 106.32 807 ALA B C 1
ATOM 26540 O O . ALA B 1 807 ? 35.701 61.363 47.824 1.00 116.63 807 ALA B O 1
ATOM 26547 N N . LEU B 1 808 ? 34.391 60.383 46.281 1.00 103.20 808 LEU B N 1
ATOM 26548 C CA . LEU B 1 808 ? 35.426 59.427 45.907 1.00 103.19 808 LEU B CA 1
ATOM 26549 C C . LEU B 1 808 ? 36.690 60.131 45.430 1.00 108.12 808 LEU B C 1
ATOM 26550 O O . LEU B 1 808 ? 37.801 59.742 45.805 1.00 112.66 808 LEU B O 1
ATOM 26566 N N . GLN B 1 809 ? 36.547 61.169 44.609 1.00 96.44 809 GLN B N 1
ATOM 26567 C CA . GLN B 1 809 ? 37.720 61.905 44.149 1.00 112.47 809 GLN B CA 1
ATOM 26568 C C . GLN B 1 809 ? 38.438 62.570 45.317 1.00 110.03 809 GLN B C 1
ATOM 26569 O O . GLN B 1 809 ? 39.665 62.463 45.465 1.00 98.27 809 GLN B O 1
ATOM 26583 N N . LYS B 1 810 ? 37.677 63.264 46.161 1.00 115.96 810 LYS B N 1
ATOM 26584 C CA . LYS B 1 810 ? 38.274 63.994 47.270 1.00 111.80 810 LYS B CA 1
ATOM 26585 C C . LYS B 1 810 ? 38.995 63.051 48.220 1.00 94.32 810 LYS B C 1
ATOM 26586 O O . LYS B 1 810 ? 40.033 63.404 48.790 1.00 88.57 810 LYS B O 1
ATOM 26605 N N . LEU B 1 811 ? 38.454 61.847 48.412 1.00 95.66 811 LEU B N 1
ATOM 26606 C CA . LEU B 1 811 ? 39.108 60.861 49.264 1.00 90.84 811 LEU B CA 1
ATOM 26607 C C . LEU B 1 811 ? 40.356 60.301 48.597 1.00 92.62 811 LEU B C 1
ATOM 26608 O O . LEU B 1 811 ? 41.408 60.183 49.236 1.00 93.72 811 LEU B O 1
ATOM 26624 N N . ALA B 1 812 ? 40.267 59.968 47.309 1.00 87.75 812 ALA B N 1
ATOM 26625 C CA . ALA B 1 812 ? 41.433 59.464 46.596 1.00 94.39 812 ALA B CA 1
ATOM 26626 C C . ALA B 1 812 ? 42.557 60.486 46.574 1.00 90.80 812 ALA B C 1
ATOM 26627 O O . ALA B 1 812 ? 43.705 60.130 46.284 1.00 87.25 812 ALA B O 1
ATOM 26634 N N . ALA B 1 813 ? 42.243 61.756 46.834 1.00 83.39 813 ALA B N 1
ATOM 26635 C CA . ALA B 1 813 ? 43.302 62.748 47.003 1.00 90.46 813 ALA B CA 1
ATOM 26636 C C . ALA B 1 813 ? 44.265 62.356 48.121 1.00 85.90 813 ALA B C 1
ATOM 26637 O O . ALA B 1 813 ? 45.478 62.559 48.006 1.00 99.82 813 ALA B O 1
ATOM 26644 N N . LEU B 1 814 ? 43.746 61.805 49.211 1.00 86.23 814 LEU B N 1
ATOM 26645 C CA . LEU B 1 814 ? 44.554 61.515 50.387 1.00 89.32 814 LEU B CA 1
ATOM 26646 C C . LEU B 1 814 ? 45.432 60.277 50.240 1.00 95.06 814 LEU B C 1
ATOM 26647 O O . LEU B 1 814 ? 46.019 59.842 51.236 1.00 120.37 814 LEU B O 1
ATOM 26663 N N . ALA B 1 815 ? 45.540 59.692 49.046 1.00 90.79 815 ALA B N 1
ATOM 26664 C CA . ALA B 1 815 ? 46.311 58.462 48.906 1.00 95.27 815 ALA B CA 1
ATOM 26665 C C . ALA B 1 815 ? 47.760 58.643 49.329 1.00 102.38 815 ALA B C 1
ATOM 26666 O O . ALA B 1 815 ? 48.420 57.662 49.689 1.00 107.63 815 ALA B O 1
ATOM 26673 N N . ARG B 1 816 ? 48.274 59.869 49.278 1.00 110.61 816 ARG B N 1
ATOM 26674 C CA . ARG B 1 816 ? 49.665 60.148 49.614 1.00 109.40 816 ARG B CA 1
ATOM 26675 C C . ARG B 1 816 ? 49.779 61.153 50.757 1.00 103.05 816 ARG B C 1
ATOM 26676 O O . ARG B 1 816 ? 50.751 61.905 50.843 1.00 111.45 816 ARG B O 1
ATOM 26697 N N . ASP B 1 817 ? 48.812 61.136 51.668 1.00 99.51 817 ASP B N 1
ATOM 26698 C CA . ASP B 1 817 ? 48.746 62.142 52.716 1.00 101.44 817 ASP B CA 1
ATOM 26699 C C . ASP B 1 817 ? 49.948 62.027 53.648 1.00 98.12 817 ASP B C 1
ATOM 26700 O O . ASP B 1 817 ? 50.548 60.962 53.802 1.00 99.34 817 ASP B O 1
ATOM 26709 N N . SER B 1 818 ? 50.316 63.165 54.235 1.00 100.22 818 SER B N 1
ATOM 26710 C CA . SER B 1 818 ? 51.392 63.206 55.220 1.00 106.33 818 SER B CA 1
ATOM 26711 C C . SER B 1 818 ? 51.264 62.093 56.254 1.00 91.62 818 SER B C 1
ATOM 26712 O O . SER B 1 818 ? 52.242 61.403 56.561 1.00 90.67 818 SER B O 1
ATOM 26720 N N . CYS B 1 819 ? 50.066 61.904 56.803 1.00 92.76 819 CYS B N 1
ATOM 26721 C CA . CYS B 1 819 ? 49.898 61.105 58.010 1.00 90.64 819 CYS B CA 1
ATOM 26722 C C . CYS B 1 819 ? 49.351 59.727 57.674 1.00 94.90 819 CYS B C 1
ATOM 26723 O O . CYS B 1 819 ? 48.250 59.635 57.114 1.00 98.46 819 CYS B O 1
ATOM 26731 N N . PRO B 1 820 ? 50.055 58.637 58.011 1.00 80.30 820 PRO B N 1
ATOM 26732 C CA . PRO B 1 820 ? 49.522 57.306 57.683 1.00 82.04 820 PRO B CA 1
ATOM 26733 C C . PRO B 1 820 ? 48.145 57.016 58.251 1.00 81.78 820 PRO B C 1
ATOM 26734 O O . PRO B 1 820 ? 47.369 56.317 57.594 1.00 97.52 820 PRO B O 1
ATOM 26745 N N . GLU B 1 821 ? 47.805 57.505 59.446 1.00 87.40 821 GLU B N 1
ATOM 26746 C CA . GLU B 1 821 ? 46.461 57.232 59.945 1.00 95.92 821 GLU B CA 1
ATOM 26747 C C . GLU B 1 821 ? 45.406 57.839 59.028 1.00 87.23 821 GLU B C 1
ATOM 26748 O O . GLU B 1 821 ? 44.321 57.269 58.868 1.00 89.12 821 GLU B O 1
ATOM 26760 N N . VAL B 1 822 ? 45.717 58.962 58.381 1.00 88.27 822 VAL B N 1
ATOM 26761 C CA . VAL B 1 822 ? 44.785 59.517 57.407 1.00 87.35 822 VAL B CA 1
ATOM 26762 C C . VAL B 1 822 ? 44.647 58.583 56.214 1.00 91.07 822 VAL B C 1
ATOM 26763 O O . VAL B 1 822 ? 43.542 58.351 55.714 1.00 88.90 822 VAL B O 1
ATOM 26776 N N . ARG B 1 823 ? 45.763 58.048 55.729 1.00 81.50 823 ARG B N 1
ATOM 26777 C CA . ARG B 1 823 ? 45.699 57.116 54.611 1.00 83.91 823 ARG B CA 1
ATOM 26778 C C . ARG B 1 823 ? 44.857 55.896 54.971 1.00 89.31 823 ARG B C 1
ATOM 26779 O O . ARG B 1 823 ? 44.009 55.451 54.180 1.00 104.81 823 ARG B O 1
ATOM 26800 N N . ALA B 1 824 ? 45.068 55.349 56.167 1.00 84.15 824 ALA B N 1
ATOM 26801 C CA . ALA B 1 824 ? 44.289 54.198 56.602 1.00 84.71 824 ALA B CA 1
ATOM 26802 C C . ALA B 1 824 ? 42.807 54.538 56.683 1.00 85.32 824 ALA B C 1
ATOM 26803 O O . ALA B 1 824 ? 41.959 53.779 56.199 1.00 98.08 824 ALA B O 1
ATOM 26810 N N . ALA B 1 825 ? 42.474 55.683 57.283 1.00 79.82 825 ALA B N 1
ATOM 26811 C CA . ALA B 1 825 ? 41.072 56.067 57.402 1.00 87.26 825 ALA B CA 1
ATOM 26812 C C . ALA B 1 825 ? 40.432 56.234 56.032 1.00 84.12 825 ALA B C 1
ATOM 26813 O O . ALA B 1 825 ? 39.284 55.830 55.818 1.00 90.17 825 ALA B O 1
ATOM 26820 N N . MET B 1 826 ? 41.153 56.849 55.097 1.00 77.76 826 MET B N 1
ATOM 26821 C CA . MET B 1 826 ? 40.625 57.025 53.751 1.00 76.39 826 MET B CA 1
ATOM 26822 C C . MET B 1 826 ? 40.344 55.676 53.103 1.00 83.12 826 MET B C 1
ATOM 26823 O O . MET B 1 826 ? 39.272 55.457 52.515 1.00 92.20 826 MET B O 1
ATOM 26837 N N . ILE B 1 827 ? 41.292 54.746 53.222 1.00 94.08 827 ILE B N 1
ATOM 26838 C CA . ILE B 1 827 ? 41.059 53.411 52.689 1.00 97.41 827 ILE B CA 1
ATOM 26839 C C . ILE B 1 827 ? 39.829 52.795 53.339 1.00 91.05 827 ILE B C 1
ATOM 26840 O O . ILE B 1 827 ? 39.058 52.082 52.690 1.00 114.35 827 ILE B O 1
ATOM 26856 N N . HIS B 1 828 ? 39.634 53.046 54.634 1.00 86.01 828 HIS B N 1
ATOM 26857 C CA . HIS B 1 828 ? 38.503 52.436 55.323 1.00 91.09 828 HIS B CA 1
ATOM 26858 C C . HIS B 1 828 ? 37.190 53.041 54.859 1.00 95.23 828 HIS B C 1
ATOM 26859 O O . HIS B 1 828 ? 36.168 52.349 54.815 1.00 113.77 828 HIS B O 1
ATOM 26873 N N . ALA B 1 829 ? 37.200 54.325 54.507 1.00 85.05 829 ALA B N 1
ATOM 26874 C CA . ALA B 1 829 ? 36.017 54.925 53.901 1.00 86.46 829 ALA B CA 1
ATOM 26875 C C . ALA B 1 829 ? 35.697 54.242 52.581 1.00 85.17 829 ALA B C 1
ATOM 26876 O O . ALA B 1 829 ? 34.548 53.864 52.313 1.00 98.15 829 ALA B O 1
ATOM 26883 N N . MET B 1 830 ? 36.721 54.039 51.756 1.00 89.38 830 MET B N 1
ATOM 26884 C CA . MET B 1 830 ? 36.493 53.383 50.472 1.00 87.58 830 MET B CA 1
ATOM 26885 C C . MET B 1 830 ? 35.991 51.953 50.665 1.00 90.14 830 MET B C 1
ATOM 26886 O O . MET B 1 830 ? 35.120 51.487 49.922 1.00 117.57 830 MET B O 1
ATOM 26900 N N . THR B 1 831 ? 36.532 51.243 51.656 1.00 88.70 831 THR B N 1
ATOM 26901 C CA . THR B 1 831 ? 36.124 49.861 51.894 1.00 92.39 831 THR B CA 1
ATOM 26902 C C . THR B 1 831 ? 34.633 49.777 52.207 1.00 98.69 831 THR B C 1
ATOM 26903 O O . THR B 1 831 ? 33.956 48.832 51.782 1.00 120.88 831 THR B O 1
ATOM 26914 N N . THR B 1 832 ? 34.101 50.751 52.954 1.00 88.39 832 THR B N 1
ATOM 26915 C CA . THR B 1 832 ? 32.667 50.760 53.224 1.00 97.12 832 THR B CA 1
ATOM 26916 C C . THR B 1 832 ? 31.876 51.154 51.985 1.00 98.37 832 THR B C 1
ATOM 26917 O O . THR B 1 832 ? 30.803 50.596 51.728 1.00 101.62 832 THR B O 1
ATOM 26928 N N . PHE B 1 833 ? 32.384 52.117 51.206 1.00 91.83 833 PHE B N 1
ATOM 26929 C CA . PHE B 1 833 ? 31.644 52.544 50.021 1.00 95.95 833 PHE B CA 1
ATOM 26930 C C . PHE B 1 833 ? 31.315 51.362 49.118 1.00 107.68 833 PHE B C 1
ATOM 26931 O O . PHE B 1 833 ? 30.208 51.270 48.573 1.00 105.08 833 PHE B O 1
ATOM 26948 N N . LEU B 1 834 ? 32.279 50.467 48.922 1.00 118.50 834 LEU B N 1
ATOM 26949 C CA . LEU B 1 834 ? 32.040 49.258 48.151 1.00 116.09 834 LEU B CA 1
ATOM 26950 C C . LEU B 1 834 ? 30.772 48.582 48.650 1.00 112.12 834 LEU B C 1
ATOM 26951 O O . LEU B 1 834 ? 30.598 48.389 49.857 1.00 94.57 834 LEU B O 1
ATOM 26967 N N . GLY B 1 835 ? 29.884 48.227 47.724 1.00 110.59 835 GLY B N 1
ATOM 26968 C CA . GLY B 1 835 ? 28.690 47.506 48.119 1.00 128.78 835 GLY B CA 1
ATOM 26969 C C . GLY B 1 835 ? 27.414 47.767 47.347 1.00 130.78 835 GLY B C 1
ATOM 26970 O O . GLY B 1 835 ? 26.498 46.941 47.405 1.00 139.47 835 GLY B O 1
ATOM 26974 N N . ILE B 1 836 ? 27.326 48.883 46.629 1.00 130.26 836 ILE B N 1
ATOM 26975 C CA . ILE B 1 836 ? 26.096 49.230 45.916 1.00 128.28 836 ILE B CA 1
ATOM 26976 C C . ILE B 1 836 ? 25.595 47.986 45.191 1.00 151.45 836 ILE B C 1
ATOM 26977 O O . ILE B 1 836 ? 26.303 47.446 44.329 1.00 172.44 836 ILE B O 1
ATOM 26993 N N . PRO B 1 837 ? 24.393 47.492 45.509 1.00 150.54 837 PRO B N 1
ATOM 26994 C CA . PRO B 1 837 ? 24.004 46.154 45.046 1.00 164.91 837 PRO B CA 1
ATOM 26995 C C . PRO B 1 837 ? 23.722 46.101 43.558 1.00 174.64 837 PRO B C 1
ATOM 26996 O O . PRO B 1 837 ? 24.195 45.195 42.866 1.00 172.02 837 PRO B O 1
ATOM 27007 N N . GLU B 1 838 ? 22.970 47.072 43.049 1.00 172.95 838 GLU B N 1
ATOM 27008 C CA . GLU B 1 838 ? 22.714 47.132 41.615 1.00 192.16 838 GLU B CA 1
ATOM 27009 C C . GLU B 1 838 ? 24.022 47.493 40.933 1.00 168.60 838 GLU B C 1
ATOM 27010 O O . GLU B 1 838 ? 24.420 48.659 40.912 1.00 167.08 838 GLU B O 1
ATOM 27022 N N . VAL B 1 839 ? 24.710 46.496 40.386 1.00 178.72 839 VAL B N 1
ATOM 27023 C CA . VAL B 1 839 ? 26.036 46.728 39.801 1.00 188.20 839 VAL B CA 1
ATOM 27024 C C . VAL B 1 839 ? 25.791 47.113 38.347 1.00 202.61 839 VAL B C 1
ATOM 27025 O O . VAL B 1 839 ? 25.896 46.310 37.417 1.00 218.67 839 VAL B O 1
ATOM 27038 N N . THR B 1 840 ? 25.443 48.387 38.145 1.00 211.58 840 THR B N 1
ATOM 27039 C CA . THR B 1 840 ? 25.370 48.953 36.807 1.00 200.95 840 THR B CA 1
ATOM 27040 C C . THR B 1 840 ? 26.777 49.285 36.320 1.00 182.88 840 THR B C 1
ATOM 27041 O O . THR B 1 840 ? 27.758 49.210 37.064 1.00 168.78 840 THR B O 1
ATOM 27052 N N . ASP B 1 841 ? 26.868 49.679 35.053 1.00 172.12 841 ASP B N 1
ATOM 27053 C CA . ASP B 1 841 ? 28.152 50.121 34.527 1.00 166.29 841 ASP B CA 1
ATOM 27054 C C . ASP B 1 841 ? 28.685 51.316 35.309 1.00 157.22 841 ASP B C 1
ATOM 27055 O O . ASP B 1 841 ? 29.881 51.385 35.605 1.00 162.92 841 ASP B O 1
ATOM 27064 N N . GLU B 1 842 ? 27.816 52.264 35.662 1.00 158.21 842 GLU B N 1
ATOM 27065 C CA . GLU B 1 842 ? 28.275 53.432 36.407 1.00 163.16 842 GLU B CA 1
ATOM 27066 C C . GLU B 1 842 ? 28.982 53.028 37.699 1.00 154.93 842 GLU B C 1
ATOM 27067 O O . GLU B 1 842 ? 30.079 53.516 38.001 1.00 147.70 842 GLU B O 1
ATOM 27079 N N . VAL B 1 843 ? 28.385 52.115 38.465 1.00 138.44 843 VAL B N 1
ATOM 27080 C CA . VAL B 1 843 ? 28.920 51.833 39.793 1.00 137.49 843 VAL B CA 1
ATOM 27081 C C . VAL B 1 843 ? 30.191 51.004 39.701 1.00 130.79 843 VAL B C 1
ATOM 27082 O O . VAL B 1 843 ? 31.144 51.235 40.449 1.00 154.77 843 VAL B O 1
ATOM 27095 N N . ALA B 1 844 ? 30.218 49.990 38.835 1.00 144.40 844 ALA B N 1
ATOM 27096 C CA . ALA B 1 844 ? 31.451 49.225 38.686 1.00 139.55 844 ALA B CA 1
ATOM 27097 C C . ALA B 1 844 ? 32.557 50.091 38.098 1.00 121.48 844 ALA B C 1
ATOM 27098 O O . ALA B 1 844 ? 33.736 49.892 38.406 1.00 124.79 844 ALA B O 1
ATOM 27105 N N . ARG B 1 845 ? 32.187 51.083 37.293 1.00 113.13 845 ARG B N 1
ATOM 27106 C CA . ARG B 1 845 ? 33.143 52.083 36.831 1.00 140.21 845 ARG B CA 1
ATOM 27107 C C . ARG B 1 845 ? 33.724 52.864 38.007 1.00 134.13 845 ARG B C 1
ATOM 27108 O O . ARG B 1 845 ? 34.947 53.027 38.121 1.00 135.31 845 ARG B O 1
ATOM 27129 N N . LEU B 1 846 ? 32.859 53.322 38.917 1.00 120.65 846 LEU B N 1
ATOM 27130 C CA . LEU B 1 846 ? 33.332 54.055 40.092 1.00 119.93 846 LEU B CA 1
ATOM 27131 C C . LEU B 1 846 ? 34.225 53.186 40.975 1.00 107.33 846 LEU B C 1
ATOM 27132 O O . LEU B 1 846 ? 35.258 53.647 41.477 1.00 115.27 846 LEU B O 1
ATOM 27148 N N . GLU B 1 847 ? 33.823 51.936 41.208 1.00 106.02 847 GLU B N 1
ATOM 27149 C CA . GLU B 1 847 ? 34.595 51.063 42.087 1.00 104.64 847 GLU B CA 1
ATOM 27150 C C . GLU B 1 847 ? 35.944 50.720 41.464 1.00 104.51 847 GLU B C 1
ATOM 27151 O O . GLU B 1 847 ? 36.959 50.632 42.170 1.00 115.05 847 GLU B O 1
ATOM 27163 N N . GLU B 1 848 ? 35.986 50.550 40.142 1.00 101.68 848 GLU B N 1
ATOM 27164 C CA . GLU B 1 848 ? 37.269 50.360 39.479 1.00 107.03 848 GLU B CA 1
ATOM 27165 C C . GLU B 1 848 ? 38.137 51.603 39.605 1.00 95.80 848 GLU B C 1
ATOM 27166 O O . GLU B 1 848 ? 39.354 51.499 39.794 1.00 109.36 848 GLU B O 1
ATOM 27178 N N . GLY B 1 849 ? 37.539 52.788 39.487 1.00 101.96 849 GLY B N 1
ATOM 27179 C CA . GLY B 1 849 ? 38.305 54.004 39.718 1.00 111.21 849 GLY B CA 1
ATOM 27180 C C . GLY B 1 849 ? 38.902 54.057 41.113 1.00 105.90 849 GLY B C 1
ATOM 27181 O O . GLY B 1 849 ? 40.073 54.416 41.295 1.00 95.11 849 GLY B O 1
ATOM 27185 N N . ILE B 1 850 ? 38.095 53.715 42.120 1.00 106.96 850 ILE B N 1
ATOM 27186 C CA . ILE B 1 850 ? 38.608 53.639 43.486 1.00 97.90 850 ILE B CA 1
ATOM 27187 C C . ILE B 1 850 ? 39.818 52.718 43.533 1.00 98.90 850 ILE B C 1
ATOM 27188 O O . ILE B 1 850 ? 40.883 53.076 44.060 1.00 98.66 850 ILE B O 1
ATOM 27204 N N . ALA B 1 851 ? 39.652 51.497 43.020 1.00 95.46 851 ALA B N 1
ATOM 27205 C CA . ALA B 1 851 ? 40.728 50.517 43.098 1.00 105.00 851 ALA B CA 1
ATOM 27206 C C . ALA B 1 851 ? 41.986 51.031 42.408 1.00 99.53 851 ALA B C 1
ATOM 27207 O O . ALA B 1 851 ? 43.103 50.801 42.890 1.00 102.70 851 ALA B O 1
ATOM 27214 N N . TRP B 1 852 ? 41.825 51.749 41.291 1.00 94.15 852 TRP B N 1
ATOM 27215 C CA . TRP B 1 852 ? 42.975 52.345 40.615 1.00 92.30 852 TRP B CA 1
ATOM 27216 C C . TRP B 1 852 ? 43.685 53.335 41.521 1.00 91.85 852 TRP B C 1
ATOM 27217 O O . TRP B 1 852 ? 44.913 53.306 41.655 1.00 114.65 852 TRP B O 1
ATOM 27238 N N . ALA B 1 853 ? 42.924 54.246 42.129 1.00 100.27 853 ALA B N 1
ATOM 27239 C CA . ALA B 1 853 ? 43.538 55.255 42.986 1.00 108.30 853 ALA B CA 1
ATOM 27240 C C . ALA B 1 853 ? 44.331 54.605 44.116 1.00 104.93 853 ALA B C 1
ATOM 27241 O O . ALA B 1 853 ? 45.458 55.016 44.417 1.00 109.42 853 ALA B O 1
ATOM 27248 N N . LEU B 1 854 ? 43.751 53.588 44.761 1.00 109.23 854 LEU B N 1
ATOM 27249 C CA . LEU B 1 854 ? 44.425 52.948 45.890 1.00 115.70 854 LEU B CA 1
ATOM 27250 C C . LEU B 1 854 ? 45.545 52.003 45.464 1.00 117.03 854 LEU B C 1
ATOM 27251 O O . LEU B 1 854 ? 46.384 51.648 46.299 1.00 126.81 854 LEU B O 1
ATOM 27267 N N . LEU B 1 855 ? 45.581 51.584 44.196 1.00 107.18 855 LEU B N 1
ATOM 27268 C CA . LEU B 1 855 ? 46.663 50.718 43.737 1.00 101.28 855 LEU B CA 1
ATOM 27269 C C . LEU B 1 855 ? 48.033 51.315 44.026 1.00 97.63 855 LEU B C 1
ATOM 27270 O O . LEU B 1 855 ? 48.990 50.580 44.294 1.00 111.94 855 LEU B O 1
ATOM 27286 N N . GLU B 1 856 ? 48.146 52.642 43.970 1.00 102.46 856 GLU B N 1
ATOM 27287 C CA . GLU B 1 856 ? 49.405 53.303 44.297 1.00 105.54 856 GLU B CA 1
ATOM 27288 C C . GLU B 1 856 ? 49.931 52.885 45.664 1.00 95.59 856 GLU B C 1
ATOM 27289 O O . GLU B 1 856 ? 51.145 52.749 45.858 1.00 89.41 856 GLU B O 1
ATOM 27301 N N . MET B 1 857 ? 49.034 52.708 46.630 1.00 93.39 857 MET B N 1
ATOM 27302 C CA . MET B 1 857 ? 49.409 52.607 48.032 1.00 95.68 857 MET B CA 1
ATOM 27303 C C . MET B 1 857 ? 49.946 51.238 48.418 1.00 97.49 857 MET B C 1
ATOM 27304 O O . MET B 1 857 ? 50.245 51.021 49.596 1.00 102.39 857 MET B O 1
ATOM 27318 N N . ALA B 1 858 ? 50.070 50.305 47.475 1.00 85.68 858 ALA B N 1
ATOM 27319 C CA . ALA B 1 858 ? 50.602 48.996 47.826 1.00 96.17 858 ALA B CA 1
ATOM 27320 C C . ALA B 1 858 ? 52.044 49.074 48.305 1.00 91.99 858 ALA B C 1
ATOM 27321 O O . ALA B 1 858 ? 52.500 48.173 49.014 1.00 85.83 858 ALA B O 1
ATOM 27328 N N . THR B 1 859 ? 52.757 50.140 47.957 1.00 85.39 859 THR B N 1
ATOM 27329 C CA . THR B 1 859 ? 54.162 50.315 48.302 1.00 92.57 859 THR B CA 1
ATOM 27330 C C . THR B 1 859 ? 54.347 51.041 49.629 1.00 89.90 859 THR B C 1
ATOM 27331 O O . THR B 1 859 ? 55.483 51.204 50.086 1.00 101.12 859 THR B O 1
ATOM 27342 N N . ASP B 1 860 ? 53.262 51.481 50.251 1.00 97.44 860 ASP B N 1
ATOM 27343 C CA . ASP B 1 860 ? 53.355 52.357 51.406 1.00 108.31 860 ASP B CA 1
ATOM 27344 C C . ASP B 1 860 ? 54.130 51.677 52.527 1.00 98.14 860 ASP B C 1
ATOM 27345 O O . ASP B 1 860 ? 54.122 50.454 52.672 1.00 96.36 860 ASP B O 1
ATOM 27354 N N . GLY B 1 861 ? 54.839 52.488 53.305 1.00 97.31 861 GLY B N 1
ATOM 27355 C CA . GLY B 1 861 ? 55.727 51.952 54.315 1.00 95.33 861 GLY B CA 1
ATOM 27356 C C . GLY B 1 861 ? 55.052 51.534 55.597 1.00 94.31 861 GLY B C 1
ATOM 27357 O O . GLY B 1 861 ? 55.680 50.860 56.419 1.00 101.65 861 GLY B O 1
ATOM 27361 N N . SER B 1 862 ? 53.793 51.926 55.794 1.00 83.62 862 SER B N 1
ATOM 27362 C CA . SER B 1 862 ? 53.134 51.746 57.077 1.00 98.37 862 SER B CA 1
ATOM 27363 C C . SER B 1 862 ? 52.308 50.472 57.065 1.00 86.75 862 SER B C 1
ATOM 27364 O O . SER B 1 862 ? 51.312 50.401 56.330 1.00 84.79 862 SER B O 1
ATOM 27372 N N . PRO B 1 863 ? 52.657 49.456 57.859 1.00 87.49 863 PRO B N 1
ATOM 27373 C CA . PRO B 1 863 ? 51.829 48.242 57.887 1.00 89.05 863 PRO B CA 1
ATOM 27374 C C . PRO B 1 863 ? 50.361 48.523 58.157 1.00 94.99 863 PRO B C 1
ATOM 27375 O O . PRO B 1 863 ? 49.497 47.833 57.612 1.00 92.06 863 PRO B O 1
ATOM 27386 N N . ILE B 1 864 ? 50.062 49.492 59.024 1.00 98.93 864 ILE B N 1
ATOM 27387 C CA . ILE B 1 864 ? 48.681 49.917 59.261 1.00 88.32 864 ILE B CA 1
ATOM 27388 C C . ILE B 1 864 ? 47.965 50.148 57.934 1.00 86.40 864 ILE B C 1
ATOM 27389 O O . ILE B 1 864 ? 46.857 49.635 57.690 1.00 87.03 864 ILE B O 1
ATOM 27405 N N . VAL B 1 865 ? 48.618 50.885 57.034 1.00 87.03 865 VAL B N 1
ATOM 27406 C CA . VAL B 1 865 ? 47.996 51.260 55.772 1.00 87.94 865 VAL B CA 1
ATOM 27407 C C . VAL B 1 865 ? 47.871 50.061 54.846 1.00 86.95 865 VAL B C 1
ATOM 27408 O O . VAL B 1 865 ? 46.846 49.878 54.185 1.00 107.63 865 VAL B O 1
ATOM 27421 N N . ARG B 1 866 ? 48.919 49.249 54.747 1.00 83.76 866 ARG B N 1
ATOM 27422 C CA . ARG B 1 866 ? 48.848 48.098 53.858 1.00 93.65 866 ARG B CA 1
ATOM 27423 C C . ARG B 1 866 ? 47.815 47.092 54.338 1.00 85.97 866 ARG B C 1
ATOM 27424 O O . ARG B 1 866 ? 47.118 46.476 53.530 1.00 92.51 866 ARG B O 1
ATOM 27445 N N . LYS B 1 867 ? 47.718 46.893 55.648 1.00 86.55 867 LYS B N 1
ATOM 27446 C CA . LYS B 1 867 ? 46.705 45.994 56.178 1.00 94.84 867 LYS B CA 1
ATOM 27447 C C . LYS B 1 867 ? 45.310 46.489 55.819 1.00 105.16 867 LYS B C 1
ATOM 27448 O O . LYS B 1 867 ? 44.448 45.701 55.401 1.00 116.72 867 LYS B O 1
ATOM 27467 N N . GLU B 1 868 ? 45.064 47.797 55.957 1.00 100.32 868 GLU B N 1
ATOM 27468 C CA . GLU B 1 868 ? 43.754 48.302 55.548 1.00 95.48 868 GLU B CA 1
ATOM 27469 C C . GLU B 1 868 ? 43.557 48.155 54.041 1.00 84.43 868 GLU B C 1
ATOM 27470 O O . GLU B 1 868 ? 42.443 47.883 53.575 1.00 99.85 868 GLU B O 1
ATOM 27482 N N . LEU B 1 869 ? 44.624 48.327 53.262 1.00 83.45 869 LEU B N 1
ATOM 27483 C CA . LEU B 1 869 ? 44.533 48.124 51.820 1.00 88.85 869 LEU B CA 1
ATOM 27484 C C . LEU B 1 869 ? 44.156 46.687 51.492 1.00 100.32 869 LEU B C 1
ATOM 27485 O O . LEU B 1 869 ? 43.400 46.428 50.549 1.00 104.05 869 LEU B O 1
ATOM 27501 N N . LEU B 1 870 ? 44.711 45.736 52.233 1.00 95.10 870 LEU B N 1
ATOM 27502 C CA . LEU B 1 870 ? 44.375 44.338 52.007 1.00 96.37 870 LEU B CA 1
ATOM 27503 C C . LEU B 1 870 ? 42.935 44.048 52.405 1.00 96.23 870 LEU B C 1
ATOM 27504 O O . LEU B 1 870 ? 42.269 43.238 51.763 1.00 127.21 870 LEU B O 1
ATOM 27520 N N . VAL B 1 871 ? 42.434 44.694 53.457 1.00 99.01 871 VAL B N 1
ATOM 27521 C CA . VAL B 1 871 ? 41.011 44.570 53.779 1.00 104.06 871 VAL B CA 1
ATOM 27522 C C . VAL B 1 871 ? 40.166 45.055 52.602 1.00 99.32 871 VAL B C 1
ATOM 27523 O O . VAL B 1 871 ? 39.205 44.394 52.166 1.00 109.21 871 VAL B O 1
ATOM 27536 N N . PHE B 1 872 ? 40.523 46.225 52.068 1.00 97.36 872 PHE B N 1
ATOM 27537 C CA . PHE B 1 872 ? 39.795 46.774 50.931 1.00 93.73 872 PHE B CA 1
ATOM 27538 C C . PHE B 1 872 ? 39.831 45.817 49.750 1.00 97.66 872 PHE B C 1
ATOM 27539 O O . PHE B 1 872 ? 38.811 45.588 49.094 1.00 106.08 872 PHE B O 1
ATOM 27556 N N . TRP B 1 873 ? 41.009 45.269 49.443 1.00 99.16 873 TRP B N 1
ATOM 27557 C CA . TRP B 1 873 ? 41.094 44.352 48.314 1.00 103.28 873 TRP B CA 1
ATOM 27558 C C . TRP B 1 873 ? 40.380 43.042 48.603 1.00 102.07 873 TRP B C 1
ATOM 27559 O O . TRP B 1 873 ? 39.892 42.405 47.679 1.00 105.67 873 TRP B O 1
ATOM 27580 N N . SER B 1 874 ? 40.356 42.595 49.853 1.00 108.92 874 SER B N 1
ATOM 27581 C CA . SER B 1 874 ? 39.503 41.476 50.225 1.00 114.48 874 SER B CA 1
ATOM 27582 C C . SER B 1 874 ? 38.085 41.706 49.721 1.00 124.94 874 SER B C 1
ATOM 27583 O O . SER B 1 874 ? 37.526 40.900 48.958 1.00 137.82 874 SER B O 1
ATOM 27591 N N . VAL B 1 875 ? 37.502 42.831 50.127 1.00 103.36 875 VAL B N 1
ATOM 27592 C CA . VAL B 1 875 ? 36.127 43.118 49.726 1.00 109.52 875 VAL B CA 1
ATOM 27593 C C . VAL B 1 875 ? 36.021 43.254 48.209 1.00 104.11 875 VAL B C 1
ATOM 27594 O O . VAL B 1 875 ? 35.085 42.736 47.584 1.00 107.49 875 VAL B O 1
ATOM 27607 N N . PHE B 1 876 ? 36.974 43.959 47.596 1.00 112.86 876 PHE B N 1
ATOM 27608 C CA . PHE B 1 876 ? 36.930 44.223 46.161 1.00 103.18 876 PHE B CA 1
ATOM 27609 C C . PHE B 1 876 ? 37.101 42.953 45.339 1.00 106.40 876 PHE B C 1
ATOM 27610 O O . PHE B 1 876 ? 36.529 42.840 44.249 1.00 108.42 876 PHE B O 1
ATOM 27627 N N . VAL B 1 877 ? 37.905 42.007 45.825 1.00 111.38 877 VAL B N 1
ATOM 27628 C CA . VAL B 1 877 ? 38.082 40.726 45.153 1.00 116.07 877 VAL B CA 1
ATOM 27629 C C . VAL B 1 877 ? 36.798 39.919 45.227 1.00 119.82 877 VAL B C 1
ATOM 27630 O O . VAL B 1 877 ? 36.344 39.350 44.228 1.00 112.08 877 VAL B O 1
ATOM 27643 N N . LEU B 1 878 ? 36.185 39.861 46.412 1.00 110.90 878 LEU B N 1
ATOM 27644 C CA . LEU B 1 878 ? 34.906 39.165 46.500 1.00 115.68 878 LEU B CA 1
ATOM 27645 C C . LEU B 1 878 ? 33.894 39.782 45.543 1.00 119.29 878 LEU B C 1
ATOM 27646 O O . LEU B 1 878 ? 33.168 39.062 44.846 1.00 111.58 878 LEU B O 1
ATOM 27662 N N . ARG B 1 879 ? 33.860 41.115 45.467 1.00 119.60 879 ARG B N 1
ATOM 27663 C CA . ARG B 1 879 ? 32.937 41.786 44.557 1.00 122.20 879 ARG B CA 1
ATOM 27664 C C . ARG B 1 879 ? 33.158 41.331 43.117 1.00 110.05 879 ARG B C 1
ATOM 27665 O O . ARG B 1 879 ? 32.198 41.035 42.397 1.00 138.14 879 ARG B O 1
ATOM 27686 N N . TYR B 1 880 ? 34.412 41.259 42.679 1.00 109.72 880 TYR B N 1
ATOM 27687 C CA . TYR B 1 880 ? 34.739 40.949 41.290 1.00 118.24 880 TYR B CA 1
ATOM 27688 C C . TYR B 1 880 ? 35.524 39.645 41.168 1.00 122.78 880 TYR B C 1
ATOM 27689 O O . TYR B 1 880 ? 36.454 39.534 40.368 1.00 107.62 880 TYR B O 1
ATOM 27707 N N . GLU B 1 881 ? 35.135 38.630 41.938 1.00 124.63 881 GLU B N 1
ATOM 27708 C CA . GLU B 1 881 ? 35.830 37.346 41.951 1.00 124.54 881 GLU B CA 1
ATOM 27709 C C . GLU B 1 881 ? 36.221 36.840 40.561 1.00 136.13 881 GLU B C 1
ATOM 27710 O O . GLU B 1 881 ? 37.340 36.350 40.371 1.00 131.31 881 GLU B O 1
ATOM 27722 N N . ASN B 1 882 ? 35.315 36.945 39.585 1.00 145.99 882 ASN B N 1
ATOM 27723 C CA . ASN B 1 882 ? 35.577 36.399 38.253 1.00 144.37 882 ASN B CA 1
ATOM 27724 C C . ASN B 1 882 ? 36.810 37.032 37.617 1.00 132.83 882 ASN B C 1
ATOM 27725 O O . ASN B 1 882 ? 37.692 36.330 37.097 1.00 124.35 882 ASN B O 1
ATOM 27736 N N . LYS B 1 883 ? 36.855 38.366 37.598 1.00 133.16 883 LYS B N 1
ATOM 27737 C CA . LYS B 1 883 ? 37.982 39.067 36.999 1.00 131.42 883 LYS B CA 1
ATOM 27738 C C . LYS B 1 883 ? 39.288 38.596 37.620 1.00 127.31 883 LYS B C 1
ATOM 27739 O O . LYS B 1 883 ? 40.306 38.441 36.935 1.00 109.65 883 LYS B O 1
ATOM 27758 N N . PHE B 1 884 ? 39.275 38.355 38.926 1.00 114.02 884 PHE B N 1
ATOM 27759 C CA . PHE B 1 884 ? 40.496 37.943 39.598 1.00 122.46 884 PHE B CA 1
ATOM 27760 C C . PHE B 1 884 ? 40.842 36.496 39.297 1.00 119.49 884 PHE B C 1
ATOM 27761 O O . PHE B 1 884 ? 42.023 36.157 39.222 1.00 125.63 884 PHE B O 1
ATOM 27778 N N . LEU B 1 885 ? 39.848 35.631 39.103 1.00 132.63 885 LEU B N 1
ATOM 27779 C CA . LEU B 1 885 ? 40.167 34.274 38.675 1.00 131.13 885 LEU B CA 1
ATOM 27780 C C . LEU B 1 885 ? 40.850 34.290 37.313 1.00 123.25 885 LEU B C 1
ATOM 27781 O O . LEU B 1 885 ? 41.861 33.604 37.102 1.00 122.03 885 LEU B O 1
ATOM 27797 N N . VAL B 1 886 ? 40.329 35.096 36.383 1.00 118.59 886 VAL B N 1
ATOM 27798 C CA . VAL B 1 886 ? 40.956 35.158 35.063 1.00 128.57 886 VAL B CA 1
ATOM 27799 C C . VAL B 1 886 ? 42.366 35.731 35.167 1.00 135.98 886 VAL B C 1
ATOM 27800 O O . VAL B 1 886 ? 43.296 35.229 34.528 1.00 146.14 886 VAL B O 1
ATOM 27813 N N . ALA B 1 887 ? 42.555 36.787 35.964 1.00 132.12 887 ALA B N 1
ATOM 27814 C CA . ALA B 1 887 ? 43.892 37.367 36.082 1.00 130.89 887 ALA B CA 1
ATOM 27815 C C . ALA B 1 887 ? 44.860 36.400 36.758 1.00 134.89 887 ALA B C 1
ATOM 27816 O O . ALA B 1 887 ? 46.044 36.335 36.396 1.00 130.16 887 ALA B O 1
ATOM 27823 N N . ALA B 1 888 ? 44.378 35.643 37.746 1.00 126.81 888 ALA B N 1
ATOM 27824 C CA . ALA B 1 888 ? 45.233 34.683 38.430 1.00 131.44 888 ALA B CA 1
ATOM 27825 C C . ALA B 1 888 ? 45.677 33.587 37.480 1.00 145.48 888 ALA B C 1
ATOM 27826 O O . ALA B 1 888 ? 46.842 33.177 37.499 1.00 154.49 888 ALA B O 1
ATOM 27833 N N . TYR B 1 889 ? 44.763 33.107 36.635 1.00 151.95 889 TYR B N 1
ATOM 27834 C CA . TYR B 1 889 ? 45.157 32.151 35.606 1.00 158.02 889 TYR B CA 1
ATOM 27835 C C . TYR B 1 889 ? 46.151 32.781 34.637 1.00 140.48 889 TYR B C 1
ATOM 27836 O O . TYR B 1 889 ? 47.162 32.165 34.276 1.00 153.97 889 TYR B O 1
ATOM 27854 N N . GLU B 1 890 ? 45.846 33.991 34.170 1.00 148.89 890 GLU B N 1
ATOM 27855 C CA . GLU B 1 890 ? 46.764 34.752 33.336 1.00 160.86 890 GLU B CA 1
ATOM 27856 C C . GLU B 1 890 ? 48.187 34.690 33.866 1.00 163.18 890 GLU B C 1
ATOM 27857 O O . GLU B 1 890 ? 49.127 34.418 33.115 1.00 171.18 890 GLU B O 1
ATOM 27869 N N . GLN B 1 891 ? 48.363 34.967 35.160 1.00 172.90 891 GLN B N 1
ATOM 27870 C CA . GLN B 1 891 ? 49.717 35.083 35.704 1.00 164.88 891 GLN B CA 1
ATOM 27871 C C . GLN B 1 891 ? 50.404 33.722 35.796 1.00 170.52 891 GLN B C 1
ATOM 27872 O O . GLN B 1 891 ? 51.633 33.649 35.676 1.00 174.02 891 GLN B O 1
ATOM 27886 N N . LEU B 1 892 ? 49.646 32.636 35.999 1.00 169.04 892 LEU B N 1
ATOM 27887 C CA . LEU B 1 892 ? 50.228 31.301 35.869 1.00 161.92 892 LEU B CA 1
ATOM 27888 C C . LEU B 1 892 ? 50.718 31.071 34.445 1.00 182.99 892 LEU B C 1
ATOM 27889 O O . LEU B 1 892 ? 51.856 30.646 34.220 1.00 197.18 892 LEU B O 1
ATOM 27905 N N . LEU B 1 893 ? 49.859 31.368 33.468 1.00 189.53 893 LEU B N 1
ATOM 27906 C CA . LEU B 1 893 ? 50.182 31.099 32.069 1.00 194.72 893 LEU B CA 1
ATOM 27907 C C . LEU B 1 893 ? 51.392 31.910 31.620 1.00 213.86 893 LEU B C 1
ATOM 27908 O O . LEU B 1 893 ? 52.271 31.395 30.918 1.00 220.50 893 LEU B O 1
ATOM 27924 N N . GLU B 1 894 ? 51.453 33.178 32.018 1.00 219.35 894 GLU B N 1
ATOM 27925 C CA . GLU B 1 894 ? 52.597 34.033 31.734 1.00 194.89 894 GLU B CA 1
ATOM 27926 C C . GLU B 1 894 ? 53.850 33.584 32.471 1.00 175.60 894 GLU B C 1
ATOM 27927 O O . GLU B 1 894 ? 54.945 34.042 32.131 1.00 199.37 894 GLU B O 1
ATOM 27939 N N . GLU B 1 895 ? 53.715 32.717 33.472 1.00 189.95 895 GLU B N 1
ATOM 27940 C CA . GLU B 1 895 ? 54.872 32.144 34.144 1.00 204.08 895 GLU B CA 1
ATOM 27941 C C . GLU B 1 895 ? 55.492 31.040 33.295 1.00 216.37 895 GLU B C 1
ATOM 27942 O O . GLU B 1 895 ? 54.790 30.154 32.796 1.00 181.89 895 GLU B O 1
ATOM 27954 N N . LYS B 1 896 ? 56.819 31.100 33.133 1.00 238.46 896 LYS B N 1
ATOM 27955 C CA . LYS B 1 896 ? 57.587 30.122 32.354 1.00 229.93 896 LYS B CA 1
ATOM 27956 C C . LYS B 1 896 ? 58.861 29.815 33.144 1.00 248.20 896 LYS B C 1
ATOM 27957 O O . LYS B 1 896 ? 59.892 30.466 32.951 1.00 254.58 896 LYS B O 1
ATOM 27976 N N . GLU B 1 897 ? 58.780 28.812 34.017 1.00 228.25 897 GLU B N 1
ATOM 27977 C CA . GLU B 1 897 ? 59.887 28.423 34.896 1.00 220.99 897 GLU B CA 1
ATOM 27978 C C . GLU B 1 897 ? 60.641 29.639 35.432 1.00 201.46 897 GLU B C 1
ATOM 27979 O O . GLU B 1 897 ? 60.215 30.270 36.400 1.00 178.02 897 GLU B O 1
ATOM 27991 N N . SER B 1 939 ? 43.106 45.078 32.713 1.00 166.93 939 SER B N 1
ATOM 27992 C CA . SER B 1 939 ? 44.485 45.435 33.030 1.00 158.12 939 SER B CA 1
ATOM 27993 C C . SER B 1 939 ? 44.666 45.565 34.535 1.00 147.67 939 SER B C 1
ATOM 27994 O O . SER B 1 939 ? 45.553 44.947 35.123 1.00 121.03 939 SER B O 1
ATOM 28002 N N . LEU B 1 940 ? 43.816 46.390 35.148 1.00 142.37 940 LEU B N 1
ATOM 28003 C CA . LEU B 1 940 ? 43.958 46.690 36.568 1.00 132.20 940 LEU B CA 1
ATOM 28004 C C . LEU B 1 940 ? 44.018 45.418 37.394 1.00 130.21 940 LEU B C 1
ATOM 28005 O O . LEU B 1 940 ? 44.860 45.278 38.290 1.00 125.51 940 LEU B O 1
ATOM 28021 N N . TYR B 1 941 ? 43.134 44.470 37.096 1.00 130.07 941 TYR B N 1
ATOM 28022 C CA . TYR B 1 941 ? 43.003 43.299 37.948 1.00 131.95 941 TYR B CA 1
ATOM 28023 C C . TYR B 1 941 ? 44.297 42.504 37.987 1.00 124.44 941 TYR B C 1
ATOM 28024 O O . TYR B 1 941 ? 44.633 41.910 39.019 1.00 104.24 941 TYR B O 1
ATOM 28042 N N . ALA B 1 942 ? 45.060 42.517 36.895 1.00 113.16 942 ALA B N 1
ATOM 28043 C CA . ALA B 1 942 ? 46.376 41.896 36.923 1.00 118.67 942 ALA B CA 1
ATOM 28044 C C . ALA B 1 942 ? 47.293 42.615 37.900 1.00 111.58 942 ALA B C 1
ATOM 28045 O O . ALA B 1 942 ? 48.057 41.976 38.625 1.00 104.50 942 ALA B O 1
ATOM 28052 N N . ALA B 1 943 ? 47.233 43.947 37.935 1.00 120.84 943 ALA B N 1
ATOM 28053 C CA . ALA B 1 943 ? 48.088 44.688 38.855 1.00 117.17 943 ALA B CA 1
ATOM 28054 C C . ALA B 1 943 ? 47.711 44.419 40.305 1.00 105.69 943 ALA B C 1
ATOM 28055 O O . ALA B 1 943 ? 48.588 44.246 41.162 1.00 110.58 943 ALA B O 1
ATOM 28062 N N . ILE B 1 944 ? 46.413 44.389 40.603 1.00 95.67 944 ILE B N 1
ATOM 28063 C CA . ILE B 1 944 ? 45.994 44.079 41.964 1.00 105.21 944 ILE B CA 1
ATOM 28064 C C . ILE B 1 944 ? 46.437 42.674 42.342 1.00 115.54 944 ILE B C 1
ATOM 28065 O O . ILE B 1 944 ? 46.916 42.441 43.456 1.00 104.58 944 ILE B O 1
ATOM 28081 N N . TRP B 1 945 ? 46.279 41.711 41.432 1.00 111.00 945 TRP B N 1
ATOM 28082 C CA . TRP B 1 945 ? 46.743 40.362 41.733 1.00 108.20 945 TRP B CA 1
ATOM 28083 C C . TRP B 1 945 ? 48.251 40.341 41.957 1.00 103.90 945 TRP B C 1
ATOM 28084 O O . TRP B 1 945 ? 48.747 39.679 42.878 1.00 96.84 945 TRP B O 1
ATOM 28105 N N . LYS B 1 946 ? 48.997 41.052 41.116 1.00 109.52 946 LYS B N 1
ATOM 28106 C CA . LYS B 1 946 ? 50.444 41.097 41.261 1.00 118.28 946 LYS B CA 1
ATOM 28107 C C . LYS B 1 946 ? 50.829 41.594 42.643 1.00 110.28 946 LYS B C 1
ATOM 28108 O O . LYS B 1 946 ? 51.594 40.942 43.363 1.00 92.08 946 LYS B O 1
ATOM 28127 N N . HIS B 1 947 ? 50.285 42.741 43.042 1.00 112.75 947 HIS B N 1
ATOM 28128 C CA . HIS B 1 947 ? 50.628 43.265 44.355 1.00 106.50 947 HIS B CA 1
ATOM 28129 C C . HIS B 1 947 ? 50.133 42.349 45.460 1.00 102.23 947 HIS B C 1
ATOM 28130 O O . HIS B 1 947 ? 50.751 42.281 46.522 1.00 101.97 947 HIS B O 1
ATOM 28144 N N . LEU B 1 948 ? 49.013 41.657 45.249 1.00 93.93 948 LEU B N 1
ATOM 28145 C CA . LEU B 1 948 ? 48.546 40.712 46.254 1.00 105.41 948 LEU B CA 1
ATOM 28146 C C . LEU B 1 948 ? 49.583 39.622 46.473 1.00 108.57 948 LEU B C 1
ATOM 28147 O O . LEU B 1 948 ? 49.884 39.247 47.616 1.00 97.52 948 LEU B O 1
ATOM 28163 N N . CYS B 1 949 ? 50.158 39.120 45.381 1.00 98.23 949 CYS B N 1
ATOM 28164 C CA . CYS B 1 949 ? 51.217 38.124 45.500 1.00 106.77 949 CYS B CA 1
ATOM 28165 C C . CYS B 1 949 ? 52.439 38.716 46.194 1.00 97.88 949 CYS B C 1
ATOM 28166 O O . CYS B 1 949 ? 53.000 38.113 47.116 1.00 88.16 949 CYS B O 1
ATOM 28174 N N . ILE B 1 950 ? 52.849 39.915 45.782 1.00 93.73 950 ILE B N 1
ATOM 28175 C CA . ILE B 1 950 ? 54.002 40.549 46.416 1.00 94.90 950 ILE B CA 1
ATOM 28176 C C . ILE B 1 950 ? 53.782 40.637 47.919 1.00 95.95 950 ILE B C 1
ATOM 28177 O O . ILE B 1 950 ? 54.649 40.267 48.719 1.00 91.01 950 ILE B O 1
ATOM 28193 N N . MET B 1 951 ? 52.599 41.111 48.318 1.00 97.69 951 MET B N 1
ATOM 28194 C CA . MET B 1 951 ? 52.263 41.302 49.721 1.00 106.81 951 MET B CA 1
ATOM 28195 C C . MET B 1 951 ? 52.109 39.982 50.456 1.00 113.00 951 MET B C 1
ATOM 28196 O O . MET B 1 951 ? 52.124 39.970 51.691 1.00 118.01 951 MET B O 1
ATOM 28210 N N . SER B 1 952 ? 51.951 38.874 49.734 1.00 100.35 952 SER B N 1
ATOM 28211 C CA . SER B 1 952 ? 52.030 37.577 50.394 1.00 109.29 952 SER B CA 1
ATOM 28212 C C . SER B 1 952 ? 53.448 37.230 50.840 1.00 111.76 952 SER B C 1
ATOM 28213 O O . SER B 1 952 ? 53.665 36.126 51.353 1.00 120.45 952 SER B O 1
ATOM 28221 N N . VAL B 1 953 ? 54.415 38.129 50.644 1.00 110.01 953 VAL B N 1
ATOM 28222 C CA . VAL B 1 953 ? 55.746 37.989 51.220 1.00 109.72 953 VAL B CA 1
ATOM 28223 C C . VAL B 1 953 ? 56.180 39.223 51.994 1.00 114.74 953 VAL B C 1
ATOM 28224 O O . VAL B 1 953 ? 57.258 39.218 52.589 1.00 109.13 953 VAL B O 1
ATOM 28237 N N . ASP B 1 954 ? 55.364 40.274 52.023 1.00 137.42 954 ASP B N 1
ATOM 28238 C CA . ASP B 1 954 ? 55.614 41.471 52.818 1.00 124.02 954 ASP B CA 1
ATOM 28239 C C . ASP B 1 954 ? 56.198 41.084 54.172 1.00 112.82 954 ASP B C 1
ATOM 28240 O O . ASP B 1 954 ? 55.704 40.149 54.814 1.00 105.61 954 ASP B O 1
ATOM 28249 N N . PRO B 1 955 ? 57.266 41.751 54.626 1.00 102.62 955 PRO B N 1
ATOM 28250 C CA . PRO B 1 955 ? 57.961 41.288 55.838 1.00 96.37 955 PRO B CA 1
ATOM 28251 C C . PRO B 1 955 ? 57.166 41.440 57.124 1.00 99.51 955 PRO B C 1
ATOM 28252 O O . PRO B 1 955 ? 57.475 40.748 58.103 1.00 110.14 955 PRO B O 1
ATOM 28263 N N . HIS B 1 956 ? 56.189 42.331 57.176 1.00 94.15 956 HIS B N 1
ATOM 28264 C CA . HIS B 1 956 ? 55.381 42.465 58.382 1.00 98.14 956 HIS B CA 1
ATOM 28265 C C . HIS B 1 956 ? 54.432 41.278 58.489 1.00 101.09 956 HIS B C 1
ATOM 28266 O O . HIS B 1 956 ? 53.661 41.026 57.553 1.00 95.37 956 HIS B O 1
ATOM 28280 N N . PRO B 1 957 ? 54.439 40.534 59.597 1.00 98.80 957 PRO B N 1
ATOM 28281 C CA . PRO B 1 957 ? 53.686 39.269 59.621 1.00 102.58 957 PRO B CA 1
ATOM 28282 C C . PRO B 1 957 ? 52.195 39.422 59.365 1.00 100.43 957 PRO B C 1
ATOM 28283 O O . PRO B 1 957 ? 51.613 38.584 58.666 1.00 128.97 957 PRO B O 1
ATOM 28294 N N . GLU B 1 958 ? 51.553 40.461 59.904 1.00 103.27 958 GLU B N 1
ATOM 28295 C CA . GLU B 1 958 ? 50.111 40.605 59.711 1.00 101.14 958 GLU B CA 1
ATOM 28296 C C . GLU B 1 958 ? 49.769 40.861 58.246 1.00 95.93 958 GLU B C 1
ATOM 28297 O O . GLU B 1 958 ? 48.773 40.330 57.729 1.00 99.38 958 GLU B O 1
ATOM 28309 N N . VAL B 1 959 ? 50.579 41.677 57.563 1.00 94.03 959 VAL B N 1
ATOM 28310 C CA . VAL B 1 959 ? 50.347 41.942 56.145 1.00 92.45 959 VAL B CA 1
ATOM 28311 C C . VAL B 1 959 ? 50.509 40.664 55.337 1.00 97.93 959 VAL B C 1
ATOM 28312 O O . VAL B 1 959 ? 49.698 40.359 54.453 1.00 105.20 959 VAL B O 1
ATOM 28325 N N . GLN B 1 960 ? 51.563 39.899 55.623 1.00 97.72 960 GLN B N 1
ATOM 28326 C CA . GLN B 1 960 ? 51.756 38.626 54.942 1.00 105.92 960 GLN B CA 1
ATOM 28327 C C . GLN B 1 960 ? 50.563 37.708 55.160 1.00 106.48 960 GLN B C 1
ATOM 28328 O O . GLN B 1 960 ? 50.055 37.100 54.215 1.00 124.95 960 GLN B O 1
ATOM 28342 N N . ARG B 1 961 ? 50.101 37.593 56.406 1.00 108.62 961 ARG B N 1
ATOM 28343 C CA . ARG B 1 961 ? 48.982 36.703 56.704 1.00 118.70 961 ARG B CA 1
ATOM 28344 C C . ARG B 1 961 ? 47.746 37.094 55.899 1.00 110.90 961 ARG B C 1
ATOM 28345 O O . ARG B 1 961 ? 47.134 36.251 55.224 1.00 113.32 961 ARG B O 1
ATOM 28366 N N . ASP B 1 962 ? 47.368 38.375 55.944 1.00 115.48 962 ASP B N 1
ATOM 28367 C CA . ASP B 1 962 ? 46.173 38.811 55.225 1.00 111.80 962 ASP B CA 1
ATOM 28368 C C . ASP B 1 962 ? 46.326 38.592 53.721 1.00 102.41 962 ASP B C 1
ATOM 28369 O O . ASP B 1 962 ? 45.420 38.067 53.052 1.00 112.61 962 ASP B O 1
ATOM 28378 N N . ALA B 1 963 ? 47.479 38.971 53.168 1.00 95.28 963 ALA B N 1
ATOM 28379 C CA . ALA B 1 963 ? 47.655 38.879 51.725 1.00 102.69 963 ALA B CA 1
ATOM 28380 C C . ALA B 1 963 ? 47.665 37.431 51.255 1.00 99.51 963 ALA B C 1
ATOM 28381 O O . ALA B 1 963 ? 47.076 37.106 50.213 1.00 92.67 963 ALA B O 1
ATOM 28388 N N . THR B 1 964 ? 48.330 36.541 51.997 1.00 111.59 964 THR B N 1
ATOM 28389 C CA . THR B 1 964 ? 48.282 35.133 51.631 1.00 109.89 964 THR B CA 1
ATOM 28390 C C . THR B 1 964 ? 46.849 34.637 51.667 1.00 113.87 964 THR B C 1
ATOM 28391 O O . THR B 1 964 ? 46.338 34.158 50.661 1.00 146.28 964 THR B O 1
ATOM 28402 N N . THR B 1 965 ? 46.140 34.848 52.780 1.00 105.30 965 THR B N 1
ATOM 28403 C CA . THR B 1 965 ? 44.781 34.316 52.845 1.00 113.78 965 THR B CA 1
ATOM 28404 C C . THR B 1 965 ? 43.955 34.768 51.642 1.00 104.88 965 THR B C 1
ATOM 28405 O O . THR B 1 965 ? 43.174 33.983 51.092 1.00 120.65 965 THR B O 1
ATOM 28416 N N . ILE B 1 966 ? 44.158 36.004 51.172 1.00 95.55 966 ILE B N 1
ATOM 28417 C CA . ILE B 1 966 ? 43.460 36.429 49.953 1.00 97.70 966 ILE B CA 1
ATOM 28418 C C . ILE B 1 966 ? 43.906 35.593 48.748 1.00 113.74 966 ILE B C 1
ATOM 28419 O O . ILE B 1 966 ? 43.078 35.068 47.985 1.00 146.47 966 ILE B O 1
ATOM 28435 N N . VAL B 1 967 ? 45.221 35.467 48.548 1.00 118.36 967 VAL B N 1
ATOM 28436 C CA . VAL B 1 967 ? 45.715 34.746 47.373 1.00 116.19 967 VAL B CA 1
ATOM 28437 C C . VAL B 1 967 ? 45.287 33.281 47.418 1.00 123.59 967 VAL B C 1
ATOM 28438 O O . VAL B 1 967 ? 44.861 32.708 46.408 1.00 131.93 967 VAL B O 1
ATOM 28451 N N . ASP B 1 968 ? 45.406 32.656 48.588 1.00 128.00 968 ASP B N 1
ATOM 28452 C CA . ASP B 1 968 ? 45.027 31.261 48.763 1.00 127.75 968 ASP B CA 1
ATOM 28453 C C . ASP B 1 968 ? 43.538 31.060 48.526 1.00 125.87 968 ASP B C 1
ATOM 28454 O O . ASP B 1 968 ? 43.125 30.037 47.967 1.00 165.34 968 ASP B O 1
ATOM 28463 N N . TYR B 1 969 ? 42.709 32.013 48.954 1.00 127.00 969 TYR B N 1
ATOM 28464 C CA . TYR B 1 969 ? 41.290 31.920 48.643 1.00 126.66 969 TYR B CA 1
ATOM 28465 C C . TYR B 1 969 ? 41.058 31.946 47.140 1.00 119.02 969 TYR B C 1
ATOM 28466 O O . TYR B 1 969 ? 40.269 31.152 46.608 1.00 144.20 969 TYR B O 1
ATOM 28484 N N . ILE B 1 970 ? 41.735 32.852 46.432 1.00 114.19 970 ILE B N 1
ATOM 28485 C CA . ILE B 1 970 ? 41.523 32.921 44.988 1.00 124.55 970 ILE B CA 1
ATOM 28486 C C . ILE B 1 970 ? 41.996 31.635 44.323 1.00 133.58 970 ILE B C 1
ATOM 28487 O O . ILE B 1 970 ? 41.403 31.174 43.344 1.00 152.97 970 ILE B O 1
ATOM 28503 N N . HIS B 1 971 ? 43.081 31.045 44.828 1.00 121.64 971 HIS B N 1
ATOM 28504 C CA . HIS B 1 971 ? 43.562 29.789 44.255 1.00 142.09 971 HIS B CA 1
ATOM 28505 C C . HIS B 1 971 ? 42.580 28.646 44.510 1.00 131.22 971 HIS B C 1
ATOM 28506 O O . HIS B 1 971 ? 42.303 27.845 43.607 1.00 138.50 971 HIS B O 1
ATOM 28520 N N . HIS B 1 972 ? 42.046 28.546 45.732 1.00 146.33 972 HIS B N 1
ATOM 28521 C CA . HIS B 1 972 ? 41.082 27.491 46.025 1.00 152.78 972 HIS B CA 1
ATOM 28522 C C . HIS B 1 972 ? 39.778 27.686 45.268 1.00 142.04 972 HIS B C 1
ATOM 28523 O O . HIS B 1 972 ? 39.028 26.720 45.095 1.00 156.41 972 HIS B O 1
ATOM 28537 N N . ALA B 1 973 ? 39.489 28.908 44.819 1.00 139.73 973 ALA B N 1
ATOM 28538 C CA . ALA B 1 973 ? 38.338 29.128 43.950 1.00 146.58 973 ALA B CA 1
ATOM 28539 C C . ALA B 1 973 ? 38.667 28.892 42.482 1.00 142.50 973 ALA B C 1
ATOM 28540 O O . ALA B 1 973 ? 37.776 28.544 41.700 1.00 185.02 973 ALA B O 1
ATOM 28547 N N . LEU B 1 974 ? 39.927 29.080 42.092 1.00 134.77 974 LEU B N 1
ATOM 28548 C CA . LEU B 1 974 ? 40.341 28.776 40.727 1.00 148.76 974 LEU B CA 1
ATOM 28549 C C . LEU B 1 974 ? 40.392 27.274 40.488 1.00 156.54 974 LEU B C 1
ATOM 28550 O O . LEU B 1 974 ? 40.144 26.816 39.367 1.00 156.50 974 LEU B O 1
ATOM 28566 N N . LEU B 1 975 ? 40.735 26.499 41.517 1.00 153.15 975 LEU B N 1
ATOM 28567 C CA . LEU B 1 975 ? 40.678 25.045 41.392 1.00 163.91 975 LEU B CA 1
ATOM 28568 C C . LEU B 1 975 ? 39.237 24.574 41.227 1.00 166.53 975 LEU B C 1
ATOM 28569 O O . LEU B 1 975 ? 38.928 23.768 40.341 1.00 176.52 975 LEU B O 1
ATOM 28585 N N . HIS B 1 976 ? 38.340 25.074 42.075 1.00 165.01 976 HIS B N 1
ATOM 28586 C CA . HIS B 1 976 ? 36.922 24.740 42.040 1.00 174.72 976 HIS B CA 1
ATOM 28587 C C . HIS B 1 976 ? 36.175 25.451 40.916 1.00 169.14 976 HIS B C 1
ATOM 28588 O O . HIS B 1 976 ? 34.980 25.201 40.732 1.00 199.30 976 HIS B O 1
ATOM 28602 N N . SER B 1 977 ? 36.850 26.312 40.156 1.00 166.50 977 SER B N 1
ATOM 28603 C CA . SER B 1 977 ? 36.254 26.974 39.006 1.00 174.87 977 SER B CA 1
ATOM 28604 C C . SER B 1 977 ? 35.988 25.980 37.881 1.00 190.91 977 SER B C 1
ATOM 28605 O O . SER B 1 977 ? 36.471 24.846 37.911 1.00 175.40 977 SER B O 1
ATOM 28613 N N . PRO B 1 978 ? 35.208 26.381 36.859 1.00 194.86 978 PRO B N 1
ATOM 28614 C CA . PRO B 1 978 ? 35.087 25.544 35.657 1.00 196.23 978 PRO B CA 1
ATOM 28615 C C . PRO B 1 978 ? 36.340 25.594 34.794 1.00 185.10 978 PRO B C 1
ATOM 28616 O O . PRO B 1 978 ? 36.262 25.792 33.577 1.00 166.73 978 PRO B O 1
ATOM 28627 N N . VAL B 1 979 ? 37.502 25.432 35.425 1.00 203.10 979 VAL B N 1
ATOM 28628 C CA . VAL B 1 979 ? 38.776 25.343 34.722 1.00 188.90 979 VAL B CA 1
ATOM 28629 C C . VAL B 1 979 ? 39.626 24.289 35.421 1.00 199.17 979 VAL B C 1
ATOM 28630 O O . VAL B 1 979 ? 40.278 24.573 36.432 1.00 157.36 979 VAL B O 1
ATOM 28643 N N . GLY B 1 980 ? 39.626 23.063 34.890 1.00 212.93 980 GLY B N 1
ATOM 28644 C CA . GLY B 1 980 ? 40.511 22.033 35.404 1.00 212.02 980 GLY B CA 1
ATOM 28645 C C . GLY B 1 980 ? 41.923 22.119 34.874 1.00 212.12 980 GLY B C 1
ATOM 28646 O O . GLY B 1 980 ? 42.836 21.537 35.469 1.00 210.52 980 GLY B O 1
ATOM 28650 N N . THR B 1 981 ? 42.111 22.827 33.760 1.00 231.99 981 THR B N 1
ATOM 28651 C CA . THR B 1 981 ? 43.424 23.209 33.257 1.00 233.08 981 THR B CA 1
ATOM 28652 C C . THR B 1 981 ? 44.348 23.706 34.364 1.00 244.03 981 THR B C 1
ATOM 28653 O O . THR B 1 981 ? 45.552 23.429 34.349 1.00 221.28 981 THR B O 1
ATOM 28664 N N . GLN B 1 982 ? 43.792 24.453 35.320 1.00 225.50 982 GLN B N 1
ATOM 28665 C CA . GLN B 1 982 ? 44.608 25.077 36.360 1.00 210.97 982 GLN B CA 1
ATOM 28666 C C . GLN B 1 982 ? 45.319 24.044 37.229 1.00 189.88 982 GLN B C 1
ATOM 28667 O O . GLN B 1 982 ? 46.503 24.203 37.534 1.00 180.51 982 GLN B O 1
ATOM 28681 N N . ALA B 1 983 ? 44.589 23.058 37.762 1.00 218.05 983 ALA B N 1
ATOM 28682 C CA . ALA B 1 983 ? 45.261 22.040 38.566 1.00 214.90 983 ALA B CA 1
ATOM 28683 C C . ALA B 1 983 ? 46.522 21.586 37.845 1.00 225.49 983 ALA B C 1
ATOM 28684 O O . ALA B 1 983 ? 47.614 21.519 38.435 1.00 188.71 983 ALA B O 1
ATOM 28691 N N . GLN B 1 984 ? 46.399 21.365 36.533 1.00 236.53 984 GLN B N 1
ATOM 28692 C CA . GLN B 1 984 ? 47.551 21.009 35.717 1.00 221.20 984 GLN B CA 1
ATOM 28693 C C . GLN B 1 984 ? 48.614 22.100 35.770 1.00 222.11 984 GLN B C 1
ATOM 28694 O O . GLN B 1 984 ? 49.695 21.886 36.314 1.00 235.67 984 GLN B O 1
ATOM 28708 N N . THR B 1 985 ? 48.295 23.301 35.278 1.00 227.59 985 THR B N 1
ATOM 28709 C CA . THR B 1 985 ? 49.302 24.360 35.179 1.00 219.19 985 THR B CA 1
ATOM 28710 C C . THR B 1 985 ? 50.046 24.553 36.498 1.00 228.39 985 THR B C 1
ATOM 28711 O O . THR B 1 985 ? 51.271 24.730 36.518 1.00 186.03 985 THR B O 1
ATOM 28722 N N . LEU B 1 986 ? 49.316 24.513 37.612 1.00 238.02 986 LEU B N 1
ATOM 28723 C CA . LEU B 1 986 ? 49.924 24.629 38.936 1.00 240.64 986 LEU B CA 1
ATOM 28724 C C . LEU B 1 986 ? 50.905 23.487 39.192 1.00 251.62 986 LEU B C 1
ATOM 28725 O O . LEU B 1 986 ? 52.028 23.716 39.670 1.00 255.78 986 LEU B O 1
ATOM 28741 N N . MET B 1 987 ? 50.518 22.248 38.856 1.00 254.89 987 MET B N 1
ATOM 28742 C CA . MET B 1 987 ? 51.435 21.125 39.055 1.00 256.83 987 MET B CA 1
ATOM 28743 C C . MET B 1 987 ? 52.638 21.216 38.114 1.00 245.53 987 MET B C 1
ATOM 28744 O O . MET B 1 987 ? 53.772 20.925 38.514 1.00 232.25 987 MET B O 1
ATOM 28758 N N . ASP B 1 988 ? 52.397 21.589 36.855 1.00 259.23 988 ASP B N 1
ATOM 28759 C CA . ASP B 1 988 ? 53.458 21.952 35.920 1.00 250.14 988 ASP B CA 1
ATOM 28760 C C . ASP B 1 988 ? 54.483 22.857 36.592 1.00 252.87 988 ASP B C 1
ATOM 28761 O O . ASP B 1 988 ? 55.691 22.599 36.551 1.00 246.45 988 ASP B O 1
ATOM 28770 N N . GLU B 1 989 ? 54.000 23.936 37.212 1.00 254.54 989 GLU B N 1
ATOM 28771 C CA . GLU B 1 989 ? 54.896 24.906 37.831 1.00 232.65 989 GLU B CA 1
ATOM 28772 C C . GLU B 1 989 ? 55.636 24.320 39.028 1.00 221.81 989 GLU B C 1
ATOM 28773 O O . GLU B 1 989 ? 56.797 24.676 39.264 1.00 215.89 989 GLU B O 1
ATOM 28785 N N . ILE B 1 990 ? 54.998 23.431 39.794 1.00 242.01 990 ILE B N 1
ATOM 28786 C CA . ILE B 1 990 ? 55.680 22.848 40.950 1.00 263.50 990 ILE B CA 1
ATOM 28787 C C . ILE B 1 990 ? 56.923 22.077 40.507 1.00 278.89 990 ILE B C 1
ATOM 28788 O O . ILE B 1 990 ? 57.998 22.209 41.103 1.00 275.53 990 ILE B O 1
ATOM 28804 N N . LEU B 1 991 ? 56.797 21.263 39.459 1.00 277.44 991 LEU B N 1
ATOM 28805 C CA . LEU B 1 991 ? 57.925 20.470 38.964 1.00 269.03 991 LEU B CA 1
ATOM 28806 C C . LEU B 1 991 ? 58.053 20.609 37.448 1.00 232.64 991 LEU B C 1
ATOM 28807 O O . LEU B 1 991 ? 58.539 21.623 36.944 1.00 187.45 991 LEU B O 1
ATOM 28823 N N . TYR B 1 1090 ? 70.281 29.161 60.603 1.00 190.27 1090 TYR B N 1
ATOM 28824 C CA . TYR B 1 1090 ? 69.163 30.013 60.214 1.00 195.77 1090 TYR B CA 1
ATOM 28825 C C . TYR B 1 1090 ? 67.915 29.697 61.032 1.00 203.71 1090 TYR B C 1
ATOM 28826 O O . TYR B 1 1090 ? 67.752 28.575 61.514 1.00 223.91 1090 TYR B O 1
ATOM 28844 N N . HIS B 1 1091 ? 67.032 30.689 61.172 1.00 211.00 1091 HIS B N 1
ATOM 28845 C CA . HIS B 1 1091 ? 65.744 30.506 61.843 1.00 214.85 1091 HIS B CA 1
ATOM 28846 C C . HIS B 1 1091 ? 65.926 29.820 63.197 1.00 213.30 1091 HIS B C 1
ATOM 28847 O O . HIS B 1 1091 ? 65.177 28.911 63.563 1.00 198.15 1091 HIS B O 1
ATOM 28861 N N . VAL B 1 1092 ? 66.929 30.266 63.954 1.00 221.84 1092 VAL B N 1
ATOM 28862 C CA . VAL B 1 1092 ? 67.350 29.559 65.163 1.00 215.46 1092 VAL B CA 1
ATOM 28863 C C . VAL B 1 1092 ? 66.594 30.048 66.395 1.00 221.51 1092 VAL B C 1
ATOM 28864 O O . VAL B 1 1092 ? 66.142 29.241 67.212 1.00 225.84 1092 VAL B O 1
ATOM 28877 N N . ALA B 1 1093 ? 66.447 31.351 66.553 1.00 202.20 1093 ALA B N 1
ATOM 28878 C CA . ALA B 1 1093 ? 65.825 31.951 67.721 1.00 200.55 1093 ALA B CA 1
ATOM 28879 C C . ALA B 1 1093 ? 64.397 32.361 67.407 1.00 202.46 1093 ALA B C 1
ATOM 28880 O O . ALA B 1 1093 ? 63.994 32.430 66.243 1.00 198.08 1093 ALA B O 1
ATOM 28887 N N . PRO B 1 1094 ? 63.588 32.641 68.429 1.00 200.71 1094 PRO B N 1
ATOM 28888 C CA . PRO B 1 1094 ? 62.227 33.125 68.163 1.00 190.12 1094 PRO B CA 1
ATOM 28889 C C . PRO B 1 1094 ? 62.259 34.462 67.439 1.00 179.09 1094 PRO B C 1
ATOM 28890 O O . PRO B 1 1094 ? 62.987 35.379 67.826 1.00 176.07 1094 PRO B O 1
ATOM 28901 N N . GLU B 1 1095 ? 61.458 34.567 66.366 1.00 179.03 1095 GLU B N 1
ATOM 28902 C CA . GLU B 1 1095 ? 61.339 35.849 65.678 1.00 171.74 1095 GLU B CA 1
ATOM 28903 C C . GLU B 1 1095 ? 60.244 36.674 66.339 1.00 163.01 1095 GLU B C 1
ATOM 28904 O O . GLU B 1 1095 ? 59.161 36.142 66.615 1.00 165.05 1095 GLU B O 1
ATOM 28916 N N . PRO B 1 1096 ? 60.474 37.949 66.626 1.00 148.37 1096 PRO B N 1
ATOM 28917 C CA . PRO B 1 1096 ? 59.453 38.731 67.315 1.00 153.37 1096 PRO B CA 1
ATOM 28918 C C . PRO B 1 1096 ? 58.392 39.203 66.340 1.00 162.05 1096 PRO B C 1
ATOM 28919 O O . PRO B 1 1096 ? 58.589 39.250 65.124 1.00 151.18 1096 PRO B O 1
ATOM 28930 N N . LEU B 1 1097 ? 57.250 39.554 66.905 1.00 173.81 1097 LEU B N 1
ATOM 28931 C CA . LEU B 1 1097 ? 56.081 39.905 66.124 1.00 167.55 1097 LEU B CA 1
ATOM 28932 C C . LEU B 1 1097 ? 55.466 41.173 66.694 1.00 153.72 1097 LEU B C 1
ATOM 28933 O O . LEU B 1 1097 ? 55.629 41.485 67.876 1.00 155.98 1097 LEU B O 1
ATOM 28949 N N . SER B 1 1098 ? 54.779 41.916 65.832 1.00 146.36 1098 SER B N 1
ATOM 28950 C CA . SER B 1 1098 ? 54.111 43.124 66.280 1.00 169.88 1098 SER B CA 1
ATOM 28951 C C . SER B 1 1098 ? 53.038 42.730 67.293 1.00 168.54 1098 SER B C 1
ATOM 28952 O O . SER B 1 1098 ? 52.441 41.656 67.179 1.00 169.81 1098 SER B O 1
ATOM 28960 N N . PRO B 1 1099 ? 52.760 43.574 68.283 1.00 177.24 1099 PRO B N 1
ATOM 28961 C CA . PRO B 1 1099 ? 51.906 43.128 69.392 1.00 176.73 1099 PRO B CA 1
ATOM 28962 C C . PRO B 1 1099 ? 50.574 42.591 68.885 1.00 186.11 1099 PRO B C 1
ATOM 28963 O O . PRO B 1 1099 ? 49.913 43.202 68.040 1.00 182.26 1099 PRO B O 1
ATOM 28974 N N . GLY B 1 1100 ? 50.185 41.430 69.408 1.00 204.16 1100 GLY B N 1
ATOM 28975 C CA . GLY B 1 1100 ? 48.952 40.774 69.009 1.00 190.72 1100 GLY B CA 1
ATOM 28976 C C . GLY B 1 1100 ? 49.103 40.003 67.708 1.00 163.71 1100 GLY B C 1
ATOM 28977 O O . GLY B 1 1100 ? 48.850 38.797 67.642 1.00 134.81 1100 GLY B O 1
ATOM 28981 N N . PRO B 1 1110 ? 39.911 29.525 53.297 1.00 208.61 1110 PRO B N 1
ATOM 28982 C CA . PRO B 1 1110 ? 39.790 30.612 54.278 1.00 201.96 1110 PRO B CA 1
ATOM 28983 C C . PRO B 1 1110 ? 38.605 31.542 54.009 1.00 193.53 1110 PRO B C 1
ATOM 28984 O O . PRO B 1 1110 ? 38.433 31.982 52.873 1.00 186.20 1110 PRO B O 1
ATOM 28995 N N . THR B 1 1111 ? 37.801 31.836 55.033 1.00 195.43 1111 THR B N 1
ATOM 28996 C CA . THR B 1 1111 ? 36.722 32.806 54.880 1.00 180.85 1111 THR B CA 1
ATOM 28997 C C . THR B 1 1111 ? 37.341 34.179 54.651 1.00 155.04 1111 THR B C 1
ATOM 28998 O O . THR B 1 1111 ? 38.067 34.690 55.510 1.00 131.03 1111 THR B O 1
ATOM 29009 N N . LEU B 1 1112 ? 37.071 34.766 53.492 1.00 141.42 1112 LEU B N 1
ATOM 29010 C CA . LEU B 1 1112 ? 37.871 35.896 53.052 1.00 113.71 1112 LEU B CA 1
ATOM 29011 C C . LEU B 1 1112 ? 37.516 37.221 53.715 1.00 139.31 1112 LEU B C 1
ATOM 29012 O O . LEU B 1 1112 ? 38.368 37.793 54.408 1.00 176.32 1112 LEU B O 1
ATOM 29028 N N . PRO B 1 1113 ? 36.279 37.738 53.561 1.00 137.47 1113 PRO B N 1
ATOM 29029 C CA . PRO B 1 1113 ? 36.054 39.170 53.834 1.00 129.92 1113 PRO B CA 1
ATOM 29030 C C . PRO B 1 1113 ? 36.631 39.581 55.180 1.00 129.89 1113 PRO B C 1
ATOM 29031 O O . PRO B 1 1113 ? 36.193 39.114 56.236 1.00 151.40 1113 PRO B O 1
ATOM 29042 N N . LEU B 1 1114 ? 37.648 40.438 55.134 1.00 119.39 1114 LEU B N 1
ATOM 29043 C CA . LEU B 1 1114 ? 38.590 40.597 56.232 1.00 103.13 1114 LEU B CA 1
ATOM 29044 C C . LEU B 1 1114 ? 38.155 41.680 57.212 1.00 110.34 1114 LEU B C 1
ATOM 29045 O O . LEU B 1 1114 ? 37.660 42.738 56.815 1.00 121.94 1114 LEU B O 1
ATOM 29061 N N . VAL B 1 1115 ? 38.361 41.408 58.501 1.00 92.23 1115 VAL B N 1
ATOM 29062 C CA . VAL B 1 1115 ? 37.962 42.313 59.574 1.00 108.97 1115 VAL B CA 1
ATOM 29063 C C . VAL B 1 1115 ? 38.960 43.460 59.657 1.00 116.56 1115 VAL B C 1
ATOM 29064 O O . VAL B 1 1115 ? 40.175 43.251 59.557 1.00 146.02 1115 VAL B O 1
ATOM 29077 N N . SER B 1 1116 ? 38.454 44.679 59.857 1.00 111.57 1116 SER B N 1
ATOM 29078 C CA . SER B 1 1116 ? 39.296 45.870 59.796 1.00 114.40 1116 SER B CA 1
ATOM 29079 C C . SER B 1 1116 ? 39.913 46.256 61.141 1.00 114.35 1116 SER B C 1
ATOM 29080 O O . SER B 1 1116 ? 41.136 46.390 61.249 1.00 115.04 1116 SER B O 1
ATOM 29088 N N . THR B 1 1117 ? 39.085 46.473 62.160 1.00 118.44 1117 THR B N 1
ATOM 29089 C CA . THR B 1 1117 ? 39.485 46.867 63.509 1.00 127.07 1117 THR B CA 1
ATOM 29090 C C . THR B 1 1117 ? 40.109 48.257 63.583 1.00 123.26 1117 THR B C 1
ATOM 29091 O O . THR B 1 1117 ? 40.480 48.687 64.680 1.00 121.93 1117 THR B O 1
ATOM 29102 N N . PHE B 1 1118 ? 40.254 48.972 62.467 1.00 119.90 1118 PHE B N 1
ATOM 29103 C CA . PHE B 1 1118 ? 41.010 50.218 62.516 1.00 96.40 1118 PHE B CA 1
ATOM 29104 C C . PHE B 1 1118 ? 40.226 51.305 63.229 1.00 94.34 1118 PHE B C 1
ATOM 29105 O O . PHE B 1 1118 ? 40.818 52.166 63.888 1.00 97.06 1118 PHE B O 1
ATOM 29122 N N . LEU B 1 1119 ? 38.900 51.299 63.089 1.00 109.74 1119 LEU B N 1
ATOM 29123 C CA . LEU B 1 1119 ? 38.082 52.234 63.849 1.00 110.17 1119 LEU B CA 1
ATOM 29124 C C . LEU B 1 1119 ? 38.175 51.943 65.338 1.00 104.06 1119 LEU B C 1
ATOM 29125 O O . LEU B 1 1119 ? 38.328 52.861 66.151 1.00 92.49 1119 LEU B O 1
ATOM 29141 N N . GLU B 1 1120 ? 38.038 50.675 65.720 1.00 100.03 1120 GLU B N 1
ATOM 29142 C CA . GLU B 1 1120 ? 38.093 50.348 67.139 1.00 115.90 1120 GLU B CA 1
ATOM 29143 C C . GLU B 1 1120 ? 39.433 50.748 67.737 1.00 101.69 1120 GLU B C 1
ATOM 29144 O O . GLU B 1 1120 ? 39.503 51.168 68.896 1.00 82.19 1120 GLU B O 1
ATOM 29156 N N . TRP B 1 1121 ? 40.510 50.629 66.963 1.00 108.15 1121 TRP B N 1
ATOM 29157 C CA . TRP B 1 1121 ? 41.807 51.084 67.447 1.00 96.20 1121 TRP B CA 1
ATOM 29158 C C . TRP B 1 1121 ? 41.845 52.600 67.547 1.00 91.07 1121 TRP B C 1
ATOM 29159 O O . TRP B 1 1121 ? 42.302 53.156 68.551 1.00 111.77 1121 TRP B O 1
ATOM 29180 N N . SER B 1 1122 ? 41.356 53.286 66.517 1.00 101.83 1122 SER B N 1
ATOM 29181 C CA . SER B 1 1122 ? 41.410 54.741 66.518 1.00 91.18 1122 SER B CA 1
ATOM 29182 C C . SER B 1 1122 ? 40.607 55.328 67.668 1.00 87.34 1122 SER B C 1
ATOM 29183 O O . SER B 1 1122 ? 40.933 56.415 68.157 1.00 86.47 1122 SER B O 1
ATOM 29191 N N . THR B 1 1123 ? 39.544 54.649 68.098 1.00 82.41 1123 THR B N 1
ATOM 29192 C CA . THR B 1 1123 ? 38.718 55.213 69.157 1.00 83.39 1123 THR B CA 1
ATOM 29193 C C . THR B 1 1123 ? 39.344 55.050 70.536 1.00 83.80 1123 THR B C 1
ATOM 29194 O O . THR B 1 1123 ? 38.811 55.602 71.502 1.00 86.12 1123 THR B O 1
ATOM 29205 N N . GLU B 1 1124 ? 40.451 54.313 70.653 1.00 83.26 1124 GLU B N 1
ATOM 29206 C CA . GLU B 1 1124 ? 41.137 54.225 71.938 1.00 90.53 1124 GLU B CA 1
ATOM 29207 C C . GLU B 1 1124 ? 41.709 55.577 72.344 1.00 90.92 1124 GLU B C 1
ATOM 29208 O O . GLU B 1 1124 ? 41.656 55.953 73.521 1.00 85.35 1124 GLU B O 1
ATOM 29220 N N . TYR B 1 1125 ? 42.232 56.330 71.378 1.00 85.20 1125 TYR B N 1
ATOM 29221 C CA . TYR B 1 1125 ? 42.791 57.655 71.616 1.00 85.66 1125 TYR B CA 1
ATOM 29222 C C . TYR B 1 1125 ? 41.969 58.436 72.628 1.00 85.70 1125 TYR B C 1
ATOM 29223 O O . TYR B 1 1125 ? 42.527 59.138 73.477 1.00 112.40 1125 TYR B O 1
ATOM 29241 N N . PHE B 1 1126 ? 40.648 58.300 72.558 1.00 86.00 1126 PHE B N 1
ATOM 29242 C CA . PHE B 1 1126 ? 39.732 58.988 73.454 1.00 91.53 1126 PHE B CA 1
ATOM 29243 C C . PHE B 1 1126 ? 39.332 58.140 74.655 1.00 88.10 1126 PHE B C 1
ATOM 29244 O O . PHE B 1 1126 ? 38.383 58.495 75.358 1.00 110.20 1126 PHE B O 1
ATOM 29261 N N . ARG B 1 1127 ? 40.030 57.032 74.903 1.00 87.41 1127 ARG B N 1
ATOM 29262 C CA . ARG B 1 1127 ? 39.962 56.352 76.190 1.00 111.21 1127 ARG B CA 1
ATOM 29263 C C . ARG B 1 1127 ? 41.245 56.498 76.995 1.00 118.43 1127 ARG B C 1
ATOM 29264 O O . ARG B 1 1127 ? 41.232 56.254 78.206 1.00 127.57 1127 ARG B O 1
ATOM 29285 N N . GLU B 1 1128 ? 42.312 56.874 76.367 1.00 104.11 1128 GLU B N 1
ATOM 29286 C CA . GLU B 1 1128 ? 43.580 57.222 76.977 1.00 106.20 1128 GLU B CA 1
ATOM 29287 C C . GLU B 1 1128 ? 43.604 58.707 77.319 1.00 103.24 1128 GLU B C 1
ATOM 29288 O O . GLU B 1 1128 ? 42.889 59.503 76.704 1.00 114.73 1128 GLU B O 1
ATOM 29300 N N . PRO B 1 1129 ? 44.393 59.111 78.312 1.00 97.61 1129 PRO B N 1
ATOM 29301 C CA . PRO B 1 1129 ? 44.442 60.530 78.674 1.00 103.40 1129 PRO B CA 1
ATOM 29302 C C . PRO B 1 1129 ? 44.882 61.386 77.501 1.00 91.37 1129 PRO B C 1
ATOM 29303 O O . PRO B 1 1129 ? 45.756 61.004 76.720 1.00 89.99 1129 PRO B O 1
ATOM 29314 N N . GLN B 1 1130 ? 44.283 62.576 77.407 1.00 98.27 1130 GLN B N 1
ATOM 29315 C CA . GLN B 1 1130 ? 44.558 63.507 76.327 1.00 116.77 1130 GLN B CA 1
ATOM 29316 C C . GLN B 1 1130 ? 45.105 64.843 76.806 1.00 113.74 1130 GLN B C 1
ATOM 29317 O O . GLN B 1 1130 ? 45.747 65.542 76.016 1.00 119.45 1130 GLN B O 1
ATOM 29331 N N . MET B 1 1131 ? 44.953 65.170 78.082 1.00 109.20 1131 MET B N 1
ATOM 29332 C CA . MET B 1 1131 ? 45.415 66.439 78.619 1.00 124.10 1131 MET B CA 1
ATOM 29333 C C . MET B 1 1131 ? 46.812 66.278 79.208 1.00 136.30 1131 MET B C 1
ATOM 29334 O O . MET B 1 1131 ? 47.265 65.171 79.506 1.00 130.50 1131 MET B O 1
ATOM 29348 N N . LYS B 1 1132 ? 47.493 67.405 79.378 1.00 179.16 1132 LYS B N 1
ATOM 29349 C CA . LYS B 1 1132 ? 48.888 67.393 79.804 1.00 179.58 1132 LYS B CA 1
ATOM 29350 C C . LYS B 1 1132 ? 49.064 67.927 81.223 1.00 171.56 1132 LYS B C 1
ATOM 29351 O O . LYS B 1 1132 ? 49.659 67.270 82.082 1.00 153.53 1132 LYS B O 1
ATOM 29370 N N . ARG B 1 1151 ? 71.444 66.426 74.097 1.00 175.41 1151 ARG B N 1
ATOM 29371 C CA . ARG B 1 1151 ? 71.899 65.412 75.046 1.00 204.96 1151 ARG B CA 1
ATOM 29372 C C . ARG B 1 1151 ? 73.129 64.651 74.531 1.00 214.26 1151 ARG B C 1
ATOM 29373 O O . ARG B 1 1151 ? 73.595 63.708 75.173 1.00 187.70 1151 ARG B O 1
ATOM 29394 N N . SER B 1 1152 ? 73.659 65.070 73.378 1.00 213.83 1152 SER B N 1
ATOM 29395 C CA . SER B 1 1152 ? 74.854 64.445 72.818 1.00 208.44 1152 SER B CA 1
ATOM 29396 C C . SER B 1 1152 ? 76.129 65.172 73.228 1.00 203.99 1152 SER B C 1
ATOM 29397 O O . SER B 1 1152 ? 77.161 64.526 73.440 1.00 222.92 1152 SER B O 1
ATOM 29405 N N . ARG B 1 1153 ? 76.087 66.505 73.338 1.00 204.90 1153 ARG B N 1
ATOM 29406 C CA . ARG B 1 1153 ? 77.197 67.219 73.960 1.00 218.28 1153 ARG B CA 1
ATOM 29407 C C . ARG B 1 1153 ? 77.333 66.847 75.432 1.00 204.23 1153 ARG B C 1
ATOM 29408 O O . ARG B 1 1153 ? 78.412 67.016 76.009 1.00 198.91 1153 ARG B O 1
ATOM 29429 N N . ASN B 1 1154 ? 76.263 66.327 76.040 1.00 208.77 1154 ASN B N 1
ATOM 29430 C CA . ASN B 1 1154 ? 76.348 65.806 77.401 1.00 220.56 1154 ASN B CA 1
ATOM 29431 C C . ASN B 1 1154 ? 77.495 64.811 77.538 1.00 218.76 1154 ASN B C 1
ATOM 29432 O O . ASN B 1 1154 ? 78.248 64.847 78.518 1.00 211.41 1154 ASN B O 1
ATOM 29443 N N . GLU B 1 1155 ? 77.649 63.923 76.556 1.00 223.89 1155 GLU B N 1
ATOM 29444 C CA . GLU B 1 1155 ? 78.720 62.934 76.541 1.00 204.38 1155 GLU B CA 1
ATOM 29445 C C . GLU B 1 1155 ? 79.920 63.360 75.707 1.00 208.77 1155 GLU B C 1
ATOM 29446 O O . GLU B 1 1155 ? 81.044 62.923 75.985 1.00 210.04 1155 GLU B O 1
ATOM 29458 N N . ALA B 1 1156 ? 79.713 64.204 74.692 1.00 208.63 1156 ALA B N 1
ATOM 29459 C CA . ALA B 1 1156 ? 80.799 64.562 73.787 1.00 198.85 1156 ALA B CA 1
ATOM 29460 C C . ALA B 1 1156 ? 81.679 65.674 74.346 1.00 201.76 1156 ALA B C 1
ATOM 29461 O O . ALA B 1 1156 ? 82.865 65.735 74.012 1.00 190.43 1156 ALA B O 1
ATOM 29468 N N . VAL B 1 1157 ? 81.140 66.559 75.189 1.00 207.53 1157 VAL B N 1
ATOM 29469 C CA . VAL B 1 1157 ? 81.995 67.476 75.936 1.00 209.95 1157 VAL B CA 1
ATOM 29470 C C . VAL B 1 1157 ? 82.765 66.742 77.023 1.00 175.83 1157 VAL B C 1
ATOM 29471 O O . VAL B 1 1157 ? 83.661 67.324 77.646 1.00 179.16 1157 VAL B O 1
ATOM 29484 N N . LEU B 1 1158 ? 82.433 65.470 77.257 1.00 202.63 1158 LEU B N 1
ATOM 29485 C CA . LEU B 1 1158 ? 83.177 64.592 78.153 1.00 209.30 1158 LEU B CA 1
ATOM 29486 C C . LEU B 1 1158 ? 84.193 63.716 77.426 1.00 232.67 1158 LEU B C 1
ATOM 29487 O O . LEU B 1 1158 ? 85.220 63.363 78.019 1.00 249.33 1158 LEU B O 1
ATOM 29503 N N . ARG B 1 1159 ? 83.938 63.356 76.158 1.00 228.38 1159 ARG B N 1
ATOM 29504 C CA . ARG B 1 1159 ? 84.891 62.578 75.369 1.00 210.23 1159 ARG B CA 1
ATOM 29505 C C . ARG B 1 1159 ? 85.170 63.195 73.998 1.00 197.18 1159 ARG B C 1
ATOM 29506 O O . ARG B 1 1159 ? 85.625 62.487 73.092 1.00 184.80 1159 ARG B O 1
ATOM 29527 N N . GLU B 1 1160 ? 84.900 64.488 73.810 1.00 182.54 1160 GLU B N 1
ATOM 29528 C CA . GLU B 1 1160 ? 85.386 65.223 72.639 1.00 193.04 1160 GLU B CA 1
ATOM 29529 C C . GLU B 1 1160 ? 85.937 66.554 73.142 1.00 190.37 1160 GLU B C 1
ATOM 29530 O O . GLU B 1 1160 ? 85.238 67.572 73.164 1.00 178.02 1160 GLU B O 1
ATOM 29542 N N . THR B 1 1161 ? 87.201 66.534 73.550 1.00 187.95 1161 THR B N 1
ATOM 29543 C CA . THR B 1 1161 ? 87.942 67.734 73.895 1.00 192.14 1161 THR B CA 1
ATOM 29544 C C . THR B 1 1161 ? 89.389 67.492 73.505 1.00 214.71 1161 THR B C 1
ATOM 29545 O O . THR B 1 1161 ? 89.857 66.349 73.508 1.00 217.26 1161 THR B O 1
ATOM 29556 N N . GLN B 1 1162 ? 90.094 68.570 73.167 1.00 231.25 1162 GLN B N 1
ATOM 29557 C CA . GLN B 1 1162 ? 91.435 68.420 72.609 1.00 217.10 1162 GLN B CA 1
ATOM 29558 C C . GLN B 1 1162 ? 92.300 67.471 73.432 1.00 198.99 1162 GLN B C 1
ATOM 29559 O O . GLN B 1 1162 ? 92.915 66.567 72.844 1.00 183.07 1162 GLN B O 1
ATOM 29573 N N . PRO B 1 1163 ? 92.387 67.600 74.761 1.00 206.84 1163 PRO B N 1
ATOM 29574 C CA . PRO B 1 1163 ? 93.155 66.605 75.533 1.00 211.33 1163 PRO B CA 1
ATOM 29575 C C . PRO B 1 1163 ? 92.631 65.185 75.376 1.00 205.87 1163 PRO B C 1
ATOM 29576 O O . PRO B 1 1163 ? 93.424 64.242 75.225 1.00 196.84 1163 PRO B O 1
ATOM 29587 N N . GLN B 1 1164 ? 91.304 65.009 75.391 1.00 201.77 1164 GLN B N 1
ATOM 29588 C CA . GLN B 1 1164 ? 90.737 63.674 75.249 1.00 196.94 1164 GLN B CA 1
ATOM 29589 C C . GLN B 1 1164 ? 91.032 63.101 73.872 1.00 192.74 1164 GLN B C 1
ATOM 29590 O O . GLN B 1 1164 ? 91.249 61.892 73.731 1.00 170.83 1164 GLN B O 1
ATOM 29604 N N . LYS B 1 1165 ? 91.048 63.957 72.850 1.00 172.32 1165 LYS B N 1
ATOM 29605 C CA . LYS B 1 1165 ? 91.400 63.513 71.508 1.00 183.12 1165 LYS B CA 1
ATOM 29606 C C . LYS B 1 1165 ? 92.861 63.108 71.415 1.00 184.46 1165 LYS B C 1
ATOM 29607 O O . LYS B 1 1165 ? 93.183 62.074 70.823 1.00 157.25 1165 LYS B O 1
ATOM 29626 N N . LEU B 1 1166 ? 93.761 63.907 71.993 1.00 205.96 1166 LEU B N 1
ATOM 29627 C CA . LEU B 1 1166 ? 95.184 63.623 71.850 1.00 198.07 1166 LEU B CA 1
ATOM 29628 C C . LEU B 1 1166 ? 95.624 62.430 72.688 1.00 181.32 1166 LEU B C 1
ATOM 29629 O O . LEU B 1 1166 ? 96.586 61.742 72.314 1.00 172.22 1166 LEU B O 1
ATOM 29645 N N . TYR B 1 1167 ? 94.900 62.121 73.765 1.00 179.77 1167 TYR B N 1
ATOM 29646 C CA . TYR B 1 1167 ? 95.163 60.876 74.480 1.00 193.72 1167 TYR B CA 1
ATOM 29647 C C . TYR B 1 1167 ? 94.997 59.671 73.557 1.00 201.61 1167 TYR B C 1
ATOM 29648 O O . TYR B 1 1167 ? 95.888 58.819 73.465 1.00 242.33 1167 TYR B O 1
ATOM 29666 N N . ALA B 1 1168 ? 93.854 59.579 72.866 1.00 190.38 1168 ALA B N 1
ATOM 29667 C CA . ALA B 1 1168 ? 93.603 58.450 71.974 1.00 175.39 1168 ALA B CA 1
ATOM 29668 C C . ALA B 1 1168 ? 94.395 58.549 70.678 1.00 182.91 1168 ALA B C 1
ATOM 29669 O O . ALA B 1 1168 ? 94.619 57.527 70.019 1.00 153.87 1168 ALA B O 1
ATOM 29676 N N . ARG B 1 1169 ? 94.795 59.763 70.291 1.00 193.24 1169 ARG B N 1
ATOM 29677 C CA . ARG B 1 1169 ? 95.664 59.974 69.140 1.00 193.25 1169 ARG B CA 1
ATOM 29678 C C . ARG B 1 1169 ? 97.095 59.519 69.399 1.00 205.70 1169 ARG B C 1
ATOM 29679 O O . ARG B 1 1169 ? 97.835 59.282 68.437 1.00 198.10 1169 ARG B O 1
ATOM 29700 N N . THR B 1 1170 ? 97.498 59.386 70.667 1.00 202.43 1170 THR B N 1
ATOM 29701 C CA . THR B 1 1170 ? 98.846 58.937 71.010 1.00 183.48 1170 THR B CA 1
ATOM 29702 C C . THR B 1 1170 ? 98.886 57.493 71.504 1.00 179.50 1170 THR B C 1
ATOM 29703 O O . THR B 1 1170 ? 99.718 56.703 71.046 1.00 206.19 1170 THR B O 1
ATOM 29714 N N . HIS B 1 1171 ? 97.998 57.131 72.427 1.00 166.70 1171 HIS B N 1
ATOM 29715 C CA . HIS B 1 1171 ? 98.075 55.865 73.143 1.00 176.38 1171 HIS B CA 1
ATOM 29716 C C . HIS B 1 1171 ? 97.823 54.676 72.208 1.00 171.80 1171 HIS B C 1
ATOM 29717 O O . HIS B 1 1171 ? 97.580 54.822 71.007 1.00 175.40 1171 HIS B O 1
ATOM 29731 N N . ARG B 1 1172 ? 97.890 53.475 72.790 1.00 169.91 1172 ARG B N 1
ATOM 29732 C CA . ARG B 1 1172 ? 97.925 52.206 72.065 1.00 182.67 1172 ARG B CA 1
ATOM 29733 C C . ARG B 1 1172 ? 96.745 51.351 72.510 1.00 171.81 1172 ARG B C 1
ATOM 29734 O O . ARG B 1 1172 ? 96.606 51.052 73.701 1.00 164.42 1172 ARG B O 1
ATOM 29755 N N . TRP B 1 1173 ? 95.907 50.945 71.554 1.00 156.71 1173 TRP B N 1
ATOM 29756 C CA . TRP B 1 1173 ? 94.631 50.290 71.853 1.00 162.65 1173 TRP B CA 1
ATOM 29757 C C . TRP B 1 1173 ? 94.840 48.789 72.073 1.00 173.47 1173 TRP B C 1
ATOM 29758 O O . TRP B 1 1173 ? 94.446 47.945 71.265 1.00 144.49 1173 TRP B O 1
ATOM 29779 N N . ASN B 1 1174 ? 95.452 48.461 73.218 1.00 187.40 1174 ASN B N 1
ATOM 29780 C CA . ASN B 1 1174 ? 95.778 47.080 73.560 1.00 196.48 1174 ASN B CA 1
ATOM 29781 C C . ASN B 1 1174 ? 95.035 46.535 74.777 1.00 177.46 1174 ASN B C 1
ATOM 29782 O O . ASN B 1 1174 ? 95.309 45.400 75.185 1.00 152.29 1174 ASN B O 1
ATOM 29793 N N . ASN B 1 1175 ? 94.116 47.290 75.373 1.00 175.26 1175 ASN B N 1
ATOM 29794 C CA . ASN B 1 1175 ? 93.502 46.889 76.637 1.00 168.80 1175 ASN B CA 1
ATOM 29795 C C . ASN B 1 1175 ? 92.215 46.119 76.363 1.00 165.21 1175 ASN B C 1
ATOM 29796 O O . ASN B 1 1175 ? 91.219 46.708 75.939 1.00 174.59 1175 ASN B O 1
ATOM 29807 N N . GLN B 1 1176 ? 92.224 44.807 76.617 1.00 158.37 1176 GLN B N 1
ATOM 29808 C CA . GLN B 1 1176 ? 91.020 44.007 76.409 1.00 169.42 1176 GLN B CA 1
ATOM 29809 C C . GLN B 1 1176 ? 90.001 44.330 77.495 1.00 163.23 1176 GLN B C 1
ATOM 29810 O O . GLN B 1 1176 ? 90.015 43.737 78.578 1.00 179.42 1176 GLN B O 1
ATOM 29824 N N . ILE B 1 1177 ? 89.104 45.269 77.199 1.00 164.37 1177 ILE B N 1
ATOM 29825 C CA . ILE B 1 1177 ? 88.093 45.676 78.164 1.00 148.09 1177 ILE B CA 1
ATOM 29826 C C . ILE B 1 1177 ? 87.044 44.586 78.352 1.00 135.64 1177 ILE B C 1
ATOM 29827 O O . ILE B 1 1177 ? 86.465 44.460 79.439 1.00 122.77 1177 ILE B O 1
ATOM 29843 N N . GLY B 1 1178 ? 86.784 43.779 77.322 1.00 138.29 1178 GLY B N 1
ATOM 29844 C CA . GLY B 1 1178 ? 85.774 42.741 77.431 1.00 123.77 1178 GLY B CA 1
ATOM 29845 C C . GLY B 1 1178 ? 85.886 41.711 76.329 1.00 136.11 1178 GLY B C 1
ATOM 29846 O O . GLY B 1 1178 ? 86.589 41.896 75.332 1.00 141.97 1178 GLY B O 1
ATOM 29850 N N . LEU B 1 1179 ? 85.168 40.607 76.534 1.00 128.26 1179 LEU B N 1
ATOM 29851 C CA . LEU B 1 1179 ? 85.091 39.513 75.574 1.00 143.21 1179 LEU B CA 1
ATOM 29852 C C . LEU B 1 1179 ? 83.713 38.879 75.685 1.00 147.79 1179 LEU B C 1
ATOM 29853 O O . LEU B 1 1179 ? 83.293 38.503 76.783 1.00 141.90 1179 LEU B O 1
ATOM 29869 N N . ILE B 1 1180 ? 83.009 38.775 74.560 1.00 157.70 1180 ILE B N 1
ATOM 29870 C CA . ILE B 1 1180 ? 81.633 38.292 74.527 1.00 159.53 1180 ILE B CA 1
ATOM 29871 C C . ILE B 1 1180 ? 81.557 37.071 73.618 1.00 151.46 1180 ILE B C 1
ATOM 29872 O O . ILE B 1 1180 ? 82.031 37.109 72.476 1.00 130.98 1180 ILE B O 1
ATOM 29888 N N . ASN B 1 1181 ? 80.964 35.988 74.128 1.00 142.96 1181 ASN B N 1
ATOM 29889 C CA . ASN B 1 1181 ? 80.787 34.747 73.374 1.00 150.67 1181 ASN B CA 1
ATOM 29890 C C . ASN B 1 1181 ? 79.393 34.750 72.754 1.00 144.44 1181 ASN B C 1
ATOM 29891 O O . ASN B 1 1181 ? 78.401 34.465 73.428 1.00 137.25 1181 ASN B O 1
ATOM 29902 N N . ASN B 1 1182 ? 79.333 35.045 71.458 1.00 162.98 1182 ASN B N 1
ATOM 29903 C CA . ASN B 1 1182 ? 78.077 35.160 70.736 1.00 155.16 1182 ASN B CA 1
ATOM 29904 C C . ASN B 1 1182 ? 77.539 33.780 70.359 1.00 155.34 1182 ASN B C 1
ATOM 29905 O O . ASN B 1 1182 ? 78.165 32.745 70.607 1.00 172.05 1182 ASN B O 1
ATOM 29916 N N . GLY B 1 1183 ? 76.349 33.763 69.761 1.00 170.75 1183 GLY B N 1
ATOM 29917 C CA . GLY B 1 1183 ? 75.759 32.526 69.287 1.00 178.05 1183 GLY B CA 1
ATOM 29918 C C . GLY B 1 1183 ? 76.456 31.979 68.058 1.00 173.88 1183 GLY B C 1
ATOM 29919 O O . GLY B 1 1183 ? 77.144 30.956 68.123 1.00 171.90 1183 GLY B O 1
ATOM 29923 N N . THR B 1 1184 ? 76.291 32.665 66.932 1.00 181.92 1184 THR B N 1
ATOM 29924 C CA . THR B 1 1184 ? 76.989 32.360 65.690 1.00 190.24 1184 THR B CA 1
ATOM 29925 C C . THR B 1 1184 ? 78.039 33.439 65.440 1.00 166.98 1184 THR B C 1
ATOM 29926 O O . THR B 1 1184 ? 78.087 34.461 66.129 1.00 131.85 1184 THR B O 1
ATOM 29937 N N . GLN B 1 1185 ? 78.890 33.209 64.445 1.00 150.14 1185 GLN B N 1
ATOM 29938 C CA . GLN B 1 1185 ? 79.955 34.159 64.154 1.00 155.21 1185 GLN B CA 1
ATOM 29939 C C . GLN B 1 1185 ? 79.344 35.498 63.748 1.00 142.80 1185 GLN B C 1
ATOM 29940 O O . GLN B 1 1185 ? 78.468 35.532 62.873 1.00 167.62 1185 GLN B O 1
ATOM 29954 N N . PRO B 1 1186 ? 79.763 36.608 64.350 1.00 134.05 1186 PRO B N 1
ATOM 29955 C CA . PRO B 1 1186 ? 79.112 37.889 64.055 1.00 150.40 1186 PRO B CA 1
ATOM 29956 C C . PRO B 1 1186 ? 79.279 38.324 62.608 1.00 157.18 1186 PRO B C 1
ATOM 29957 O O . PRO B 1 1186 ? 80.374 38.265 62.044 1.00 173.70 1186 PRO B O 1
ATOM 29968 N N . SER B 1 1187 ? 78.169 38.769 62.010 1.00 141.50 1187 SER B N 1
ATOM 29969 C CA . SER B 1 1187 ? 78.230 39.509 60.755 1.00 137.67 1187 SER B CA 1
ATOM 29970 C C . SER B 1 1187 ? 78.567 40.971 61.020 1.00 127.50 1187 SER B C 1
ATOM 29971 O O . SER B 1 1187 ? 79.549 41.503 60.491 1.00 138.77 1187 SER B O 1
ATOM 29979 N N . LYS B 1 1188 ? 77.752 41.632 61.841 1.00 113.04 1188 LYS B N 1
ATOM 29980 C CA . LYS B 1 1188 ? 77.874 43.065 62.075 1.00 120.78 1188 LYS B CA 1
ATOM 29981 C C . LYS B 1 1188 ? 77.546 43.366 63.530 1.00 117.41 1188 LYS B C 1
ATOM 29982 O O . LYS B 1 1188 ? 77.022 42.520 64.254 1.00 104.68 1188 LYS B O 1
ATOM 30001 N N . MET B 1 1189 ? 77.874 44.579 63.969 1.00 109.94 1189 MET B N 1
ATOM 30002 C CA . MET B 1 1189 ? 77.495 44.996 65.313 1.00 106.87 1189 MET B CA 1
ATOM 30003 C C . MET B 1 1189 ? 77.527 46.514 65.409 1.00 106.04 1189 MET B C 1
ATOM 30004 O O . MET B 1 1189 ? 78.158 47.195 64.596 1.00 112.28 1189 MET B O 1
ATOM 30018 N N . THR B 1 1190 ? 76.845 47.030 66.434 1.00 113.35 1190 THR B N 1
ATOM 30019 C CA . THR B 1 1190 ? 76.759 48.468 66.665 1.00 123.50 1190 THR B CA 1
ATOM 30020 C C . THR B 1 1190 ? 76.570 48.750 68.153 1.00 122.15 1190 THR B C 1
ATOM 30021 O O . THR B 1 1190 ? 75.982 47.948 68.889 1.00 104.12 1190 THR B O 1
ATOM 30032 N N . PHE B 1 1191 ? 77.068 49.912 68.580 1.00 108.14 1191 PHE B N 1
ATOM 30033 C CA . PHE B 1 1191 ? 77.138 50.293 69.985 1.00 118.16 1191 PHE B CA 1
ATOM 30034 C C . PHE B 1 1191 ? 76.159 51.420 70.287 1.00 110.04 1191 PHE B C 1
ATOM 30035 O O . PHE B 1 1191 ? 76.085 52.403 69.541 1.00 114.94 1191 PHE B O 1
ATOM 30052 N N . HIS B 1 1192 ? 75.430 51.283 71.392 1.00 115.01 1192 HIS B N 1
ATOM 30053 C CA . HIS B 1 1192 ? 74.520 52.327 71.850 1.00 116.25 1192 HIS B CA 1
ATOM 30054 C C . HIS B 1 1192 ? 75.317 53.518 72.373 1.00 110.93 1192 HIS B C 1
ATOM 30055 O O . HIS B 1 1192 ? 76.322 53.354 73.070 1.00 144.54 1192 HIS B O 1
ATOM 30069 N N . GLN B 1 1193 ? 74.871 54.726 72.014 1.00 110.60 1193 GLN B N 1
ATOM 30070 C CA . GLN B 1 1193 ? 75.576 55.940 72.422 1.00 125.62 1193 GLN B CA 1
ATOM 30071 C C . GLN B 1 1193 ? 75.698 56.042 73.940 1.00 143.99 1193 GLN B C 1
ATOM 30072 O O . GLN B 1 1193 ? 76.784 56.309 74.468 1.00 168.09 1193 GLN B O 1
ATOM 30086 N N . PHE B 1 1194 ? 74.593 55.852 74.656 1.00 129.62 1194 PHE B N 1
ATOM 30087 C CA . PHE B 1 1194 ? 74.534 56.102 76.090 1.00 137.71 1194 PHE B CA 1
ATOM 30088 C C . PHE B 1 1194 ? 74.389 54.830 76.905 1.00 128.91 1194 PHE B C 1
ATOM 30089 O O . PHE B 1 1194 ? 75.191 54.583 77.813 1.00 144.66 1194 PHE B O 1
ATOM 30106 N N . GLU B 1 1195 ? 73.383 54.009 76.618 1.00 131.20 1195 GLU B N 1
ATOM 30107 C CA . GLU B 1 1195 ? 73.278 52.726 77.295 1.00 143.69 1195 GLU B CA 1
ATOM 30108 C C . GLU B 1 1195 ? 74.500 51.871 76.969 1.00 137.58 1195 GLU B C 1
ATOM 30109 O O . GLU B 1 1195 ? 75.184 52.062 75.960 1.00 118.37 1195 GLU B O 1
ATOM 30121 N N . ASN B 1 1196 ? 74.781 50.917 77.848 1.00 143.27 1196 ASN B N 1
ATOM 30122 C CA . ASN B 1 1196 ? 76.007 50.139 77.753 1.00 144.74 1196 ASN B CA 1
ATOM 30123 C C . ASN B 1 1196 ? 75.819 48.852 76.962 1.00 151.47 1196 ASN B C 1
ATOM 30124 O O . ASN B 1 1196 ? 76.476 47.847 77.263 1.00 172.63 1196 ASN B O 1
ATOM 30135 N N . CYS B 1 1197 ? 74.934 48.840 75.969 1.00 134.70 1197 CYS B N 1
ATOM 30136 C CA . CYS B 1 1197 ? 74.622 47.614 75.251 1.00 123.34 1197 CYS B CA 1
ATOM 30137 C C . CYS B 1 1197 ? 75.128 47.675 73.817 1.00 119.29 1197 CYS B C 1
ATOM 30138 O O . CYS B 1 1197 ? 75.414 48.744 73.268 1.00 110.68 1197 CYS B O 1
ATOM 30146 N N . VAL B 1 1198 ? 75.253 46.487 73.234 1.00 115.37 1198 VAL B N 1
ATOM 30147 C CA . VAL B 1 1198 ? 75.766 46.295 71.884 1.00 117.02 1198 VAL B CA 1
ATOM 30148 C C . VAL B 1 1198 ? 74.876 45.291 71.167 1.00 118.30 1198 VAL B C 1
ATOM 30149 O O . VAL B 1 1198 ? 74.583 44.216 71.707 1.00 111.20 1198 VAL B O 1
ATOM 30162 N N . ALA B 1 1199 ? 74.457 45.638 69.951 1.00 117.22 1199 ALA B N 1
ATOM 30163 C CA . ALA B 1 1199 ? 73.649 44.761 69.112 1.00 114.59 1199 ALA B CA 1
ATOM 30164 C C . ALA B 1 1199 ? 74.564 44.066 68.113 1.00 117.38 1199 ALA B C 1
ATOM 30165 O O . ALA B 1 1199 ? 75.433 44.707 67.514 1.00 110.74 1199 ALA B O 1
ATOM 30172 N N . VAL B 1 1200 ? 74.373 42.759 67.946 1.00 118.72 1200 VAL B N 1
ATOM 30173 C CA . VAL B 1 1200 ? 75.262 41.911 67.162 1.00 118.52 1200 VAL B CA 1
ATOM 30174 C C . VAL B 1 1200 ? 74.419 41.077 66.212 1.00 114.77 1200 VAL B C 1
ATOM 30175 O O . VAL B 1 1200 ? 73.664 40.196 66.650 1.00 109.48 1200 VAL B O 1
ATOM 30188 N N . ALA B 1 1201 ? 74.562 41.344 64.918 1.00 102.84 1201 ALA B N 1
ATOM 30189 C CA . ALA B 1 1201 ? 73.904 40.585 63.870 1.00 126.67 1201 ALA B CA 1
ATOM 30190 C C . ALA B 1 1201 ? 74.785 39.413 63.463 1.00 128.78 1201 ALA B C 1
ATOM 30191 O O . ALA B 1 1201 ? 75.949 39.606 63.082 1.00 121.93 1201 ALA B O 1
ATOM 30198 N N . ASP B 1 1202 ? 74.205 38.212 63.519 1.00 140.09 1202 ASP B N 1
ATOM 30199 C CA . ASP B 1 1202 ? 74.871 36.970 63.172 1.00 127.98 1202 ASP B CA 1
ATOM 30200 C C . ASP B 1 1202 ? 75.015 36.829 61.663 1.00 128.98 1202 ASP B C 1
ATOM 30201 O O . ASP B 1 1202 ? 74.524 37.642 60.875 1.00 147.42 1202 ASP B O 1
ATOM 30210 N N . ASP B 1 1203 ? 75.701 35.766 61.265 1.00 142.95 1203 ASP B N 1
ATOM 30211 C CA . ASP B 1 1203 ? 75.475 35.214 59.943 1.00 159.77 1203 ASP B CA 1
ATOM 30212 C C . ASP B 1 1203 ? 74.028 34.752 59.873 1.00 157.37 1203 ASP B C 1
ATOM 30213 O O . ASP B 1 1203 ? 73.478 34.236 60.850 1.00 143.17 1203 ASP B O 1
ATOM 30222 N N . GLY B 1 1204 ? 73.393 34.985 58.732 1.00 157.30 1204 GLY B N 1
ATOM 30223 C CA . GLY B 1 1204 ? 71.997 34.620 58.655 1.00 149.18 1204 GLY B CA 1
ATOM 30224 C C . GLY B 1 1204 ? 71.134 35.545 59.496 1.00 135.22 1204 GLY B C 1
ATOM 30225 O O . GLY B 1 1204 ? 71.476 36.699 59.759 1.00 137.15 1204 GLY B O 1
ATOM 30229 N N . ASN B 1 1205 ? 69.995 35.007 59.936 1.00 133.36 1205 ASN B N 1
ATOM 30230 C CA . ASN B 1 1205 ? 68.929 35.796 60.553 1.00 140.67 1205 ASN B CA 1
ATOM 30231 C C . ASN B 1 1205 ? 68.929 35.568 62.063 1.00 141.97 1205 ASN B C 1
ATOM 30232 O O . ASN B 1 1205 ? 68.183 34.752 62.600 1.00 139.78 1205 ASN B O 1
ATOM 30243 N N . THR B 1 1206 ? 69.783 36.314 62.762 1.00 145.68 1206 THR B N 1
ATOM 30244 C CA . THR B 1 1206 ? 69.765 36.285 64.217 1.00 152.89 1206 THR B CA 1
ATOM 30245 C C . THR B 1 1206 ? 70.412 37.555 64.746 1.00 135.88 1206 THR B C 1
ATOM 30246 O O . THR B 1 1206 ? 71.377 38.055 64.167 1.00 131.23 1206 THR B O 1
ATOM 30257 N N . ILE B 1 1207 ? 69.883 38.056 65.856 1.00 116.24 1207 ILE B N 1
ATOM 30258 C CA . ILE B 1 1207 ? 70.379 39.271 66.490 1.00 124.56 1207 ILE B CA 1
ATOM 30259 C C . ILE B 1 1207 ? 70.446 39.019 67.990 1.00 136.84 1207 ILE B C 1
ATOM 30260 O O . ILE B 1 1207 ? 69.560 38.372 68.567 1.00 127.91 1207 ILE B O 1
ATOM 30276 N N . THR B 1 1208 ? 71.520 39.505 68.610 1.00 135.47 1208 THR B N 1
ATOM 30277 C CA . THR B 1 1208 ? 71.704 39.407 70.051 1.00 125.51 1208 THR B CA 1
ATOM 30278 C C . THR B 1 1208 ? 72.148 40.750 70.611 1.00 119.03 1208 THR B C 1
ATOM 30279 O O . THR B 1 1208 ? 73.019 41.408 70.042 1.00 97.72 1208 THR B O 1
ATOM 30290 N N . VAL B 1 1209 ? 71.553 41.157 71.728 1.00 118.93 1209 VAL B N 1
ATOM 30291 C CA . VAL B 1 1209 ? 71.893 42.415 72.386 1.00 127.19 1209 VAL B CA 1
ATOM 30292 C C . VAL B 1 1209 ? 72.470 42.090 73.755 1.00 139.72 1209 VAL B C 1
ATOM 30293 O O . VAL B 1 1209 ? 71.760 41.568 74.633 1.00 130.20 1209 VAL B O 1
ATOM 30306 N N . TRP B 1 1210 ? 73.755 42.413 73.930 1.00 146.73 1210 TRP B N 1
ATOM 30307 C CA . TRP B 1 1210 ? 74.510 42.203 75.156 1.00 133.49 1210 TRP B CA 1
ATOM 30308 C C . TRP B 1 1210 ? 74.734 43.519 75.891 1.00 128.43 1210 TRP B C 1
ATOM 30309 O O . TRP B 1 1210 ? 74.662 44.599 75.305 1.00 115.25 1210 TRP B O 1
ATOM 30330 N N . ASP B 1 1211 ? 75.022 43.414 77.188 1.00 118.12 1211 ASP B N 1
ATOM 30331 C CA . ASP B 1 1211 ? 75.534 44.526 77.986 1.00 115.80 1211 ASP B CA 1
ATOM 30332 C C . ASP B 1 1211 ? 77.041 44.334 78.154 1.00 136.42 1211 ASP B C 1
ATOM 30333 O O . ASP B 1 1211 ? 77.477 43.481 78.933 1.00 172.34 1211 ASP B O 1
ATOM 30342 N N . TRP B 1 1212 ? 77.839 45.130 77.432 1.00 135.19 1212 TRP B N 1
ATOM 30343 C CA . TRP B 1 1212 ? 79.280 44.888 77.388 1.00 143.55 1212 TRP B CA 1
ATOM 30344 C C . TRP B 1 1212 ? 79.997 45.168 78.706 1.00 142.77 1212 TRP B C 1
ATOM 30345 O O . TRP B 1 1212 ? 81.171 44.802 78.830 1.00 177.03 1212 TRP B O 1
ATOM 30366 N N . LYS B 1 1213 ? 79.345 45.798 79.681 1.00 145.90 1213 LYS B N 1
ATOM 30367 C CA . LYS B 1 1213 ? 79.888 45.866 81.033 1.00 138.99 1213 LYS B CA 1
ATOM 30368 C C . LYS B 1 1213 ? 79.383 44.751 81.939 1.00 138.36 1213 LYS B C 1
ATOM 30369 O O . LYS B 1 1213 ? 79.827 44.654 83.087 1.00 141.25 1213 LYS B O 1
ATOM 30388 N N . THR B 1 1214 ? 78.478 43.910 81.450 1.00 139.34 1214 THR B N 1
ATOM 30389 C CA . THR B 1 1214 ? 77.947 42.795 82.223 1.00 147.58 1214 THR B CA 1
ATOM 30390 C C . THR B 1 1214 ? 77.870 41.514 81.410 1.00 150.62 1214 THR B C 1
ATOM 30391 O O . THR B 1 1214 ? 77.574 40.459 81.982 1.00 144.08 1214 THR B O 1
ATOM 30402 N N . ASN B 1 1215 ? 78.166 41.561 80.113 1.00 150.75 1215 ASN B N 1
ATOM 30403 C CA . ASN B 1 1215 ? 77.983 40.436 79.199 1.00 156.61 1215 ASN B CA 1
ATOM 30404 C C . ASN B 1 1215 ? 76.667 39.738 79.540 1.00 154.54 1215 ASN B C 1
ATOM 30405 O O . ASN B 1 1215 ? 76.600 38.542 79.827 1.00 136.01 1215 ASN B O 1
ATOM 30416 N N . ALA B 1 1216 ? 75.605 40.546 79.497 1.00 155.57 1216 ALA B N 1
ATOM 30417 C CA . ALA B 1 1216 ? 74.309 40.170 80.046 1.00 141.14 1216 ALA B CA 1
ATOM 30418 C C . ALA B 1 1216 ? 73.511 39.267 79.113 1.00 149.78 1216 ALA B C 1
ATOM 30419 O O . ALA B 1 1216 ? 72.867 38.317 79.572 1.00 167.25 1216 ALA B O 1
ATOM 30426 N N . ARG B 1 1217 ? 73.541 39.541 77.809 1.00 150.89 1217 ARG B N 1
ATOM 30427 C CA . ARG B 1 1217 ? 72.577 38.987 76.858 1.00 158.75 1217 ARG B CA 1
ATOM 30428 C C . ARG B 1 1217 ? 71.166 39.483 77.165 1.00 162.19 1217 ARG B C 1
ATOM 30429 O O . ARG B 1 1217 ? 70.269 38.715 77.516 1.00 151.22 1217 ARG B O 1
ATOM 30450 N N . LEU B 1 1218 ? 70.984 40.796 77.028 1.00 159.26 1218 LEU B N 1
ATOM 30451 C CA . LEU B 1 1218 ? 69.669 41.372 77.272 1.00 136.44 1218 LEU B CA 1
ATOM 30452 C C . LEU B 1 1218 ? 68.615 40.759 76.359 1.00 133.83 1218 LEU B C 1
ATOM 30453 O O . LEU B 1 1218 ? 67.471 40.558 76.780 1.00 145.11 1218 LEU B O 1
ATOM 30469 N N . SER B 1 1219 ? 68.971 40.438 75.115 1.00 129.10 1219 SER B N 1
ATOM 30470 C CA . SER B 1 1219 ? 67.951 39.858 74.251 1.00 123.17 1219 SER B CA 1
ATOM 30471 C C . SER B 1 1219 ? 68.569 39.005 73.157 1.00 128.65 1219 SER B C 1
ATOM 30472 O O . SER B 1 1219 ? 69.710 39.220 72.746 1.00 131.92 1219 SER B O 1
ATOM 30480 N N . ARG B 1 1220 ? 67.782 38.038 72.686 1.00 123.01 1220 ARG B N 1
ATOM 30481 C CA . ARG B 1 1220 ? 68.101 37.251 71.501 1.00 138.29 1220 ARG B CA 1
ATOM 30482 C C . ARG B 1 1220 ? 66.823 37.101 70.691 1.00 141.60 1220 ARG B C 1
ATOM 30483 O O . ARG B 1 1220 ? 65.852 36.514 71.177 1.00 146.91 1220 ARG B O 1
ATOM 30504 N N . PHE B 1 1221 ? 66.808 37.642 69.474 1.00 145.07 1221 PHE B N 1
ATOM 30505 C CA . PHE B 1 1221 ? 65.652 37.490 68.596 1.00 133.20 1221 PHE B CA 1
ATOM 30506 C C . PHE B 1 1221 ? 66.148 37.348 67.166 1.00 128.21 1221 PHE B C 1
ATOM 30507 O O . PHE B 1 1221 ? 67.213 37.857 66.818 1.00 123.31 1221 PHE B O 1
ATOM 30524 N N . SER B 1 1222 ? 65.370 36.659 66.338 1.00 128.61 1222 SER B N 1
ATOM 30525 C CA . SER B 1 1222 ? 65.762 36.385 64.961 1.00 147.20 1222 SER B CA 1
ATOM 30526 C C . SER B 1 1222 ? 65.151 37.433 64.042 1.00 130.59 1222 SER B C 1
ATOM 30527 O O . SER B 1 1222 ? 63.956 37.729 64.137 1.00 120.38 1222 SER B O 1
ATOM 30535 N N . ASN B 1 1223 ? 65.973 37.988 63.152 1.00 128.71 1223 ASN B N 1
ATOM 30536 C CA . ASN B 1 1223 ? 65.532 39.103 62.326 1.00 123.29 1223 ASN B CA 1
ATOM 30537 C C . ASN B 1 1223 ? 64.475 38.706 61.309 1.00 130.26 1223 ASN B C 1
ATOM 30538 O O . ASN B 1 1223 ? 63.888 39.591 60.679 1.00 141.14 1223 ASN B O 1
ATOM 30549 N N . GLY B 1 1224 ? 64.234 37.412 61.120 1.00 133.43 1224 GLY B N 1
ATOM 30550 C CA . GLY B 1 1224 ? 63.219 36.967 60.188 1.00 129.72 1224 GLY B CA 1
ATOM 30551 C C . GLY B 1 1224 ? 63.603 37.057 58.731 1.00 136.14 1224 GLY B C 1
ATOM 30552 O O . GLY B 1 1224 ? 62.719 37.017 57.870 1.00 165.72 1224 GLY B O 1
ATOM 30556 N N . ASN B 1 1225 ? 64.894 37.161 58.421 1.00 134.48 1225 ASN B N 1
ATOM 30557 C CA . ASN B 1 1225 ? 65.315 37.132 57.032 1.00 128.54 1225 ASN B CA 1
ATOM 30558 C C . ASN B 1 1225 ? 64.983 35.773 56.428 1.00 129.33 1225 ASN B C 1
ATOM 30559 O O . ASN B 1 1225 ? 65.019 34.752 57.120 1.00 137.41 1225 ASN B O 1
ATOM 30570 N N . PRO B 1 1226 ? 64.684 35.722 55.139 1.00 131.60 1226 PRO B N 1
ATOM 30571 C CA . PRO B 1 1226 ? 64.582 34.424 54.472 1.00 142.57 1226 PRO B CA 1
ATOM 30572 C C . PRO B 1 1226 ? 65.941 33.746 54.440 1.00 141.85 1226 PRO B C 1
ATOM 30573 O O . PRO B 1 1226 ? 66.991 34.381 54.568 1.00 130.47 1226 PRO B O 1
ATOM 30584 N N . GLU B 1 1227 ? 65.910 32.427 54.282 1.00 148.65 1227 GLU B N 1
ATOM 30585 C CA . GLU B 1 1227 ? 67.152 31.673 54.215 1.00 147.98 1227 GLU B CA 1
ATOM 30586 C C . GLU B 1 1227 ? 67.998 32.170 53.049 1.00 129.92 1227 GLU B C 1
ATOM 30587 O O . GLU B 1 1227 ? 67.483 32.494 51.976 1.00 116.95 1227 GLU B O 1
ATOM 30599 N N . GLY B 1 1228 ? 69.307 32.237 53.274 1.00 132.78 1228 GLY B N 1
ATOM 30600 C CA . GLY B 1 1228 ? 70.229 32.781 52.293 1.00 126.59 1228 GLY B CA 1
ATOM 30601 C C . GLY B 1 1228 ? 70.186 34.286 52.134 1.00 130.95 1228 GLY B C 1
ATOM 30602 O O . GLY B 1 1228 ? 70.280 34.786 51.006 1.00 141.26 1228 GLY B O 1
ATOM 30606 N N . THR B 1 1229 ? 70.063 35.022 53.237 1.00 156.50 1229 THR B N 1
ATOM 30607 C CA . THR B 1 1229 ? 70.137 36.479 53.213 1.00 144.42 1229 THR B CA 1
ATOM 30608 C C . THR B 1 1229 ? 70.657 36.966 54.557 1.00 141.63 1229 THR B C 1
ATOM 30609 O O . THR B 1 1229 ? 70.102 36.607 55.600 1.00 156.42 1229 THR B O 1
ATOM 30620 N N . LYS B 1 1230 ? 71.697 37.796 54.532 1.00 133.19 1230 LYS B N 1
ATOM 30621 C CA . LYS B 1 1230 ? 72.346 38.263 55.749 1.00 145.44 1230 LYS B CA 1
ATOM 30622 C C . LYS B 1 1230 ? 71.920 39.691 56.083 1.00 130.81 1230 LYS B C 1
ATOM 30623 O O . LYS B 1 1230 ? 71.309 40.395 55.278 1.00 125.00 1230 LYS B O 1
ATOM 30642 N N . ILE B 1 1231 ? 72.267 40.113 57.293 1.00 125.67 1231 ILE B N 1
ATOM 30643 C CA . ILE B 1 1231 ? 71.915 41.435 57.797 1.00 118.12 1231 ILE B CA 1
ATOM 30644 C C . ILE B 1 1231 ? 72.999 42.418 57.380 1.00 116.74 1231 ILE B C 1
ATOM 30645 O O . ILE B 1 1231 ? 74.191 42.169 57.595 1.00 125.47 1231 ILE B O 1
ATOM 30661 N N . SER B 1 1232 ? 72.585 43.535 56.777 1.00 101.59 1232 SER B N 1
ATOM 30662 C CA . SER B 1 1232 ? 73.516 44.465 56.148 1.00 112.15 1232 SER B CA 1
ATOM 30663 C C . SER B 1 1232 ? 74.021 45.548 57.089 1.00 111.51 1232 SER B C 1
ATOM 30664 O O . SER B 1 1232 ? 75.167 45.990 56.944 1.00 120.82 1232 SER B O 1
ATOM 30672 N N . ASP B 1 1233 ? 73.203 46.009 58.029 1.00 111.58 1233 ASP B N 1
ATOM 30673 C CA . ASP B 1 1233 ? 73.662 46.978 59.016 1.00 115.05 1233 ASP B CA 1
ATOM 30674 C C . ASP B 1 1233 ? 72.692 46.965 60.188 1.00 104.43 1233 ASP B C 1
ATOM 30675 O O . ASP B 1 1233 ? 71.618 46.362 60.125 1.00 84.81 1233 ASP B O 1
ATOM 30684 N N . LEU B 1 1234 ? 73.102 47.621 61.273 1.00 97.79 1234 LEU B N 1
ATOM 30685 C CA . LEU B 1 1234 ? 72.243 47.892 62.413 1.00 94.06 1234 LEU B CA 1
ATOM 30686 C C . LEU B 1 1234 ? 72.365 49.357 62.797 1.00 101.27 1234 LEU B C 1
ATOM 30687 O O . LEU B 1 1234 ? 73.464 49.919 62.791 1.00 120.51 1234 LEU B O 1
ATOM 30703 N N . CYS B 1 1235 ? 71.236 49.971 63.116 1.00 106.20 1235 CYS B N 1
ATOM 30704 C CA . CYS B 1 1235 ? 71.219 51.289 63.724 1.00 107.72 1235 CYS B CA 1
ATOM 30705 C C . CYS B 1 1235 ? 70.369 51.238 64.981 1.00 108.16 1235 CYS B C 1
ATOM 30706 O O . CYS B 1 1235 ? 69.305 50.615 64.998 1.00 93.99 1235 CYS B O 1
ATOM 30714 N N . PHE B 1 1236 ? 70.837 51.900 66.024 1.00 113.01 1236 PHE B N 1
ATOM 30715 C CA . PHE B 1 1236 ? 69.972 52.302 67.120 1.00 112.08 1236 PHE B CA 1
ATOM 30716 C C . PHE B 1 1236 ? 69.363 53.644 66.734 1.00 109.74 1236 PHE B C 1
ATOM 30717 O O . PHE B 1 1236 ? 70.075 54.531 66.253 1.00 116.38 1236 PHE B O 1
ATOM 30734 N N . ILE B 1 1237 ? 68.054 53.790 66.902 1.00 105.36 1237 ILE B N 1
ATOM 30735 C CA . ILE B 1 1237 ? 67.428 55.050 66.539 1.00 107.23 1237 ILE B CA 1
ATOM 30736 C C . ILE B 1 1237 ? 66.756 55.675 67.754 1.00 103.75 1237 ILE B C 1
ATOM 30737 O O . ILE B 1 1237 ? 66.375 55.009 68.723 1.00 86.84 1237 ILE B O 1
ATOM 30753 N N . ASN B 1 1238 ? 66.663 56.996 67.685 1.00 106.33 1238 ASN B N 1
ATOM 30754 C CA . ASN B 1 1238 ? 66.168 57.922 68.686 1.00 106.76 1238 ASN B CA 1
ATOM 30755 C C . ASN B 1 1238 ? 67.046 58.019 69.922 1.00 117.68 1238 ASN B C 1
ATOM 30756 O O . ASN B 1 1238 ? 67.196 59.109 70.483 1.00 143.69 1238 ASN B O 1
ATOM 30767 N N . GLU B 1 1239 ? 67.651 56.916 70.355 1.00 109.08 1239 GLU B N 1
ATOM 30768 C CA . GLU B 1 1239 ? 68.724 56.893 71.348 1.00 114.99 1239 GLU B CA 1
ATOM 30769 C C . GLU B 1 1239 ? 68.626 57.855 72.535 1.00 115.14 1239 GLU B C 1
ATOM 30770 O O . GLU B 1 1239 ? 69.420 57.731 73.471 1.00 126.51 1239 GLU B O 1
ATOM 30782 N N . ASP B 1 1240 ? 67.681 58.798 72.539 1.00 132.93 1240 ASP B N 1
ATOM 30783 C CA . ASP B 1 1240 ? 67.612 59.803 73.599 1.00 142.78 1240 ASP B CA 1
ATOM 30784 C C . ASP B 1 1240 ? 66.547 59.517 74.644 1.00 153.22 1240 ASP B C 1
ATOM 30785 O O . ASP B 1 1240 ? 66.805 59.688 75.840 1.00 185.05 1240 ASP B O 1
ATOM 30794 N N . ASP B 1 1241 ? 65.356 59.094 74.231 1.00 167.42 1241 ASP B N 1
ATOM 30795 C CA . ASP B 1 1241 ? 64.314 58.749 75.185 1.00 168.37 1241 ASP B CA 1
ATOM 30796 C C . ASP B 1 1241 ? 63.834 57.315 75.062 1.00 175.99 1241 ASP B C 1
ATOM 30797 O O . ASP B 1 1241 ? 63.728 56.615 76.077 1.00 172.70 1241 ASP B O 1
ATOM 30806 N N . GLN B 1 1242 ? 63.589 56.839 73.845 1.00 152.22 1242 GLN B N 1
ATOM 30807 C CA . GLN B 1 1242 ? 63.066 55.488 73.626 1.00 156.28 1242 GLN B CA 1
ATOM 30808 C C . GLN B 1 1242 ? 63.832 54.905 72.445 1.00 132.04 1242 GLN B C 1
ATOM 30809 O O . GLN B 1 1242 ? 63.413 55.019 71.291 1.00 121.98 1242 GLN B O 1
ATOM 30823 N N . ALA B 1 1243 ? 64.960 54.276 72.752 1.00 140.93 1243 ALA B N 1
ATOM 30824 C CA . ALA B 1 1243 ? 65.815 53.722 71.716 1.00 127.05 1243 ALA B CA 1
ATOM 30825 C C . ALA B 1 1243 ? 65.175 52.495 71.080 1.00 108.58 1243 ALA B C 1
ATOM 30826 O O . ALA B 1 1243 ? 64.573 51.659 71.760 1.00 104.87 1243 ALA B O 1
ATOM 30833 N N . LEU B 1 1244 ? 65.312 52.392 69.764 1.00 93.60 1244 LEU B N 1
ATOM 30834 C CA . LEU B 1 1244 ? 64.856 51.240 69.007 1.00 98.63 1244 LEU B CA 1
ATOM 30835 C C . LEU B 1 1244 ? 65.981 50.811 68.083 1.00 104.34 1244 LEU B C 1
ATOM 30836 O O . LEU B 1 1244 ? 66.939 51.554 67.856 1.00 101.11 1244 LEU B O 1
ATOM 30852 N N . LEU B 1 1245 ? 65.862 49.604 67.544 1.00 94.10 1245 LEU B N 1
ATOM 30853 C CA . LEU B 1 1245 ? 66.917 49.011 66.730 1.00 96.86 1245 LEU B CA 1
ATOM 30854 C C . LEU B 1 1245 ? 66.441 48.858 65.290 1.00 92.09 1245 LEU B C 1
ATOM 30855 O O . LEU B 1 1245 ? 65.451 48.167 65.045 1.00 90.30 1245 LEU B O 1
ATOM 30871 N N . MET B 1 1246 ? 67.151 49.482 64.340 1.00 89.12 1246 MET B N 1
ATOM 30872 C CA . MET B 1 1246 ? 66.926 49.214 62.922 1.00 89.20 1246 MET B CA 1
ATOM 30873 C C . MET B 1 1246 ? 67.766 48.034 62.452 1.00 96.74 1246 MET B C 1
ATOM 30874 O O . MET B 1 1246 ? 68.855 47.770 62.968 1.00 109.24 1246 MET B O 1
ATOM 30888 N N . THR B 1 1247 ? 67.257 47.348 61.438 1.00 100.80 1247 THR B N 1
ATOM 30889 C CA . THR B 1 1247 ? 68.005 46.323 60.733 1.00 103.26 1247 THR B CA 1
ATOM 30890 C C . THR B 1 1247 ? 67.681 46.429 59.254 1.00 114.02 1247 THR B C 1
ATOM 30891 O O . THR B 1 1247 ? 66.513 46.569 58.873 1.00 123.79 1247 THR B O 1
ATOM 30902 N N . GLY B 1 1248 ? 68.723 46.359 58.433 1.00 107.97 1248 GLY B N 1
ATOM 30903 C CA . GLY B 1 1248 ? 68.584 46.242 56.996 1.00 112.83 1248 GLY B CA 1
ATOM 30904 C C . GLY B 1 1248 ? 68.948 44.832 56.561 1.00 113.87 1248 GLY B C 1
ATOM 30905 O O . GLY B 1 1248 ? 69.995 44.305 56.939 1.00 127.63 1248 GLY B O 1
ATOM 30909 N N . SER B 1 1249 ? 68.070 44.240 55.769 1.00 129.34 1249 SER B N 1
ATOM 30910 C CA . SER B 1 1249 ? 68.255 42.896 55.257 1.00 123.03 1249 SER B CA 1
ATOM 30911 C C . SER B 1 1249 ? 68.616 42.970 53.782 1.00 109.96 1249 SER B C 1
ATOM 30912 O O . SER B 1 1249 ? 68.152 43.855 53.061 1.00 102.40 1249 SER B O 1
ATOM 30920 N N . SER B 1 1250 ? 69.456 42.034 53.334 1.00 122.82 1250 SER B N 1
ATOM 30921 C CA . SER B 1 1250 ? 69.929 42.074 51.953 1.00 121.46 1250 SER B CA 1
ATOM 30922 C C . SER B 1 1250 ? 68.775 42.025 50.954 1.00 117.58 1250 SER B C 1
ATOM 30923 O O . SER B 1 1250 ? 68.857 42.634 49.881 1.00 110.87 1250 SER B O 1
ATOM 30931 N N . ASP B 1 1251 ? 67.694 41.315 51.288 1.00 121.16 1251 ASP B N 1
ATOM 30932 C CA . ASP B 1 1251 ? 66.542 41.180 50.398 1.00 128.37 1251 ASP B CA 1
ATOM 30933 C C . ASP B 1 1251 ? 65.825 42.507 50.170 1.00 128.47 1251 ASP B C 1
ATOM 30934 O O . ASP B 1 1251 ? 64.861 42.564 49.392 1.00 147.98 1251 ASP B O 1
ATOM 30943 N N . GLY B 1 1252 ? 66.278 43.580 50.814 1.00 118.05 1252 GLY B N 1
ATOM 30944 C CA . GLY B 1 1252 ? 65.705 44.900 50.632 1.00 115.26 1252 GLY B CA 1
ATOM 30945 C C . GLY B 1 1252 ? 64.861 45.401 51.786 1.00 105.63 1252 GLY B C 1
ATOM 30946 O O . GLY B 1 1252 ? 64.352 46.527 51.716 1.00 114.32 1252 GLY B O 1
ATOM 30950 N N . VAL B 1 1253 ? 64.708 44.620 52.838 1.00 93.33 1253 VAL B N 1
ATOM 30951 C CA . VAL B 1 1253 ? 63.763 44.904 53.909 1.00 99.78 1253 VAL B CA 1
ATOM 30952 C C . VAL B 1 1253 ? 64.438 45.707 55.008 1.00 92.17 1253 VAL B C 1
ATOM 30953 O O . VAL B 1 1253 ? 65.589 45.444 55.373 1.00 115.27 1253 VAL B O 1
ATOM 30966 N N . ILE B 1 1254 ? 63.723 46.703 55.533 1.00 98.80 1254 ILE B N 1
ATOM 30967 C CA . ILE B 1 1254 ? 64.085 47.367 56.780 1.00 89.66 1254 ILE B CA 1
ATOM 30968 C C . ILE B 1 1254 ? 63.073 46.967 57.846 1.00 90.41 1254 ILE B C 1
ATOM 30969 O O . ILE B 1 1254 ? 61.864 46.922 57.583 1.00 94.83 1254 ILE B O 1
ATOM 30985 N N . ARG B 1 1255 ? 63.573 46.660 59.045 1.00 90.33 1255 ARG B N 1
ATOM 30986 C CA . ARG B 1 1255 ? 62.742 46.345 60.204 1.00 99.68 1255 ARG B CA 1
ATOM 30987 C C . ARG B 1 1255 ? 63.233 47.164 61.388 1.00 99.09 1255 ARG B C 1
ATOM 30988 O O . ARG B 1 1255 ? 64.394 47.575 61.421 1.00 109.49 1255 ARG B O 1
ATOM 31009 N N . ILE B 1 1256 ? 62.349 47.433 62.350 1.00 99.01 1256 ILE B N 1
ATOM 31010 C CA . ILE B 1 1256 ? 62.763 48.132 63.564 1.00 98.29 1256 ILE B CA 1
ATOM 31011 C C . ILE B 1 1256 ? 62.050 47.538 64.775 1.00 94.38 1256 ILE B C 1
ATOM 31012 O O . ILE B 1 1256 ? 60.851 47.240 64.725 1.00 88.23 1256 ILE B O 1
ATOM 31028 N N . TYR B 1 1257 ? 62.804 47.365 65.861 1.00 101.55 1257 TYR B N 1
ATOM 31029 C CA . TYR B 1 1257 ? 62.356 46.671 67.061 1.00 95.60 1257 TYR B CA 1
ATOM 31030 C C . TYR B 1 1257 ? 62.353 47.612 68.255 1.00 99.08 1257 TYR B C 1
ATOM 31031 O O . TYR B 1 1257 ? 63.264 48.435 68.413 1.00 94.70 1257 TYR B O 1
ATOM 31049 N N . ASN B 1 1258 ? 61.345 47.441 69.115 1.00 90.52 1258 ASN B N 1
ATOM 31050 C CA . ASN B 1 1258 ? 60.995 48.426 70.131 1.00 121.76 1258 ASN B CA 1
ATOM 31051 C C . ASN B 1 1258 ? 61.511 48.096 71.523 1.00 120.45 1258 ASN B C 1
ATOM 31052 O O . ASN B 1 1258 ? 61.814 49.016 72.289 1.00 138.54 1258 ASN B O 1
ATOM 31063 N N . ASN B 1 1259 ? 61.613 46.820 71.876 1.00 118.66 1259 ASN B N 1
ATOM 31064 C CA . ASN B 1 1259 ? 62.109 46.448 73.194 1.00 129.02 1259 ASN B CA 1
ATOM 31065 C C . ASN B 1 1259 ? 63.311 45.538 73.007 1.00 132.50 1259 ASN B C 1
ATOM 31066 O O . ASN B 1 1259 ? 63.336 44.395 73.474 1.00 141.11 1259 ASN B O 1
ATOM 31077 N N . TYR B 1 1260 ? 64.311 46.066 72.304 1.00 140.53 1260 TYR B N 1
ATOM 31078 C CA . TYR B 1 1260 ? 65.508 45.300 71.998 1.00 135.96 1260 TYR B CA 1
ATOM 31079 C C . TYR B 1 1260 ? 66.193 44.802 73.262 1.00 138.22 1260 TYR B C 1
ATOM 31080 O O . TYR B 1 1260 ? 66.847 43.754 73.237 1.00 136.37 1260 TYR B O 1
ATOM 31098 N N . ASP B 1 1261 ? 66.059 45.527 74.369 1.00 122.14 1261 ASP B N 1
ATOM 31099 C CA . ASP B 1 1261 ? 66.779 45.226 75.599 1.00 140.47 1261 ASP B CA 1
ATOM 31100 C C . ASP B 1 1261 ? 66.034 44.251 76.508 1.00 142.16 1261 ASP B C 1
ATOM 31101 O O . ASP B 1 1261 ? 66.486 44.007 77.631 1.00 155.77 1261 ASP B O 1
ATOM 31110 N N . SER B 1 1262 ? 64.902 43.705 76.061 1.00 152.75 1262 SER B N 1
ATOM 31111 C CA . SER B 1 1262 ? 64.150 42.697 76.801 1.00 156.76 1262 SER B CA 1
ATOM 31112 C C . SER B 1 1262 ? 63.811 41.554 75.854 1.00 161.97 1262 SER B C 1
ATOM 31113 O O . SER B 1 1262 ? 63.435 41.787 74.702 1.00 175.17 1262 SER B O 1
ATOM 31121 N N . ASP B 1 1263 ? 63.934 40.320 76.342 1.00 169.32 1263 ASP B N 1
ATOM 31122 C CA . ASP B 1 1263 ? 63.668 39.170 75.484 1.00 160.39 1263 ASP B CA 1
ATOM 31123 C C . ASP B 1 1263 ? 62.179 38.866 75.357 1.00 159.86 1263 ASP B C 1
ATOM 31124 O O . ASP B 1 1263 ? 61.708 38.544 74.261 1.00 158.29 1263 ASP B O 1
ATOM 31133 N N . GLU B 1 1264 ? 61.420 38.951 76.453 1.00 163.82 1264 GLU B N 1
ATOM 31134 C CA . GLU B 1 1264 ? 59.991 38.665 76.380 1.00 176.11 1264 GLU B CA 1
ATOM 31135 C C . GLU B 1 1264 ? 59.172 39.874 75.952 1.00 152.83 1264 GLU B C 1
ATOM 31136 O O . GLU B 1 1264 ? 58.063 39.708 75.432 1.00 144.78 1264 GLU B O 1
ATOM 31148 N N . ARG B 1 1265 ? 59.715 41.072 76.098 1.00 141.48 1265 ARG B N 1
ATOM 31149 C CA . ARG B 1 1265 ? 58.997 42.293 75.788 1.00 143.22 1265 ARG B CA 1
ATOM 31150 C C . ARG B 1 1265 ? 59.353 42.856 74.419 1.00 134.25 1265 ARG B C 1
ATOM 31151 O O . ARG B 1 1265 ? 58.788 43.878 74.023 1.00 149.91 1265 ARG B O 1
ATOM 31172 N N . VAL B 1 1266 ? 60.248 42.202 73.677 1.00 126.75 1266 VAL B N 1
ATOM 31173 C CA . VAL B 1 1266 ? 60.676 42.712 72.377 1.00 122.98 1266 VAL B CA 1
ATOM 31174 C C . VAL B 1 1266 ? 59.513 42.650 71.393 1.00 118.70 1266 VAL B C 1
ATOM 31175 O O . VAL B 1 1266 ? 58.921 41.588 71.167 1.00 110.95 1266 VAL B O 1
ATOM 31188 N N . GLU B 1 1267 ? 59.184 43.795 70.800 1.00 118.40 1267 GLU B N 1
ATOM 31189 C CA . GLU B 1 1267 ? 58.201 43.893 69.735 1.00 115.52 1267 GLU B CA 1
ATOM 31190 C C . GLU B 1 1267 ? 58.884 44.294 68.436 1.00 105.74 1267 GLU B C 1
ATOM 31191 O O . GLU B 1 1267 ? 60.043 44.714 68.412 1.00 107.86 1267 GLU B O 1
ATOM 31203 N N . LEU B 1 1268 ? 58.124 44.186 67.354 1.00 93.86 1268 LEU B N 1
ATOM 31204 C CA . LEU B 1 1268 ? 58.492 44.718 66.047 1.00 91.37 1268 LEU B CA 1
ATOM 31205 C C . LEU B 1 1268 ? 57.583 45.915 65.783 1.00 84.29 1268 LEU B C 1
ATOM 31206 O O . LEU B 1 1268 ? 56.369 45.753 65.628 1.00 103.24 1268 LEU B O 1
ATOM 31222 N N . ALA B 1 1269 ? 58.159 47.117 65.748 1.00 87.87 1269 ALA B N 1
ATOM 31223 C CA . ALA B 1 1269 ? 57.329 48.304 65.565 1.00 104.12 1269 ALA B CA 1
ATOM 31224 C C . ALA B 1 1269 ? 56.870 48.453 64.118 1.00 98.04 1269 ALA B C 1
ATOM 31225 O O . ALA B 1 1269 ? 55.668 48.563 63.850 1.00 108.89 1269 ALA B O 1
ATOM 31232 N N . SER B 1 1270 ? 57.807 48.456 63.173 1.00 90.14 1270 SER B N 1
ATOM 31233 C CA . SER B 1 1270 ? 57.443 48.543 61.768 1.00 83.37 1270 SER B CA 1
ATOM 31234 C C . SER B 1 1270 ? 58.459 47.789 60.923 1.00 88.12 1270 SER B C 1
ATOM 31235 O O . SER B 1 1270 ? 59.567 47.474 61.372 1.00 95.06 1270 SER B O 1
ATOM 31243 N N . ALA B 1 1271 ? 58.057 47.507 59.683 1.00 85.35 1271 ALA B N 1
ATOM 31244 C CA . ALA B 1 1271 ? 58.867 46.738 58.747 1.00 88.25 1271 ALA B CA 1
ATOM 31245 C C . ALA B 1 1271 ? 58.320 46.944 57.344 1.00 82.72 1271 ALA B C 1
ATOM 31246 O O . ALA B 1 1271 ? 57.110 46.828 57.133 1.00 90.08 1271 ALA B O 1
ATOM 31253 N N . TRP B 1 1272 ? 59.203 47.243 56.393 1.00 79.27 1272 TRP B N 1
ATOM 31254 C CA . TRP B 1 1272 ? 58.764 47.465 55.022 1.00 79.38 1272 TRP B CA 1
ATOM 31255 C C . TRP B 1 1272 ? 59.870 47.111 54.043 1.00 79.97 1272 TRP B C 1
ATOM 31256 O O . TRP B 1 1272 ? 61.059 47.188 54.365 1.00 84.12 1272 TRP B O 1
ATOM 31277 N N . ARG B 1 1273 ? 59.463 46.716 52.840 1.00 80.65 1273 ARG B N 1
ATOM 31278 C CA . ARG B 1 1273 ? 60.413 46.466 51.764 1.00 91.73 1273 ARG B CA 1
ATOM 31279 C C . ARG B 1 1273 ? 60.858 47.811 51.202 1.00 83.71 1273 ARG B C 1
ATOM 31280 O O . ARG B 1 1273 ? 60.083 48.500 50.529 1.00 80.93 1273 ARG B O 1
ATOM 31301 N N . ALA B 1 1274 ? 62.109 48.180 51.478 1.00 82.66 1274 ALA B N 1
ATOM 31302 C CA . ALA B 1 1274 ? 62.639 49.482 51.101 1.00 92.75 1274 ALA B CA 1
ATOM 31303 C C . ALA B 1 1274 ? 63.177 49.533 49.679 1.00 102.91 1274 ALA B C 1
ATOM 31304 O O . ALA B 1 1274 ? 63.257 50.624 49.104 1.00 81.76 1274 ALA B O 1
ATOM 31311 N N . LEU B 1 1275 ? 63.572 48.399 49.107 1.00 104.56 1275 LEU B N 1
ATOM 31312 C CA . LEU B 1 1275 ? 64.061 48.349 47.736 1.00 110.74 1275 LEU B CA 1
ATOM 31313 C C . LEU B 1 1275 ? 63.166 47.432 46.921 1.00 120.91 1275 LEU B C 1
ATOM 31314 O O . LEU B 1 1275 ? 62.997 46.257 47.264 1.00 113.90 1275 LEU B O 1
ATOM 31330 N N . THR B 1 1276 ? 62.594 47.970 45.848 1.00 122.99 1276 THR B N 1
ATOM 31331 C CA . THR B 1 1276 ? 61.664 47.237 44.998 1.00 157.27 1276 THR B CA 1
ATOM 31332 C C . THR B 1 1276 ? 62.259 47.094 43.603 1.00 175.91 1276 THR B C 1
ATOM 31333 O O . THR B 1 1276 ? 62.420 48.089 42.887 1.00 185.33 1276 THR B O 1
ATOM 31344 N N . HIS B 1 1277 ? 62.591 45.861 43.226 1.00 182.88 1277 HIS B N 1
ATOM 31345 C CA . HIS B 1 1277 ? 63.032 45.538 41.873 1.00 175.82 1277 HIS B CA 1
ATOM 31346 C C . HIS B 1 1277 ? 62.214 44.333 41.413 1.00 191.85 1277 HIS B C 1
ATOM 31347 O O . HIS B 1 1277 ? 61.258 43.946 42.093 1.00 212.51 1277 HIS B O 1
ATOM 31361 N N . MET B 1 1278 ? 62.552 43.740 40.272 1.00 214.88 1278 MET B N 1
ATOM 31362 C CA . MET B 1 1278 ? 61.846 42.541 39.815 1.00 217.08 1278 MET B CA 1
ATOM 31363 C C . MET B 1 1278 ? 62.842 41.440 39.448 1.00 205.98 1278 MET B C 1
ATOM 31364 O O . MET B 1 1278 ? 63.222 41.285 38.286 1.00 178.31 1278 MET B O 1
ATOM 31378 N N . ASN B 1 1284 ? 65.954 39.983 45.318 1.00 141.03 1284 ASN B N 1
ATOM 31379 C CA . ASN B 1 1284 ? 67.066 40.244 46.224 1.00 176.17 1284 ASN B CA 1
ATOM 31380 C C . ASN B 1 1284 ? 68.356 40.561 45.481 1.00 214.14 1284 ASN B C 1
ATOM 31381 O O . ASN B 1 1284 ? 68.739 39.835 44.561 1.00 231.51 1284 ASN B O 1
ATOM 31392 N N . SER B 1 1285 ? 69.012 41.667 45.861 1.00 221.23 1285 SER B N 1
ATOM 31393 C CA . SER B 1 1285 ? 70.375 41.916 45.410 1.00 207.13 1285 SER B CA 1
ATOM 31394 C C . SER B 1 1285 ? 71.270 42.569 46.466 1.00 194.25 1285 SER B C 1
ATOM 31395 O O . SER B 1 1285 ? 72.358 43.043 46.114 1.00 189.09 1285 SER B O 1
ATOM 31403 N N . GLY B 1 1286 ? 70.864 42.614 47.737 1.00 198.72 1286 GLY B N 1
ATOM 31404 C CA . GLY B 1 1286 ? 71.661 43.258 48.771 1.00 167.94 1286 GLY B CA 1
ATOM 31405 C C . GLY B 1 1286 ? 71.445 44.757 48.818 1.00 131.65 1286 GLY B C 1
ATOM 31406 O O . GLY B 1 1286 ? 71.429 45.410 47.770 1.00 139.86 1286 GLY B O 1
ATOM 31410 N N . MET B 1 1287 ? 71.288 45.318 50.020 1.00 124.88 1287 MET B N 1
ATOM 31411 C CA . MET B 1 1287 ? 71.090 46.749 50.192 1.00 121.87 1287 MET B CA 1
ATOM 31412 C C . MET B 1 1287 ? 71.986 47.302 51.289 1.00 110.12 1287 MET B C 1
ATOM 31413 O O . MET B 1 1287 ? 72.485 46.574 52.150 1.00 132.81 1287 MET B O 1
ATOM 31427 N N . VAL B 1 1288 ? 72.163 48.620 51.241 1.00 106.54 1288 VAL B N 1
ATOM 31428 C CA . VAL B 1 1288 ? 72.818 49.385 52.292 1.00 117.85 1288 VAL B CA 1
ATOM 31429 C C . VAL B 1 1288 ? 71.923 50.570 52.628 1.00 115.85 1288 VAL B C 1
ATOM 31430 O O . VAL B 1 1288 ? 71.217 51.106 51.763 1.00 137.38 1288 VAL B O 1
ATOM 31443 N N . PHE B 1 1289 ? 71.951 50.976 53.896 1.00 105.43 1289 PHE B N 1
ATOM 31444 C CA . PHE B 1 1289 ? 71.069 52.039 54.354 1.00 98.06 1289 PHE B CA 1
ATOM 31445 C C . PHE B 1 1289 ? 71.734 52.869 55.439 1.00 99.12 1289 PHE B C 1
ATOM 31446 O O . PHE B 1 1289 ? 72.411 52.327 56.317 1.00 118.34 1289 PHE B O 1
ATOM 31463 N N . GLU B 1 1290 ? 71.522 54.188 55.376 1.00 89.09 1290 GLU B N 1
ATOM 31464 C CA . GLU B 1 1290 ? 71.923 55.099 56.442 1.00 95.01 1290 GLU B CA 1
ATOM 31465 C C . GLU B 1 1290 ? 70.704 55.798 57.034 1.00 93.26 1290 GLU B C 1
ATOM 31466 O O . GLU B 1 1290 ? 69.764 56.158 56.310 1.00 110.24 1290 GLU B O 1
ATOM 31478 N N . TRP B 1 1291 ? 70.749 56.004 58.353 1.00 90.14 1291 TRP B N 1
ATOM 31479 C CA . TRP B 1 1291 ? 69.678 56.623 59.124 1.00 82.26 1291 TRP B CA 1
ATOM 31480 C C . TRP B 1 1291 ? 70.069 58.036 59.524 1.00 82.90 1291 TRP B C 1
ATOM 31481 O O . TRP B 1 1291 ? 71.095 58.233 60.184 1.00 103.01 1291 TRP B O 1
ATOM 31502 N N . LEU B 1 1292 ? 69.231 59.008 59.169 1.00 82.25 1292 LEU B N 1
ATOM 31503 C CA . LEU B 1 1292 ? 69.379 60.385 59.632 1.00 92.21 1292 LEU B CA 1
ATOM 31504 C C . LEU B 1 1292 ? 68.302 60.655 60.676 1.00 93.23 1292 LEU B C 1
ATOM 31505 O O . LEU B 1 1292 ? 67.106 60.640 60.357 1.00 117.05 1292 LEU B O 1
ATOM 31521 N N . GLN B 1 1293 ? 68.733 60.894 61.920 1.00 94.95 1293 GLN B N 1
ATOM 31522 C CA . GLN B 1 1293 ? 67.798 61.197 62.998 1.00 93.11 1293 GLN B CA 1
ATOM 31523 C C . GLN B 1 1293 ? 67.299 62.632 62.916 1.00 99.26 1293 GLN B C 1
ATOM 31524 O O . GLN B 1 1293 ? 66.105 62.890 63.103 1.00 106.95 1293 GLN B O 1
ATOM 31538 N N . VAL B 1 1294 ? 68.200 63.573 62.631 1.00 110.96 1294 VAL B N 1
ATOM 31539 C CA . VAL B 1 1294 ? 67.788 64.956 62.406 1.00 121.07 1294 VAL B CA 1
ATOM 31540 C C . VAL B 1 1294 ? 66.665 65.003 61.383 1.00 114.30 1294 VAL B C 1
ATOM 31541 O O . VAL B 1 1294 ? 65.620 65.633 61.591 1.00 108.46 1294 VAL B O 1
ATOM 31554 N N . ASN B 1 1295 ? 66.870 64.327 60.270 1.00 99.78 1295 ASN B N 1
ATOM 31555 C CA . ASN B 1 1295 ? 66.013 64.441 59.110 1.00 97.81 1295 ASN B CA 1
ATOM 31556 C C . ASN B 1 1295 ? 64.848 63.465 59.152 1.00 105.00 1295 ASN B C 1
ATOM 31557 O O . ASN B 1 1295 ? 63.844 63.689 58.465 1.00 112.72 1295 ASN B O 1
ATOM 31568 N N . GLY B 1 1296 ? 64.940 62.411 59.958 1.00 102.92 1296 GLY B N 1
ATOM 31569 C CA . GLY B 1 1296 ? 63.924 61.377 59.960 1.00 97.90 1296 GLY B CA 1
ATOM 31570 C C . GLY B 1 1296 ? 63.917 60.591 58.669 1.00 92.93 1296 GLY B C 1
ATOM 31571 O O . GLY B 1 1296 ? 62.858 60.345 58.086 1.00 109.16 1296 GLY B O 1
ATOM 31575 N N . ARG B 1 1297 ? 65.096 60.182 58.216 1.00 84.14 1297 ARG B N 1
ATOM 31576 C CA . ARG B 1 1297 ? 65.260 59.705 56.855 1.00 87.24 1297 ARG B CA 1
ATOM 31577 C C . ARG B 1 1297 ? 66.019 58.393 56.829 1.00 85.83 1297 ARG B C 1
ATOM 31578 O O . ARG B 1 1297 ? 66.897 58.143 57.659 1.00 95.86 1297 ARG B O 1
ATOM 31599 N N . VAL B 1 1298 ? 65.680 57.568 55.845 1.00 94.75 1298 VAL B N 1
ATOM 31600 C CA . VAL B 1 1298 ? 66.367 56.313 55.583 1.00 95.71 1298 VAL B CA 1
ATOM 31601 C C . VAL B 1 1298 ? 66.785 56.331 54.123 1.00 103.29 1298 VAL B C 1
ATOM 31602 O O . VAL B 1 1298 ? 65.931 56.253 53.230 1.00 127.96 1298 VAL B O 1
ATOM 31615 N N . LEU B 1 1299 ? 68.084 56.457 53.874 1.00 99.60 1299 LEU B N 1
ATOM 31616 C CA . LEU B 1 1299 ? 68.616 56.357 52.523 1.00 98.07 1299 LEU B CA 1
ATOM 31617 C C . LEU B 1 1299 ? 68.960 54.899 52.280 1.00 95.99 1299 LEU B C 1
ATOM 31618 O O . LEU B 1 1299 ? 69.730 54.319 53.050 1.00 86.62 1299 LEU B O 1
ATOM 31634 N N . VAL B 1 1300 ? 68.386 54.309 51.233 1.00 100.10 1300 VAL B N 1
ATOM 31635 C CA . VAL B 1 1300 ? 68.634 52.916 50.883 1.00 97.81 1300 VAL B CA 1
ATOM 31636 C C . VAL B 1 1300 ? 69.085 52.861 49.435 1.00 101.84 1300 VAL B C 1
ATOM 31637 O O . VAL B 1 1300 ? 68.394 53.372 48.547 1.00 98.19 1300 VAL B O 1
ATOM 31650 N N . ALA B 1 1301 ? 70.235 52.244 49.197 1.00 110.03 1301 ALA B N 1
ATOM 31651 C CA . ALA B 1 1301 ? 70.680 51.969 47.840 1.00 117.26 1301 ALA B CA 1
ATOM 31652 C C . ALA B 1 1301 ? 71.121 50.520 47.731 1.00 121.54 1301 ALA B C 1
ATOM 31653 O O . ALA B 1 1301 ? 71.532 49.899 48.715 1.00 114.43 1301 ALA B O 1
ATOM 31660 N N . GLY B 1 1302 ? 71.003 49.980 46.525 1.00 125.76 1302 GLY B N 1
ATOM 31661 C CA . GLY B 1 1302 ? 71.410 48.616 46.276 1.00 129.95 1302 GLY B CA 1
ATOM 31662 C C . GLY B 1 1302 ? 71.942 48.419 44.874 1.00 132.94 1302 GL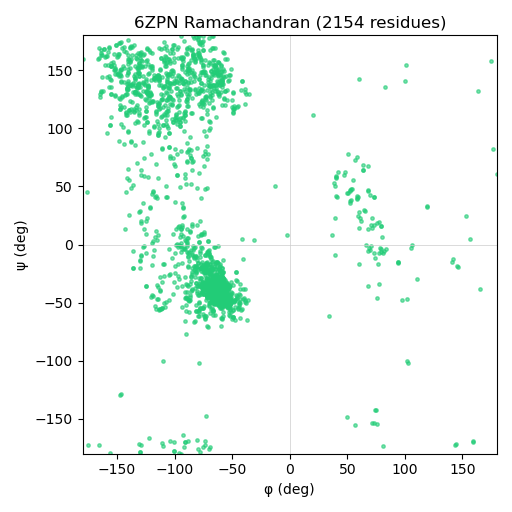Y B C 1
ATOM 31663 O O . GLY B 1 1302 ? 72.822 49.150 44.411 1.00 115.61 1302 GLY B O 1
ATOM 31667 N N . ASP B 1 1303 ? 71.408 47.406 44.201 1.00 144.99 1303 ASP B N 1
ATOM 31668 C CA . ASP B 1 1303 ? 71.717 47.083 42.816 1.00 160.65 1303 ASP B CA 1
ATOM 31669 C C . ASP B 1 1303 ? 70.752 47.736 41.828 1.00 156.69 1303 ASP B C 1
ATOM 31670 O O . ASP B 1 1303 ? 70.820 47.447 40.629 1.00 172.78 1303 ASP B O 1
ATOM 31679 N N . GLU B 1 1304 ? 69.866 48.609 42.302 1.00 143.77 1304 GLU B N 1
ATOM 31680 C CA . GLU B 1 1304 ? 68.775 49.145 41.500 1.00 135.69 1304 GLU B CA 1
ATOM 31681 C C . GLU B 1 1304 ? 69.115 50.427 40.749 1.00 129.49 1304 GLU B C 1
ATOM 31682 O O . GLU B 1 1304 ? 68.237 50.979 40.080 1.00 128.26 1304 GLU B O 1
ATOM 31694 N N . ARG B 1 1305 ? 70.350 50.914 40.824 1.00 131.19 1305 ARG B N 1
ATOM 31695 C CA . ARG B 1 1305 ? 70.760 52.171 40.199 1.00 140.19 1305 ARG B CA 1
ATOM 31696 C C . ARG B 1 1305 ? 69.974 53.368 40.722 1.00 125.68 1305 ARG B C 1
ATOM 31697 O O . ARG B 1 1305 ? 70.008 54.447 40.112 1.00 110.42 1305 ARG B O 1
ATOM 31718 N N . VAL B 1 1306 ? 69.261 53.198 41.830 1.00 136.67 1306 VAL B N 1
ATOM 31719 C CA . VAL B 1 1306 ? 68.481 54.255 42.453 1.00 129.65 1306 VAL B CA 1
ATOM 31720 C C . VAL B 1 1306 ? 68.817 54.289 43.937 1.00 128.24 1306 VAL B C 1
ATOM 31721 O O . VAL B 1 1306 ? 68.979 53.241 44.572 1.00 111.63 1306 VAL B O 1
ATOM 31734 N N . ILE B 1 1307 ? 68.949 55.496 44.479 1.00 119.84 1307 ILE B N 1
ATOM 31735 C CA . ILE B 1 1307 ? 69.024 55.722 45.916 1.00 107.70 1307 ILE B CA 1
ATOM 31736 C C . ILE B 1 1307 ? 67.660 56.226 46.366 1.00 100.62 1307 ILE B C 1
ATOM 31737 O O . ILE B 1 1307 ? 67.270 57.359 46.060 1.00 104.71 1307 ILE B O 1
ATOM 31753 N N . ARG B 1 1308 ? 66.921 55.388 47.077 1.00 100.30 1308 ARG B N 1
ATOM 31754 C CA . ARG B 1 1308 ? 65.616 55.775 47.578 1.00 94.48 1308 ARG B CA 1
ATOM 31755 C C . ARG B 1 1308 ? 65.772 56.463 48.927 1.00 90.85 1308 ARG B C 1
ATOM 31756 O O . ARG B 1 1308 ? 66.681 56.150 49.704 1.00 96.46 1308 ARG B O 1
ATOM 31777 N N . ILE B 1 1309 ? 64.881 57.413 49.200 1.00 94.82 1309 ILE B N 1
ATOM 31778 C CA . ILE B 1 1309 ? 64.863 58.137 50.461 1.00 97.20 1309 ILE B CA 1
ATOM 31779 C C . ILE B 1 1309 ? 63.473 57.984 51.054 1.00 83.79 1309 ILE B C 1
ATOM 31780 O O . ILE B 1 1309 ? 62.492 58.506 50.498 1.00 100.16 1309 ILE B O 1
ATOM 31796 N N . TRP B 1 1310 ? 63.405 57.303 52.200 1.00 85.51 1310 TRP B N 1
ATOM 31797 C CA . TRP B 1 1310 ? 62.180 57.070 52.951 1.00 93.82 1310 TRP B CA 1
ATOM 31798 C C . TRP B 1 1310 ? 62.094 58.042 54.122 1.00 93.34 1310 TRP B C 1
ATOM 31799 O O . TRP B 1 1310 ? 63.093 58.302 54.797 1.00 98.47 1310 TRP B O 1
ATOM 31820 N N . SER B 1 1311 ? 60.892 58.567 54.367 1.00 86.37 1311 SER B N 1
ATOM 31821 C CA . SER B 1 1311 ? 60.637 59.456 55.496 1.00 89.87 1311 SER B CA 1
ATOM 31822 C C . SER B 1 1311 ? 60.020 58.646 56.624 1.00 79.37 1311 SER B C 1
ATOM 31823 O O . SER B 1 1311 ? 58.847 58.270 56.551 1.00 104.58 1311 SER B O 1
ATOM 31831 N N . ALA B 1 1312 ? 60.797 58.393 57.674 1.00 84.89 1312 ALA B N 1
ATOM 31832 C CA . ALA B 1 1312 ? 60.228 57.748 58.848 1.00 95.96 1312 ALA B CA 1
ATOM 31833 C C . ALA B 1 1312 ? 59.091 58.568 59.435 1.00 99.60 1312 ALA B C 1
ATOM 31834 O O . ALA B 1 1312 ? 58.268 58.024 60.182 1.00 85.94 1312 ALA B O 1
ATOM 31841 N N . GLY B 1 1313 ? 59.034 59.866 59.123 1.00 95.54 1313 GLY B N 1
ATOM 31842 C CA . GLY B 1 1313 ? 57.896 60.666 59.541 1.00 103.52 1313 GLY B CA 1
ATOM 31843 C C . GLY B 1 1313 ? 56.599 60.204 58.908 1.00 105.10 1313 GLY B C 1
ATOM 31844 O O . GLY B 1 1313 ? 55.594 59.999 59.595 1.00 111.73 1313 GLY B O 1
ATOM 31848 N N . GLN B 1 1314 ? 56.602 60.044 57.586 1.00 107.98 1314 GLN B N 1
ATOM 31849 C CA . GLN B 1 1314 ? 55.412 59.658 56.842 1.00 99.72 1314 GLN B CA 1
ATOM 31850 C C . GLN B 1 1314 ? 55.373 58.177 56.490 1.00 93.88 1314 GLN B C 1
ATOM 31851 O O . GLN B 1 1314 ? 54.297 57.659 56.171 1.00 96.22 1314 GLN B O 1
ATOM 31865 N N . GLU B 1 1315 ? 56.516 57.494 56.540 1.00 102.88 1315 GLU B N 1
ATOM 31866 C CA . GLU B 1 1315 ? 56.651 56.132 56.036 1.00 102.84 1315 GLU B CA 1
ATOM 31867 C C . GLU B 1 1315 ? 56.152 56.020 54.598 1.00 94.41 1315 GLU B C 1
ATOM 31868 O O . GLU B 1 1315 ? 55.389 55.112 54.264 1.00 94.61 1315 GLU B O 1
ATOM 31880 N N . ILE B 1 1316 ? 56.548 56.965 53.736 1.00 79.19 1316 ILE B N 1
ATOM 31881 C CA . ILE B 1 1316 ? 56.090 56.862 52.353 1.00 86.77 1316 ILE B CA 1
ATOM 31882 C C . ILE B 1 1316 ? 57.080 57.198 51.233 1.00 89.40 1316 ILE B C 1
ATOM 31883 O O . ILE B 1 1316 ? 56.663 57.560 50.128 1.00 143.41 1316 ILE B O 1
ATOM 31899 N N . CYS B 1 1317 ? 58.386 57.075 51.470 1.00 81.18 1317 CYS B N 1
ATOM 31900 C CA . CYS B 1 1317 ? 59.400 57.224 50.410 1.00 93.51 1317 CYS B CA 1
ATOM 31901 C C . CYS B 1 1317 ? 59.319 58.583 49.696 1.00 92.30 1317 CYS B C 1
ATOM 31902 O O . CYS B 1 1317 ? 58.926 58.702 48.528 1.00 85.95 1317 CYS B O 1
ATOM 31910 N N . THR B 1 1318 ? 59.760 59.605 50.429 1.00 95.33 1318 THR B N 1
ATOM 31911 C CA . THR B 1 1318 ? 59.710 60.974 49.925 1.00 96.35 1318 THR B CA 1
ATOM 31912 C C . THR B 1 1318 ? 60.425 61.127 48.580 1.00 106.65 1318 THR B C 1
ATOM 31913 O O . THR B 1 1318 ? 59.846 61.674 47.633 1.00 120.37 1318 THR B O 1
ATOM 31924 N N . HIS B 1 1319 ? 61.672 60.645 48.456 1.00 107.31 1319 HIS B N 1
ATOM 31925 C CA . HIS B 1 1319 ? 62.463 60.970 47.265 1.00 110.82 1319 HIS B CA 1
ATOM 31926 C C . HIS B 1 1319 ? 63.083 59.745 46.604 1.00 114.68 1319 HIS B C 1
ATOM 31927 O O . HIS B 1 1319 ? 63.212 58.675 47.204 1.00 112.27 1319 HIS B O 1
ATOM 31941 N N . GLU B 1 1320 ? 63.512 59.944 45.353 1.00 104.31 1320 GLU B N 1
ATOM 31942 C CA . GLU B 1 1320 ? 64.178 58.902 44.571 1.00 103.78 1320 GLU B CA 1
ATOM 31943 C C . GLU B 1 1320 ? 65.254 59.523 43.680 1.00 92.50 1320 GLU B C 1
ATOM 31944 O O . GLU B 1 1320 ? 64.951 60.059 42.610 1.00 103.65 1320 GLU B O 1
ATOM 31956 N N . ILE B 1 1321 ? 66.513 59.418 44.111 1.00 91.30 1321 ILE B N 1
ATOM 31957 C CA . ILE B 1 1321 ? 67.654 59.989 43.394 1.00 107.44 1321 ILE B CA 1
ATOM 31958 C C . ILE B 1 1321 ? 68.241 58.933 42.464 1.00 120.63 1321 ILE B C 1
ATOM 31959 O O . ILE B 1 1321 ? 68.352 57.768 42.864 1.00 128.90 1321 ILE B O 1
ATOM 31975 N N . PRO B 1 1322 ? 68.640 59.274 41.232 1.00 126.00 1322 PRO B N 1
ATOM 31976 C CA . PRO B 1 1322 ? 69.365 58.300 40.406 1.00 127.61 1322 PRO B CA 1
ATOM 31977 C C . PRO B 1 1322 ? 70.871 58.356 40.597 1.00 130.84 1322 PRO B C 1
ATOM 31978 O O . PRO B 1 1322 ? 71.488 59.396 40.340 1.00 130.31 1322 PRO B O 1
ATOM 31989 N N . ALA B 1 1323 ? 71.473 57.258 41.049 1.00 125.26 1323 ALA B N 1
ATOM 31990 C CA . ALA B 1 1323 ? 72.920 57.103 40.968 1.00 141.74 1323 ALA B CA 1
ATOM 31991 C C . ALA B 1 1323 ? 73.299 56.737 39.539 1.00 156.51 1323 ALA B C 1
ATOM 31992 O O . ALA B 1 1323 ? 72.692 55.847 38.936 1.00 164.96 1323 ALA B O 1
ATOM 31999 N N . ARG B 1 1324 ? 74.314 57.414 39.004 1.00 154.33 1324 ARG B N 1
ATOM 32000 C CA . ARG B 1 1324 ? 74.610 57.284 37.582 1.00 162.69 1324 ARG B CA 1
ATOM 32001 C C . ARG B 1 1324 ? 75.243 55.936 37.253 1.00 170.32 1324 ARG B C 1
ATOM 32002 O O . ARG B 1 1324 ? 74.928 55.333 36.220 1.00 176.36 1324 ARG B O 1
ATOM 32023 N N . SER B 1 1325 ? 76.129 55.444 38.116 1.00 194.25 1325 SER B N 1
ATOM 32024 C CA . SER B 1 1325 ? 76.932 54.279 37.773 1.00 183.15 1325 SER B CA 1
ATOM 32025 C C . SER B 1 1325 ? 76.049 53.086 37.436 1.00 174.97 1325 SER B C 1
ATOM 32026 O O . SER B 1 1325 ? 75.037 52.833 38.095 1.00 149.51 1325 SER B O 1
ATOM 32034 N N . GLY B 1 1326 ? 76.434 52.356 36.387 1.00 179.91 1326 GLY B N 1
ATOM 32035 C CA . GLY B 1 1326 ? 75.877 51.036 36.166 1.00 190.83 1326 GLY B CA 1
ATOM 32036 C C . GLY B 1 1326 ? 76.330 50.023 37.195 1.00 189.41 1326 GLY B C 1
ATOM 32037 O O . GLY B 1 1326 ? 75.666 48.996 37.376 1.00 196.98 1326 GLY B O 1
ATOM 32041 N N . SER B 1 1327 ? 77.447 50.291 37.869 1.00 181.09 1327 SER B N 1
ATOM 32042 C CA . SER B 1 1327 ? 77.884 49.485 38.995 1.00 174.24 1327 SER B CA 1
ATOM 32043 C C . SER B 1 1327 ? 77.033 49.800 40.223 1.00 163.38 1327 SER B C 1
ATOM 32044 O O . SER B 1 1327 ? 76.294 50.786 40.270 1.00 161.62 1327 SER B O 1
ATOM 32052 N N . CYS B 1 1328 ? 77.154 48.946 41.233 1.00 158.59 1328 CYS B N 1
ATOM 32053 C CA . CYS B 1 1328 ? 76.273 49.002 42.387 1.00 146.60 1328 CYS B CA 1
ATOM 32054 C C . CYS B 1 1328 ? 76.778 50.006 43.424 1.00 144.38 1328 CYS B C 1
ATOM 32055 O O . CYS B 1 1328 ? 77.906 50.502 43.362 1.00 142.54 1328 CYS B O 1
ATOM 32063 N N . VAL B 1 1329 ? 75.906 50.309 44.384 1.00 136.67 1329 VAL B N 1
ATOM 32064 C CA . VAL B 1 1329 ? 76.262 51.106 45.552 1.00 124.56 1329 VAL B CA 1
ATOM 32065 C C . VAL B 1 1329 ? 76.634 50.148 46.673 1.00 119.67 1329 VAL B C 1
ATOM 32066 O O . VAL B 1 1329 ? 75.889 49.207 46.972 1.00 117.72 1329 VAL B O 1
ATOM 32079 N N . THR B 1 1330 ? 77.795 50.375 47.282 1.00 117.47 1330 THR B N 1
ATOM 32080 C CA . THR B 1 1330 ? 78.361 49.465 48.267 1.00 116.68 1330 THR B CA 1
ATOM 32081 C C . THR B 1 1330 ? 78.238 49.961 49.697 1.00 122.89 1330 THR B C 1
ATOM 32082 O O . THR B 1 1330 ? 78.260 49.147 50.625 1.00 113.54 1330 THR B O 1
ATOM 32093 N N . SER B 1 1331 ? 78.154 51.274 49.897 1.00 110.82 1331 SER B N 1
ATOM 32094 C CA . SER B 1 1331 ? 77.944 51.844 51.220 1.00 120.77 1331 SER B CA 1
ATOM 32095 C C . SER B 1 1331 ? 77.498 53.290 51.057 1.00 117.15 1331 SER B C 1
ATOM 32096 O O . SER B 1 1331 ? 77.627 53.878 49.979 1.00 109.60 1331 SER B O 1
ATOM 32104 N N . LEU B 1 1332 ? 76.962 53.854 52.138 1.00 116.00 1332 LEU B N 1
ATOM 32105 C CA . LEU B 1 1332 ? 76.581 55.258 52.155 1.00 104.59 1332 LEU B CA 1
ATOM 32106 C C . LEU B 1 1332 ? 76.965 55.877 53.489 1.00 106.86 1332 LEU B C 1
ATOM 32107 O O . LEU B 1 1332 ? 77.050 55.191 54.513 1.00 117.99 1332 LEU B O 1
ATOM 32123 N N . THR B 1 1333 ? 77.215 57.184 53.452 1.00 107.71 1333 THR B N 1
ATOM 32124 C CA . THR B 1 1333 ? 77.207 58.013 54.647 1.00 112.52 1333 THR B CA 1
ATOM 32125 C C . THR B 1 1333 ? 76.689 59.396 54.269 1.00 102.75 1333 THR B C 1
ATOM 32126 O O . THR B 1 1333 ? 76.541 59.726 53.091 1.00 100.68 1333 THR B O 1
ATOM 32137 N N . SER B 1 1334 ? 76.416 60.206 55.286 1.00 105.54 1334 SER B N 1
ATOM 32138 C CA . SER B 1 1334 ? 75.965 61.575 55.080 1.00 112.39 1334 SER B CA 1
ATOM 32139 C C . SER B 1 1334 ? 76.285 62.364 56.337 1.00 105.57 1334 SER B C 1
ATOM 32140 O O . SER B 1 1334 ? 76.648 61.798 57.370 1.00 99.39 1334 SER B O 1
ATOM 32148 N N . ASP B 1 1335 ? 76.137 63.678 56.247 1.00 114.71 1335 ASP B N 1
ATOM 32149 C CA . ASP B 1 1335 ? 76.329 64.516 57.420 1.00 125.36 1335 ASP B CA 1
ATOM 32150 C C . ASP B 1 1335 ? 75.107 64.388 58.319 1.00 112.46 1335 ASP B C 1
ATOM 32151 O O . ASP B 1 1335 ? 73.978 64.641 57.887 1.00 113.33 1335 ASP B O 1
ATOM 32160 N N . GLN B 1 1336 ? 75.326 63.963 59.559 1.00 112.74 1336 GLN B N 1
ATOM 32161 C CA . GLN B 1 1336 ? 74.231 63.683 60.476 1.00 121.74 1336 GLN B CA 1
ATOM 32162 C C . GLN B 1 1336 ? 73.648 64.937 61.111 1.00 128.59 1336 GLN B C 1
ATOM 32163 O O . GLN B 1 1336 ? 72.808 64.811 62.010 1.00 142.94 1336 GLN B O 1
ATOM 32177 N N . MET B 1 1337 ? 74.053 66.128 60.680 1.00 120.28 1337 MET B N 1
ATOM 32178 C CA . MET B 1 1337 ? 73.594 67.346 61.336 1.00 127.96 1337 MET B CA 1
ATOM 32179 C C . MET B 1 1337 ? 72.807 68.268 60.423 1.00 118.95 1337 MET B C 1
ATOM 32180 O O . MET B 1 1337 ? 71.766 68.781 60.837 1.00 134.91 1337 MET B O 1
ATOM 32194 N N . THR B 1 1338 ? 73.254 68.493 59.188 1.00 112.58 1338 THR B N 1
ATOM 32195 C CA . THR B 1 1338 ? 72.371 69.132 58.218 1.00 132.52 1338 THR B CA 1
ATOM 32196 C C . THR B 1 1338 ? 71.352 68.148 57.659 1.00 131.31 1338 THR B C 1
ATOM 32197 O O . THR B 1 1338 ? 70.225 68.542 57.341 1.00 139.56 1338 THR B O 1
ATOM 32208 N N . GLY B 1 1339 ? 71.718 66.872 57.554 1.00 129.72 1339 GLY B N 1
ATOM 32209 C CA . GLY B 1 1339 ? 70.831 65.858 57.023 1.00 131.99 1339 GLY B CA 1
ATOM 32210 C C . GLY B 1 1339 ? 70.578 65.931 55.535 1.00 123.98 1339 GLY B C 1
ATOM 32211 O O . GLY B 1 1339 ? 69.652 65.274 55.047 1.00 123.06 1339 GLY B O 1
ATOM 32215 N N . ASN B 1 1340 ? 71.379 66.692 54.789 1.00 121.80 1340 ASN B N 1
ATOM 32216 C CA . ASN B 1 1340 ? 71.032 67.069 53.425 1.00 116.43 1340 ASN B CA 1
ATOM 32217 C C . ASN B 1 1340 ? 71.881 66.385 52.366 1.00 111.25 1340 ASN B C 1
ATOM 32218 O O . ASN B 1 1340 ? 71.329 65.839 51.406 1.00 108.54 1340 ASN B O 1
ATOM 32229 N N . ILE B 1 1341 ? 73.207 66.414 52.488 1.00 105.66 1341 ILE B N 1
ATOM 32230 C CA . ILE B 1 1341 ? 74.100 65.896 51.456 1.00 107.47 1341 ILE B CA 1
ATOM 32231 C C . ILE B 1 1341 ? 74.685 64.573 51.927 1.00 101.55 1341 ILE B C 1
ATOM 32232 O O . ILE B 1 1341 ? 75.142 64.458 53.071 1.00 87.99 1341 ILE B O 1
ATOM 32248 N N . PHE B 1 1342 ? 74.694 63.585 51.035 1.00 105.77 1342 PHE B N 1
ATOM 32249 C CA . PHE B 1 1342 ? 75.158 62.246 51.371 1.00 101.16 1342 PHE B CA 1
ATOM 32250 C C . PHE B 1 1342 ? 76.158 61.754 50.333 1.00 99.63 1342 PHE B C 1
ATOM 32251 O O . PHE B 1 1342 ? 76.297 62.322 49.249 1.00 106.38 1342 PHE B O 1
ATOM 32268 N N . VAL B 1 1343 ? 76.882 60.697 50.695 1.00 103.62 1343 VAL B N 1
ATOM 32269 C CA . VAL B 1 1343 ? 77.956 60.153 49.876 1.00 108.42 1343 VAL B CA 1
ATOM 32270 C C . VAL B 1 1343 ? 77.762 58.652 49.741 1.00 113.68 1343 VAL B C 1
ATOM 32271 O O . VAL B 1 1343 ? 77.490 57.962 50.729 1.00 98.23 1343 VAL B O 1
ATOM 32284 N N . ALA B 1 1344 ? 77.919 58.146 48.522 1.00 110.16 1344 ALA B N 1
ATOM 32285 C CA . ALA B 1 1344 ? 77.803 56.722 48.249 1.00 109.97 1344 ALA B CA 1
ATOM 32286 C C . ALA B 1 1344 ? 79.076 56.231 47.577 1.00 113.16 1344 ALA B C 1
ATOM 32287 O O . ALA B 1 1344 ? 79.550 56.840 46.613 1.00 107.24 1344 ALA B O 1
ATOM 32294 N N . GLY B 1 1345 ? 79.633 55.142 48.101 1.00 123.64 1345 GLY B N 1
ATOM 32295 C CA . GLY B 1 1345 ? 80.684 54.436 47.408 1.00 123.90 1345 GLY B CA 1
ATOM 32296 C C . GLY B 1 1345 ? 80.111 53.389 46.476 1.00 120.77 1345 GLY B C 1
ATOM 32297 O O . GLY B 1 1345 ? 79.006 52.900 46.683 1.00 115.74 1345 GLY B O 1
ATOM 32301 N N . PHE B 1 1346 ? 80.872 53.039 45.440 1.00 126.69 1346 PHE B N 1
ATOM 32302 C CA . PHE B 1 1346 ? 80.381 52.149 44.397 1.00 126.17 1346 PHE B CA 1
ATOM 32303 C C . PHE B 1 1346 ? 81.343 50.986 44.188 1.00 143.20 1346 PHE B C 1
ATOM 32304 O O . PHE B 1 1346 ? 82.501 51.018 44.614 1.00 153.60 1346 PHE B O 1
ATOM 32321 N N . GLY B 1 1347 ? 80.837 49.944 43.521 1.00 149.75 1347 GLY B N 1
ATOM 32322 C CA . GLY B 1 1347 ? 81.624 48.746 43.281 1.00 145.52 1347 GLY B CA 1
ATOM 32323 C C . GLY B 1 1347 ? 82.709 48.912 42.239 1.00 145.89 1347 GLY B C 1
ATOM 32324 O O . GLY B 1 1347 ? 83.688 48.159 42.255 1.00 154.12 1347 GLY B O 1
ATOM 32328 N N . ASP B 1 1348 ? 82.562 49.877 41.335 1.00 153.65 1348 ASP B N 1
ATOM 32329 C CA . ASP B 1 1348 ? 83.576 50.163 40.331 1.00 157.66 1348 ASP B CA 1
ATOM 32330 C C . ASP B 1 1348 ? 84.641 51.130 40.839 1.00 150.53 1348 ASP B C 1
ATOM 32331 O O . ASP B 1 1348 ? 85.449 51.617 40.043 1.00 163.78 1348 ASP B O 1
ATOM 32340 N N . GLY B 1 1349 ? 84.665 51.410 42.143 1.00 146.73 1349 GLY B N 1
ATOM 32341 C CA . GLY B 1 1349 ? 85.638 52.301 42.731 1.00 151.24 1349 GLY B CA 1
ATOM 32342 C C . GLY B 1 1349 ? 85.186 53.740 42.865 1.00 157.17 1349 GLY B C 1
ATOM 32343 O O . GLY B 1 1349 ? 85.817 54.507 43.602 1.00 142.68 1349 GLY B O 1
ATOM 32347 N N . ALA B 1 1350 ? 84.109 54.127 42.183 1.00 152.70 1350 ALA B N 1
ATOM 32348 C CA . ALA B 1 1350 ? 83.652 55.508 42.196 1.00 158.13 1350 ALA B CA 1
ATOM 32349 C C . ALA B 1 1350 ? 83.100 55.898 43.565 1.00 138.17 1350 ALA B C 1
ATOM 32350 O O . ALA B 1 1350 ? 82.673 55.060 44.365 1.00 122.48 1350 ALA B O 1
ATOM 32357 N N . ILE B 1 1351 ? 83.117 57.200 43.825 1.00 128.87 1351 ILE B N 1
ATOM 32358 C CA . ILE B 1 1351 ? 82.530 57.789 45.021 1.00 119.07 1351 ILE B CA 1
ATOM 32359 C C . ILE B 1 1351 ? 81.727 58.999 44.575 1.00 123.79 1351 ILE B C 1
ATOM 32360 O O . ILE B 1 1351 ? 82.218 59.816 43.792 1.00 134.83 1351 ILE B O 1
ATOM 32376 N N . ARG B 1 1352 ? 80.489 59.109 45.042 1.00 118.19 1352 ARG B N 1
ATOM 32377 C CA . ARG B 1 1352 ? 79.604 60.156 44.551 1.00 109.73 1352 ARG B CA 1
ATOM 32378 C C . ARG B 1 1352 ? 78.945 60.897 45.702 1.00 112.90 1352 ARG B C 1
ATOM 32379 O O . ARG B 1 1352 ? 78.370 60.280 46.603 1.00 117.87 1352 ARG B O 1
ATOM 32400 N N . VAL B 1 1353 ? 79.029 62.224 45.652 1.00 110.11 1353 VAL B N 1
ATOM 32401 C CA . VAL B 1 1353 ? 78.398 63.103 46.628 1.00 114.95 1353 VAL B CA 1
ATOM 32402 C C . VAL B 1 1353 ? 77.159 63.706 45.988 1.00 112.37 1353 VAL B C 1
ATOM 32403 O O . VAL B 1 1353 ? 77.244 64.316 44.909 1.00 122.82 1353 VAL B O 1
ATOM 32416 N N . PHE B 1 1354 ? 76.026 63.557 46.673 1.00 114.19 1354 PHE B N 1
ATOM 32417 C CA . PHE B 1 1354 ? 74.721 64.016 46.243 1.00 112.13 1354 PHE B CA 1
ATOM 32418 C C . PHE B 1 1354 ? 74.171 65.015 47.249 1.00 109.43 1354 PHE B C 1
ATOM 32419 O O . PHE B 1 1354 ? 74.486 64.944 48.443 1.00 93.76 1354 PHE B O 1
ATOM 32436 N N . ASP B 1 1355 ? 73.326 65.927 46.770 1.00 101.28 1355 ASP B N 1
ATOM 32437 C CA . ASP B 1 1355 ? 72.565 66.825 47.629 1.00 105.64 1355 ASP B CA 1
ATOM 32438 C C . ASP B 1 1355 ? 71.083 66.491 47.504 1.00 107.93 1355 ASP B C 1
ATOM 32439 O O . ASP B 1 1355 ? 70.517 66.565 46.408 1.00 109.08 1355 ASP B O 1
ATOM 32448 N N . SER B 1 1356 ? 70.455 66.157 48.636 1.00 107.47 1356 SER B N 1
ATOM 32449 C CA . SER B 1 1356 ? 69.045 65.780 48.634 1.00 118.37 1356 SER B CA 1
ATOM 32450 C C . SER B 1 1356 ? 68.148 66.916 48.159 1.00 116.63 1356 SER B C 1
ATOM 32451 O O . SER B 1 1356 ? 67.090 66.668 47.569 1.00 119.67 1356 SER B O 1
ATOM 32459 N N . ARG B 1 1357 ? 68.554 68.162 48.412 1.00 127.38 1357 ARG B N 1
ATOM 32460 C CA . ARG B 1 1357 ? 67.691 69.313 48.169 1.00 121.15 1357 ARG B CA 1
ATOM 32461 C C . ARG B 1 1357 ? 67.372 69.509 46.691 1.00 131.75 1357 ARG B C 1
ATOM 32462 O O . ARG B 1 1357 ? 66.344 70.111 46.355 1.00 134.97 1357 ARG B O 1
ATOM 32483 N N . LEU B 1 1358 ? 68.238 69.026 45.802 1.00 120.57 1358 LEU B N 1
ATOM 32484 C CA . LEU B 1 1358 ? 68.195 69.379 44.392 1.00 140.20 1358 LEU B CA 1
ATOM 32485 C C . LEU B 1 1358 ? 67.193 68.514 43.625 1.00 148.19 1358 LEU B C 1
ATOM 32486 O O . LEU B 1 1358 ? 66.530 67.632 44.177 1.00 144.16 1358 LEU B O 1
ATOM 32502 N N . ARG B 1 1359 ? 67.090 68.780 42.323 1.00 146.23 1359 ARG B N 1
ATOM 32503 C CA . ARG B 1 1359 ? 66.389 67.877 41.428 1.00 141.54 1359 ARG B CA 1
ATOM 32504 C C . ARG B 1 1359 ? 67.051 66.501 41.494 1.00 129.78 1359 ARG B C 1
ATOM 32505 O O . ARG B 1 1359 ? 68.261 66.400 41.710 1.00 153.20 1359 ARG B O 1
ATOM 32526 N N . PRO B 1 1360 ? 66.292 65.421 41.297 1.00 137.62 1360 PRO B N 1
ATOM 32527 C CA . PRO B 1 1360 ? 66.955 64.121 41.093 1.00 148.72 1360 PRO B CA 1
ATOM 32528 C C . PRO B 1 1360 ? 67.895 64.117 39.901 1.00 150.60 1360 PRO B C 1
ATOM 32529 O O . PRO B 1 1360 ? 68.969 63.506 39.963 1.00 137.89 1360 PRO B O 1
ATOM 32540 N N . HIS B 1 1361 ? 67.533 64.804 38.818 1.00 142.61 1361 HIS B N 1
ATOM 32541 C CA . HIS B 1 1361 ? 68.384 64.830 37.637 1.00 163.37 1361 HIS B CA 1
ATOM 32542 C C . HIS B 1 1361 ? 69.615 65.703 37.821 1.00 157.99 1361 HIS B C 1
ATOM 32543 O O . HIS B 1 1361 ? 70.506 65.672 36.966 1.00 175.94 1361 HIS B O 1
ATOM 32557 N N . GLU B 1 1362 ? 69.696 66.462 38.914 1.00 160.94 1362 GLU B N 1
ATOM 32558 C CA . GLU B 1 1362 ? 70.875 67.262 39.216 1.00 159.04 1362 GLU B CA 1
ATOM 32559 C C . GLU B 1 1362 ? 71.436 67.003 40.609 1.00 146.10 1362 GLU B C 1
ATOM 32560 O O . GLU B 1 1362 ? 72.280 67.778 41.076 1.00 145.56 1362 GLU B O 1
ATOM 32572 N N . ALA B 1 1363 ? 71.005 65.935 41.283 1.00 144.69 1363 ALA B N 1
ATOM 32573 C CA . ALA B 1 1363 ? 71.495 65.680 42.633 1.00 136.57 1363 ALA B CA 1
ATOM 32574 C C . ALA B 1 1363 ? 72.961 65.280 42.631 1.00 141.90 1363 ALA B C 1
ATOM 32575 O O . ALA B 1 1363 ? 73.688 65.602 43.575 1.00 123.72 1363 ALA B O 1
ATOM 32582 N N . MET B 1 1364 ? 73.402 64.563 41.601 1.00 155.06 1364 MET B N 1
ATOM 32583 C CA . MET B 1 1364 ? 74.824 64.306 41.410 1.00 154.42 1364 MET B CA 1
ATOM 32584 C C . MET B 1 1364 ? 75.597 65.610 41.505 1.00 151.94 1364 MET B C 1
ATOM 32585 O O . MET B 1 1364 ? 75.392 66.526 40.701 1.00 156.80 1364 MET B O 1
ATOM 32599 N N . VAL B 1 1365 ? 76.485 65.687 42.487 1.00 144.57 1365 VAL B N 1
ATOM 32600 C CA . VAL B 1 1365 ? 77.262 66.889 42.760 1.00 136.57 1365 VAL B CA 1
ATOM 32601 C C . VAL B 1 1365 ? 78.744 66.654 42.513 1.00 139.66 1365 VAL B C 1
ATOM 32602 O O . VAL B 1 1365 ? 79.408 67.464 41.864 1.00 146.47 1365 VAL B O 1
ATOM 32615 N N . ARG B 1 1366 ? 79.282 65.547 43.023 1.00 139.14 1366 ARG B N 1
ATOM 32616 C CA . ARG B 1 1366 ? 80.705 65.267 42.838 1.00 145.57 1366 ARG B CA 1
ATOM 32617 C C . ARG B 1 1366 ? 80.951 63.801 42.520 1.00 147.26 1366 ARG B C 1
ATOM 32618 O O . ARG B 1 1366 ? 80.555 62.923 43.290 1.00 152.42 1366 ARG B O 1
ATOM 32639 N N . LYS B 1 1367 ? 81.612 63.546 41.389 1.00 142.56 1367 LYS B N 1
ATOM 32640 C CA . LYS B 1 1367 ? 82.133 62.227 41.056 1.00 135.25 1367 LYS B CA 1
ATOM 32641 C C . LYS B 1 1367 ? 83.637 62.166 41.303 1.00 144.11 1367 LYS B C 1
ATOM 32642 O O . LYS B 1 1367 ? 84.395 62.993 40.785 1.00 151.01 1367 LYS B O 1
ATOM 32661 N N . TRP B 1 1368 ? 84.055 61.192 42.100 1.00 146.26 1368 TRP B N 1
ATOM 32662 C CA . TRP B 1 1368 ? 85.433 60.750 42.211 1.00 154.14 1368 TRP B CA 1
ATOM 32663 C C . TRP B 1 1368 ? 85.495 59.341 41.638 1.00 170.08 1368 TRP B C 1
ATOM 32664 O O . TRP B 1 1368 ? 84.507 58.602 41.688 1.00 171.27 1368 TRP B O 1
ATOM 32685 N N . LYS B 1 1369 ? 86.649 58.957 41.097 1.00 183.60 1369 LYS B N 1
ATOM 32686 C CA . LYS B 1 1369 ? 86.774 57.651 40.452 1.00 190.03 1369 LYS B CA 1
ATOM 32687 C C . LYS B 1 1369 ? 88.133 57.045 40.776 1.00 201.53 1369 LYS B C 1
ATOM 32688 O O . LYS B 1 1369 ? 89.170 57.534 40.315 1.00 178.54 1369 LYS B O 1
ATOM 32707 N N . ASP B 1 1370 ? 88.110 55.974 41.570 1.00 233.86 1370 ASP B N 1
ATOM 32708 C CA . ASP B 1 1370 ? 89.310 55.211 41.888 1.00 230.48 1370 ASP B CA 1
ATOM 32709 C C . ASP B 1 1370 ? 89.987 54.717 40.619 1.00 225.78 1370 ASP B C 1
ATOM 32710 O O . ASP B 1 1370 ? 89.385 53.989 39.823 1.00 215.19 1370 ASP B O 1
ATOM 32719 N N . ASP B 1 1371 ? 91.235 55.127 40.421 1.00 218.07 1371 ASP B N 1
ATOM 32720 C CA . ASP B 1 1371 ? 92.051 54.491 39.400 1.00 211.68 1371 ASP B CA 1
ATOM 32721 C C . ASP B 1 1371 ? 92.232 53.024 39.776 1.00 214.76 1371 ASP B C 1
ATOM 32722 O O . ASP B 1 1371 ? 92.321 52.671 40.955 1.00 236.37 1371 ASP B O 1
ATOM 32731 N N . ALA B 1 1372 ? 92.285 52.166 38.764 1.00 203.90 1372 ALA B N 1
ATOM 32732 C CA . ALA B 1 1372 ? 92.343 50.715 38.875 1.00 210.55 1372 ALA B CA 1
ATOM 32733 C C . ALA B 1 1372 ? 90.956 50.127 39.151 1.00 222.26 1372 ALA B C 1
ATOM 32734 O O . ALA B 1 1372 ? 90.815 48.903 39.159 1.00 252.42 1372 ALA B O 1
ATOM 32741 N N . ARG B 1 1373 ? 89.932 50.950 39.378 1.00 225.76 1373 ARG B N 1
ATOM 32742 C CA . ARG B 1 1373 ? 88.540 50.506 39.468 1.00 212.70 1373 ARG B CA 1
ATOM 32743 C C . ARG B 1 1373 ? 88.329 49.397 40.503 1.00 218.59 1373 ARG B C 1
ATOM 32744 O O . ARG B 1 1373 ? 87.817 48.318 40.196 1.00 195.76 1373 ARG B O 1
ATOM 32765 N N . GLN B 1 1374 ? 88.729 49.667 41.745 1.00 205.76 1374 GLN B N 1
ATOM 32766 C CA . GLN B 1 1374 ? 88.610 48.672 42.805 1.00 199.26 1374 GLN B CA 1
ATOM 32767 C C . GLN B 1 1374 ? 87.570 49.080 43.844 1.00 183.19 1374 GLN B C 1
ATOM 32768 O O . GLN B 1 1374 ? 87.479 50.241 44.256 1.00 176.19 1374 GLN B O 1
ATOM 32782 N N . TRP B 1 1375 ? 86.783 48.076 44.229 1.00 178.20 1375 TRP B N 1
ATOM 32783 C CA . TRP B 1 1375 ? 85.647 48.170 45.139 1.00 161.15 1375 TRP B CA 1
ATOM 32784 C C . TRP B 1 1375 ? 85.901 49.070 46.340 1.00 161.67 1375 TRP B C 1
ATOM 32785 O O . TRP B 1 1375 ? 86.993 49.083 46.910 1.00 188.70 1375 TRP B O 1
ATOM 32806 N N . VAL B 1 1376 ? 84.868 49.829 46.714 1.00 145.18 1376 VAL B N 1
ATOM 32807 C CA . VAL B 1 1376 ? 84.867 50.672 47.908 1.00 130.78 1376 VAL B CA 1
ATOM 32808 C C . VAL B 1 1376 ? 84.209 49.883 49.039 1.00 123.20 1376 VAL B C 1
ATOM 32809 O O . VAL B 1 1376 ? 82.983 49.731 49.066 1.00 119.97 1376 VAL B O 1
ATOM 32822 N N . ARG B 1 1377 ? 85.014 49.389 49.985 1.00 122.15 1377 ARG B N 1
ATOM 32823 C CA . ARG B 1 1377 ? 84.465 48.649 51.119 1.00 119.42 1377 ARG B CA 1
ATOM 32824 C C . ARG B 1 1377 ? 83.481 49.511 51.896 1.00 114.23 1377 ARG B C 1
ATOM 32825 O O . ARG B 1 1377 ? 82.350 49.099 52.173 1.00 141.31 1377 ARG B O 1
ATOM 32846 N N . SER B 1 1378 ? 83.905 50.720 52.257 1.00 121.43 1378 SER B N 1
ATOM 32847 C CA . SER B 1 1378 ? 83.106 51.602 53.087 1.00 123.63 1378 SER B CA 1
ATOM 32848 C C . SER B 1 1378 ? 83.419 53.045 52.726 1.00 118.82 1378 SER B C 1
ATOM 32849 O O . SER B 1 1378 ? 84.442 53.347 52.105 1.00 104.01 1378 SER B O 1
ATOM 32857 N N . VAL B 1 1379 ? 82.516 53.934 53.121 1.00 120.35 1379 VAL B N 1
ATOM 32858 C CA . VAL B 1 1379 ? 82.754 55.369 53.036 1.00 119.42 1379 VAL B CA 1
ATOM 32859 C C . VAL B 1 1379 ? 82.034 56.006 54.218 1.00 127.48 1379 VAL B C 1
ATOM 32860 O O . VAL B 1 1379 ? 80.808 55.906 54.342 1.00 139.98 1379 VAL B O 1
ATOM 32873 N N . HIS B 1 1380 ? 82.792 56.657 55.096 1.00 128.41 1380 HIS B N 1
ATOM 32874 C CA . HIS B 1 1380 ? 82.269 57.217 56.333 1.00 123.99 1380 HIS B CA 1
ATOM 32875 C C . HIS B 1 1380 ? 82.568 58.707 56.391 1.00 120.00 1380 HIS B C 1
ATOM 32876 O O . HIS B 1 1380 ? 83.683 59.133 56.076 1.00 139.40 1380 HIS B O 1
ATOM 32890 N N . MET B 1 1381 ? 81.572 59.495 56.780 1.00 120.84 1381 MET B N 1
ATOM 32891 C CA . MET B 1 1381 ? 81.742 60.918 57.063 1.00 122.36 1381 MET B CA 1
ATOM 32892 C C . MET B 1 1381 ? 81.475 61.112 58.552 1.00 122.26 1381 MET B C 1
ATOM 32893 O O . MET B 1 1381 ? 80.329 61.273 58.974 1.00 120.13 1381 MET B O 1
ATOM 32907 N N . GLN B 1 1382 ? 82.540 61.098 59.350 1.00 126.35 1382 GLN B N 1
ATOM 32908 C CA . GLN B 1 1382 ? 82.400 61.216 60.799 1.00 153.83 1382 GLN B CA 1
ATOM 32909 C C . GLN B 1 1382 ? 82.096 62.663 61.170 1.00 158.91 1382 GLN B C 1
ATOM 32910 O O . GLN B 1 1382 ? 82.938 63.400 61.686 1.00 194.87 1382 GLN B O 1
ATOM 32924 N N . ARG B 1 1383 ? 80.858 63.079 60.955 1.00 176.52 1383 ARG B N 1
ATOM 32925 C CA . ARG B 1 1383 ? 80.540 64.355 61.568 1.00 159.23 1383 ARG B CA 1
ATOM 32926 C C . ARG B 1 1383 ? 80.172 64.121 63.027 1.00 151.25 1383 ARG B C 1
ATOM 32927 O O . ARG B 1 1383 ? 79.818 63.011 63.442 1.00 103.90 1383 ARG B O 1
ATOM 32948 N N . GLY B 1 1384 ? 80.272 65.194 63.801 1.00 161.59 1384 GLY B N 1
ATOM 32949 C CA . GLY B 1 1384 ? 80.342 65.136 65.244 1.00 187.23 1384 GLY B CA 1
ATOM 32950 C C . GLY B 1 1384 ? 81.770 65.334 65.714 1.00 198.34 1384 GLY B C 1
ATOM 32951 O O . GLY B 1 1384 ? 82.017 66.130 66.625 1.00 212.15 1384 GLY B O 1
ATOM 32955 N N . GLY B 1 1385 ? 82.722 64.634 65.097 1.00 189.66 1385 GLY B N 1
ATOM 32956 C CA . GLY B 1 1385 ? 84.126 64.894 65.355 1.00 180.43 1385 GLY B CA 1
ATOM 32957 C C . GLY B 1 1385 ? 84.692 66.041 64.540 1.00 164.28 1385 GLY B C 1
ATOM 32958 O O . GLY B 1 1385 ? 85.044 67.095 65.080 1.00 154.13 1385 GLY B O 1
ATOM 32962 N N . GLN B 1 1386 ? 84.767 65.836 63.226 1.00 170.53 1386 GLN B N 1
ATOM 32963 C CA . GLN B 1 1386 ? 85.231 66.842 62.279 1.00 166.83 1386 GLN B CA 1
ATOM 32964 C C . GLN B 1 1386 ? 84.684 66.465 60.911 1.00 175.45 1386 GLN B C 1
ATOM 32965 O O . GLN B 1 1386 ? 84.302 65.317 60.675 1.00 162.47 1386 GLN B O 1
ATOM 32979 N N . ARG B 1 1387 ? 84.676 67.435 59.997 1.00 189.39 1387 ARG B N 1
ATOM 32980 C CA . ARG B 1 1387 ? 84.198 67.173 58.639 1.00 211.48 1387 ARG B CA 1
ATOM 32981 C C . ARG B 1 1387 ? 85.252 66.343 57.911 1.00 203.51 1387 ARG B C 1
ATOM 32982 O O . ARG B 1 1387 ? 86.044 66.839 57.105 1.00 248.97 1387 ARG B O 1
ATOM 33003 N N . GLU B 1 1388 ? 85.245 65.039 58.182 1.00 169.64 1388 GLU B N 1
ATOM 33004 C CA . GLU B 1 1388 ? 86.247 64.126 57.649 1.00 169.91 1388 GLU B CA 1
ATOM 33005 C C . GLU B 1 1388 ? 85.530 63.007 56.918 1.00 168.52 1388 GLU B C 1
ATOM 33006 O O . GLU B 1 1388 ? 84.756 62.259 57.524 1.00 167.57 1388 GLU B O 1
ATOM 33018 N N . LEU B 1 1389 ? 85.792 62.896 55.623 1.00 131.69 1389 LEU B N 1
ATOM 33019 C CA . LEU B 1 1389 ? 85.196 61.870 54.784 1.00 135.69 1389 LEU B CA 1
ATOM 33020 C C . LEU B 1 1389 ? 86.299 60.895 54.410 1.00 129.58 1389 LEU B C 1
ATOM 33021 O O . LEU B 1 1389 ? 87.267 61.272 53.739 1.00 135.93 1389 LEU B O 1
ATOM 33037 N N . LEU B 1 1390 ? 86.129 59.643 54.814 1.00 124.46 1390 LEU B N 1
ATOM 33038 C CA . LEU B 1 1390 ? 87.142 58.611 54.668 1.00 124.55 1390 LEU B CA 1
ATOM 33039 C C . LEU B 1 1390 ? 86.546 57.464 53.873 1.00 112.19 1390 LEU B C 1
ATOM 33040 O O . LEU B 1 1390 ? 85.416 57.037 54.132 1.00 128.21 1390 LEU B O 1
ATOM 33056 N N . SER B 1 1391 ? 87.312 56.958 52.915 1.00 120.04 1391 SER B N 1
ATOM 33057 C CA . SER B 1 1391 ? 86.857 55.861 52.073 1.00 125.17 1391 SER B CA 1
ATOM 33058 C C . SER B 1 1391 ? 87.966 54.829 51.979 1.00 124.66 1391 SER B C 1
ATOM 33059 O O . SER B 1 1391 ? 89.055 55.125 51.470 1.00 140.80 1391 SER B O 1
ATOM 33067 N N . ALA B 1 1392 ? 87.694 53.638 52.507 1.00 128.74 1392 ALA B N 1
ATOM 33068 C CA . ALA B 1 1392 ? 88.575 52.493 52.362 1.00 140.80 1392 ALA B CA 1
ATOM 33069 C C . ALA B 1 1392 ? 88.213 51.728 51.097 1.00 144.30 1392 ALA B C 1
ATOM 33070 O O . ALA B 1 1392 ? 87.047 51.653 50.702 1.00 136.33 1392 ALA B O 1
ATOM 33077 N N . SER B 1 1393 ? 89.230 51.149 50.470 1.00 158.90 1393 SER B N 1
ATOM 33078 C CA . SER B 1 1393 ? 89.068 50.380 49.248 1.00 158.10 1393 SER B CA 1
ATOM 33079 C C . SER B 1 1393 ? 89.286 48.901 49.533 1.00 158.54 1393 SER B C 1
ATOM 33080 O O . SER B 1 1393 ? 89.914 48.521 50.524 1.00 137.41 1393 SER B O 1
ATOM 33088 N N . ARG B 1 1394 ? 88.748 48.065 48.644 1.00 151.96 1394 ARG B N 1
ATOM 33089 C CA . ARG B 1 1394 ? 88.962 46.626 48.759 1.00 169.06 1394 ARG B CA 1
ATOM 33090 C C . ARG B 1 1394 ? 90.449 46.317 48.874 1.00 176.00 1394 ARG B C 1
ATOM 33091 O O . ARG B 1 1394 ? 90.871 45.528 49.728 1.00 152.08 1394 ARG B O 1
ATOM 33112 N N . ASN B 1 1395 ? 91.260 46.944 48.022 1.00 178.97 1395 ASN B N 1
ATOM 33113 C CA . ASN B 1 1395 ? 92.696 46.689 48.036 1.00 176.11 1395 ASN B CA 1
ATOM 33114 C C . ASN B 1 1395 ? 93.354 47.253 49.291 1.00 175.40 1395 ASN B C 1
ATOM 33115 O O . ASN B 1 1395 ? 94.258 46.625 49.854 1.00 181.32 1395 ASN B O 1
ATOM 33126 N N . GLY B 1 1396 ? 92.924 48.432 49.743 1.00 175.91 1396 GLY B N 1
ATOM 33127 C CA . GLY B 1 1396 ? 93.473 48.999 50.960 1.00 166.47 1396 GLY B CA 1
ATOM 33128 C C . GLY B 1 1396 ? 93.673 50.502 50.965 1.00 156.94 1396 GLY B C 1
ATOM 33129 O O . GLY B 1 1396 ? 93.929 51.080 52.025 1.00 142.82 1396 GLY B O 1
ATOM 33133 N N . LYS B 1 1397 ? 93.575 51.153 49.807 1.00 156.39 1397 LYS B N 1
ATOM 33134 C CA . LYS B 1 1397 ? 93.750 52.600 49.760 1.00 176.82 1397 LYS B CA 1
ATOM 33135 C C . LYS B 1 1397 ? 92.712 53.278 50.642 1.00 165.19 1397 LYS B C 1
ATOM 33136 O O . LYS B 1 1397 ? 91.517 52.985 50.549 1.00 176.15 1397 LYS B O 1
ATOM 33155 N N . ILE B 1 1398 ? 93.164 54.193 51.496 1.00 152.11 1398 ILE B N 1
ATOM 33156 C CA . ILE B 1 1398 ? 92.287 54.864 52.450 1.00 148.34 1398 ILE B CA 1
ATOM 33157 C C . ILE B 1 1398 ? 92.401 56.357 52.178 1.00 143.92 1398 ILE B C 1
ATOM 33158 O O . ILE B 1 1398 ? 93.317 57.029 52.672 1.00 155.56 1398 ILE B O 1
ATOM 33174 N N . SER B 1 1399 ? 91.475 56.884 51.390 1.00 136.00 1399 SER B N 1
ATOM 33175 C CA . SER B 1 1399 ? 91.520 58.281 50.980 1.00 146.30 1399 SER B CA 1
ATOM 33176 C C . SER B 1 1399 ? 90.658 59.147 51.891 1.00 133.40 1399 SER B C 1
ATOM 33177 O O . SER B 1 1399 ? 89.571 58.738 52.313 1.00 145.52 1399 SER B O 1
ATOM 33185 N N . LEU B 1 1400 ? 91.149 60.351 52.183 1.00 126.52 1400 LEU B N 1
ATOM 33186 C CA . LEU B 1 1400 ? 90.406 61.350 52.943 1.00 135.55 1400 LEU B CA 1
ATOM 33187 C C . LEU B 1 1400 ? 90.122 62.536 52.029 1.00 145.82 1400 LEU B C 1
ATOM 33188 O O . LEU B 1 1400 ? 91.053 63.188 51.546 1.00 157.73 1400 LEU B O 1
ATOM 33204 N N . TRP B 1 1401 ? 88.844 62.826 51.817 1.00 146.37 1401 TRP B N 1
ATOM 33205 C CA . TRP B 1 1401 ? 88.425 63.812 50.833 1.00 142.00 1401 TRP B CA 1
ATOM 33206 C C . TRP B 1 1401 ? 87.899 65.076 51.493 1.00 131.43 1401 TRP B C 1
ATOM 33207 O O . TRP B 1 1401 ? 87.418 65.051 52.628 1.00 108.34 1401 TRP B O 1
ATOM 33228 N N . ASP B 1 1402 ? 88.010 66.187 50.770 1.00 150.89 1402 ASP B N 1
ATOM 33229 C CA . ASP B 1 1402 ? 87.179 67.359 51.010 1.00 157.25 1402 ASP B CA 1
ATOM 33230 C C . ASP B 1 1402 ? 86.130 67.432 49.908 1.00 156.70 1402 ASP B C 1
ATOM 33231 O O . ASP B 1 1402 ? 86.449 67.273 48.724 1.00 137.63 1402 ASP B O 1
ATOM 33240 N N . ILE B 1 1403 ? 84.881 67.681 50.308 1.00 167.04 1403 ILE B N 1
ATOM 33241 C CA . ILE B 1 1403 ? 83.756 67.611 49.384 1.00 160.17 1403 ILE B CA 1
ATOM 33242 C C . ILE B 1 1403 ? 83.894 68.658 48.289 1.00 167.85 1403 ILE B C 1
ATOM 33243 O O . ILE B 1 1403 ? 83.374 68.483 47.181 1.00 171.63 1403 ILE B O 1
ATOM 33259 N N . ARG B 1 1404 ? 84.590 69.759 48.575 1.00 165.71 1404 ARG B N 1
ATOM 33260 C CA . ARG B 1 1404 ? 84.719 70.841 47.605 1.00 167.41 1404 ARG B CA 1
ATOM 33261 C C . ARG B 1 1404 ? 85.769 70.533 46.541 1.00 178.26 1404 ARG B C 1
ATOM 33262 O O . ARG B 1 1404 ? 85.472 70.537 45.342 1.00 176.68 1404 ARG B O 1
ATOM 33283 N N . MET B 1 1405 ? 86.998 70.244 46.965 1.00 189.88 1405 MET B N 1
ATOM 33284 C CA . MET B 1 1405 ? 88.144 70.255 46.066 1.00 189.28 1405 MET B CA 1
ATOM 33285 C C . MET B 1 1405 ? 88.290 68.932 45.314 1.00 170.69 1405 MET B C 1
ATOM 33286 O O . MET B 1 1405 ? 87.720 67.903 45.687 1.00 137.97 1405 MET B O 1
ATOM 33300 N N . ASP B 1 1406 ? 89.095 68.976 44.240 1.00 181.00 1406 ASP B N 1
ATOM 33301 C CA . ASP B 1 1406 ? 89.156 67.893 43.261 1.00 182.82 1406 ASP B CA 1
ATOM 33302 C C . ASP B 1 1406 ? 89.924 66.670 43.751 1.00 183.78 1406 ASP B C 1
ATOM 33303 O O . ASP B 1 1406 ? 89.592 65.544 43.361 1.00 153.04 1406 ASP B O 1
ATOM 33312 N N . GLN B 1 1407 ? 90.943 66.856 44.577 1.00 186.50 1407 GLN B N 1
ATOM 33313 C CA . GLN B 1 1407 ? 91.822 65.768 44.974 1.00 185.25 1407 GLN B CA 1
ATOM 33314 C C . GLN B 1 1407 ? 91.575 65.349 46.417 1.00 179.20 1407 GLN B C 1
ATOM 33315 O O . GLN B 1 1407 ? 91.069 66.132 47.229 1.00 178.79 1407 GLN B O 1
ATOM 33329 N N . PRO B 1 1408 ? 91.926 64.113 46.773 1.00 170.71 1408 PRO B N 1
ATOM 33330 C CA . PRO B 1 1408 ? 91.822 63.694 48.178 1.00 174.77 1408 PRO B CA 1
ATOM 33331 C C . PRO B 1 1408 ? 92.903 64.353 49.023 1.00 169.25 1408 PRO B C 1
ATOM 33332 O O . PRO B 1 1408 ? 94.089 64.297 48.691 1.00 171.41 1408 PRO B O 1
ATOM 33343 N N . LEU B 1 1409 ? 92.478 64.990 50.118 1.00 165.54 1409 LEU B N 1
ATOM 33344 C CA . LEU B 1 1409 ? 93.410 65.605 51.054 1.00 173.95 1409 LEU B CA 1
ATOM 33345 C C . LEU B 1 1409 ? 94.623 64.713 51.296 1.00 171.80 1409 LEU B C 1
ATOM 33346 O O . LEU B 1 1409 ? 95.771 65.126 51.103 1.00 207.52 1409 LEU B O 1
ATOM 33362 N N . LYS B 1 1410 ? 94.371 63.477 51.714 1.00 150.83 1410 LYS B N 1
ATOM 33363 C CA . LYS B 1 1410 ? 95.422 62.521 52.009 1.00 152.47 1410 LYS B CA 1
ATOM 33364 C C . LYS B 1 1410 ? 95.013 61.179 51.424 1.00 155.20 1410 LYS B C 1
ATOM 33365 O O . LYS B 1 1410 ? 93.836 60.942 51.133 1.00 179.53 1410 LYS B O 1
ATOM 33384 N N . THR B 1 1411 ? 95.990 60.288 51.285 1.00 153.84 1411 THR B N 1
ATOM 33385 C CA . THR B 1 1411 ? 95.724 58.960 50.747 1.00 168.21 1411 THR B CA 1
ATOM 33386 C C . THR B 1 1411 ? 96.907 58.056 51.058 1.00 166.82 1411 THR B C 1
ATOM 33387 O O . THR B 1 1411 ? 98.052 58.402 50.753 1.00 193.76 1411 THR B O 1
ATOM 33398 N N . PHE B 1 1412 ? 96.629 56.905 51.668 1.00 160.62 1412 PHE B N 1
ATOM 33399 C CA . PHE B 1 1412 ? 97.696 55.999 52.066 1.00 172.48 1412 PHE B CA 1
ATOM 33400 C C . PHE B 1 1412 ? 97.151 54.586 52.222 1.00 175.55 1412 PHE B C 1
ATOM 33401 O O . PHE B 1 1412 ? 95.952 54.383 52.443 1.00 185.07 1412 PHE B O 1
ATOM 33418 N N . GLN B 1 1413 ? 98.051 53.617 52.058 1.00 177.53 1413 GLN B N 1
ATOM 33419 C CA . GLN B 1 1413 ? 97.728 52.210 52.253 1.00 171.04 1413 GLN B CA 1
ATOM 33420 C C . GLN B 1 1413 ? 97.598 51.876 53.735 1.00 173.73 1413 GLN B C 1
ATOM 33421 O O . GLN B 1 1413 ? 98.264 52.467 54.590 1.00 182.92 1413 GLN B O 1
ATOM 33435 N N . SER B 1 1414 ? 96.734 50.907 54.031 1.00 176.24 1414 SER B N 1
ATOM 33436 C CA . SER B 1 1414 ? 96.515 50.420 55.389 1.00 179.49 1414 SER B CA 1
ATOM 33437 C C . SER B 1 1414 ? 96.989 48.991 55.587 1.00 184.44 1414 SER B C 1
ATOM 33438 O O . SER B 1 1414 ? 97.543 48.671 56.640 1.00 175.51 1414 SER B O 1
ATOM 33446 N N . THR B 1 1415 ? 96.774 48.121 54.601 1.00 201.59 1415 THR B N 1
ATOM 33447 C CA . THR B 1 1415 ? 97.353 46.787 54.613 1.00 203.11 1415 THR B CA 1
ATOM 33448 C C . THR B 1 1415 ? 97.610 46.344 53.179 1.00 201.46 1415 THR B C 1
ATOM 33449 O O . THR B 1 1415 ? 96.868 46.702 52.260 1.00 183.40 1415 THR B O 1
ATOM 33460 N N . LYS B 1 1416 ? 98.672 45.557 53.001 1.00 200.72 1416 LYS B N 1
ATOM 33461 C CA . LYS B 1 1416 ? 98.953 44.989 51.687 1.00 205.19 1416 LYS B CA 1
ATOM 33462 C C . LYS B 1 1416 ? 97.880 43.987 51.281 1.00 187.19 1416 LYS B C 1
ATOM 33463 O O . LYS B 1 1416 ? 97.490 43.926 50.108 1.00 169.69 1416 LYS B O 1
ATOM 33482 N N . GLU B 1 1417 ? 97.391 43.196 52.234 1.00 182.57 1417 GLU B N 1
ATOM 33483 C CA . GLU B 1 1417 ? 96.400 42.169 51.957 1.00 203.43 1417 GLU B CA 1
ATOM 33484 C C . GLU B 1 1417 ? 95.009 42.791 51.830 1.00 208.96 1417 GLU B C 1
ATOM 33485 O O . GLU B 1 1417 ? 94.824 44.005 51.952 1.00 208.24 1417 GLU B O 1
ATOM 33497 N N . ILE B 1 1418 ? 94.014 41.939 51.570 1.00 204.66 1418 ILE B N 1
ATOM 33498 C CA . ILE B 1 1418 ? 92.668 42.413 51.268 1.00 191.24 1418 ILE B CA 1
ATOM 33499 C C . ILE B 1 1418 ? 92.036 43.026 52.510 1.00 205.47 1418 ILE B C 1
ATOM 33500 O O . ILE B 1 1418 ? 92.135 42.483 53.620 1.00 216.88 1418 ILE B O 1
ATOM 33516 N N . LEU B 1 1419 ? 91.373 44.167 52.324 1.00 196.35 1419 LEU B N 1
ATOM 33517 C CA . LEU B 1 1419 ? 90.711 44.886 53.408 1.00 177.64 1419 LEU B CA 1
ATOM 33518 C C . LEU B 1 1419 ? 89.270 44.397 53.511 1.00 167.69 1419 LEU B C 1
ATOM 33519 O O . LEU B 1 1419 ? 88.467 44.615 52.598 1.00 157.82 1419 LEU B O 1
ATOM 33535 N N . ARG B 1 1420 ? 88.943 43.734 54.621 1.00 164.86 1420 ARG B N 1
ATOM 33536 C CA . ARG B 1 1420 ? 87.579 43.280 54.858 1.00 151.46 1420 ARG B CA 1
ATOM 33537 C C . ARG B 1 1420 ? 86.727 44.359 55.514 1.00 140.91 1420 ARG B C 1
ATOM 33538 O O . ARG B 1 1420 ? 85.577 44.566 55.114 1.00 128.44 1420 ARG B O 1
ATOM 33559 N N . THR B 1 1421 ? 87.272 45.049 56.514 1.00 145.52 1421 THR B N 1
ATOM 33560 C CA . THR B 1 1421 ? 86.515 45.999 57.312 1.00 138.38 1421 THR B CA 1
ATOM 33561 C C . THR B 1 1421 ? 87.239 47.335 57.378 1.00 129.82 1421 THR B C 1
ATOM 33562 O O . THR B 1 1421 ? 88.451 47.419 57.167 1.00 146.55 1421 THR B O 1
ATOM 33573 N N . ALA B 1 1422 ? 86.471 48.387 57.676 1.00 128.96 1422 ALA B N 1
ATOM 33574 C CA . ALA B 1 1422 ? 87.042 49.719 57.870 1.00 133.07 1422 ALA B CA 1
ATOM 33575 C C . ALA B 1 1422 ? 86.077 50.525 58.742 1.00 147.59 1422 ALA B C 1
ATOM 33576 O O . ALA B 1 1422 ? 85.048 50.998 58.251 1.00 175.17 1422 ALA B O 1
ATOM 33583 N N . SER B 1 1423 ? 86.417 50.669 60.018 1.00 142.01 1423 SER B N 1
ATOM 33584 C CA . SER B 1 1423 ? 85.655 51.511 60.923 1.00 140.07 1423 SER B CA 1
ATOM 33585 C C . SER B 1 1423 ? 86.243 52.917 60.989 1.00 121.51 1423 SER B C 1
ATOM 33586 O O . SER B 1 1423 ? 87.407 53.149 60.659 1.00 124.48 1423 SER B O 1
ATOM 33594 N N . THR B 1 1424 ? 85.416 53.856 61.438 1.00 120.37 1424 THR B N 1
ATOM 33595 C CA . THR B 1 1424 ? 85.861 55.202 61.759 1.00 121.27 1424 THR B CA 1
ATOM 33596 C C . THR B 1 1424 ? 85.168 55.646 63.034 1.00 129.00 1424 THR B C 1
ATOM 33597 O O . THR B 1 1424 ? 83.965 55.428 63.200 1.00 164.89 1424 THR B O 1
ATOM 33608 N N . HIS B 1 1425 ? 85.921 56.273 63.924 1.00 130.20 1425 HIS B N 1
ATOM 33609 C CA . HIS B 1 1425 ? 85.336 56.780 65.153 1.00 144.64 1425 HIS B CA 1
ATOM 33610 C C . HIS B 1 1425 ? 84.694 58.140 64.901 1.00 135.57 1425 HIS B C 1
ATOM 33611 O O . HIS B 1 1425 ? 85.171 58.937 64.089 1.00 97.99 1425 HIS B O 1
ATOM 33625 N N . GLU B 1 1426 ? 83.588 58.390 65.600 1.00 144.75 1426 GLU B N 1
ATOM 33626 C CA . GLU B 1 1426 ? 82.726 59.513 65.251 1.00 145.77 1426 GLU B CA 1
ATOM 33627 C C . GLU B 1 1426 ? 83.257 60.840 65.774 1.00 141.58 1426 GLU B C 1
ATOM 33628 O O . GLU B 1 1426 ? 83.097 61.876 65.120 1.00 144.60 1426 GLU B O 1
ATOM 33640 N N . HIS B 1 1427 ? 83.867 60.838 66.958 1.00 145.50 1427 HIS B N 1
ATOM 33641 C CA . HIS B 1 1427 ? 84.395 62.053 67.564 1.00 160.57 1427 HIS B CA 1
ATOM 33642 C C . HIS B 1 1427 ? 85.916 62.022 67.651 1.00 158.33 1427 HIS B C 1
ATOM 33643 O O . HIS B 1 1427 ? 86.586 62.916 67.125 1.00 150.90 1427 HIS B O 1
ATOM 33657 N N . LEU B 1 1428 ? 86.482 61.004 68.289 1.00 143.50 1428 LEU B N 1
ATOM 33658 C CA . LEU B 1 1428 ? 87.930 60.869 68.327 1.00 156.80 1428 LEU B CA 1
ATOM 33659 C C . LEU B 1 1428 ? 88.474 60.777 66.903 1.00 155.10 1428 LEU B C 1
ATOM 33660 O O . LEU B 1 1428 ? 87.848 60.149 66.041 1.00 154.01 1428 LEU B O 1
ATOM 33676 N N . PRO B 1 1429 ? 89.629 61.395 66.611 1.00 161.36 1429 PRO B N 1
ATOM 33677 C CA . PRO B 1 1429 ? 90.226 61.257 65.261 1.00 151.55 1429 PRO B CA 1
ATOM 33678 C C . PRO B 1 1429 ? 91.106 60.016 65.123 1.00 143.34 1429 PRO B C 1
ATOM 33679 O O . PRO B 1 1429 ? 92.344 60.069 65.085 1.00 143.38 1429 PRO B O 1
ATOM 33690 N N . VAL B 1 1430 ? 90.446 58.863 65.030 1.00 137.96 1430 VAL B N 1
ATOM 33691 C CA . VAL B 1 1430 ? 91.110 57.572 64.909 1.00 142.75 1430 VAL B CA 1
ATOM 33692 C C . VAL B 1 1430 ? 90.228 56.680 64.050 1.00 139.47 1430 VAL B C 1
ATOM 33693 O O . VAL B 1 1430 ? 89.000 56.784 64.086 1.00 183.79 1430 VAL B O 1
ATOM 33706 N N . PHE B 1 1431 ? 90.850 55.805 63.263 1.00 136.21 1431 PHE B N 1
ATOM 33707 C CA . PHE B 1 1431 ? 90.080 54.832 62.495 1.00 122.14 1431 PHE B CA 1
ATOM 33708 C C . PHE B 1 1431 ? 90.794 53.491 62.552 1.00 110.22 1431 PHE B C 1
ATOM 33709 O O . PHE B 1 1431 ? 91.897 53.382 63.077 1.00 139.52 1431 PHE B O 1
ATOM 33726 N N . ALA B 1 1432 ? 90.122 52.449 62.069 1.00 116.89 1432 ALA B N 1
ATOM 33727 C CA . ALA B 1 1432 ? 90.653 51.094 62.121 1.00 122.54 1432 ALA B CA 1
ATOM 33728 C C . ALA B 1 1432 ? 90.322 50.381 60.819 1.00 132.13 1432 ALA B C 1
ATOM 33729 O O . ALA B 1 1432 ? 89.414 50.778 60.086 1.00 159.12 1432 ALA B O 1
ATOM 33736 N N . VAL B 1 1433 ? 91.069 49.317 60.538 1.00 130.90 1433 VAL B N 1
ATOM 33737 C CA . VAL B 1 1433 ? 90.801 48.472 59.381 1.00 141.56 1433 VAL B CA 1
ATOM 33738 C C . VAL B 1 1433 ? 91.020 47.019 59.769 1.00 144.04 1433 VAL B C 1
ATOM 33739 O O . VAL B 1 1433 ? 91.960 46.693 60.500 1.00 147.02 1433 VAL B O 1
ATOM 33752 N N . GLY B 1 1434 ? 90.144 46.149 59.271 1.00 144.02 1434 GLY B N 1
ATOM 33753 C CA . GLY B 1 1434 ? 90.321 44.716 59.397 1.00 157.49 1434 GLY B CA 1
ATOM 33754 C C . GLY B 1 1434 ? 90.928 44.142 58.130 1.00 170.60 1434 GLY B C 1
ATOM 33755 O O . GLY B 1 1434 ? 90.446 44.398 57.024 1.00 189.81 1434 GLY B O 1
ATOM 33759 N N . THR B 1 1435 ? 91.992 43.368 58.305 1.00 180.43 1435 THR B N 1
ATOM 33760 C CA . THR B 1 1435 ? 92.711 42.787 57.183 1.00 186.12 1435 THR B CA 1
ATOM 33761 C C . THR B 1 1435 ? 92.266 41.346 56.951 1.00 177.07 1435 THR B C 1
ATOM 33762 O O . THR B 1 1435 ? 91.567 40.738 57.765 1.00 150.42 1435 THR B O 1
ATOM 33773 N N . SER B 1 1436 ? 92.683 40.804 55.805 1.00 186.66 1436 SER B N 1
ATOM 33774 C CA . SER B 1 1436 ? 92.250 39.472 55.407 1.00 188.27 1436 SER B CA 1
ATOM 33775 C C . SER B 1 1436 ? 92.853 38.379 56.277 1.00 189.38 1436 SER B C 1
ATOM 33776 O O . SER B 1 1436 ? 92.280 37.288 56.359 1.00 170.94 1436 SER B O 1
ATOM 33784 N N . ALA B 1 1437 ? 93.992 38.635 56.916 1.00 187.76 1437 ALA B N 1
ATOM 33785 C CA . ALA B 1 1437 ? 94.636 37.662 57.793 1.00 185.48 1437 ALA B CA 1
ATOM 33786 C C . ALA B 1 1437 ? 94.534 38.144 59.239 1.00 168.26 1437 ALA B C 1
ATOM 33787 O O . ALA B 1 1437 ? 95.450 38.764 59.781 1.00 167.04 1437 ALA B O 1
ATOM 33794 N N . HIS B 1 1438 ? 93.389 37.858 59.854 1.00 175.48 1438 HIS B N 1
ATOM 33795 C CA . HIS B 1 1438 ? 93.224 37.833 61.307 1.00 170.27 1438 HIS B CA 1
ATOM 33796 C C . HIS B 1 1438 ? 93.976 38.962 62.014 1.00 169.33 1438 HIS B C 1
ATOM 33797 O O . HIS B 1 1438 ? 94.703 38.743 62.984 1.00 143.57 1438 HIS B O 1
ATOM 33811 N N . MET B 1 1439 ? 93.778 40.194 61.542 1.00 153.20 1439 MET B N 1
ATOM 33812 C CA . MET B 1 1439 ? 94.440 41.335 62.168 1.00 172.10 1439 MET B CA 1
ATOM 33813 C C . MET B 1 1439 ? 93.666 42.623 61.900 1.00 178.10 1439 MET B C 1
ATOM 33814 O O . MET B 1 1439 ? 93.112 42.809 60.813 1.00 175.12 1439 MET B O 1
ATOM 33828 N N . VAL B 1 1440 ? 93.627 43.500 62.908 1.00 180.36 1440 VAL B N 1
ATOM 33829 C CA . VAL B 1 1440 ? 93.016 44.824 62.808 1.00 173.24 1440 VAL B CA 1
ATOM 33830 C C . VAL B 1 1440 ? 94.067 45.870 63.169 1.00 160.39 1440 VAL B C 1
ATOM 33831 O O . VAL B 1 1440 ? 94.720 45.769 64.214 1.00 157.05 1440 VAL B O 1
ATOM 33844 N N . LYS B 1 1441 ? 94.238 46.857 62.296 1.00 174.23 1441 LYS B N 1
ATOM 33845 C CA . LYS B 1 1441 ? 95.217 47.925 62.470 1.00 173.74 1441 LYS B CA 1
ATOM 33846 C C . LYS B 1 1441 ? 94.489 49.241 62.720 1.00 141.93 1441 LYS B C 1
ATOM 33847 O O . LYS B 1 1441 ? 93.580 49.598 61.965 1.00 146.98 1441 LYS B O 1
ATOM 33866 N N . VAL B 1 1442 ? 94.882 49.958 63.778 1.00 133.66 1442 VAL B N 1
ATOM 33867 C CA . VAL B 1 1442 ? 94.192 51.173 64.215 1.00 143.14 1442 VAL B CA 1
ATOM 33868 C C . VAL B 1 1442 ? 95.044 52.392 63.876 1.00 134.54 1442 VAL B C 1
ATOM 33869 O O . VAL B 1 1442 ? 95.913 52.776 64.657 1.00 148.91 1442 VAL B O 1
ATOM 33882 N N . PHE B 1 1443 ? 94.672 53.121 62.837 1.00 133.85 1443 PHE B N 1
ATOM 33883 C CA . PHE B 1 1443 ? 95.470 54.231 62.354 1.00 143.18 1443 PHE B CA 1
ATOM 33884 C C . PHE B 1 1443 ? 94.976 55.563 62.901 1.00 131.78 1443 PHE B C 1
ATOM 33885 O O . PHE B 1 1443 ? 93.834 55.710 63.355 1.00 122.24 1443 PHE B O 1
ATOM 33902 N N . ASP B 1 1444 ? 95.869 56.539 62.838 1.00 136.59 1444 ASP B N 1
ATOM 33903 C CA . ASP B 1 1444 ? 95.554 57.945 63.006 1.00 147.39 1444 ASP B CA 1
ATOM 33904 C C . ASP B 1 1444 ? 95.280 58.552 61.635 1.00 152.56 1444 ASP B C 1
ATOM 33905 O O . ASP B 1 1444 ? 95.660 58.000 60.600 1.00 159.25 1444 ASP B O 1
ATOM 33914 N N . PHE B 1 1445 ? 94.596 59.689 61.631 1.00 168.10 1445 PHE B N 1
ATOM 33915 C CA . PHE B 1 1445 ? 94.223 60.318 60.371 1.00 178.04 1445 PHE B CA 1
ATOM 33916 C C . PHE B 1 1445 ? 95.458 60.916 59.723 1.00 186.13 1445 PHE B C 1
ATOM 33917 O O . PHE B 1 1445 ? 96.070 61.840 60.269 1.00 207.95 1445 PHE B O 1
ATOM 33934 N N . ASP B 1 1446 ? 95.821 60.391 58.553 1.00 189.71 1446 ASP B N 1
ATOM 33935 C CA . ASP B 1 1446 ? 97.036 60.764 57.839 1.00 199.81 1446 ASP B CA 1
ATOM 33936 C C . ASP B 1 1446 ? 98.277 60.298 58.590 1.00 184.34 1446 ASP B C 1
ATOM 33937 O O . ASP B 1 1446 ? 99.390 60.733 58.267 1.00 214.38 1446 ASP B O 1
ATOM 33946 N N . GLY B 1 1447 ? 98.116 59.425 59.587 1.00 197.45 1447 GLY B N 1
ATOM 33947 C CA . GLY B 1 1447 ? 99.236 58.941 60.365 1.00 194.34 1447 GLY B CA 1
ATOM 33948 C C . GLY B 1 1447 ? 99.434 57.441 60.371 1.00 188.93 1447 GLY B C 1
ATOM 33949 O O . GLY B 1 1447 ? 98.866 56.705 59.556 1.00 149.66 1447 GLY B O 1
ATOM 33953 N N . ASN B 1 1448 ? 100.273 56.998 61.302 1.00 186.23 1448 ASN B N 1
ATOM 33954 C CA . ASN B 1 1448 ? 100.808 55.646 61.350 1.00 197.86 1448 ASN B CA 1
ATOM 33955 C C . ASN B 1 1448 ? 99.917 54.757 62.226 1.00 167.54 1448 ASN B C 1
ATOM 33956 O O . ASN B 1 1448 ? 98.779 55.112 62.540 1.00 141.63 1448 ASN B O 1
ATOM 33967 N N . GLU B 1 1449 ? 100.437 53.600 62.647 1.00 170.67 1449 GLU B N 1
ATOM 33968 C CA . GLU B 1 1449 ? 99.591 52.482 63.053 1.00 171.73 1449 GLU B CA 1
ATOM 33969 C C . GLU B 1 1449 ? 98.976 52.612 64.442 1.00 161.79 1449 GLU B C 1
ATOM 33970 O O . GLU B 1 1449 ? 97.932 52.009 64.687 1.00 189.90 1449 GLU B O 1
ATOM 33982 N N . LEU B 1 1450 ? 99.662 53.208 65.407 1.00 148.30 1450 LEU B N 1
ATOM 33983 C CA . LEU B 1 1450 ? 99.137 53.402 66.760 1.00 158.43 1450 LEU B CA 1
ATOM 33984 C C . LEU B 1 1450 ? 98.783 52.107 67.496 1.00 151.24 1450 LEU B C 1
ATOM 33985 O O . LEU B 1 1450 ? 98.581 52.132 68.712 1.00 173.03 1450 LEU B O 1
ATOM 34001 N N . THR B 1 1451 ? 98.652 50.995 66.771 1.00 141.42 1451 THR B N 1
ATOM 34002 C CA . THR B 1 1451 ? 98.626 49.644 67.324 1.00 153.76 1451 THR B CA 1
ATOM 34003 C C . THR B 1 1451 ? 98.335 48.665 66.193 1.00 169.66 1451 THR B C 1
ATOM 34004 O O . THR B 1 1451 ? 97.771 49.049 65.163 1.00 216.35 1451 THR B O 1
ATOM 34015 N N . ARG B 1 1452 ? 98.698 47.407 66.379 1.00 169.54 1452 ARG B N 1
ATOM 34016 C CA . ARG B 1 1452 ? 98.254 46.323 65.515 1.00 174.53 1452 ARG B CA 1
ATOM 34017 C C . ARG B 1 1452 ? 97.818 45.183 66.423 1.00 166.33 1452 ARG B C 1
ATOM 34018 O O . ARG B 1 1452 ? 98.365 45.000 67.514 1.00 176.16 1452 ARG B O 1
ATOM 34039 N N . LEU B 1 1453 ? 96.811 44.433 65.988 1.00 173.58 1453 LEU B N 1
ATOM 34040 C CA . LEU B 1 1453 ? 96.081 43.589 66.922 1.00 177.17 1453 LEU B CA 1
ATOM 34041 C C . LEU B 1 1453 ? 95.621 42.313 66.236 1.00 171.48 1453 LEU B C 1
ATOM 34042 O O . LEU B 1 1453 ? 95.385 42.289 65.026 1.00 167.49 1453 LEU B O 1
ATOM 34058 N N . GLU B 1 1454 ? 95.519 41.244 67.025 1.00 171.97 1454 GLU B N 1
ATOM 34059 C CA . GLU B 1 1454 ? 95.062 39.939 66.549 1.00 190.87 1454 GLU B CA 1
ATOM 34060 C C . GLU B 1 1454 ? 94.058 39.387 67.552 1.00 188.52 1454 GLU B C 1
ATOM 34061 O O . GLU B 1 1454 ? 94.457 38.918 68.635 1.00 207.47 1454 GLU B O 1
ATOM 34073 N N . PRO B 1 1455 ? 92.760 39.417 67.249 1.00 198.45 1455 PRO B N 1
ATOM 34074 C CA . PRO B 1 1455 ? 91.773 38.945 68.225 1.00 208.31 1455 PRO B CA 1
ATOM 34075 C C . PRO B 1 1455 ? 91.632 37.428 68.196 1.00 210.03 1455 PRO B C 1
ATOM 34076 O O . PRO B 1 1455 ? 91.502 36.822 67.130 1.00 209.37 1455 PRO B O 1
ATOM 34087 N N . TYR B 1 1456 ? 91.632 36.834 69.387 1.00 221.08 1456 TYR B N 1
ATOM 34088 C CA . TYR B 1 1456 ? 91.417 35.405 69.623 1.00 222.40 1456 TYR B CA 1
ATOM 34089 C C . TYR B 1 1456 ? 91.111 34.560 68.392 1.00 217.32 1456 TYR B C 1
ATOM 34090 O O . TYR B 1 1456 ? 91.226 33.332 68.424 1.00 202.54 1456 TYR B O 1
ATOM 34108 N N . SER B 1 1466 ? 90.168 32.783 59.148 1.00 177.62 1466 SER B N 1
ATOM 34109 C CA . SER B 1 1466 ? 91.297 33.703 59.235 1.00 198.80 1466 SER B CA 1
ATOM 34110 C C . SER B 1 1466 ? 90.847 35.166 59.211 1.00 202.09 1466 SER B C 1
ATOM 34111 O O . SER B 1 1466 ? 91.133 35.909 60.149 1.00 176.15 1466 SER B O 1
ATOM 34119 N N . PRO B 1 1467 ? 90.143 35.583 58.154 1.00 190.55 1467 PRO B N 1
ATOM 34120 C CA . PRO B 1 1467 ? 89.872 37.016 57.985 1.00 187.49 1467 PRO B CA 1
ATOM 34121 C C . PRO B 1 1467 ? 88.863 37.509 59.008 1.00 195.81 1467 PRO B C 1
ATOM 34122 O O . PRO B 1 1467 ? 87.908 36.809 59.349 1.00 192.25 1467 PRO B O 1
ATOM 34133 N N . ILE B 1 1468 ? 89.073 38.728 59.492 1.00 191.87 1468 ILE B N 1
ATOM 34134 C CA . ILE B 1 1468 ? 88.192 39.270 60.522 1.00 178.38 1468 ILE B CA 1
ATOM 34135 C C . ILE B 1 1468 ? 86.907 39.765 59.872 1.00 176.97 1468 ILE B C 1
ATOM 34136 O O . ILE B 1 1468 ? 86.934 40.435 58.832 1.00 175.15 1468 ILE B O 1
ATOM 34152 N N . ALA B 1 1469 ? 85.773 39.420 60.483 1.00 166.05 1469 ALA B N 1
ATOM 34153 C CA . ALA B 1 1469 ? 84.470 39.692 59.894 1.00 165.31 1469 ALA B CA 1
ATOM 34154 C C . ALA B 1 1469 ? 83.927 41.078 60.210 1.00 173.09 1469 ALA B C 1
ATOM 34155 O O . ALA B 1 1469 ? 83.232 41.656 59.366 1.00 198.84 1469 ALA B O 1
ATOM 34162 N N . THR B 1 1470 ? 84.197 41.636 61.392 1.00 161.24 1470 THR B N 1
ATOM 34163 C CA . THR B 1 1470 ? 83.668 42.971 61.653 1.00 159.44 1470 THR B CA 1
ATOM 34164 C C . THR B 1 1470 ? 84.509 43.741 62.664 1.00 139.55 1470 THR B C 1
ATOM 34165 O O . THR B 1 1470 ? 85.218 43.170 63.501 1.00 138.20 1470 THR B O 1
ATOM 34176 N N . THR B 1 1471 ? 84.377 45.066 62.566 1.00 129.85 1471 THR B N 1
ATOM 34177 C CA . THR B 1 1471 ? 85.120 46.065 63.322 1.00 128.37 1471 THR B CA 1
ATOM 34178 C C . THR B 1 1471 ? 84.149 47.191 63.637 1.00 122.52 1471 THR B C 1
ATOM 34179 O O . THR B 1 1471 ? 83.470 47.682 62.730 1.00 130.61 1471 THR B O 1
ATOM 34190 N N . ALA B 1 1472 ? 84.071 47.599 64.902 1.00 128.81 1472 ALA B N 1
ATOM 34191 C CA . ALA B 1 1472 ? 83.008 48.513 65.317 1.00 131.29 1472 ALA B CA 1
ATOM 34192 C C . ALA B 1 1472 ? 83.487 49.432 66.429 1.00 120.25 1472 ALA B C 1
ATOM 34193 O O . ALA B 1 1472 ? 83.797 48.966 67.523 1.00 135.87 1472 ALA B O 1
ATOM 34200 N N . PHE B 1 1473 ? 83.528 50.733 66.166 1.00 111.71 1473 PHE B N 1
ATOM 34201 C CA . PHE B 1 1473 ? 83.823 51.689 67.223 1.00 120.95 1473 PHE B CA 1
ATOM 34202 C C . PHE B 1 1473 ? 82.568 52.040 68.019 1.00 122.62 1473 PHE B C 1
ATOM 34203 O O . PHE B 1 1473 ? 81.455 52.078 67.486 1.00 143.01 1473 PHE B O 1
ATOM 34220 N N . HIS B 1 1474 ? 82.764 52.298 69.309 1.00 118.54 1474 HIS B N 1
ATOM 34221 C CA . HIS B 1 1474 ? 81.753 52.976 70.107 1.00 128.92 1474 HIS B CA 1
ATOM 34222 C C . HIS B 1 1474 ? 81.735 54.454 69.710 1.00 132.07 1474 HIS B C 1
ATOM 34223 O O . HIS B 1 1474 ? 82.771 55.016 69.349 1.00 126.48 1474 HIS B O 1
ATOM 34237 N N . PRO B 1 1475 ? 80.566 55.105 69.734 1.00 128.83 1475 PRO B N 1
ATOM 34238 C CA . PRO B 1 1475 ? 80.510 56.488 69.230 1.00 128.18 1475 PRO B CA 1
ATOM 34239 C C . PRO B 1 1475 ? 81.174 57.517 70.131 1.00 134.64 1475 PRO B C 1
ATOM 34240 O O . PRO B 1 1475 ? 81.744 58.484 69.613 1.00 166.44 1475 PRO B O 1
ATOM 34251 N N . HIS B 1 1476 ? 81.113 57.360 71.454 1.00 126.41 1476 HIS B N 1
ATOM 34252 C CA . HIS B 1 1476 ? 81.738 58.308 72.370 1.00 149.16 1476 HIS B CA 1
ATOM 34253 C C . HIS B 1 1476 ? 82.921 57.694 73.112 1.00 170.25 1476 HIS B C 1
ATOM 34254 O O . HIS B 1 1476 ? 84.033 58.228 73.053 1.00 148.66 1476 HIS B O 1
ATOM 34268 N N . ARG B 1 1477 ? 82.709 56.574 73.804 1.00 171.29 1477 ARG B N 1
ATOM 34269 C CA . ARG B 1 1477 ? 83.768 55.909 74.554 1.00 169.32 1477 ARG B CA 1
ATOM 34270 C C . ARG B 1 1477 ? 84.964 55.607 73.657 1.00 157.18 1477 ARG B C 1
ATOM 34271 O O . ARG B 1 1477 ? 84.837 55.576 72.429 1.00 138.24 1477 ARG B O 1
ATOM 34292 N N . MET B 1 1478 ? 86.133 55.398 74.261 1.00 154.53 1478 MET B N 1
ATOM 34293 C CA . MET B 1 1478 ? 87.325 54.9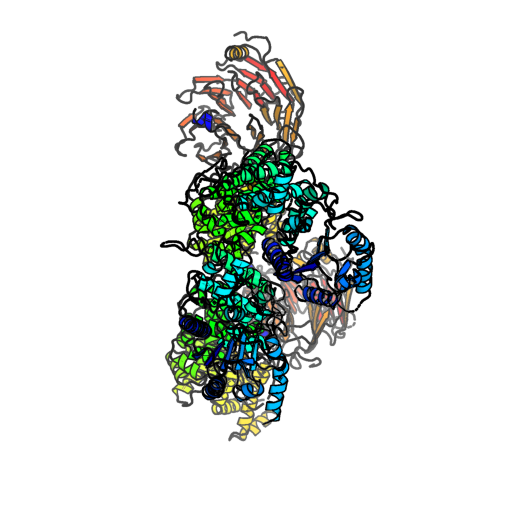80 73.524 1.00 147.57 1478 MET B CA 1
ATOM 34294 C C . MET B 1 1478 ? 87.366 53.453 73.456 1.00 131.31 1478 MET B C 1
ATOM 34295 O O . MET B 1 1478 ? 88.185 52.789 74.093 1.00 153.92 1478 MET B O 1
ATOM 34309 N N . ILE B 1 1479 ? 86.463 52.893 72.658 1.00 127.62 1479 ILE B N 1
ATOM 34310 C CA . ILE B 1 1479 ? 86.337 51.445 72.563 1.00 124.93 1479 ILE B CA 1
ATOM 34311 C C . ILE B 1 1479 ? 86.295 51.029 71.101 1.00 126.75 1479 ILE B C 1
ATOM 34312 O O . ILE B 1 1479 ? 85.848 51.779 70.228 1.00 134.82 1479 ILE B O 1
ATOM 34328 N N . LEU B 1 1480 ? 86.782 49.816 70.842 1.00 123.11 1480 LEU B N 1
ATOM 34329 C CA . LEU B 1 1480 ? 86.776 49.216 69.516 1.00 117.04 1480 LEU B CA 1
ATOM 34330 C C . LEU B 1 1480 ? 86.454 47.738 69.663 1.00 117.81 1480 LEU B C 1
ATOM 34331 O O . LEU B 1 1480 ? 87.041 47.056 70.502 1.00 127.47 1480 LEU B O 1
ATOM 34347 N N . GLY B 1 1481 ? 85.549 47.235 68.838 1.00 127.38 1481 GLY B N 1
ATOM 34348 C CA . GLY B 1 1481 ? 85.108 45.853 68.906 1.00 135.92 1481 GLY B CA 1
ATOM 34349 C C . GLY B 1 1481 ? 85.543 45.116 67.653 1.00 142.89 1481 GLY B C 1
ATOM 34350 O O . GLY B 1 1481 ? 85.532 45.681 66.556 1.00 155.87 1481 GLY B O 1
ATOM 34354 N N . CYS B 1 1482 ? 85.906 43.851 67.831 1.00 127.14 1482 CYS B N 1
ATOM 34355 C CA . CYS B 1 1482 ? 86.458 43.024 66.772 1.00 133.74 1482 CYS B CA 1
ATOM 34356 C C . CYS B 1 1482 ? 85.785 41.665 66.785 1.00 134.13 1482 CYS B C 1
ATOM 34357 O O . CYS B 1 1482 ? 85.465 41.131 67.851 1.00 138.99 1482 CYS B O 1
ATOM 34365 N N . ALA B 1 1483 ? 85.566 41.110 65.597 1.00 140.26 1483 ALA B N 1
ATOM 34366 C CA . ALA B 1 1483 ? 85.134 39.723 65.500 1.00 164.20 1483 ALA B CA 1
ATOM 34367 C C . ALA B 1 1483 ? 85.736 39.103 64.251 1.00 169.76 1483 ALA B C 1
ATOM 34368 O O . ALA B 1 1483 ? 85.600 39.657 63.151 1.00 151.26 1483 ALA B O 1
ATOM 34375 N N . SER B 1 1484 ? 86.396 37.962 64.438 1.00 182.31 1484 SER B N 1
ATOM 34376 C CA . SER B 1 1484 ? 86.973 37.187 63.352 1.00 181.50 1484 SER B CA 1
ATOM 34377 C C . SER B 1 1484 ? 85.946 36.187 62.824 1.00 157.14 1484 SER B C 1
ATOM 34378 O O . SER B 1 1484 ? 84.898 35.954 63.429 1.00 141.22 1484 SER B O 1
ATOM 34386 N N . ARG B 1 1485 ? 86.260 35.587 61.673 1.00 163.37 1485 ARG B N 1
ATOM 34387 C CA . ARG B 1 1485 ? 85.286 34.729 61.001 1.00 193.90 1485 ARG B CA 1
ATOM 34388 C C . ARG B 1 1485 ? 85.105 33.407 61.741 1.00 188.22 1485 ARG B C 1
ATOM 34389 O O . ARG B 1 1485 ? 84.009 33.098 62.223 1.00 186.44 1485 ARG B O 1
ATOM 34410 N N . GLY B 1 1486 ? 86.174 32.615 61.851 1.00 193.96 1486 GLY B N 1
ATOM 34411 C CA . GLY B 1 1486 ? 86.037 31.280 62.416 1.00 200.02 1486 GLY B CA 1
ATOM 34412 C C . GLY B 1 1486 ? 85.454 31.281 63.817 1.00 193.69 1486 GLY B C 1
ATOM 34413 O O . GLY B 1 1486 ? 84.562 30.488 64.129 1.00 166.47 1486 GLY B O 1
ATOM 34417 N N . ASP B 1 1487 ? 85.940 32.174 64.675 1.00 194.94 1487 ASP B N 1
ATOM 34418 C CA . ASP B 1 1487 ? 85.432 32.260 66.035 1.00 194.38 1487 ASP B CA 1
ATOM 34419 C C . ASP B 1 1487 ? 84.162 33.106 66.082 1.00 171.55 1487 ASP B C 1
ATOM 34420 O O . ASP B 1 1487 ? 83.865 33.887 65.175 1.00 178.49 1487 ASP B O 1
ATOM 34429 N N . ASN B 1 1488 ? 83.403 32.931 67.161 1.00 173.33 1488 ASN B N 1
ATOM 34430 C CA . ASN B 1 1488 ? 82.263 33.800 67.426 1.00 178.06 1488 ASN B CA 1
ATOM 34431 C C . ASN B 1 1488 ? 82.495 34.519 68.748 1.00 162.89 1488 ASN B C 1
ATOM 34432 O O . ASN B 1 1488 ? 81.609 34.580 69.606 1.00 142.12 1488 ASN B O 1
ATOM 34443 N N . TYR B 1 1489 ? 83.704 35.044 68.917 1.00 148.19 1489 TYR B N 1
ATOM 34444 C CA . TYR B 1 1489 ? 84.074 35.836 70.079 1.00 172.61 1489 TYR B CA 1
ATOM 34445 C C . TYR B 1 1489 ? 84.125 37.303 69.675 1.00 155.12 1489 TYR B C 1
ATOM 34446 O O . TYR B 1 1489 ? 84.794 37.657 68.698 1.00 129.34 1489 TYR B O 1
ATOM 34464 N N . ILE B 1 1490 ? 83.412 38.149 70.412 1.00 147.84 1490 ILE B N 1
ATOM 34465 C CA . ILE B 1 1490 ? 83.437 39.591 70.196 1.00 154.44 1490 ILE B CA 1
ATOM 34466 C C . ILE B 1 1490 ? 84.403 40.183 71.214 1.00 153.24 1490 ILE B C 1
ATOM 34467 O O . ILE B 1 1490 ? 84.140 40.174 72.422 1.00 134.94 1490 ILE B O 1
ATOM 34483 N N . SER B 1 1491 ? 85.533 40.682 70.723 1.00 150.39 1491 SER B N 1
ATOM 34484 C CA . SER B 1 1491 ? 86.559 41.273 71.564 1.00 153.11 1491 SER B CA 1
ATOM 34485 C C . SER B 1 1491 ? 86.353 42.775 71.649 1.00 144.88 1491 SER B C 1
ATOM 34486 O O . SER B 1 1491 ? 85.989 43.416 70.663 1.00 134.91 1491 SER B O 1
ATOM 34494 N N . LEU B 1 1492 ? 86.598 43.337 72.827 1.00 135.68 1492 LEU B N 1
ATOM 34495 C CA . LEU B 1 1492 ? 86.437 44.765 73.062 1.00 133.68 1492 LEU B CA 1
ATOM 34496 C C . LEU B 1 1492 ? 87.753 45.316 73.585 1.00 143.99 1492 LEU B C 1
ATOM 34497 O O . LEU B 1 1492 ? 88.328 44.760 74.523 1.00 158.33 1492 LEU B O 1
ATOM 34513 N N . TYR B 1 1493 ? 88.222 46.411 72.987 1.00 136.22 1493 TYR B N 1
ATOM 34514 C CA . TYR B 1 1493 ? 89.525 46.983 73.289 1.00 133.74 1493 TYR B CA 1
ATOM 34515 C C . TYR B 1 1493 ? 89.397 48.467 73.593 1.00 128.79 1493 TYR B C 1
ATOM 34516 O O . TYR B 1 1493 ? 88.478 49.142 73.123 1.00 155.13 1493 TYR B O 1
ATOM 34534 N N . SER B 1 1494 ? 90.347 48.965 74.379 1.00 152.44 1494 SER B N 1
ATOM 34535 C CA . SER B 1 1494 ? 90.443 50.383 74.687 1.00 162.73 1494 SER B CA 1
ATOM 34536 C C . SER B 1 1494 ? 91.913 50.742 74.863 1.00 172.05 1494 SER B C 1
ATOM 34537 O O . SER B 1 1494 ? 92.793 49.875 74.861 1.00 164.53 1494 SER B O 1
ATOM 34545 N N . CYS B 1 1495 ? 92.168 52.040 75.014 1.00 168.12 1495 CYS B N 1
ATOM 34546 C CA . CYS B 1 1495 ? 93.537 52.532 75.075 1.00 182.25 1495 CYS B CA 1
ATOM 34547 C C . CYS B 1 1495 ? 94.242 52.116 76.360 1.00 201.77 1495 CYS B C 1
ATOM 34548 O O . CYS B 1 1495 ? 93.673 52.178 77.453 1.00 183.09 1495 CYS B O 1
ATOM 34556 N N . SER B 1 1496 ? 95.498 51.688 76.213 1.00 213.90 1496 SER B N 1
ATOM 34557 C CA . SER B 1 1496 ? 96.445 51.496 77.301 1.00 211.57 1496 SER B CA 1
ATOM 34558 C C . SER B 1 1496 ? 97.540 52.566 77.197 1.00 226.39 1496 SER B C 1
ATOM 34559 O O . SER B 1 1496 ? 97.459 53.487 76.375 1.00 245.64 1496 SER B O 1
ATOM 34567 N N . ASN B 1 1497 ? 98.568 52.453 78.044 1.00 216.58 1497 ASN B N 1
ATOM 34568 C CA . ASN B 1 1497 ? 99.625 53.465 78.138 1.00 218.61 1497 ASN B CA 1
ATOM 34569 C C . ASN B 1 1497 ? 100.875 53.045 77.361 1.00 215.17 1497 ASN B C 1
ATOM 34570 O O . ASN B 1 1497 ? 101.854 52.562 77.929 1.00 233.57 1497 ASN B O 1
ATOM 34581 N N . GLU B 1 1498 ? 100.855 53.273 76.042 1.00 220.12 1498 GLU B N 1
ATOM 34582 C CA . GLU B 1 1498 ? 102.019 53.034 75.188 1.00 216.30 1498 GLU B CA 1
ATOM 34583 C C . GLU B 1 1498 ? 101.965 53.957 73.972 1.00 203.10 1498 GLU B C 1
ATOM 34584 O O . GLU B 1 1498 ? 100.886 54.387 73.556 1.00 214.77 1498 GLU B O 1
ATOM 34596 N N . ARG B 1 1499 ? 103.136 54.260 73.403 1.00 216.29 1499 ARG B N 1
ATOM 34597 C CA . ARG B 1 1499 ? 103.213 54.998 72.146 1.00 215.54 1499 ARG B CA 1
ATOM 34598 C C . ARG B 1 1499 ? 104.542 54.699 71.457 1.00 235.36 1499 ARG B C 1
ATOM 34599 O O . ARG B 1 1499 ? 105.354 53.908 71.944 1.00 253.95 1499 ARG B O 1
ATOM 34620 N N . VAL B 1 1500 ? 104.744 55.333 70.303 1.00 256.19 1500 VAL B N 1
ATOM 34621 C CA . VAL B 1 1500 ? 106.045 55.425 69.637 1.00 246.73 1500 VAL B CA 1
ATOM 34622 C C . VAL B 1 1500 ? 106.202 56.824 69.055 1.00 245.70 1500 VAL B C 1
ATOM 34623 O O . VAL B 1 1500 ? 105.209 57.516 68.789 1.00 213.73 1500 VAL B O 1
ATOM 34636 N N . PRO B 1 1501 ? 107.454 57.278 68.858 1.00 239.64 1501 PRO B N 1
ATOM 34637 C CA . PRO B 1 1501 ? 107.653 58.643 68.351 1.00 240.74 1501 PRO B CA 1
ATOM 34638 C C . PRO B 1 1501 ? 106.888 58.926 67.055 1.00 213.12 1501 PRO B C 1
ATOM 34639 O O . PRO B 1 1501 ? 106.512 57.994 66.339 1.00 169.85 1501 PRO B O 1
#

Nearest PDB structures (foldseek):
  6zpn-assembly1_A  TM=1.001E+00  e=0.000E+00  Thermochaetoides thermophila DSM 1495
  6zpn-assembly2_B  TM=9.526E-01  e=0.000E+00  Thermochaetoides thermophila DSM 1495
  7ux2-assembly1_A  TM=8.826E-01  e=2.827E-81  Homo sapiens
  5wbj-assembly1_A  TM=8.455E-01  e=1.777E-72  Arabidopsis thaliana
  5wbl-assembly1_A  TM=8.548E-01  e=1.476E-71  Arabidopsis thaliana

Foldseek 3Di:
DVLLVPQQDFFFDDPCQQAPFDDDDFDDFDFDPFFEAAEEEAEAAAPLAALLFRAPDVVNVVSLVVSQVSLQVLLCVQAVNYHYDYDGQDAPVRVLVVLQVQCVVQPQGEYEYEYHCPHHDAADLALWDWGAHPVRDHIDIDHVLSSCVRNPDHYEYHELFPQCQSNLVNNVVSVVCLVVVQVVAVDDGRCSDHYKYWYLFHRHWHQFDDPLGHSSLLSCLQRVVLLSVQLVLCVVPVVLDVDHSSVSSVQDDDCCDCQGLNVVLNLLLLQLLLLLCVPQDDLVVSCVQLPRYSSRNSRVSSVLVSLQPSVVRIGHIAMNPGGPSSNCDPCVVVSSVQSSQSVVPDDPPDHDDHDCVLVVLLVVLVVVLVDPCLLVPDDDSNLSSLLSCCPPPVCVLSSLVSLLSSLLSFLSSLSVSSNSPNPVSLLVCLPDPDLSCLQSSLSNLLSNCLNPLVCLVVCVVSVVLVSLLQCLAPPHDGDDDDPSLDPCGNLSSLSNLLSNLAPPVVSLVSNLVDCLLVSLLVVCQDDDRLSSLLSSLSSLLSSVLPPVVSLVVCVVVVVLVSLLVCCQPQALSSLLSSLSSLLSSPDPPPCDPVNVVSNVVSLVSNLVNLAFFSVSNLLSVLLSVLSVCVVVVVLLLVLVVVVLVVVVVVVPSSVSVLVSLVVQCVWPAVVSVVSSVLSVVVSLVVNCVPPCVVSVVSVVVVVVVVEPPFAAAHRPPDDDDPDDGNDDRSSSVVSSCVSRHRDSDDVVVLVVLVWFFWPFFLAKEADDAFFQEKAAQQPQQWIWTWHFYFKIWIARRVVRRRQDIHGNPDPPPKGWDYKDFGCSDPFTKIWIAIQVQKIWIWGCRRHYPPIHTSTMGRRDDPHKEWDQASSQQWIFIWWQDQWTWIARSSRSGRPDIAGNDDNFGWQYKDDANSVSFKMWTFTQQQKIFIFGNVDDRVPRGDDIDHDPVRFGWNYWDQLPVADRWIWTATQQFKIFIPDSPDDDTPDIDGDDRATWNEKAAANHRQKIWTFGQFQKIWIDGPVGDTSYIDGDDDPADDRRSPWGWSYWYDRHPAQKIWTTINVGRMITIIGGDDHTHPD/DDDPDCCLVVQFDFFQPDLCLLPLDLPDDAFDDFDFDPFFEAAEEEAEAAADPAFDVLFAAAALLFRCPDPPNVVSLVVSFVSLQVLLCVLPVNYHYDYDGQDAPVVVLVVLQVQCVVVVQGEYEYHYACGHHDAADLQQWDWGAHPVSDHIDTDHVLSSCVRHVHQYEYEELFFQCQSNLVNNVVSVVCVVVVVDNYKYKYLFHRHWGQFIGPLHHSCLLVCLQRVVLLSVQSLLCVVDPVLDPDHNSVSSVFDDDPCPDQTLSVVLVLLLLLLLLLLCVPQDDLVVSCVQLPRYSSRNSRVSSVLVSLQRSPVRIGHMAMNPGGPSNNPDPCVVVSSVQSSLSSVCRVVDDPDDHDDHRCVLVVLLVVLVVVLVDPVLVVPDDDSNLSSLLSCCPPPVCVLSSLVSLLSSLLSFVVSLSVSSNSPNPVSLLVCLPDPDLSCLLSSLSNLLSNCLHDLVCLVVCLVSVVLVSLLQCLAPPNDGDDNPAPPSVLRSLSSLLNLLSNLAVHVSSLVSNLVDCLLVSLLVQCPDDPSVSSLLSSLSSLLSNVQPPVVSLVVCVVVVVLVSLLVCCQPLALSSLLSSLSSLLSSPDPPPPDVVVVVSNVVSLVSNLVNLQFFRVLNLLSVLLSVLSVCVVVVPLLLVLVVVVLVVDDLPSSVSVLVSLVVQCVWQAVSSVVLSVLSNVVSVVVNCVDPDVVVVVSVVVNVCQPPFAAAHSPDVPGNDDNSSSSSSSCCSRHRDHDPLCVQCVVQFDPVNQVQLVFFFWDFFLAKAADDAFFQEKAAQQPQQKIWTWHAGFKIWIARRNVRRRQEIHGNRDPPPKGWAYKDWTPSPPFTKIWIAIQQQKIWIWGPRRHHVPIHTSTMGRRDDDVRFGKEWDAASSQQWIWIWWQPQWTWIARSSRSGTPDIAGNDDNFGWQYKEDANSVPFKIWTFTQQQKIFIFGNVDDSVPRTDDIDGDPVRFGWNYWYQQPVADRWIWIATQQAKIFTPDPPDDGTPAIDGDDRATWQEKAAANHRQKIWTWGQAQKIFIAGDNGDGSYIDGPVRTWNYWYDRHRAQKIWTTRNPGRMITIIGGDGDGDD